Protein 7NB6 (pdb70)

InterPro domains:
  IPR002549 Transmembrane protein TqsA-like [PF01594] (17-328)
  IPR002549 Transmembrane protein TqsA-like [PTHR21716] (136-326)

Foldseek 3Di:
DVDPCDPVNVVVVVVVVVVVVVLVVCLVVLVPVVLLVVLVLVLLQCLVVLVVVVVVVDDSLVSLVVVLVVVVVVVVVVLVVCVVQLVVCVVVQCPLLVLVVVVLVVPPPDPPDDDDSVVVVVVSCVVRPVVSVVVSVVVVVCSPPVVVPVVVSSVSSSVCSVCVVCVVVVPVVPPPVLVCLQDNPVHLVVVLSVVSNLLLVLLLVQLVQQLVVVVVVPFPPSNVLSVQCSLQVLLPPPSLVVSLPPVLSRCCSPPHDPVSVVSVVVSVVSSVVCVVCSCPVDPVVVQFADNVLSVVQLVVLCVSSNPCSNSCRVSVVSSVLSSQCPDPPRVVVSVVRGHD/DVDPCDPVNVVVVVVVVVVVVVLVVCLVVLVPVVLLVVLVLVLLQCLVVLVVVVVVVDDSLVSLVVVLVVVVVVVVVVLVVCVVQLVVCVVVQCPLLVLVVVVLVVPPPDPPDDDDSVVVVVVSCVVRPVVSVVVSVVVVVCSPPVVVPVVVSSVSSSVCSVCVVCVVVVPVVPPPVLVVLQDNPVHLVVVLSVVSNLLLVLLLVQLVQQLVVVVVVPFPPSNVLSVQCSLQVLLPPPSLVVSLPPVLSRCCSPPHDPVSVVSVVVSVVSSVVCVVCSCPVDPVVVQFADNVLSVVQLVVLCVSSNPCSNSCRVSVVSSVLSSQCPDPPRVVVSVVRGHD/DVDPCDPVNVVVVVVVVVVVVVLVVCLVVLVPVVLLVVLVLVLLQCLVVLVVVVVVVDDSLVSLVVVLVVVVVVVVVVLVVCVVQLVVCVVVQCPLLVLVVVVLVVPPPDPPDDDDSVVVVVVSCVVRPVVSVVVSVVVVVCSPPVVVPVVVSSVSSSVCSVCVVCVVVVPVVPPPVLVVLQDNPVHLVVVLSVVSNLLLVLLLVQLVQQLVVVVVVPFPPSNVLSVQCSLQVLLPPPSLVVSLPPVLSRCCSPPHDPVSVVSVVVSVVSSVVCVVCSCPVDPVVVQFADNVLSVVQLVVLCVSSNPCSNSCRVSVVSSVLSSQCPDPPRVVVSVVRGHD/DVDPCDPVNVVVVVVVVVVVVVLVVCLVVLVPVVLLVVLVLVLLQCLVVLVVVVVVVDDSLVSLVVVLVVVVVVVVVVLVVCVVQLVVCVVVQCPLLVLVVVVLVVPPPDPPDDDDSVVVVVVSCVVRPVVSVVVSVVVVVCSPPVVVPVVVSSVSSSVCSVCVVCVVVVPVVPPPVLVVLQDNPVHLVVVLSVVSNLLLVLLLVQLVQQLVVVVVVPFPPSNVLSVQCSLQVLLPPPSLVVSLPPVLSRCCSPPHDPVSVVSVVVSVVSSVVCVVCSCPVDPVVVQFADNVLSVVQLVVLCVSSNPCSNSCRVSVVSSVLSSQCPDPPRVVVSVVRGHD/DVDPCDPVNVVVVVVVVVVVVVLVVCLVVLVPVVLLVVLVLVLLQCLVVLVVVVVVVDDSLVSLVVVLVVVVVVVVVVLVVCVVQLVVCVVVQCPLLVLVVVVLVVPPPDPPDDDDSVVVVVVSCVVRPVVSVVVSVVVVVCSPPVVVPVVVSSVSSSVCSVCVVCVVVVPVVPPPVLVCLQDNPVHLVVVLSVVSNLLLVLLLVQLVQQLVVVVVVPFPPSNVLSVQCSLQVLLPPPSLVVSLPPVLSRCCSPPHDPVSVVSVVVSVVSSVVCVVCSCPVDPVVVQFADNVLSVVQLVVLCVSSNPCSNSCRVSVVSSVLSSQCPDPPRVVVSVVRGHD

Solvent-accessible surface area: 87795 Å² total; per-residue (Å²): 92,138,64,38,34,47,118,84,21,11,45,84,16,25,26,81,0,5,70,39,22,24,60,65,11,49,84,90,14,21,116,28,56,16,26,68,28,47,0,60,10,45,6,28,42,24,41,59,97,0,116,97,45,55,192,172,220,44,83,52,95,88,0,0,42,78,15,15,64,99,54,42,108,46,70,41,117,41,14,6,68,11,18,30,15,24,75,54,32,34,146,29,14,71,139,14,82,81,55,61,40,86,54,37,87,71,143,52,103,117,138,169,147,110,22,72,28,90,20,45,34,90,24,10,58,50,132,27,2,44,61,21,85,85,82,46,79,78,44,81,74,81,29,32,99,18,23,77,48,51,115,57,15,12,38,9,0,36,22,10,0,49,21,36,73,48,52,84,34,11,66,154,121,16,151,12,133,76,25,38,11,124,20,23,154,58,144,5,57,72,36,2,23,63,9,5,49,21,11,22,46,15,0,74,78,5,4,100,61,2,95,65,39,1,60,81,67,126,22,112,23,12,46,21,14,2,50,26,17,59,31,33,10,30,10,44,81,24,3,19,105,102,5,21,103,31,5,26,49,13,5,77,22,81,92,20,145,163,50,7,91,81,1,98,36,12,19,108,112,14,50,89,57,34,56,95,64,34,65,88,174,89,5,58,187,23,39,12,18,5,48,23,15,4,6,50,9,17,46,66,32,15,43,3,6,20,92,51,0,87,71,6,0,4,5,17,8,2,39,54,15,16,33,64,79,65,72,85,7,13,102,18,70,3,38,61,35,17,51,137,92,140,62,44,31,51,116,87,20,11,48,86,14,26,23,81,0,5,72,39,20,24,60,66,11,50,82,91,14,22,114,30,57,16,27,70,28,47,0,60,11,44,6,28,41,24,43,63,94,0,115,99,44,55,193,173,221,43,82,52,95,89,0,0,42,76,15,16,64,99,54,44,109,45,70,34,108,41,15,4,73,10,22,42,15,24,80,52,31,34,147,28,14,70,140,16,83,81,54,62,40,84,54,37,86,69,142,50,103,116,136,170,148,112,24,65,28,85,17,44,34,91,21,10,59,51,130,26,1,42,62,22,85,84,82,47,81,78,44,81,75,80,33,39,104,17,21,75,48,52,114,62,14,13,42,10,0,36,26,10,0,50,19,35,72,51,55,83,32,12,67,157,117,14,153,13,130,73,26,38,12,124,20,22,155,58,146,5,59,73,36,3,24,64,9,6,50,20,10,21,46,16,0,75,77,6,4,99,61,3,97,65,40,1,60,82,65,127,22,110,23,11,46,21,14,2,49,26,18,58,30,32,10,30,10,45,82,24,3,18,106,103,5,22,103,30,6,26,48,14,5,78,21,82,93,20,148,161,51,7,92,80,1,99,36,12,18,109,112,13,51,86,56,32,56,94,64,32,65,85,173,90,6,59,187,23,39,12,18,6,46,24,15,5,6,48,9,17,46,66,32,15,38,3,6,20,92,51,0,86,71,7,0,4,4,17,8,2,39,56,15,16,33,64,80,63,72,81,4,12,102,18,71,4,42,63,34,17,53,138,94,138,65,40,36,51,115,86,21,10,48,84,16,25,21,83,0,4,70,38,20,24,60,65,11,48,81,93,14,22,121,32,56,15,28,72,29,46,0,58,11,45,6,30,42,25,42,62,94,0,115,100,43,56,192,174,219,44,81,52,94,90,0,0,43,79,16,16,65,101,56,43,108,44,68,34,110,41,16,4,77,10,23,45,15,25,81,53,31,34,150,29,14,70,139,15,85,82,55,61,41,85,54,38,87,70,142,51,103,118,137,170,147,112,25,70,28,91,19,46,35,93,22,10,60,54,131,25,2,40,62,22,85,84,82,46,80,77,44,81,74,80,34,43,104,17,22,77,49,52,113,59,14,14,42,11,0,35,24,10,0,50,18,36,73,54,53,84,34,12,67,156,118,16,153,11,131,73,25,39,11,125,20,22,155,59,145,6,58,75,35,3,24,63,10,5,50,20,11,20,48,16,0,74,78,6,4,99,61,2,97,63,39,1,61,82,66,126,23,113,22,11,48,22,16,3,49,24,16,58,30,33,10,32,9,43,83,26,3,18,107,104,4,21,103,30,6,28,47,13,4,78,22,82,92,20,146,161,51,6,93,80,1,98,36,11,20,110,110,14,51,87,56,31,57,97,63,33,64,86,174,88,5,57,187,23,39,12,18,4,51,24,14,5,6,52,10,18,47,67,33,15,38,2,6,20,92,50,0,86,70,7,0,5,5,18,8,3,38,55,15,16,33,65,79,66,71,80,4,11,102,18,68,4,40,61,35,16,53,141,95,139,63,42,35,50,114,86,21,10,46,85,15,26,23,84,0,5,72,39,25,23,59,65,11,49,85,96,14,21,124,30,57,15,27,68,28,47,0,59,10,45,6,28,41,25,43,60,94,0,116,96,44,55,193,174,220,43,82,50,94,89,0,0,42,78,16,15,64,99,54,43,108,46,69,36,113,41,15,5,74,11,22,41,13,24,82,53,32,35,149,28,13,69,140,16,84,81,53,60,42,85,55,38,88,70,143,50,103,115,135,168,147,114,26,71,29,89,20,49,36,98,26,10,58,58,131,26,2,40,62,22,85,85,81,46,81,76,42,79,75,82,33,41,104,18,21,76,49,51,113,62,14,14,42,10,0,36,21,10,0,47,16,36,71,47,51,84,29,6,65,156,114,12,153,9,129,70,24,38,11,124,20,22,156,59,144,5,57,74,35,2,24,62,9,5,50,20,10,20,47,15,0,73,80,6,4,99,60,3,95,66,40,1,60,81,67,127,24,111,22,12,48,22,14,2,50,25,16,59,30,32,10,33,9,45,84,26,3,16,106,103,4,21,105,30,5,26,48,13,4,78,21,83,92,20,147,161,49,7,92,79,2,95,37,12,18,109,110,13,51,88,59,33,56,95,65,33,65,84,174,89,6,58,184,24,39,12,17,6,54,23,14,5,6,51,9,16,48,68,32,15,40,3,5,20,91,50,0,85,71,6,0,3,5,17,9,2,38,56,16,16,33,64,79,66,73,80,4,11,102,18,70,4,40,62,34,17,53,145,96,138,66,39,38,45,115,85,22,11,47,85,16,27,24,85,0,5,71,39,22,24,59,67,12,50,83,92,14,20,103,30,56,16,28,68,28,47,0,59,10,42,6,29,42,24,43,60,94,0,115,97,45,56,193,176,222,43,82,53,95,88,0,0,42,76,15,15,64,100,55,41,108,45,69,40,118,40,14,6,69,11,20,33,14,25,78,54,30,34,150,28,13,69,141,14,84,82,54,62,40,86,54,38,87,70,143,52,103,116,136,170,148,114,24,72,29,90,21,47,34,93,25,10,59,54,131,25,1,40,60,20,84,83,81,47,80,77,44,81,74,80,30,35,104,16,23,84,49,51,113,59,14,12,40,10,0,37,22,9,0,51,20,37,72,48,53,84,32,8,66,156,117,15,151,12,132,72,23,38,11,124,19,22,155,57,142,5,60,74,35,2,24,62,9,6,50,20,10,22,46,15,0,75,77,6,4,100,60,2,95,64,39,1,60,80,66,127,24,111,23,12,46,21,14,2,50,26,18,59,30,32,10,31,9,45,83,24,3,19,106,103,5,21,102,31,5,27,46,12,5,78,22,82,93,20,148,162,52,6,92,81,1,97,37,12,17,108,110,13,50,87,56,32,56,95,63,34,65,85,173,89,6,58,187,24,40,12,17,4,49,21,14,4,6,50,9,18,46,68,31,15,41,2,6,19,91,52,0,85,72,7,0,4,4,17,7,2,39,55,15,14,33,63,79,67,71,82,4,11,102,16,68,4,34,57,35,17,51,137

Sequence (1700 aa):
AKPIITLNGLKIVIMLGMLVIILCGIRFAAEIIVPFILALFIAVILNPLVQHMVRWRVPRVLAVSILMTIIVMAMVLLLAYLGSALNELTRTLPQYRNSIMTPLQALEPLLQRVGIDVSVDQLAHYIDPNAAMTLLTNLLTQLSNAMSSIFLLLLTVLFMLLEVPQLPGKFQQMMARPVEGMAAIQRAIDSVSHYLVLKTAISIITGLVAWAMLAALDVRFAFVWGLLAFALNYIPNIGSVLAAIPPIAQVLVFNGFYEALLVLAGYLLINLVFGNILEPRIMGRGLGLSTLVVFLSLIFWGWLLGPVGMLLSVPLTIIVKIALEQTAGGQSIAVLLSDLAKPIITLNGLKIVIMLGMLVIILCGIRFAAEIIVPFILALFIAVILNPLVQHMVRWRVPRVLAVSILMTIIVMAMVLLLAYLGSALNELTRTLPQYRNSIMTPLQALEPLLQRVGIDVSVDQLAHYIDPNAAMTLLTNLLTQLSNAMSSIFLLLLTVLFMLLEVPQLPGKFQQMMARPVEGMAAIQRAIDSVSHYLVLKTAISIITGLVAWAMLAALDVRFAFVWGLLAFALNYIPNIGSVLAAIPPIAQVLVFNGFYEALLVLAGYLLINLVFGNILEPRIMGRGLGLSTLVVFLSLIFWGWLLGPVGMLLSVPLTIIVKIALEQTAGGQSIAVLLSDLAKPIITLNGLKIVIMLGMLVIILCGIRFAAEIIVPFILALFIAVILNPLVQHMVRWRVPRVLAVSILMTIIVMAMVLLLAYLGSALNELTRTLPQYRNSIMTPLQALEPLLQRVGIDVSVDQLAHYIDPNAAMTLLTNLLTQLSNAMSSIFLLLLTVLFMLLEVPQLPGKFQQMMARPVEGMAAIQRAIDSVSHYLVLKTAISIITGLVAWAMLAALDVRFAFVWGLLAFALNYIPNIGSVLAAIPPIAQVLVFNGFYEALLVLAGYLLINLVFGNILEPRIMGRGLGLSTLVVFLSLIFWGWLLGPVGMLLSVPLTIIVKIALEQTAGGQSIAVLLSDLAKPIITLNGLKIVIMLGMLVIILCGIRFAAEIIVPFILALFIAVILNPLVQHMVRWRVPRVLAVSILMTIIVMAMVLLLAYLGSALNELTRTLPQYRNSIMTPLQALEPLLQRVGIDVSVDQLAHYIDPNAAMTLLTNLLTQLSNAMSSIFLLLLTVLFMLLEVPQLPGKFQQMMARPVEGMAAIQRAIDSVSHYLVLKTAISIITGLVAWAMLAALDVRFAFVWGLLAFALNYIPNIGSVLAAIPPIAQVLVFNGFYEALLVLAGYLLINLVFGNILEPRIMGRGLGLSTLVVFLSLIFWGWLLGPVGMLLSVPLTIIVKIALEQTAGGQSIAVLLSDLAKPIITLNGLKIVIMLGMLVIILCGIRFAAEIIVPFILALFIAVILNPLVQHMVRWRVPRVLAVSILMTIIVMAMVLLLAYLGSALNELTRTLPQYRNSIMTPLQALEPLLQRVGIDVSVDQLAHYIDPNAAMTLLTNLLTQLSNAMSSIFLLLLTVLFMLLEVPQLPGKFQQMMARPVEGMAAIQRAIDSVSHYLVLKTAISIITGLVAWAMLAALDVRFAFVWGLLAFALNYIPNIGSVLAAIPPIAQVLVFNGFYEALLVLAGYLLINLVFGNILEPRIMGRGLGLSTLVVFLSLIFWGWLLGPVGMLLSVPLTIIVKIALEQTAGGQSIAVLLSDL

Organism: Escherichia coli (strain K12) (NCBI:txid83333)

GO terms:
  GO:0015562 efflux transmembrane transporter activity (F, IMP)
  GO:0009372 quorum sensing (P, IMP)
  GO:1905887 autoinducer AI-2 transmembrane transport (P, IMP)

Radius of gyration: 39.15 Å; Cα contacts (8 Å, |Δi|>4): 1643; chains: 5; bounding box: 107×106×61 Å

Secondary structure (DSSP, 8-state):
---SS-HHHHHHHHHHHHHHHHHHHHHHTHHHHHHHHHHHHHHHHHHHHHHHHHHTT--HHHHHHHHHHHHHHHHHHHHHHHHHHHHHHHHHHHHHHHHHHHHHHHHS--TT--S-SHHHHHHHHIIIIIHHHHHHHHHHHHHHHTHHHHHHHHHHHHHHHHHGGGHHHHHHT--THHHHHHSSSS-SSHHHHHHHHHHHHHHHHHHHHHHHHHHHTT-TTHHHHHHHHHHHTTSTTHHHHHHTHHHHHHHHHHT-SHHHHHHHHHHHHHHHHTTSSHHHHS-TT-----HHHHHHHHHHHHHHS-HHHHHHHHHHHHHHHHHHHHSTTTHHHHHHHS--/---SS-HHHHHHHHHHHHHHHHHHHHHHTHHHHHHHHHHHHHHHHHHHHHHHHHHTT--HHHHHHHHHHHHHHHHHHHHHHHHHHHHHHHHHHHHHHHHHHHHHHHHS--TT--S-SHHHHHHHHIIIIIHHHHHHHHHHHHHHHTHHHHHHHHHHHHHHHHHGGGHHHHHHT--THHHHHHSSSS-SSHHHHHHHHHHHHHHHHHHHHHHHHHHHTT-TTHHHHHHHHHHHTTSTTHHHHHHTHHHHHHHHHHT-SHHHHHHHHHHHHHHHHTTSSHHHHS-TT-----HHHHHHHHHHHHHHS-HHHHHHHHHHHHHHHHHHHHSTTTHHHHHHHS--/---SS-HHHHHHHHHHHHHHHHHHHHHHTHHHHHHHHHHHHHHHHHHHHHHHHHHTT--HHHHHHHHHHHHHHHHHHHHHHHHHHHHHHHHHHHHHHHHHHHHHHHHS--TT--S-SHHHHHHHHIIIIIHHHHHHHHHHHHHHHTHHHHHHHHHHHHHHHHHGGGHHHHHHT--THHHHHHSSSS-SSHHHHHHHHHHHHHHHHHHHHHHHHHHHTT-TTHHHHHHHHHHHTTSTTHHHHHHTHHHHHHHHHHT-SHHHHHHHHHHHHHHHHTTSSHHHHS-TT-----HHHHHHHHHHHHHHS-HHHHHHHHHHHHHHHHHHHHSTTTHHHHHHHS--/---SS-HHHHHHHHHHHHHHHHHHHHHHTHHHHHHHHHHHHHHHHHHHHHHHHHHTT--HHHHHHHHHHHHHHHHHHHHHHHHHHHHHHHHHHHHHHHHHHHHHHHHS--TT--S-SHHHHHHHHIIIIIHHHHHHHHHHHHHHHTHHHHHHHHHHHHHHHHHGGGHHHHHHT--THHHHHHSSSS-SSHHHHHHHHHHHHHHHHHHHHHHHHHHHTT-TTHHHHHHHHHHHTTSTTHHHHHHTHHHHHHHHHHT-SHHHHHHHHHHHHHHHHTTSSHHHHS-TT-----HHHHHHHHHHHHHHS-HHHHHHHHHHHHHHHHHHHHSTTTHHHHHHHS--/---SS-HHHHHHHHHHHHHHHHHHHHHHTHHHHHHHHHHHHHHHHHHHHHHHHHHTT--HHHHHHHHHHHHHHHHHHHHHHHHHHHHHHHHHHHHHHHHHHHHHHHHS--TT--S-SHHHHHHHHIIIIIHHHHHHHHHHHHHHHTHHHHHHHHHHHHHHHHHGGGHHHHHHT--THHHHHHSSSS-SSHHHHHHHHHHHHHHHHHHHHHHHHHHHTT-TTHHHHHHHHHHHTTSTTHHHHHHTHHHHHHHHHHT-SHHHHHHHHHHHHHHHHTTSSHHHHS-TT-----HHHHHHHHHHHHHHS-HHHHHHHHHHHHHHHHHHHHSTTTHHHHHHHS--

Nearest PDB structures (foldseek):
  7nb6-assembly1_A  TM=1.003E+00  e=1.177E-42  Escherichia coli K-12
  7nb6-assembly1_A  TM=1.003E+00  e=1.725E-42  Escherichia coli K-12
  7nb6-assembly1_A  TM=1.003E+00  e=1.177E-42  Escherichia coli K-12
  7nb6-assembly1_A  TM=1.003E+00  e=1.725E-42  Escherichia coli K-12
  7nb6-assembly1_A  TM=1.003E+00  e=1.177E-42  Escherichia coli K-12

Structure (mmCIF, N/CA/C/O backbone):
data_7NB6
#
_entry.id   7NB6
#
_cell.length_a   1.00
_cell.length_b   1.00
_cell.length_c   1.00
_cell.angle_alpha   90.00
_cell.angle_beta   90.00
_cell.angle_gamma   90.00
#
_symmetry.space_group_name_H-M   'P 1'
#
loop_
_atom_site.group_PDB
_atom_site.id
_atom_site.type_symbol
_atom_site.label_atom_id
_atom_site.label_alt_id
_atom_site.label_comp_id
_atom_site.label_asym_id
_atom_site.label_entity_id
_atom_site.label_seq_id
_atom_site.pdbx_PDB_ins_code
_atom_site.Cartn_x
_atom_site.Cartn_y
_atom_site.Cartn_z
_atom_site.occupancy
_atom_site.B_iso_or_equiv
_atom_site.auth_seq_id
_atom_site.auth_comp_id
_atom_site.auth_asym_id
_atom_site.auth_atom_id
_atom_site.pdbx_PDB_model_num
ATOM 1 N N . ALA A 1 2 ? 155.294 137.099 101.400 1.00 88.15 2 ALA A N 1
ATOM 2 C CA . ALA A 1 2 ? 154.552 137.545 100.226 1.00 88.15 2 ALA A CA 1
ATOM 3 C C . ALA A 1 2 ? 154.032 138.958 100.431 1.00 88.15 2 ALA A C 1
ATOM 4 O O . ALA A 1 2 ? 154.297 139.576 101.461 1.00 88.15 2 ALA A O 1
ATOM 6 N N . LYS A 1 3 ? 153.299 139.476 99.442 1.00 85.64 3 LYS A N 1
ATOM 7 C CA . LYS A 1 3 ? 152.736 140.818 99.580 1.00 85.64 3 LYS A CA 1
ATOM 8 C C . LYS A 1 3 ? 151.748 140.903 100.736 1.00 85.64 3 LYS A C 1
ATOM 9 O O . LYS A 1 3 ? 151.860 141.834 101.551 1.00 85.64 3 LYS A O 1
ATOM 15 N N . PRO A 1 4 ? 150.774 140.000 100.876 1.00 81.87 4 PRO A N 1
ATOM 16 C CA . PRO A 1 4 ? 150.021 139.944 102.131 1.00 81.87 4 PRO A CA 1
ATOM 17 C C . PRO A 1 4 ? 150.591 138.892 103.066 1.00 81.87 4 PRO A C 1
ATOM 18 O O . PRO A 1 4 ? 151.042 137.825 102.648 1.00 81.87 4 PRO A O 1
ATOM 22 N N . ILE A 1 5 ? 150.582 139.206 104.357 1.00 75.81 5 ILE A N 1
ATOM 23 C CA . ILE A 1 5 ? 151.032 138.219 105.326 1.00 75.81 5 ILE A CA 1
ATOM 24 C C . ILE A 1 5 ? 149.896 137.284 105.706 1.00 75.81 5 ILE A C 1
ATOM 25 O O . ILE A 1 5 ? 150.133 136.131 106.076 1.00 75.81 5 ILE A O 1
ATOM 30 N N . ILE A 1 6 ? 148.654 137.742 105.609 1.00 57.37 6 ILE A N 1
ATOM 31 C CA . ILE A 1 6 ? 147.507 136.939 106.044 1.00 57.37 6 ILE A CA 1
ATOM 32 C C . ILE A 1 6 ? 147.078 136.125 104.831 1.00 57.37 6 ILE A C 1
ATOM 33 O O . ILE A 1 6 ? 146.173 136.482 104.078 1.00 57.37 6 ILE A O 1
ATOM 38 N N . THR A 1 7 ? 147.748 134.998 104.636 1.00 52.89 7 THR A N 1
ATOM 39 C CA . THR A 1 7 ? 147.391 134.098 103.553 1.00 52.89 7 THR A CA 1
ATOM 40 C C . THR A 1 7 ? 146.019 133.495 103.811 1.00 52.89 7 THR A C 1
ATOM 41 O O . THR A 1 7 ? 145.628 133.263 104.954 1.00 52.89 7 THR A O 1
ATOM 45 N N . LEU A 1 8 ? 145.279 133.241 102.735 1.00 45.54 8 LEU A N 1
ATOM 46 C CA . LEU A 1 8 ? 143.958 132.648 102.892 1.00 45.54 8 LEU A CA 1
ATOM 47 C C . LEU A 1 8 ? 144.036 131.301 103.596 1.00 45.54 8 LEU A C 1
ATOM 48 O O . LEU A 1 8 ? 143.178 130.977 104.422 1.00 45.54 8 LEU A O 1
ATOM 53 N N . ASN A 1 9 ? 145.054 130.501 103.286 1.00 46.03 9 ASN A N 1
ATOM 54 C CA . ASN A 1 9 ? 145.247 129.262 104.027 1.00 46.03 9 ASN A CA 1
ATOM 55 C C . ASN A 1 9 ? 145.480 129.536 105.498 1.00 46.03 9 ASN A C 1
ATOM 56 O O . ASN A 1 9 ? 145.038 128.763 106.355 1.00 46.03 9 ASN A O 1
ATOM 61 N N . GLY A 1 10 ? 146.186 130.618 105.810 1.00 41.62 10 GLY A N 1
ATOM 62 C CA . GLY A 1 10 ? 146.334 131.003 107.198 1.00 41.62 10 GLY A CA 1
ATOM 63 C C . GLY A 1 10 ? 144.995 131.255 107.850 1.00 41.62 10 GLY A C 1
ATOM 64 O O . GLY A 1 10 ? 144.743 130.817 108.970 1.00 41.62 10 GLY A O 1
ATOM 65 N N . LEU A 1 11 ? 144.105 131.941 107.143 1.00 38.64 11 LEU A N 1
ATOM 66 C CA . LEU A 1 11 ? 142.781 132.165 107.694 1.00 38.64 11 LEU A CA 1
ATOM 67 C C . LEU A 1 11 ? 142.043 130.860 107.904 1.00 38.64 11 LEU A C 1
ATOM 68 O O . LEU A 1 11 ? 141.355 130.693 108.910 1.00 38.64 11 LEU A O 1
ATOM 73 N N . LYS A 1 12 ? 142.146 129.929 106.962 1.00 39.59 12 LYS A N 1
ATOM 74 C CA . LYS A 1 12 ? 141.446 128.666 107.141 1.00 39.59 12 LYS A CA 1
ATOM 75 C C . LYS A 1 12 ? 141.953 127.943 108.375 1.00 39.59 12 LYS A C 1
ATOM 76 O O . LYS A 1 12 ? 141.164 127.468 109.196 1.00 39.59 12 LYS A O 1
ATOM 82 N N . ILE A 1 13 ? 143.270 127.884 108.545 1.00 37.47 13 ILE A N 1
ATOM 83 C CA . ILE A 1 13 ? 143.825 127.199 109.707 1.00 37.47 13 ILE A CA 1
ATOM 84 C C . ILE A 1 13 ? 143.340 127.857 110.982 1.00 37.47 13 ILE A C 1
ATOM 85 O O . ILE A 1 13 ? 142.885 127.189 111.916 1.00 37.47 13 ILE A O 1
ATOM 90 N N . VAL A 1 14 ? 143.426 129.181 111.041 1.00 33.47 14 VAL A N 1
ATOM 91 C CA . VAL A 1 14 ? 143.129 129.862 112.289 1.00 33.47 14 VAL A CA 1
ATOM 92 C C . VAL A 1 14 ? 141.645 129.805 112.594 1.00 33.47 14 VAL A C 1
ATOM 93 O O . VAL A 1 14 ? 141.252 129.680 113.752 1.00 33.47 14 VAL A O 1
ATOM 97 N N . ILE A 1 15 ? 140.792 129.890 111.578 1.00 31.24 15 ILE A N 1
ATOM 98 C CA . ILE A 1 15 ? 139.361 129.761 111.820 1.00 31.24 15 ILE A CA 1
ATOM 99 C C . ILE A 1 15 ? 139.034 128.369 112.320 1.00 31.24 15 ILE A C 1
ATOM 100 O O . ILE A 1 15 ? 138.246 128.202 113.253 1.00 31.24 15 ILE A O 1
ATOM 105 N N . MET A 1 16 ? 139.625 127.345 111.714 1.00 33.50 16 MET A N 1
ATOM 106 C CA . MET A 1 16 ? 139.359 125.995 112.180 1.00 33.50 16 MET A CA 1
ATOM 107 C C . MET A 1 16 ? 139.766 125.837 113.632 1.00 33.50 16 MET A C 1
ATOM 108 O O . MET A 1 16 ? 139.007 125.308 114.445 1.00 33.50 16 MET A O 1
ATOM 113 N N . LEU A 1 17 ? 140.953 126.315 113.987 1.00 28.54 17 LEU A N 1
ATOM 114 C CA . LEU A 1 17 ? 141.404 126.154 115.363 1.00 28.54 17 LEU A CA 1
ATOM 115 C C . LEU A 1 17 ? 140.561 126.970 116.330 1.00 28.54 17 LEU A C 1
ATOM 116 O O . LEU A 1 17 ? 140.207 126.489 117.409 1.00 28.54 17 LEU A O 1
ATOM 121 N N . GLY A 1 18 ? 140.234 128.204 115.975 1.00 30.95 18 GLY A N 1
ATOM 122 C CA . GLY A 1 18 ? 139.430 129.012 116.864 1.00 30.95 18 GLY A CA 1
ATOM 123 C C . GLY A 1 18 ? 138.065 128.412 117.094 1.00 30.95 18 GLY A C 1
ATOM 124 O O . GLY A 1 18 ? 137.576 128.367 118.222 1.00 30.95 18 GLY A O 1
ATOM 125 N N . MET A 1 19 ? 137.438 127.918 116.036 1.00 28.85 19 MET A N 1
ATOM 126 C CA . MET A 1 19 ? 136.119 127.345 116.209 1.00 28.85 19 MET A CA 1
ATOM 127 C C . MET A 1 19 ? 136.181 126.021 116.948 1.00 28.85 19 MET A C 1
ATOM 128 O O . MET A 1 19 ? 135.248 125.680 117.675 1.00 28.85 19 MET A O 1
ATOM 133 N N . LEU A 1 20 ? 137.265 125.268 116.805 1.00 28.42 20 LEU A N 1
ATOM 134 C CA . LEU A 1 20 ? 137.403 124.078 117.629 1.00 28.42 20 LEU A CA 1
ATOM 135 C C . LEU A 1 20 ? 137.532 124.442 119.093 1.00 28.42 20 LEU A C 1
ATOM 136 O O . LEU A 1 20 ? 136.970 123.765 119.954 1.00 28.42 20 LEU A O 1
ATOM 141 N N . VAL A 1 21 ? 138.277 125.495 119.402 1.00 25.78 21 VAL A N 1
ATOM 142 C CA . VAL A 1 21 ? 138.369 125.924 120.789 1.00 25.78 21 VAL A CA 1
ATOM 143 C C . VAL A 1 21 ? 136.999 126.311 121.311 1.00 25.78 21 VAL A C 1
ATOM 144 O O . VAL A 1 21 ? 136.632 125.979 122.442 1.00 25.78 21 VAL A O 1
ATOM 148 N N . ILE A 1 22 ? 136.221 127.019 120.502 1.00 25.16 22 ILE A N 1
ATOM 149 C CA . ILE A 1 22 ? 134.887 127.401 120.944 1.00 25.16 22 ILE A CA 1
ATOM 150 C C . ILE A 1 22 ? 134.042 126.170 121.198 1.00 25.16 22 ILE A C 1
ATOM 151 O O . ILE A 1 22 ? 133.345 126.081 122.208 1.00 25.16 22 ILE A O 1
ATOM 156 N N . ILE A 1 23 ? 134.093 125.197 120.295 1.00 29.67 23 ILE A N 1
ATOM 157 C CA . ILE A 1 23 ? 133.287 123.996 120.471 1.00 29.67 23 ILE A CA 1
ATOM 158 C C . ILE A 1 23 ? 133.675 123.283 121.751 1.00 29.67 23 ILE A C 1
ATOM 159 O O . ILE A 1 23 ? 132.817 122.866 122.529 1.00 29.67 23 ILE A O 1
ATOM 164 N N . LEU A 1 24 ? 134.973 123.134 121.993 1.00 36.92 24 LEU A N 1
ATOM 165 C CA . LEU A 1 24 ? 135.400 122.439 123.197 1.00 36.92 24 LEU A CA 1
ATOM 166 C C . LEU A 1 24 ? 134.956 123.178 124.443 1.00 36.92 24 LEU A C 1
ATOM 167 O O . LEU A 1 24 ? 134.485 122.557 125.396 1.00 36.92 24 LEU A O 1
ATOM 172 N N . CYS A 1 25 ? 135.077 124.501 124.464 1.00 82.07 25 CYS A N 1
ATOM 173 C CA . CYS A 1 25 ? 134.537 125.208 125.615 1.00 82.07 25 CYS A CA 1
ATOM 174 C C . CYS A 1 25 ? 133.043 125.021 125.720 1.00 82.07 25 CYS A C 1
ATOM 175 O O . CYS A 1 25 ? 132.496 125.104 126.817 1.00 82.07 25 CYS A O 1
ATOM 178 N N . GLY A 1 26 ? 132.369 124.788 124.602 1.00 51.61 26 GLY A N 1
ATOM 179 C CA . GLY A 1 26 ? 130.954 124.490 124.667 1.00 51.61 26 GLY A CA 1
ATOM 180 C C . GLY A 1 26 ? 130.678 123.161 125.331 1.00 51.61 26 GLY A C 1
ATOM 181 O O . GLY A 1 26 ? 129.792 123.053 126.175 1.00 51.61 26 GLY A O 1
ATOM 182 N N . ILE A 1 27 ? 131.436 122.135 124.967 1.00 32.53 27 ILE A N 1
ATOM 183 C CA . ILE A 1 27 ? 131.218 120.819 125.547 1.00 32.53 27 ILE A CA 1
ATOM 184 C C . ILE A 1 27 ? 131.612 120.813 127.011 1.00 32.53 27 ILE A C 1
ATOM 185 O O . ILE A 1 27 ? 130.883 120.303 127.863 1.00 32.53 27 ILE A O 1
ATOM 190 N N . ARG A 1 28 ? 132.767 121.380 127.327 1.00 37.73 28 ARG A N 1
ATOM 191 C CA . ARG A 1 28 ? 133.190 121.452 128.715 1.00 37.73 28 ARG A CA 1
ATOM 192 C C . ARG A 1 28 ? 132.150 122.150 129.566 1.00 37.73 28 ARG A C 1
ATOM 193 O O . ARG A 1 28 ? 131.962 121.801 130.731 1.00 37.73 28 ARG A O 1
ATOM 201 N N . PHE A 1 29 ? 131.455 123.121 128.994 1.00 39.24 29 PHE A N 1
ATOM 202 C CA . PHE A 1 29 ? 130.456 123.886 129.720 1.00 39.24 29 PHE A CA 1
ATOM 203 C C . PHE A 1 29 ? 129.144 123.140 129.852 1.00 39.24 29 PHE A C 1
ATOM 204 O O . PHE A 1 29 ? 128.462 123.276 130.867 1.00 39.24 29 PHE A O 1
ATOM 212 N N . ALA A 1 30 ? 128.769 122.357 128.847 1.00 33.88 30 ALA A N 1
ATOM 213 C CA . ALA A 1 30 ? 127.531 121.597 128.868 1.00 33.88 30 ALA A CA 1
ATOM 214 C C . ALA A 1 30 ? 127.761 120.144 129.223 1.00 33.88 30 ALA A C 1
ATOM 215 O O . ALA A 1 30 ? 127.045 119.271 128.738 1.00 33.88 30 ALA A O 1
ATOM 217 N N . ALA A 1 31 ? 128.755 119.865 130.059 1.00 43.19 31 ALA A N 1
ATOM 218 C CA . ALA A 1 31 ? 129.104 118.482 130.337 1.00 43.19 31 ALA A CA 1
ATOM 219 C C . ALA A 1 31 ? 127.980 117.746 131.037 1.00 43.19 31 ALA A C 1
ATOM 220 O O . ALA A 1 31 ? 127.805 116.545 130.819 1.00 43.19 31 ALA A O 1
ATOM 222 N N . GLU A 1 32 ? 127.221 118.403 131.865 1.00 40.66 32 GLU A N 1
ATOM 223 C CA . GLU A 1 32 ? 126.215 117.719 132.662 1.00 40.66 32 GLU A CA 1
ATOM 224 C C . GLU A 1 32 ? 125.033 117.225 131.847 1.00 40.66 32 GLU A C 1
ATOM 225 O O . GLU A 1 32 ? 124.207 116.491 132.389 1.00 40.66 32 GLU A O 1
ATOM 231 N N . ILE A 1 33 ? 124.910 117.606 130.584 1.00 33.50 33 ILE A N 1
ATOM 232 C CA . ILE A 1 33 ? 123.997 116.939 129.673 1.00 33.50 33 ILE A CA 1
ATOM 233 C C . ILE A 1 33 ? 124.723 115.954 128.787 1.00 33.50 33 ILE A C 1
ATOM 234 O O . ILE A 1 33 ? 124.272 114.828 128.594 1.00 33.50 33 ILE A O 1
ATOM 239 N N . ILE A 1 34 ? 125.833 116.386 128.200 1.00 40.19 34 ILE A N 1
ATOM 240 C CA . ILE A 1 34 ? 126.520 115.552 127.230 1.00 40.19 34 ILE A CA 1
ATOM 241 C C . ILE A 1 34 ? 126.886 114.220 127.850 1.00 40.19 34 ILE A C 1
ATOM 242 O O . ILE A 1 34 ? 126.695 113.167 127.239 1.00 40.19 34 ILE A O 1
ATOM 247 N N . VAL A 1 35 ? 127.393 114.234 129.075 1.00 40.80 35 VAL A N 1
ATOM 248 C CA . VAL A 1 35 ? 127.831 112.991 129.695 1.00 40.80 35 VAL A CA 1
ATOM 249 C C . VAL A 1 35 ? 126.656 112.048 129.917 1.00 40.80 35 VAL A C 1
ATOM 250 O O . VAL A 1 35 ? 126.711 110.912 129.435 1.00 40.80 35 VAL A O 1
ATOM 254 N N . PRO A 1 36 ? 125.588 112.431 130.624 1.00 36.76 36 PRO A N 1
ATOM 255 C CA . PRO A 1 36 ? 124.482 111.483 130.774 1.00 36.76 36 PRO A CA 1
ATOM 256 C C . PRO A 1 36 ? 123.892 111.054 129.455 1.00 36.76 36 PRO A C 1
ATOM 257 O O . PRO A 1 36 ? 123.537 109.887 129.302 1.00 36.76 36 PRO A O 1
ATOM 261 N N . PHE A 1 37 ? 123.801 111.946 128.479 1.00 36.85 37 PHE A N 1
ATOM 262 C CA . PHE A 1 37 ? 123.218 111.542 127.210 1.00 36.85 37 PHE A CA 1
ATOM 263 C C . PHE A 1 37 ? 124.097 110.527 126.505 1.00 36.85 37 PHE A C 1
ATOM 264 O O . PHE A 1 37 ? 123.609 109.504 126.022 1.00 36.85 37 PHE A O 1
ATOM 272 N N . ILE A 1 38 ? 125.401 110.785 126.439 1.00 39.47 38 ILE A N 1
ATOM 273 C CA . ILE A 1 38 ? 126.302 109.844 125.785 1.00 39.47 38 ILE A CA 1
ATOM 274 C C . ILE A 1 38 ? 126.277 108.507 126.497 1.00 39.47 38 ILE A C 1
ATOM 275 O O . ILE A 1 38 ? 126.221 107.445 125.866 1.00 39.47 38 ILE A O 1
ATOM 280 N N . LEU A 1 39 ? 126.331 108.535 127.820 1.00 48.23 39 LEU A N 1
ATOM 281 C CA . LEU A 1 39 ? 126.369 107.295 128.573 1.00 48.23 39 LEU A CA 1
ATOM 282 C C . LEU A 1 39 ? 125.079 106.518 128.404 1.00 48.23 39 LEU A C 1
ATOM 283 O O . LEU A 1 39 ? 125.097 105.289 128.290 1.00 48.23 39 LEU A O 1
ATOM 288 N N . ALA A 1 40 ? 123.947 107.215 128.376 1.00 45.18 40 ALA A N 1
ATOM 289 C CA . ALA A 1 40 ? 122.682 106.550 128.124 1.00 45.18 40 ALA A CA 1
ATOM 290 C C . ALA A 1 40 ? 122.665 105.940 126.740 1.00 45.18 40 ALA A C 1
ATOM 291 O O . ALA A 1 40 ? 122.144 104.841 126.544 1.00 45.18 40 ALA A O 1
ATOM 293 N N . LEU A 1 41 ? 123.233 106.634 125.765 1.00 41.07 41 LEU A N 1
ATOM 294 C CA . LEU A 1 41 ? 123.302 106.075 124.426 1.00 41.07 41 LEU A CA 1
ATOM 295 C C . LEU A 1 41 ? 124.106 104.788 124.414 1.00 41.07 41 LEU A C 1
ATOM 296 O O . LEU A 1 41 ? 123.701 103.798 123.798 1.00 41.07 41 LEU A O 1
ATOM 301 N N . PHE A 1 42 ? 125.241 104.773 125.104 1.00 47.71 42 PHE A N 1
ATOM 302 C CA . PHE A 1 42 ? 126.062 103.569 125.104 1.00 47.71 42 PHE A CA 1
ATOM 303 C C . PHE A 1 42 ? 125.374 102.425 125.829 1.00 47.71 42 PHE A C 1
ATOM 304 O O . PHE A 1 42 ? 125.420 101.280 125.371 1.00 47.71 42 PHE A O 1
ATOM 312 N N . ILE A 1 43 ? 124.733 102.707 126.960 1.00 46.13 43 ILE A N 1
ATOM 313 C CA . ILE A 1 43 ? 124.022 101.650 127.666 1.00 46.13 43 ILE A CA 1
ATOM 314 C C . ILE A 1 43 ? 122.891 101.113 126.809 1.00 46.13 43 ILE A C 1
ATOM 315 O O . ILE A 1 43 ? 122.629 99.907 126.786 1.00 46.13 43 ILE A O 1
ATOM 320 N N . ALA A 1 44 ? 122.199 101.993 126.092 1.00 53.23 44 ALA A N 1
ATOM 321 C CA . ALA A 1 44 ? 121.145 101.532 125.206 1.00 53.23 44 ALA A CA 1
ATOM 322 C C . ALA A 1 44 ? 121.708 100.635 124.128 1.00 53.23 44 ALA A C 1
ATOM 323 O O . ALA A 1 44 ? 121.104 99.619 123.781 1.00 53.23 44 ALA A O 1
ATOM 325 N N . VAL A 1 45 ? 122.866 100.994 123.584 1.00 53.18 45 VAL A N 1
ATOM 326 C CA . VAL A 1 45 ? 123.484 100.155 122.566 1.00 53.18 45 VAL A CA 1
ATOM 327 C C . VAL A 1 45 ? 123.817 98.791 123.141 1.00 53.18 45 VAL A C 1
ATOM 328 O O . VAL A 1 45 ? 123.594 97.758 122.502 1.00 53.18 45 VAL A O 1
ATOM 332 N N . ILE A 1 46 ? 124.349 98.767 124.359 1.00 59.54 46 ILE A N 1
ATOM 333 C CA . ILE A 1 46 ? 124.702 97.503 124.996 1.00 59.54 46 ILE A CA 1
ATOM 334 C C . ILE A 1 46 ? 123.469 96.635 125.179 1.00 59.54 46 ILE A C 1
ATOM 335 O O . ILE A 1 46 ? 123.475 95.442 124.868 1.00 59.54 46 ILE A O 1
ATOM 340 N N . LEU A 1 47 ? 122.397 97.220 125.695 1.00 65.23 47 LEU A N 1
ATOM 341 C CA . LEU A 1 47 ? 121.218 96.453 126.068 1.00 65.23 47 LEU A CA 1
ATOM 342 C C . LEU A 1 47 ? 120.316 96.132 124.892 1.00 65.23 47 LEU A C 1
ATOM 343 O O . LEU A 1 47 ? 119.450 95.264 125.021 1.00 65.23 47 LEU A O 1
ATOM 348 N N . ASN A 1 48 ? 120.484 96.806 123.764 1.00 76.11 48 ASN A N 1
ATOM 349 C CA . ASN A 1 48 ? 119.608 96.544 122.627 1.00 76.11 48 ASN A CA 1
ATOM 350 C C . ASN A 1 48 ? 119.672 95.108 122.141 1.00 76.11 48 ASN A C 1
ATOM 351 O O . ASN A 1 48 ? 118.608 94.535 121.860 1.00 76.11 48 ASN A O 1
ATOM 356 N N . PRO A 1 49 ? 120.841 94.479 121.976 1.00 79.43 49 PRO A N 1
ATOM 357 C CA . PRO A 1 49 ? 120.828 93.074 121.543 1.00 79.43 49 PRO A CA 1
ATOM 358 C C . PRO A 1 49 ? 120.068 92.177 122.488 1.00 79.43 49 PRO A C 1
ATOM 359 O O . PRO A 1 49 ? 119.359 91.266 122.047 1.00 79.43 49 PRO A O 1
ATOM 363 N N . LEU A 1 50 ? 120.182 92.426 123.788 1.00 87.49 50 LEU A N 1
ATOM 364 C CA . LEU A 1 50 ? 119.475 91.599 124.752 1.00 87.49 50 LEU A CA 1
ATOM 365 C C . LEU A 1 50 ? 117.974 91.730 124.563 1.00 87.49 50 LEU A C 1
ATOM 366 O O . LEU A 1 50 ? 117.253 90.730 124.488 1.00 87.49 50 LEU A O 1
ATOM 371 N N . VAL A 1 51 ? 117.487 92.963 124.469 1.00 91.39 51 VAL A N 1
ATOM 372 C CA . VAL A 1 51 ? 116.059 93.185 124.298 1.00 91.39 51 VAL A CA 1
ATOM 373 C C . VAL A 1 51 ? 115.586 92.591 122.985 1.00 91.39 51 VAL A C 1
ATOM 374 O O . VAL A 1 51 ? 114.499 92.014 122.902 1.00 91.39 51 VAL A O 1
ATOM 378 N N . GLN A 1 52 ? 116.391 92.721 121.937 1.00 102.86 52 GLN A N 1
ATOM 379 C CA . GLN A 1 52 ? 115.996 92.193 120.641 1.00 102.86 52 GLN A CA 1
ATOM 380 C C . GLN A 1 52 ? 115.887 90.676 120.680 1.00 102.86 52 GLN A C 1
ATOM 381 O O . GLN A 1 52 ? 114.928 90.099 120.151 1.00 102.86 52 GLN A O 1
ATOM 387 N N . HIS A 1 53 ? 116.847 90.011 121.321 1.00 111.08 53 HIS A N 1
ATOM 388 C CA . HIS A 1 53 ? 116.748 88.566 121.476 1.00 111.08 53 HIS A CA 1
ATOM 389 C C . HIS A 1 53 ? 115.531 88.191 122.303 1.00 111.08 53 HIS A C 1
ATOM 390 O O . HIS A 1 53 ? 114.846 87.208 122.007 1.00 111.08 53 HIS A O 1
ATOM 397 N N . MET A 1 54 ? 115.247 88.961 123.350 1.00 111.27 54 MET A N 1
ATOM 398 C CA . MET A 1 54 ? 114.079 88.674 124.170 1.00 111.27 54 MET A CA 1
ATOM 399 C C . MET A 1 54 ? 112.800 88.841 123.364 1.00 111.27 54 MET A C 1
ATOM 400 O O . MET A 1 54 ? 111.813 88.135 123.589 1.00 111.27 54 MET A O 1
ATOM 405 N N . VAL A 1 55 ? 112.806 89.770 122.413 1.00 115.63 55 VAL A N 1
ATOM 406 C CA . VAL A 1 55 ? 111.693 89.889 121.480 1.00 115.63 55 VAL A CA 1
ATOM 407 C C . VAL A 1 55 ? 111.608 88.648 120.608 1.00 115.63 55 VAL A C 1
ATOM 408 O O . VAL A 1 55 ? 110.516 88.150 120.313 1.00 115.63 55 VAL A O 1
ATOM 412 N N . ARG A 1 56 ? 112.762 88.122 120.194 1.00 121.85 56 ARG A N 1
ATOM 413 C CA . ARG A 1 56 ? 112.769 86.897 119.401 1.00 121.85 56 ARG A CA 1
ATOM 414 C C . ARG A 1 56 ? 112.074 85.757 120.133 1.00 121.85 56 ARG A C 1
ATOM 415 O O . ARG A 1 56 ? 111.563 84.831 119.497 1.00 121.85 56 ARG A O 1
ATOM 423 N N . TRP A 1 57 ? 112.029 85.814 121.461 1.00 120.25 57 TRP A N 1
ATOM 424 C CA . TRP A 1 57 ? 111.211 84.902 122.245 1.00 120.25 57 TRP A CA 1
ATOM 425 C C . TRP A 1 57 ? 109.752 85.310 122.288 1.00 120.25 57 TRP A C 1
ATOM 426 O O . TRP A 1 57 ? 109.032 84.860 123.186 1.00 120.25 57 TRP A O 1
ATOM 437 N N . ARG A 1 58 ? 109.310 86.163 121.364 1.00 123.81 58 ARG A N 1
ATOM 438 C CA . ARG A 1 58 ? 107.902 86.538 121.243 1.00 123.81 58 ARG A CA 1
ATOM 439 C C . ARG A 1 58 ? 107.397 87.199 122.523 1.00 123.81 58 ARG A C 1
ATOM 440 O O . ARG A 1 58 ? 106.350 86.844 123.067 1.00 123.81 58 ARG A O 1
ATOM 448 N N . VAL A 1 59 ? 108.164 88.167 123.009 1.00 117.59 59 VAL A N 1
ATOM 449 C CA . VAL A 1 59 ? 107.790 88.936 124.189 1.00 117.59 59 VAL A CA 1
ATOM 450 C C . VAL A 1 59 ? 107.502 90.358 123.726 1.00 117.59 59 VAL A C 1
ATOM 451 O O . VAL A 1 59 ? 108.199 90.863 122.837 1.00 117.59 59 VAL A O 1
ATOM 455 N N . PRO A 1 60 ? 106.481 91.023 124.261 1.00 109.27 60 PRO A N 1
ATOM 456 C CA . PRO A 1 60 ? 106.211 92.402 123.845 1.00 109.27 60 PRO A CA 1
ATOM 457 C C . PRO A 1 60 ? 107.411 93.298 124.100 1.00 109.27 60 PRO A C 1
ATOM 458 O O . PRO A 1 60 ? 108.075 93.203 125.133 1.00 109.27 60 PRO A O 1
ATOM 462 N N . ARG A 1 61 ? 107.678 94.179 123.138 1.00 96.25 61 ARG A N 1
ATOM 463 C CA . ARG A 1 61 ? 108.850 95.039 123.224 1.00 96.25 61 ARG A CA 1
ATOM 464 C C . ARG A 1 61 ? 108.792 95.922 124.458 1.00 96.25 61 ARG A C 1
ATOM 465 O O . ARG A 1 61 ? 109.729 95.946 125.265 1.00 96.25 61 ARG A O 1
ATOM 473 N N . VAL A 1 62 ? 107.687 96.644 124.630 1.00 100.45 62 VAL A N 1
ATOM 474 C CA . VAL A 1 62 ? 107.575 97.563 125.754 1.00 100.45 62 VAL A CA 1
ATOM 475 C C . VAL A 1 62 ? 107.638 96.803 127.066 1.00 100.45 62 VAL A C 1
ATOM 476 O O . VAL A 1 62 ? 108.303 97.226 128.017 1.00 100.45 62 VAL A O 1
ATOM 480 N N . LEU A 1 63 ? 106.953 95.666 127.137 1.00 104.89 63 LEU A N 1
ATOM 481 C CA . LEU A 1 63 ? 107.014 94.853 128.342 1.00 104.89 63 LEU A CA 1
ATOM 482 C C . LEU A 1 63 ? 108.440 94.414 128.632 1.00 104.89 63 LEU A C 1
ATOM 483 O O . LEU A 1 63 ? 108.904 94.486 129.778 1.00 104.89 63 LEU A O 1
ATOM 488 N N . ALA A 1 64 ? 109.152 93.961 127.601 1.00 105.20 64 ALA A N 1
ATOM 489 C CA . ALA A 1 64 ? 110.511 93.480 127.795 1.00 105.20 64 ALA A CA 1
ATOM 490 C C . ALA A 1 64 ? 111.404 94.580 128.340 1.00 105.20 64 ALA A C 1
ATOM 491 O O . ALA A 1 64 ? 112.100 94.393 129.345 1.00 105.20 64 ALA A O 1
ATOM 493 N N . VAL A 1 65 ? 111.390 95.744 127.692 1.00 100.53 65 VAL A N 1
ATOM 494 C CA . VAL A 1 65 ? 112.267 96.810 128.150 1.00 100.53 65 VAL A CA 1
ATOM 495 C C . VAL A 1 65 ? 111.860 97.278 129.534 1.00 100.53 65 VAL A C 1
ATOM 496 O O . VAL A 1 65 ? 112.718 97.616 130.355 1.00 100.53 65 VAL A O 1
ATOM 500 N N . SER A 1 66 ? 110.563 97.285 129.836 1.00 106.52 66 SER A N 1
ATOM 501 C CA . SER A 1 66 ? 110.129 97.708 131.158 1.00 106.52 66 SER A CA 1
ATOM 502 C C . SER A 1 66 ? 110.683 96.787 132.234 1.00 106.52 66 SER A C 1
ATOM 503 O O . SER A 1 66 ? 111.280 97.248 133.214 1.00 106.52 66 SER A O 1
ATOM 506 N N . ILE A 1 67 ? 110.507 95.476 132.062 1.00 107.43 67 ILE A N 1
ATOM 507 C CA . ILE A 1 67 ? 110.985 94.557 133.089 1.00 107.43 67 ILE A CA 1
ATOM 508 C C . ILE A 1 67 ? 112.498 94.629 133.197 1.00 107.43 67 ILE A C 1
ATOM 509 O O . ILE A 1 67 ? 113.060 94.563 134.297 1.00 107.43 67 ILE A O 1
ATOM 514 N N . LEU A 1 68 ? 113.184 94.782 132.065 1.00 105.29 68 LEU A N 1
ATOM 515 C CA . LEU A 1 68 ? 114.634 94.851 132.110 1.00 105.29 68 LEU A CA 1
ATOM 516 C C . LEU A 1 68 ? 115.095 96.083 132.871 1.00 105.29 68 LEU A C 1
ATOM 517 O O . LEU A 1 68 ? 116.044 96.016 133.660 1.00 105.29 68 LEU A O 1
ATOM 522 N N . MET A 1 69 ? 114.440 97.216 132.651 1.00 105.92 69 MET A N 1
ATOM 523 C CA . MET A 1 69 ? 114.810 98.412 133.385 1.00 105.92 69 MET A CA 1
ATOM 524 C C . MET A 1 69 ? 114.510 98.300 134.868 1.00 105.92 69 MET A C 1
ATOM 525 O O . MET A 1 69 ? 115.301 98.793 135.678 1.00 105.92 69 MET A O 1
ATOM 530 N N . THR A 1 70 ? 113.397 97.672 135.249 1.00 113.38 70 THR A N 1
ATOM 531 C CA . THR A 1 70 ? 113.164 97.445 136.673 1.00 113.38 70 THR A CA 1
ATOM 532 C C . THR A 1 70 ? 114.265 96.583 137.270 1.00 113.38 70 THR A C 1
ATOM 533 O O . THR A 1 70 ? 114.772 96.869 138.363 1.00 113.38 70 THR A O 1
ATOM 537 N N . ILE A 1 71 ? 114.650 95.522 136.564 1.00 112.72 71 ILE A N 1
ATOM 538 C CA . ILE A 1 71 ? 115.739 94.679 137.042 1.00 112.72 71 ILE A CA 1
ATOM 539 C C . ILE A 1 71 ? 116.984 95.518 137.268 1.00 112.72 71 ILE A C 1
ATOM 540 O O . ILE A 1 71 ? 117.622 95.449 138.326 1.00 112.72 71 ILE A O 1
ATOM 545 N N . ILE A 1 72 ? 117.334 96.337 136.280 1.00 115.02 72 ILE A N 1
ATOM 546 C CA . ILE A 1 72 ? 118.574 97.097 136.356 1.00 115.02 72 ILE A CA 1
ATOM 547 C C . ILE A 1 72 ? 118.528 98.086 137.508 1.00 115.02 72 ILE A C 1
ATOM 548 O O . ILE A 1 72 ? 119.504 98.239 138.250 1.00 115.02 72 ILE A O 1
ATOM 553 N N . VAL A 1 73 ? 117.404 98.776 137.684 1.00 117.36 73 VAL A N 1
ATOM 554 C CA . VAL A 1 73 ? 117.362 99.797 138.721 1.00 117.36 73 VAL A CA 1
ATOM 555 C C . VAL A 1 73 ? 117.385 99.160 140.103 1.00 117.36 73 VAL A C 1
ATOM 556 O O . VAL A 1 73 ? 118.039 99.670 141.022 1.00 117.36 73 VAL A O 1
ATOM 560 N N . MET A 1 74 ? 116.693 98.032 140.280 1.00 123.59 74 MET A N 1
ATOM 561 C CA . MET A 1 74 ? 116.760 97.354 141.568 1.00 123.59 74 MET A CA 1
ATOM 562 C C . MET A 1 74 ? 118.177 96.890 141.857 1.00 123.59 74 MET A C 1
ATOM 563 O O . MET A 1 74 ? 118.673 97.028 142.983 1.00 123.59 74 MET A O 1
ATOM 568 N N . ALA A 1 75 ? 118.851 96.342 140.847 1.00 125.77 75 ALA A N 1
ATOM 569 C CA . ALA A 1 75 ? 120.220 95.898 141.052 1.00 125.77 75 ALA A CA 1
ATOM 570 C C . ALA A 1 75 ? 121.119 97.065 141.423 1.00 125.77 75 ALA A C 1
ATOM 571 O O . ALA A 1 75 ? 121.974 96.937 142.302 1.00 125.77 75 ALA A O 1
ATOM 573 N N . MET A 1 76 ? 120.942 98.212 140.770 1.00 131.27 76 MET A N 1
ATOM 574 C CA . MET A 1 76 ? 121.754 99.372 141.117 1.00 131.27 76 MET A CA 1
ATOM 575 C C . MET A 1 76 ? 121.498 99.834 142.541 1.00 131.27 76 MET A C 1
ATOM 576 O O . MET A 1 76 ? 122.439 100.186 143.256 1.00 131.27 76 MET A O 1
ATOM 581 N N . VAL A 1 77 ? 120.240 99.856 142.973 1.00 130.99 77 VAL A N 1
ATOM 582 C CA . VAL A 1 77 ? 119.971 100.293 144.340 1.00 130.99 77 VAL A CA 1
ATOM 583 C C . VAL A 1 77 ? 120.603 99.335 145.340 1.00 130.99 77 VAL A C 1
ATOM 584 O O . VAL A 1 77 ? 121.270 99.755 146.299 1.00 130.99 77 VAL A O 1
ATOM 588 N N . LEU A 1 78 ? 120.420 98.035 145.122 1.00 133.43 78 LEU A N 1
ATOM 589 C CA . LEU A 1 78 ? 121.010 97.051 146.017 1.00 133.43 78 LEU A CA 1
ATOM 590 C C . LEU A 1 78 ? 122.524 97.176 146.039 1.00 133.43 78 LEU A C 1
ATOM 591 O O . LEU A 1 78 ? 123.150 97.085 147.102 1.00 133.43 78 LEU A O 1
ATOM 596 N N . LEU A 1 79 ? 123.129 97.377 144.872 1.00 136.78 79 LEU A N 1
ATOM 597 C CA . LEU A 1 79 ? 124.575 97.493 144.807 1.00 136.78 79 LEU A CA 1
ATOM 598 C C . LEU A 1 79 ? 125.047 98.757 145.497 1.00 136.78 79 LEU A C 1
ATOM 599 O O . LEU A 1 79 ? 126.112 98.764 146.116 1.00 136.78 79 LEU A O 1
ATOM 604 N N . LEU A 1 80 ? 124.277 99.836 145.405 1.00 141.81 80 LEU A N 1
ATOM 605 C CA . LEU A 1 80 ? 124.633 101.034 146.149 1.00 141.81 80 LEU A CA 1
ATOM 606 C C . LEU A 1 80 ? 124.628 100.757 147.641 1.00 141.81 80 LEU A C 1
ATOM 607 O O . LEU A 1 80 ? 125.519 101.206 148.365 1.00 141.81 80 LEU A O 1
ATOM 612 N N . ALA A 1 81 ? 123.637 100.011 148.120 1.00 147.65 81 ALA A N 1
ATOM 613 C CA . ALA A 1 81 ? 123.608 99.687 149.543 1.00 147.65 81 ALA A CA 1
ATOM 614 C C . ALA A 1 81 ? 124.818 98.849 149.944 1.00 147.65 81 ALA A C 1
ATOM 615 O O . ALA A 1 81 ? 125.500 99.140 150.940 1.00 147.65 81 ALA A O 1
ATOM 617 N N . TYR A 1 82 ? 125.091 97.794 149.176 1.00 144.55 82 TYR A N 1
ATOM 618 C CA . TYR A 1 82 ? 126.226 96.930 149.474 1.00 144.55 82 TYR A CA 1
ATOM 619 C C . TYR A 1 82 ? 127.516 97.728 149.466 1.00 144.55 82 TYR A C 1
ATOM 620 O O . TYR A 1 82 ? 128.378 97.554 150.337 1.00 144.55 82 TYR A O 1
ATOM 629 N N . LEU A 1 83 ? 127.659 98.613 148.484 1.00 147.62 83 LEU A N 1
ATOM 630 C CA . LEU A 1 83 ? 128.837 99.455 148.392 1.00 147.62 83 LEU A CA 1
ATOM 631 C C . LEU A 1 83 ? 128.942 100.384 149.586 1.00 147.62 83 LEU A C 1
ATOM 632 O O . LEU A 1 83 ? 130.037 100.609 150.097 1.00 147.62 83 LEU A O 1
ATOM 637 N N . GLY A 1 84 ? 127.823 100.943 150.041 1.00 148.90 84 GLY A N 1
ATOM 638 C CA . GLY A 1 84 ? 127.885 101.822 151.196 1.00 148.90 84 GLY A CA 1
ATOM 639 C C . GLY A 1 84 ? 128.400 101.098 152.420 1.00 148.90 84 GLY A C 1
ATOM 640 O O . GLY A 1 84 ? 129.314 101.570 153.104 1.00 148.90 84 GLY A O 1
ATOM 641 N N . SER A 1 85 ? 127.853 99.912 152.680 1.00 151.11 85 SER A N 1
ATOM 642 C CA . SER A 1 85 ? 128.301 99.144 153.838 1.00 151.11 85 SER A CA 1
ATOM 643 C C . SER A 1 85 ? 129.779 98.790 153.724 1.00 151.11 85 SER A C 1
ATOM 644 O O . SER A 1 85 ? 130.568 99.043 154.647 1.00 151.11 85 SER A O 1
ATOM 647 N N . ALA A 1 86 ? 130.175 98.211 152.588 1.00 150.61 86 ALA A N 1
ATOM 648 C CA . ALA A 1 86 ? 131.558 97.778 152.433 1.00 150.61 86 ALA A CA 1
ATOM 649 C C . ALA A 1 86 ? 132.515 98.959 152.478 1.00 150.61 86 ALA A C 1
ATOM 650 O O . ALA A 1 86 ? 133.594 98.873 153.076 1.00 150.61 86 ALA A O 1
ATOM 652 N N . LEU A 1 87 ? 132.139 100.070 151.850 1.00 152.93 87 LEU A N 1
ATOM 653 C CA . LEU A 1 87 ? 132.989 101.247 151.837 1.00 152.93 87 LEU A CA 1
ATOM 654 C C . LEU A 1 87 ? 133.177 101.802 153.234 1.00 152.93 87 LEU A C 1
ATOM 655 O O . LEU A 1 87 ? 134.290 102.172 153.611 1.00 152.93 87 LEU A O 1
ATOM 660 N N . ASN A 1 88 ? 132.099 101.884 154.015 1.00 156.02 88 ASN A N 1
ATOM 661 C CA . ASN A 1 88 ? 132.239 102.389 155.374 1.00 156.02 88 ASN A CA 1
ATOM 662 C C . ASN A 1 88 ? 133.134 101.476 156.197 1.00 156.02 88 ASN A C 1
ATOM 663 O O . ASN A 1 88 ? 133.967 101.948 156.987 1.00 156.02 88 ASN A O 1
ATOM 668 N N . GLU A 1 89 ? 132.988 100.162 156.015 1.00 155.37 89 GLU A N 1
ATOM 669 C CA . GLU A 1 89 ? 133.857 99.229 156.720 1.00 155.37 89 GLU A CA 1
ATOM 670 C C . GLU A 1 89 ? 135.314 99.459 156.345 1.00 155.37 89 GLU A C 1
ATOM 671 O O . GLU A 1 89 ? 136.196 99.487 157.213 1.00 155.37 89 GLU A O 1
ATOM 677 N N . LEU A 1 90 ? 135.581 99.650 155.055 1.00 158.43 90 LEU A N 1
ATOM 678 C CA . LEU A 1 90 ? 136.947 99.905 154.615 1.00 158.43 90 LEU A CA 1
ATOM 679 C C . LEU A 1 90 ? 137.478 101.211 155.189 1.00 158.43 90 LEU A C 1
ATOM 680 O O . LEU A 1 90 ? 138.646 101.294 155.589 1.00 158.43 90 LEU A O 1
ATOM 685 N N . THR A 1 91 ? 136.642 102.248 155.216 1.00 159.25 91 THR A N 1
ATOM 686 C CA . THR A 1 91 ? 137.072 103.531 155.759 1.00 159.25 91 THR A CA 1
ATOM 687 C C . THR A 1 91 ? 137.495 103.385 157.211 1.00 159.25 91 THR A C 1
ATOM 688 O O . THR A 1 91 ? 138.563 103.859 157.612 1.00 159.25 91 THR A O 1
ATOM 692 N N . ARG A 1 92 ? 136.673 102.711 158.012 1.00 157.15 92 ARG A N 1
ATOM 693 C CA . ARG A 1 92 ? 137.014 102.562 159.419 1.00 157.15 92 ARG A CA 1
ATOM 694 C C . ARG A 1 92 ? 138.095 101.517 159.663 1.00 157.15 92 ARG A C 1
ATOM 695 O O . ARG A 1 92 ? 138.611 101.440 160.782 1.00 157.15 92 ARG A O 1
ATOM 703 N N . THR A 1 93 ? 138.451 100.714 158.662 1.00 164.42 93 THR A N 1
ATOM 704 C CA . THR A 1 93 ? 139.529 99.746 158.821 1.00 164.42 93 THR A CA 1
ATOM 705 C C . THR A 1 93 ? 140.870 100.249 158.293 1.00 164.42 93 THR A C 1
ATOM 706 O O . THR A 1 93 ? 141.914 99.715 158.685 1.00 164.42 93 THR A O 1
ATOM 710 N N . LEU A 1 94 ? 140.869 101.293 157.469 1.00 175.44 94 LEU A N 1
ATOM 711 C CA . LEU A 1 94 ? 142.040 101.776 156.736 1.00 175.44 94 LEU A CA 1
ATOM 712 C C . LEU A 1 94 ? 143.355 101.839 157.517 1.00 175.44 94 LEU A C 1
ATOM 713 O O . LEU A 1 94 ? 144.295 101.111 157.177 1.00 175.44 94 LEU A O 1
ATOM 718 N N . PRO A 1 95 ? 143.479 102.675 158.556 1.00 179.53 95 PRO A N 1
ATOM 719 C CA . PRO A 1 95 ? 144.821 103.059 159.028 1.00 179.53 95 PRO A CA 1
ATOM 720 C C . PRO A 1 95 ? 145.627 101.929 159.648 1.00 179.53 95 PRO A C 1
ATOM 721 O O . PRO A 1 95 ? 146.851 102.072 159.786 1.00 179.53 95 PRO A O 1
ATOM 725 N N . GLN A 1 96 ? 144.992 100.825 160.039 1.00 181.74 96 GLN A N 1
ATOM 726 C CA . GLN A 1 96 ? 145.719 99.762 160.723 1.00 181.74 96 GLN A CA 1
ATOM 727 C C . GLN A 1 96 ? 146.793 99.160 159.825 1.00 181.74 96 GLN A C 1
ATOM 728 O O . GLN A 1 96 ? 147.975 99.102 160.191 1.00 181.74 96 GLN A O 1
ATOM 734 N N . TYR A 1 97 ? 146.412 98.735 158.622 1.00 180.29 97 TYR A N 1
ATOM 735 C CA . TYR A 1 97 ? 147.444 98.231 157.732 1.00 180.29 97 TYR A CA 1
ATOM 736 C C . TYR A 1 97 ? 148.284 99.355 157.148 1.00 180.29 97 TYR A C 1
ATOM 737 O O . TYR A 1 97 ? 149.389 99.089 156.665 1.00 180.29 97 TYR A O 1
ATOM 746 N N . ARG A 1 98 ? 147.804 100.599 157.205 1.00 182.84 98 ARG A N 1
ATOM 747 C CA . ARG A 1 98 ? 148.672 101.725 156.887 1.00 182.84 98 ARG A CA 1
ATOM 748 C C . ARG A 1 98 ? 149.887 101.730 157.799 1.00 182.84 98 ARG A C 1
ATOM 749 O O . ARG A 1 98 ? 151.024 101.850 157.341 1.00 182.84 98 ARG A O 1
ATOM 757 N N . ASN A 1 99 ? 149.658 101.579 159.101 1.00 183.98 99 ASN A N 1
ATOM 758 C CA . ASN A 1 99 ? 150.773 101.483 160.039 1.00 183.98 99 ASN A CA 1
ATOM 759 C C . ASN A 1 99 ? 151.555 100.189 159.840 1.00 183.98 99 ASN A C 1
ATOM 760 O O . ASN A 1 99 ? 152.786 100.163 160.001 1.00 183.98 99 ASN A O 1
ATOM 765 N N . SER A 1 100 ? 150.853 99.102 159.504 1.00 181.17 100 SER A N 1
ATOM 766 C CA . SER A 1 100 ? 151.529 97.827 159.276 1.00 181.17 100 SER A CA 1
ATOM 767 C C . SER A 1 100 ? 152.551 97.932 158.152 1.00 181.17 100 SER A C 1
ATOM 768 O O . SER A 1 100 ? 153.648 97.373 158.248 1.00 181.17 100 SER A O 1
ATOM 771 N N . ILE A 1 101 ? 152.202 98.631 157.072 1.00 180.15 101 ILE A N 1
ATOM 772 C CA . ILE A 1 101 ? 153.157 98.867 155.996 1.00 180.15 101 ILE A CA 1
ATOM 773 C C . ILE A 1 101 ? 154.068 100.047 156.296 1.00 180.15 101 ILE A C 1
ATOM 774 O O . ILE A 1 101 ? 155.126 100.177 155.671 1.00 180.15 101 ILE A O 1
ATOM 779 N N . MET A 1 102 ? 153.684 100.912 157.234 1.00 178.24 102 MET A N 1
ATOM 780 C CA . MET A 1 102 ? 154.565 101.983 157.681 1.00 178.24 102 MET A CA 1
ATOM 781 C C . MET A 1 102 ? 155.814 101.431 158.349 1.00 178.24 102 MET A C 1
ATOM 782 O O . MET A 1 102 ? 156.926 101.910 158.098 1.00 178.24 102 MET A O 1
ATOM 787 N N . THR A 1 103 ? 155.644 100.422 159.199 1.00 175.73 103 THR A N 1
ATOM 788 C CA . THR A 1 103 ? 156.779 99.894 159.955 1.00 175.73 103 THR A CA 1
ATOM 789 C C . THR A 1 103 ? 157.952 99.421 159.091 1.00 175.73 103 THR A C 1
ATOM 790 O O . THR A 1 103 ? 159.104 99.708 159.466 1.00 175.73 103 THR A O 1
ATOM 794 N N . PRO A 1 104 ? 157.764 98.708 157.973 1.00 173.93 104 PRO A N 1
ATOM 795 C CA . PRO A 1 104 ? 158.929 98.360 157.144 1.00 173.93 104 PRO A CA 1
ATOM 796 C C . PRO A 1 104 ? 159.675 99.559 156.602 1.00 173.93 104 PRO A C 1
ATOM 797 O O . PRO A 1 104 ? 160.886 99.456 156.380 1.00 173.93 104 PRO A O 1
ATOM 801 N N . LEU A 1 105 ? 159.009 100.690 156.367 1.00 173.00 105 LEU A N 1
ATOM 802 C CA . LEU A 1 105 ? 159.750 101.888 155.986 1.00 173.00 105 LEU A CA 1
ATOM 803 C C . LEU A 1 105 ? 160.718 102.299 157.084 1.00 173.00 105 LEU A C 1
ATOM 804 O O . LEU A 1 105 ? 161.879 102.622 156.813 1.00 173.00 105 LEU A O 1
ATOM 809 N N . GLN A 1 106 ? 160.255 102.288 158.334 1.00 171.54 106 GLN A N 1
ATOM 810 C CA . GLN A 1 106 ? 161.151 102.579 159.445 1.00 171.54 106 GLN A CA 1
ATOM 811 C C . GLN A 1 106 ? 162.286 101.572 159.509 1.00 171.54 106 GLN A C 1
ATOM 812 O O . GLN A 1 106 ? 163.428 101.941 159.803 1.00 171.54 106 GLN A O 1
ATOM 818 N N . ALA A 1 107 ? 161.991 100.301 159.231 1.00 170.67 107 ALA A N 1
ATOM 819 C CA . ALA A 1 107 ? 163.038 99.286 159.236 1.00 170.67 107 ALA A CA 1
ATOM 820 C C . ALA A 1 107 ? 164.085 99.562 158.163 1.00 170.67 107 ALA A C 1
ATOM 821 O O . ALA A 1 107 ? 165.288 99.407 158.404 1.00 170.67 107 ALA A O 1
ATOM 823 N N . LEU A 1 108 ? 163.650 99.970 156.976 1.00 170.65 108 LEU A N 1
ATOM 824 C CA . LEU A 1 108 ? 164.551 100.155 155.847 1.00 170.65 108 LEU A CA 1
ATOM 825 C C . LEU A 1 108 ? 165.177 101.544 155.790 1.00 170.65 108 LEU A C 1
ATOM 826 O O . LEU A 1 108 ? 166.036 101.781 154.934 1.00 170.65 108 LEU A O 1
ATOM 831 N N . GLU A 1 109 ? 164.767 102.462 156.665 1.00 173.18 109 GLU A N 1
ATOM 832 C CA . GLU A 1 109 ? 165.377 103.791 156.680 1.00 173.18 109 GLU A CA 1
ATOM 833 C C . GLU A 1 109 ? 166.883 103.763 156.905 1.00 173.18 109 GLU A C 1
ATOM 834 O O . GLU A 1 109 ? 167.609 104.407 156.129 1.00 173.18 109 GLU A O 1
ATOM 840 N N . PRO A 1 110 ? 167.425 103.056 157.911 1.00 172.15 110 PRO A N 1
ATOM 841 C CA . PRO A 1 110 ? 168.871 103.144 158.146 1.00 172.15 110 PRO A CA 1
ATOM 842 C C . PRO A 1 110 ? 169.688 102.404 157.101 1.00 172.15 110 PRO A C 1
ATOM 843 O O . PRO A 1 110 ? 170.400 101.449 157.423 1.00 172.15 110 PRO A O 1
ATOM 847 N N . LEU A 1 111 ? 169.586 102.828 155.847 1.00 169.64 111 LEU A N 1
ATOM 848 C CA . LEU A 1 111 ? 170.473 102.306 154.820 1.00 169.64 111 LEU A CA 1
ATOM 849 C C . LEU A 1 111 ? 171.895 102.755 155.112 1.00 169.64 111 LEU A C 1
ATOM 850 O O . LEU A 1 111 ? 172.120 103.901 155.511 1.00 169.64 111 LEU A O 1
ATOM 855 N N . LEU A 1 112 ? 172.853 101.850 154.933 1.00 167.39 112 LEU A N 1
ATOM 856 C CA . LEU A 1 112 ? 174.248 102.197 155.152 1.00 167.39 112 LEU A CA 1
ATOM 857 C C . LEU A 1 112 ? 174.671 103.319 154.211 1.00 167.39 112 LEU A C 1
ATOM 858 O O . LEU A 1 112 ? 174.387 103.285 153.010 1.00 167.39 112 LEU A O 1
ATOM 863 N N . GLN A 1 113 ? 175.333 104.324 154.776 1.00 167.33 113 GLN A N 1
ATOM 864 C CA . GLN A 1 113 ? 175.800 105.498 154.043 1.00 167.33 113 GLN A CA 1
ATOM 865 C C . GLN A 1 113 ? 174.647 106.178 153.305 1.00 167.33 113 GLN A C 1
ATOM 866 O O . GLN A 1 113 ? 174.666 106.368 152.089 1.00 167.33 113 GLN A O 1
ATOM 872 N N . ARG A 1 114 ? 173.628 106.543 154.076 1.00 167.41 114 ARG A N 1
ATOM 873 C CA . ARG A 1 114 ? 172.464 107.248 153.561 1.00 167.41 114 ARG A CA 1
ATOM 874 C C . ARG A 1 114 ? 172.615 108.747 153.794 1.00 167.41 114 ARG A C 1
ATOM 875 O O . ARG A 1 114 ? 173.378 109.193 154.653 1.00 167.41 114 ARG A O 1
ATOM 883 N N . VAL A 1 115 ? 171.866 109.526 153.015 1.00 161.06 115 VAL A N 1
ATOM 884 C CA . VAL A 1 115 ? 171.957 110.981 153.091 1.00 161.06 115 VAL A CA 1
ATOM 885 C C . VAL A 1 115 ? 170.615 111.668 153.276 1.00 161.06 115 VAL A C 1
ATOM 886 O O . VAL A 1 115 ? 170.576 112.803 153.785 1.00 161.06 115 VAL A O 1
ATOM 890 N N . GLY A 1 116 ? 169.494 111.057 152.900 1.00 163.05 116 GLY A N 1
ATOM 891 C CA . GLY A 1 116 ? 168.207 111.717 152.938 1.00 163.05 116 GLY A CA 1
ATOM 892 C C . GLY A 1 116 ? 167.540 111.636 154.298 1.00 163.05 116 GLY A C 1
ATOM 893 O O . GLY A 1 116 ? 168.134 111.238 155.301 1.00 163.05 116 GLY A O 1
ATOM 894 N N . ILE A 1 117 ? 166.269 112.031 154.318 1.00 164.34 117 ILE A N 1
ATOM 895 C CA . ILE A 1 117 ? 165.445 112.003 155.517 1.00 164.34 117 ILE A CA 1
ATOM 896 C C . ILE A 1 117 ? 164.321 110.992 155.304 1.00 164.34 117 ILE A C 1
ATOM 897 O O . ILE A 1 117 ? 164.150 110.439 154.219 1.00 164.34 117 ILE A O 1
ATOM 902 N N . ASP A 1 118 ? 163.554 110.753 156.367 1.00 171.87 118 ASP A N 1
ATOM 903 C CA . ASP A 1 118 ? 162.428 109.831 156.321 1.00 171.87 118 ASP A CA 1
ATOM 904 C C . ASP A 1 118 ? 161.087 110.516 156.105 1.00 171.87 118 ASP A C 1
ATOM 905 O O . ASP A 1 118 ? 160.203 109.931 155.470 1.00 171.87 118 ASP A O 1
ATOM 910 N N . VAL A 1 119 ? 160.920 111.744 156.602 1.00 169.33 119 VAL A N 1
ATOM 911 C CA . VAL A 1 119 ? 159.593 112.354 156.658 1.00 169.33 119 VAL A CA 1
ATOM 912 C C . VAL A 1 119 ? 159.021 112.552 155.259 1.00 169.33 119 VAL A C 1
ATOM 913 O O . VAL A 1 119 ? 157.815 112.387 155.041 1.00 169.33 119 VAL A O 1
ATOM 917 N N . SER A 1 120 ? 159.862 112.913 154.290 1.00 166.76 120 SER A N 1
ATOM 918 C CA . SER A 1 120 ? 159.354 113.049 152.931 1.00 166.76 120 SER A CA 1
ATOM 919 C C . SER A 1 120 ? 158.926 111.699 152.375 1.00 166.76 120 SER A C 1
ATOM 920 O O . SER A 1 120 ? 157.865 111.587 151.755 1.00 166.76 120 SER A O 1
ATOM 923 N N . VAL A 1 121 ? 159.729 110.658 152.599 1.00 170.84 121 VAL A N 1
ATOM 924 C CA . VAL A 1 121 ? 159.296 109.325 152.201 1.00 170.84 121 VAL A CA 1
ATOM 925 C C . VAL A 1 121 ? 158.091 108.901 153.021 1.00 170.84 121 VAL A C 1
ATOM 926 O O . VAL A 1 121 ? 157.254 108.122 152.551 1.00 170.84 121 VAL A O 1
ATOM 930 N N . ASP A 1 122 ? 157.964 109.415 154.244 1.00 173.18 122 ASP A N 1
ATOM 931 C CA . ASP A 1 122 ? 156.741 109.180 154.999 1.00 173.18 122 ASP A CA 1
ATOM 932 C C . ASP A 1 122 ? 155.541 109.745 154.252 1.00 173.18 122 ASP A C 1
ATOM 933 O O . ASP A 1 122 ? 154.496 109.092 154.149 1.00 173.18 122 ASP A O 1
ATOM 938 N N . GLN A 1 123 ? 155.681 110.952 153.703 1.00 171.52 123 GLN A N 1
ATOM 939 C CA . GLN A 1 123 ? 154.591 111.540 152.935 1.00 171.52 123 GLN A CA 1
ATOM 940 C C . GLN A 1 123 ? 154.344 110.783 151.640 1.00 171.52 123 GLN A C 1
ATOM 941 O O . GLN A 1 123 ? 153.198 110.667 151.206 1.00 171.52 123 GLN A O 1
ATOM 947 N N . LEU A 1 124 ? 155.397 110.269 151.006 1.00 172.18 124 LEU A N 1
ATOM 948 C CA . LEU A 1 124 ? 155.199 109.435 149.820 1.00 172.18 124 LEU A CA 1
ATOM 949 C C . LEU A 1 124 ? 154.414 108.171 150.145 1.00 172.18 124 LEU A C 1
ATOM 950 O O . LEU A 1 124 ? 153.535 107.767 149.377 1.00 172.18 124 LEU A O 1
ATOM 955 N N . ALA A 1 125 ? 154.720 107.525 151.269 1.00 179.97 125 ALA A N 1
ATOM 956 C CA . ALA A 1 125 ? 153.916 106.380 151.687 1.00 179.97 125 ALA A CA 1
ATOM 957 C C . ALA A 1 125 ? 152.484 106.800 151.987 1.00 179.97 125 ALA A C 1
ATOM 958 O O . ALA A 1 125 ? 151.534 106.079 151.661 1.00 179.97 125 ALA A O 1
ATOM 960 N N . HIS A 1 126 ? 152.316 107.961 152.626 1.00 182.64 126 HIS A N 1
ATOM 961 C CA . HIS A 1 126 ? 150.987 108.532 152.808 1.00 182.64 126 HIS A CA 1
ATOM 962 C C . HIS A 1 126 ? 150.274 108.637 151.467 1.00 182.64 126 HIS A C 1
ATOM 963 O O . HIS A 1 126 ? 149.075 108.357 151.361 1.00 182.64 126 HIS A O 1
ATOM 970 N N . TYR A 1 127 ? 151.009 109.015 150.423 1.00 177.48 127 TYR A N 1
ATOM 971 C CA . TYR A 1 127 ? 150.444 108.992 149.080 1.00 177.48 127 TYR A CA 1
ATOM 972 C C . TYR A 1 127 ? 150.056 107.575 148.681 1.00 177.48 127 TYR A C 1
ATOM 973 O O . TYR A 1 127 ? 148.994 107.360 148.085 1.00 177.48 127 TYR A O 1
ATOM 982 N N . ILE A 1 128 ? 150.896 106.594 149.011 1.00 185.23 128 ILE A N 1
ATOM 983 C CA . ILE A 1 128 ? 150.685 105.236 148.522 1.00 185.23 128 ILE A CA 1
ATOM 984 C C . ILE A 1 128 ? 149.465 104.605 149.180 1.00 185.23 128 ILE A C 1
ATOM 985 O O . ILE A 1 128 ? 148.454 104.353 148.515 1.00 185.23 128 ILE A O 1
ATOM 990 N N . ASP A 1 129 ? 149.543 104.338 150.481 1.00 187.38 129 ASP A N 1
ATOM 991 C CA . ASP A 1 129 ? 148.425 103.632 151.094 1.00 187.38 129 ASP A CA 1
ATOM 992 C C . ASP A 1 129 ? 147.264 104.569 151.432 1.00 187.38 129 ASP A C 1
ATOM 993 O O . ASP A 1 129 ? 146.162 104.373 150.907 1.00 187.38 129 ASP A O 1
ATOM 998 N N . PRO A 1 130 ? 147.440 105.594 152.288 1.00 183.06 130 PRO A N 1
ATOM 999 C CA . PRO A 1 130 ? 146.279 106.415 152.666 1.00 183.06 130 PRO A CA 1
ATOM 1000 C C . PRO A 1 130 ? 145.726 107.303 151.562 1.00 183.06 130 PRO A C 1
ATOM 1001 O O . PRO A 1 130 ? 144.530 107.234 151.269 1.00 183.06 130 PRO A O 1
ATOM 1005 N N . ASN A 1 131 ? 146.572 108.125 150.933 1.00 180.57 131 ASN A N 1
ATOM 1006 C CA . ASN A 1 131 ? 146.058 109.229 150.123 1.00 180.57 131 ASN A CA 1
ATOM 1007 C C . ASN A 1 131 ? 145.269 108.730 148.920 1.00 180.57 131 ASN A C 1
ATOM 1008 O O . ASN A 1 131 ? 144.148 109.189 148.669 1.00 180.57 131 ASN A O 1
ATOM 1013 N N . ALA A 1 132 ? 145.840 107.798 148.155 1.00 176.96 132 ALA A N 1
ATOM 1014 C CA . ALA A 1 132 ? 145.099 107.221 147.038 1.00 176.96 132 ALA A CA 1
ATOM 1015 C C . ALA A 1 132 ? 143.818 106.564 147.526 1.00 176.96 132 ALA A C 1
ATOM 1016 O O . ALA A 1 132 ? 142.762 106.692 146.896 1.00 176.96 132 ALA A O 1
ATOM 1018 N N . ALA A 1 133 ? 143.891 105.869 148.662 1.00 173.84 133 ALA A N 1
ATOM 1019 C CA . ALA A 1 133 ? 142.680 105.353 149.283 1.00 173.84 133 ALA A CA 1
ATOM 1020 C C . ALA A 1 133 ? 141.754 106.487 149.697 1.00 173.84 133 ALA A C 1
ATOM 1021 O O . ALA A 1 133 ? 140.534 106.368 149.572 1.00 173.84 133 ALA A O 1
ATOM 1023 N N . MET A 1 134 ? 142.309 107.599 150.183 1.00 169.38 134 MET A N 1
ATOM 1024 C CA . MET A 1 134 ? 141.463 108.729 150.557 1.00 169.38 134 MET A CA 1
ATOM 1025 C C . MET A 1 134 ? 140.748 109.318 149.347 1.00 169.38 134 MET A C 1
ATOM 1026 O O . MET A 1 134 ? 139.556 109.640 149.419 1.00 169.38 134 MET A O 1
ATOM 1031 N N . THR A 1 135 ? 141.454 109.470 148.225 1.00 161.01 135 THR A N 1
ATOM 1032 C CA . THR A 1 135 ? 140.819 110.003 147.023 1.00 161.01 135 THR A CA 1
ATOM 1033 C C . THR A 1 135 ? 139.760 109.051 146.482 1.00 161.01 135 THR A C 1
ATOM 1034 O O . THR A 1 135 ? 138.670 109.484 146.084 1.00 161.01 135 THR A O 1
ATOM 1038 N N . LEU A 1 136 ? 140.069 107.753 146.448 1.00 158.31 136 LEU A N 1
ATOM 1039 C CA . LEU A 1 136 ? 139.077 106.774 146.023 1.00 158.31 136 LEU A CA 1
ATOM 1040 C C . LEU A 1 136 ? 137.862 106.815 146.937 1.00 158.31 136 LEU A C 1
ATOM 1041 O O . LEU A 1 136 ? 136.718 106.753 146.472 1.00 158.31 136 LEU A O 1
ATOM 1046 N N . LEU A 1 137 ? 138.099 106.931 148.243 1.00 154.44 137 LEU A N 1
ATOM 1047 C CA . LEU A 1 137 ? 137.030 107.101 149.214 1.00 154.44 137 LEU A CA 1
ATOM 1048 C C . LEU A 1 137 ? 136.150 108.280 148.851 1.00 154.44 137 LEU A C 1
ATOM 1049 O O . LEU A 1 137 ? 134.927 108.160 148.781 1.00 154.44 137 LEU A O 1
ATOM 1054 N N . THR A 1 138 ? 136.765 109.440 148.632 1.00 149.16 138 THR A N 1
ATOM 1055 C CA . THR A 1 138 ? 135.993 110.647 148.365 1.00 149.16 138 THR A CA 1
ATOM 1056 C C . THR A 1 138 ? 135.158 110.493 147.105 1.00 149.16 138 THR A C 1
ATOM 1057 O O . THR A 1 138 ? 133.963 110.813 147.092 1.00 149.16 138 THR A O 1
ATOM 1061 N N . ASN A 1 139 ? 135.777 109.996 146.033 1.00 144.43 139 ASN A N 1
ATOM 1062 C CA . ASN A 1 139 ? 135.072 109.882 144.762 1.00 144.43 139 ASN A CA 1
ATOM 1063 C C . ASN A 1 139 ? 133.909 108.908 144.880 1.00 144.43 139 ASN A C 1
ATOM 1064 O O . ASN A 1 139 ? 132.768 109.228 144.519 1.00 144.43 139 ASN A O 1
ATOM 1069 N N . LEU A 1 140 ? 134.175 107.714 145.408 1.00 144.82 140 LEU A N 1
ATOM 1070 C CA . LEU A 1 140 ? 133.123 106.715 145.506 1.00 144.82 140 LEU A CA 1
ATOM 1071 C C . LEU A 1 140 ? 132.028 107.173 146.455 1.00 144.82 140 LEU A C 1
ATOM 1072 O O . LEU A 1 140 ? 130.844 106.923 146.211 1.00 144.82 140 LEU A O 1
ATOM 1077 N N . LEU A 1 141 ? 132.394 107.868 147.530 1.00 142.74 141 LEU A N 1
ATOM 1078 C CA . LEU A 1 141 ? 131.377 108.265 148.487 1.00 142.74 141 LEU A CA 1
ATOM 1079 C C . LEU A 1 141 ? 130.514 109.383 147.928 1.00 142.74 141 LEU A C 1
ATOM 1080 O O . LEU A 1 141 ? 129.307 109.405 148.175 1.00 142.74 141 LEU A O 1
ATOM 1085 N N . THR A 1 142 ? 131.099 110.323 147.178 1.00 140.16 142 THR A N 1
ATOM 1086 C CA . THR A 1 142 ? 130.249 111.317 146.533 1.00 140.16 142 THR A CA 1
ATOM 1087 C C . THR A 1 142 ? 129.335 110.650 145.523 1.00 140.16 142 THR A C 1
ATOM 1088 O O . THR A 1 142 ? 128.175 111.059 145.372 1.00 140.16 142 THR A O 1
ATOM 1092 N N . GLN A 1 143 ? 129.815 109.593 144.867 1.00 139.07 143 GLN A N 1
ATOM 1093 C CA . GLN A 1 143 ? 128.923 108.808 144.028 1.00 139.07 143 GLN A CA 1
ATOM 1094 C C . GLN A 1 143 ? 127.751 108.285 144.845 1.00 139.07 143 GLN A C 1
ATOM 1095 O O . GLN A 1 143 ? 126.623 108.751 144.695 1.00 139.07 143 GLN A O 1
ATOM 1101 N N . LEU A 1 144 ? 128.010 107.379 145.785 1.00 143.52 144 LEU A N 1
ATOM 1102 C CA . LEU A 1 144 ? 126.889 106.788 146.513 1.00 143.52 144 LEU A CA 1
ATOM 1103 C C . LEU A 1 144 ? 126.043 107.823 147.246 1.00 143.52 144 LEU A C 1
ATOM 1104 O O . LEU A 1 144 ? 124.893 107.535 147.593 1.00 143.52 144 LEU A O 1
ATOM 1109 N N . SER A 1 145 ? 126.574 109.014 147.495 1.00 140.13 145 SER A N 1
ATOM 1110 C CA . SER A 1 145 ? 125.793 110.017 148.196 1.00 140.13 145 SER A CA 1
ATOM 1111 C C . SER A 1 145 ? 124.830 110.711 147.246 1.00 140.13 145 SER A C 1
ATOM 1112 O O . SER A 1 145 ? 123.609 110.620 147.407 1.00 140.13 145 SER A O 1
ATOM 1115 N N . ASN A 1 146 ? 125.361 111.390 146.232 1.00 131.45 146 ASN A N 1
ATOM 1116 C CA . ASN A 1 146 ? 124.529 112.251 145.407 1.00 131.45 146 ASN A CA 1
ATOM 1117 C C . ASN A 1 146 ? 124.120 111.632 144.081 1.00 131.45 146 ASN A C 1
ATOM 1118 O O . ASN A 1 146 ? 123.235 112.178 143.415 1.00 131.45 146 ASN A O 1
ATOM 1123 N N . ALA A 1 147 ? 124.727 110.515 143.682 1.00 113.76 147 ALA A N 1
ATOM 1124 C CA . ALA A 1 147 ? 124.487 109.963 142.362 1.00 113.76 147 ALA A CA 1
ATOM 1125 C C . ALA A 1 147 ? 123.038 109.573 142.167 1.00 113.76 147 ALA A C 1
ATOM 1126 O O . ALA A 1 147 ? 122.510 109.736 141.071 1.00 113.76 147 ALA A O 1
ATOM 1128 N N . MET A 1 148 ? 122.358 109.114 143.215 1.00 110.40 148 MET A N 1
ATOM 1129 C CA . MET A 1 148 ? 121.010 108.600 143.018 1.00 110.40 148 MET A CA 1
ATOM 1130 C C . MET A 1 148 ? 120.066 109.658 142.467 1.00 110.40 148 MET A C 1
ATOM 1131 O O . MET A 1 148 ? 118.994 109.316 141.959 1.00 110.40 148 MET A O 1
ATOM 1136 N N . SER A 1 149 ? 120.432 110.933 142.563 1.00 96.19 149 SER A N 1
ATOM 1137 C CA . SER A 1 149 ? 119.641 111.970 141.919 1.00 96.19 149 SER A CA 1
ATOM 1138 C C . SER A 1 149 ? 119.756 111.913 140.406 1.00 96.19 149 SER A C 1
ATOM 1139 O O . SER A 1 149 ? 118.804 112.266 139.704 1.00 96.19 149 SER A O 1
ATOM 1142 N N . SER A 1 150 ? 120.905 111.486 139.887 1.00 84.60 150 SER A N 1
ATOM 1143 C CA . SER A 1 150 ? 121.173 111.490 138.456 1.00 84.60 150 SER A CA 1
ATOM 1144 C C . SER A 1 150 ? 121.166 110.113 137.821 1.00 84.60 150 SER A C 1
ATOM 1145 O O . SER A 1 150 ? 120.913 110.002 136.625 1.00 84.60 150 SER A O 1
ATOM 1148 N N . ILE A 1 151 ? 121.459 109.072 138.590 1.00 79.79 151 ILE A N 1
ATOM 1149 C CA . ILE A 1 151 ? 121.385 107.710 138.082 1.00 79.79 151 ILE A CA 1
ATOM 1150 C C . ILE A 1 151 ? 119.968 107.396 137.650 1.00 79.79 151 ILE A C 1
ATOM 1151 O O . ILE A 1 151 ? 119.742 106.749 136.623 1.00 79.79 151 ILE A O 1
ATOM 1156 N N . PHE A 1 152 ? 118.991 107.838 138.431 1.00 77.02 152 PHE A N 1
ATOM 1157 C CA . PHE A 1 152 ? 117.609 107.634 138.037 1.00 77.02 152 PHE A CA 1
ATOM 1158 C C . PHE A 1 152 ? 117.308 108.353 136.733 1.00 77.02 152 PHE A C 1
ATOM 1159 O O . PHE A 1 152 ? 116.653 107.799 135.844 1.00 77.02 152 PHE A O 1
ATOM 1167 N N . LEU A 1 153 ? 117.797 109.581 136.592 1.00 66.38 153 LEU A N 1
ATOM 1168 C CA . LEU A 1 153 ? 117.590 110.324 135.358 1.00 66.38 153 LEU A CA 1
ATOM 1169 C C . LEU A 1 153 ? 118.190 109.584 134.172 1.00 66.38 153 LEU A C 1
ATOM 1170 O O . LEU A 1 153 ? 117.561 109.441 133.117 1.00 66.38 153 LEU A O 1
ATOM 1175 N N . LEU A 1 154 ? 119.413 109.099 134.339 1.00 63.10 154 LEU A N 1
ATOM 1176 C CA . LEU A 1 154 ? 120.096 108.399 133.263 1.00 63.10 154 LEU A CA 1
ATOM 1177 C C . LEU A 1 154 ? 119.352 107.132 132.882 1.00 63.10 154 LEU A C 1
ATOM 1178 O O . LEU A 1 154 ? 119.196 106.823 131.697 1.00 63.10 154 LEU A O 1
ATOM 1183 N N . LEU A 1 155 ? 118.891 106.376 133.876 1.00 72.68 155 LEU A N 1
ATOM 1184 C CA . LEU A 1 155 ? 118.127 105.177 133.570 1.00 72.68 155 LEU A CA 1
ATOM 1185 C C . LEU A 1 155 ? 116.844 105.520 132.845 1.00 72.68 155 LEU A C 1
ATOM 1186 O O . LEU A 1 155 ? 116.418 104.782 131.952 1.00 72.68 155 LEU A O 1
ATOM 1191 N N . LEU A 1 156 ? 116.219 106.632 133.205 1.00 66.95 156 LEU A N 1
ATOM 1192 C CA . LEU A 1 156 ? 115.037 107.057 132.476 1.00 66.95 156 LEU A CA 1
ATOM 1193 C C . LEU A 1 156 ? 115.365 107.307 131.014 1.00 66.95 156 LEU A C 1
ATOM 1194 O O . LEU A 1 156 ? 114.631 106.874 130.114 1.00 66.95 156 LEU A O 1
ATOM 1199 N N . THR A 1 157 ? 116.477 107.993 130.760 1.00 59.37 157 THR A N 1
ATOM 1200 C CA . THR A 1 157 ? 116.872 108.258 129.383 1.00 59.37 157 THR A CA 1
ATOM 1201 C C . THR A 1 157 ? 117.097 106.962 128.627 1.00 59.37 157 THR A C 1
ATOM 1202 O O . THR A 1 157 ? 116.669 106.818 127.474 1.00 59.37 157 THR A O 1
ATOM 1206 N N . VAL A 1 158 ? 117.770 106.009 129.264 1.00 60.50 158 VAL A N 1
ATOM 1207 C CA . VAL A 1 158 ? 118.015 104.720 128.631 1.00 60.50 158 VAL A CA 1
ATOM 1208 C C . VAL A 1 158 ? 116.702 104.052 128.282 1.00 60.50 158 VAL A C 1
ATOM 1209 O O . VAL A 1 158 ? 116.541 103.480 127.195 1.00 60.50 158 VAL A O 1
ATOM 1213 N N . LEU A 1 159 ? 115.744 104.106 129.201 1.00 67.76 159 LEU A N 1
ATOM 1214 C CA . LEU A 1 159 ? 114.456 103.487 128.943 1.00 67.76 159 LEU A CA 1
ATOM 1215 C C . LEU A 1 159 ? 113.799 104.104 127.726 1.00 67.76 159 LEU A C 1
ATOM 1216 O O . LEU A 1 159 ? 113.262 103.394 126.870 1.00 67.76 159 LEU A O 1
ATOM 1221 N N . PHE A 1 160 ? 113.843 105.425 127.621 1.00 70.26 160 PHE A N 1
ATOM 1222 C CA . PHE A 1 160 ? 113.193 106.058 126.483 1.00 70.26 160 PHE A CA 1
ATOM 1223 C C . PHE A 1 160 ? 113.872 105.685 125.177 1.00 70.26 160 PHE A C 1
ATOM 1224 O O . PHE A 1 160 ? 113.196 105.420 124.175 1.00 70.26 160 PHE A O 1
ATOM 1232 N N . MET A 1 161 ? 115.204 105.649 125.162 1.00 65.34 161 MET A N 1
ATOM 1233 C CA . MET A 1 161 ? 115.893 105.279 123.932 1.00 65.34 161 MET A CA 1
ATOM 1234 C C . MET A 1 161 ? 115.533 103.865 123.510 1.00 65.34 161 MET A C 1
ATOM 1235 O O . MET A 1 161 ? 115.219 103.612 122.338 1.00 65.34 161 MET A O 1
ATOM 1240 N N . LEU A 1 162 ? 115.570 102.929 124.455 1.00 74.05 162 LEU A N 1
ATOM 1241 C CA . LEU A 1 162 ? 115.205 101.561 124.124 1.00 74.05 162 LEU A CA 1
ATOM 1242 C C . LEU A 1 162 ? 113.784 101.487 123.607 1.00 74.05 162 LEU A C 1
ATOM 1243 O O . LEU A 1 162 ? 113.500 100.729 122.676 1.00 74.05 162 LEU A O 1
ATOM 1248 N N . LEU A 1 163 ? 112.881 102.264 124.198 1.00 76.64 163 LEU A N 1
ATOM 1249 C CA . LEU A 1 163 ? 111.500 102.248 123.747 1.00 76.64 163 LEU A CA 1
ATOM 1250 C C . LEU A 1 163 ? 111.381 102.734 122.316 1.00 76.64 163 LEU A C 1
ATOM 1251 O O . LEU A 1 163 ? 110.612 102.177 121.528 1.00 76.64 163 LEU A O 1
ATOM 1256 N N . GLU A 1 164 ? 112.116 103.778 121.961 1.00 88.53 164 GLU A N 1
ATOM 1257 C CA . GLU A 1 164 ? 111.902 104.375 120.653 1.00 88.53 164 GLU A CA 1
ATOM 1258 C C . GLU A 1 164 ? 112.698 103.703 119.547 1.00 88.53 164 GLU A C 1
ATOM 1259 O O . GLU A 1 164 ? 112.434 103.983 118.376 1.00 88.53 164 GLU A O 1
ATOM 1265 N N . VAL A 1 165 ? 113.662 102.848 119.875 1.00 91.38 165 VAL A N 1
ATOM 1266 C CA . VAL A 1 165 ? 114.485 102.215 118.838 1.00 91.38 165 VAL A CA 1
ATOM 1267 C C . VAL A 1 165 ? 113.684 101.653 117.665 1.00 91.38 165 VAL A C 1
ATOM 1268 O O . VAL A 1 165 ? 114.099 101.852 116.516 1.00 91.38 165 VAL A O 1
ATOM 1272 N N . PRO A 1 166 ? 112.553 100.965 117.870 1.00 95.75 166 PRO A N 1
ATOM 1273 C CA . PRO A 1 166 ? 111.877 100.347 116.716 1.00 95.75 166 PRO A CA 1
ATOM 1274 C C . PRO A 1 166 ? 111.587 101.295 115.567 1.00 95.75 166 PRO A C 1
ATOM 1275 O O . PRO A 1 166 ? 111.683 100.887 114.405 1.00 95.75 166 PRO A O 1
ATOM 1279 N N . GLN A 1 167 ? 111.231 102.541 115.839 1.00 105.23 167 GLN A N 1
ATOM 1280 C CA . GLN A 1 167 ? 110.920 103.453 114.750 1.00 105.23 167 GLN A CA 1
ATOM 1281 C C . GLN A 1 167 ? 112.149 104.121 114.158 1.00 105.23 167 GLN A C 1
ATOM 1282 O O . GLN A 1 167 ? 112.049 104.722 113.086 1.00 105.23 167 GLN A O 1
ATOM 1288 N N . LEU A 1 168 ? 113.296 104.029 114.818 1.00 109.33 168 LEU A N 1
ATOM 1289 C CA . LEU A 1 168 ? 114.484 104.717 114.326 1.00 109.33 168 LEU A CA 1
ATOM 1290 C C . LEU A 1 168 ? 114.928 104.286 112.932 1.00 109.33 168 LEU A C 1
ATOM 1291 O O . LEU A 1 168 ? 115.265 105.174 112.127 1.00 109.33 168 LEU A O 1
ATOM 1296 N N . PRO A 1 169 ? 114.981 102.994 112.584 1.00 116.75 169 PRO A N 1
ATOM 1297 C CA . PRO A 1 169 ? 115.472 102.639 111.244 1.00 116.75 169 PRO A CA 1
ATOM 1298 C C . PRO A 1 169 ? 114.676 103.279 110.129 1.00 116.75 169 PRO A C 1
ATOM 1299 O O . PRO A 1 169 ? 115.256 103.684 109.115 1.00 116.75 169 PRO A O 1
ATOM 1303 N N . GLY A 1 170 ? 113.358 103.393 110.289 1.00 122.72 170 GLY A N 1
ATOM 1304 C CA . GLY A 1 170 ? 112.571 104.111 109.306 1.00 122.72 170 GLY A CA 1
ATOM 1305 C C . GLY A 1 170 ? 112.986 105.561 109.189 1.00 122.72 170 GLY A C 1
ATOM 1306 O O . GLY A 1 170 ? 112.951 106.136 108.099 1.00 122.72 170 GLY A O 1
ATOM 1307 N N . LYS A 1 171 ? 113.396 106.166 110.301 1.00 118.12 171 LYS A N 1
ATOM 1308 C CA . LYS A 1 171 ? 113.786 107.567 110.274 1.00 118.12 171 LYS A CA 1
ATOM 1309 C C . LYS A 1 171 ? 115.133 107.759 109.587 1.00 118.12 171 LYS A C 1
ATOM 1310 O O . LYS A 1 171 ? 115.293 108.682 108.781 1.00 118.12 171 LYS A O 1
ATOM 1316 N N . PHE A 1 172 ? 116.117 106.909 109.890 1.00 124.67 172 PHE A N 1
ATOM 1317 C CA . PHE A 1 172 ? 117.383 106.995 109.161 1.00 124.67 172 PHE A CA 1
ATOM 1318 C C . PHE A 1 172 ? 117.208 106.672 107.684 1.00 124.67 172 PHE A C 1
ATOM 1319 O O . PHE A 1 172 ? 117.807 107.330 106.825 1.00 124.67 172 PHE A O 1
ATOM 1327 N N . GLN A 1 173 ? 116.401 105.659 107.369 1.00 131.32 173 GLN A N 1
ATOM 1328 C CA . GLN A 1 173 ? 116.193 105.290 105.974 1.00 131.32 173 GLN A CA 1
ATOM 1329 C C . GLN A 1 173 ? 115.598 106.446 105.187 1.00 131.32 173 GLN A C 1
ATOM 1330 O O . GLN A 1 173 ? 115.984 106.696 104.039 1.00 131.32 173 GLN A O 1
ATOM 1336 N N . GLN A 1 174 ? 114.670 107.168 105.794 1.00 125.79 174 GLN A N 1
ATOM 1337 C CA . GLN A 1 174 ? 113.978 108.263 105.143 1.00 125.79 174 GLN A CA 1
ATOM 1338 C C . GLN A 1 174 ? 114.810 109.539 105.107 1.00 125.79 174 GLN A C 1
ATOM 1339 O O . GLN A 1 174 ? 114.267 110.617 104.864 1.00 125.79 174 GLN A O 1
ATOM 1345 N N . MET A 1 175 ? 116.118 109.451 105.335 1.00 125.82 175 MET A N 1
ATOM 1346 C CA . MET A 1 175 ? 116.917 110.666 105.480 1.00 125.82 175 MET A CA 1
ATOM 1347 C C . MET A 1 175 ? 118.342 110.359 105.007 1.00 125.82 175 MET A C 1
ATOM 1348 O O . MET A 1 175 ? 119.169 109.870 105.778 1.00 125.82 175 MET A O 1
ATOM 1353 N N . MET A 1 176 ? 118.611 110.639 103.727 1.00 132.37 176 MET A N 1
ATOM 1354 C CA . MET A 1 176 ? 119.903 110.309 103.127 1.00 132.37 176 MET A CA 1
ATOM 1355 C C . MET A 1 176 ? 121.058 111.100 103.731 1.00 132.37 176 MET A C 1
ATOM 1356 O O . MET A 1 176 ? 121.889 110.527 104.441 1.00 132.37 176 MET A O 1
ATOM 1361 N N . ALA A 1 177 ? 121.114 112.410 103.457 1.00 132.70 177 ALA A N 1
ATOM 1362 C CA . ALA A 1 177 ? 121.998 113.353 104.141 1.00 132.70 177 ALA A CA 1
ATOM 1363 C C . ALA A 1 177 ? 123.394 112.809 104.413 1.00 132.70 177 ALA A C 1
ATOM 1364 O O . ALA A 1 177 ? 123.740 112.586 105.575 1.00 132.70 177 ALA A O 1
ATOM 1366 N N . ARG A 1 178 ? 124.191 112.583 103.365 1.00 134.83 178 ARG A N 1
ATOM 1367 C CA . ARG A 1 178 ? 125.452 111.837 103.388 1.00 134.83 178 ARG A CA 1
ATOM 1368 C C . ARG A 1 178 ? 126.259 111.949 104.684 1.00 134.83 178 ARG A C 1
ATOM 1369 O O . ARG A 1 178 ? 126.833 110.944 105.121 1.00 134.83 178 ARG A O 1
ATOM 1377 N N . PRO A 1 179 ? 126.374 113.122 105.317 1.00 139.20 179 PRO A N 1
ATOM 1378 C CA . PRO A 1 179 ? 126.939 113.133 106.680 1.00 139.20 179 PRO A CA 1
ATOM 1379 C C . PRO A 1 179 ? 126.312 112.109 107.623 1.00 139.20 179 PRO A C 1
ATOM 1380 O O . PRO A 1 179 ? 127.036 111.386 108.323 1.00 139.20 179 PRO A O 1
ATOM 1384 N N . VAL A 1 180 ? 124.982 112.010 107.661 1.00 138.02 180 VAL A N 1
ATOM 1385 C CA . VAL A 1 180 ? 124.384 111.097 108.629 1.00 138.02 180 VAL A CA 1
ATOM 1386 C C . VAL A 1 180 ? 124.639 109.652 108.226 1.00 138.02 180 VAL A C 1
ATOM 1387 O O . VAL A 1 180 ? 124.760 108.777 109.089 1.00 138.02 180 VAL A O 1
ATOM 1391 N N . GLU A 1 181 ? 124.720 109.364 106.926 1.00 139.66 181 GLU A N 1
ATOM 1392 C CA . GLU A 1 181 ? 125.037 107.998 106.540 1.00 139.66 181 GLU A CA 1
ATOM 1393 C C . GLU A 1 181 ? 126.490 107.670 106.832 1.00 139.66 181 GLU A C 1
ATOM 1394 O O . GLU A 1 181 ? 126.825 106.499 107.029 1.00 139.66 181 GLU A O 1
ATOM 1400 N N . GLY A 1 182 ? 127.357 108.683 106.875 1.00 132.90 182 GLY A N 1
ATOM 1401 C CA . GLY A 1 182 ? 128.701 108.475 107.370 1.00 132.90 182 GLY A CA 1
ATOM 1402 C C . GLY A 1 182 ? 128.781 108.335 108.869 1.00 132.90 182 GLY A C 1
ATOM 1403 O O . GLY A 1 182 ? 129.775 107.815 109.381 1.00 132.90 182 GLY A O 1
ATOM 1404 N N . MET A 1 183 ? 127.767 108.811 109.587 1.00 132.30 183 MET A N 1
ATOM 1405 C CA . MET A 1 183 ? 127.756 108.607 111.033 1.00 132.30 183 MET A CA 1
ATOM 1406 C C . MET A 1 183 ? 127.181 107.244 111.414 1.00 132.30 183 MET A C 1
ATOM 1407 O O . MET A 1 183 ? 127.778 106.521 112.216 1.00 132.30 183 MET A O 1
ATOM 1412 N N . ALA A 1 184 ? 126.004 106.885 110.894 1.00 135.77 184 ALA A N 1
ATOM 1413 C CA . ALA A 1 184 ? 125.430 105.573 111.200 1.00 135.77 184 ALA A CA 1
ATOM 1414 C C . ALA A 1 184 ? 124.400 105.213 110.131 1.00 135.77 184 ALA A C 1
ATOM 1415 O O . ALA A 1 184 ? 123.260 105.676 110.196 1.00 135.77 184 ALA A O 1
ATOM 1417 N N . ALA A 1 185 ? 124.799 104.377 109.181 1.00 142.81 185 ALA A N 1
ATOM 1418 C CA . ALA A 1 185 ? 123.880 103.870 108.167 1.00 142.81 185 ALA A CA 1
ATOM 1419 C C . ALA A 1 185 ? 124.505 102.624 107.551 1.00 142.81 185 ALA A C 1
ATOM 1420 O O . ALA A 1 185 ? 125.406 102.022 108.136 1.00 142.81 185 ALA A O 1
ATOM 1422 N N . ILE A 1 186 ? 124.005 102.233 106.375 1.00 142.87 186 ILE A N 1
ATOM 1423 C CA . ILE A 1 186 ? 124.604 101.181 105.558 1.00 142.87 186 ILE A CA 1
ATOM 1424 C C . ILE A 1 186 ? 126.116 101.366 105.521 1.00 142.87 186 ILE A C 1
ATOM 1425 O O . ILE A 1 186 ? 126.872 100.389 105.488 1.00 142.87 186 ILE A O 1
ATOM 1430 N N . GLN A 1 187 ? 126.564 102.622 105.529 1.00 136.10 187 GLN A N 1
ATOM 1431 C CA . GLN A 1 187 ? 127.956 102.952 105.824 1.00 136.10 187 GLN A CA 1
ATOM 1432 C C . GLN A 1 187 ? 128.101 102.924 107.342 1.00 136.10 187 GLN A C 1
ATOM 1433 O O . GLN A 1 187 ? 128.012 103.940 108.036 1.00 136.10 187 GLN A O 1
ATOM 1439 N N . ARG A 1 188 ? 128.304 101.716 107.861 1.00 133.28 188 ARG A N 1
ATOM 1440 C CA . ARG A 1 188 ? 128.263 101.478 109.297 1.00 133.28 188 ARG A CA 1
ATOM 1441 C C . ARG A 1 188 ? 129.389 102.229 109.993 1.00 133.28 188 ARG A C 1
ATOM 1442 O O . ARG A 1 188 ? 130.569 101.946 109.768 1.00 133.28 188 ARG A O 1
ATOM 1450 N N . ALA A 1 189 ? 129.023 103.189 110.834 1.00 119.31 189 ALA A N 1
ATOM 1451 C CA . ALA A 1 189 ? 129.976 103.833 111.717 1.00 119.31 189 ALA A CA 1
ATOM 1452 C C . ALA A 1 189 ? 129.490 103.879 113.157 1.00 119.31 189 ALA A C 1
ATOM 1453 O O . ALA A 1 189 ? 130.200 104.410 114.017 1.00 119.31 189 ALA A O 1
ATOM 1455 N N . ILE A 1 190 ? 128.289 103.374 113.432 1.00 110.43 190 ILE A N 1
ATOM 1456 C CA . ILE A 1 190 ? 127.891 103.010 114.779 1.00 110.43 190 ILE A CA 1
ATOM 1457 C C . ILE A 1 190 ? 127.860 101.499 114.972 1.00 110.43 190 ILE A C 1
ATOM 1458 O O . ILE A 1 190 ? 128.241 101.017 116.045 1.00 110.43 190 ILE A O 1
ATOM 1463 N N . ASP A 1 191 ? 127.465 100.735 113.954 1.00 108.81 191 ASP A N 1
ATOM 1464 C CA . ASP A 1 191 ? 127.583 99.288 114.044 1.00 108.81 191 ASP A CA 1
ATOM 1465 C C . ASP A 1 191 ? 129.015 98.854 114.301 1.00 108.81 191 ASP A C 1
ATOM 1466 O O . ASP A 1 191 ? 129.237 97.763 114.835 1.00 108.81 191 ASP A O 1
ATOM 1471 N N . SER A 1 192 ? 129.993 99.673 113.923 1.00 104.86 192 SER A N 1
ATOM 1472 C CA . SER A 1 192 ? 131.364 99.405 114.330 1.00 104.86 192 SER A CA 1
ATOM 1473 C C . SER A 1 192 ? 131.521 99.559 115.834 1.00 104.86 192 SER A C 1
ATOM 1474 O O . SER A 1 192 ? 132.036 98.665 116.513 1.00 104.86 192 SER A O 1
ATOM 1477 N N . VAL A 1 193 ? 131.073 100.689 116.377 1.00 95.16 193 VAL A N 1
ATOM 1478 C CA . VAL A 1 193 ? 131.231 100.915 117.807 1.00 95.16 193 VAL A CA 1
ATOM 1479 C C . VAL A 1 193 ? 130.291 100.031 118.606 1.00 95.16 193 VAL A C 1
ATOM 1480 O O . VAL A 1 193 ? 130.641 99.577 119.699 1.00 95.16 193 VAL A O 1
ATOM 1484 N N . SER A 1 194 ? 129.091 99.771 118.092 1.00 92.52 194 SER A N 1
ATOM 1485 C CA . SER A 1 194 ? 128.147 98.938 118.825 1.00 92.52 194 SER A CA 1
ATOM 1486 C C . SER A 1 194 ? 128.731 97.563 119.090 1.00 92.52 194 SER A C 1
ATOM 1487 O O . SER A 1 194 ? 128.664 97.048 120.213 1.00 92.52 194 SER A O 1
ATOM 1490 N N . HIS A 1 195 ? 129.303 96.945 118.062 1.00 96.68 195 HIS A N 1
ATOM 1491 C CA . HIS A 1 195 ? 129.865 95.617 118.247 1.00 96.68 195 HIS A CA 1
ATOM 1492 C C . HIS A 1 195 ? 131.036 95.649 119.211 1.00 96.68 195 HIS A C 1
ATOM 1493 O O . HIS A 1 195 ? 131.196 94.743 120.039 1.00 96.68 195 HIS A O 1
ATOM 1500 N N . TYR A 1 196 ? 131.866 96.683 119.122 1.00 90.21 196 TYR A N 1
ATOM 1501 C CA . TYR A 1 196 ? 132.979 96.785 120.051 1.00 90.21 196 TYR A CA 1
ATOM 1502 C C . TYR A 1 196 ? 132.480 96.869 121.479 1.00 90.21 196 TYR A C 1
ATOM 1503 O O . TYR A 1 196 ? 133.012 96.206 122.371 1.00 90.21 196 TYR A O 1
ATOM 1512 N N . LEU A 1 197 ? 131.465 97.696 121.719 1.00 85.20 197 LEU A N 1
ATOM 1513 C CA . LEU A 1 197 ? 130.941 97.837 123.071 1.00 85.20 197 LEU A CA 1
ATOM 1514 C C . LEU A 1 197 ? 130.366 96.531 123.574 1.00 85.20 197 LEU A C 1
ATOM 1515 O O . LEU A 1 197 ? 130.609 96.145 124.718 1.00 85.20 197 LEU A O 1
ATOM 1520 N N . VAL A 1 198 ? 129.605 95.834 122.739 1.00 87.87 198 VAL A N 1
ATOM 1521 C CA . VAL A 1 198 ? 129.012 94.583 123.189 1.00 87.87 198 VAL A CA 1
ATOM 1522 C C . VAL A 1 198 ? 130.100 93.590 123.565 1.00 87.87 198 VAL A C 1
ATOM 1523 O O . VAL A 1 198 ? 130.066 92.979 124.640 1.00 87.87 198 VAL A O 1
ATOM 1527 N N . LEU A 1 199 ? 131.095 93.426 122.694 1.00 99.32 199 LEU A N 1
ATOM 1528 C CA . LEU A 1 199 ? 132.135 92.447 122.980 1.00 99.32 199 LEU A CA 1
ATOM 1529 C C . LEU A 1 199 ? 132.954 92.843 124.197 1.00 99.32 199 LEU A C 1
ATOM 1530 O O . LEU A 1 199 ? 133.257 92.001 125.051 1.00 99.32 199 LEU A O 1
ATOM 1535 N N . LYS A 1 200 ? 133.323 94.115 124.297 1.00 92.34 200 LYS A N 1
ATOM 1536 C CA . LYS A 1 200 ? 134.135 94.552 125.418 1.00 92.34 200 LYS A CA 1
ATOM 1537 C C . LYS A 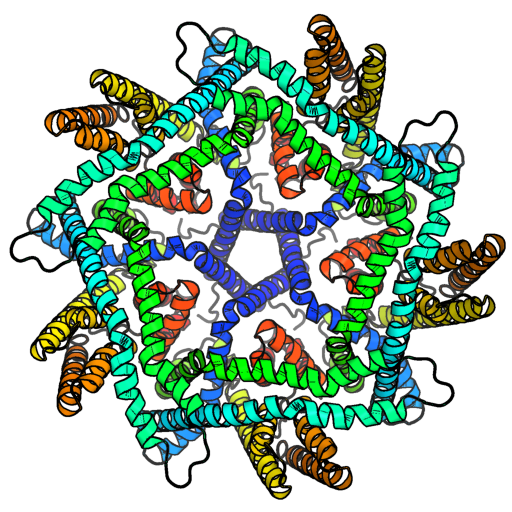1 200 ? 133.379 94.413 126.726 1.00 92.34 200 LYS A C 1
ATOM 1538 O O . LYS A 1 200 ? 133.968 94.062 127.748 1.00 92.34 200 LYS A O 1
ATOM 1544 N N . THR A 1 201 ? 132.073 94.676 126.721 1.00 92.88 201 THR A N 1
ATOM 1545 C CA . THR A 1 201 ? 131.297 94.505 127.941 1.00 92.88 201 THR A CA 1
ATOM 1546 C C . THR A 1 201 ? 131.166 93.041 128.315 1.00 92.88 201 THR A C 1
ATOM 1547 O O . THR A 1 201 ? 131.230 92.695 129.497 1.00 92.88 201 THR A O 1
ATOM 1551 N N . ALA A 1 202 ? 130.987 92.161 127.334 1.00 98.05 202 ALA A N 1
ATOM 1552 C CA . ALA A 1 202 ? 130.989 90.740 127.655 1.00 98.05 202 ALA A CA 1
ATOM 1553 C C . ALA A 1 202 ? 132.302 90.344 128.317 1.00 98.05 202 ALA A C 1
ATOM 1554 O O . ALA A 1 202 ? 132.316 89.680 129.363 1.00 98.05 202 ALA A O 1
ATOM 1556 N N . ILE A 1 203 ? 133.419 90.782 127.739 1.00 101.95 203 ILE A N 1
ATOM 1557 C CA . ILE A 1 203 ? 134.722 90.441 128.299 1.00 101.95 203 ILE A CA 1
ATOM 1558 C C . ILE A 1 203 ? 134.879 91.024 129.694 1.00 101.95 203 ILE A C 1
ATOM 1559 O O . ILE A 1 203 ? 135.415 90.375 130.596 1.00 101.95 203 ILE A O 1
ATOM 1564 N N . SER A 1 204 ? 134.434 92.260 129.891 1.00 99.45 204 SER A N 1
ATOM 1565 C CA . SER A 1 204 ? 134.593 92.900 131.187 1.00 99.45 204 SER A CA 1
ATOM 1566 C C . SER A 1 204 ? 133.760 92.207 132.249 1.00 99.45 204 SER A C 1
ATOM 1567 O O . SER A 1 204 ? 134.210 92.043 133.385 1.00 99.45 204 SER A O 1
ATOM 1570 N N . ILE A 1 205 ? 132.540 91.802 131.908 1.00 100.89 205 ILE A N 1
ATOM 1571 C CA . ILE A 1 205 ? 131.732 91.043 132.854 1.00 100.89 205 ILE A CA 1
ATOM 1572 C C . ILE A 1 205 ? 132.427 89.745 133.215 1.00 100.89 205 ILE A C 1
ATOM 1573 O O . ILE A 1 205 ? 132.490 89.360 134.390 1.00 100.89 205 ILE A O 1
ATOM 1578 N N . ILE A 1 206 ? 132.961 89.047 132.213 1.00 106.57 206 ILE A N 1
ATOM 1579 C CA . ILE A 1 206 ? 133.645 87.790 132.491 1.00 106.57 206 ILE A CA 1
ATOM 1580 C C . ILE A 1 206 ? 134.820 88.026 133.426 1.00 106.57 206 ILE A C 1
ATOM 1581 O O . ILE A 1 206 ? 135.015 87.298 134.405 1.00 106.57 206 ILE A O 1
ATOM 1586 N N . THR A 1 207 ? 135.612 89.058 133.146 1.00 111.11 207 THR A N 1
ATOM 1587 C CA . THR A 1 207 ? 136.773 89.346 133.976 1.00 111.11 207 THR A CA 1
ATOM 1588 C C . THR A 1 207 ? 136.367 89.688 135.397 1.00 111.11 207 THR A C 1
ATOM 1589 O O . THR A 1 207 ? 136.965 89.195 136.357 1.00 111.11 207 THR A O 1
ATOM 1593 N N . GLY A 1 208 ? 135.351 90.532 135.553 1.00 115.93 208 GLY A N 1
ATOM 1594 C CA . GLY A 1 208 ? 134.928 90.912 136.887 1.00 115.93 208 GLY A CA 1
ATOM 1595 C C . GLY A 1 208 ? 134.446 89.724 137.690 1.00 115.93 208 GLY A C 1
ATOM 1596 O O . GLY A 1 208 ? 134.837 89.537 138.844 1.00 115.93 208 GLY A O 1
ATOM 1597 N N . LEU A 1 209 ? 133.605 88.887 137.080 1.00 117.10 209 LEU A N 1
ATOM 1598 C CA . LEU A 1 209 ? 133.102 87.725 137.801 1.00 117.10 209 LEU A CA 1
ATOM 1599 C C . LEU A 1 209 ? 134.220 86.751 138.133 1.00 117.10 209 LEU A C 1
ATOM 1600 O O . LEU A 1 209 ? 134.256 86.200 139.238 1.00 117.10 209 LEU A O 1
ATOM 1605 N N . VAL A 1 210 ? 135.140 86.521 137.197 1.00 120.85 210 VAL A N 1
ATOM 1606 C CA . VAL A 1 210 ? 136.225 85.585 137.460 1.00 120.85 210 VAL A CA 1
ATOM 1607 C C . VAL A 1 210 ? 137.106 86.097 138.587 1.00 120.85 210 VAL A C 1
ATOM 1608 O O . VAL A 1 210 ? 137.499 85.338 139.480 1.00 120.85 210 VAL A O 1
ATOM 1612 N N . ALA A 1 211 ? 137.428 87.389 138.569 1.00 129.89 211 ALA A N 1
ATOM 1613 C CA . ALA A 1 211 ? 138.242 87.950 139.637 1.00 129.89 211 ALA A CA 1
ATOM 1614 C C . ALA A 1 211 ? 137.529 87.850 140.974 1.00 129.89 211 ALA A C 1
ATOM 1615 O O . ALA A 1 211 ? 138.147 87.515 141.989 1.00 129.89 211 ALA A O 1
ATOM 1617 N N . TRP A 1 212 ? 136.227 88.126 140.995 1.00 134.06 212 TRP A N 1
ATOM 1618 C CA . TRP A 1 212 ? 135.481 88.026 142.243 1.00 134.06 212 TRP A CA 1
ATOM 1619 C C . TRP A 1 212 ? 135.490 86.599 142.770 1.00 134.06 212 TRP A C 1
ATOM 1620 O O . TRP A 1 212 ? 135.722 86.363 143.961 1.00 134.06 212 TRP A O 1
ATOM 1631 N N . ALA A 1 213 ? 135.249 85.629 141.889 1.00 138.90 213 ALA A N 1
ATOM 1632 C CA . ALA A 1 213 ? 135.226 84.237 142.316 1.00 138.90 213 ALA A CA 1
ATOM 1633 C C . ALA A 1 213 ? 136.587 83.797 142.831 1.00 138.90 213 ALA A C 1
ATOM 1634 O O . ALA A 1 213 ? 136.681 83.128 143.866 1.00 138.90 213 ALA A O 1
ATOM 1636 N N . MET A 1 214 ? 137.655 84.166 142.127 1.00 145.36 214 MET A N 1
ATOM 1637 C CA . MET A 1 214 ? 138.985 83.758 142.558 1.00 145.36 214 MET A CA 1
ATOM 1638 C C . MET A 1 214 ? 139.355 84.412 143.881 1.00 145.36 214 MET A C 1
ATOM 1639 O O . MET A 1 214 ? 139.970 83.776 144.743 1.00 145.36 214 MET A O 1
ATOM 1644 N N . LEU A 1 215 ? 138.991 85.681 144.064 1.00 145.23 215 LEU A N 1
ATOM 1645 C CA . LEU A 1 215 ? 139.263 86.335 145.336 1.00 145.23 215 LEU A CA 1
ATOM 1646 C C . LEU A 1 215 ? 138.489 85.677 146.466 1.00 145.23 215 LEU A C 1
ATOM 1647 O O . LEU A 1 215 ? 139.007 85.528 147.578 1.00 145.23 215 LEU A O 1
ATOM 1652 N N . ALA A 1 216 ? 137.244 85.281 146.203 1.00 150.35 216 ALA A N 1
ATOM 1653 C CA . ALA A 1 216 ? 136.493 84.534 147.204 1.00 150.35 216 ALA A CA 1
ATOM 1654 C C . ALA A 1 216 ? 137.183 83.216 147.525 1.00 150.35 216 ALA A C 1
ATOM 1655 O O . ALA A 1 216 ? 137.219 82.790 148.684 1.00 150.35 216 ALA A O 1
ATOM 1657 N N . ALA A 1 217 ? 137.744 82.558 146.509 1.00 153.68 217 ALA A N 1
ATOM 1658 C CA . ALA A 1 217 ? 138.513 81.346 146.752 1.00 153.68 217 ALA A CA 1
ATOM 1659 C C . ALA A 1 217 ? 139.758 81.619 147.580 1.00 153.68 217 ALA A C 1
ATOM 1660 O O . ALA A 1 217 ? 140.315 80.688 148.167 1.00 153.68 217 ALA A O 1
ATOM 1662 N N . LEU A 1 218 ? 140.213 82.870 147.633 1.00 151.90 218 LEU A N 1
ATOM 1663 C CA . LEU A 1 218 ? 141.328 83.263 148.480 1.00 151.90 218 LEU A CA 1
ATOM 1664 C C . LEU A 1 218 ? 140.880 84.150 149.633 1.00 151.90 218 LEU A C 1
ATOM 1665 O O . LEU A 1 218 ? 141.663 84.972 150.115 1.00 151.90 218 LEU A O 1
ATOM 1670 N N . ASP A 1 219 ? 139.607 84.040 150.025 1.00 155.49 219 ASP A N 1
ATOM 1671 C CA . ASP A 1 219 ? 138.987 84.607 151.223 1.00 155.49 219 ASP A CA 1
ATOM 1672 C C . ASP A 1 219 ? 139.552 85.963 151.634 1.00 155.49 219 ASP A C 1
ATOM 1673 O O . ASP A 1 219 ? 139.888 86.172 152.803 1.00 155.49 219 ASP A O 1
ATOM 1678 N N . VAL A 1 220 ? 139.651 86.887 150.691 1.00 149.82 220 VAL A N 1
ATOM 1679 C CA . VAL A 1 220 ? 140.050 88.249 151.004 1.00 149.82 220 VAL A CA 1
ATOM 1680 C C . VAL A 1 220 ? 138.803 89.094 151.219 1.00 149.82 220 VAL A C 1
ATOM 1681 O O . VAL A 1 220 ? 137.734 88.822 150.671 1.00 149.82 220 VAL A O 1
ATOM 1685 N N . ARG A 1 221 ? 138.942 90.135 152.029 1.00 150.39 221 ARG A N 1
ATOM 1686 C CA . ARG A 1 221 ? 137.823 91.023 152.286 1.00 150.39 221 ARG A CA 1
ATOM 1687 C C . ARG A 1 221 ? 137.564 91.903 151.073 1.00 150.39 221 ARG A C 1
ATOM 1688 O O . ARG A 1 221 ? 138.467 92.192 150.285 1.00 150.39 221 ARG A O 1
ATOM 1696 N N . PHE A 1 222 ? 136.308 92.328 150.934 1.00 146.62 222 PHE A N 1
ATOM 1697 C CA . PHE A 1 222 ? 135.859 93.153 149.814 1.00 146.62 222 PHE A CA 1
ATOM 1698 C C . PHE A 1 222 ? 136.122 92.487 148.470 1.00 146.62 222 PHE A C 1
ATOM 1699 O O . PHE A 1 222 ? 136.407 93.166 147.482 1.00 146.62 222 PHE A O 1
ATOM 1707 N N . ALA A 1 223 ? 136.034 91.158 148.414 1.00 142.16 223 ALA A N 1
ATOM 1708 C CA . ALA A 1 223 ? 136.264 90.474 147.149 1.00 142.16 223 ALA A CA 1
ATOM 1709 C C . ALA A 1 223 ? 135.301 90.975 146.088 1.00 142.16 223 ALA A C 1
ATOM 1710 O O . ALA A 1 223 ? 135.680 91.170 144.928 1.00 142.16 223 ALA A O 1
ATOM 1712 N N . PHE A 1 224 ? 134.051 91.212 146.474 1.00 136.42 224 PHE A N 1
ATOM 1713 C CA . PHE A 1 224 ? 133.076 91.692 145.508 1.00 136.42 224 PHE A CA 1
ATOM 1714 C C . PHE A 1 224 ? 133.407 93.095 145.026 1.00 136.42 224 PHE A C 1
ATOM 1715 O O . PHE A 1 224 ? 133.259 93.394 143.838 1.00 136.42 224 PHE A O 1
ATOM 1723 N N . VAL A 1 225 ? 133.833 93.978 145.927 1.00 132.82 225 VAL A N 1
ATOM 1724 C CA . VAL A 1 225 ? 134.152 95.334 145.497 1.00 132.82 225 VAL A CA 1
ATOM 1725 C C . VAL A 1 225 ? 135.334 95.318 144.545 1.00 132.82 225 VAL A C 1
ATOM 1726 O O . VAL A 1 225 ? 135.353 96.040 143.544 1.00 132.82 225 VAL A O 1
ATOM 1730 N N . TRP A 1 226 ? 136.336 94.491 144.830 1.00 133.82 226 TRP A N 1
ATOM 1731 C CA . TRP A 1 226 ? 137.465 94.412 143.915 1.00 133.82 226 TRP A CA 1
ATOM 1732 C C . TRP A 1 226 ? 137.048 93.828 142.575 1.00 133.82 226 TRP A C 1
ATOM 1733 O O . TRP A 1 226 ? 137.537 94.262 141.527 1.00 133.82 226 TRP A O 1
ATOM 1744 N N . GLY A 1 227 ? 136.147 92.848 142.579 1.00 120.16 227 GLY A N 1
ATOM 1745 C CA . GLY A 1 227 ? 135.636 92.345 141.317 1.00 120.16 227 GLY A CA 1
ATOM 1746 C C . GLY A 1 227 ? 134.926 93.420 140.521 1.00 120.16 227 GLY A C 1
ATOM 1747 O O . GLY A 1 227 ? 135.119 93.545 139.308 1.00 120.16 227 GLY A O 1
ATOM 1748 N N . LEU A 1 228 ? 134.108 94.223 141.197 1.00 112.50 228 LEU A N 1
ATOM 1749 C CA . LEU A 1 228 ? 133.431 95.325 140.526 1.00 112.50 228 LEU A CA 1
ATOM 1750 C C . LEU A 1 228 ? 134.432 96.313 139.958 1.00 112.50 228 LEU A C 1
ATOM 1751 O O . LEU A 1 228 ? 134.263 96.812 138.842 1.00 112.50 228 LEU A O 1
ATOM 1756 N N . LEU A 1 229 ? 135.463 96.633 140.730 1.00 109.70 229 LEU A N 1
ATOM 1757 C CA . LEU A 1 229 ? 136.444 97.600 140.269 1.00 109.70 229 LEU A CA 1
ATOM 1758 C C . LEU A 1 229 ? 137.192 97.071 139.057 1.00 109.70 229 LEU A C 1
ATOM 1759 O O . LEU A 1 229 ? 137.456 97.817 138.108 1.00 109.70 229 LEU A O 1
ATOM 1764 N N . ALA A 1 230 ? 137.538 95.785 139.067 1.00 105.08 230 ALA A N 1
ATOM 1765 C CA . ALA A 1 230 ? 138.179 95.193 137.900 1.00 105.08 230 ALA A CA 1
ATOM 1766 C C . ALA A 1 230 ? 137.266 95.262 136.690 1.00 105.08 230 ALA A C 1
ATOM 1767 O O . ALA A 1 230 ? 137.711 95.588 135.585 1.00 105.08 230 ALA A O 1
ATOM 1769 N N . PHE A 1 231 ? 135.981 94.972 136.878 1.00 98.86 231 PHE A N 1
ATOM 1770 C CA . PHE A 1 231 ? 135.057 95.062 135.757 1.00 98.86 231 PHE A CA 1
ATOM 1771 C C . PHE A 1 231 ? 134.999 96.477 135.213 1.00 98.86 231 PHE A C 1
ATOM 1772 O O . PHE A 1 231 ? 135.043 96.689 133.999 1.00 98.86 231 PHE A O 1
ATOM 1780 N N . ALA A 1 232 ? 134.889 97.462 136.098 1.00 94.51 232 ALA A N 1
ATOM 1781 C CA . ALA A 1 232 ? 134.759 98.837 135.637 1.00 94.51 232 ALA A CA 1
ATOM 1782 C C . ALA A 1 232 ? 136.011 99.291 134.909 1.00 94.51 232 ALA A C 1
ATOM 1783 O O . ALA A 1 232 ? 135.928 99.966 133.880 1.00 94.51 232 ALA A O 1
ATOM 1785 N N . LEU A 1 233 ? 137.180 98.926 135.419 1.00 96.38 233 LEU A N 1
ATOM 1786 C CA . LEU A 1 233 ? 138.419 99.374 134.809 1.00 96.38 233 LEU A CA 1
ATOM 1787 C C . LEU A 1 233 ? 138.811 98.561 133.594 1.00 96.38 233 LEU A C 1
ATOM 1788 O O . LEU A 1 233 ? 139.717 98.970 132.866 1.00 96.38 233 LEU A O 1
ATOM 1793 N N . ASN A 1 234 ? 138.160 97.431 133.349 1.00 95.84 234 ASN A N 1
ATOM 1794 C CA . ASN A 1 234 ? 138.508 96.660 132.170 1.00 95.84 234 ASN A CA 1
ATOM 1795 C C . ASN A 1 234 ? 138.204 97.401 130.884 1.00 95.84 234 ASN A C 1
ATOM 1796 O O . ASN A 1 234 ? 138.656 96.972 129.821 1.00 95.84 234 ASN A O 1
ATOM 1801 N N . TYR A 1 235 ? 137.455 98.498 130.949 1.00 88.49 235 TYR A N 1
ATOM 1802 C CA . TYR A 1 235 ? 137.111 99.211 129.729 1.00 88.49 235 TYR A CA 1
ATOM 1803 C C . TYR A 1 235 ? 138.309 99.932 129.134 1.00 88.49 235 TYR A C 1
ATOM 1804 O O . TYR A 1 235 ? 138.435 100.001 127.909 1.00 88.49 235 TYR A O 1
ATOM 1813 N N . ILE A 1 236 ? 139.194 100.467 129.963 1.00 84.28 236 ILE A N 1
ATOM 1814 C CA . ILE A 1 236 ? 140.456 100.994 129.457 1.00 84.28 236 ILE A CA 1
ATOM 1815 C C . ILE A 1 236 ? 141.360 99.811 129.146 1.00 84.28 236 ILE A C 1
ATOM 1816 O O . ILE A 1 236 ? 141.714 99.054 130.056 1.00 84.28 236 ILE A O 1
ATOM 1821 N N . PRO A 1 237 ? 141.777 99.636 127.907 1.00 85.47 237 PRO A N 1
ATOM 1822 C CA . PRO A 1 237 ? 142.317 98.342 127.470 1.00 85.47 237 PRO A CA 1
ATOM 1823 C C . PRO A 1 237 ? 143.510 97.814 128.248 1.00 85.47 237 PRO A C 1
ATOM 1824 O O . PRO A 1 237 ? 143.450 96.703 128.784 1.00 85.47 237 PRO A O 1
ATOM 1828 N N . ASN A 1 238 ? 144.598 98.568 128.311 1.00 85.62 238 ASN A N 1
ATOM 1829 C CA . ASN A 1 238 ? 145.819 98.064 128.923 1.00 85.62 238 ASN A CA 1
ATOM 1830 C C . ASN A 1 238 ? 146.139 98.707 130.255 1.00 85.62 238 ASN A C 1
ATOM 1831 O O . ASN A 1 238 ? 146.642 98.035 131.152 1.00 85.62 238 ASN A O 1
ATOM 1836 N N . ILE A 1 239 ? 145.868 99.997 130.407 1.00 87.93 239 ILE A N 1
ATOM 1837 C CA . ILE A 1 239 ? 146.104 100.649 131.687 1.00 87.93 239 ILE A CA 1
ATOM 1838 C C . ILE A 1 239 ? 145.097 100.172 132.721 1.00 87.93 239 ILE A C 1
ATOM 1839 O O . ILE A 1 239 ? 145.430 99.992 133.897 1.00 87.93 239 ILE A O 1
ATOM 1844 N N . GLY A 1 240 ? 143.851 99.961 132.302 1.00 96.22 240 GLY A N 1
ATOM 1845 C CA . GLY A 1 240 ? 142.788 99.737 133.266 1.00 96.22 240 GLY A CA 1
ATOM 1846 C C . GLY A 1 240 ? 142.972 98.469 134.071 1.00 96.22 240 GLY A C 1
ATOM 1847 O O . GLY A 1 240 ? 142.837 98.474 135.295 1.00 96.22 240 GLY A O 1
ATOM 1848 N N . SER A 1 241 ? 143.281 97.363 133.397 1.00 104.77 241 SER A N 1
ATOM 1849 C CA . SER A 1 241 ? 143.429 96.099 134.108 1.00 104.77 241 SER A CA 1
ATOM 1850 C C . SER A 1 241 ? 144.602 96.147 135.075 1.00 104.77 241 SER A C 1
ATOM 1851 O O . SER A 1 241 ? 144.497 95.691 136.220 1.00 104.77 241 SER A O 1
ATOM 1854 N N . VAL A 1 242 ? 145.726 96.705 134.632 1.00 105.14 242 VAL A N 1
ATOM 1855 C CA . VAL A 1 242 ? 146.899 96.795 135.490 1.00 105.14 242 VAL A CA 1
ATOM 1856 C C . VAL A 1 242 ? 146.604 97.659 136.703 1.00 105.14 242 VAL A C 1
ATOM 1857 O O . VAL A 1 242 ? 146.993 97.331 137.828 1.00 105.14 242 VAL A O 1
ATOM 1861 N N . LEU A 1 243 ? 145.915 98.776 136.498 1.00 106.94 243 LEU A N 1
ATOM 1862 C CA . LEU A 1 243 ? 145.612 99.654 137.619 1.00 106.94 243 LEU A CA 1
ATOM 1863 C C . LEU A 1 243 ? 144.633 98.991 138.575 1.00 106.94 243 LEU A C 1
ATOM 1864 O O . LEU A 1 243 ? 144.709 99.192 139.790 1.00 106.94 243 LEU A O 1
ATOM 1869 N N . ALA A 1 244 ? 143.697 98.205 138.045 1.00 111.41 244 ALA A N 1
ATOM 1870 C CA . ALA A 1 244 ? 142.715 97.549 138.896 1.00 111.41 244 ALA A CA 1
ATOM 1871 C C . ALA A 1 244 ? 143.329 96.412 139.692 1.00 111.41 244 ALA A C 1
ATOM 1872 O O . ALA A 1 244 ? 142.861 96.102 140.792 1.00 111.41 244 ALA A O 1
ATOM 1874 N N . ALA A 1 245 ? 144.365 95.775 139.156 1.00 127.36 245 ALA A N 1
ATOM 1875 C CA . ALA A 1 245 ? 144.976 94.655 139.853 1.00 127.36 245 ALA A CA 1
ATOM 1876 C C . ALA A 1 245 ? 145.696 95.062 141.130 1.00 127.36 245 ALA A C 1
ATOM 1877 O O . ALA A 1 245 ? 146.064 94.185 141.915 1.00 127.36 245 ALA A O 1
ATOM 1879 N N . ILE A 1 246 ? 145.910 96.351 141.359 1.00 133.23 246 ILE A N 1
ATOM 1880 C CA . ILE A 1 246 ? 146.746 96.792 142.471 1.00 133.23 246 ILE A CA 1
ATOM 1881 C C . ILE A 1 246 ? 146.034 96.644 143.813 1.00 133.23 246 ILE A C 1
ATOM 1882 O O . ILE A 1 246 ? 146.550 95.926 144.676 1.00 133.23 246 ILE A O 1
ATOM 1887 N N . PRO A 1 247 ? 144.877 97.265 144.051 1.00 140.54 247 PRO A N 1
ATOM 1888 C CA . PRO A 1 247 ? 144.337 97.323 145.421 1.00 140.54 247 PRO A CA 1
ATOM 1889 C C . PRO A 1 247 ? 144.155 95.951 146.050 1.00 140.54 247 PRO A C 1
ATOM 1890 O O . PRO A 1 247 ? 144.449 95.785 147.243 1.00 140.54 247 PRO A O 1
ATOM 1894 N N . PRO A 1 248 ? 143.670 94.940 145.317 1.00 144.25 248 PRO A N 1
ATOM 1895 C CA . PRO A 1 248 ? 143.645 93.603 145.924 1.00 144.25 248 PRO A CA 1
ATOM 1896 C C . PRO A 1 248 ? 145.019 93.099 146.307 1.00 144.25 248 PRO A C 1
ATOM 1897 O O . PRO A 1 248 ? 145.176 92.483 147.368 1.00 144.25 248 PRO A O 1
ATOM 1901 N N . ILE A 1 249 ? 146.026 93.347 145.470 1.00 148.86 249 ILE A N 1
ATOM 1902 C CA . ILE A 1 249 ? 147.378 92.918 145.807 1.00 148.86 249 ILE A CA 1
ATOM 1903 C C . ILE A 1 249 ? 147.857 93.630 147.061 1.00 148.86 249 ILE A C 1
ATOM 1904 O O . ILE A 1 249 ? 148.455 93.018 147.952 1.00 148.86 249 ILE A O 1
ATOM 1909 N N . ALA A 1 250 ? 147.588 94.931 147.155 1.00 152.75 250 ALA A N 1
ATOM 1910 C CA . ALA A 1 250 ? 147.969 95.682 148.343 1.00 152.75 250 ALA A CA 1
ATOM 1911 C C . ALA A 1 250 ? 147.319 95.095 149.585 1.00 152.75 250 ALA A C 1
ATOM 1912 O O . ALA A 1 250 ? 147.989 94.860 150.596 1.00 152.75 250 ALA A O 1
ATOM 1914 N N . GLN A 1 251 ? 146.015 94.829 149.518 1.00 157.60 251 GLN A N 1
ATOM 1915 C CA . GLN A 1 251 ? 145.313 94.305 150.684 1.00 157.60 251 GLN A CA 1
ATOM 1916 C C . GLN A 1 251 ? 145.858 92.941 151.087 1.00 157.60 251 GLN A C 1
ATOM 1917 O O . GLN A 1 251 ? 146.152 92.701 152.264 1.00 157.60 251 GLN A O 1
ATOM 1923 N N . VAL A 1 252 ? 146.022 92.038 150.119 1.00 158.12 252 VAL A N 1
ATOM 1924 C CA . VAL A 1 252 ? 146.449 90.686 150.458 1.00 158.12 252 VAL A CA 1
ATOM 1925 C C . VAL A 1 252 ? 147.879 90.686 150.980 1.00 158.12 252 VAL A C 1
ATOM 1926 O O . VAL A 1 252 ? 148.220 89.916 151.885 1.00 158.12 252 VAL A O 1
ATOM 1930 N N . LEU A 1 253 ? 148.739 91.544 150.434 1.00 158.64 253 LEU A N 1
ATOM 1931 C CA . LEU A 1 253 ? 150.116 91.579 150.905 1.00 158.64 253 LEU A CA 1
ATOM 1932 C C . LEU A 1 253 ? 150.202 92.182 152.298 1.00 158.64 253 LEU A C 1
ATOM 1933 O O . LEU A 1 253 ? 150.910 91.662 153.167 1.00 158.64 253 LEU A O 1
ATOM 1938 N N . VAL A 1 254 ? 149.475 93.275 152.538 1.00 164.33 254 VAL A N 1
ATOM 1939 C CA . VAL A 1 254 ? 149.633 93.969 153.807 1.00 164.33 254 VAL A CA 1
ATOM 1940 C C . VAL A 1 254 ? 148.925 93.216 154.924 1.00 164.33 254 VAL A C 1
ATOM 1941 O O . VAL A 1 254 ? 149.307 93.331 156.094 1.00 164.33 254 VAL A O 1
ATOM 1945 N N . PHE A 1 255 ? 147.897 92.430 154.603 1.00 162.60 255 PHE A N 1
ATOM 1946 C CA . PHE A 1 255 ? 147.277 91.596 155.629 1.00 162.60 255 PHE A CA 1
ATOM 1947 C C . PHE A 1 255 ? 147.966 90.243 155.750 1.00 162.60 255 PHE A C 1
ATOM 1948 O O . PHE A 1 255 ? 148.488 89.899 156.813 1.00 162.60 255 PHE A O 1
ATOM 1956 N N . ASN A 1 256 ? 147.982 89.470 154.669 1.00 161.16 256 ASN A N 1
ATOM 1957 C CA . ASN A 1 256 ? 148.402 88.079 154.770 1.00 161.16 256 ASN A CA 1
ATOM 1958 C C . ASN A 1 256 ? 149.909 87.921 154.600 1.00 161.16 256 ASN A C 1
ATOM 1959 O O . ASN A 1 256 ? 150.596 87.463 155.517 1.00 161.16 256 ASN A O 1
ATOM 1964 N N . GLY A 1 257 ? 150.438 88.298 153.446 1.00 159.04 257 GLY A N 1
ATOM 1965 C CA . GLY A 1 257 ? 151.867 88.124 153.245 1.00 159.04 257 GLY A CA 1
ATOM 1966 C C . GLY A 1 257 ? 152.207 88.043 151.767 1.00 159.04 257 GLY A C 1
ATOM 1967 O O . GLY A 1 257 ? 151.486 88.573 150.922 1.00 159.04 257 GLY A O 1
ATOM 1968 N N . PHE A 1 258 ? 153.309 87.350 151.487 1.00 160.33 258 PHE A N 1
ATOM 1969 C CA . PHE A 1 258 ? 153.971 87.410 150.191 1.00 160.33 258 PHE A CA 1
ATOM 1970 C C . PHE A 1 258 ? 153.568 86.287 149.244 1.00 160.33 258 PHE A C 1
ATOM 1971 O O . PHE A 1 258 ? 153.261 86.551 148.080 1.00 160.33 258 PHE A O 1
ATOM 1979 N N . TYR A 1 259 ? 153.594 85.035 149.701 1.00 160.28 259 TYR A N 1
ATOM 1980 C CA . TYR A 1 259 ? 153.337 83.916 148.797 1.00 160.28 259 TYR A CA 1
ATOM 1981 C C . TYR A 1 259 ? 151.920 83.972 148.241 1.00 160.28 259 TYR A C 1
ATOM 1982 O O . TYR A 1 259 ? 151.699 83.800 147.034 1.00 160.28 259 TYR A O 1
ATOM 1991 N N . GLU A 1 260 ? 150.943 84.219 149.111 1.00 159.08 260 GLU A N 1
ATOM 1992 C CA . GLU A 1 260 ? 149.561 84.337 148.665 1.00 159.08 260 GLU A CA 1
ATOM 1993 C C . GLU A 1 260 ? 149.365 85.541 147.754 1.00 159.08 260 GLU A C 1
ATOM 1994 O O . GLU A 1 260 ? 148.605 85.465 146.782 1.00 159.08 260 GLU A O 1
ATOM 2000 N N . ALA A 1 261 ? 150.036 86.655 148.047 1.00 155.33 261 ALA A N 1
ATOM 2001 C CA . ALA A 1 261 ? 149.953 87.807 147.161 1.00 155.33 261 ALA A CA 1
ATOM 2002 C C . ALA A 1 261 ? 150.504 87.470 145.784 1.00 155.33 261 ALA A C 1
ATOM 2003 O O . ALA A 1 261 ? 149.932 87.870 144.763 1.00 155.33 261 ALA A O 1
ATOM 2005 N N . LEU A 1 262 ? 151.612 86.731 145.735 1.00 152.52 262 LEU A N 1
ATOM 2006 C CA . LEU A 1 262 ? 152.163 86.314 144.451 1.00 152.52 262 LEU A CA 1
ATOM 2007 C C . LEU A 1 262 ? 151.188 85.414 143.709 1.00 152.52 262 LEU A C 1
ATOM 2008 O O . LEU A 1 262 ? 151.028 85.531 142.490 1.00 152.52 262 LEU A O 1
ATOM 2013 N N . LEU A 1 263 ? 150.529 84.506 144.427 1.00 154.05 263 LEU A N 1
ATOM 2014 C CA . LEU A 1 263 ? 149.535 83.653 143.782 1.00 154.05 263 LEU A CA 1
ATOM 2015 C C . LEU A 1 263 ? 148.387 84.477 143.213 1.00 154.05 263 LEU A C 1
ATOM 2016 O O . LEU A 1 263 ? 147.908 84.212 142.105 1.00 154.05 263 LEU A O 1
ATOM 2021 N N . VAL A 1 264 ? 147.936 85.486 143.957 1.00 152.30 264 VAL A N 1
ATOM 2022 C CA . VAL A 1 264 ? 146.838 86.325 143.484 1.00 152.30 264 VAL A CA 1
ATOM 2023 C C . VAL A 1 264 ? 147.254 87.102 142.241 1.00 152.30 264 VAL A C 1
ATOM 2024 O O . VAL A 1 264 ? 146.486 87.229 141.276 1.00 152.30 264 VAL A O 1
ATOM 2028 N N . LEU A 1 265 ? 148.471 87.644 142.247 1.00 150.80 265 LEU A N 1
ATOM 2029 C CA . LEU A 1 265 ? 148.949 88.360 141.072 1.00 150.80 265 LEU A CA 1
ATOM 2030 C C . LEU A 1 265 ? 149.090 87.416 139.887 1.00 150.80 265 LEU A C 1
ATOM 2031 O O . LEU A 1 265 ? 148.844 87.805 138.741 1.00 150.80 265 LEU A O 1
ATOM 2036 N N . ALA A 1 266 ? 149.485 86.170 140.144 1.00 147.54 266 ALA A N 1
ATOM 2037 C CA . ALA A 1 266 ? 149.514 85.177 139.079 1.00 147.54 266 ALA A CA 1
ATOM 2038 C C . ALA A 1 266 ? 148.118 84.938 138.528 1.00 147.54 266 ALA A C 1
ATOM 2039 O O . ALA A 1 266 ? 147.938 84.764 137.318 1.00 147.54 266 ALA A O 1
ATOM 2041 N N . GLY A 1 267 ? 147.118 84.916 139.406 1.00 147.70 267 GLY A N 1
ATOM 2042 C CA . GLY A 1 267 ? 145.749 84.774 138.940 1.00 147.70 267 GLY A CA 1
ATOM 2043 C C . GLY A 1 267 ? 145.328 85.916 138.036 1.00 147.70 267 GLY A C 1
ATOM 2044 O O . GLY A 1 267 ? 144.731 85.701 136.977 1.00 147.70 267 GLY A O 1
ATOM 2045 N N . TYR A 1 268 ? 145.640 87.149 138.439 1.00 146.74 268 TYR A N 1
ATOM 2046 C CA . TYR A 1 268 ? 145.340 88.284 137.570 1.00 146.74 268 TYR A CA 1
ATOM 2047 C C . TYR A 1 268 ? 146.077 88.191 136.248 1.00 146.74 268 TYR A C 1
ATOM 2048 O O . TYR A 1 268 ? 145.516 88.520 135.198 1.00 146.74 268 TYR A O 1
ATOM 2057 N N . LEU A 1 269 ? 147.338 87.771 136.273 1.00 146.45 269 LEU A N 1
ATOM 2058 C CA . LEU A 1 269 ? 148.058 87.632 135.016 1.00 146.45 269 LEU A CA 1
ATOM 2059 C C . LEU A 1 269 ? 147.385 86.609 134.119 1.00 146.45 269 LEU A C 1
ATOM 2060 O O . LEU A 1 269 ? 147.229 86.842 132.918 1.00 146.45 269 LEU A O 1
ATOM 2065 N N . LEU A 1 270 ? 146.966 85.479 134.689 1.00 144.80 270 LEU A N 1
ATOM 2066 C CA . LEU A 1 270 ? 146.256 84.471 133.908 1.00 144.80 270 LEU A CA 1
ATOM 2067 C C . LEU A 1 270 ? 144.999 85.057 133.287 1.00 144.80 270 LEU A C 1
ATOM 2068 O O . LEU A 1 270 ? 144.730 84.868 132.095 1.00 144.80 270 LEU A O 1
ATOM 2073 N N . ILE A 1 271 ? 144.224 85.787 134.088 1.00 140.15 271 ILE A N 1
ATOM 2074 C CA . ILE A 1 271 ? 142.982 86.368 133.592 1.00 140.15 271 ILE A CA 1
ATOM 2075 C C . ILE A 1 271 ? 143.269 87.312 132.435 1.00 140.15 271 ILE A C 1
ATOM 2076 O O . ILE A 1 271 ? 142.671 87.209 131.357 1.00 140.15 271 ILE A O 1
ATOM 2081 N N . ASN A 1 272 ? 144.208 88.229 132.631 1.00 142.50 272 ASN A N 1
ATOM 2082 C CA . ASN A 1 272 ? 144.427 89.260 131.632 1.00 142.50 272 ASN A CA 1
ATOM 2083 C C . ASN A 1 272 ? 145.193 88.746 130.424 1.00 142.50 272 ASN A C 1
ATOM 2084 O O . ASN A 1 272 ? 145.202 89.413 129.385 1.00 142.50 272 ASN A O 1
ATOM 2089 N N . LEU A 1 273 ? 145.831 87.581 130.524 1.00 144.03 273 LEU A N 1
ATOM 2090 C CA . LEU A 1 273 ? 146.471 87.026 129.340 1.00 144.03 273 LEU A CA 1
ATOM 2091 C C . LEU A 1 273 ? 145.481 86.196 128.542 1.00 144.03 273 LEU A C 1
ATOM 2092 O O . LEU A 1 273 ? 145.464 86.259 127.309 1.00 144.03 273 LEU A O 1
ATOM 2097 N N . VAL A 1 274 ? 144.643 85.412 129.225 1.00 143.50 274 VAL A N 1
ATOM 2098 C CA . VAL A 1 274 ? 143.627 84.667 128.497 1.00 143.50 274 VAL A CA 1
ATOM 2099 C C . VAL A 1 274 ? 142.663 85.635 127.840 1.00 143.50 274 VAL A C 1
ATOM 2100 O O . VAL A 1 274 ? 142.189 85.389 126.728 1.00 143.50 274 VAL A O 1
ATOM 2104 N N . PHE A 1 275 ? 142.390 86.764 128.482 1.00 136.90 275 PHE A N 1
ATOM 2105 C CA . PHE A 1 275 ? 141.562 87.788 127.870 1.00 136.90 275 PHE A CA 1
ATOM 2106 C C . PHE A 1 275 ? 142.387 88.820 127.120 1.00 136.90 275 PHE A C 1
ATOM 2107 O O . PHE A 1 275 ? 141.820 89.722 126.496 1.00 136.90 275 PHE A O 1
ATOM 2115 N N . GLY A 1 276 ? 143.708 88.708 127.172 1.00 143.44 276 GLY A N 1
ATOM 2116 C CA . GLY A 1 276 ? 144.536 89.184 126.091 1.00 143.44 276 GLY A CA 1
ATOM 2117 C C . GLY A 1 276 ? 144.672 88.171 124.984 1.00 143.44 276 GLY A C 1
ATOM 2118 O O . GLY A 1 276 ? 145.344 88.423 123.981 1.00 143.44 276 GLY A O 1
ATOM 2119 N N . ASN A 1 277 ? 144.034 87.008 125.156 1.00 150.08 277 ASN A N 1
ATOM 2120 C CA . ASN A 1 277 ? 144.065 85.943 124.168 1.00 150.08 277 ASN A CA 1
ATOM 2121 C C . ASN A 1 277 ? 142.689 85.388 123.828 1.00 150.08 277 ASN A C 1
ATOM 2122 O O . ASN A 1 277 ? 142.606 84.445 123.038 1.00 150.08 277 ASN A O 1
ATOM 2127 N N . ILE A 1 278 ? 141.616 85.909 124.415 1.00 150.80 278 ILE A N 1
ATOM 2128 C CA . ILE A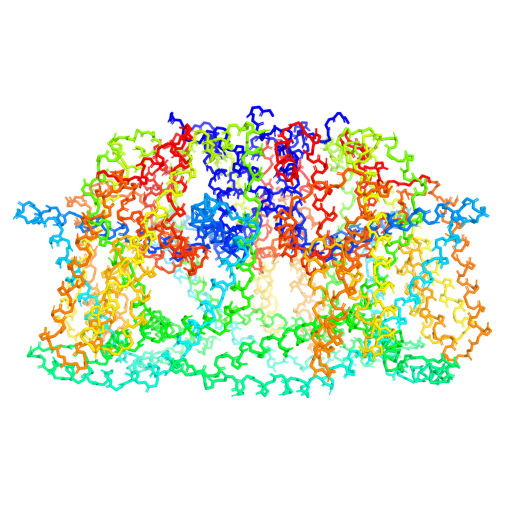 1 278 ? 140.267 85.605 123.957 1.00 150.80 278 ILE A CA 1
ATOM 2129 C C . ILE A 1 278 ? 139.566 86.832 123.398 1.00 150.80 278 ILE A C 1
ATOM 2130 O O . ILE A 1 278 ? 138.766 86.692 122.460 1.00 150.80 278 ILE A O 1
ATOM 2135 N N . LEU A 1 279 ? 139.867 88.024 123.906 1.00 148.00 279 LEU A N 1
ATOM 2136 C CA . LEU A 1 279 ? 139.274 89.237 123.362 1.00 148.00 279 LEU A CA 1
ATOM 2137 C C . LEU A 1 279 ? 139.559 89.367 121.876 1.00 148.00 279 LEU A C 1
ATOM 2138 O O . LEU A 1 279 ? 138.648 89.606 121.076 1.00 148.00 279 LEU A O 1
ATOM 2143 N N . GLU A 1 280 ? 140.815 89.206 121.487 1.00 152.01 280 GLU A N 1
ATOM 2144 C CA . GLU A 1 280 ? 141.158 89.368 120.079 1.00 152.01 280 GLU A CA 1
ATOM 2145 C C . GLU A 1 280 ? 140.577 88.272 119.196 1.00 152.01 280 GLU A C 1
ATOM 2146 O O . GLU A 1 280 ? 139.890 88.604 118.214 1.00 152.01 280 GLU A O 1
ATOM 2152 N N . PRO A 1 281 ? 140.783 86.977 119.468 1.00 157.28 281 PRO A N 1
ATOM 2153 C CA . PRO A 1 281 ? 140.414 85.968 118.469 1.00 157.28 281 PRO A CA 1
ATOM 2154 C C . PRO A 1 281 ? 138.964 85.532 118.503 1.00 157.28 281 PRO A C 1
ATOM 2155 O O . PRO A 1 281 ? 138.491 84.998 117.492 1.00 157.28 281 PRO A O 1
ATOM 2159 N N . ARG A 1 282 ? 138.250 85.710 119.616 1.00 157.49 282 ARG A N 1
ATOM 2160 C CA . ARG A 1 282 ? 136.871 85.239 119.671 1.00 157.49 282 ARG A CA 1
ATOM 2161 C C . ARG A 1 282 ? 136.042 85.898 118.581 1.00 157.49 282 ARG A C 1
ATOM 2162 O O . ARG A 1 282 ? 135.636 85.241 117.618 1.00 157.49 282 ARG A O 1
ATOM 2170 N N . ILE A 1 283 ? 135.816 87.201 118.710 1.00 145.14 283 ILE A N 1
ATOM 2171 C CA . ILE A 1 283 ? 135.277 87.999 117.619 1.00 145.14 283 ILE A CA 1
ATOM 2172 C C . ILE A 1 283 ? 136.064 89.301 117.699 1.00 145.14 283 ILE A C 1
ATOM 2173 O O . ILE A 1 283 ? 136.926 89.453 118.571 1.00 145.14 283 ILE A O 1
ATOM 2178 N N . MET A 1 284 ? 135.794 90.234 116.790 1.00 141.24 284 MET A N 1
ATOM 2179 C CA . MET A 1 284 ? 136.526 91.490 116.716 1.00 141.24 284 MET A CA 1
ATOM 2180 C C . MET A 1 284 ? 138.003 91.206 116.446 1.00 141.24 284 MET A C 1
ATOM 2181 O O . MET A 1 284 ? 138.898 91.601 117.195 1.00 141.24 284 MET A O 1
ATOM 2186 N N . GLY A 1 285 ? 138.244 90.467 115.362 1.00 145.56 285 GLY A N 1
ATOM 2187 C CA . GLY A 1 285 ? 139.594 90.287 114.868 1.00 145.56 285 GLY A CA 1
ATOM 2188 C C . GLY A 1 285 ? 140.228 91.577 114.401 1.00 145.56 285 GLY A C 1
ATOM 2189 O O . GLY A 1 285 ? 141.448 91.631 114.220 1.00 145.56 285 GLY A O 1
ATOM 2190 N N . ARG A 1 286 ? 139.421 92.619 114.194 1.00 139.80 286 ARG A N 1
ATOM 2191 C CA . ARG A 1 286 ? 139.971 93.926 113.858 1.00 139.80 286 ARG A CA 1
ATOM 2192 C C . ARG A 1 286 ? 140.878 94.434 114.967 1.00 139.80 286 ARG A C 1
ATOM 2193 O O . ARG A 1 286 ? 141.921 95.039 114.696 1.00 139.80 286 ARG A O 1
ATOM 2201 N N . GLY A 1 287 ? 140.506 94.187 116.221 1.00 131.23 287 GLY A N 1
ATOM 2202 C CA . GLY A 1 287 ? 141.265 94.716 117.333 1.00 131.23 287 GLY A CA 1
ATOM 2203 C C . GLY A 1 287 ? 141.318 96.223 117.254 1.00 131.23 287 GLY A C 1
ATOM 2204 O O . GLY A 1 287 ? 142.382 96.788 116.986 1.00 131.23 287 GLY A O 1
ATOM 2205 N N . LEU A 1 288 ? 140.169 96.867 117.472 1.00 113.16 288 LEU A N 1
ATOM 2206 C CA . LEU A 1 288 ? 139.951 98.271 117.137 1.00 113.16 288 LEU A CA 1
ATOM 2207 C C . LEU A 1 288 ? 141.172 99.124 117.440 1.00 113.16 288 LEU A C 1
ATOM 2208 O O . LEU A 1 288 ? 141.719 99.092 118.544 1.00 113.16 288 LEU A O 1
ATOM 2213 N N . GLY A 1 289 ? 141.583 99.893 116.440 1.00 101.52 289 GLY A N 1
ATOM 2214 C CA . GLY A 1 289 ? 142.927 100.414 116.365 1.00 101.52 289 GLY A CA 1
ATOM 2215 C C . GLY A 1 289 ? 143.219 101.644 117.187 1.00 101.52 289 GLY A C 1
ATOM 2216 O O . GLY A 1 289 ? 143.262 102.755 116.655 1.00 101.52 289 GLY A O 1
ATOM 2217 N N . LEU A 1 290 ? 143.415 101.471 118.485 1.00 87.91 290 LEU A N 1
ATOM 2218 C CA . LEU A 1 290 ? 143.884 102.550 119.343 1.00 87.91 290 LEU A CA 1
ATOM 2219 C C . LEU A 1 290 ? 145.263 102.178 119.859 1.00 87.91 290 LEU A C 1
ATOM 2220 O O . LEU A 1 290 ? 145.403 101.234 120.642 1.00 87.91 290 LEU A O 1
ATOM 2225 N N . SER A 1 291 ? 146.278 102.906 119.409 1.00 78.66 291 SER A N 1
ATOM 2226 C CA . SER A 1 291 ? 147.605 102.729 119.969 1.00 78.66 291 SER A CA 1
ATOM 2227 C C . SER A 1 291 ? 147.593 103.128 121.433 1.00 78.66 291 SER A C 1
ATOM 2228 O O . SER A 1 291 ? 146.897 104.061 121.834 1.00 78.66 291 SER A O 1
ATOM 2231 N N . THR A 1 292 ? 148.385 102.418 122.232 1.00 72.53 292 THR A N 1
ATOM 2232 C CA . THR A 1 292 ? 148.325 102.590 123.678 1.00 72.53 292 THR A CA 1
ATOM 2233 C C . THR A 1 292 ? 148.538 104.042 124.067 1.00 72.53 292 THR A C 1
ATOM 2234 O O . THR A 1 292 ? 147.866 104.564 124.964 1.00 72.53 292 THR A O 1
ATOM 2238 N N . LEU A 1 293 ? 149.468 104.714 123.394 1.00 64.18 293 LEU A N 1
ATOM 2239 C CA . LEU A 1 293 ? 149.657 106.134 123.644 1.00 64.18 293 LEU A CA 1
ATOM 2240 C C . LEU A 1 293 ? 148.372 106.900 123.421 1.00 64.18 293 LEU A C 1
ATOM 2241 O O . LEU A 1 293 ? 147.999 107.746 124.237 1.00 64.18 293 LEU A O 1
ATOM 2246 N N . VAL A 1 294 ? 147.685 106.629 122.315 1.00 61.89 294 VAL A N 1
ATOM 2247 C CA . VAL A 1 294 ? 146.458 107.357 122.045 1.00 61.89 294 VAL A CA 1
ATOM 2248 C C . VAL A 1 294 ? 145.404 107.006 123.068 1.00 61.89 294 VAL A C 1
ATOM 2249 O O . VAL A 1 294 ? 144.596 107.852 123.446 1.00 61.89 294 VAL A O 1
ATOM 2253 N N . VAL A 1 295 ? 145.391 105.765 123.543 1.00 61.02 295 VAL A N 1
ATOM 2254 C CA . VAL A 1 295 ? 144.471 105.414 124.616 1.00 61.02 295 VAL A CA 1
ATOM 2255 C C . VAL A 1 295 ? 144.715 106.299 125.820 1.00 61.02 295 VAL A C 1
ATOM 2256 O O . VAL A 1 295 ? 143.788 106.896 126.370 1.00 61.02 295 VAL A O 1
ATOM 2260 N N . PHE A 1 296 ? 145.971 106.414 126.234 1.00 63.34 296 PHE A N 1
ATOM 2261 C CA . PHE A 1 296 ? 146.270 107.210 127.416 1.00 63.34 296 PHE A CA 1
ATOM 2262 C C . PHE A 1 296 ? 145.946 108.677 127.192 1.00 63.34 296 PHE A C 1
ATOM 2263 O O . PHE A 1 296 ? 145.389 109.346 128.071 1.00 63.34 296 PHE A O 1
ATOM 2271 N N . LEU A 1 297 ? 146.294 109.201 126.024 1.00 52.40 297 LEU A N 1
ATOM 2272 C CA . LEU A 1 297 ? 146.044 110.607 125.755 1.00 52.40 297 LEU A CA 1
ATOM 2273 C C . LEU A 1 297 ? 144.559 110.895 125.707 1.00 52.40 297 LEU A C 1
ATOM 2274 O O . LEU A 1 297 ? 144.105 111.910 126.236 1.00 52.40 297 LEU A O 1
ATOM 2279 N N . SER A 1 298 ? 143.786 110.024 125.070 1.00 53.46 298 SER A N 1
ATOM 2280 C CA . SER A 1 298 ? 142.347 110.204 125.046 1.00 53.46 298 SER A CA 1
ATOM 2281 C C . SER A 1 298 ? 141.780 110.121 126.443 1.00 53.46 298 SER A C 1
ATOM 2282 O O . SER A 1 298 ? 140.858 110.858 126.792 1.00 53.46 298 SER A O 1
ATOM 2285 N N . LEU A 1 299 ? 142.313 109.220 127.254 1.00 52.60 299 LEU A N 1
ATOM 2286 C CA . LEU A 1 299 ? 141.898 109.154 128.643 1.00 52.60 299 LEU A CA 1
ATOM 2287 C C . LEU A 1 299 ? 142.067 110.502 129.315 1.00 52.60 299 LEU A C 1
ATOM 2288 O O . LEU A 1 299 ? 141.117 111.051 129.876 1.00 52.60 299 LEU A O 1
ATOM 2293 N N . ILE A 1 300 ? 143.262 111.077 129.216 1.00 46.24 300 ILE A N 1
ATOM 2294 C CA . ILE A 1 300 ? 143.518 112.355 129.873 1.00 46.24 300 ILE A CA 1
ATOM 2295 C C . ILE A 1 300 ? 142.615 113.433 129.303 1.00 46.24 300 ILE A C 1
ATOM 2296 O O . ILE A 1 300 ? 141.998 114.206 130.038 1.00 46.24 300 ILE A O 1
ATOM 2301 N N . PHE A 1 301 ? 142.500 113.478 127.982 1.00 39.39 301 PHE A N 1
ATOM 2302 C CA . PHE A 1 301 ? 141.718 114.511 127.322 1.00 39.39 301 PHE A CA 1
ATOM 2303 C C . PHE A 1 301 ? 140.261 114.459 127.749 1.00 39.39 301 PHE A C 1
ATOM 2304 O O . PHE A 1 301 ? 139.747 115.389 128.385 1.00 39.39 301 PHE A O 1
ATOM 2312 N N . TRP A 1 302 ? 139.582 113.364 127.422 1.00 41.99 302 TRP A N 1
ATOM 2313 C CA . TRP A 1 302 ? 138.170 113.261 127.741 1.00 41.99 302 TRP A CA 1
ATOM 2314 C C . TRP A 1 302 ? 137.935 113.427 129.226 1.00 41.99 302 TRP A C 1
ATOM 2315 O O . TRP A 1 302 ? 137.010 114.130 129.632 1.00 41.99 302 TRP A O 1
ATOM 2326 N N . GLY A 1 303 ? 138.766 112.813 130.060 1.00 44.79 303 GLY A N 1
ATOM 2327 C CA . GLY A 1 303 ? 138.592 113.025 131.475 1.00 44.79 303 GLY A CA 1
ATOM 2328 C C . GLY A 1 303 ? 138.788 114.458 131.887 1.00 44.79 303 GLY A C 1
ATOM 2329 O O . GLY A 1 303 ? 138.293 114.864 132.940 1.00 44.79 303 GLY A O 1
ATOM 2330 N N . TRP A 1 304 ? 139.502 115.240 131.090 1.00 35.69 304 TRP A N 1
ATOM 2331 C CA . TRP A 1 304 ? 139.654 116.629 131.470 1.00 35.69 304 TRP A CA 1
ATOM 2332 C C . TRP A 1 304 ? 138.457 117.453 131.054 1.00 35.69 304 TRP A C 1
ATOM 2333 O O . TRP A 1 304 ? 138.007 118.309 131.817 1.00 35.69 304 TRP A O 1
ATOM 2344 N N . LEU A 1 305 ? 137.930 117.240 129.853 1.00 38.14 305 LEU A N 1
ATOM 2345 C CA . LEU A 1 305 ? 136.800 118.104 129.540 1.00 38.14 305 LEU A CA 1
ATOM 2346 C C . LEU A 1 305 ? 135.482 117.501 130.005 1.00 38.14 305 LEU A C 1
ATOM 2347 O O . LEU A 1 305 ? 134.668 118.194 130.613 1.00 38.14 305 LEU A O 1
ATOM 2352 N N . LEU A 1 306 ? 135.268 116.215 129.784 1.00 42.73 306 LEU A N 1
ATOM 2353 C CA . LEU A 1 306 ? 133.992 115.627 130.159 1.00 42.73 306 LEU A CA 1
ATOM 2354 C C . LEU A 1 306 ? 133.892 115.281 131.633 1.00 42.73 306 LEU A C 1
ATOM 2355 O O . LEU A 1 306 ? 132.842 114.805 132.062 1.00 42.73 306 LEU A O 1
ATOM 2360 N N . GLY A 1 307 ? 134.939 115.479 132.416 1.00 52.25 307 GLY A N 1
ATOM 2361 C CA . GLY A 1 307 ? 134.893 115.135 133.816 1.00 52.25 307 GLY A CA 1
ATOM 2362 C C . GLY A 1 307 ? 135.183 113.668 134.046 1.00 52.25 307 GLY A C 1
ATOM 2363 O O . GLY A 1 307 ? 135.408 112.909 133.104 1.00 52.25 307 GLY A O 1
ATOM 2364 N N . PRO A 1 308 ? 135.166 113.243 135.307 1.00 53.58 308 PRO A N 1
ATOM 2365 C CA . PRO A 1 308 ? 135.614 111.889 135.663 1.00 53.58 308 PRO A CA 1
ATOM 2366 C C . PRO A 1 308 ? 135.046 110.774 134.807 1.00 53.58 308 PRO A C 1
ATOM 2367 O O . PRO A 1 308 ? 135.803 110.020 134.197 1.00 53.58 308 PRO A O 1
ATOM 2371 N N . VAL A 1 309 ? 133.722 110.660 134.742 1.00 52.24 309 VAL A N 1
ATOM 2372 C CA . VAL A 1 309 ? 133.106 109.606 133.947 1.00 52.24 309 VAL A CA 1
ATOM 2373 C C . VAL A 1 309 ? 133.503 109.710 132.484 1.00 52.24 309 VAL A C 1
ATOM 2374 O O . VAL A 1 309 ? 133.437 108.720 131.736 1.00 52.24 309 VAL A O 1
ATOM 2378 N N . GLY A 1 310 ? 133.937 110.890 132.056 1.00 53.39 310 GLY A N 1
ATOM 2379 C CA . GLY A 1 310 ? 134.548 110.995 130.751 1.00 53.39 310 GLY A CA 1
ATOM 2380 C C . GLY A 1 310 ? 135.714 110.045 130.604 1.00 53.39 310 GLY A C 1
ATOM 2381 O O . GLY A 1 310 ? 135.932 109.483 129.535 1.00 53.39 310 GLY A O 1
ATOM 2382 N N . MET A 1 311 ? 136.467 109.834 131.680 1.00 56.80 311 MET A N 1
ATOM 2383 C CA . MET A 1 311 ? 137.546 108.860 131.611 1.00 56.80 311 MET A CA 1
ATOM 2384 C C . MET A 1 311 ? 137.005 107.477 131.308 1.00 56.80 311 MET A C 1
ATOM 2385 O O . MET A 1 311 ? 137.552 106.762 130.465 1.00 56.80 311 MET A O 1
ATOM 2390 N N . LEU A 1 312 ? 135.917 107.089 131.966 1.00 59.71 312 LEU A N 1
ATOM 2391 C CA . LEU A 1 312 ? 135.378 105.753 131.749 1.00 59.71 312 LEU A CA 1
ATOM 2392 C C . LEU A 1 312 ? 134.920 105.571 130.315 1.00 59.71 312 LEU A C 1
ATOM 2393 O O . LEU A 1 312 ? 135.171 104.528 129.705 1.00 59.71 312 LEU A O 1
ATOM 2398 N N . LEU A 1 313 ? 134.253 106.570 129.753 1.00 56.11 313 LEU A N 1
ATOM 2399 C CA . LEU A 1 313 ? 133.729 106.419 128.402 1.00 56.11 313 LEU A CA 1
ATOM 2400 C C . LEU A 1 313 ? 134.655 106.982 127.333 1.00 56.11 313 LEU A C 1
ATOM 2401 O O . LEU A 1 313 ? 134.238 107.116 126.183 1.00 56.11 313 LEU A O 1
ATOM 2406 N N . SER A 1 314 ? 135.894 107.320 127.683 1.00 56.87 314 SER A N 1
ATOM 2407 C CA . SER A 1 314 ? 136.822 107.864 126.700 1.00 56.87 314 SER A CA 1
ATOM 2408 C C . SER A 1 314 ? 136.999 106.930 125.518 1.00 56.87 314 SER A C 1
ATOM 2409 O O . SER A 1 314 ? 136.657 107.275 124.384 1.00 56.87 314 SER A O 1
ATOM 2412 N N . VAL A 1 315 ? 137.539 105.744 125.763 1.00 57.22 315 VAL A N 1
ATOM 2413 C CA . VAL A 1 315 ? 137.930 104.866 124.662 1.00 57.22 315 VAL A CA 1
ATOM 2414 C C . VAL A 1 315 ? 136.804 104.627 123.662 1.00 57.22 315 VAL A C 1
ATOM 2415 O O . VAL A 1 315 ? 137.050 104.741 122.456 1.00 57.22 315 VAL A O 1
ATOM 2419 N N . PRO A 1 316 ? 135.577 104.303 124.073 1.00 54.38 316 PRO A N 1
ATOM 2420 C CA . PRO A 1 316 ? 134.516 104.195 123.067 1.00 54.38 316 PRO A CA 1
ATOM 2421 C C . PRO A 1 316 ? 134.335 105.479 122.304 1.00 54.38 316 PRO A C 1
ATOM 2422 O O . PRO A 1 316 ? 134.117 105.469 121.089 1.00 54.38 316 PRO A O 1
ATOM 2426 N N . LEU A 1 317 ? 134.466 106.599 122.996 1.00 55.78 317 LEU A N 1
ATOM 2427 C CA . LEU A 1 317 ? 134.220 107.884 122.370 1.00 55.78 317 LEU A CA 1
ATOM 2428 C C . LEU A 1 317 ? 135.313 108.223 121.369 1.00 55.78 317 LEU A C 1
ATOM 2429 O O . LEU A 1 317 ? 135.032 108.718 120.272 1.00 55.78 317 LEU A O 1
ATOM 2434 N N . THR A 1 318 ? 136.564 107.939 121.712 1.00 54.55 318 THR A N 1
ATOM 2435 C CA . THR A 1 318 ? 137.636 108.150 120.752 1.00 54.55 318 THR A CA 1
ATOM 2436 C C . THR A 1 318 ? 137.508 107.203 119.574 1.00 54.55 318 THR A C 1
ATOM 2437 O O . THR A 1 318 ? 137.813 107.576 118.440 1.00 54.55 318 THR A O 1
ATOM 2441 N N . ILE A 1 319 ? 137.048 105.978 119.810 1.00 59.96 319 ILE A N 1
ATOM 2442 C CA . ILE A 1 319 ? 136.797 105.082 118.690 1.00 59.96 319 ILE A CA 1
ATOM 2443 C C . ILE A 1 319 ? 135.755 105.681 117.765 1.00 59.96 319 ILE A C 1
ATOM 2444 O O . ILE A 1 319 ? 135.882 105.624 116.538 1.00 59.96 319 ILE A O 1
ATOM 2449 N N . ILE A 1 320 ? 134.706 106.259 118.339 1.00 62.57 320 ILE A N 1
ATOM 2450 C CA . ILE A 1 320 ? 133.675 106.898 117.531 1.00 62.57 320 ILE A CA 1
ATOM 2451 C C . ILE A 1 320 ? 134.285 107.991 116.673 1.00 62.57 320 ILE A C 1
ATOM 2452 O O . ILE A 1 320 ? 134.042 108.065 115.464 1.00 62.57 320 ILE A O 1
ATOM 2457 N N . VAL A 1 321 ? 135.074 108.866 117.291 1.00 64.24 321 VAL A N 1
ATOM 2458 C CA . VAL A 1 321 ? 135.653 109.978 116.542 1.00 64.24 321 VAL A CA 1
ATOM 2459 C C . VAL A 1 321 ? 136.553 109.459 115.436 1.00 64.24 321 VAL A C 1
ATOM 2460 O O . VAL A 1 321 ? 136.523 109.956 114.305 1.00 64.24 321 VAL A O 1
ATOM 2464 N N . LYS A 1 322 ? 137.365 108.452 115.738 1.00 75.43 322 LYS A N 1
ATOM 2465 C CA . LYS A 1 322 ? 138.258 107.902 114.730 1.00 75.43 322 LYS A CA 1
ATOM 2466 C C . LYS A 1 322 ? 137.474 107.333 113.562 1.00 75.43 322 LYS A C 1
ATOM 2467 O O . LYS A 1 322 ? 137.810 107.575 112.403 1.00 75.43 322 LYS A O 1
ATOM 2473 N N . ILE A 1 323 ? 136.420 106.574 113.847 1.00 74.17 323 ILE A N 1
ATOM 2474 C CA . ILE A 1 323 ? 135.640 105.985 112.766 1.00 74.17 323 ILE A CA 1
ATOM 2475 C C . ILE A 1 323 ? 135.008 107.075 111.920 1.00 74.17 323 ILE A C 1
ATOM 2476 O O . ILE A 1 323 ? 135.003 106.999 110.688 1.00 74.17 323 ILE A O 1
ATOM 2481 N N . ALA A 1 324 ? 134.468 108.109 112.564 1.00 78.72 324 ALA A N 1
ATOM 2482 C CA . ALA A 1 324 ? 133.814 109.170 111.809 1.00 78.72 324 ALA A CA 1
ATOM 2483 C C . ALA A 1 324 ? 134.801 109.893 110.909 1.00 78.72 324 ALA A C 1
ATOM 2484 O O . ALA A 1 324 ? 134.503 110.164 109.743 1.00 78.72 324 ALA A O 1
ATOM 2486 N N . LEU A 1 325 ? 135.987 110.202 111.420 1.00 80.50 325 LEU A N 1
ATOM 2487 C CA . LEU A 1 325 ? 136.976 110.901 110.611 1.00 80.50 325 LEU A CA 1
ATOM 2488 C C . LEU A 1 325 ? 137.737 109.975 109.682 1.00 80.50 325 LEU A C 1
ATOM 2489 O O . LEU A 1 325 ? 138.533 110.453 108.872 1.00 80.50 325 LEU A O 1
ATOM 2494 N N . GLU A 1 326 ? 137.526 108.668 109.792 1.00 88.18 326 GLU A N 1
ATOM 2495 C CA . GLU A 1 326 ? 138.179 107.736 108.886 1.00 88.18 326 GLU A CA 1
ATOM 2496 C C . GLU A 1 326 ? 137.716 107.938 107.456 1.00 88.18 326 GLU A C 1
ATOM 2497 O O . GLU A 1 326 ? 138.526 107.929 106.525 1.00 88.18 326 GLU A O 1
ATOM 2503 N N . GLN A 1 327 ? 136.420 108.133 107.260 1.00 97.02 327 GLN A N 1
ATOM 2504 C CA . GLN A 1 327 ? 135.857 108.173 105.923 1.00 97.02 327 GLN A CA 1
ATOM 2505 C C . GLN A 1 327 ? 135.748 109.577 105.356 1.00 97.02 327 GLN A C 1
ATOM 2506 O O . GLN A 1 327 ? 135.623 109.725 104.137 1.00 97.02 327 GLN A O 1
ATOM 2512 N N . THR A 1 328 ? 135.791 110.601 106.199 1.00 98.69 328 THR A N 1
ATOM 2513 C CA . THR A 1 328 ? 135.814 111.967 105.701 1.00 98.69 328 THR A CA 1
ATOM 2514 C C . THR A 1 328 ? 137.043 112.183 104.833 1.00 98.69 328 THR A C 1
ATOM 2515 O O . THR A 1 328 ? 138.147 111.754 105.173 1.00 98.69 328 THR A O 1
ATOM 2519 N N . ALA A 1 329 ? 136.843 112.843 103.694 1.00 102.36 329 ALA A N 1
ATOM 2520 C CA . ALA A 1 329 ? 137.914 112.960 102.714 1.00 102.36 329 ALA A CA 1
ATOM 2521 C C . ALA A 1 329 ? 139.100 113.728 103.276 1.00 102.36 329 ALA A C 1
ATOM 2522 O O . ALA A 1 329 ? 140.239 113.249 103.241 1.00 102.36 329 ALA A O 1
ATOM 2524 N N . GLY A 1 330 ? 138.852 114.924 103.805 1.00 102.42 330 GLY A N 1
ATOM 2525 C CA . GLY A 1 330 ? 139.950 115.746 104.283 1.00 102.42 330 GLY A CA 1
ATOM 2526 C C . GLY A 1 330 ? 140.619 115.190 105.524 1.00 102.42 330 GLY A C 1
ATOM 2527 O O . GLY A 1 330 ? 141.845 115.216 105.642 1.00 102.42 330 GLY A O 1
ATOM 2528 N N . GLY A 1 331 ? 139.831 114.678 106.459 1.00 99.94 331 GLY A N 1
ATOM 2529 C CA . GLY A 1 331 ? 140.343 114.308 107.756 1.00 99.94 331 GLY A CA 1
ATOM 2530 C C . GLY A 1 331 ? 140.903 112.917 107.890 1.00 99.94 331 GLY A C 1
ATOM 2531 O O . GLY A 1 331 ? 141.283 112.529 108.995 1.00 99.94 331 GLY A O 1
ATOM 2532 N N . GLN A 1 332 ? 140.980 112.145 106.807 1.00 100.90 332 GLN A N 1
ATOM 2533 C CA . GLN A 1 332 ? 141.471 110.777 106.914 1.00 100.90 332 GLN A CA 1
ATOM 2534 C C . GLN A 1 332 ? 142.885 110.714 107.468 1.00 100.90 332 GLN A C 1
ATOM 2535 O O . GLN A 1 332 ? 143.271 109.695 108.053 1.00 100.90 332 GLN A O 1
ATOM 2541 N N . SER A 1 333 ? 143.659 111.785 107.305 1.00 101.63 333 SER A N 1
ATOM 2542 C CA . SER A 1 333 ? 145.004 111.828 107.863 1.00 101.63 333 SER A CA 1
ATOM 2543 C C . SER A 1 333 ? 144.979 111.711 109.380 1.00 101.63 333 SER A C 1
ATOM 2544 O O . SER A 1 333 ? 145.719 110.913 109.967 1.00 101.63 333 SER A O 1
ATOM 2547 N N . ILE A 1 334 ? 144.128 112.497 110.037 1.00 96.25 334 ILE A N 1
ATOM 2548 C CA . ILE A 1 334 ? 144.020 112.404 111.489 1.00 96.25 334 ILE A CA 1
ATOM 2549 C C . ILE A 1 334 ? 143.579 111.006 111.893 1.00 96.25 334 ILE A C 1
ATOM 2550 O O . ILE A 1 334 ? 144.079 110.433 112.870 1.00 96.25 334 ILE A O 1
ATOM 2555 N N . ALA A 1 335 ? 142.648 110.430 111.139 1.00 93.46 335 ALA A N 1
ATOM 2556 C CA . ALA A 1 335 ? 142.147 109.107 111.474 1.00 93.46 335 ALA A CA 1
ATOM 2557 C C . ALA A 1 335 ? 143.252 108.069 111.421 1.00 93.46 335 ALA A C 1
ATOM 2558 O O . ALA A 1 335 ? 143.330 107.196 112.289 1.00 93.46 335 ALA A O 1
ATOM 2560 N N . VAL A 1 336 ? 144.115 108.133 110.408 1.00 97.56 336 VAL A N 1
ATOM 2561 C CA . VAL A 1 336 ? 145.209 107.176 110.399 1.00 97.56 336 VAL A CA 1
ATOM 2562 C C . VAL A 1 336 ? 146.220 107.512 111.476 1.00 97.56 336 VAL A C 1
ATOM 2563 O O . VAL A 1 336 ? 146.938 106.626 111.947 1.00 97.56 336 VAL A O 1
ATOM 2567 N N . LEU A 1 337 ? 146.292 108.774 111.891 1.00 96.42 337 LEU A N 1
ATOM 2568 C CA . LEU A 1 337 ? 147.213 109.124 112.963 1.00 96.42 337 LEU A CA 1
ATOM 2569 C C . LEU A 1 337 ? 146.781 108.500 114.282 1.00 96.42 337 LEU A C 1
ATOM 2570 O O . LEU A 1 337 ? 147.624 108.083 115.081 1.00 96.42 337 LEU A O 1
ATOM 2575 N N . LEU A 1 338 ? 145.474 108.433 114.536 1.00 85.09 338 LEU A N 1
ATOM 2576 C CA . LEU A 1 338 ? 145.010 107.842 115.787 1.00 85.09 338 LEU A CA 1
ATOM 2577 C C . LEU A 1 338 ? 145.137 106.328 115.806 1.00 85.09 338 LEU A C 1
ATOM 2578 O O . LEU A 1 338 ? 145.115 105.734 116.886 1.00 85.09 338 LEU A O 1
ATOM 2583 N N . SER A 1 339 ? 145.263 105.691 114.648 1.00 97.75 339 SER A N 1
ATOM 2584 C CA . SER A 1 339 ? 145.214 104.240 114.576 1.00 97.75 339 SER A CA 1
ATOM 2585 C C . SER A 1 339 ? 146.452 103.631 115.221 1.00 97.75 339 SER A C 1
ATOM 2586 O O . SER A 1 339 ? 147.318 104.324 115.755 1.00 97.75 339 SER A O 1
ATOM 2589 N N . ASP A 1 340 ? 146.526 102.305 115.181 1.00 104.56 340 ASP A N 1
ATOM 2590 C CA . ASP A 1 340 ? 147.718 101.580 115.588 1.00 104.56 340 ASP A CA 1
ATOM 2591 C C . ASP A 1 340 ? 148.151 100.670 114.448 1.00 104.56 340 ASP A C 1
ATOM 2592 O O . ASP A 1 340 ? 147.401 100.422 113.503 1.00 104.56 340 ASP A O 1
ATOM 2597 N N . LEU A 1 341 ? 149.376 100.168 114.544 1.00 115.91 341 LEU A N 1
ATOM 2598 C CA . LEU A 1 341 ? 149.942 99.362 113.473 1.00 115.91 341 LEU A CA 1
ATOM 2599 C C . LEU A 1 341 ? 150.580 98.086 114.014 1.00 115.91 341 LEU A C 1
ATOM 2600 O O . LEU A 1 341 ? 150.230 97.615 115.096 1.00 115.91 341 LEU A O 1
ATOM 2605 N N . ALA B 1 2 ? 143.568 114.904 101.315 1.00 98.09 2 ALA B N 1
ATOM 2606 C CA . ALA B 1 2 ? 143.755 115.756 100.146 1.00 98.09 2 ALA B CA 1
ATOM 2607 C C . ALA B 1 2 ? 144.936 116.691 100.354 1.00 98.09 2 ALA B C 1
ATOM 2608 O O . ALA B 1 2 ? 145.608 116.626 101.382 1.00 98.09 2 ALA B O 1
ATOM 2610 N N . LYS B 1 3 ? 145.196 117.555 99.370 1.00 93.77 3 LYS B N 1
ATOM 2611 C CA . LYS B 1 3 ? 146.294 118.509 99.511 1.00 93.77 3 LYS B CA 1
ATOM 2612 C C . LYS B 1 3 ? 146.069 119.467 100.674 1.00 93.77 3 LYS B C 1
ATOM 2613 O O . LYS B 1 3 ? 146.991 119.647 101.488 1.00 93.77 3 LYS B O 1
ATOM 2619 N N . PRO B 1 4 ? 144.907 120.109 100.821 1.00 87.10 4 PRO B N 1
ATOM 2620 C CA . PRO B 1 4 ? 144.621 120.798 102.081 1.00 87.10 4 PRO B CA 1
ATOM 2621 C C . PRO B 1 4 ? 143.803 119.921 103.012 1.00 87.10 4 PRO B C 1
ATOM 2622 O O . PRO B 1 4 ? 142.929 119.162 102.592 1.00 87.10 4 PRO B O 1
ATOM 2626 N N . ILE B 1 5 ? 144.102 120.020 104.304 1.00 78.20 5 ILE B N 1
ATOM 2627 C CA . ILE B 1 5 ? 143.307 119.278 105.270 1.00 78.20 5 ILE B CA 1
ATOM 2628 C C . ILE B 1 5 ? 142.064 120.061 105.657 1.00 78.20 5 ILE B C 1
ATOM 2629 O O . ILE B 1 5 ? 141.044 119.474 106.026 1.00 78.20 5 ILE B O 1
ATOM 2634 N N . ILE B 1 6 ? 142.111 121.385 105.569 1.00 60.62 6 ILE B N 1
ATOM 2635 C CA . ILE B 1 6 ? 140.990 122.221 106.012 1.00 60.62 6 ILE B CA 1
ATOM 2636 C C . ILE B 1 6 ? 140.079 122.381 104.802 1.00 60.62 6 ILE B C 1
ATOM 2637 O O . ILE B 1 6 ? 140.134 123.357 104.055 1.00 60.62 6 ILE B O 1
ATOM 2642 N N . THR B 1 7 ? 139.219 121.393 104.603 1.00 53.62 7 THR B N 1
ATOM 2643 C CA . THR B 1 7 ? 138.249 121.457 103.523 1.00 53.62 7 THR B CA 1
ATOM 2644 C C . THR B 1 7 ? 137.248 122.570 103.790 1.00 53.62 7 THR B C 1
ATOM 2645 O O . THR B 1 7 ? 136.908 122.862 104.936 1.00 53.62 7 THR B O 1
ATOM 2649 N N . LEU B 1 8 ? 136.772 123.200 102.719 1.00 46.45 8 LEU B N 1
ATOM 2650 C CA . LEU B 1 8 ? 135.796 124.268 102.886 1.00 46.45 8 LEU B CA 1
ATOM 2651 C C . LEU B 1 8 ? 134.543 123.768 103.589 1.00 46.45 8 LEU B C 1
ATOM 2652 O O . LEU B 1 8 ? 133.969 124.476 104.421 1.00 46.45 8 LEU B O 1
ATOM 2657 N N . ASN B 1 9 ? 134.101 122.553 103.273 1.00 45.05 9 ASN B N 1
ATOM 2658 C CA . ASN B 1 9 ? 132.986 121.977 104.013 1.00 45.05 9 ASN B CA 1
ATOM 2659 C C . ASN B 1 9 ? 133.323 121.832 105.483 1.00 45.05 9 ASN B C 1
ATOM 2660 O O . ASN B 1 9 ? 132.453 122.004 106.342 1.00 45.05 9 ASN B O 1
ATOM 2665 N N . GLY B 1 10 ? 134.572 121.499 105.789 1.00 39.34 10 GLY B N 1
ATOM 2666 C CA . GLY B 1 10 ? 134.988 121.470 107.176 1.00 39.34 10 GLY B CA 1
ATOM 2667 C C . GLY B 1 10 ? 134.809 122.816 107.836 1.00 39.34 10 GLY B C 1
ATOM 2668 O O . GLY B 1 10 ? 134.318 122.911 108.959 1.00 39.34 10 GLY B O 1
ATOM 2669 N N . LEU B 1 11 ? 135.181 123.880 107.136 1.00 39.64 11 LEU B N 1
ATOM 2670 C CA . LEU B 1 11 ? 134.981 125.204 107.695 1.00 39.64 11 LEU B CA 1
ATOM 2671 C C . LEU B 1 11 ? 133.511 125.495 107.911 1.00 39.64 11 LEU B C 1
ATOM 2672 O O . LEU B 1 11 ? 133.140 126.091 108.921 1.00 39.64 11 LEU B O 1
ATOM 2677 N N . LYS B 1 12 ? 132.656 125.112 106.969 1.00 37.29 12 LYS B N 1
ATOM 2678 C CA . LYS B 1 12 ? 131.238 125.380 107.153 1.00 37.29 12 LYS B CA 1
ATOM 2679 C C . LYS B 1 12 ? 130.713 124.665 108.384 1.00 37.29 12 LYS B C 1
ATOM 2680 O O . LYS B 1 12 ? 130.018 125.261 109.210 1.00 37.29 12 LYS B O 1
ATOM 2686 N N . ILE B 1 13 ? 131.069 123.395 108.544 1.00 31.86 13 ILE B N 1
ATOM 2687 C CA . ILE B 1 13 ? 130.595 122.646 109.703 1.00 31.86 13 ILE B CA 1
ATOM 2688 C C . ILE B 1 13 ? 131.072 123.304 110.981 1.00 31.86 13 ILE B C 1
ATOM 2689 O O . ILE B 1 13 ? 130.298 123.522 111.918 1.00 31.86 13 ILE B O 1
ATOM 2694 N N . VAL B 1 14 ? 132.357 123.637 111.039 1.00 30.68 14 VAL B N 1
ATOM 2695 C CA . VAL B 1 14 ? 132.913 124.124 112.289 1.00 30.68 14 VAL B CA 1
ATOM 2696 C C . VAL B 1 14 ? 132.395 125.514 112.604 1.00 30.68 14 VAL B C 1
ATOM 2697 O O . VAL B 1 14 ? 132.157 125.840 113.765 1.00 30.68 14 VAL B O 1
ATOM 2701 N N . ILE B 1 15 ? 132.207 126.357 111.593 1.00 30.33 15 ILE B N 1
ATOM 2702 C CA . ILE B 1 15 ? 131.637 127.674 111.846 1.00 30.33 15 ILE B CA 1
ATOM 2703 C C . ILE B 1 15 ? 130.214 127.546 112.348 1.00 30.33 15 ILE B C 1
ATOM 2704 O O . ILE B 1 15 ? 129.811 128.236 113.287 1.00 30.33 15 ILE B O 1
ATOM 2709 N N . MET B 1 16 ? 129.426 126.668 111.739 1.00 31.81 16 MET B N 1
ATOM 2710 C CA . MET B 1 16 ? 128.061 126.495 112.207 1.00 31.81 16 MET B CA 1
ATOM 2711 C C . MET B 1 16 ? 128.042 126.049 113.656 1.00 31.81 16 MET B C 1
ATOM 2712 O O . MET B 1 16 ? 127.303 126.600 114.475 1.00 31.81 16 MET B O 1
ATOM 2717 N N . LEU B 1 17 ? 128.868 125.069 114.003 1.00 28.38 17 LEU B N 1
ATOM 2718 C CA . LEU B 1 17 ? 128.860 124.582 115.376 1.00 28.38 17 LEU B CA 1
ATOM 2719 C C . LEU B 1 17 ? 129.373 125.632 116.348 1.00 28.38 17 LEU B C 1
ATOM 2720 O O . LEU B 1 17 ? 128.808 125.811 117.430 1.00 28.38 17 LEU B O 1
ATOM 2725 N N . GLY B 1 18 ? 130.442 126.331 115.995 1.00 30.58 18 GLY B N 1
ATOM 2726 C CA . GLY B 1 18 ? 130.960 127.342 116.890 1.00 30.58 18 GLY B CA 1
ATOM 2727 C C . GLY B 1 18 ? 129.963 128.449 117.129 1.00 30.58 18 GLY B C 1
ATOM 2728 O O . GLY B 1 18 ? 129.770 128.892 118.260 1.00 30.58 18 GLY B O 1
ATOM 2729 N N . MET B 1 19 ? 129.296 128.897 116.076 1.00 27.01 19 MET B N 1
ATOM 2730 C CA . MET B 1 19 ? 128.339 129.969 116.257 1.00 27.01 19 MET B CA 1
ATOM 2731 C C . MET B 1 19 ? 127.103 129.492 116.996 1.00 27.01 19 MET B C 1
ATOM 2732 O O . MET B 1 19 ? 126.489 130.266 117.729 1.00 27.01 19 MET B O 1
ATOM 2737 N N . LEU B 1 20 ? 126.727 128.227 116.847 1.00 23.38 20 LEU B N 1
ATOM 2738 C CA . LEU B 1 20 ? 125.641 127.718 117.669 1.00 23.38 20 LEU B CA 1
ATOM 2739 C C . LEU B 1 20 ? 126.031 127.700 119.133 1.00 23.38 20 LEU B C 1
ATOM 2740 O O . LEU B 1 20 ? 125.214 128.016 119.998 1.00 23.38 20 LEU B O 1
ATOM 2745 N N . VAL B 1 21 ? 127.265 127.320 119.436 1.00 18.30 21 VAL B N 1
ATOM 2746 C CA . VAL B 1 21 ? 127.704 127.358 120.823 1.00 18.30 21 VAL B CA 1
ATOM 2747 C C . VAL B 1 21 ? 127.644 128.777 121.354 1.00 18.30 21 VAL B C 1
ATOM 2748 O O . VAL B 1 21 ? 127.217 129.015 122.488 1.00 18.30 21 VAL B O 1
ATOM 2752 N N . ILE B 1 22 ? 128.072 129.743 120.550 1.00 18.22 22 ILE B N 1
ATOM 2753 C CA . ILE B 1 22 ? 128.018 131.127 121.001 1.00 18.22 22 ILE B CA 1
ATOM 2754 C C . ILE B 1 22 ? 126.586 131.542 121.261 1.00 18.22 22 ILE B C 1
ATOM 2755 O O . ILE B 1 22 ? 126.285 132.170 122.276 1.00 18.22 22 ILE B O 1
ATOM 2760 N N . ILE B 1 23 ? 125.675 131.195 120.358 1.00 21.26 23 ILE B N 1
ATOM 2761 C CA . ILE B 1 23 ? 124.283 131.583 120.540 1.00 21.26 23 ILE B CA 1
ATOM 2762 C C . ILE B 1 23 ? 123.730 130.983 121.817 1.00 21.26 23 ILE B C 1
ATOM 2763 O O . ILE B 1 23 ? 123.067 131.663 122.601 1.00 21.26 23 ILE B O 1
ATOM 2768 N N . LEU B 1 24 ? 123.995 129.703 122.050 1.00 24.16 24 LEU B N 1
ATOM 2769 C CA . LEU B 1 24 ? 123.471 129.072 123.252 1.00 24.16 24 LEU B CA 1
ATOM 2770 C C . LEU B 1 24 ? 124.037 129.717 124.501 1.00 24.16 24 LEU B C 1
ATOM 2771 O O . LEU B 1 24 ? 123.303 129.964 125.457 1.00 24.16 24 LEU B O 1
ATOM 2776 N N . CYS B 1 25 ? 125.332 130.017 124.520 1.00 32.44 25 CYS B N 1
ATOM 2777 C CA . CYS B 1 25 ? 125.837 130.743 125.675 1.00 32.44 25 CYS B CA 1
ATOM 2778 C C . CYS B 1 25 ? 125.193 132.103 125.790 1.00 32.44 25 CYS B C 1
ATOM 2779 O O . CYS B 1 25 ? 125.102 132.641 126.891 1.00 32.44 25 CYS B O 1
ATOM 2782 N N . GLY B 1 26 ? 124.757 132.677 124.677 1.00 27.89 26 GLY B N 1
ATOM 2783 C CA . GLY B 1 26 ? 124.031 133.927 124.751 1.00 27.89 26 GLY B CA 1
ATOM 2784 C C . GLY B 1 26 ? 122.685 133.769 125.417 1.00 27.89 26 GLY B C 1
ATOM 2785 O O . GLY B 1 26 ? 122.307 134.572 126.268 1.00 27.89 26 GLY B O 1
ATOM 2786 N N . ILE B 1 27 ? 121.947 132.731 125.049 1.00 26.03 27 ILE B N 1
ATOM 2787 C CA . ILE B 1 27 ? 120.630 132.522 125.631 1.00 26.03 27 ILE B CA 1
ATOM 2788 C C . ILE B 1 27 ? 120.751 132.137 127.092 1.00 26.03 27 ILE B C 1
ATOM 2789 O O . ILE B 1 27 ? 120.040 132.664 127.949 1.00 26.03 27 ILE B O 1
ATOM 2794 N N . ARG B 1 28 ? 121.652 131.215 127.400 1.00 32.11 28 ARG B N 1
ATOM 2795 C CA . ARG B 1 28 ? 121.855 130.827 128.785 1.00 32.11 28 ARG B CA 1
ATOM 2796 C C . ARG B 1 28 ? 122.196 132.028 129.643 1.00 32.11 28 ARG B C 1
ATOM 2797 O O . ARG B 1 28 ? 121.808 132.090 130.810 1.00 32.11 28 ARG B O 1
ATOM 2805 N N . PHE B 1 29 ? 122.899 132.995 129.076 1.00 33.05 29 PHE B N 1
ATOM 2806 C CA . PHE B 1 29 ? 123.315 134.179 129.808 1.00 33.05 29 PHE B CA 1
ATOM 2807 C C . PHE B 1 29 ? 122.196 135.191 129.949 1.00 33.05 29 PHE B C 1
ATOM 2808 O O . PHE B 1 29 ? 122.114 135.875 130.969 1.00 33.05 29 PHE B O 1
ATOM 2816 N N . ALA B 1 30 ? 121.332 135.308 128.947 1.00 29.30 30 ALA B N 1
ATOM 2817 C CA . ALA B 1 30 ? 120.223 136.247 128.976 1.00 29.30 30 ALA B CA 1
ATOM 2818 C C . ALA B 1 30 ? 118.916 135.571 129.331 1.00 29.30 30 ALA B C 1
ATOM 2819 O O . ALA B 1 30 ? 117.862 135.981 128.850 1.00 29.30 30 ALA B O 1
ATOM 2821 N N . ALA B 1 31 ? 118.964 134.534 130.159 1.00 38.40 31 ALA B N 1
ATOM 2822 C CA . ALA B 1 31 ? 117.761 133.768 130.436 1.00 38.40 31 ALA B CA 1
ATOM 2823 C C . ALA B 1 31 ? 116.711 134.601 131.143 1.00 38.40 31 ALA B C 1
ATOM 2824 O O . ALA B 1 31 ? 115.516 134.393 130.927 1.00 38.40 31 ALA B O 1
ATOM 2826 N N . GLU B 1 32 ? 117.123 135.547 131.982 1.00 39.72 32 GLU B N 1
ATOM 2827 C CA . GLU B 1 32 ? 116.138 136.258 132.781 1.00 39.72 32 GLU B CA 1
ATOM 2828 C C . GLU B 1 32 ? 115.296 137.232 131.973 1.00 39.72 32 GLU B C 1
ATOM 2829 O O . GLU B 1 32 ? 114.342 137.782 132.522 1.00 39.72 32 GLU B O 1
ATOM 2835 N N . ILE B 1 33 ? 115.616 137.476 130.712 1.00 32.46 33 ILE B N 1
ATOM 2836 C CA . ILE B 1 33 ? 114.695 138.140 129.807 1.00 32.46 33 ILE B CA 1
ATOM 2837 C C . ILE B 1 33 ? 113.985 137.148 128.916 1.00 32.46 33 ILE B C 1
ATOM 2838 O O . ILE B 1 33 ? 112.774 137.225 128.727 1.00 32.46 33 ILE B O 1
ATOM 2843 N N . ILE B 1 34 ? 114.741 136.233 128.321 1.00 37.96 34 ILE B N 1
ATOM 2844 C CA . ILE B 1 34 ? 114.162 135.325 127.348 1.00 37.96 34 ILE B CA 1
ATOM 2845 C C . ILE B 1 34 ? 113.012 134.557 127.966 1.00 37.96 34 ILE B C 1
ATOM 2846 O O . ILE B 1 34 ? 111.951 134.412 127.356 1.00 37.96 34 ILE B O 1
ATOM 2851 N N . VAL B 1 35 ? 113.187 134.072 129.187 1.00 39.42 35 VAL B N 1
ATOM 2852 C CA . VAL B 1 35 ? 112.145 133.263 129.804 1.00 39.42 35 VAL B CA 1
ATOM 2853 C C . VAL B 1 35 ? 110.882 134.083 130.034 1.00 39.42 35 VAL B C 1
ATOM 2854 O O . VAL B 1 35 ? 109.819 133.678 129.552 1.00 39.42 35 VAL B O 1
ATOM 2858 N N . PRO B 1 36 ? 110.914 135.213 130.748 1.00 36.35 36 PRO B N 1
ATOM 2859 C CA . PRO B 1 36 ? 109.668 135.965 130.906 1.00 36.35 36 PRO B CA 1
ATOM 2860 C C . PRO B 1 36 ? 109.072 136.399 129.591 1.00 36.35 36 PRO B C 1
ATOM 2861 O O . PRO B 1 36 ? 107.852 136.373 129.442 1.00 36.35 36 PRO B O 1
ATOM 2865 N N . PHE B 1 37 ? 109.889 136.771 128.616 1.00 36.40 37 PHE B N 1
ATOM 2866 C CA . PHE B 1 37 ? 109.320 137.207 127.351 1.00 36.40 37 PHE B CA 1
ATOM 2867 C C . PHE B 1 37 ? 108.629 136.058 126.640 1.00 36.40 37 PHE B C 1
ATOM 2868 O O . PHE B 1 37 ? 107.504 136.205 126.161 1.00 36.40 37 PHE B O 1
ATOM 2876 N N . ILE B 1 38 ? 109.282 134.901 126.566 1.00 38.63 38 ILE B N 1
ATOM 2877 C CA . ILE B 1 38 ? 108.668 133.755 125.906 1.00 38.63 38 ILE B CA 1
ATOM 2878 C C . ILE B 1 38 ? 107.392 133.356 126.618 1.00 38.63 38 ILE B C 1
ATOM 2879 O O . ILE B 1 38 ? 106.365 133.081 125.988 1.00 38.63 38 ILE B O 1
ATOM 2884 N N . LEU B 1 39 ? 107.439 133.305 127.941 1.00 46.22 39 LEU B N 1
ATOM 2885 C CA . LEU B 1 39 ? 106.275 132.876 128.694 1.00 46.22 39 LEU B CA 1
ATOM 2886 C C . LEU B 1 39 ? 105.133 133.859 128.534 1.00 46.22 39 LEU B C 1
ATOM 2887 O O . LEU B 1 39 ? 103.971 133.458 128.421 1.00 46.22 39 LEU B O 1
ATOM 2892 N N . ALA B 1 40 ? 105.441 135.153 128.514 1.00 45.57 40 ALA B N 1
ATOM 2893 C CA . ALA B 1 40 ? 104.412 136.148 128.270 1.00 45.57 40 ALA B CA 1
ATOM 2894 C C . ALA B 1 40 ? 103.824 135.982 126.886 1.00 45.57 40 ALA B C 1
ATOM 2895 O O . ALA B 1 40 ? 102.618 136.134 126.695 1.00 45.57 40 ALA B O 1
ATOM 2897 N N . LEU B 1 41 ? 104.659 135.666 125.908 1.00 40.98 41 LEU B N 1
ATOM 2898 C CA . LEU B 1 41 ? 104.147 135.434 124.568 1.00 40.98 41 LEU B CA 1
ATOM 2899 C C . LEU B 1 41 ? 103.176 134.267 124.551 1.00 40.98 41 LEU B C 1
ATOM 2900 O O . LEU B 1 41 ? 102.107 134.346 123.938 1.00 40.98 41 LEU B O 1
ATOM 2905 N N . PHE B 1 42 ? 103.519 133.181 125.234 1.00 47.37 42 PHE B N 1
ATOM 2906 C CA . PHE B 1 42 ? 102.632 132.024 125.228 1.00 47.37 42 PHE B CA 1
ATOM 2907 C C . PHE B 1 42 ? 101.332 132.315 125.958 1.00 47.37 42 PHE B C 1
ATOM 2908 O O . PHE B 1 42 ? 100.257 131.916 125.500 1.00 47.37 42 PHE B O 1
ATOM 2916 N N . ILE B 1 43 ? 101.402 133.005 127.093 1.00 46.19 43 ILE B N 1
ATOM 2917 C CA . ILE B 1 43 ? 100.177 133.345 127.805 1.00 46.19 43 ILE B CA 1
ATOM 2918 C C . ILE B 1 43 ? 99.311 134.257 126.955 1.00 46.19 43 ILE B C 1
ATOM 2919 O O . ILE B 1 43 ? 98.083 134.127 126.935 1.00 46.19 43 ILE B O 1
ATOM 2924 N N . ALA B 1 44 ? 99.928 135.193 126.243 1.00 52.44 44 ALA B N 1
ATOM 2925 C CA . ALA B 1 44 ? 99.159 136.056 125.365 1.00 52.44 44 ALA B CA 1
ATOM 2926 C C . ALA B 1 44 ? 98.480 135.247 124.283 1.00 52.44 44 ALA B C 1
ATOM 2927 O O . ALA B 1 44 ? 97.325 135.505 123.941 1.00 52.44 44 ALA B O 1
ATOM 2929 N N . VAL B 1 45 ? 99.182 134.263 123.731 1.00 53.58 45 VAL B N 1
ATOM 2930 C CA . VAL B 1 45 ? 98.576 133.420 122.709 1.00 53.58 45 VAL B CA 1
ATOM 2931 C C . VAL B 1 45 ? 97.386 132.673 123.282 1.00 53.58 45 VAL B C 1
ATOM 2932 O O . VAL B 1 45 ? 96.334 132.566 122.645 1.00 53.58 45 VAL B O 1
ATOM 2936 N N . ILE B 1 46 ? 97.533 132.153 124.497 1.00 59.98 46 ILE B N 1
ATOM 2937 C CA . ILE B 1 46 ? 96.444 131.418 125.131 1.00 59.98 46 ILE B CA 1
ATOM 2938 C C . ILE B 1 46 ? 95.235 132.316 125.323 1.00 59.98 46 ILE B C 1
ATOM 2939 O O . ILE B 1 46 ? 94.102 131.939 125.012 1.00 59.98 46 ILE B O 1
ATOM 2944 N N . LEU B 1 47 ? 95.456 133.514 125.847 1.00 63.81 47 LEU B N 1
ATOM 2945 C CA . LEU B 1 47 ? 94.360 134.391 126.227 1.00 63.81 47 LEU B CA 1
ATOM 2946 C C . LEU B 1 47 ? 93.770 135.155 125.058 1.00 63.81 47 LEU B C 1
ATOM 2947 O O . LEU B 1 47 ? 92.675 135.705 125.193 1.00 63.81 47 LEU B O 1
ATOM 2952 N N . ASN B 1 48 ? 94.460 135.213 123.928 1.00 76.84 48 ASN B N 1
ATOM 2953 C CA . ASN B 1 48 ? 93.934 135.971 122.798 1.00 76.84 48 ASN B CA 1
ATOM 2954 C C . ASN B 1 48 ? 92.589 135.464 122.311 1.00 76.84 48 ASN B C 1
ATOM 2955 O O . ASN B 1 48 ? 91.711 136.297 122.038 1.00 76.84 48 ASN B O 1
ATOM 2960 N N . PRO B 1 49 ? 92.357 134.158 122.138 1.00 79.66 49 PRO B N 1
ATOM 2961 C CA . PRO B 1 49 ? 91.017 133.733 121.706 1.00 79.66 49 PRO B CA 1
ATOM 2962 C C . PRO B 1 49 ? 89.930 134.168 122.657 1.00 79.66 49 PRO B C 1
ATOM 2963 O O . PRO B 1 49 ? 88.842 134.559 122.221 1.00 79.66 49 PRO B O 1
ATOM 2967 N N . LEU B 1 50 ? 90.205 134.130 123.956 1.00 87.40 50 LEU B N 1
ATOM 2968 C CA . LEU B 1 50 ? 89.201 134.536 124.925 1.00 87.40 50 LEU B CA 1
ATOM 2969 C C . LEU B 1 50 ? 88.855 136.004 124.746 1.00 87.40 50 LEU B C 1
ATOM 2970 O O . LEU B 1 50 ? 87.679 136.377 124.676 1.00 87.40 50 LEU B O 1
ATOM 2975 N N . VAL B 1 51 ? 89.874 136.853 124.655 1.00 90.64 51 VAL B N 1
ATOM 2976 C CA . VAL B 1 51 ? 89.636 138.280 124.494 1.00 90.64 51 VAL B CA 1
ATOM 2977 C C . VAL B 1 51 ? 88.921 138.552 123.184 1.00 90.64 51 VAL B C 1
ATOM 2978 O O . VAL B 1 51 ? 88.033 139.404 123.109 1.00 90.64 51 VAL B O 1
ATOM 2982 N N . GLN B 1 52 ? 89.295 137.834 122.131 1.00 102.20 52 GLN B N 1
ATOM 2983 C CA . GLN B 1 52 ? 88.667 138.053 120.837 1.00 102.20 52 GLN B CA 1
ATOM 2984 C C . GLN B 1 52 ? 87.192 137.682 120.877 1.00 102.20 52 GLN B C 1
ATOM 2985 O O . GLN B 1 52 ? 86.342 138.415 120.356 1.00 102.20 52 GLN B O 1
ATOM 2991 N N . HIS B 1 53 ? 86.862 136.557 121.512 1.00 112.11 53 HIS B N 1
ATOM 2992 C CA . HIS B 1 53 ? 85.459 136.198 121.669 1.00 112.11 53 HIS B CA 1
ATOM 2993 C C . HIS B 1 53 ? 84.724 137.232 122.504 1.00 112.11 53 HIS B C 1
ATOM 2994 O O . HIS B 1 53 ? 83.575 137.576 122.212 1.00 112.11 53 HIS B O 1
ATOM 3001 N N . MET B 1 54 ? 85.369 137.735 123.553 1.00 113.15 54 MET B N 1
ATOM 3002 C CA . MET B 1 54 ? 84.732 138.750 124.381 1.00 113.15 54 MET B CA 1
ATOM 3003 C C . MET B 1 54 ? 84.490 140.022 123.583 1.00 113.15 54 MET B C 1
ATOM 3004 O O . MET B 1 54 ? 83.510 140.737 123.815 1.00 113.15 54 MET B O 1
ATOM 3009 N N . VAL B 1 55 ? 85.372 140.313 122.632 1.00 116.41 55 VAL B N 1
ATOM 3010 C CA . VAL B 1 55 ? 85.133 141.413 121.707 1.00 116.41 55 VAL B CA 1
ATOM 3011 C C . VAL B 1 55 ? 83.927 141.111 120.836 1.00 116.41 55 VAL B C 1
ATOM 3012 O O . VAL B 1 55 ? 83.111 141.994 120.548 1.00 116.41 55 VAL B O 1
ATOM 3016 N N . ARG B 1 56 ? 83.786 139.853 120.414 1.00 122.88 56 ARG B N 1
ATOM 3017 C CA . ARG B 1 56 ? 82.624 139.468 119.621 1.00 122.88 56 ARG B CA 1
ATOM 3018 C C . ARG B 1 56 ? 81.325 139.767 120.358 1.00 122.88 56 ARG B C 1
ATOM 3019 O O . ARG B 1 56 ? 80.284 139.967 119.726 1.00 122.88 56 ARG B O 1
ATOM 3027 N N . TRP B 1 57 ? 81.368 139.819 121.686 1.00 122.65 57 TRP B N 1
ATOM 3028 C CA . TRP B 1 57 ? 80.249 140.305 122.476 1.00 122.65 57 TRP B CA 1
ATOM 3029 C C . TRP B 1 57 ? 80.179 141.818 122.529 1.00 122.65 57 TRP B C 1
ATOM 3030 O O . TRP B 1 57 ? 79.529 142.356 123.432 1.00 122.65 57 TRP B O 1
ATOM 3041 N N . ARG B 1 58 ? 80.849 142.511 121.608 1.00 124.30 58 ARG B N 1
ATOM 3042 C CA . ARG B 1 58 ? 80.764 143.967 121.497 1.00 124.30 58 ARG B CA 1
ATOM 3043 C C . ARG B 1 58 ? 81.237 144.645 122.780 1.00 124.30 58 ARG B C 1
ATOM 3044 O O . ARG B 1 58 ? 80.574 145.525 123.331 1.00 124.30 58 ARG B O 1
ATOM 3052 N N . VAL B 1 59 ? 82.397 144.217 123.260 1.00 118.17 59 VAL B N 1
ATOM 3053 C CA . VAL B 1 59 ? 83.014 144.804 124.443 1.00 118.17 59 VAL B CA 1
ATOM 3054 C C . VAL B 1 59 ? 84.273 145.526 123.981 1.00 118.17 59 VAL B C 1
ATOM 3055 O O . VAL B 1 59 ? 84.968 145.028 123.087 1.00 118.17 59 VAL B O 1
ATOM 3059 N N . PRO B 1 60 ? 84.586 146.700 124.522 1.00 109.37 60 PRO B N 1
ATOM 3060 C CA . PRO B 1 60 ? 85.811 147.391 124.108 1.00 109.37 60 PRO B CA 1
ATOM 3061 C C . PRO B 1 60 ? 87.038 146.530 124.354 1.00 109.37 60 PRO B C 1
ATOM 3062 O O . PRO B 1 60 ? 87.158 145.863 125.383 1.00 109.37 60 PRO B O 1
ATOM 3066 N N . ARG B 1 61 ? 87.956 146.558 123.390 1.00 98.50 61 ARG B N 1
ATOM 3067 C CA . ARG B 1 61 ? 89.140 145.713 123.468 1.00 98.50 61 ARG B CA 1
ATOM 3068 C C . ARG B 1 61 ? 89.963 146.037 124.703 1.00 98.50 61 ARG B C 1
ATOM 3069 O O . ARG B 1 61 ? 90.281 145.150 125.503 1.00 98.50 61 ARG B O 1
ATOM 3077 N N . VAL B 1 62 ? 90.303 147.312 124.882 1.00 99.48 62 VAL B N 1
ATOM 3078 C CA . VAL B 1 62 ? 91.144 147.699 126.006 1.00 99.48 62 VAL B CA 1
ATOM 3079 C C . VAL B 1 62 ? 90.445 147.393 127.318 1.00 99.48 62 VAL B C 1
ATOM 3080 O O . VAL B 1 62 ? 91.058 146.887 128.264 1.00 99.48 62 VAL B O 1
ATOM 3084 N N . LEU B 1 63 ? 89.151 147.687 127.394 1.00 105.33 63 LEU B N 1
ATOM 3085 C CA . LEU B 1 63 ? 88.401 147.367 128.599 1.00 105.33 63 LEU B CA 1
ATOM 3086 C C . LEU B 1 63 ? 88.431 145.873 128.879 1.00 105.33 63 LEU B C 1
ATOM 3087 O O . LEU B 1 63 ? 88.648 145.447 130.022 1.00 105.33 63 LEU B O 1
ATOM 3092 N N . ALA B 1 64 ? 88.221 145.062 127.843 1.00 104.02 64 ALA B N 1
ATOM 3093 C CA . ALA B 1 64 ? 88.189 143.619 128.028 1.00 104.02 64 ALA B CA 1
ATOM 3094 C C . ALA B 1 64 ? 89.515 143.112 128.567 1.00 104.02 64 ALA B C 1
ATOM 3095 O O . ALA B 1 64 ? 89.558 142.386 129.567 1.00 104.02 64 ALA B O 1
ATOM 3097 N N . VAL B 1 65 ? 90.615 143.494 127.919 1.00 99.44 65 VAL B N 1
ATOM 3098 C CA . VAL B 1 65 ? 91.903 142.992 128.370 1.00 99.44 65 VAL B CA 1
ATOM 3099 C C . VAL B 1 65 ? 92.223 143.516 129.757 1.00 99.44 65 VAL B C 1
ATOM 3100 O O . VAL B 1 65 ? 92.815 142.802 130.572 1.00 99.44 65 VAL B O 1
ATOM 3104 N N . SER B 1 66 ? 91.825 144.748 130.067 1.00 104.90 66 SER B N 1
ATOM 3105 C CA . SER B 1 66 ? 92.094 145.284 131.393 1.00 104.90 66 SER B CA 1
ATOM 3106 C C . SER B 1 66 ? 91.395 144.463 132.465 1.00 104.90 66 SER B C 1
ATOM 3107 O O . SER B 1 66 ? 92.022 144.034 133.441 1.00 104.90 66 SER B O 1
ATOM 3110 N N . ILE B 1 67 ? 90.094 144.220 132.295 1.00 105.32 67 ILE B N 1
ATOM 3111 C CA . ILE B 1 67 ? 89.374 143.473 133.319 1.00 105.32 67 ILE B CA 1
ATOM 3112 C C . ILE B 1 67 ? 89.916 142.057 133.416 1.00 105.32 67 ILE B C 1
ATOM 3113 O O . ILE B 1 67 ? 90.032 141.496 134.512 1.00 105.32 67 ILE B O 1
ATOM 3118 N N . LEU B 1 68 ? 90.273 141.461 132.280 1.00 103.76 68 LEU B N 1
ATOM 3119 C CA . LEU B 1 68 ? 90.793 140.105 132.315 1.00 103.76 68 LEU B CA 1
ATOM 3120 C C . LEU B 1 68 ? 92.109 140.048 133.072 1.00 103.76 68 LEU B C 1
ATOM 3121 O O . LEU B 1 68 ? 92.345 139.120 133.855 1.00 103.76 68 LEU B O 1
ATOM 3126 N N . MET B 1 69 ? 92.979 141.026 132.857 1.00 103.58 69 MET B N 1
ATOM 3127 C CA . MET B 1 69 ? 94.233 141.044 133.587 1.00 103.58 69 MET B CA 1
ATOM 3128 C C . MET B 1 69 ? 94.037 141.284 135.072 1.00 103.58 69 MET B C 1
ATOM 3129 O O . MET B 1 69 ? 94.753 140.682 135.877 1.00 103.58 69 MET B O 1
ATOM 3134 N N . THR B 1 70 ? 93.093 142.142 135.461 1.00 110.46 70 THR B N 1
ATOM 3135 C CA . THR B 1 70 ? 92.807 142.284 136.886 1.00 110.46 70 THR B CA 1
ATOM 3136 C C . THR B 1 70 ? 92.335 140.965 137.477 1.00 110.46 70 THR B C 1
ATOM 3137 O O . THR B 1 70 ? 92.767 140.566 138.566 1.00 110.46 70 THR B O 1
ATOM 3141 N N . ILE B 1 71 ? 91.445 140.271 136.769 1.00 110.48 71 ILE B N 1
ATOM 3142 C CA . ILE B 1 71 ? 90.987 138.970 137.239 1.00 110.48 71 ILE B CA 1
ATOM 3143 C C . ILE B 1 71 ? 92.174 138.049 137.457 1.00 110.48 71 ILE B C 1
ATOM 3144 O O . ILE B 1 71 ? 92.311 137.415 138.510 1.00 110.48 71 ILE B O 1
ATOM 3149 N N . ILE B 1 72 ? 93.059 137.979 136.466 1.00 112.28 72 ILE B N 1
ATOM 3150 C CA . ILE B 1 72 ? 94.169 137.039 136.533 1.00 112.28 72 ILE B CA 1
ATOM 3151 C C . ILE B 1 72 ? 95.097 137.385 137.686 1.00 112.28 72 ILE B C 1
ATOM 3152 O O . ILE B 1 72 ? 95.549 136.501 138.420 1.00 112.28 72 ILE B O 1
ATOM 3157 N N . VAL B 1 73 ? 95.400 138.667 137.868 1.00 114.41 73 VAL B N 1
ATOM 3158 C CA . VAL B 1 73 ? 96.360 139.020 138.905 1.00 114.41 73 VAL B CA 1
ATOM 3159 C C . VAL B 1 73 ? 95.765 138.790 140.287 1.00 114.41 73 VAL B C 1
ATOM 3160 O O . VAL B 1 73 ? 96.456 138.322 141.202 1.00 114.41 73 VAL B O 1
ATOM 3164 N N . MET B 1 74 ? 94.478 139.093 140.470 1.00 119.37 74 MET B N 1
ATOM 3165 C CA . MET B 1 74 ? 93.858 138.809 141.758 1.00 119.37 74 MET B CA 1
ATOM 3166 C C . MET B 1 74 ? 93.862 137.316 142.037 1.00 119.37 74 MET B C 1
ATOM 3167 O O . MET B 1 74 ? 94.150 136.881 143.159 1.00 119.37 74 MET B O 1
ATOM 3172 N N . ALA B 1 75 ? 93.550 136.511 141.022 1.00 119.53 75 ALA B N 1
ATOM 3173 C CA . ALA B 1 75 ? 93.557 135.070 141.218 1.00 119.53 75 ALA B CA 1
ATOM 3174 C C . ALA B 1 75 ? 94.947 134.579 141.583 1.00 119.53 75 ALA B C 1
ATOM 3175 O O . ALA B 1 75 ? 95.095 133.722 142.455 1.00 119.53 75 ALA B O 1
ATOM 3177 N N . MET B 1 76 ? 95.980 135.110 140.931 1.00 125.13 76 MET B N 1
ATOM 3178 C CA . MET B 1 76 ? 97.337 134.700 141.272 1.00 125.13 76 MET B CA 1
ATOM 3179 C C . MET B 1 76 ? 97.698 135.078 142.697 1.00 125.13 76 MET B C 1
ATOM 3180 O O . MET B 1 76 ? 98.329 134.291 143.406 1.00 125.13 76 MET B O 1
ATOM 3185 N N . VAL B 1 77 ? 97.326 136.278 143.138 1.00 124.74 77 VAL B N 1
ATOM 3186 C CA . VAL B 1 77 ? 97.661 136.661 144.506 1.00 124.74 77 VAL B CA 1
ATOM 3187 C C . VAL B 1 77 ? 96.952 135.755 145.502 1.00 124.74 77 VAL B C 1
ATOM 3188 O O . VAL B 1 77 ? 97.561 135.247 146.457 1.00 124.74 77 VAL B O 1
ATOM 3192 N N . LEU B 1 78 ? 95.659 135.523 145.286 1.00 126.25 78 LEU B N 1
ATOM 3193 C CA . LEU B 1 78 ? 94.911 134.649 146.177 1.00 126.25 78 LEU B CA 1
ATOM 3194 C C . LEU B 1 78 ? 95.503 133.250 146.189 1.00 126.25 78 LEU B C 1
ATOM 3195 O O . LEU B 1 78 ? 95.616 132.621 147.247 1.00 126.25 78 LEU B O 1
ATOM 3200 N N . LEU B 1 79 ? 95.881 132.746 145.018 1.00 129.27 79 LEU B N 1
ATOM 3201 C CA . LEU B 1 79 ? 96.443 131.409 144.942 1.00 129.27 79 LEU B CA 1
ATOM 3202 C C . LEU B 1 79 ? 97.793 131.352 145.630 1.00 129.27 79 LEU B C 1
ATOM 3203 O O . LEU B 1 79 ? 98.134 130.339 146.241 1.00 129.27 79 LEU B O 1
ATOM 3208 N N . LEU B 1 80 ? 98.577 132.422 145.542 1.00 133.63 80 LEU B N 1
ATOM 3209 C CA . LEU B 1 80 ? 99.828 132.454 146.283 1.00 133.63 80 LEU B CA 1
ATOM 3210 C C . LEU B 1 80 ? 99.567 132.363 147.775 1.00 133.63 80 LEU B C 1
ATOM 3211 O O . LEU B 1 80 ? 100.274 131.652 148.493 1.00 133.63 80 LEU B O 1
ATOM 3216 N N . ALA B 1 81 ? 98.550 133.067 148.261 1.00 141.09 81 ALA B N 1
ATOM 3217 C CA . ALA B 1 81 ? 98.237 132.985 149.685 1.00 141.09 81 ALA B CA 1
ATOM 3218 C C . ALA B 1 81 ? 97.819 131.570 150.078 1.00 141.09 81 ALA B C 1
ATOM 3219 O O . ALA B 1 81 ? 98.313 131.007 151.069 1.00 141.09 81 ALA B O 1
ATOM 3221 N N . TYR B 1 82 ? 96.901 130.986 149.309 1.00 137.26 82 TYR B N 1
ATOM 3222 C CA . TYR B 1 82 ? 96.437 129.635 149.598 1.00 137.26 82 TYR B CA 1
ATOM 3223 C C . TYR B 1 82 ? 97.599 128.660 149.581 1.00 137.26 82 TYR B C 1
ATOM 3224 O O . TYR B 1 82 ? 97.705 127.782 150.447 1.00 137.26 82 TYR B O 1
ATOM 3233 N N . LEU B 1 83 ? 98.481 128.808 148.598 1.00 142.18 83 LEU B N 1
ATOM 3234 C CA . LEU B 1 83 ? 99.649 127.953 148.498 1.00 142.18 83 LEU B CA 1
ATOM 3235 C C . LEU B 1 83 ? 100.567 128.136 149.691 1.00 142.18 83 LEU B C 1
ATOM 3236 O O . LEU B 1 83 ? 101.125 127.163 150.194 1.00 142.18 83 LEU B O 1
ATOM 3241 N N . GLY B 1 84 ? 100.749 129.370 150.154 1.00 144.67 84 GLY B N 1
ATOM 3242 C CA . GLY B 1 84 ? 101.606 129.579 151.308 1.00 144.67 84 GLY B CA 1
ATOM 3243 C C . GLY B 1 84 ? 101.083 128.856 152.528 1.00 144.67 84 GLY B C 1
ATOM 3244 O O . GLY B 1 84 ? 101.819 128.132 153.206 1.00 144.67 84 GLY B O 1
ATOM 3245 N N . SER B 1 85 ? 99.786 129.003 152.793 1.00 148.12 85 SER B N 1
ATOM 3246 C CA . SER B 1 85 ? 99.200 128.330 153.948 1.00 148.12 85 SER B CA 1
ATOM 3247 C C . SER B 1 85 ? 99.325 126.816 153.824 1.00 148.12 85 SER B C 1
ATOM 3248 O O . SER B 1 85 ? 99.815 126.140 154.741 1.00 148.12 85 SER B O 1
ATOM 3251 N N . ALA B 1 86 ? 98.897 126.266 152.686 1.00 149.69 86 ALA B N 1
ATOM 3252 C CA . ALA B 1 86 ? 98.918 124.817 152.521 1.00 149.69 86 ALA B CA 1
ATOM 3253 C C . ALA B 1 86 ? 100.339 124.278 152.559 1.00 149.69 86 ALA B C 1
ATOM 3254 O O . ALA B 1 86 ? 100.597 123.223 153.150 1.00 149.69 86 ALA B O 1
ATOM 3256 N N . LEU B 1 87 ? 101.275 124.987 151.933 1.00 152.03 87 LEU B N 1
ATOM 3257 C CA . LEU B 1 87 ? 102.659 124.548 151.914 1.00 152.03 87 LEU B CA 1
ATOM 3258 C C . LEU B 1 87 ? 103.248 124.535 153.310 1.00 152.03 87 LEU B C 1
ATOM 3259 O O . LEU B 1 87 ? 103.949 123.590 153.679 1.00 152.03 87 LEU B O 1
ATOM 3264 N N . ASN B 1 88 ? 102.991 125.579 154.098 1.00 154.98 88 ASN B N 1
ATOM 3265 C CA . ASN B 1 88 ? 103.517 125.595 155.455 1.00 154.98 88 ASN B CA 1
ATOM 3266 C C . ASN B 1 88 ? 102.933 124.454 156.273 1.00 154.98 88 ASN B C 1
ATOM 3267 O O . ASN B 1 88 ? 103.643 123.806 157.057 1.00 154.98 88 ASN B O 1
ATOM 3272 N N . GLU B 1 89 ? 101.638 124.183 156.092 1.00 156.82 89 GLU B N 1
ATOM 3273 C CA . GLU B 1 89 ? 101.026 123.061 156.792 1.00 156.82 89 GLU B CA 1
ATOM 3274 C C . GLU B 1 89 ? 101.699 121.751 156.407 1.00 156.82 89 GLU B C 1
ATOM 3275 O O . GLU B 1 89 ? 102.004 120.917 157.268 1.00 156.82 89 GLU B O 1
ATOM 3281 N N . LEU B 1 90 ? 101.961 121.566 155.115 1.00 159.32 90 LEU B N 1
ATOM 3282 C CA . LEU B 1 90 ? 102.629 120.351 154.666 1.00 159.32 90 LEU B CA 1
ATOM 3283 C C . LEU B 1 90 ? 104.038 120.252 155.236 1.00 159.32 90 LEU B C 1
ATOM 3284 O O . LEU B 1 90 ? 104.483 119.166 155.628 1.00 159.32 90 LEU B O 1
ATOM 3289 N N . THR B 1 91 ? 104.761 121.370 155.268 1.00 159.03 91 THR B N 1
ATOM 3290 C CA . THR B 1 91 ? 106.115 121.360 155.808 1.00 159.03 91 THR B CA 1
ATOM 3291 C C . THR B 1 91 ? 106.112 120.903 157.256 1.00 159.03 91 THR B C 1
ATOM 3292 O O . THR B 1 91 ? 106.898 120.035 157.651 1.00 159.03 91 THR B O 1
ATOM 3296 N N . ARG B 1 92 ? 105.217 121.468 158.063 1.00 159.00 92 ARG B N 1
ATOM 3297 C CA . ARG B 1 92 ? 105.185 121.088 159.468 1.00 159.00 92 ARG B CA 1
ATOM 3298 C C . ARG B 1 92 ? 104.532 119.733 159.705 1.00 159.00 92 ARG B C 1
ATOM 3299 O O . ARG B 1 92 ? 104.623 119.212 160.821 1.00 159.00 92 ARG B O 1
ATOM 3307 N N . THR B 1 93 ? 103.878 119.150 158.701 1.00 165.13 93 THR B N 1
ATOM 3308 C CA . THR B 1 93 ? 103.296 117.823 158.854 1.00 165.13 93 THR B CA 1
ATOM 3309 C C . THR B 1 93 ? 104.193 116.709 158.317 1.00 165.13 93 THR B C 1
ATOM 3310 O O . THR B 1 93 ? 104.014 115.549 158.702 1.00 165.13 93 THR B O 1
ATOM 3314 N N . LEU B 1 94 ? 105.183 117.042 157.492 1.00 175.33 94 LEU B N 1
ATOM 3315 C CA . LEU B 1 94 ? 106.005 116.086 156.751 1.00 175.33 94 LEU B CA 1
ATOM 3316 C C . LEU B 1 94 ? 106.479 114.852 157.523 1.00 175.33 94 LEU B C 1
ATOM 3317 O O . LEU B 1 94 ? 106.080 113.733 157.177 1.00 175.33 94 LEU B O 1
ATOM 3322 N N . PRO B 1 95 ? 107.314 114.989 158.561 1.00 180.90 95 PRO B N 1
ATOM 3323 C CA . PRO B 1 95 ? 108.100 113.831 159.024 1.00 180.90 95 PRO B CA 1
ATOM 3324 C C . PRO B 1 95 ? 107.280 112.708 159.639 1.00 180.90 95 PRO B C 1
ATOM 3325 O O . PRO B 1 95 ? 107.799 111.590 159.769 1.00 180.90 95 PRO B O 1
ATOM 3329 N N . GLN B 1 96 ? 106.034 112.964 160.034 1.00 182.51 96 GLN B N 1
ATOM 3330 C CA . GLN B 1 96 ? 105.253 111.936 160.714 1.00 182.51 96 GLN B CA 1
ATOM 3331 C C . GLN B 1 96 ? 105.016 110.733 159.808 1.00 182.51 96 GLN B C 1
ATOM 3332 O O . GLN B 1 96 ? 105.332 109.591 160.167 1.00 182.51 96 GLN B O 1
ATOM 3338 N N . TYR B 1 97 ? 104.490 110.970 158.609 1.00 179.04 97 TYR B N 1
ATOM 3339 C CA . TYR B 1 97 ? 104.332 109.838 157.711 1.00 179.04 97 TYR B CA 1
ATOM 3340 C C . TYR B 1 97 ? 105.661 109.396 157.122 1.00 179.04 97 TYR B C 1
ATOM 3341 O O . TYR B 1 97 ? 105.753 108.266 156.631 1.00 179.04 97 TYR B O 1
ATOM 3350 N N . ARG B 1 98 ? 106.693 110.241 157.181 1.00 182.98 98 ARG B N 1
ATOM 3351 C CA . ARG B 1 98 ? 108.033 109.770 156.857 1.00 182.98 98 ARG B CA 1
ATOM 3352 C C . ARG B 1 98 ? 108.419 108.612 157.761 1.00 182.98 98 ARG B C 1
ATOM 3353 O O . ARG B 1 98 ? 108.889 107.573 157.295 1.00 182.98 98 ARG B O 1
ATOM 3361 N N . ASN B 1 99 ? 108.208 108.774 159.064 1.00 182.95 99 ASN B N 1
ATOM 3362 C CA . ASN B 1 99 ? 108.468 107.679 159.995 1.00 182.95 99 ASN B CA 1
ATOM 3363 C C . ASN B 1 99 ? 107.483 106.532 159.791 1.00 182.95 99 ASN B C 1
ATOM 3364 O O . ASN B 1 99 ? 107.844 105.354 159.943 1.00 182.95 99 ASN B O 1
ATOM 3369 N N . SER B 1 100 ? 106.231 106.861 159.460 1.00 177.86 100 SER B N 1
ATOM 3370 C CA . SER B 1 100 ? 105.231 105.822 159.228 1.00 177.86 100 SER B CA 1
ATOM 3371 C C . SER B 1 100 ? 105.647 104.892 158.097 1.00 177.86 100 SER B C 1
ATOM 3372 O O . SER B 1 100 ? 105.460 103.674 158.185 1.00 177.86 100 SER B O 1
ATOM 3375 N N . ILE B 1 101 ? 106.199 105.449 157.019 1.00 178.61 101 ILE B N 1
ATOM 3376 C CA . ILE B 1 101 ? 106.719 104.622 155.936 1.00 178.61 101 ILE B CA 1
ATOM 3377 C C . ILE B 1 101 ? 108.126 104.124 156.230 1.00 178.61 101 ILE B C 1
ATOM 3378 O O . ILE B 1 101 ? 108.579 103.164 155.598 1.00 178.61 101 ILE B O 1
ATOM 3383 N N . MET B 1 102 ? 108.830 104.753 157.170 1.00 177.99 102 MET B N 1
ATOM 3384 C CA . MET B 1 102 ? 110.124 104.249 157.611 1.00 177.99 102 MET B CA 1
ATOM 3385 C C . MET B 1 102 ? 109.992 102.886 158.271 1.00 177.99 102 MET B C 1
ATOM 3386 O O . MET B 1 102 ? 110.794 101.981 158.011 1.00 177.99 102 MET B O 1
ATOM 3391 N N . THR B 1 103 ? 108.983 102.726 159.122 1.00 174.01 103 THR B N 1
ATOM 3392 C CA . THR B 1 103 ? 108.838 101.479 159.870 1.00 174.01 103 THR B CA 1
ATOM 3393 C C . THR B 1 103 ? 108.754 100.222 158.999 1.00 174.01 103 THR B C 1
ATOM 3394 O O . THR B 1 103 ? 109.388 99.215 159.366 1.00 174.01 103 THR B O 1
ATOM 3398 N N . PRO B 1 104 ? 108.015 100.184 157.882 1.00 171.55 104 PRO B N 1
ATOM 3399 C CA . PRO B 1 104 ? 108.047 98.974 157.045 1.00 171.55 104 PRO B CA 1
ATOM 3400 C C . PRO B 1 104 ? 109.418 98.644 156.498 1.00 171.55 104 PRO B C 1
ATOM 3401 O O . PRO B 1 104 ? 109.698 97.464 156.268 1.00 171.55 104 PRO B O 1
ATOM 3405 N N . LEU B 1 105 ? 110.283 99.633 156.267 1.00 170.45 105 LEU B N 1
ATOM 3406 C CA . LEU B 1 105 ? 111.652 99.306 155.881 1.00 170.45 105 LEU B CA 1
ATOM 3407 C C . LEU B 1 105 ? 112.347 98.508 156.972 1.00 170.45 105 LEU B C 1
ATOM 3408 O O . LEU B 1 105 ? 113.017 97.508 156.693 1.00 170.45 105 LEU B O 1
ATOM 3413 N N . GLN B 1 106 ? 112.196 98.936 158.225 1.00 168.07 106 GLN B N 1
ATOM 3414 C CA . GLN B 1 106 ? 112.755 98.170 159.330 1.00 168.07 106 GLN B CA 1
ATOM 3415 C C . GLN B 1 106 ? 112.153 96.776 159.387 1.00 168.07 106 GLN B C 1
ATOM 3416 O O . GLN B 1 106 ? 112.862 95.805 159.673 1.00 168.07 106 GLN B O 1
ATOM 3422 N N . ALA B 1 107 ? 110.854 96.660 159.110 1.00 165.06 107 ALA B N 1
ATOM 3423 C CA . ALA B 1 107 ? 110.217 95.348 159.108 1.00 165.06 107 ALA B CA 1
ATOM 3424 C C . ALA B 1 107 ? 110.804 94.447 158.029 1.00 165.06 107 ALA B C 1
ATOM 3425 O O . ALA B 1 107 ? 111.034 93.255 158.262 1.00 165.06 107 ALA B O 1
ATOM 3427 N N . LEU B 1 108 ? 111.053 94.996 156.845 1.00 163.52 108 LEU B N 1
ATOM 3428 C CA . LEU B 1 108 ? 111.508 94.205 155.709 1.00 163.52 108 LEU B CA 1
ATOM 3429 C C . LEU B 1 108 ? 113.023 94.045 155.648 1.00 163.52 108 LEU B C 1
ATOM 3430 O O . LEU B 1 108 ? 113.515 93.309 154.785 1.00 163.52 108 LEU B O 1
ATOM 3435 N N . GLU B 1 109 ? 113.769 94.716 156.525 1.00 166.33 109 GLU B N 1
ATOM 3436 C CA . GLU B 1 109 ? 115.222 94.553 156.535 1.00 166.33 109 GLU B CA 1
ATOM 3437 C C . GLU B 1 109 ? 115.666 93.112 156.751 1.00 166.33 109 GLU B C 1
ATOM 3438 O O . GLU B 1 109 ? 116.504 92.629 155.970 1.00 166.33 109 GLU B O 1
ATOM 3444 N N . PRO B 1 110 ? 115.168 92.370 157.753 1.00 160.37 110 PRO B N 1
ATOM 3445 C CA . PRO B 1 110 ? 115.704 91.022 157.978 1.00 160.37 110 PRO B CA 1
ATOM 3446 C C . PRO B 1 110 ? 115.255 90.022 156.928 1.00 160.37 110 PRO B C 1
ATOM 3447 O O . PRO B 1 110 ? 114.571 89.045 157.245 1.00 160.37 110 PRO B O 1
ATOM 3451 N N . LEU B 1 111 ? 115.622 90.259 155.674 1.00 153.45 111 LEU B N 1
ATOM 3452 C CA . LEU B 1 111 ? 115.401 89.260 154.641 1.00 153.45 111 LEU B CA 1
ATOM 3453 C C . LEU B 1 111 ? 116.274 88.048 154.923 1.00 153.45 111 LEU B C 1
ATOM 3454 O O . LEU B 1 111 ? 117.434 88.190 155.320 1.00 153.45 111 LEU B O 1
ATOM 3459 N N . LEU B 1 112 ? 115.713 86.856 154.739 1.00 153.51 112 LEU B N 1
ATOM 3460 C CA . LEU B 1 112 ? 116.480 85.638 154.948 1.00 153.51 112 LEU B CA 1
ATOM 3461 C C . LEU B 1 112 ? 117.675 85.594 154.003 1.00 153.51 112 LEU B C 1
ATOM 3462 O O . LEU B 1 112 ? 117.552 85.861 152.805 1.00 153.51 112 LEU B O 1
ATOM 3467 N N . GLN B 1 113 ? 118.838 85.276 154.563 1.00 154.21 113 GLN B N 1
ATOM 3468 C CA . GLN B 1 113 ? 120.098 85.204 153.827 1.00 154.21 113 GLN B CA 1
ATOM 3469 C C . GLN B 1 113 ? 120.382 86.517 153.097 1.00 154.21 113 GLN B C 1
ATOM 3470 O O . GLN B 1 113 ? 120.565 86.566 151.880 1.00 154.21 113 GLN B O 1
ATOM 3476 N N . ARG B 1 114 ? 120.411 87.594 153.874 1.00 152.59 114 ARG B N 1
ATOM 3477 C CA . ARG B 1 114 ? 120.716 88.923 153.367 1.00 152.59 114 ARG B CA 1
ATOM 3478 C C . ARG B 1 114 ? 122.187 89.248 153.598 1.00 152.59 114 ARG B C 1
ATOM 3479 O O . ARG B 1 114 ? 122.851 88.657 154.453 1.00 152.59 114 ARG B O 1
ATOM 3487 N N . VAL B 1 115 ? 122.691 90.208 152.825 1.00 149.13 115 VAL B N 1
ATOM 3488 C CA . VAL B 1 115 ? 124.101 90.576 152.899 1.00 149.13 115 VAL B CA 1
ATOM 3489 C C . VAL B 1 115 ? 124.334 92.065 153.093 1.00 149.13 115 VAL B C 1
ATOM 3490 O O . VAL B 1 115 ? 125.401 92.454 153.602 1.00 149.13 115 VAL B O 1
ATOM 3494 N N . GLY B 1 116 ? 123.402 92.940 152.726 1.00 153.40 116 GLY B N 1
ATOM 3495 C CA . GLY B 1 116 ? 123.626 94.369 152.772 1.00 153.40 116 GLY B CA 1
ATOM 3496 C C . GLY B 1 116 ? 123.344 94.968 154.136 1.00 153.40 116 GLY B C 1
ATOM 3497 O O . GLY B 1 116 ? 123.155 94.273 155.136 1.00 153.40 116 GLY B O 1
ATOM 3498 N N . ILE B 1 117 ? 123.321 96.299 154.165 1.00 163.89 117 ILE B N 1
ATOM 3499 C CA . ILE B 1 117 ? 123.040 97.066 155.369 1.00 163.89 117 ILE B CA 1
ATOM 3500 C C . ILE B 1 117 ? 121.727 97.817 155.165 1.00 163.89 117 ILE B C 1
ATOM 3501 O O . ILE B 1 117 ? 121.146 97.814 154.080 1.00 163.89 117 ILE B O 1
ATOM 3506 N N . ASP B 1 118 ? 121.263 98.465 156.233 1.00 173.95 118 ASP B N 1
ATOM 3507 C CA . ASP B 1 118 ? 120.035 99.246 156.195 1.00 173.95 118 ASP B CA 1
ATOM 3508 C C . ASP B 1 118 ? 120.265 100.735 155.988 1.00 173.95 118 ASP B C 1
ATOM 3509 O O . ASP B 1 118 ? 119.431 101.396 155.359 1.00 173.95 118 ASP B O 1
ATOM 3514 N N . VAL B 1 119 ? 121.380 101.275 156.486 1.00 177.01 119 VAL B N 1
ATOM 3515 C CA . VAL B 1 119 ? 121.544 102.725 156.550 1.00 177.01 119 VAL B CA 1
ATOM 3516 C C . VAL B 1 119 ? 121.550 103.340 155.156 1.00 177.01 119 VAL B C 1
ATOM 3517 O O . VAL B 1 119 ? 121.016 104.435 154.945 1.00 177.01 119 VAL B O 1
ATOM 3521 N N . SER B 1 120 ? 122.154 102.660 154.181 1.00 176.29 120 SER B N 1
ATOM 3522 C CA . SER B 1 120 ? 122.121 103.194 152.825 1.00 176.29 120 SER B CA 1
ATOM 3523 C C . SER B 1 120 ? 120.704 103.181 152.272 1.00 176.29 120 SER B C 1
ATOM 3524 O O . SER B 1 120 ? 120.264 104.159 151.660 1.00 176.29 120 SER B O 1
ATOM 3527 N N . VAL B 1 121 ? 119.966 102.092 152.491 1.00 179.56 121 VAL B N 1
ATOM 3528 C CA . VAL B 1 121 ? 118.564 102.088 152.097 1.00 179.56 121 VAL B CA 1
ATOM 3529 C C . VAL B 1 121 ? 117.786 103.095 152.924 1.00 179.56 121 VAL B C 1
ATOM 3530 O O . VAL B 1 121 ? 116.783 103.649 152.460 1.00 179.56 121 VAL B O 1
ATOM 3534 N N . ASP B 1 122 ? 118.238 103.369 154.149 1.00 181.09 122 ASP B N 1
ATOM 3535 C CA . ASP B 1 122 ? 117.634 104.452 154.912 1.00 181.09 122 ASP B CA 1
ATOM 3536 C C . ASP B 1 122 ? 117.792 105.773 154.173 1.00 181.09 122 ASP B C 1
ATOM 3537 O O . ASP B 1 122 ? 116.846 106.562 154.078 1.00 181.09 122 ASP B O 1
ATOM 3542 N N . GLN B 1 123 ? 118.982 106.021 153.622 1.00 184.85 123 GLN B N 1
ATOM 3543 C CA . GLN B 1 123 ? 119.197 107.245 152.862 1.00 184.85 123 GLN B CA 1
ATOM 3544 C C . GLN B 1 123 ? 118.398 107.251 151.569 1.00 184.85 123 GLN B C 1
ATOM 3545 O O . GLN B 1 123 ? 117.928 108.307 151.143 1.00 184.85 123 GLN B O 1
ATOM 3551 N N . LEU B 1 124 ? 118.237 106.094 150.928 1.00 186.50 124 LEU B N 1
ATOM 3552 C CA . LEU B 1 124 ? 117.381 106.029 149.744 1.00 186.50 124 LEU B CA 1
ATOM 3553 C C . LEU B 1 124 ? 115.936 106.377 150.074 1.00 186.50 124 LEU B C 1
ATOM 3554 O O . LEU B 1 124 ? 115.275 107.090 149.312 1.00 186.50 124 LEU B O 1
ATOM 3559 N N . ALA B 1 125 ? 115.420 105.877 151.196 1.00 192.98 125 ALA B N 1
ATOM 3560 C CA . ALA B 1 125 ? 114.082 106.280 151.620 1.00 192.98 125 ALA B CA 1
ATOM 3561 C C . ALA B 1 125 ? 114.034 107.769 151.930 1.00 192.98 125 ALA B C 1
ATOM 3562 O O . ALA B 1 125 ? 113.051 108.448 151.611 1.00 192.98 125 ALA B O 1
ATOM 3564 N N . HIS B 1 126 ? 115.085 108.288 152.569 1.00 194.14 126 HIS B N 1
ATOM 3565 C CA . HIS B 1 126 ? 115.213 109.728 152.760 1.00 194.14 126 HIS B CA 1
ATOM 3566 C C . HIS B 1 126 ? 115.086 110.446 151.424 1.00 194.14 126 HIS B C 1
ATOM 3567 O O . HIS B 1 126 ? 114.445 111.498 151.326 1.00 194.14 126 HIS B O 1
ATOM 3574 N N . TYR B 1 127 ? 115.672 109.873 150.375 1.00 190.01 127 TYR B N 1
ATOM 3575 C CA . TYR B 1 127 ? 115.470 110.411 149.036 1.00 190.01 127 TYR B CA 1
ATOM 3576 C C . TYR B 1 127 ? 114.002 110.339 148.640 1.00 190.01 127 TYR B C 1
ATOM 3577 O O . TYR B 1 127 ? 113.464 111.284 148.052 1.00 190.01 127 TYR B O 1
ATOM 3586 N N . ILE B 1 128 ? 113.334 109.232 148.964 1.00 197.18 128 ILE B N 1
ATOM 3587 C CA . ILE B 1 128 ? 111.977 109.010 148.477 1.00 197.18 128 ILE B CA 1
ATOM 3588 C C . ILE B 1 128 ? 110.998 109.967 149.144 1.00 197.18 128 ILE B C 1
ATOM 3589 O O . ILE B 1 128 ? 110.441 110.853 148.486 1.00 197.18 128 ILE B O 1
ATOM 3594 N N . ASP B 1 129 ? 110.772 109.801 150.445 1.00 194.74 129 ASP B N 1
ATOM 3595 C CA . ASP B 1 129 ? 109.752 110.639 151.065 1.00 194.74 129 ASP B CA 1
ATOM 3596 C C . ASP B 1 129 ? 110.280 112.033 151.410 1.00 194.74 129 ASP B C 1
ATOM 3597 O O . ASP B 1 129 ? 109.747 113.021 150.893 1.00 194.74 129 ASP B O 1
ATOM 3602 N N . PRO B 1 130 ? 111.311 112.180 152.265 1.00 190.65 130 PRO B N 1
ATOM 3603 C CA . PRO B 1 130 ? 111.728 113.537 152.651 1.00 190.65 130 PRO B CA 1
ATOM 3604 C C . PRO B 1 130 ? 112.396 114.348 151.551 1.00 190.65 130 PRO B C 1
ATOM 3605 O O . PRO B 1 130 ? 111.955 115.464 151.266 1.00 190.65 130 PRO B O 1
ATOM 3609 N N . ASN B 1 131 ? 113.439 113.805 150.916 1.00 191.36 131 ASN B N 1
ATOM 3610 C CA . ASN B 1 131 ? 114.325 114.645 150.109 1.00 191.36 131 ASN B CA 1
ATOM 3611 C C . ASN B 1 131 ? 113.602 115.246 148.911 1.00 191.36 131 ASN B C 1
ATOM 3612 O O . ASN B 1 131 ? 113.687 116.455 148.668 1.00 191.36 131 ASN B O 1
ATOM 3617 N N . ALA B 1 132 ? 112.893 114.416 148.143 1.00 186.79 132 ALA B N 1
ATOM 3618 C CA . ALA B 1 132 ? 112.111 114.946 147.031 1.00 186.79 132 ALA B CA 1
ATOM 3619 C C . ALA B 1 132 ? 111.087 115.954 147.528 1.00 186.79 132 ALA B C 1
ATOM 3620 O O . ALA B 1 132 ? 110.876 117.002 146.905 1.00 186.79 132 ALA B O 1
ATOM 3622 N N . ALA B 1 133 ? 110.453 115.660 148.664 1.00 181.31 133 ALA B N 1
ATOM 3623 C CA . ALA B 1 133 ? 109.585 116.645 149.293 1.00 181.31 133 ALA B CA 1
ATOM 3624 C C . ALA B 1 133 ? 110.373 117.877 149.712 1.00 181.31 133 ALA B C 1
ATOM 3625 O O . ALA B 1 133 ? 109.878 118.999 149.597 1.00 181.31 133 ALA B O 1
ATOM 3627 N N . MET B 1 134 ? 111.604 117.695 150.195 1.00 178.23 134 MET B N 1
ATOM 3628 C CA . MET B 1 134 ? 112.414 118.850 150.574 1.00 178.23 134 MET B CA 1
ATOM 3629 C C . MET B 1 134 ? 112.747 119.721 149.368 1.00 178.23 134 MET B C 1
ATOM 3630 O O . MET B 1 134 ? 112.679 120.952 149.449 1.00 178.23 134 MET B O 1
ATOM 3635 N N . THR B 1 135 ? 113.109 119.105 148.242 1.00 171.02 135 THR B N 1
ATOM 3636 C CA . THR B 1 135 ? 113.414 119.882 147.044 1.00 171.02 135 THR B CA 1
ATOM 3637 C C . THR B 1 135 ? 112.177 120.593 146.511 1.00 171.02 135 THR B C 1
ATOM 3638 O O . THR B 1 135 ? 112.246 121.767 146.120 1.00 171.02 135 THR B O 1
ATOM 3642 N N . LEU B 1 136 ? 111.040 119.894 146.475 1.00 165.71 136 LEU B N 1
ATOM 3643 C CA . LEU B 1 136 ? 109.799 120.532 146.057 1.00 165.71 136 LEU B CA 1
ATOM 3644 C C . LEU B 1 136 ? 109.460 121.694 146.979 1.00 165.71 136 LEU B C 1
ATOM 3645 O O . LEU B 1 136 ? 109.042 122.764 146.522 1.00 165.71 136 LEU B O 1
ATOM 3650 N N . LEU B 1 137 ? 109.648 121.497 148.284 1.00 161.84 137 LEU B N 1
ATOM 3651 C CA . LEU B 1 137 ? 109.477 122.559 149.262 1.00 161.84 137 LEU B CA 1
ATOM 3652 C C . LEU B 1 137 ? 110.321 123.766 148.905 1.00 161.84 137 LEU B C 1
ATOM 3653 O O . LEU B 1 137 ? 109.824 124.890 148.842 1.00 161.84 137 LEU B O 1
ATOM 3658 N N . THR B 1 138 ? 111.614 123.546 148.681 1.00 157.44 138 THR B N 1
ATOM 3659 C CA . THR B 1 138 ? 112.518 124.659 148.419 1.00 157.44 138 THR B CA 1
ATOM 3660 C C . THR B 1 138 ? 112.108 125.411 147.164 1.00 157.44 138 THR B C 1
ATOM 3661 O O . THR B 1 138 ? 112.037 126.647 147.159 1.00 157.44 138 THR B O 1
ATOM 3665 N N . ASN B 1 139 ? 111.826 124.675 146.089 1.00 151.80 139 ASN B N 1
ATOM 3666 C CA . ASN B 1 139 ? 111.495 125.317 144.823 1.00 151.80 139 ASN B CA 1
ATOM 3667 C C . ASN B 1 139 ? 110.206 126.116 144.949 1.00 151.80 139 ASN B C 1
ATOM 3668 O O . ASN B 1 139 ? 110.152 127.302 144.595 1.00 151.80 139 ASN B O 1
ATOM 3673 N N . LEU B 1 140 ? 109.156 125.486 145.475 1.00 149.16 140 LEU B N 1
ATOM 3674 C CA . LEU B 1 140 ? 107.879 126.173 145.581 1.00 149.16 140 LEU B CA 1
ATOM 3675 C C . LEU B 1 140 ? 107.974 127.349 146.537 1.00 149.16 140 LEU B C 1
ATOM 3676 O O . LEU B 1 140 ? 107.365 128.397 146.302 1.00 149.16 140 LEU B O 1
ATOM 3681 N N . LEU B 1 141 ? 108.750 127.213 147.610 1.00 147.20 141 LEU B N 1
ATOM 3682 C CA . LEU B 1 141 ? 108.812 128.296 148.573 1.00 147.20 141 LEU B CA 1
ATOM 3683 C C . LEU B 1 141 ? 109.602 129.470 148.020 1.00 147.20 141 LEU B C 1
ATOM 3684 O O . LEU B 1 141 ? 109.246 130.621 148.274 1.00 147.20 141 LEU B O 1
ATOM 3689 N N . THR B 1 142 ? 110.676 129.213 147.266 1.00 144.32 142 THR B N 1
ATOM 3690 C CA . THR B 1 142 ? 111.353 130.335 146.626 1.00 144.32 142 THR B CA 1
ATOM 3691 C C . THR B 1 142 ? 110.431 131.001 145.622 1.00 144.32 142 THR B C 1
ATOM 3692 O O . THR B 1 142 ? 110.456 132.232 145.479 1.00 144.32 142 THR B O 1
ATOM 3696 N N . GLN B 1 143 ? 109.575 130.218 144.963 1.00 142.46 143 GLN B N 1
ATOM 3697 C CA . GLN B 1 143 ? 108.549 130.825 144.131 1.00 142.46 143 GLN B CA 1
ATOM 3698 C C . GLN B 1 143 ? 107.687 131.769 144.956 1.00 142.46 143 GLN B C 1
ATOM 3699 O O . GLN B 1 143 ? 107.777 132.988 144.813 1.00 142.46 143 GLN B O 1
ATOM 3705 N N . LEU B 1 144 ? 106.911 131.234 145.894 1.00 142.36 144 LEU B N 1
ATOM 3706 C CA . LEU B 1 144 ? 106.000 132.109 146.630 1.00 142.36 144 LEU B CA 1
ATOM 3707 C C . LEU B 1 144 ? 106.720 133.232 147.369 1.00 142.36 144 LEU B C 1
ATOM 3708 O O . LEU B 1 144 ? 106.087 134.232 147.723 1.00 142.36 144 LEU B O 1
ATOM 3713 N N . SER B 1 145 ? 108.018 133.098 147.613 1.00 138.96 145 SER B N 1
ATOM 3714 C CA . SER B 1 145 ? 108.728 134.150 148.319 1.00 138.96 145 SER B CA 1
ATOM 3715 C C . SER B 1 145 ? 109.083 135.288 147.376 1.00 138.96 145 SER B C 1
ATOM 3716 O O . SER B 1 145 ? 108.615 136.418 147.545 1.00 138.96 145 SER B O 1
ATOM 3719 N N . ASN B 1 146 ? 109.892 135.003 146.358 1.00 128.68 146 ASN B N 1
ATOM 3720 C CA . ASN B 1 146 ? 110.448 136.068 145.538 1.00 128.68 146 ASN B CA 1
ATOM 3721 C C . ASN B 1 146 ? 109.728 136.271 144.215 1.00 128.68 146 ASN B C 1
ATOM 3722 O O . ASN B 1 146 ? 109.968 137.286 143.555 1.00 128.68 146 ASN B O 1
ATOM 3727 N N . ALA B 1 147 ? 108.857 135.347 143.813 1.00 111.34 147 ALA B N 1
ATOM 3728 C CA . ALA B 1 147 ? 108.254 135.411 142.494 1.00 111.34 147 ALA B CA 1
ATOM 3729 C C . ALA B 1 147 ? 107.429 136.667 142.310 1.00 111.34 147 ALA B C 1
ATOM 3730 O O . ALA B 1 147 ? 107.416 137.226 141.217 1.00 111.34 147 ALA B O 1
ATOM 3732 N N . MET B 1 148 ? 106.783 137.161 143.363 1.00 106.92 148 MET B N 1
ATOM 3733 C CA . MET B 1 148 ? 105.873 138.282 143.174 1.00 106.92 148 MET B CA 1
ATOM 3734 C C . MET B 1 148 ? 106.580 139.514 142.630 1.00 106.92 148 MET B C 1
ATOM 3735 O O . MET B 1 148 ? 105.919 140.427 142.129 1.00 106.92 148 MET B O 1
ATOM 3740 N N . SER B 1 149 ? 107.906 139.564 142.722 1.00 92.93 149 SER B N 1
ATOM 3741 C CA . SER B 1 149 ? 108.643 140.644 142.084 1.00 92.93 149 SER B CA 1
ATOM 3742 C C . SER B 1 149 ? 108.620 140.527 140.570 1.00 92.93 149 SER B C 1
ATOM 3743 O O . SER B 1 149 ? 108.656 141.545 139.875 1.00 92.93 149 SER B O 1
ATOM 3746 N N . SER B 1 150 ? 108.573 139.305 140.044 1.00 81.33 150 SER B N 1
ATOM 3747 C CA . SER B 1 150 ? 108.658 139.060 138.611 1.00 81.33 150 SER B CA 1
ATOM 3748 C C . SER B 1 150 ? 107.345 138.641 137.976 1.00 81.33 150 SER B C 1
ATOM 3749 O O . SER B 1 150 ? 107.158 138.853 136.782 1.00 81.33 150 SER B O 1
ATOM 3752 N N . ILE B 1 151 ? 106.450 138.032 138.744 1.00 76.69 151 ILE B N 1
ATOM 3753 C CA . ILE B 1 151 ? 105.133 137.679 138.237 1.00 76.69 151 ILE B CA 1
ATOM 3754 C C . ILE B 1 151 ? 104.390 138.929 137.814 1.00 76.69 151 ILE B C 1
ATOM 3755 O O . ILE B 1 151 ? 103.703 138.948 136.789 1.00 76.69 151 ILE B O 1
ATOM 3760 N N . PHE B 1 152 ? 104.506 139.990 138.602 1.00 74.20 152 PHE B N 1
ATOM 3761 C CA . PHE B 1 152 ? 103.879 141.242 138.217 1.00 74.20 152 PHE B CA 1
ATOM 3762 C C . PHE B 1 152 ? 104.464 141.761 136.915 1.00 74.20 152 PHE B C 1
ATOM 3763 O O . PHE B 1 152 ? 103.731 142.215 136.031 1.00 74.20 152 PHE B O 1
ATOM 3771 N N . LEU B 1 153 ? 105.783 141.682 136.770 1.00 62.96 153 LEU B N 1
ATOM 3772 C CA . LEU B 1 153 ? 106.421 142.119 135.537 1.00 62.96 153 LEU B CA 1
ATOM 3773 C C . LEU B 1 153 ? 105.904 141.325 134.348 1.00 62.96 153 LEU B C 1
ATOM 3774 O O . LEU B 1 153 ? 105.568 141.885 133.297 1.00 62.96 153 LEU B O 1
ATOM 3779 N N . LEU B 1 154 ? 105.826 140.010 134.507 1.00 61.09 154 LEU B N 1
ATOM 3780 C CA . LEU B 1 154 ? 105.372 139.150 133.426 1.00 61.09 154 LEU B CA 1
ATOM 3781 C C . LEU B 1 154 ? 103.935 139.462 133.051 1.00 61.09 154 LEU B C 1
ATOM 3782 O O . LEU B 1 154 ? 103.590 139.521 131.867 1.00 61.09 154 LEU B O 1
ATOM 3787 N N . LEU B 1 155 ? 103.075 139.657 134.048 1.00 70.99 155 LEU B N 1
ATOM 3788 C CA . LEU B 1 155 ? 101.697 140.009 133.747 1.00 70.99 155 LEU B CA 1
ATOM 3789 C C . LEU B 1 155 ? 101.619 141.339 133.031 1.00 70.99 155 LEU B C 1
ATOM 3790 O O . LEU B 1 155 ? 100.783 141.519 132.141 1.00 70.99 155 LEU B O 1
ATOM 3795 N N . LEU B 1 156 ? 102.481 142.279 133.395 1.00 65.32 156 LEU B N 1
ATOM 3796 C CA . LEU B 1 156 ? 102.513 143.540 132.674 1.00 65.32 156 LEU B CA 1
ATOM 3797 C C . LEU B 1 156 ? 102.849 143.315 131.209 1.00 65.32 156 LEU B C 1
ATOM 3798 O O . LEU B 1 156 ? 102.206 143.883 130.315 1.00 65.32 156 LEU B O 1
ATOM 3803 N N . THR B 1 157 ? 103.848 142.476 130.948 1.00 58.39 157 THR B N 1
ATOM 3804 C CA . THR B 1 157 ? 104.220 142.192 129.568 1.00 58.39 157 THR B CA 1
ATOM 3805 C C . THR B 1 157 ? 103.058 141.578 128.811 1.00 58.39 157 THR B C 1
ATOM 3806 O O . THR B 1 157 ? 102.784 141.947 127.661 1.00 58.39 157 THR B O 1
ATOM 3810 N N . VAL B 1 158 ? 102.364 140.636 129.444 1.00 60.97 158 VAL B N 1
ATOM 3811 C CA . VAL B 1 158 ? 101.215 140.005 128.810 1.00 60.97 158 VAL B CA 1
ATOM 3812 C C . VAL B 1 158 ? 100.169 141.045 128.470 1.00 60.97 158 VAL B C 1
ATOM 3813 O O . VAL B 1 158 ? 99.573 141.025 127.384 1.00 60.97 158 VAL B O 1
ATOM 3817 N N . LEU B 1 159 ? 99.923 141.966 129.395 1.00 67.43 159 LEU B N 1
ATOM 3818 C CA . LEU B 1 159 ? 98.931 142.997 129.146 1.00 67.43 159 LEU B CA 1
ATOM 3819 C C . LEU B 1 159 ? 99.309 143.822 127.933 1.00 67.43 159 LEU B C 1
ATOM 3820 O O . LEU B 1 159 ? 98.464 144.114 127.081 1.00 67.43 159 LEU B O 1
ATOM 3825 N N . PHE B 1 160 ? 100.577 144.194 127.828 1.00 68.51 160 PHE B N 1
ATOM 3826 C CA . PHE B 1 160 ? 100.972 145.017 126.694 1.00 68.51 160 PHE B CA 1
ATOM 3827 C C . PHE B 1 160 ? 100.827 144.263 125.384 1.00 68.51 160 PHE B C 1
ATOM 3828 O O . PHE B 1 160 ? 100.362 144.828 124.387 1.00 68.51 160 PHE B O 1
ATOM 3836 N N . MET B 1 161 ? 101.210 142.987 125.360 1.00 65.20 161 MET B N 1
ATOM 3837 C CA . MET B 1 161 ? 101.071 142.224 124.125 1.00 65.20 161 MET B CA 1
ATOM 3838 C C . MET B 1 161 ? 99.615 142.127 123.706 1.00 65.20 161 MET B C 1
ATOM 3839 O O . MET B 1 161 ? 99.273 142.353 122.537 1.00 65.20 161 MET B O 1
ATOM 3844 N N . LEU B 1 162 ? 98.739 141.793 124.651 1.00 73.07 162 LEU B N 1
ATOM 3845 C CA . LEU B 1 162 ? 97.324 141.714 124.323 1.00 73.07 162 LEU B CA 1
ATOM 3846 C C . LEU B 1 162 ? 96.808 143.043 123.816 1.00 73.07 162 LEU B C 1
ATOM 3847 O O . LEU B 1 162 ? 95.998 143.082 122.887 1.00 73.07 162 LEU B O 1
ATOM 3852 N N . LEU B 1 163 ? 97.265 144.140 124.412 1.00 75.56 163 LEU B N 1
ATOM 3853 C CA . LEU B 1 163 ? 96.817 145.450 123.971 1.00 75.56 163 LEU B CA 1
ATOM 3854 C C . LEU B 1 163 ? 97.238 145.724 122.541 1.00 75.56 163 LEU B C 1
ATOM 3855 O O . LEU B 1 163 ? 96.466 146.285 121.758 1.00 75.56 163 LEU B O 1
ATOM 3860 N N . GLU B 1 164 ? 98.458 145.355 122.181 1.00 87.52 164 GLU B N 1
ATOM 3861 C CA . GLU B 1 164 ? 98.955 145.753 120.874 1.00 87.52 164 GLU B CA 1
ATOM 3862 C C . GLU B 1 164 ? 98.564 144.794 119.763 1.00 87.52 164 GLU B C 1
ATOM 3863 O O . GLU B 1 164 ? 98.744 145.139 118.594 1.00 87.52 164 GLU B O 1
ATOM 3869 N N . VAL B 1 165 ? 98.054 143.608 120.084 1.00 91.39 165 VAL B N 1
ATOM 3870 C CA . VAL B 1 165 ? 97.708 142.636 119.042 1.00 91.39 165 VAL B CA 1
ATOM 3871 C C . VAL B 1 165 ? 96.920 143.228 117.874 1.00 91.39 165 VAL B C 1
ATOM 3872 O O . VAL B 1 165 ? 97.236 142.903 116.723 1.00 91.39 165 VAL B O 1
ATOM 3876 N N . PRO B 1 166 ? 95.914 144.085 118.087 1.00 96.42 166 PRO B N 1
ATOM 3877 C CA . PRO B 1 166 ? 95.113 144.541 116.938 1.00 96.42 166 PRO B CA 1
ATOM 3878 C C . PRO B 1 166 ? 95.919 145.120 115.791 1.00 96.42 166 PRO B C 1
ATOM 3879 O O . PRO B 1 166 ? 95.559 144.909 114.629 1.00 96.42 166 PRO B O 1
ATOM 3883 N N . GLN B 1 167 ? 96.992 145.847 116.065 1.00 102.82 167 GLN B N 1
ATOM 3884 C CA . GLN B 1 167 ? 97.758 146.434 114.978 1.00 102.82 167 GLN B CA 1
ATOM 3885 C C . GLN B 1 167 ? 98.775 145.480 114.377 1.00 102.82 167 GLN B C 1
ATOM 3886 O O . GLN B 1 167 ? 99.312 145.770 113.306 1.00 102.82 167 GLN B O 1
ATOM 3892 N N . LEU B 1 168 ? 99.048 144.358 115.029 1.00 109.64 168 LEU B N 1
ATOM 3893 C CA . LEU B 1 168 ? 100.073 143.448 114.529 1.00 109.64 168 LEU B CA 1
ATOM 3894 C C . LEU B 1 168 ? 99.799 142.901 113.132 1.00 109.64 168 LEU B C 1
ATOM 3895 O O . LEU B 1 168 ? 100.746 142.864 112.325 1.00 109.64 168 LEU B O 1
ATOM 3900 N N . PRO B 1 169 ? 98.588 142.448 112.784 1.00 115.77 169 PRO B N 1
ATOM 3901 C CA . PRO B 1 169 ? 98.401 141.879 111.441 1.00 115.77 169 PRO B CA 1
ATOM 3902 C C . PRO B 1 169 ? 98.757 142.843 110.331 1.00 115.77 169 PRO B C 1
ATOM 3903 O O . PRO B 1 169 ? 99.320 142.425 109.314 1.00 115.77 169 PRO B O 1
ATOM 3907 N N . GLY B 1 170 ? 98.453 144.129 110.501 1.00 122.14 170 GLY B N 1
ATOM 3908 C CA . GLY B 1 170 ? 98.886 145.108 109.523 1.00 122.14 170 GLY B CA 1
ATOM 3909 C C . GLY B 1 170 ? 100.393 145.167 109.402 1.00 122.14 170 GLY B C 1
ATOM 3910 O O . GLY B 1 170 ? 100.926 145.388 108.312 1.00 122.14 170 GLY B O 1
ATOM 3911 N N . LYS B 1 171 ? 101.098 144.960 110.511 1.00 119.10 171 LYS B N 1
ATOM 3912 C CA . LYS B 1 171 ? 102.552 145.028 110.481 1.00 119.10 171 LYS B CA 1
ATOM 3913 C C . LYS B 1 171 ? 103.153 143.814 109.785 1.00 119.10 171 LYS B C 1
ATOM 3914 O O . LYS B 1 171 ? 104.078 143.956 108.978 1.00 119.10 171 LYS B O 1
ATOM 3920 N N . PHE B 1 172 ? 102.655 142.611 110.082 1.00 125.71 172 PHE B N 1
ATOM 3921 C CA . PHE B 1 172 ? 103.131 141.441 109.343 1.00 125.71 172 PHE B CA 1
ATOM 3922 C C . PHE B 1 172 ? 102.766 141.515 107.868 1.00 125.71 172 PHE B C 1
ATOM 3923 O O . PHE B 1 172 ? 103.576 141.158 107.005 1.00 125.71 172 PHE B O 1
ATOM 3931 N N . GLN B 1 173 ? 101.551 141.966 107.558 1.00 128.08 173 GLN B N 1
ATOM 3932 C CA . GLN B 1 173 ? 101.131 142.058 106.165 1.00 128.08 173 GLN B CA 1
ATOM 3933 C C . GLN B 1 173 ? 102.041 142.989 105.382 1.00 128.08 173 GLN B C 1
ATOM 3934 O O . GLN B 1 173 ? 102.397 142.708 104.232 1.00 128.08 173 GLN B O 1
ATOM 3940 N N . GLN B 1 174 ? 102.438 144.092 105.995 1.00 124.40 174 GLN B N 1
ATOM 3941 C CA . GLN B 1 174 ? 103.260 145.097 105.349 1.00 124.40 174 GLN B CA 1
ATOM 3942 C C . GLN B 1 174 ? 104.732 144.706 105.306 1.00 124.40 174 GLN B C 1
ATOM 3943 O O . GLN B 1 174 ? 105.586 145.561 105.066 1.00 124.40 174 GLN B O 1
ATOM 3949 N N . MET B 1 175 ? 105.059 143.435 105.525 1.00 124.96 175 MET B N 1
ATOM 3950 C CA . MET B 1 175 ? 106.463 143.056 105.665 1.00 124.96 175 MET B CA 1
ATOM 3951 C C . MET B 1 175 ? 106.616 141.609 105.183 1.00 124.96 175 MET B C 1
ATOM 3952 O O . MET B 1 175 ? 106.412 140.665 105.948 1.00 124.96 175 MET B O 1
ATOM 3957 N N . MET B 1 176 ? 106.963 141.450 103.900 1.00 130.95 176 MET B N 1
ATOM 3958 C CA . MET B 1 176 ? 107.052 140.123 103.292 1.00 130.95 176 MET B CA 1
ATOM 3959 C C . MET B 1 176 ? 108.167 139.269 103.888 1.00 130.95 176 MET B C 1
ATOM 3960 O O . MET B 1 176 ? 107.884 138.297 104.592 1.00 130.95 176 MET B O 1
ATOM 3965 N N . ALA B 1 177 ? 109.427 139.628 103.612 1.00 130.66 177 ALA B N 1
ATOM 3966 C CA . ALA B 1 177 ? 110.602 139.079 104.290 1.00 130.66 177 ALA B CA 1
ATOM 3967 C C . ALA B 1 177 ? 110.523 137.581 104.553 1.00 130.66 177 ALA B C 1
ATOM 3968 O O . ALA B 1 177 ? 110.421 137.176 105.713 1.00 130.66 177 ALA B O 1
ATOM 3970 N N . ARG B 1 178 ? 110.555 136.760 103.499 1.00 129.28 178 ARG B N 1
ATOM 3971 C CA . ARG B 1 178 ? 110.241 135.329 103.514 1.00 129.28 178 ARG B CA 1
ATOM 3972 C C . ARG B 1 178 ? 110.603 134.589 104.805 1.00 129.28 178 ARG B C 1
ATOM 3973 O O . ARG B 1 178 ? 109.829 133.727 105.238 1.00 129.28 178 ARG B O 1
ATOM 3981 N N . PRO B 1 179 ? 111.754 134.843 105.437 1.00 132.90 179 PRO B N 1
ATOM 3982 C CA . PRO B 1 179 ? 111.945 134.301 106.796 1.00 132.90 179 PRO B CA 1
ATOM 3983 C C . PRO B 1 179 ? 110.779 134.571 107.744 1.00 132.90 179 PRO B C 1
ATOM 3984 O O . PRO B 1 179 ? 110.321 133.652 108.438 1.00 132.90 179 PRO B O 1
ATOM 3988 N N . VAL B 1 180 ? 110.268 135.803 107.790 1.00 132.21 180 VAL B N 1
ATOM 3989 C CA . VAL B 1 180 ? 109.216 136.078 108.763 1.00 132.21 180 VAL B CA 1
ATOM 3990 C C . VAL B 1 180 ? 107.923 135.387 108.359 1.00 132.21 180 VAL B C 1
ATOM 3991 O O . VAL B 1 180 ? 107.132 134.992 109.221 1.00 132.21 180 VAL B O 1
ATOM 3995 N N . GLU B 1 181 ? 107.671 135.228 107.058 1.00 131.51 181 GLU B N 1
ATOM 3996 C CA . GLU B 1 181 ? 106.472 134.501 106.670 1.00 131.51 181 GLU B CA 1
ATOM 3997 C C . GLU B 1 181 ? 106.617 133.017 106.952 1.00 131.51 181 GLU B C 1
ATOM 3998 O O . GLU B 1 181 ? 105.609 132.331 107.147 1.00 131.51 181 GLU B O 1
ATOM 4004 N N . GLY B 1 182 ? 107.849 132.511 106.989 1.00 125.55 182 GLY B N 1
ATOM 4005 C CA . GLY B 1 182 ? 108.074 131.165 107.475 1.00 125.55 182 GLY B CA 1
ATOM 4006 C C . GLY B 1 182 ? 107.969 131.036 108.974 1.00 125.55 182 GLY B C 1
ATOM 4007 O O . GLY B 1 182 ? 107.788 129.926 109.479 1.00 125.55 182 GLY B O 1
ATOM 4008 N N . MET B 1 183 ? 108.106 132.144 109.698 1.00 125.72 183 MET B N 1
ATOM 4009 C CA . MET B 1 183 ? 107.912 132.081 111.145 1.00 125.72 183 MET B CA 1
ATOM 4010 C C . MET B 1 183 ? 106.439 132.198 111.530 1.00 125.72 183 MET B C 1
ATOM 4011 O O . MET B 1 183 ? 105.941 131.400 112.328 1.00 125.72 183 MET B O 1
ATOM 4016 N N . ALA B 1 184 ? 105.729 133.207 111.018 1.00 129.03 184 ALA B N 1
ATOM 4017 C CA . ALA B 1 184 ? 104.304 133.340 111.328 1.00 129.03 184 ALA B CA 1
ATOM 4018 C C . ALA B 1 184 ? 103.637 134.212 110.267 1.00 129.03 184 ALA B C 1
ATOM 4019 O O . ALA B 1 184 ? 103.720 135.440 110.339 1.00 129.03 184 ALA B O 1
ATOM 4021 N N . ALA B 1 185 ? 102.965 133.577 109.314 1.00 136.28 185 ALA B N 1
ATOM 4022 C CA . ALA B 1 185 ? 102.193 134.299 108.306 1.00 136.28 185 ALA B CA 1
ATOM 4023 C C . ALA B 1 185 ? 101.204 133.319 107.686 1.00 136.28 185 ALA B C 1
ATOM 4024 O O . ALA B 1 185 ? 100.916 132.271 108.266 1.00 136.28 185 ALA B O 1
ATOM 4026 N N . ILE B 1 186 ? 100.673 133.679 106.514 1.00 135.23 186 ILE B N 1
ATOM 4027 C CA . ILE B 1 186 ? 99.860 132.785 105.694 1.00 135.23 186 ILE B CA 1
ATOM 4028 C C . ILE B 1 186 ? 100.508 131.408 105.646 1.00 135.23 186 ILE B C 1
ATOM 4029 O O . ILE B 1 186 ? 99.817 130.385 105.609 1.00 135.23 186 ILE B O 1
ATOM 4034 N N . GLN B 1 187 ? 101.842 131.375 105.651 1.00 127.82 187 GLN B N 1
ATOM 4035 C CA . GLN B 1 187 ? 102.591 130.155 105.936 1.00 127.82 187 GLN B CA 1
ATOM 4036 C C . GLN B 1 187 ? 102.614 129.998 107.453 1.00 127.82 187 GLN B C 1
ATOM 4037 O O . GLN B 1 187 ? 103.553 130.397 108.148 1.00 127.82 187 GLN B O 1
ATOM 4043 N N . ARG B 1 188 ? 101.531 129.425 107.971 1.00 126.24 188 ARG B N 1
ATOM 4044 C CA . ARG B 1 188 ? 101.296 129.380 109.407 1.00 126.24 188 ARG B CA 1
ATOM 4045 C C . ARG B 1 188 ? 102.363 128.541 110.095 1.00 126.24 188 ARG B C 1
ATOM 4046 O O . ARG B 1 188 ? 102.463 127.333 109.863 1.00 126.24 188 ARG B O 1
ATOM 4054 N N . ALA B 1 189 ? 103.163 129.184 110.939 1.00 113.01 189 ALA B N 1
ATOM 4055 C CA . ALA B 1 189 ? 104.075 128.475 111.815 1.00 113.01 189 ALA B CA 1
ATOM 4056 C C . ALA B 1 189 ? 103.970 128.941 113.258 1.00 113.01 189 ALA B C 1
ATOM 4057 O O . ALA B 1 189 ? 104.699 128.428 114.113 1.00 113.01 189 ALA B O 1
ATOM 4059 N N . ILE B 1 190 ? 103.115 129.922 113.541 1.00 105.70 190 ILE B N 1
ATOM 4060 C CA . ILE B 1 190 ? 102.648 130.178 114.891 1.00 105.70 190 ILE B CA 1
ATOM 4061 C C . ILE B 1 190 ? 101.204 129.733 115.085 1.00 105.70 190 ILE B C 1
ATOM 4062 O O . ILE B 1 190 ? 100.868 129.214 116.155 1.00 105.70 190 ILE B O 1
ATOM 4067 N N . ASP B 1 191 ? 100.352 129.875 114.069 1.00 103.63 191 ASP B N 1
ATOM 4068 C CA . ASP B 1 191 ? 99.014 129.310 114.160 1.00 103.63 191 ASP B CA 1
ATOM 4069 C C . ASP B 1 191 ? 99.051 127.812 114.407 1.00 103.63 191 ASP B C 1
ATOM 4070 O O . ASP B 1 191 ? 98.085 127.257 114.940 1.00 103.63 191 ASP B O 1
ATOM 4075 N N . SER B 1 192 ? 100.134 127.142 114.022 1.00 99.84 192 SER B N 1
ATOM 4076 C CA . SER B 1 192 ? 100.309 125.754 114.420 1.00 99.84 192 SER B CA 1
ATOM 4077 C C . SER B 1 192 ? 100.508 125.643 115.922 1.00 99.84 192 SER B C 1
ATOM 4078 O O . SER B 1 192 ? 99.823 124.871 116.598 1.00 99.84 192 SER B O 1
ATOM 4081 N N . VAL B 1 193 ? 101.443 126.419 116.468 1.00 90.97 193 VAL B N 1
ATOM 4082 C CA . VAL B 1 193 ? 101.711 126.331 117.897 1.00 90.97 193 VAL B CA 1
ATOM 4083 C C . VAL B 1 193 ? 100.579 126.942 118.703 1.00 90.97 193 VAL B C 1
ATOM 4084 O O . VAL B 1 193 ? 100.260 126.460 119.793 1.00 90.97 193 VAL B O 1
ATOM 4088 N N . SER B 1 194 ? 99.955 128.004 118.197 1.00 89.58 194 SER B N 1
ATOM 4089 C CA . SER B 1 194 ? 98.870 128.634 118.937 1.00 89.58 194 SER B CA 1
ATOM 4090 C C . SER B 1 194 ? 97.747 127.648 119.199 1.00 89.58 194 SER B C 1
ATOM 4091 O O . SER B 1 194 ? 97.241 127.544 120.322 1.00 89.58 194 SER B O 1
ATOM 4094 N N . HIS B 1 195 ? 97.337 126.917 118.166 1.00 93.22 195 HIS B N 1
ATOM 4095 C CA . HIS B 1 195 ? 96.252 125.967 118.348 1.00 93.22 195 HIS B CA 1
ATOM 4096 C C . HIS B 1 195 ? 96.652 124.859 119.304 1.00 93.22 195 HIS B C 1
ATOM 4097 O O . HIS B 1 195 ? 95.843 124.418 120.131 1.00 93.22 195 HIS B O 1
ATOM 4104 N N . TYR B 1 196 ? 97.893 124.395 119.209 1.00 86.34 196 TYR B N 1
ATOM 4105 C CA . TYR B 1 196 ? 98.341 123.364 120.130 1.00 86.34 196 TYR B CA 1
ATOM 4106 C C . TYR B 1 196 ? 98.268 123.855 121.562 1.00 86.34 196 TYR B C 1
ATOM 4107 O O . TYR B 1 196 ? 97.806 123.136 122.450 1.00 86.34 196 TYR B O 1
ATOM 4116 N N . LEU B 1 197 ? 98.736 125.076 121.809 1.00 83.97 197 LEU B N 1
ATOM 4117 C CA . LEU B 1 197 ? 98.709 125.610 123.164 1.00 83.97 197 LEU B CA 1
ATOM 4118 C C . LEU B 1 197 ? 97.291 125.744 123.671 1.00 83.97 197 LEU B C 1
ATOM 4119 O O . LEU B 1 197 ? 97.002 125.385 124.814 1.00 83.97 197 LEU B O 1
ATOM 4124 N N . VAL B 1 198 ? 96.388 126.254 122.841 1.00 84.69 198 VAL B N 1
ATOM 4125 C CA . VAL B 1 198 ? 95.015 126.422 123.296 1.00 84.69 198 VAL B CA 1
ATOM 4126 C C . VAL B 1 198 ? 94.414 125.076 123.665 1.00 84.69 198 VAL B C 1
ATOM 4127 O O . VAL B 1 198 ? 93.825 124.910 124.741 1.00 84.69 198 VAL B O 1
ATOM 4131 N N . LEU B 1 199 ? 94.567 124.085 122.787 1.00 94.69 199 LEU B N 1
ATOM 4132 C CA . LEU B 1 199 ? 93.964 122.789 123.067 1.00 94.69 199 LEU B CA 1
ATOM 4133 C C . LEU B 1 199 ? 94.599 122.128 124.278 1.00 94.69 199 LEU B C 1
ATOM 4134 O O . LEU B 1 199 ? 93.896 121.571 125.130 1.00 94.69 199 LEU B O 1
ATOM 4139 N N . LYS B 1 200 ? 95.923 122.175 124.375 1.00 87.51 200 LYS B N 1
ATOM 4140 C CA . LYS B 1 200 ? 96.595 121.533 125.490 1.00 87.51 200 LYS B CA 1
ATOM 4141 C C . LYS B 1 200 ? 96.229 122.199 126.803 1.00 87.51 200 LYS B C 1
ATOM 4142 O O . LYS B 1 200 ? 96.082 121.523 127.822 1.00 87.51 200 LYS B O 1
ATOM 4148 N N . THR B 1 201 ? 96.070 123.521 126.807 1.00 86.45 201 THR B N 1
ATOM 4149 C CA . THR B 1 201 ? 95.668 124.197 128.032 1.00 86.45 201 THR B CA 1
ATOM 4150 C C . THR B 1 201 ? 94.237 123.862 128.407 1.00 86.45 201 THR B C 1
ATOM 4151 O O . THR B 1 201 ? 93.931 123.685 129.589 1.00 86.45 201 THR B O 1
ATOM 4155 N N . ALA B 1 202 ? 93.343 123.763 127.428 1.00 92.03 202 ALA B N 1
ATOM 4156 C CA . ALA B 1 202 ? 91.995 123.314 127.750 1.00 92.03 202 ALA B CA 1
ATOM 4157 C C . ALA B 1 202 ? 92.031 121.939 128.402 1.00 92.03 202 ALA B C 1
ATOM 4158 O O . ALA B 1 202 ? 91.408 121.711 129.449 1.00 92.03 202 ALA B O 1
ATOM 4160 N N . ILE B 1 203 ? 92.796 121.019 127.818 1.00 94.87 203 ILE B N 1
ATOM 4161 C CA . ILE B 1 203 ? 92.880 119.671 128.369 1.00 94.87 203 ILE B CA 1
ATOM 4162 C C . ILE B 1 203 ? 93.487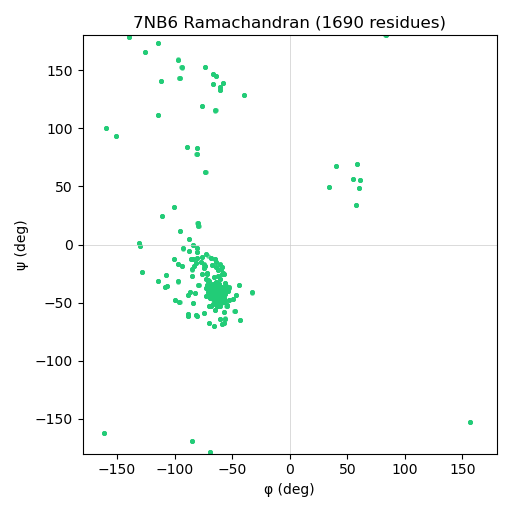 119.695 129.762 1.00 94.87 203 ILE B C 1
ATOM 4163 O O . ILE B 1 203 ? 93.040 118.977 130.661 1.00 94.87 203 ILE B O 1
ATOM 4168 N N . SER B 1 204 ? 94.522 120.503 129.962 1.00 94.23 204 SER B N 1
ATOM 4169 C CA . SER B 1 204 ? 95.182 120.544 131.257 1.00 94.23 204 SER B CA 1
ATOM 4170 C C . SER B 1 204 ? 94.266 121.112 132.325 1.00 94.23 204 SER B C 1
ATOM 4171 O O . SER B 1 204 ? 94.254 120.626 133.457 1.00 94.23 204 SER B O 1
ATOM 4174 N N . ILE B 1 205 ? 93.499 122.146 131.992 1.00 96.38 205 ILE B N 1
ATOM 4175 C CA . ILE B 1 205 ? 92.528 122.670 132.943 1.00 96.38 205 ILE B CA 1
ATOM 4176 C C . ILE B 1 205 ? 91.513 121.601 133.300 1.00 96.38 205 ILE B C 1
ATOM 4177 O O . ILE B 1 205 ? 91.171 121.414 134.475 1.00 96.38 205 ILE B O 1
ATOM 4182 N N . ILE B 1 206 ? 91.015 120.882 132.295 1.00 101.46 206 ILE B N 1
ATOM 4183 C CA . ILE B 1 206 ? 90.036 119.837 132.568 1.00 101.46 206 ILE B CA 1
ATOM 4184 C C . ILE B 1 206 ? 90.630 118.789 133.495 1.00 101.46 206 ILE B C 1
ATOM 4185 O O . ILE B 1 206 ? 90.002 118.370 134.473 1.00 101.46 206 ILE B O 1
ATOM 4190 N N . THR B 1 207 ? 91.858 118.362 133.209 1.00 106.27 207 THR B N 1
ATOM 4191 C CA . THR B 1 207 ? 92.496 117.343 134.031 1.00 106.27 207 THR B CA 1
ATOM 4192 C C . THR B 1 207 ? 92.698 117.828 135.455 1.00 106.27 207 THR B C 1
ATOM 4193 O O . THR B 1 207 ? 92.419 117.099 136.411 1.00 106.27 207 THR B O 1
ATOM 4197 N N . GLY B 1 208 ? 93.182 119.056 135.617 1.00 111.89 208 GLY B N 1
ATOM 4198 C CA . GLY B 1 208 ? 93.413 119.568 136.954 1.00 111.89 208 GLY B CA 1
ATOM 4199 C C . GLY B 1 208 ? 92.136 119.649 137.761 1.00 111.89 208 GLY B C 1
ATOM 4200 O O . GLY B 1 208 ? 92.084 119.212 138.913 1.00 111.89 208 GLY B O 1
ATOM 4201 N N . LEU B 1 209 ? 91.077 120.189 137.157 1.00 115.42 209 LEU B N 1
ATOM 4202 C CA . LEU B 1 209 ? 89.818 120.299 137.882 1.00 115.42 209 LEU B CA 1
ATOM 4203 C C . LEU B 1 209 ? 89.243 118.930 138.207 1.00 115.42 209 LEU B C 1
ATOM 4204 O O . LEU B 1 209 ? 88.734 118.716 139.311 1.00 115.42 209 LEU B O 1
ATOM 4209 N N . VAL B 1 210 ? 89.310 117.990 137.265 1.00 120.64 210 VAL B N 1
ATOM 4210 C CA . VAL B 1 210 ? 88.761 116.665 137.521 1.00 120.64 210 VAL B CA 1
ATOM 4211 C C . VAL B 1 210 ? 89.525 115.981 138.641 1.00 120.64 210 VAL B C 1
ATOM 4212 O O . VAL B 1 210 ? 88.930 115.365 139.531 1.00 120.64 210 VAL B O 1
ATOM 4216 N N . ALA B 1 211 ? 90.854 116.080 138.621 1.00 129.11 211 ALA B N 1
ATOM 4217 C CA . ALA B 1 211 ? 91.644 115.476 139.683 1.00 129.11 211 ALA B CA 1
ATOM 4218 C C . ALA B 1 211 ? 91.329 116.113 141.024 1.00 129.11 211 ALA B C 1
ATOM 4219 O O . ALA B 1 211 ? 91.206 115.415 142.036 1.00 129.11 211 ALA B O 1
ATOM 4221 N N . TRP B 1 212 ? 91.183 117.436 141.055 1.00 132.94 212 TRP B N 1
ATOM 4222 C CA . TRP B 1 212 ? 90.858 118.105 142.307 1.00 132.94 212 TRP B CA 1
ATOM 4223 C C . TRP B 1 212 ? 89.507 117.647 142.835 1.00 132.94 212 TRP B C 1
ATOM 4224 O O . TRP B 1 212 ? 89.359 117.345 144.024 1.00 132.94 212 TRP B O 1
ATOM 4235 N N . ALA B 1 213 ? 88.509 117.578 141.956 1.00 139.39 213 ALA B N 1
ATOM 4236 C CA . ALA B 1 213 ? 87.180 117.161 142.383 1.00 139.39 213 ALA B CA 1
ATOM 4237 C C . ALA B 1 213 ? 87.189 115.728 142.889 1.00 139.39 213 ALA B C 1
ATOM 4238 O O . ALA B 1 213 ? 86.586 115.422 143.924 1.00 139.39 213 ALA B O 1
ATOM 4240 N N . MET B 1 214 ? 87.872 114.833 142.178 1.00 147.24 214 MET B N 1
ATOM 4241 C CA . MET B 1 214 ? 87.902 113.440 142.600 1.00 147.24 214 MET B CA 1
ATOM 4242 C C . MET B 1 214 ? 88.642 113.285 143.920 1.00 147.24 214 MET B C 1
ATOM 4243 O O . MET B 1 214 ? 88.233 112.496 144.778 1.00 147.24 214 MET B O 1
ATOM 4248 N N . LEU B 1 215 ? 89.734 114.026 144.105 1.00 145.87 215 LEU B N 1
ATOM 4249 C CA . LEU B 1 215 ? 90.444 113.964 145.376 1.00 145.87 215 LEU B CA 1
ATOM 4250 C C . LEU B 1 215 ? 89.579 114.486 146.510 1.00 145.87 215 LEU B C 1
ATOM 4251 O O . LEU B 1 215 ? 89.602 113.941 147.619 1.00 145.87 215 LEU B O 1
ATOM 4256 N N . ALA B 1 216 ? 88.813 115.547 146.256 1.00 149.04 216 ALA B N 1
ATOM 4257 C CA . ALA B 1 216 ? 87.871 116.019 147.263 1.00 149.04 216 ALA B CA 1
ATOM 4258 C C . ALA B 1 216 ? 86.835 114.950 147.579 1.00 149.04 216 ALA B C 1
ATOM 4259 O O . ALA B 1 216 ? 86.445 114.775 148.738 1.00 149.04 216 ALA B O 1
ATOM 4261 N N . ALA B 1 217 ? 86.384 114.218 146.559 1.00 151.16 217 ALA B N 1
ATOM 4262 C CA . ALA B 1 217 ? 85.473 113.107 146.798 1.00 151.16 217 ALA B CA 1
ATOM 4263 C C . ALA B 1 217 ? 86.125 112.004 147.617 1.00 151.16 217 ALA B C 1
ATOM 4264 O O . ALA B 1 217 ? 85.416 111.180 148.201 1.00 151.16 217 ALA B O 1
ATOM 4266 N N . LEU B 1 218 ? 87.455 111.963 147.666 1.00 150.46 218 LEU B N 1
ATOM 4267 C CA . LEU B 1 218 ? 88.180 111.022 148.506 1.00 150.46 218 LEU B CA 1
ATOM 4268 C C . LEU B 1 218 ? 88.885 111.718 149.662 1.00 150.46 218 LEU B C 1
ATOM 4269 O O . LEU B 1 218 ? 89.912 111.228 150.138 1.00 150.46 218 LEU B O 1
ATOM 4274 N N . ASP B 1 219 ? 88.3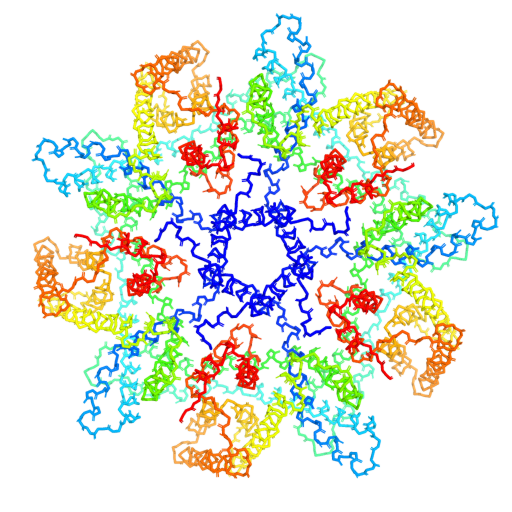82 112.889 150.062 1.00 150.07 219 ASP B N 1
ATOM 4275 C CA . ASP B 1 219 ? 88.730 113.648 151.265 1.00 150.07 219 ASP B CA 1
ATOM 4276 C C . ASP B 1 219 ? 90.195 113.533 151.671 1.00 150.07 219 ASP B C 1
ATOM 4277 O O . ASP B 1 219 ? 90.502 113.272 152.838 1.00 150.07 219 ASP B O 1
ATOM 4282 N N . VAL B 1 220 ? 91.102 113.735 150.728 1.00 145.79 220 VAL B N 1
ATOM 4283 C CA . VAL B 1 220 ? 92.521 113.780 151.037 1.00 145.79 220 VAL B CA 1
ATOM 4284 C C . VAL B 1 220 ? 92.934 115.227 151.260 1.00 145.79 220 VAL B C 1
ATOM 4285 O O . VAL B 1 220 ? 92.340 116.161 150.720 1.00 145.79 220 VAL B O 1
ATOM 4289 N N . ARG B 1 221 ? 93.968 115.416 152.069 1.00 148.64 221 ARG B N 1
ATOM 4290 C CA . ARG B 1 221 ? 94.462 116.754 152.333 1.00 148.64 221 ARG B CA 1
ATOM 4291 C C . ARG B 1 221 ? 95.214 117.284 151.122 1.00 148.64 221 ARG B C 1
ATOM 4292 O O . ARG B 1 221 ? 95.769 116.522 150.327 1.00 148.64 221 ARG B O 1
ATOM 4300 N N . PHE B 1 222 ? 95.225 118.610 150.991 1.00 144.59 222 PHE B N 1
ATOM 4301 C CA . PHE B 1 222 ? 95.865 119.302 149.874 1.00 144.59 222 PHE B CA 1
ATOM 4302 C C . PHE B 1 222 ? 95.311 118.853 148.529 1.00 144.59 222 PHE B C 1
ATOM 4303 O O . PHE B 1 222 ? 96.043 118.801 147.538 1.00 144.59 222 PHE B O 1
ATOM 4311 N N . ALA B 1 223 ? 94.021 118.521 148.474 1.00 139.16 223 ALA B N 1
ATOM 4312 C CA . ALA B 1 223 ? 93.440 118.096 147.207 1.00 139.16 223 ALA B CA 1
ATOM 4313 C C . ALA B 1 223 ? 93.612 119.175 146.152 1.00 139.16 223 ALA B C 1
ATOM 4314 O O . ALA B 1 223 ? 93.913 118.883 144.990 1.00 139.16 223 ALA B O 1
ATOM 4316 N N . PHE B 1 224 ? 93.448 120.433 146.547 1.00 131.88 224 PHE B N 1
ATOM 4317 C CA . PHE B 1 224 ? 93.596 121.516 145.588 1.00 131.88 224 PHE B CA 1
ATOM 4318 C C . PHE B 1 224 ? 95.030 121.643 145.103 1.00 131.88 224 PHE B C 1
ATOM 4319 O O . PHE B 1 224 ? 95.265 121.885 143.916 1.00 131.88 224 PHE B O 1
ATOM 4327 N N . VAL B 1 225 ? 96.004 121.510 146.001 1.00 128.81 225 VAL B N 1
ATOM 4328 C CA . VAL B 1 225 ? 97.391 121.633 145.568 1.00 128.81 225 VAL B CA 1
ATOM 4329 C C . VAL B 1 225 ? 97.744 120.511 144.609 1.00 128.81 225 VAL B C 1
ATOM 4330 O O . VAL B 1 225 ? 98.433 120.727 143.607 1.00 128.81 225 VAL B O 1
ATOM 4334 N N . TRP B 1 226 ? 97.273 119.300 144.887 1.00 130.09 226 TRP B N 1
ATOM 4335 C CA . TRP B 1 226 ? 97.549 118.208 143.964 1.00 130.09 226 TRP B CA 1
ATOM 4336 C C . TRP B 1 226 ? 96.860 118.431 142.627 1.00 130.09 226 TRP B C 1
ATOM 4337 O O . TRP B 1 226 ? 97.423 118.109 141.576 1.00 130.09 226 TRP B O 1
ATOM 4348 N N . GLY B 1 227 ? 95.648 118.980 142.638 1.00 113.98 227 GLY B N 1
ATOM 4349 C CA . GLY B 1 227 ? 95.007 119.315 141.379 1.00 113.98 227 GLY B CA 1
ATOM 4350 C C . GLY B 1 227 ? 95.804 120.332 140.588 1.00 113.98 227 GLY B C 1
ATOM 4351 O O . GLY B 1 227 ? 95.979 120.195 139.374 1.00 113.98 227 GLY B O 1
ATOM 4352 N N . LEU B 1 228 ? 96.312 121.356 141.269 1.00 104.43 228 LEU B N 1
ATOM 4353 C CA . LEU B 1 228 ? 97.145 122.347 140.602 1.00 104.43 228 LEU B CA 1
ATOM 4354 C C . LEU B 1 228 ? 98.395 121.709 140.028 1.00 104.43 228 LEU B C 1
ATOM 4355 O O . LEU B 1 228 ? 98.814 122.033 138.912 1.00 104.43 228 LEU B O 1
ATOM 4360 N N . LEU B 1 229 ? 99.024 120.826 140.792 1.00 103.91 229 LEU B N 1
ATOM 4361 C CA . LEU B 1 229 ? 100.248 120.199 140.324 1.00 103.91 229 LEU B CA 1
ATOM 4362 C C . LEU B 1 229 ? 99.977 119.331 139.107 1.00 103.91 229 LEU B C 1
ATOM 4363 O O . LEU B 1 229 ? 100.766 119.320 138.157 1.00 103.91 229 LEU B O 1
ATOM 4368 N N . ALA B 1 230 ? 98.864 118.600 139.115 1.00 99.34 230 ALA B N 1
ATOM 4369 C CA . ALA B 1 230 ? 98.500 117.813 137.944 1.00 99.34 230 ALA B CA 1
ATOM 4370 C C . ALA B 1 230 ? 98.276 118.709 136.740 1.00 99.34 230 ALA B C 1
ATOM 4371 O O . ALA B 1 230 ? 98.723 118.396 135.632 1.00 99.34 230 ALA B O 1
ATOM 4373 N N . PHE B 1 231 ? 97.599 119.838 136.937 1.00 92.40 231 PHE B N 1
ATOM 4374 C CA . PHE B 1 231 ? 97.392 120.751 135.822 1.00 92.40 231 PHE B CA 1
ATOM 4375 C C . PHE B 1 231 ? 98.717 121.252 135.278 1.00 92.40 231 PHE B C 1
ATOM 4376 O O . PHE B 1 231 ? 98.929 121.285 134.064 1.00 92.40 231 PHE B O 1
ATOM 4384 N N . ALA B 1 232 ? 99.620 121.659 136.164 1.00 89.03 232 ALA B N 1
ATOM 4385 C CA . ALA B 1 232 ? 100.884 122.216 135.703 1.00 89.03 232 ALA B CA 1
ATOM 4386 C C . ALA B 1 232 ? 101.706 121.174 134.966 1.00 89.03 232 ALA B C 1
ATOM 4387 O O . ALA B 1 232 ? 102.318 121.470 133.938 1.00 89.03 232 ALA B O 1
ATOM 4389 N N . LEU B 1 233 ? 101.726 119.946 135.469 1.00 90.47 233 LEU B N 1
ATOM 4390 C CA . LEU B 1 233 ? 102.538 118.913 134.850 1.00 90.47 233 LEU B CA 1
ATOM 4391 C C . LEU B 1 233 ? 101.886 118.295 133.632 1.00 90.47 233 LEU B C 1
ATOM 4392 O O . LEU B 1 233 ? 102.555 117.567 132.898 1.00 90.47 233 LEU B O 1
ATOM 4397 N N . ASN B 1 234 ? 100.608 118.560 133.393 1.00 89.77 234 ASN B N 1
ATOM 4398 C CA . ASN B 1 234 ? 99.981 117.996 132.212 1.00 89.77 234 ASN B CA 1
ATOM 4399 C C . ASN B 1 234 ? 100.587 118.525 130.928 1.00 89.77 234 ASN B C 1
ATOM 4400 O O . ASN B 1 234 ? 100.318 117.968 129.861 1.00 89.77 234 ASN B O 1
ATOM 4405 N N . TYR B 1 235 ? 101.395 119.580 130.998 1.00 84.64 235 TYR B N 1
ATOM 4406 C CA . TYR B 1 235 ? 101.962 120.136 129.779 1.00 84.64 235 TYR B CA 1
ATOM 4407 C C . TYR B 1 235 ? 103.020 119.229 129.176 1.00 84.64 235 TYR B C 1
ATOM 4408 O O . TYR B 1 235 ? 103.122 119.138 127.950 1.00 84.64 235 TYR B O 1
ATOM 4417 N N . ILE B 1 236 ? 103.807 118.550 129.998 1.00 81.56 236 ILE B N 1
ATOM 4418 C CA . ILE B 1 236 ? 104.701 117.520 129.484 1.00 81.56 236 ILE B CA 1
ATOM 4419 C C . ILE B 1 236 ? 103.859 116.293 129.167 1.00 81.56 236 ILE B C 1
ATOM 4420 O O . ILE B 1 236 ? 103.253 115.714 130.075 1.00 81.56 236 ILE B O 1
ATOM 4425 N N . PRO B 1 237 ? 103.820 115.850 127.925 1.00 84.39 237 PRO B N 1
ATOM 4426 C CA . PRO B 1 237 ? 102.760 114.935 127.485 1.00 84.39 237 PRO B CA 1
ATOM 4427 C C . PRO B 1 237 ? 102.633 113.632 128.255 1.00 84.39 237 PRO B C 1
ATOM 4428 O O . PRO B 1 237 ? 101.561 113.338 128.792 1.00 84.39 237 PRO B O 1
ATOM 4432 N N . ASN B 1 238 ? 103.690 112.834 128.310 1.00 84.86 238 ASN B N 1
ATOM 4433 C CA . ASN B 1 238 ? 103.595 111.513 128.914 1.00 84.86 238 ASN B CA 1
ATOM 4434 C C . ASN B 1 238 ? 104.309 111.401 130.244 1.00 84.86 238 ASN B C 1
ATOM 4435 O O . ASN B 1 238 ? 103.830 110.708 131.138 1.00 84.86 238 ASN B O 1
ATOM 4440 N N . ILE B 1 239 ? 105.450 112.061 130.398 1.00 85.59 239 ILE B N 1
ATOM 4441 C CA . ILE B 1 239 ? 106.145 112.033 131.675 1.00 85.59 239 ILE B CA 1
ATOM 4442 C C . ILE B 1 239 ? 105.380 112.834 132.717 1.00 85.59 239 ILE B C 1
ATOM 4443 O O . ILE B 1 239 ? 105.317 112.453 133.890 1.00 85.59 239 ILE B O 1
ATOM 4448 N N . GLY B 1 240 ? 104.789 113.954 132.306 1.00 93.82 240 GLY B N 1
ATOM 4449 C CA . GLY B 1 240 ? 104.246 114.887 133.277 1.00 93.82 240 GLY B CA 1
ATOM 4450 C C . GLY B 1 240 ? 103.101 114.310 134.082 1.00 93.82 240 GLY B C 1
ATOM 4451 O O . GLY B 1 240 ? 103.066 114.432 135.306 1.00 93.82 240 GLY B O 1
ATOM 4452 N N . SER B 1 241 ? 102.145 113.675 133.406 1.00 99.84 241 SER B N 1
ATOM 4453 C CA . SER B 1 241 ? 100.993 113.135 134.116 1.00 99.84 241 SER B CA 1
ATOM 4454 C C . SER B 1 241 ? 101.408 112.030 135.075 1.00 99.84 241 SER B C 1
ATOM 4455 O O . SER B 1 241 ? 100.944 111.979 136.221 1.00 99.84 241 SER B O 1
ATOM 4458 N N . VAL B 1 242 ? 102.289 111.139 134.624 1.00 100.96 242 VAL B N 1
ATOM 4459 C CA . VAL B 1 242 ? 102.744 110.048 135.475 1.00 100.96 242 VAL B CA 1
ATOM 4460 C C . VAL B 1 242 ? 103.475 110.590 136.689 1.00 100.96 242 VAL B C 1
ATOM 4461 O O . VAL B 1 242 ? 103.287 110.112 137.811 1.00 100.96 242 VAL B O 1
ATOM 4465 N N . LEU B 1 243 ? 104.320 111.596 136.488 1.00 101.63 243 LEU B N 1
ATOM 4466 C CA . LEU B 1 243 ? 105.061 112.151 137.611 1.00 101.63 243 LEU B CA 1
ATOM 4467 C C . LEU B 1 243 ? 104.127 112.868 138.574 1.00 101.63 243 LEU B C 1
ATOM 4468 O O . LEU B 1 243 ? 104.346 112.850 139.788 1.00 101.63 243 LEU B O 1
ATOM 4473 N N . ALA B 1 244 ? 103.087 113.513 138.050 1.00 106.22 244 ALA B N 1
ATOM 4474 C CA . ALA B 1 244 ? 102.158 114.236 138.909 1.00 106.22 244 ALA B CA 1
ATOM 4475 C C . ALA B 1 244 ? 101.272 113.292 139.701 1.00 106.22 244 ALA B C 1
ATOM 4476 O O . ALA B 1 244 ? 100.835 113.633 140.803 1.00 106.22 244 ALA B O 1
ATOM 4478 N N . ALA B 1 245 ? 100.991 112.113 139.158 1.00 120.68 245 ALA B N 1
ATOM 4479 C CA . ALA B 1 245 ? 100.119 111.176 139.851 1.00 120.68 245 ALA B CA 1
ATOM 4480 C C . ALA B 1 245 ? 100.735 110.612 141.122 1.00 120.68 245 ALA B C 1
ATOM 4481 O O . ALA B 1 245 ? 100.019 109.983 141.905 1.00 120.68 245 ALA B O 1
ATOM 4483 N N . ILE B 1 246 ? 102.027 110.811 141.350 1.00 125.46 246 ILE B N 1
ATOM 4484 C CA . ILE B 1 246 ? 102.710 110.148 142.457 1.00 125.46 246 ILE B CA 1
ATOM 4485 C C . ILE B 1 246 ? 102.350 110.770 143.803 1.00 125.46 246 ILE B C 1
ATOM 4486 O O . ILE B 1 246 ? 101.832 110.049 144.663 1.00 125.46 246 ILE B O 1
ATOM 4491 N N . PRO B 1 247 ? 102.578 112.061 144.048 1.00 133.55 247 PRO B N 1
ATOM 4492 C CA . PRO B 1 247 ? 102.468 112.583 145.422 1.00 133.55 247 PRO B CA 1
ATOM 4493 C C . PRO B 1 247 ? 101.109 112.323 146.053 1.00 133.55 247 PRO B C 1
ATOM 4494 O O . PRO B 1 247 ? 101.046 111.984 147.244 1.00 133.55 247 PRO B O 1
ATOM 4498 N N . PRO B 1 248 ? 99.996 112.472 145.324 1.00 137.40 248 PRO B N 1
ATOM 4499 C CA . PRO B 1 248 ? 98.719 112.073 145.932 1.00 137.40 248 PRO B CA 1
ATOM 4500 C C . PRO B 1 248 ? 98.671 110.608 146.305 1.00 137.40 248 PRO B C 1
ATOM 4501 O O . PRO B 1 248 ? 98.138 110.260 147.365 1.00 137.40 248 PRO B O 1
ATOM 4505 N N . ILE B 1 249 ? 99.220 109.734 145.461 1.00 143.04 249 ILE B N 1
ATOM 4506 C CA . ILE B 1 249 ? 99.236 108.314 145.789 1.00 143.04 249 ILE B CA 1
ATOM 4507 C C . ILE B 1 249 ? 100.066 108.074 147.039 1.00 143.04 249 ILE B C 1
ATOM 4508 O O . ILE B 1 249 ? 99.674 107.309 147.927 1.00 143.04 249 ILE B O 1
ATOM 4513 N N . ALA B 1 250 ? 101.217 108.736 147.135 1.00 146.28 250 ALA B N 1
ATOM 4514 C CA . ALA B 1 250 ? 102.053 108.602 148.320 1.00 146.28 250 ALA B CA 1
ATOM 4515 C C . ALA B 1 250 ? 101.294 109.027 149.566 1.00 146.28 250 ALA B C 1
ATOM 4516 O O . ALA B 1 250 ? 101.283 108.311 150.573 1.00 146.28 250 ALA B O 1
ATOM 4518 N N . GLN B 1 251 ? 100.634 110.183 149.509 1.00 151.93 251 GLN B N 1
ATOM 4519 C CA . GLN B 1 251 ? 99.919 110.678 150.680 1.00 151.93 251 GLN B CA 1
ATOM 4520 C C . GLN B 1 251 ? 98.795 109.731 151.079 1.00 151.93 251 GLN B C 1
ATOM 4521 O O . GLN B 1 251 ? 98.662 109.370 152.254 1.00 151.93 251 GLN B O 1
ATOM 4527 N N . VAL B 1 252 ? 97.987 109.300 150.111 1.00 154.18 252 VAL B N 1
ATOM 4528 C CA . VAL B 1 252 ? 96.836 108.468 150.447 1.00 154.18 252 VAL B CA 1
ATOM 4529 C C . VAL B 1 252 ? 97.285 107.107 150.959 1.00 154.18 252 VAL B C 1
ATOM 4530 O O . VAL B 1 252 ? 96.664 106.536 151.862 1.00 154.18 252 VAL B O 1
ATOM 4534 N N . LEU B 1 253 ? 98.368 106.562 150.407 1.00 155.93 253 LEU B N 1
ATOM 4535 C CA . LEU B 1 253 ? 98.833 105.262 150.868 1.00 155.93 253 LEU B CA 1
ATOM 4536 C C . LEU B 1 253 ? 99.437 105.360 152.261 1.00 155.93 253 LEU B C 1
ATOM 4537 O O . LEU B 1 253 ? 99.166 104.520 153.125 1.00 155.93 253 LEU B O 1
ATOM 4542 N N . VAL B 1 254 ? 100.248 106.391 152.505 1.00 161.86 254 VAL B N 1
ATOM 4543 C CA . VAL B 1 254 ? 100.959 106.451 153.773 1.00 161.86 254 VAL B CA 1
ATOM 4544 C C . VAL B 1 254 ? 100.025 106.880 154.895 1.00 161.86 254 VAL B C 1
ATOM 4545 O O . VAL B 1 254 ? 100.257 106.545 156.062 1.00 161.86 254 VAL B O 1
ATOM 4549 N N . PHE B 1 255 ? 98.956 107.612 154.581 1.00 159.68 255 PHE B N 1
ATOM 4550 C CA . PHE B 1 255 ? 97.973 107.933 155.612 1.00 159.68 255 PHE B CA 1
ATOM 4551 C C . PHE B 1 255 ? 96.904 106.855 155.729 1.00 159.68 255 PHE B C 1
ATOM 4552 O O . PHE B 1 255 ? 96.743 106.245 156.788 1.00 159.68 255 PHE B O 1
ATOM 4560 N N . ASN B 1 256 ? 96.172 106.605 154.648 1.00 162.63 256 ASN B N 1
ATOM 4561 C CA . ASN B 1 256 ? 94.982 105.770 154.746 1.00 162.63 256 ASN B CA 1
ATOM 4562 C C . ASN B 1 256 ? 95.304 104.290 154.566 1.00 162.63 256 ASN B C 1
ATOM 4563 O O . ASN B 1 256 ? 95.086 103.489 155.479 1.00 162.63 256 ASN B O 1
ATOM 4568 N N . GLY B 1 257 ? 95.824 103.913 153.408 1.00 161.97 257 GLY B N 1
ATOM 4569 C CA . GLY B 1 257 ? 96.106 102.503 153.198 1.00 161.97 257 GLY B CA 1
ATOM 4570 C C . GLY B 1 257 ? 96.132 102.164 151.718 1.00 161.97 257 GLY B C 1
ATOM 4571 O O . GLY B 1 257 ? 96.407 103.020 150.878 1.00 161.97 257 GLY B O 1
ATOM 4572 N N . PHE B 1 258 ? 95.817 100.903 151.430 1.00 163.50 258 PHE B N 1
ATOM 4573 C CA . PHE B 1 258 ? 96.079 100.300 150.129 1.00 163.50 258 PHE B CA 1
ATOM 4574 C C . PHE B 1 258 ? 94.884 100.338 149.185 1.00 163.50 258 PHE B C 1
ATOM 4575 O O . PHE B 1 258 ? 95.036 100.720 148.024 1.00 163.50 258 PHE B O 1
ATOM 4583 N N . TYR B 1 259 ? 93.703 99.919 149.643 1.00 163.61 259 TYR B N 1
ATOM 4584 C CA . TYR B 1 259 ? 92.559 99.818 148.741 1.00 163.61 259 TYR B CA 1
ATOM 4585 C C . TYR B 1 259 ? 92.166 101.186 148.195 1.00 163.61 259 TYR B C 1
ATOM 4586 O O . TYR B 1 259 ? 91.932 101.349 146.990 1.00 163.61 259 TYR B O 1
ATOM 4595 N N . GLU B 1 260 ? 92.098 102.185 149.071 1.00 162.66 260 GLU B N 1
ATOM 4596 C CA . GLU B 1 260 ? 91.776 103.538 148.635 1.00 162.66 260 GLU B CA 1
ATOM 4597 C C . GLU B 1 260 ? 92.857 104.106 147.725 1.00 162.66 260 GLU B C 1
ATOM 4598 O O . GLU B 1 260 ? 92.544 104.811 146.758 1.00 162.66 260 GLU B O 1
ATOM 4604 N N . ALA B 1 261 ? 94.125 103.815 148.013 1.00 160.19 261 ALA B N 1
ATOM 4605 C CA . ALA B 1 261 ? 95.191 104.260 147.127 1.00 160.19 261 ALA B CA 1
ATOM 4606 C C . ALA B 1 261 ? 95.040 103.641 145.746 1.00 160.19 261 ALA B C 1
ATOM 4607 O O . ALA B 1 261 ? 95.238 104.315 144.729 1.00 160.19 261 ALA B O 1
ATOM 4609 N N . LEU B 1 262 ? 94.684 102.357 145.690 1.00 161.77 262 LEU B N 1
ATOM 4610 C CA . LEU B 1 262 ? 94.458 101.712 144.403 1.00 161.77 262 LEU B CA 1
ATOM 4611 C C . LEU B 1 262 ? 93.296 102.361 143.668 1.00 161.77 262 LEU B C 1
ATOM 4612 O O . LEU B 1 262 ? 93.354 102.557 142.450 1.00 161.77 262 LEU B O 1
ATOM 4617 N N . LEU B 1 263 ? 92.229 102.698 144.391 1.00 161.72 263 LEU B N 1
ATOM 4618 C CA . LEU B 1 263 ? 91.106 103.379 143.752 1.00 161.72 263 LEU B CA 1
ATOM 4619 C C . LEU B 1 263 ? 91.529 104.731 143.191 1.00 161.72 263 LEU B C 1
ATOM 4620 O O . LEU B 1 263 ? 91.124 105.110 142.086 1.00 161.72 263 LEU B O 1
ATOM 4625 N N . VAL B 1 264 ? 92.347 105.470 143.937 1.00 156.77 264 VAL B N 1
ATOM 4626 C CA . VAL B 1 264 ? 92.800 106.779 143.472 1.00 156.77 264 VAL B CA 1
ATOM 4627 C C . VAL B 1 264 ? 93.665 106.634 142.226 1.00 156.77 264 VAL B C 1
ATOM 4628 O O . VAL B 1 264 ? 93.543 107.409 141.266 1.00 156.77 264 VAL B O 1
ATOM 4632 N N . LEU B 1 265 ? 94.560 105.649 142.223 1.00 155.01 265 LEU B N 1
ATOM 4633 C CA . LEU B 1 265 ? 95.387 105.426 141.045 1.00 155.01 265 LEU B CA 1
ATOM 4634 C C . LEU B 1 265 ? 94.532 105.004 139.860 1.00 155.01 265 LEU B C 1
ATOM 4635 O O . LEU B 1 265 ? 94.821 105.367 138.714 1.00 155.01 265 LEU B O 1
ATOM 4640 N N . ALA B 1 266 ? 93.473 104.237 140.114 1.00 152.92 266 ALA B N 1
ATOM 4641 C CA . ALA B 1 266 ? 92.536 103.906 139.049 1.00 152.92 266 ALA B CA 1
ATOM 4642 C C . ALA B 1 266 ? 91.871 105.160 138.507 1.00 152.92 266 ALA B C 1
ATOM 4643 O O . ALA B 1 266 ? 91.646 105.285 137.299 1.00 152.92 266 ALA B O 1
ATOM 4645 N N . GLY B 1 267 ? 91.539 106.097 139.392 1.00 150.87 267 GLY B N 1
ATOM 4646 C CA . GLY B 1 267 ? 90.975 107.356 138.936 1.00 150.87 267 GLY B CA 1
ATOM 4647 C C . GLY B 1 267 ? 91.925 108.119 138.034 1.00 150.87 267 GLY B C 1
ATOM 4648 O O . GLY B 1 267 ? 91.532 108.626 136.979 1.00 150.87 267 GLY B O 1
ATOM 4649 N N . TYR B 1 268 ? 93.195 108.206 138.435 1.00 147.90 268 TYR B N 1
ATOM 4650 C CA . TYR B 1 268 ? 94.177 108.852 137.567 1.00 147.90 268 TYR B CA 1
ATOM 4651 C C . TYR B 1 268 ? 94.316 108.131 136.240 1.00 147.90 268 TYR B C 1
ATOM 4652 O O . TYR B 1 268 ? 94.451 108.774 135.194 1.00 147.90 268 TYR B O 1
ATOM 4661 N N . LEU B 1 269 ? 94.312 106.802 136.257 1.00 147.01 269 LEU B N 1
ATOM 4662 C CA . LEU B 1 269 ? 94.402 106.083 134.995 1.00 147.01 269 LEU B CA 1
ATOM 4663 C C . LEU B 1 269 ? 93.218 106.407 134.103 1.00 147.01 269 LEU B C 1
ATOM 4664 O O . LEU B 1 269 ? 93.388 106.636 132.903 1.00 147.01 269 LEU B O 1
ATOM 4669 N N . LEU B 1 270 ? 92.014 106.449 134.676 1.00 145.33 270 LEU B N 1
ATOM 4670 C CA . LEU B 1 270 ? 90.833 106.812 133.900 1.00 145.33 270 LEU B CA 1
ATOM 4671 C C . LEU B 1 270 ? 90.995 108.193 133.288 1.00 145.33 270 LEU B C 1
ATOM 4672 O O . LEU B 1 270 ? 90.728 108.397 132.098 1.00 145.33 270 LEU B O 1
ATOM 4677 N N . ILE B 1 271 ? 91.448 109.153 134.094 1.00 139.39 271 ILE B N 1
ATOM 4678 C CA . ILE B 1 271 ? 91.610 110.517 133.606 1.00 139.39 271 ILE B CA 1
ATOM 4679 C C . ILE B 1 271 ? 92.593 110.548 132.447 1.00 139.39 271 ILE B C 1
ATOM 4680 O O . ILE B 1 271 ? 92.306 111.090 131.373 1.00 139.39 271 ILE B O 1
ATOM 4685 N N . ASN B 1 272 ? 93.759 109.941 132.636 1.00 140.76 272 ASN B N 1
ATOM 4686 C CA . ASN B 1 272 ? 94.804 110.063 131.635 1.00 140.76 272 ASN B CA 1
ATOM 4687 C C . ASN B 1 272 ? 94.553 109.181 130.423 1.00 140.76 272 ASN B C 1
ATOM 4688 O O . ASN B 1 272 ? 95.187 109.388 129.384 1.00 140.76 272 ASN B O 1
ATOM 4693 N N . LEU B 1 273 ? 93.646 108.211 130.519 1.00 142.35 273 LEU B N 1
ATOM 4694 C CA . LEU B 1 273 ? 93.316 107.437 129.331 1.00 142.35 273 LEU B CA 1
ATOM 4695 C C . LEU B 1 273 ? 92.216 108.123 128.539 1.00 142.35 273 LEU B C 1
ATOM 4696 O O . LEU B 1 273 ? 92.268 108.166 127.306 1.00 142.35 273 LEU B O 1
ATOM 4701 N N . VAL B 1 274 ? 91.211 108.668 129.228 1.00 140.16 274 VAL B N 1
ATOM 4702 C CA . VAL B 1 274 ? 90.184 109.405 128.508 1.00 140.16 274 VAL B CA 1
ATOM 4703 C C . VAL B 1 274 ? 90.799 110.628 127.857 1.00 140.16 274 VAL B C 1
ATOM 4704 O O . VAL B 1 274 ? 90.415 111.007 126.748 1.00 140.16 274 VAL B O 1
ATOM 4708 N N . PHE B 1 275 ? 91.788 111.236 128.500 1.00 133.93 275 PHE B N 1
ATOM 4709 C CA . PHE B 1 275 ? 92.500 112.347 127.894 1.00 133.93 275 PHE B CA 1
ATOM 4710 C C . PHE B 1 275 ? 93.737 111.891 127.138 1.00 133.93 275 PHE B C 1
ATOM 4711 O O . PHE B 1 275 ? 94.414 112.716 126.518 1.00 133.93 275 PHE B O 1
ATOM 4719 N N . GLY B 1 276 ? 94.044 110.600 127.181 1.00 141.10 276 GLY B N 1
ATOM 4720 C CA . GLY B 1 276 ? 94.752 109.970 126.094 1.00 141.10 276 GLY B CA 1
ATOM 4721 C C . GLY B 1 276 ? 93.830 109.531 124.986 1.00 141.10 276 GLY B C 1
ATOM 4722 O O . GLY B 1 276 ? 94.277 108.978 123.979 1.00 141.10 276 GLY B O 1
ATOM 4723 N N . ASN B 1 277 ? 92.527 109.772 125.163 1.00 144.94 277 ASN B N 1
ATOM 4724 C CA . ASN B 1 277 ? 91.522 109.416 124.175 1.00 144.94 277 ASN B CA 1
ATOM 4725 C C . ASN B 1 277 ? 90.563 110.552 123.844 1.00 144.94 277 ASN B C 1
ATOM 4726 O O . ASN B 1 277 ? 89.640 110.340 123.056 1.00 144.94 277 ASN B O 1
ATOM 4731 N N . ILE B 1 278 ? 90.724 111.729 124.439 1.00 145.45 278 ILE B N 1
ATOM 4732 C CA . ILE B 1 278 ? 90.012 112.918 123.990 1.00 145.45 278 ILE B CA 1
ATOM 4733 C C . ILE B 1 278 ? 90.956 113.972 123.436 1.00 145.45 278 ILE B C 1
ATOM 4734 O O . ILE B 1 278 ? 90.571 114.694 122.503 1.00 145.45 278 ILE B O 1
ATOM 4739 N N . LEU B 1 279 ? 92.185 114.056 123.941 1.00 142.41 279 LEU B N 1
ATOM 4740 C CA . LEU B 1 279 ? 93.149 115.002 123.401 1.00 142.41 279 LEU B CA 1
ATOM 4741 C C . LEU B 1 279 ? 93.358 114.781 121.913 1.00 142.41 279 LEU B C 1
ATOM 4742 O O . LEU B 1 279 ? 93.298 115.726 121.119 1.00 142.41 279 LEU B O 1
ATOM 4747 N N . GLU B 1 280 ? 93.598 113.541 121.516 1.00 145.62 280 GLU B N 1
ATOM 4748 C CA . GLU B 1 280 ? 93.855 113.275 120.105 1.00 145.62 280 GLU B CA 1
ATOM 4749 C C . GLU B 1 280 ? 92.630 113.489 119.226 1.00 145.62 280 GLU B C 1
ATOM 4750 O O . GLU B 1 280 ? 92.728 114.252 118.249 1.00 145.62 280 GLU B O 1
ATOM 4756 N N . PRO B 1 281 ? 91.466 112.887 119.497 1.00 149.39 281 PRO B N 1
ATOM 4757 C CA . PRO B 1 281 ? 90.389 112.927 118.501 1.00 149.39 281 PRO B CA 1
ATOM 4758 C C . PRO B 1 281 ? 89.522 114.168 118.545 1.00 149.39 281 PRO B C 1
ATOM 4759 O O . PRO B 1 281 ? 88.864 114.457 117.537 1.00 149.39 281 PRO B O 1
ATOM 4763 N N . ARG B 1 282 ? 89.470 114.894 119.663 1.00 150.29 282 ARG B N 1
ATOM 4764 C CA . ARG B 1 282 ? 88.591 116.057 119.727 1.00 150.29 282 ARG B CA 1
ATOM 4765 C C . ARG B 1 282 ? 88.956 117.057 118.643 1.00 150.29 282 ARG B C 1
ATOM 4766 O O . ARG B 1 282 ? 88.201 117.243 117.683 1.00 150.29 282 ARG B O 1
ATOM 4774 N N . ILE B 1 283 ? 90.122 117.679 118.773 1.00 138.16 283 ILE B N 1
ATOM 4775 C CA . ILE B 1 283 ? 90.709 118.447 117.686 1.00 138.16 283 ILE B CA 1
ATOM 4776 C C . ILE B 1 283 ? 92.192 118.107 117.759 1.00 138.16 283 ILE B C 1
ATOM 4777 O O . ILE B 1 283 ? 92.608 117.330 118.626 1.00 138.16 283 ILE B O 1
ATOM 4782 N N . MET B 1 284 ? 92.991 118.661 116.852 1.00 136.41 284 MET B N 1
ATOM 4783 C CA . MET B 1 284 ? 94.414 118.359 116.773 1.00 136.41 284 MET B CA 1
ATOM 4784 C C . MET B 1 284 ? 94.605 116.870 116.493 1.00 136.41 284 MET B C 1
ATOM 4785 O O . MET B 1 284 ? 95.262 116.138 117.236 1.00 136.41 284 MET B O 1
ATOM 4790 N N . GLY B 1 285 ? 93.976 116.416 115.408 1.00 143.50 285 GLY B N 1
ATOM 4791 C CA . GLY B 1 285 ? 94.227 115.081 114.905 1.00 143.50 285 GLY B CA 1
ATOM 4792 C C . GLY B 1 285 ? 95.649 114.886 114.433 1.00 143.50 285 GLY B C 1
ATOM 4793 O O . GLY B 1 285 ? 96.081 113.744 114.243 1.00 143.50 285 GLY B O 1
ATOM 4794 N N . ARG B 1 286 ? 96.385 115.979 114.231 1.00 137.25 286 ARG B N 1
ATOM 4795 C CA . ARG B 1 286 ? 97.797 115.868 113.891 1.00 137.25 286 ARG B CA 1
ATOM 4796 C C . ARG B 1 286 ? 98.567 115.159 114.994 1.00 137.25 286 ARG B C 1
ATOM 4797 O O . ARG B 1 286 ? 99.467 114.359 114.715 1.00 137.25 286 ARG B O 1
ATOM 4805 N N . GLY B 1 287 ? 98.219 115.426 116.250 1.00 129.29 287 GLY B N 1
ATOM 4806 C CA . GLY B 1 287 ? 98.961 114.864 117.357 1.00 129.29 287 GLY B CA 1
ATOM 4807 C C . GLY B 1 287 ? 100.410 115.286 117.277 1.00 129.29 287 GLY B C 1
ATOM 4808 O O . GLY B 1 287 ? 101.278 114.453 117.001 1.00 129.29 287 GLY B O 1
ATOM 4809 N N . LEU B 1 288 ? 100.662 116.577 117.503 1.00 112.22 288 LEU B N 1
ATOM 4810 C CA . LEU B 1 288 ? 101.927 117.225 117.169 1.00 112.22 288 LEU B CA 1
ATOM 4811 C C . LEU B 1 288 ? 103.120 116.331 117.463 1.00 112.22 288 LEU B C 1
ATOM 4812 O O . LEU B 1 288 ? 103.262 115.794 118.563 1.00 112.22 288 LEU B O 1
ATOM 4817 N N . GLY B 1 289 ? 103.976 116.187 116.460 1.00 100.76 289 GLY B N 1
ATOM 4818 C CA . GLY B 1 289 ? 104.891 115.074 116.375 1.00 100.76 289 GLY B CA 1
ATOM 4819 C C . GLY B 1 289 ? 106.153 115.177 117.195 1.00 100.76 289 GLY B C 1
ATOM 4820 O O . GLY B 1 289 ? 107.220 115.487 116.662 1.00 100.76 289 GLY B O 1
ATOM 4821 N N . LEU B 1 290 ? 106.053 114.928 118.491 1.00 88.30 290 LEU B N 1
ATOM 4822 C CA . LEU B 1 290 ? 107.227 114.815 119.346 1.00 88.30 290 LEU B CA 1
ATOM 4823 C C . LEU B 1 290 ? 107.306 113.386 119.853 1.00 88.30 290 LEU B C 1
ATOM 4824 O O . LEU B 1 290 ? 106.456 112.952 120.635 1.00 88.30 290 LEU B O 1
ATOM 4829 N N . SER B 1 291 ? 108.314 112.652 119.396 1.00 80.86 291 SER B N 1
ATOM 4830 C CA . SER B 1 291 ? 108.563 111.333 119.947 1.00 80.86 291 SER B CA 1
ATOM 4831 C C . SER B 1 291 ? 108.942 111.460 121.411 1.00 80.86 291 SER B C 1
ATOM 4832 O O . SER B 1 291 ? 109.611 112.411 121.816 1.00 80.86 291 SER B O 1
ATOM 4835 N N . THR B 1 292 ? 108.517 110.481 122.205 1.00 73.96 292 THR B N 1
ATOM 4836 C CA . THR B 1 292 ? 108.665 110.582 123.651 1.00 73.96 292 THR B CA 1
ATOM 4837 C C . THR B 1 292 ? 110.111 110.832 124.038 1.00 73.96 292 THR B C 1
ATOM 4838 O O . THR B 1 292 ? 110.400 111.627 124.940 1.00 73.96 292 THR B O 1
ATOM 4842 N N . LEU B 1 293 ? 111.039 110.163 123.358 1.00 66.90 293 LEU B N 1
ATOM 4843 C CA . LEU B 1 293 ? 112.448 110.426 123.607 1.00 66.90 293 LEU B CA 1
ATOM 4844 C C . LEU B 1 293 ? 112.773 111.888 123.393 1.00 66.90 293 LEU B C 1
ATOM 4845 O O . LEU B 1 293 ? 113.461 112.502 124.211 1.00 66.90 293 LEU B O 1
ATOM 4850 N N . VAL B 1 294 ? 112.298 112.462 122.291 1.00 65.24 294 VAL B N 1
ATOM 4851 C CA . VAL B 1 294 ? 112.604 113.858 122.029 1.00 65.24 294 VAL B CA 1
ATOM 4852 C C . VAL B 1 294 ? 111.943 114.742 123.060 1.00 65.24 294 VAL B C 1
ATOM 4853 O O . VAL B 1 294 ? 112.495 115.772 123.442 1.00 65.24 294 VAL B O 1
ATOM 4857 N N . VAL B 1 295 ? 110.762 114.363 123.535 1.00 62.23 295 VAL B N 1
ATOM 4858 C CA . VAL B 1 295 ? 110.143 115.121 124.614 1.00 62.23 295 VAL B CA 1
ATOM 4859 C C . VAL B 1 295 ? 111.063 115.158 125.816 1.00 62.23 295 VAL B C 1
ATOM 4860 O O . VAL B 1 295 ? 111.342 116.222 126.373 1.00 62.23 295 VAL B O 1
ATOM 4864 N N . PHE B 1 296 ? 111.566 113.998 126.222 1.00 64.41 296 PHE B N 1
ATOM 4865 C CA . PHE B 1 296 ? 112.419 113.956 127.401 1.00 64.41 296 PHE B CA 1
ATOM 4866 C C . PHE B 1 296 ? 113.711 114.725 127.179 1.00 64.41 296 PHE B C 1
ATOM 4867 O O . PHE B 1 296 ? 114.173 115.457 128.061 1.00 64.41 296 PHE B O 1
ATOM 4875 N N . LEU B 1 297 ? 114.314 114.565 126.008 1.00 55.36 297 LEU B N 1
ATOM 4876 C CA . LEU B 1 297 ? 115.571 115.244 125.741 1.00 55.36 297 LEU B CA 1
ATOM 4877 C C . LEU B 1 297 ? 115.379 116.745 125.703 1.00 55.36 297 LEU B C 1
ATOM 4878 O O . LEU B 1 297 ? 116.202 117.490 126.234 1.00 55.36 297 LEU B O 1
ATOM 4883 N N . SER B 1 298 ? 114.308 117.211 125.072 1.00 55.11 298 SER B N 1
ATOM 4884 C CA . SER B 1 298 ? 114.029 118.634 125.058 1.00 55.11 298 SER B CA 1
ATOM 4885 C C . SER B 1 298 ? 113.776 119.137 126.458 1.00 55.11 298 SER B C 1
ATOM 4886 O O . SER B 1 298 ? 114.189 120.241 126.814 1.00 55.11 298 SER B O 1
ATOM 4889 N N . LEU B 1 299 ? 113.089 118.344 127.266 1.00 52.58 299 LEU B N 1
ATOM 4890 C CA . LEU B 1 299 ? 112.900 118.709 128.657 1.00 52.58 299 LEU B CA 1
ATOM 4891 C C . LEU B 1 299 ? 114.235 118.965 129.328 1.00 52.58 299 LEU B C 1
ATOM 4892 O O . LEU B 1 299 ? 114.461 120.036 129.896 1.00 52.58 299 LEU B O 1
ATOM 4897 N N . ILE B 1 300 ? 115.155 118.012 129.220 1.00 47.09 300 ILE B N 1
ATOM 4898 C CA . ILE B 1 300 ? 116.450 118.164 129.875 1.00 47.09 300 ILE B CA 1
ATOM 4899 C C . ILE B 1 300 ? 117.190 119.363 129.311 1.00 47.09 300 ILE B C 1
ATOM 4900 O O . ILE B 1 300 ? 117.733 120.186 130.050 1.00 47.09 300 ILE B O 1
ATOM 4905 N N . PHE B 1 301 ? 117.193 119.494 127.991 1.00 41.93 301 PHE B N 1
ATOM 4906 C CA . PHE B 1 301 ? 117.929 120.564 127.337 1.00 41.93 301 PHE B CA 1
ATOM 4907 C C . PHE B 1 301 ? 117.425 121.930 127.773 1.00 41.93 301 PHE B C 1
ATOM 4908 O O . PHE B 1 301 ? 118.148 122.704 128.412 1.00 41.93 301 PHE B O 1
ATOM 4916 N N . TRP B 1 302 ? 116.171 122.234 127.451 1.00 44.53 302 TRP B N 1
ATOM 4917 C CA . TRP B 1 302 ? 115.633 123.541 127.780 1.00 44.53 302 TRP B CA 1
ATOM 4918 C C . TRP B 1 302 ? 115.719 123.806 129.266 1.00 44.53 302 TRP B C 1
ATOM 4919 O O . TRP B 1 302 ? 116.099 124.902 129.679 1.00 44.53 302 TRP B O 1
ATOM 4930 N N . GLY B 1 303 ? 115.399 122.819 130.095 1.00 48.28 303 GLY B N 1
ATOM 4931 C CA . GLY B 1 303 ? 115.549 123.042 131.510 1.00 48.28 303 GLY B CA 1
ATOM 4932 C C . GLY B 1 303 ? 116.972 123.302 131.921 1.00 48.28 303 GLY B C 1
ATOM 4933 O O . GLY B 1 303 ? 117.206 123.892 132.977 1.00 48.28 303 GLY B O 1
ATOM 4934 N N . TRP B 1 304 ? 117.936 122.873 131.119 1.00 37.19 304 TRP B N 1
ATOM 4935 C CA . TRP B 1 304 ? 119.305 123.161 131.497 1.00 37.19 304 TRP B CA 1
ATOM 4936 C C . TRP B 1 304 ? 119.712 124.559 131.089 1.00 37.19 304 TRP B C 1
ATOM 4937 O O . TRP B 1 304 ? 120.386 125.249 131.855 1.00 37.19 304 TRP B O 1
ATOM 4948 N N . LEU B 1 305 ? 119.342 125.000 129.892 1.00 39.19 305 LEU B N 1
ATOM 4949 C CA . LEU B 1 305 ? 119.808 126.345 129.586 1.00 39.19 305 LEU B CA 1
ATOM 4950 C C . LEU B 1 305 ? 118.824 127.406 130.060 1.00 39.19 305 LEU B C 1
ATOM 4951 O O . LEU B 1 305 ? 119.228 128.392 130.674 1.00 39.19 305 LEU B O 1
ATOM 4956 N N . LEU B 1 306 ? 117.534 127.208 129.841 1.00 43.21 306 LEU B N 1
ATOM 4957 C CA . LEU B 1 306 ? 116.578 128.233 130.225 1.00 43.21 306 LEU B CA 1
ATOM 4958 C C . LEU B 1 306 ? 116.221 128.210 131.700 1.00 43.21 306 LEU B C 1
ATOM 4959 O O . LEU B 1 306 ? 115.442 129.056 132.137 1.00 43.21 306 LEU B O 1
ATOM 4964 N N . GLY B 1 307 ? 116.739 127.273 132.476 1.00 51.02 307 GLY B N 1
ATOM 4965 C CA . GLY B 1 307 ? 116.401 127.201 133.876 1.00 51.02 307 GLY B CA 1
ATOM 4966 C C . GLY B 1 307 ? 115.099 126.465 134.104 1.00 51.02 307 GLY B C 1
ATOM 4967 O O . GLY B 1 307 ? 114.447 126.019 133.161 1.00 51.02 307 GLY B O 1
ATOM 4968 N N . PRO B 1 308 ? 114.694 126.339 135.366 1.00 57.13 308 PRO B N 1
ATOM 4969 C CA . PRO B 1 308 ? 113.548 125.488 135.719 1.00 57.13 308 PRO B CA 1
ATOM 4970 C C . PRO B 1 308 ? 112.310 125.684 134.867 1.00 57.13 308 PRO B C 1
ATOM 4971 O O . PRO B 1 308 ? 111.828 124.733 134.253 1.00 57.13 308 PRO B O 1
ATOM 4975 N N . VAL B 1 309 ? 111.786 126.907 134.812 1.00 53.59 309 VAL B N 1
ATOM 4976 C CA . VAL B 1 309 ? 110.591 127.166 134.021 1.00 53.59 309 VAL B CA 1
ATOM 4977 C C . VAL B 1 309 ? 110.811 126.831 132.555 1.00 53.59 309 VAL B C 1
ATOM 4978 O O . VAL B 1 309 ? 109.848 126.589 131.808 1.00 53.59 309 VAL B O 1
ATOM 4982 N N . GLY B 1 310 ? 112.066 126.791 132.124 1.00 56.61 310 GLY B N 1
ATOM 4983 C CA . GLY B 1 310 ? 112.354 126.252 130.815 1.00 56.61 310 GLY B CA 1
ATOM 4984 C C . GLY B 1 310 ? 111.816 124.849 130.660 1.00 56.61 310 GLY B C 1
ATOM 4985 O O . GLY B 1 310 ? 111.348 124.473 129.590 1.00 56.61 310 GLY B O 1
ATOM 4986 N N . MET B 1 311 ? 111.854 124.060 131.731 1.00 59.90 311 MET B N 1
ATOM 4987 C CA . MET B 1 311 ? 111.267 122.731 131.655 1.00 59.90 311 MET B CA 1
ATOM 4988 C C . MET B 1 311 ? 109.783 122.814 131.356 1.00 59.90 311 MET B C 1
ATOM 4989 O O . MET B 1 311 ? 109.273 122.076 130.510 1.00 59.90 311 MET B O 1
ATOM 4994 N N . LEU B 1 312 ? 109.075 123.722 132.022 1.00 62.00 312 LEU B N 1
ATOM 4995 C CA . LEU B 1 312 ? 107.637 123.817 131.809 1.00 62.00 312 LEU B CA 1
ATOM 4996 C C . LEU B 1 312 ? 107.318 124.204 130.378 1.00 62.00 312 LEU B C 1
ATOM 4997 O O . LEU B 1 312 ? 106.404 123.643 129.766 1.00 62.00 312 LEU B O 1
ATOM 5002 N N . LEU B 1 313 ? 108.056 125.154 129.820 1.00 57.14 313 LEU B N 1
ATOM 5003 C CA . LEU B 1 313 ? 107.746 125.613 128.473 1.00 57.14 313 LEU B CA 1
ATOM 5004 C C . LEU B 1 313 ? 108.568 124.916 127.398 1.00 57.14 313 LEU B C 1
ATOM 5005 O O . LEU B 1 313 ? 108.562 125.362 126.250 1.00 57.14 313 LEU B O 1
ATOM 5010 N N . SER B 1 314 ? 109.278 123.843 127.739 1.00 56.15 314 SER B N 1
ATOM 5011 C CA . SER B 1 314 ? 110.082 123.138 126.750 1.00 56.15 314 SER B CA 1
ATOM 5012 C C . SER B 1 314 ? 109.248 122.686 125.566 1.00 56.15 314 SER B C 1
ATOM 5013 O O . SER B 1 314 ? 109.465 123.126 124.435 1.00 56.15 314 SER B O 1
ATOM 5016 N N . VAL B 1 315 ? 108.291 121.800 125.808 1.00 57.67 315 VAL B N 1
ATOM 5017 C CA . VAL B 1 315 ? 107.576 121.161 124.705 1.00 57.67 315 VAL B CA 1
ATOM 5018 C C . VAL B 1 315 ? 106.994 122.162 123.712 1.00 57.67 315 VAL B C 1
ATOM 5019 O O . VAL B 1 315 ? 107.177 121.971 122.505 1.00 57.67 315 VAL B O 1
ATOM 5023 N N . PRO B 1 316 ? 106.303 123.223 124.132 1.00 55.03 316 PRO B N 1
ATOM 5024 C CA . PRO B 1 316 ? 105.867 124.203 123.133 1.00 55.03 316 PRO B CA 1
ATOM 5025 C C . PRO B 1 316 ? 107.027 124.782 122.371 1.00 55.03 316 PRO B C 1
ATOM 5026 O O . PRO B 1 316 ? 106.947 124.994 121.158 1.00 55.03 316 PRO B O 1
ATOM 5030 N N . LEU B 1 317 ? 108.134 125.003 123.062 1.00 54.09 317 LEU B N 1
ATOM 5031 C CA . LEU B 1 317 ? 109.276 125.643 122.438 1.00 54.09 317 LEU B CA 1
ATOM 5032 C C . LEU B 1 317 ? 109.937 124.718 121.429 1.00 54.09 317 LEU B C 1
ATOM 5033 O O . LEU B 1 317 ? 110.317 125.147 120.333 1.00 54.09 317 LEU B O 1
ATOM 5038 N N . THR B 1 318 ? 110.060 123.438 121.764 1.00 54.76 318 THR B N 1
ATOM 5039 C CA . THR B 1 318 ? 110.594 122.492 120.796 1.00 54.76 318 THR B CA 1
ATOM 5040 C C . THR B 1 318 ? 109.651 122.325 119.619 1.00 54.76 318 THR B C 1
ATOM 5041 O O . THR B 1 318 ? 110.098 122.160 118.483 1.00 54.76 318 THR B O 1
ATOM 5045 N N . ILE B 1 319 ? 108.345 122.378 119.859 1.00 59.67 319 ILE B N 1
ATOM 5046 C CA . ILE B 1 319 ? 107.412 122.343 118.740 1.00 59.67 319 ILE B CA 1
ATOM 5047 C C . ILE B 1 319 ? 107.653 123.525 117.822 1.00 59.67 319 ILE B C 1
ATOM 5048 O O . ILE B 1 319 ? 107.636 123.395 116.595 1.00 59.67 319 ILE B O 1
ATOM 5053 N N . ILE B 1 320 ? 107.875 124.699 118.404 1.00 62.15 320 ILE B N 1
ATOM 5054 C CA . ILE B 1 320 ? 108.158 125.883 117.603 1.00 62.15 320 ILE B CA 1
ATOM 5055 C C . ILE B 1 320 ? 109.384 125.652 116.740 1.00 62.15 320 ILE B C 1
ATOM 5056 O O . ILE B 1 320 ? 109.376 125.914 115.533 1.00 62.15 320 ILE B O 1
ATOM 5061 N N . VAL B 1 321 ? 110.464 125.172 117.352 1.00 64.48 321 VAL B N 1
ATOM 5062 C CA . VAL B 1 321 ? 111.699 124.975 116.599 1.00 64.48 321 VAL B CA 1
ATOM 5063 C C . VAL B 1 321 ? 111.485 123.965 115.487 1.00 64.48 321 VAL B C 1
ATOM 5064 O O . VAL B 1 321 ? 111.945 124.156 114.356 1.00 64.48 321 VAL B O 1
ATOM 5068 N N . LYS B 1 322 ? 110.784 122.876 115.784 1.00 73.34 322 LYS B N 1
ATOM 5069 C CA . LYS B 1 322 ? 110.538 121.863 114.770 1.00 73.34 322 LYS B CA 1
ATOM 5070 C C . LYS B 1 322 ? 109.749 122.436 113.608 1.00 73.34 322 LYS B C 1
ATOM 5071 O O . LYS B 1 322 ? 110.081 122.200 112.446 1.00 73.34 322 LYS B O 1
ATOM 5077 N N . ILE B 1 323 ? 108.699 123.199 113.900 1.00 71.63 323 ILE B N 1
ATOM 5078 C CA . ILE B 1 323 ? 107.894 123.762 112.825 1.00 71.63 323 ILE B CA 1
ATOM 5079 C C . ILE B 1 323 ? 108.729 124.709 111.983 1.00 71.63 323 ILE B C 1
ATOM 5080 O O . ILE B 1 323 ? 108.652 124.698 110.751 1.00 71.63 323 ILE B O 1
ATOM 5085 N N . ALA B 1 324 ? 109.543 125.541 112.629 1.00 75.36 324 ALA B N 1
ATOM 5086 C CA . ALA B 1 324 ? 110.345 126.499 111.879 1.00 75.36 324 ALA B CA 1
ATOM 5087 C C . ALA B 1 324 ? 111.338 125.793 110.972 1.00 75.36 324 ALA B C 1
ATOM 5088 O O . ALA B 1 324 ? 111.499 126.169 109.808 1.00 75.36 324 ALA B O 1
ATOM 5090 N N . LEU B 1 325 ? 112.004 124.761 111.475 1.00 77.29 325 LEU B N 1
ATOM 5091 C CA . LEU B 1 325 ? 112.975 124.045 110.659 1.00 77.29 325 LEU B CA 1
ATOM 5092 C C . LEU B 1 325 ? 112.332 123.039 109.725 1.00 77.29 325 LEU B C 1
ATOM 5093 O O . LEU B 1 325 ? 113.033 122.437 108.909 1.00 77.29 325 LEU B O 1
ATOM 5098 N N . GLU B 1 326 ? 111.024 122.829 109.837 1.00 84.49 326 GLU B N 1
ATOM 5099 C CA . GLU B 1 326 ? 110.341 121.923 108.927 1.00 84.49 326 GLU B CA 1
ATOM 5100 C C . GLU B 1 326 ? 110.385 122.436 107.499 1.00 84.49 326 GLU B C 1
ATOM 5101 O O . GLU B 1 326 ? 110.628 121.669 106.563 1.00 84.49 326 GLU B O 1
ATOM 5107 N N . GLN B 1 327 ? 110.164 123.729 107.313 1.00 92.42 327 GLN B N 1
ATOM 5108 C CA . GLN B 1 327 ? 110.022 124.284 105.979 1.00 92.42 327 GLN B CA 1
ATOM 5109 C C . GLN B 1 327 ? 111.320 124.830 105.413 1.00 92.42 327 GLN B C 1
ATOM 5110 O O . GLN B 1 327 ? 111.419 125.004 104.195 1.00 92.42 327 GLN B O 1
ATOM 5116 N N . THR B 1 328 ? 112.309 125.105 106.256 1.00 91.62 328 THR B N 1
ATOM 5117 C CA . THR B 1 328 ? 113.612 125.513 105.757 1.00 91.62 328 THR B CA 1
ATOM 5118 C C . THR B 1 328 ? 114.200 124.419 104.880 1.00 91.62 328 THR B C 1
ATOM 5119 O O . THR B 1 328 ? 114.139 123.234 105.213 1.00 91.62 328 THR B O 1
ATOM 5123 N N . ALA B 1 329 ? 114.761 124.823 103.742 1.00 93.36 329 ALA B N 1
ATOM 5124 C CA . ALA B 1 329 ? 115.205 123.848 102.755 1.00 93.36 329 ALA B CA 1
ATOM 5125 C C . ALA B 1 329 ? 116.308 122.959 103.309 1.00 93.36 329 ALA B C 1
ATOM 5126 O O . ALA B 1 329 ? 116.209 121.728 103.266 1.00 93.36 329 ALA B O 1
ATOM 5128 N N . GLY B 1 330 ? 117.367 123.565 103.839 1.00 92.42 330 GLY B N 1
ATOM 5129 C CA . GLY B 1 330 ? 118.492 122.777 104.309 1.00 92.42 330 GLY B CA 1
ATOM 5130 C C . GLY B 1 330 ? 118.176 121.960 105.546 1.00 92.42 330 GLY B C 1
ATOM 5131 O O . GLY B 1 330 ? 118.585 120.803 105.656 1.00 92.42 330 GLY B O 1
ATOM 5132 N N . GLY B 1 331 ? 117.446 122.542 106.486 1.00 92.59 331 GLY B N 1
ATOM 5133 C CA . GLY B 1 331 ? 117.258 121.931 107.780 1.00 92.59 331 GLY B CA 1
ATOM 5134 C C . GLY B 1 331 ? 116.112 120.963 107.910 1.00 92.59 331 GLY B C 1
ATOM 5135 O O . GLY B 1 331 ? 115.865 120.474 109.013 1.00 92.59 331 GLY B O 1
ATOM 5136 N N . GLN B 1 332 ? 115.400 120.656 106.827 1.00 91.61 332 GLN B N 1
ATOM 5137 C CA . GLN B 1 332 ? 114.255 119.761 106.931 1.00 91.61 332 GLN B CA 1
ATOM 5138 C C . GLN B 1 332 ? 114.640 118.394 107.476 1.00 91.61 332 GLN B C 1
ATOM 5139 O O . GLN B 1 332 ? 113.794 117.705 108.059 1.00 91.61 332 GLN B O 1
ATOM 5145 N N . SER B 1 333 ? 115.898 117.995 107.307 1.00 93.16 333 SER B N 1
ATOM 5146 C CA . SER B 1 333 ? 116.361 116.728 107.856 1.00 93.16 333 SER B CA 1
ATOM 5147 C C . SER B 1 333 ? 116.246 116.705 109.373 1.00 93.16 333 SER B C 1
ATOM 5148 O O . SER B 1 333 ? 115.721 115.750 109.955 1.00 93.16 333 SER B O 1
ATOM 5151 N N . ILE B 1 334 ? 116.728 117.755 110.036 1.00 88.20 334 ILE B N 1
ATOM 5152 C CA . ILE B 1 334 ? 116.610 117.820 111.488 1.00 88.20 334 ILE B CA 1
ATOM 5153 C C . ILE B 1 334 ? 115.145 117.799 111.896 1.00 88.20 334 ILE B C 1
ATOM 5154 O O . ILE B 1 334 ? 114.759 117.138 112.869 1.00 88.20 334 ILE B O 1
ATOM 5159 N N . ALA B 1 335 ? 114.305 118.507 111.148 1.00 88.21 335 ALA B N 1
ATOM 5160 C CA . ALA B 1 335 ? 112.892 118.567 111.487 1.00 88.21 335 ALA B CA 1
ATOM 5161 C C . ALA B 1 335 ? 112.252 117.193 111.427 1.00 88.21 335 ALA B C 1
ATOM 5162 O O . ALA B 1 335 ? 111.449 116.840 112.295 1.00 88.21 335 ALA B O 1
ATOM 5164 N N . VAL B 1 336 ? 112.579 116.400 110.408 1.00 92.47 336 VAL B N 1
ATOM 5165 C CA . VAL B 1 336 ? 112.013 115.062 110.392 1.00 92.47 336 VAL B CA 1
ATOM 5166 C C . VAL B 1 336 ? 112.652 114.200 111.462 1.00 92.47 336 VAL B C 1
ATOM 5167 O O . VAL B 1 336 ? 112.036 113.237 111.929 1.00 92.47 336 VAL B O 1
ATOM 5171 N N . LEU B 1 337 ? 113.874 114.523 111.876 1.00 91.02 337 LEU B N 1
ATOM 5172 C CA . LEU B 1 337 ? 114.496 113.752 112.942 1.00 91.02 337 LEU B CA 1
ATOM 5173 C C . LEU B 1 337 ? 113.772 113.958 114.264 1.00 91.02 337 LEU B C 1
ATOM 5174 O O . LEU B 1 337 ? 113.641 113.022 115.057 1.00 91.02 337 LEU B O 1
ATOM 5179 N N . LEU B 1 338 ? 113.300 115.176 114.527 1.00 83.33 338 LEU B N 1
ATOM 5180 C CA . LEU B 1 338 ? 112.596 115.424 115.781 1.00 83.33 338 LEU B CA 1
ATOM 5181 C C . LEU B 1 338 ? 111.198 114.830 115.800 1.00 83.33 338 LEU B C 1
ATOM 5182 O O . LEU B 1 338 ? 110.630 114.658 116.880 1.00 83.33 338 LEU B O 1
ATOM 5187 N N . SER B 1 339 ? 110.630 114.518 114.641 1.00 95.00 339 SER B N 1
ATOM 5188 C CA . SER B 1 339 ? 109.237 114.111 114.570 1.00 95.00 339 SER B CA 1
ATOM 5189 C C . SER B 1 339 ? 109.047 112.741 115.207 1.00 95.00 339 SER B C 1
ATOM 5190 O O . SER B 1 339 ? 109.977 112.131 115.734 1.00 95.00 339 SER B O 1
ATOM 5193 N N . ASP B 1 340 ? 107.811 112.256 115.167 1.00 106.23 340 ASP B N 1
ATOM 5194 C CA . ASP B 1 340 ? 107.496 110.894 115.565 1.00 106.23 340 ASP B CA 1
ATOM 5195 C C . ASP B 1 340 ? 106.764 110.205 114.423 1.00 106.23 340 ASP B C 1
ATOM 5196 O O . ASP B 1 340 ? 106.292 110.847 113.483 1.00 106.23 340 ASP B O 1
ATOM 5201 N N . LEU B 1 341 ? 106.672 108.885 114.511 1.00 119.84 341 LEU B N 1
ATOM 5202 C CA . LEU B 1 341 ? 106.080 108.101 113.436 1.00 119.84 341 LEU B CA 1
ATOM 5203 C C . LEU B 1 341 ? 105.069 107.093 113.973 1.00 119.84 341 LEU B C 1
ATOM 5204 O O . LEU B 1 341 ? 104.515 107.271 115.057 1.00 119.84 341 LEU B O 1
ATOM 5209 N N . ALA C 1 2 ? 118.542 118.908 101.312 1.00 86.02 2 ALA C N 1
ATOM 5210 C CA . ALA C 1 2 ? 119.417 118.979 100.147 1.00 86.02 2 ALA C CA 1
ATOM 5211 C C . ALA C 1 2 ? 120.662 118.134 100.366 1.00 86.02 2 ALA C C 1
ATOM 5212 O O . ALA C 1 2 ? 120.796 117.478 101.397 1.00 86.02 2 ALA C O 1
ATOM 5214 N N . LYS C 1 3 ? 121.570 118.141 99.387 1.00 83.67 3 LYS C N 1
ATOM 5215 C CA . LYS C 1 3 ? 122.809 117.380 99.538 1.00 83.67 3 LYS C CA 1
ATOM 5216 C C . LYS C 1 3 ? 123.648 117.886 100.704 1.00 83.67 3 LYS C C 1
ATOM 5217 O O . LYS C 1 3 ? 124.091 117.065 101.524 1.00 83.67 3 LYS C O 1
ATOM 5223 N N . PRO C 1 4 ? 123.911 119.188 100.847 1.00 80.40 4 PRO C N 1
ATOM 5224 C CA . PRO C 1 4 ? 124.476 119.672 102.108 1.00 80.40 4 PRO C CA 1
ATOM 5225 C C . PRO C 1 4 ? 123.389 120.194 103.031 1.00 80.40 4 PRO C C 1
ATOM 5226 O O . PRO C 1 4 ? 122.405 120.798 102.603 1.00 80.40 4 PRO C O 1
ATOM 5230 N N . ILE C 1 5 ? 123.565 119.944 104.325 1.00 74.13 5 ILE C N 1
ATOM 5231 C CA . ILE C 1 5 ? 122.614 120.484 105.283 1.00 74.13 5 ILE C CA 1
ATOM 5232 C C . ILE C 1 5 ? 122.987 121.906 105.667 1.00 74.13 5 ILE C C 1
ATOM 5233 O O . ILE C 1 5 ? 122.118 122.705 106.027 1.00 74.13 5 ILE C O 1
ATOM 5238 N N . ILE C 1 6 ? 124.264 122.258 105.584 1.00 59.21 6 ILE C N 1
ATOM 5239 C CA . ILE C 1 6 ? 124.722 123.579 106.024 1.00 59.21 6 ILE C CA 1
ATOM 5240 C C . ILE C 1 6 ? 124.610 124.491 104.810 1.00 59.21 6 ILE C C 1
ATOM 5241 O O . ILE C 1 6 ? 125.561 124.728 104.067 1.00 59.21 6 ILE C O 1
ATOM 5246 N N . THR C 1 7 ? 123.410 125.015 104.602 1.00 53.44 7 THR C N 1
ATOM 5247 C CA . THR C 1 7 ? 123.187 125.955 103.517 1.00 53.44 7 THR C CA 1
ATOM 5248 C C . THR C 1 7 ? 123.948 127.245 103.783 1.00 53.44 7 THR C C 1
ATOM 5249 O O . THR C 1 7 ? 124.117 127.662 104.928 1.00 53.44 7 THR C O 1
ATOM 5253 N N . LEU C 1 8 ? 124.412 127.883 102.712 1.00 45.87 8 LEU C N 1
ATOM 5254 C CA . LEU C 1 8 ? 125.137 129.135 102.878 1.00 45.87 8 LEU C CA 1
ATOM 5255 C C . LEU C 1 8 ? 124.281 130.183 103.572 1.00 45.87 8 LEU C C 1
ATOM 5256 O O . LEU C 1 8 ? 124.780 130.948 104.404 1.00 45.87 8 LEU C O 1
ATOM 5261 N N . ASN C 1 9 ? 122.990 130.240 103.248 1.00 46.84 9 ASN C N 1
ATOM 5262 C CA . ASN C 1 9 ? 122.103 131.134 103.979 1.00 46.84 9 ASN C CA 1
ATOM 5263 C C . ASN C 1 9 ? 122.058 130.776 105.450 1.00 46.84 9 ASN C C 1
ATOM 5264 O O . ASN C 1 9 ? 121.956 131.661 106.305 1.00 46.84 9 ASN C O 1
ATOM 5269 N N . GLY C 1 10 ? 122.112 129.485 105.762 1.00 39.90 10 GLY C N 1
ATOM 5270 C CA . GLY C 1 10 ? 122.201 129.085 107.151 1.00 39.90 10 GLY C CA 1
ATOM 5271 C C . GLY C 1 10 ? 123.428 129.662 107.816 1.00 39.90 10 GLY C C 1
ATOM 5272 O O . GLY C 1 10 ? 123.365 130.164 108.937 1.00 39.90 10 GLY C O 1
ATOM 5273 N N . LEU C 1 11 ? 124.558 129.623 107.122 1.00 36.92 11 LEU C N 1
ATOM 5274 C CA . LEU C 1 11 ? 125.759 130.214 107.686 1.00 36.92 11 LEU C CA 1
ATOM 5275 C C . LEU C 1 11 ? 125.595 131.704 107.895 1.00 36.92 11 LEU C C 1
ATOM 5276 O O . LEU C 1 11 ? 126.046 132.241 108.906 1.00 36.92 11 LEU C O 1
ATOM 5281 N N . LYS C 1 12 ? 124.978 132.400 106.946 1.00 37.78 12 LYS C N 1
ATOM 5282 C CA . LYS C 1 12 ? 124.808 133.835 107.123 1.00 37.78 12 LYS C CA 1
ATOM 5283 C C . LYS C 1 12 ? 123.962 134.126 108.348 1.00 37.78 12 LYS C C 1
ATOM 5284 O O . LYS C 1 12 ? 124.316 134.972 109.173 1.00 37.78 12 LYS C O 1
ATOM 5290 N N . ILE C 1 13 ? 122.855 133.406 108.505 1.00 32.64 13 ILE C N 1
ATOM 5291 C CA . ILE C 1 13 ? 121.993 133.639 109.658 1.00 32.64 13 ILE C CA 1
ATOM 5292 C C . ILE C 1 13 ? 122.756 133.387 110.942 1.00 32.64 13 ILE C C 1
ATOM 5293 O O . ILE C 1 13 ? 122.726 134.195 111.875 1.00 32.64 13 ILE C O 1
ATOM 5298 N N . VAL C 1 14 ? 123.458 132.261 111.008 1.00 29.24 14 VAL C N 1
ATOM 5299 C CA . VAL C 1 14 ? 124.082 131.882 112.264 1.00 29.24 14 VAL C CA 1
ATOM 5300 C C . VAL C 1 14 ? 125.251 132.793 112.582 1.00 29.24 14 VAL C C 1
ATOM 5301 O O . VAL C 1 14 ? 125.484 133.123 113.742 1.00 29.24 14 VAL C O 1
ATOM 5305 N N . ILE C 1 15 ? 126.004 133.222 111.573 1.00 28.50 15 ILE C N 1
ATOM 5306 C CA . ILE C 1 15 ? 127.089 134.161 111.828 1.00 28.50 15 ILE C CA 1
ATOM 5307 C C . ILE C 1 15 ? 126.537 135.482 112.322 1.00 28.50 15 ILE C C 1
ATOM 5308 O O . ILE C 1 15 ? 127.070 136.078 113.261 1.00 28.50 15 ILE C O 1
ATOM 5313 N N . MET C 1 16 ? 125.467 135.969 111.704 1.00 32.25 16 MET C N 1
ATOM 5314 C CA . MET C 1 16 ? 124.890 137.221 112.164 1.00 32.25 16 MET C CA 1
ATOM 5315 C C . MET C 1 16 ? 124.451 137.112 113.611 1.00 32.25 16 MET C C 1
ATOM 5316 O O . MET C 1 16 ? 124.750 137.985 114.427 1.00 32.25 16 MET C O 1
ATOM 5321 N N . LEU C 1 17 ? 123.762 136.032 113.959 1.00 27.69 17 LEU C N 1
ATOM 5322 C CA . LEU C 1 17 ? 123.287 135.899 115.329 1.00 27.69 17 LEU C CA 1
ATOM 5323 C C . LEU C 1 17 ? 124.436 135.728 116.309 1.00 27.69 17 LEU C C 1
ATOM 5324 O O . LEU C 1 17 ? 124.431 136.325 117.388 1.00 27.69 17 LEU C O 1
ATOM 5329 N N . GLY C 1 18 ? 125.426 134.916 115.965 1.00 27.11 18 GLY C N 1
ATOM 5330 C CA . GLY C 1 18 ? 126.540 134.729 116.867 1.00 27.11 18 GLY C CA 1
ATOM 5331 C C . GLY C 1 18 ? 127.296 136.012 117.104 1.00 27.11 18 GLY C C 1
ATOM 5332 O O . GLY C 1 18 ? 127.655 136.334 118.237 1.00 27.11 18 GLY C O 1
ATOM 5333 N N . MET C 1 19 ? 127.529 136.779 116.050 1.00 26.66 19 MET C N 1
ATOM 5334 C CA . MET C 1 19 ? 128.265 138.014 116.230 1.00 26.66 19 MET C CA 1
ATOM 5335 C C . MET C 1 19 ? 127.434 139.053 116.960 1.00 26.66 19 MET C C 1
ATOM 5336 O O . MET C 1 19 ? 127.985 139.874 117.693 1.00 26.66 19 MET C O 1
ATOM 5341 N N . LEU C 1 20 ? 126.116 139.032 116.803 1.00 24.10 20 LEU C N 1
ATOM 5342 C CA . LEU C 1 20 ? 125.300 139.919 117.617 1.00 24.10 20 LEU C CA 1
ATOM 5343 C C . LEU C 1 20 ? 125.391 139.548 119.083 1.00 24.10 20 LEU C C 1
ATOM 5344 O O . LEU C 1 20 ? 125.444 140.425 119.945 1.00 24.10 20 LEU C O 1
ATOM 5349 N N . VAL C 1 21 ? 125.397 138.257 119.391 1.00 19.97 21 VAL C N 1
ATOM 5350 C CA . VAL C 1 21 ? 125.557 137.856 120.781 1.00 19.97 21 VAL C CA 1
ATOM 5351 C C . VAL C 1 21 ? 126.890 138.340 121.318 1.00 19.97 21 VAL C C 1
ATOM 5352 O O . VAL C 1 21 ? 126.982 138.824 122.450 1.00 19.97 21 VAL C O 1
ATOM 5356 N N . ILE C 1 22 ? 127.945 138.219 120.520 1.00 18.69 22 ILE C N 1
ATOM 5357 C CA . ILE C 1 22 ? 129.246 138.687 120.977 1.00 18.69 22 ILE C CA 1
ATOM 5358 C C . ILE C 1 22 ? 129.211 140.179 121.230 1.00 18.69 22 ILE C C 1
ATOM 5359 O O . ILE C 1 22 ? 129.714 140.658 122.246 1.00 18.69 22 ILE C O 1
ATOM 5364 N N . ILE C 1 23 ? 128.613 140.940 120.321 1.00 22.30 23 ILE C N 1
ATOM 5365 C CA . ILE C 1 23 ? 128.565 142.385 120.497 1.00 22.30 23 ILE C CA 1
ATOM 5366 C C . ILE C 1 23 ? 127.819 142.738 121.768 1.00 22.30 23 ILE C C 1
ATOM 5367 O O . ILE C 1 23 ? 128.264 143.578 122.551 1.00 22.30 23 ILE C O 1
ATOM 5372 N N . LEU C 1 24 ? 126.676 142.102 121.997 1.00 26.68 24 LEU C N 1
ATOM 5373 C CA . LEU C 1 24 ? 125.910 142.418 123.193 1.00 26.68 24 LEU C CA 1
ATOM 5374 C C . LEU C 1 24 ? 126.688 142.077 124.448 1.00 26.68 24 LEU C C 1
ATOM 5375 O O . LEU C 1 24 ? 126.698 142.855 125.401 1.00 26.68 24 LEU C O 1
ATOM 5380 N N . CYS C 1 25 ? 127.361 140.931 124.476 1.00 32.82 25 CYS C N 1
ATOM 5381 C CA . CYS C 1 25 ? 128.199 140.672 125.637 1.00 32.82 25 CYS C CA 1
ATOM 5382 C C . CYS C 1 25 ? 129.303 141.694 125.754 1.00 32.82 25 CYS C C 1
ATOM 5383 O O . CYS C 1 25 ? 129.782 141.947 126.857 1.00 32.82 25 CYS C O 1
ATOM 5386 N N . GLY C 1 26 ? 129.726 142.278 124.641 1.00 24.68 26 GLY C N 1
ATOM 5387 C CA . GLY C 1 26 ? 130.701 143.345 124.717 1.00 24.68 26 GLY C CA 1
ATOM 5388 C C . GLY C 1 26 ? 130.143 144.585 125.374 1.00 24.68 26 GLY C C 1
ATOM 5389 O O . GLY C 1 26 ? 130.791 145.189 126.226 1.00 24.68 26 GLY C O 1
ATOM 5390 N N . ILE C 1 27 ? 128.933 144.976 124.997 1.00 23.72 27 ILE C N 1
ATOM 5391 C CA . ILE C 1 27 ? 128.336 146.172 125.571 1.00 23.72 27 ILE C CA 1
ATOM 5392 C C . ILE C 1 27 ? 127.997 145.948 127.031 1.00 23.72 27 ILE C C 1
ATOM 5393 O O . ILE C 1 27 ? 128.282 146.787 127.886 1.00 23.72 27 ILE C O 1
ATOM 5398 N N . ARG C 1 28 ? 127.385 144.813 127.340 1.00 32.31 28 ARG C N 1
ATOM 5399 C CA . ARG C 1 28 ? 127.068 144.509 128.724 1.00 32.31 28 ARG C CA 1
ATOM 5400 C C . ARG C 1 28 ? 128.311 144.547 129.589 1.00 32.31 28 ARG C C 1
ATOM 5401 O O . ARG C 1 28 ? 128.247 144.940 130.754 1.00 32.31 28 ARG C O 1
ATOM 5409 N N . PHE C 1 29 ? 129.448 144.164 129.030 1.00 33.66 29 PHE C N 1
ATOM 5410 C CA . PHE C 1 29 ? 130.698 144.125 129.770 1.00 33.66 29 PHE C CA 1
ATOM 5411 C C . PHE C 1 29 ? 131.327 145.497 129.909 1.00 33.66 29 PHE C C 1
ATOM 5412 O O . PHE C 1 29 ? 131.948 145.784 130.931 1.00 33.66 29 PHE C O 1
ATOM 5420 N N . ALA C 1 30 ? 131.186 146.351 128.902 1.00 28.68 30 ALA C N 1
ATOM 5421 C CA . ALA C 1 30 ? 131.748 147.691 128.929 1.00 28.68 30 ALA C CA 1
ATOM 5422 C C . ALA C 1 30 ? 130.710 148.737 129.273 1.00 28.68 30 ALA C C 1
ATOM 5423 O O . ALA C 1 30 ? 130.788 149.864 128.789 1.00 28.68 30 ALA C O 1
ATOM 5425 N N . ALA C 1 31 ? 129.731 148.384 130.098 1.00 41.21 31 ALA C N 1
ATOM 5426 C CA . ALA C 1 31 ? 128.637 149.303 130.364 1.00 41.21 31 ALA C CA 1
ATOM 5427 C C . ALA C 1 31 ? 129.113 150.557 131.069 1.00 41.21 31 ALA C C 1
ATOM 5428 O O . ALA C 1 31 ? 128.558 151.634 130.845 1.00 41.21 31 ALA C O 1
ATOM 5430 N N . GLU C 1 32 ? 130.135 150.451 131.915 1.00 41.09 32 GLU C N 1
ATOM 5431 C CA . GLU C 1 32 ? 130.513 151.608 132.711 1.00 41.09 32 GLU C CA 1
ATOM 5432 C C . GLU C 1 32 ? 131.194 152.699 131.903 1.00 41.09 32 GLU C C 1
ATOM 5433 O O . GLU C 1 32 ? 131.431 153.777 132.448 1.00 41.09 32 GLU C O 1
ATOM 5439 N N . ILE C 1 33 ? 131.531 152.461 130.644 1.00 34.43 33 ILE C N 1
ATOM 5440 C CA . ILE C 1 33 ? 131.893 153.536 129.737 1.00 34.43 33 ILE C CA 1
ATOM 5441 C C . ILE C 1 33 ? 130.739 153.912 128.838 1.00 34.43 33 ILE C C 1
ATOM 5442 O O . ILE C 1 33 ? 130.451 155.090 128.642 1.00 34.43 33 ILE C O 1
ATOM 5447 N N . ILE C 1 34 ? 130.096 152.914 128.243 1.00 39.78 34 ILE C N 1
ATOM 5448 C CA . ILE C 1 34 ? 129.063 153.191 127.262 1.00 39.78 34 ILE C CA 1
ATOM 5449 C C . ILE C 1 34 ? 127.981 154.060 127.870 1.00 39.78 34 ILE C C 1
ATOM 5450 O O . ILE C 1 34 ? 127.529 155.026 127.254 1.00 39.78 34 ILE C O 1
ATOM 5455 N N . VAL C 1 35 ? 127.564 153.752 129.091 1.00 42.50 35 VAL C N 1
ATOM 5456 C CA . VAL C 1 35 ? 126.476 154.507 129.698 1.00 42.50 35 VAL C CA 1
ATOM 5457 C C . VAL C 1 35 ? 126.879 155.958 129.925 1.00 42.50 35 VAL C C 1
ATOM 5458 O O . VAL C 1 35 ? 126.177 156.849 129.435 1.00 42.50 35 VAL C O 1
ATOM 5462 N N . PRO C 1 36 ? 127.962 156.269 130.644 1.00 37.26 36 PRO C N 1
ATOM 5463 C CA . PRO C 1 36 ? 128.306 157.685 130.798 1.00 37.26 36 PRO C CA 1
ATOM 5464 C C . PRO C 1 36 ? 128.549 158.377 129.482 1.00 37.26 36 PRO C C 1
ATOM 5465 O O . PRO C 1 36 ? 128.159 159.533 129.325 1.00 37.26 36 PRO C O 1
ATOM 5469 N N . PHE C 1 37 ? 129.154 157.705 128.512 1.00 37.24 37 PHE C N 1
ATOM 5470 C CA . PHE C 1 37 ? 129.407 158.374 127.247 1.00 37.24 37 PHE C CA 1
ATOM 5471 C C . PHE C 1 37 ? 128.108 158.686 126.526 1.00 37.24 37 PHE C C 1
ATOM 5472 O O . PHE C 1 37 ? 127.914 159.801 126.041 1.00 37.24 37 PHE C O 1
ATOM 5480 N N . ILE C 1 38 ? 127.200 157.716 126.451 1.00 38.82 38 ILE C N 1
ATOM 5481 C CA . ILE C 1 38 ? 125.926 157.955 125.782 1.00 38.82 38 ILE C CA 1
ATOM 5482 C C . ILE C 1 38 ? 125.159 159.055 126.486 1.00 38.82 38 ILE C C 1
ATOM 5483 O O . ILE C 1 38 ? 124.593 159.951 125.849 1.00 38.82 38 ILE C O 1
ATOM 5488 N N . LEU C 1 39 ? 125.117 159.001 127.809 1.00 46.43 39 LEU C N 1
ATOM 5489 C CA . LEU C 1 39 ? 124.355 159.986 128.553 1.00 46.43 39 LEU C CA 1
ATOM 5490 C C . LEU C 1 39 ? 124.951 161.370 128.391 1.00 46.43 39 LEU C C 1
ATOM 5491 O O . LEU C 1 39 ? 124.221 162.358 128.269 1.00 46.43 39 LEU C O 1
ATOM 5496 N N . ALA C 1 40 ? 126.278 161.464 128.378 1.00 45.89 40 ALA C N 1
ATOM 5497 C CA . ALA C 1 40 ? 126.920 162.742 128.133 1.00 45.89 40 ALA C CA 1
ATOM 5498 C C . ALA C 1 40 ? 126.594 163.248 126.745 1.00 45.89 40 ALA C C 1
ATOM 5499 O O . ALA C 1 40 ? 126.378 164.443 126.547 1.00 45.89 40 ALA C O 1
ATOM 5501 N N . LEU C 1 41 ? 126.548 162.352 125.770 1.00 40.70 41 LEU C N 1
ATOM 5502 C CA . LEU C 1 41 ? 126.181 162.766 124.426 1.00 40.70 41 LEU C CA 1
ATOM 5503 C C . LEU C 1 41 ? 124.777 163.343 124.399 1.00 40.70 41 LEU C C 1
ATOM 5504 O O . LEU C 1 41 ? 124.535 164.383 123.780 1.00 40.70 41 LEU C O 1
ATOM 5509 N N . PHE C 1 42 ? 123.839 162.693 125.079 1.00 46.51 42 PHE C N 1
ATOM 5510 C CA . PHE C 1 42 ? 122.470 163.192 125.063 1.00 46.51 42 PHE C CA 1
ATOM 5511 C C . PHE C 1 42 ? 122.354 164.523 125.787 1.00 46.51 42 PHE C C 1
ATOM 5512 O O . PHE C 1 42 ? 121.654 165.426 125.321 1.00 46.51 42 PHE C O 1
ATOM 5520 N N . ILE C 1 43 ? 123.026 164.667 126.925 1.00 47.33 43 ILE C N 1
ATOM 5521 C CA . ILE C 1 43 ? 122.980 165.941 127.632 1.00 47.33 43 ILE C CA 1
ATOM 5522 C C . ILE C 1 43 ? 123.595 167.037 126.781 1.00 47.33 43 ILE C C 1
ATOM 5523 O O . ILE C 1 43 ? 123.104 168.169 126.753 1.00 47.33 43 ILE C O 1
ATOM 5528 N N . ALA C 1 44 ? 124.678 166.725 126.076 1.00 52.66 44 ALA C N 1
ATOM 5529 C CA . ALA C 1 44 ? 125.275 167.715 125.197 1.00 52.66 44 ALA C CA 1
ATOM 5530 C C . ALA C 1 44 ? 124.306 168.115 124.108 1.00 52.66 44 ALA C C 1
ATOM 5531 O O . ALA C 1 44 ? 124.208 169.293 123.760 1.00 52.66 44 ALA C O 1
ATOM 5533 N N . VAL C 1 45 ? 123.581 167.148 123.556 1.00 55.37 45 VAL C N 1
ATOM 5534 C CA . VAL C 1 45 ? 122.601 167.470 122.527 1.00 55.37 45 VAL C CA 1
ATOM 5535 C C . VAL C 1 45 ? 121.529 168.383 123.090 1.00 55.37 45 VAL C C 1
ATOM 5536 O O . VAL C 1 45 ? 121.115 169.352 122.447 1.00 55.37 45 VAL C O 1
ATOM 5540 N N . ILE C 1 46 ? 121.069 168.092 124.303 1.00 60.75 46 ILE C N 1
ATOM 5541 C CA . ILE C 1 46 ? 120.038 168.913 124.928 1.00 60.75 46 ILE C CA 1
ATOM 5542 C C . ILE C 1 46 ? 120.532 170.337 125.117 1.00 60.75 46 ILE C C 1
ATOM 5543 O O . ILE C 1 46 ? 119.834 171.303 124.799 1.00 60.75 46 ILE C O 1
ATOM 5548 N N . LEU C 1 47 ? 121.738 170.488 125.647 1.00 64.17 47 LEU C N 1
ATOM 5549 C CA . LEU C 1 47 ? 122.244 171.798 126.025 1.00 64.17 47 LEU C CA 1
ATOM 5550 C C . LEU C 1 47 ? 122.802 172.585 124.856 1.00 64.17 47 LEU C C 1
ATOM 5551 O O . LEU C 1 47 ? 122.998 173.795 124.987 1.00 64.17 47 LEU C O 1
ATOM 5556 N N . ASN C 1 48 ? 123.071 171.939 123.730 1.00 78.77 48 ASN C N 1
ATOM 5557 C CA . ASN C 1 48 ? 123.643 172.663 122.600 1.00 78.77 48 ASN C CA 1
ATOM 5558 C C . ASN C 1 48 ? 122.759 173.792 122.104 1.00 78.77 48 ASN C C 1
ATOM 5559 O O . ASN C 1 48 ? 123.293 174.878 121.829 1.00 78.77 48 ASN C O 1
ATOM 5564 N N . PRO C 1 49 ? 121.445 173.622 121.924 1.00 80.82 49 PRO C N 1
ATOM 5565 C CA . PRO C 1 49 ? 120.640 174.770 121.482 1.00 80.82 49 PRO C CA 1
ATOM 5566 C C . PRO C 1 49 ? 120.724 175.942 122.429 1.00 80.82 49 PRO C C 1
ATOM 5567 O O . PRO C 1 49 ? 120.774 177.095 121.988 1.00 80.82 49 PRO C O 1
ATOM 5571 N N . LEU C 1 50 ? 120.762 175.674 123.729 1.00 89.54 50 LEU C N 1
ATOM 5572 C CA . LEU C 1 50 ? 120.844 176.757 124.694 1.00 89.54 50 LEU C CA 1
ATOM 5573 C C . LEU C 1 50 ? 122.142 177.527 124.519 1.00 89.54 50 LEU C C 1
ATOM 5574 O O . LEU C 1 50 ? 122.145 178.759 124.444 1.00 89.54 50 LEU C O 1
ATOM 5579 N N . VAL C 1 51 ? 123.257 176.809 124.438 1.00 93.34 51 VAL C N 1
ATOM 5580 C CA . VAL C 1 51 ? 124.549 177.462 124.281 1.00 93.34 51 VAL C CA 1
ATOM 5581 C C . VAL C 1 51 ? 124.601 178.220 122.968 1.00 93.34 51 VAL C C 1
ATOM 5582 O O . VAL C 1 51 ? 125.148 179.323 122.892 1.00 93.34 51 VAL C O 1
ATOM 5586 N N . GLN C 1 52 ? 124.034 177.644 121.915 1.00 105.11 52 GLN C N 1
ATOM 5587 C CA . GLN C 1 52 ? 124.062 178.304 120.619 1.00 105.11 52 GLN C CA 1
ATOM 5588 C C . GLN C 1 52 ? 123.266 179.600 120.649 1.00 105.11 52 GLN C C 1
ATOM 5589 O O . GLN C 1 52 ? 123.714 180.628 120.125 1.00 105.11 52 GLN C O 1
ATOM 5595 N N . HIS C 1 53 ? 122.091 179.580 121.277 1.00 112.75 53 HIS C N 1
ATOM 5596 C CA . HIS C 1 53 ? 121.327 180.812 1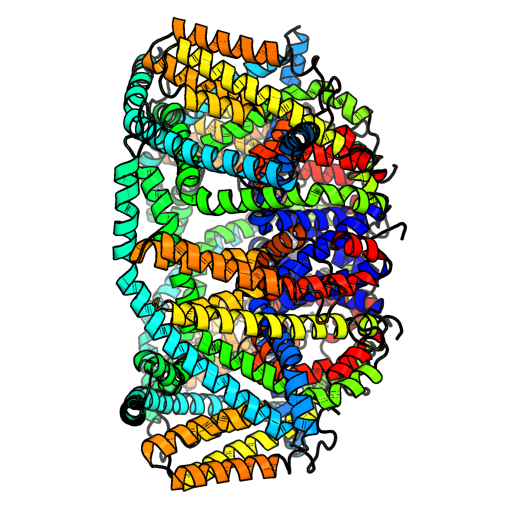21.424 1.00 112.75 53 HIS C CA 1
ATOM 5597 C C . HIS C 1 53 ? 122.088 181.826 122.259 1.00 112.75 53 HIS C C 1
ATOM 5598 O O . HIS C 1 53 ? 122.074 183.024 121.963 1.00 112.75 53 HIS C O 1
ATOM 5605 N N . MET C 1 54 ? 122.755 181.366 123.314 1.00 114.59 54 MET C N 1
ATOM 5606 C CA . MET C 1 54 ? 123.528 182.281 124.142 1.00 114.59 54 MET C CA 1
ATOM 5607 C C . MET C 1 54 ? 124.673 182.890 123.349 1.00 114.59 54 MET C C 1
ATOM 5608 O O . MET C 1 54 ? 125.060 184.040 123.578 1.00 114.59 54 MET C O 1
ATOM 5613 N N . VAL C 1 55 ? 125.221 182.132 122.404 1.00 117.23 55 VAL C N 1
ATOM 5614 C CA . VAL C 1 55 ? 126.204 182.686 121.482 1.00 117.23 55 VAL C CA 1
ATOM 5615 C C . VAL C 1 55 ? 125.559 183.742 120.603 1.00 117.23 55 VAL C C 1
ATOM 5616 O O . VAL C 1 55 ? 126.159 184.784 120.314 1.00 117.23 55 VAL C O 1
ATOM 5620 N N . ARG C 1 56 ? 124.320 183.498 120.175 1.00 122.58 56 ARG C N 1
ATOM 5621 C CA . ARG C 1 56 ? 123.609 184.488 119.374 1.00 122.58 56 ARG C CA 1
ATOM 5622 C C . ARG C 1 56 ? 123.501 185.820 120.105 1.00 122.58 56 ARG C C 1
ATOM 5623 O O . ARG C 1 56 ? 123.382 186.871 119.468 1.00 122.58 56 ARG C O 1
ATOM 5631 N N . TRP C 1 57 ? 123.555 185.800 121.434 1.00 124.79 57 TRP C N 1
ATOM 5632 C CA . TRP C 1 57 ? 123.679 187.017 122.219 1.00 124.79 57 TRP C CA 1
ATOM 5633 C C . TRP C 1 57 ? 125.101 187.537 122.278 1.00 124.79 57 TRP C C 1
ATOM 5634 O O . TRP C 1 57 ? 125.414 188.322 123.179 1.00 124.79 57 TRP C O 1
ATOM 5645 N N . ARG C 1 58 ? 125.968 187.101 121.363 1.00 124.39 58 ARG C N 1
ATOM 5646 C CA . ARG C 1 58 ? 127.332 187.618 121.258 1.00 124.39 58 ARG C CA 1
ATOM 5647 C C . ARG C 1 58 ? 128.114 187.376 122.546 1.00 124.39 58 ARG C C 1
ATOM 5648 O O . ARG C 1 58 ? 128.751 188.274 123.097 1.00 124.39 58 ARG C O 1
ATOM 5656 N N . VAL C 1 59 ? 128.050 186.142 123.031 1.00 118.16 59 VAL C N 1
ATOM 5657 C CA . VAL C 1 59 ? 128.789 185.735 124.220 1.00 118.16 59 VAL C CA 1
ATOM 5658 C C . VAL C 1 59 ? 129.857 184.748 123.769 1.00 118.16 59 VAL C C 1
ATOM 5659 O O . VAL C 1 59 ? 129.595 183.932 122.876 1.00 118.16 59 VAL C O 1
ATOM 5663 N N . PRO C 1 60 ? 131.068 184.803 124.317 1.00 110.02 60 PRO C N 1
ATOM 5664 C CA . PRO C 1 60 ? 132.096 183.840 123.912 1.00 110.02 60 PRO C CA 1
ATOM 5665 C C . PRO C 1 60 ? 131.641 182.413 124.162 1.00 110.02 60 PRO C C 1
ATOM 5666 O O . PRO C 1 60 ? 131.034 182.103 125.188 1.00 110.02 60 PRO C O 1
ATOM 5670 N N . ARG C 1 61 ? 131.949 181.541 123.203 1.00 98.74 61 ARG C N 1
ATOM 5671 C CA . ARG C 1 61 ? 131.497 180.159 123.284 1.00 98.74 61 ARG C CA 1
ATOM 5672 C C . ARG C 1 61 ? 132.046 179.477 124.525 1.00 98.74 61 ARG C C 1
ATOM 5673 O O . ARG C 1 61 ? 131.290 178.910 125.324 1.00 98.74 61 ARG C O 1
ATOM 5681 N N . VAL C 1 62 ? 133.363 179.534 124.711 1.00 100.92 62 VAL C N 1
ATOM 5682 C CA . VAL C 1 62 ? 133.977 178.852 125.842 1.00 100.92 62 VAL C CA 1
ATOM 5683 C C . VAL C 1 62 ? 133.468 179.433 127.148 1.00 100.92 62 VAL C C 1
ATOM 5684 O O . VAL C 1 62 ? 133.164 178.701 128.096 1.00 100.92 62 VAL C O 1
ATOM 5688 N N . LEU C 1 63 ? 133.361 180.756 127.218 1.00 105.33 63 LEU C N 1
ATOM 5689 C CA . LEU C 1 63 ? 132.824 181.381 128.418 1.00 105.33 63 LEU C CA 1
ATOM 5690 C C . LEU C 1 63 ? 131.405 180.906 128.692 1.00 105.33 63 LEU C C 1
ATOM 5691 O O . LEU C 1 63 ? 131.058 180.576 129.834 1.00 105.33 63 LEU C O 1
ATOM 5696 N N . ALA C 1 64 ? 130.575 180.859 127.651 1.00 102.90 64 ALA C N 1
ATOM 5697 C CA . ALA C 1 64 ? 129.188 180.457 127.830 1.00 102.90 64 ALA C CA 1
ATOM 5698 C C . ALA C 1 64 ? 129.098 179.043 128.374 1.00 102.90 64 ALA C C 1
ATOM 5699 O O . ALA C 1 64 ? 128.413 178.788 129.372 1.00 102.90 64 ALA C O 1
ATOM 5701 N N . VAL C 1 65 ? 129.796 178.105 127.734 1.00 98.42 65 VAL C N 1
ATOM 5702 C CA . VAL C 1 65 ? 129.700 176.728 128.190 1.00 98.42 65 VAL C CA 1
ATOM 5703 C C . VAL C 1 65 ? 130.289 176.585 129.581 1.00 98.42 65 VAL C C 1
ATOM 5704 O O . VAL C 1 65 ? 129.780 175.810 130.396 1.00 98.42 65 VAL C O 1
ATOM 5708 N N . SER C 1 66 ? 131.343 177.336 129.895 1.00 104.56 66 SER C N 1
ATOM 5709 C CA . SER C 1 66 ? 131.927 177.245 131.224 1.00 104.56 66 SER C CA 1
ATOM 5710 C C . SER C 1 66 ? 130.928 177.671 132.288 1.00 104.56 66 SER C C 1
ATOM 5711 O O . SER C 1 66 ? 130.701 176.947 133.266 1.00 104.56 66 SER C O 1
ATOM 5714 N N . ILE C 1 67 ? 130.308 178.838 132.110 1.00 105.35 67 ILE C N 1
ATOM 5715 C CA . ILE C 1 67 ? 129.373 179.305 133.127 1.00 105.35 67 ILE C CA 1
ATOM 5716 C C . ILE C 1 67 ? 128.184 178.364 133.221 1.00 105.35 67 ILE C C 1
ATOM 5717 O O . ILE C 1 67 ? 127.678 178.090 134.315 1.00 105.35 67 ILE C O 1
ATOM 5722 N N . LEU C 1 68 ? 127.729 177.841 132.085 1.00 102.29 68 LEU C N 1
ATOM 5723 C CA . LEU C 1 68 ? 126.591 176.938 132.117 1.00 102.29 68 LEU C CA 1
ATOM 5724 C C . LEU C 1 68 ? 126.926 175.669 132.881 1.00 102.29 68 LEU C C 1
ATOM 5725 O O . LEU C 1 68 ? 126.108 175.169 133.661 1.00 102.29 68 LEU C O 1
ATOM 5730 N N . MET C 1 69 ? 128.122 175.130 132.675 1.00 103.64 69 MET C N 1
ATOM 5731 C CA . MET C 1 69 ? 128.510 173.943 133.413 1.00 103.64 69 MET C CA 1
ATOM 5732 C C . MET C 1 69 ? 128.672 174.209 134.897 1.00 103.64 69 MET C C 1
ATOM 5733 O O . MET C 1 69 ? 128.308 173.348 135.703 1.00 103.64 69 MET C O 1
ATOM 5738 N N . THR C 1 70 ? 129.206 175.368 135.285 1.00 108.97 70 THR C N 1
ATOM 5739 C CA . THR C 1 70 ? 129.247 175.688 136.709 1.00 108.97 70 THR C CA 1
ATOM 5740 C C . THR C 1 70 ? 127.843 175.746 137.291 1.00 108.97 70 THR C C 1
ATOM 5741 O O . THR C 1 70 ? 127.586 175.219 138.381 1.00 108.97 70 THR C O 1
ATOM 5745 N N . ILE C 1 71 ? 126.919 176.384 136.575 1.00 107.94 71 ILE C N 1
ATOM 5746 C CA . ILE C 1 71 ? 125.538 176.433 137.037 1.00 107.94 71 ILE C CA 1
ATOM 5747 C C . ILE C 1 71 ? 125.014 175.026 137.257 1.00 107.94 71 ILE C C 1
ATOM 5748 O O . ILE C 1 71 ? 124.443 174.710 138.309 1.00 107.94 71 ILE C O 1
ATOM 5753 N N . ILE C 1 72 ? 125.218 174.157 136.271 1.00 109.27 72 ILE C N 1
ATOM 5754 C CA . ILE C 1 72 ? 124.653 172.816 136.341 1.00 109.27 72 ILE C CA 1
ATOM 5755 C C . ILE C 1 72 ? 125.255 172.039 137.500 1.00 109.27 72 ILE C C 1
ATOM 5756 O O . ILE C 1 72 ? 124.543 171.346 138.234 1.00 109.27 72 ILE C O 1
ATOM 5761 N N . VAL C 1 73 ? 126.568 172.135 137.690 1.00 111.69 73 VAL C N 1
ATOM 5762 C CA . VAL C 1 73 ? 127.186 171.330 138.734 1.00 111.69 73 VAL C CA 1
ATOM 5763 C C . VAL C 1 73 ? 126.780 171.834 140.112 1.00 111.69 73 VAL C C 1
ATOM 5764 O O . VAL C 1 73 ? 126.536 171.038 141.028 1.00 111.69 73 VAL C O 1
ATOM 5768 N N . MET C 1 74 ? 126.683 173.153 140.288 1.00 119.32 74 MET C N 1
ATOM 5769 C CA . MET C 1 74 ? 126.218 173.665 141.571 1.00 119.32 74 MET C CA 1
ATOM 5770 C C . MET C 1 74 ? 124.793 173.215 141.844 1.00 119.32 74 MET C C 1
ATOM 5771 O O . MET C 1 74 ? 124.459 172.814 142.966 1.00 119.32 74 MET C O 1
ATOM 5776 N N . ALA C 1 75 ? 123.938 173.268 140.824 1.00 120.96 75 ALA C N 1
ATOM 5777 C CA . ALA C 1 75 ? 122.565 172.829 141.014 1.00 120.96 75 ALA C CA 1
ATOM 5778 C C . ALA C 1 75 ? 122.510 171.358 141.384 1.00 120.96 75 ALA C C 1
ATOM 5779 O O . ALA C 1 75 ? 121.732 170.963 142.254 1.00 120.96 75 ALA C O 1
ATOM 5781 N N . MET C 1 76 ? 123.330 170.529 140.741 1.00 125.75 76 MET C N 1
ATOM 5782 C CA . MET C 1 76 ? 123.344 169.113 141.087 1.00 125.75 76 MET C CA 1
ATOM 5783 C C . MET C 1 76 ? 123.805 168.887 142.516 1.00 125.75 76 MET C C 1
ATOM 5784 O O . MET C 1 76 ? 123.239 168.052 143.225 1.00 125.75 76 MET C O 1
ATOM 5789 N N . VAL C 1 77 ? 124.835 169.603 142.960 1.00 127.63 77 VAL C N 1
ATOM 5790 C 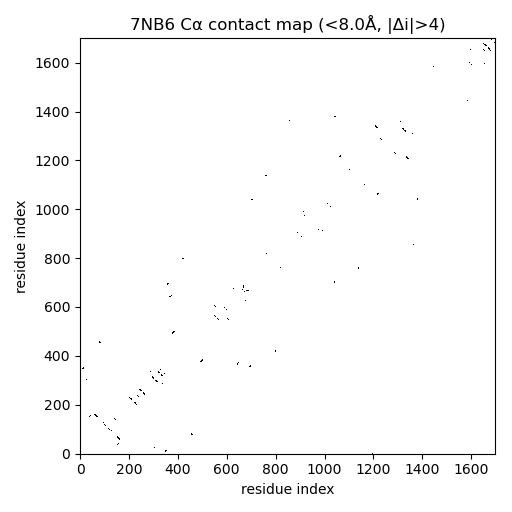CA . VAL C 1 77 ? 125.293 169.404 144.332 1.00 127.63 77 VAL C CA 1
ATOM 5791 C C . VAL C 1 77 ? 124.211 169.814 145.320 1.00 127.63 77 VAL C C 1
ATOM 5792 O O . VAL C 1 77 ? 123.903 169.084 146.276 1.00 127.63 77 VAL C O 1
ATOM 5796 N N . LEU C 1 78 ? 123.603 170.977 145.096 1.00 129.66 78 LEU C N 1
ATOM 5797 C CA . LEU C 1 78 ? 122.540 171.432 145.979 1.00 129.66 78 LEU C CA 1
ATOM 5798 C C . LEU C 1 78 ? 121.383 170.448 145.988 1.00 129.66 78 LEU C C 1
ATOM 5799 O O . LEU C 1 78 ? 120.810 170.156 147.044 1.00 129.66 78 LEU C O 1
ATOM 5804 N N . LEU C 1 79 ? 121.021 169.932 144.817 1.00 133.32 79 LEU C N 1
ATOM 5805 C CA . LEU C 1 79 ? 119.916 168.994 144.739 1.00 133.32 79 LEU C CA 1
ATOM 5806 C C . LEU C 1 79 ? 120.261 167.692 145.434 1.00 133.32 79 LEU C C 1
ATOM 5807 O O . LEU C 1 79 ? 119.394 167.066 146.042 1.00 133.32 79 LEU C O 1
ATOM 5812 N N . LEU C 1 80 ? 121.517 167.264 145.355 1.00 136.67 80 LEU C N 1
ATOM 5813 C CA . LEU C 1 80 ? 121.918 166.084 146.104 1.00 136.67 80 LEU C CA 1
ATOM 5814 C C . LEU C 1 80 ? 121.745 166.311 147.593 1.00 136.67 80 LEU C C 1
ATOM 5815 O O . LEU C 1 80 ? 121.274 165.427 148.313 1.00 136.67 80 LEU C O 1
ATOM 5820 N N . ALA C 1 81 ? 122.109 167.495 148.077 1.00 142.59 81 ALA C N 1
ATOM 5821 C CA . ALA C 1 81 ? 121.929 167.775 149.499 1.00 142.59 81 ALA C CA 1
ATOM 5822 C C . ALA C 1 81 ? 120.452 167.751 149.883 1.00 142.59 81 ALA C C 1
ATOM 5823 O O . ALA C 1 81 ? 120.057 167.116 150.875 1.00 142.59 81 ALA C O 1
ATOM 5825 N N . TYR C 1 82 ? 119.623 168.448 149.106 1.00 138.77 82 TYR C N 1
ATOM 5826 C CA . TYR C 1 82 ? 118.194 168.488 149.387 1.00 138.77 82 TYR C CA 1
ATOM 5827 C C . TYR C 1 82 ? 117.612 167.087 149.373 1.00 138.77 82 TYR C C 1
ATOM 5828 O O . TYR C 1 82 ? 116.801 166.726 150.235 1.00 138.77 82 TYR C O 1
ATOM 5837 N N . LEU C 1 83 ? 118.023 166.285 148.396 1.00 143.16 83 LEU C N 1
ATOM 5838 C CA . LEU C 1 83 ? 117.558 164.915 148.298 1.00 143.16 83 LEU C CA 1
ATOM 5839 C C . LEU C 1 83 ? 118.001 164.099 149.497 1.00 143.16 83 LEU C C 1
ATOM 5840 O O . LEU C 1 83 ? 117.237 163.277 149.999 1.00 143.16 83 LEU C O 1
ATOM 5845 N N . GLY C 1 84 ? 119.231 164.297 149.966 1.00 143.21 84 GLY C N 1
ATOM 5846 C CA . GLY C 1 84 ? 119.680 163.547 151.126 1.00 143.21 84 GLY C CA 1
ATOM 5847 C C . GLY C 1 84 ? 118.826 163.834 152.340 1.00 143.21 84 GLY C C 1
ATOM 5848 O O . GLY C 1 84 ? 118.352 162.918 153.019 1.00 143.21 84 GLY C O 1
ATOM 5849 N N . SER C 1 85 ? 118.576 165.117 152.598 1.00 147.07 85 SER C N 1
ATOM 5850 C CA . SER C 1 85 ? 117.752 165.479 153.747 1.00 147.07 85 SER C CA 1
ATOM 5851 C C . SER C 1 85 ? 116.346 164.905 153.617 1.00 147.07 85 SER C C 1
ATOM 5852 O O . SER C 1 85 ? 115.843 164.239 154.534 1.00 147.07 85 SER C O 1
ATOM 5855 N N . ALA C 1 86 ? 115.699 165.144 152.474 1.00 147.06 86 ALA C N 1
ATOM 5856 C CA . ALA C 1 86 ? 114.325 164.690 152.303 1.00 147.06 86 ALA C CA 1
ATOM 5857 C C . ALA C 1 86 ? 114.235 163.172 152.348 1.00 147.06 86 ALA C C 1
ATOM 5858 O O . ALA C 1 86 ? 113.303 162.612 152.935 1.00 147.06 86 ALA C O 1
ATOM 5860 N N . LEU C 1 87 ? 115.196 162.489 151.730 1.00 147.99 87 LEU C N 1
ATOM 5861 C CA . LEU C 1 87 ? 115.193 161.037 151.717 1.00 147.99 87 LEU C CA 1
ATOM 5862 C C . LEU C 1 87 ? 115.348 160.477 153.116 1.00 147.99 87 LEU C C 1
ATOM 5863 O O . LEU C 1 87 ? 114.655 159.527 153.485 1.00 147.99 87 LEU C O 1
ATOM 5868 N N . ASN C 1 88 ? 116.262 161.038 153.907 1.00 151.11 88 ASN C N 1
ATOM 5869 C CA . ASN C 1 88 ? 116.428 160.547 155.268 1.00 151.11 88 ASN C CA 1
ATOM 5870 C C . ASN C 1 88 ? 115.159 160.766 156.077 1.00 151.11 88 ASN C C 1
ATOM 5871 O O . ASN C 1 88 ? 114.750 159.897 156.862 1.00 151.11 88 ASN C O 1
ATOM 5876 N N . GLU C 1 89 ? 114.514 161.919 155.887 1.00 152.14 89 GLU C N 1
ATOM 5877 C CA . GLU C 1 89 ? 113.256 162.170 156.579 1.00 152.14 89 GLU C CA 1
ATOM 5878 C C . GLU C 1 89 ? 112.211 161.133 156.192 1.00 152.14 89 GLU C C 1
ATOM 5879 O O . GLU C 1 89 ? 111.501 160.596 157.052 1.00 152.14 89 GLU C O 1
ATOM 5885 N N . LEU C 1 90 ? 112.119 160.823 154.901 1.00 153.81 90 LEU C N 1
ATOM 5886 C CA . LEU C 1 90 ? 111.163 159.819 154.451 1.00 153.81 90 LEU C CA 1
ATOM 5887 C C . LEU C 1 90 ? 111.488 158.448 155.028 1.00 153.81 90 LEU C C 1
ATOM 5888 O O . LEU C 1 90 ? 110.583 157.700 155.418 1.00 153.81 90 LEU C O 1
ATOM 5893 N N . THR C 1 91 ? 112.771 158.093 155.069 1.00 154.55 91 THR C N 1
ATOM 5894 C CA . THR C 1 91 ? 113.164 156.801 155.617 1.00 154.55 91 THR C CA 1
ATOM 5895 C C . THR C 1 91 ? 112.719 156.673 157.063 1.00 154.55 91 THR C C 1
ATOM 5896 O O . THR C 1 91 ? 112.124 155.664 157.458 1.00 154.55 91 THR C O 1
ATOM 5900 N N . ARG C 1 92 ? 112.985 157.699 157.868 1.00 153.55 92 ARG C N 1
ATOM 5901 C CA . ARG C 1 92 ? 112.605 157.621 159.270 1.00 153.55 92 ARG C CA 1
ATOM 5902 C C . ARG C 1 92 ? 111.115 157.839 159.498 1.00 153.55 92 ARG C C 1
ATOM 5903 O O . ARG C 1 92 ? 110.639 157.601 160.612 1.00 153.55 92 ARG C O 1
ATOM 5911 N N . THR C 1 93 ? 110.369 158.284 158.488 1.00 158.53 93 THR C N 1
ATOM 5912 C CA . THR C 1 93 ? 108.927 158.442 158.631 1.00 158.53 93 THR C CA 1
ATOM 5913 C C . THR C 1 93 ? 108.137 157.251 158.095 1.00 158.53 93 THR C C 1
ATOM 5914 O O . THR C 1 93 ? 106.974 157.076 158.474 1.00 158.53 93 THR C O 1
ATOM 5918 N N . LEU C 1 94 ? 108.756 156.403 157.277 1.00 164.46 94 LEU C N 1
ATOM 5919 C CA . LEU C 1 94 ? 108.095 155.329 156.537 1.00 164.46 94 LEU C CA 1
ATOM 5920 C C . LEU C 1 94 ? 107.054 154.510 157.306 1.00 164.46 94 LEU C C 1
ATOM 5921 O O . LEU C 1 94 ? 105.870 154.554 156.953 1.00 164.46 94 LEU C O 1
ATOM 5926 N N . PRO C 1 95 ? 107.429 153.759 158.350 1.00 167.98 95 PRO C N 1
ATOM 5927 C CA . PRO C 1 95 ? 106.558 152.664 158.812 1.00 167.98 95 PRO C CA 1
ATOM 5928 C C . PRO C 1 95 ? 105.237 153.112 159.417 1.00 167.98 95 PRO C C 1
ATOM 5929 O O . PRO C 1 95 ? 104.325 152.282 159.545 1.00 167.98 95 PRO C O 1
ATOM 5933 N N . GLN C 1 96 ? 105.105 154.380 159.807 1.00 172.16 96 GLN C N 1
ATOM 5934 C CA . GLN C 1 96 ? 103.887 154.819 160.478 1.00 172.16 96 GLN C CA 1
ATOM 5935 C C . GLN C 1 96 ? 102.674 154.681 159.566 1.00 172.16 96 GLN C C 1
ATOM 5936 O O . GLN C 1 96 ? 101.676 154.039 159.921 1.00 172.16 96 GLN C O 1
ATOM 5942 N N . TYR C 1 97 ? 102.748 155.249 158.364 1.00 172.58 97 TYR C N 1
ATOM 5943 C CA . TYR C 1 97 ? 101.626 155.056 157.461 1.00 172.58 97 TYR C CA 1
ATOM 5944 C C . TYR C 1 97 ? 101.606 153.654 156.877 1.00 172.58 97 TYR C C 1
ATOM 5945 O O . TYR C 1 97 ? 100.559 153.226 156.382 1.00 172.58 97 TYR C O 1
ATOM 5954 N N . ARG C 1 98 ? 102.721 152.923 156.946 1.00 174.44 98 ARG C N 1
ATOM 5955 C CA . ARG C 1 98 ? 102.676 151.502 156.628 1.00 174.44 98 ARG C CA 1
ATOM 5956 C C . ARG C 1 98 ? 101.682 150.790 157.529 1.00 174.44 98 ARG C C 1
ATOM 5957 O O . ARG C 1 98 ? 100.833 150.029 157.062 1.00 174.44 98 ARG C O 1
ATOM 5965 N N . ASN C 1 99 ? 101.765 151.046 158.832 1.00 174.13 99 ASN C N 1
ATOM 5966 C CA . ASN C 1 99 ? 100.793 150.473 159.759 1.00 174.13 99 ASN C CA 1
ATOM 5967 C C . ASN C 1 99 ? 99.405 151.068 159.544 1.00 174.13 99 ASN C C 1
ATOM 5968 O O . ASN C 1 99 ? 98.388 150.372 159.694 1.00 174.13 99 ASN C O 1
ATOM 5973 N N . SER C 1 100 ? 99.346 152.360 159.208 1.00 171.13 100 SER C N 1
ATOM 5974 C CA . SER C 1 100 ? 98.056 153.002 158.966 1.00 171.13 100 SER C CA 1
ATOM 5975 C C . SER C 1 100 ? 97.299 152.321 157.833 1.00 171.13 100 SER C C 1
ATOM 5976 O O . SER C 1 100 ? 96.081 152.135 157.915 1.00 171.13 100 SER C O 1
ATOM 5979 N N . ILE C 1 101 ? 98.003 151.957 156.761 1.00 173.34 101 ILE C N 1
ATOM 5980 C CA . ILE C 1 101 ? 97.376 151.209 155.677 1.00 173.34 101 ILE C CA 1
ATOM 5981 C C . ILE C 1 101 ? 97.321 149.718 155.977 1.00 173.34 101 ILE C C 1
ATOM 5982 O O . ILE C 1 101 ? 96.545 148.996 155.344 1.00 173.34 101 ILE C O 1
ATOM 5987 N N . MET C 1 102 ? 98.127 149.239 156.924 1.00 171.26 102 MET C N 1
ATOM 5988 C CA . MET C 1 102 ? 98.030 147.856 157.370 1.00 171.26 102 MET C CA 1
ATOM 5989 C C . MET C 1 102 ? 96.687 147.576 158.023 1.00 171.26 102 MET C C 1
ATOM 5990 O O . MET C 1 102 ? 96.066 146.538 157.765 1.00 171.26 102 MET C O 1
ATOM 5995 N N . THR C 1 103 ? 96.227 148.494 158.868 1.00 169.13 103 THR C N 1
ATOM 5996 C CA . THR C 1 103 ? 94.989 148.261 159.610 1.00 169.13 103 THR C CA 1
ATOM 5997 C C . THR C 1 103 ? 93.770 147.961 158.733 1.00 169.13 103 THR C C 1
ATOM 5998 O O . THR C 1 103 ? 92.997 147.056 159.099 1.00 169.13 103 THR C O 1
ATOM 6002 N N . PRO C 1 104 ? 93.519 148.650 157.612 1.00 170.17 104 PRO C N 1
ATOM 6003 C CA . PRO C 1 104 ? 92.379 148.254 156.770 1.00 170.17 104 PRO C CA 1
ATOM 6004 C C . PRO C 1 104 ? 92.478 146.845 156.229 1.00 170.17 104 PRO C C 1
ATOM 6005 O O . PRO C 1 104 ? 91.437 146.223 155.996 1.00 170.17 104 PRO C O 1
ATOM 6009 N N . LEU C 1 105 ? 93.682 146.315 156.007 1.00 169.69 105 LEU C N 1
ATOM 6010 C CA . LEU C 1 105 ? 93.783 144.909 155.628 1.00 169.69 105 LEU C CA 1
ATOM 6011 C C . LEU C 1 105 ? 93.224 144.011 156.719 1.00 169.69 105 LEU C C 1
ATOM 6012 O O . LEU C 1 105 ? 92.471 143.071 156.440 1.00 169.69 105 LEU C O 1
ATOM 6017 N N . GLN C 1 106 ? 93.579 144.289 157.974 1.00 168.95 106 GLN C N 1
ATOM 6018 C CA . GLN C 1 106 ? 93.010 143.530 159.078 1.00 168.95 106 GLN C CA 1
ATOM 6019 C C . GLN C 1 106 ? 91.499 143.687 159.126 1.00 168.95 106 GLN C C 1
ATOM 6020 O O . GLN C 1 106 ? 90.783 142.721 159.412 1.00 168.95 106 GLN C O 1
ATOM 6026 N N . ALA C 1 107 ? 91.001 144.891 158.841 1.00 169.18 107 ALA C N 1
ATOM 6027 C CA . ALA C 1 107 ? 89.558 145.106 158.830 1.00 169.18 107 ALA C CA 1
ATOM 6028 C C . ALA C 1 107 ? 88.880 144.271 157.751 1.00 169.18 107 ALA C C 1
ATOM 6029 O O . ALA C 1 107 ? 87.811 143.695 157.979 1.00 169.18 107 ALA C O 1
ATOM 6031 N N . LEU C 1 108 ? 89.486 144.193 156.570 1.00 168.41 108 LEU C N 1
ATOM 6032 C CA . LEU C 1 108 ? 88.874 143.517 155.434 1.00 168.41 108 LEU C CA 1
ATOM 6033 C C . LEU C 1 108 ? 89.176 142.024 155.380 1.00 168.41 108 LEU C C 1
ATOM 6034 O O . LEU C 1 108 ? 88.626 141.331 154.517 1.00 168.41 108 LEU C O 1
ATOM 6039 N N . GLU C 1 109 ? 90.034 141.517 156.264 1.00 170.01 109 GLU C N 1
ATOM 6040 C CA . GLU C 1 109 ? 90.314 140.082 156.282 1.00 170.01 109 GLU C CA 1
ATOM 6041 C C . GLU C 1 109 ? 89.072 139.227 156.494 1.00 170.01 109 GLU C C 1
ATOM 6042 O O . GLU C 1 109 ? 88.866 138.279 155.716 1.00 170.01 109 GLU C O 1
ATOM 6048 N N . PRO C 1 110 ? 88.208 139.484 157.490 1.00 164.97 110 PRO C N 1
ATOM 6049 C CA . PRO C 1 110 ? 87.082 138.570 157.712 1.00 164.97 110 PRO C CA 1
ATOM 6050 C C . PRO C 1 110 ? 85.999 138.694 156.656 1.00 164.97 110 PRO C C 1
ATOM 6051 O O . PRO C 1 110 ? 84.860 139.055 156.965 1.00 164.97 110 PRO C O 1
ATOM 6055 N N . LEU C 1 111 ? 86.343 138.409 155.405 1.00 159.57 111 LEU C N 1
ATOM 6056 C CA . LEU C 1 111 ? 85.329 138.316 154.367 1.00 159.57 111 LEU C CA 1
ATOM 6057 C C . LEU C 1 111 ? 84.433 137.122 154.649 1.00 159.57 111 LEU C C 1
ATOM 6058 O O . LEU C 1 111 ? 84.914 136.060 155.053 1.00 159.57 111 LEU C O 1
ATOM 6063 N N . LEU C 1 112 ? 83.129 137.299 154.456 1.00 159.02 112 LEU C N 1
ATOM 6064 C CA . LEU C 1 112 ? 82.195 136.203 154.665 1.00 159.02 112 LEU C CA 1
ATOM 6065 C C . LEU C 1 112 ? 82.517 135.046 153.726 1.00 159.02 112 LEU C C 1
ATOM 6066 O O . LEU C 1 112 ? 82.741 135.238 152.528 1.00 159.02 112 LEU C O 1
ATOM 6071 N N . GLN C 1 113 ? 82.559 133.843 154.292 1.00 160.79 113 GLN C N 1
ATOM 6072 C CA . GLN C 1 113 ? 82.872 132.616 153.562 1.00 160.79 113 GLN C CA 1
ATOM 6073 C C . GLN C 1 113 ? 84.214 132.736 152.839 1.00 160.79 113 GLN C C 1
ATOM 6074 O O . GLN C 1 113 ? 84.323 132.572 151.624 1.00 160.79 113 GLN C O 1
ATOM 6080 N N . ARG C 1 114 ? 85.246 133.034 153.622 1.00 158.40 114 ARG C N 1
ATOM 6081 C CA . ARG C 1 114 ? 86.608 133.140 153.121 1.00 158.40 114 ARG C CA 1
ATOM 6082 C C . ARG C 1 114 ? 87.357 131.835 153.363 1.00 158.40 114 ARG C C 1
ATOM 6083 O O . ARG C 1 114 ? 86.988 131.027 154.218 1.00 158.40 114 ARG C O 1
ATOM 6091 N N . VAL C 1 115 ? 88.428 131.639 152.596 1.00 153.58 115 VAL C N 1
ATOM 6092 C CA . VAL C 1 115 ? 89.202 130.403 152.680 1.00 153.58 115 VAL C CA 1
ATOM 6093 C C . VAL C 1 115 ? 90.691 130.629 152.882 1.00 153.58 115 VAL C C 1
ATOM 6094 O O . VAL C 1 115 ? 91.379 129.729 153.398 1.00 153.58 115 VAL C O 1
ATOM 6098 N N . GLY C 1 116 ? 91.249 131.778 152.513 1.00 157.92 116 GLY C N 1
ATOM 6099 C CA . GLY C 1 116 ? 92.678 131.993 152.566 1.00 157.92 116 GLY C CA 1
ATOM 6100 C C . GLY C 1 116 ? 93.158 132.448 153.931 1.00 157.92 116 GLY C C 1
ATOM 6101 O O . GLY C 1 116 ? 92.432 132.424 154.927 1.00 157.92 116 GLY C O 1
ATOM 6102 N N . ILE C 1 117 ? 94.421 132.868 153.966 1.00 166.45 117 ILE C N 1
ATOM 6103 C CA . ILE C 1 117 ? 95.061 133.371 155.172 1.00 166.45 117 ILE C CA 1
ATOM 6104 C C . ILE C 1 117 ? 95.386 134.848 154.963 1.00 166.45 117 ILE C C 1
ATOM 6105 O O . ILE C 1 117 ? 95.214 135.397 153.875 1.00 166.45 117 ILE C O 1
ATOM 6110 N N . ASP C 1 118 ? 95.858 135.489 156.031 1.00 174.01 118 ASP C N 1
ATOM 6111 C CA . ASP C 1 118 ? 96.235 136.895 155.989 1.00 174.01 118 ASP C CA 1
ATOM 6112 C C . ASP C 1 118 ? 97.727 137.121 155.790 1.00 174.01 118 ASP C C 1
ATOM 6113 O O . ASP C 1 118 ? 98.110 138.111 155.159 1.00 174.01 118 ASP C O 1
ATOM 6118 N N . VAL C 1 119 ? 98.573 136.221 156.296 1.00 172.52 119 VAL C N 1
ATOM 6119 C CA . VAL C 1 119 ? 100.006 136.499 156.368 1.00 172.52 119 VAL C CA 1
ATOM 6120 C C . VAL C 1 119 ? 100.602 136.672 154.976 1.00 172.52 119 VAL C C 1
ATOM 6121 O O . VAL C 1 119 ? 101.487 137.509 154.767 1.00 172.52 119 VAL C O 1
ATOM 6125 N N . SER C 1 120 ? 100.139 135.888 154.002 1.00 171.40 120 SER C N 1
ATOM 6126 C CA . SER C 1 120 ? 100.646 136.074 152.648 1.00 171.40 120 SER C CA 1
ATOM 6127 C C . SER C 1 120 ? 100.213 1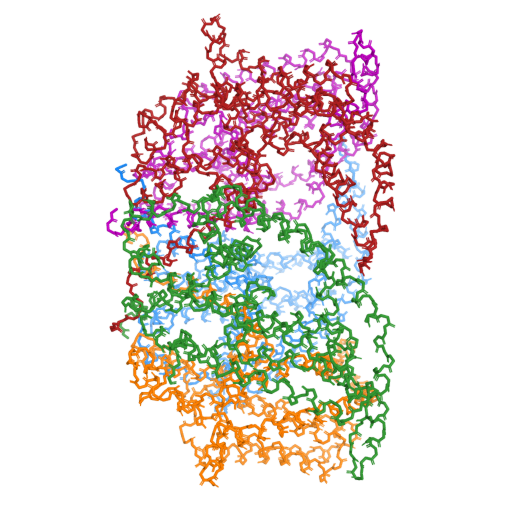37.420 152.087 1.00 171.40 120 SER C C 1
ATOM 6128 O O . SER C 1 120 ? 101.017 138.130 151.476 1.00 171.40 120 SER C O 1
ATOM 6131 N N . VAL C 1 121 ? 98.952 137.798 152.298 1.00 175.40 121 VAL C N 1
ATOM 6132 C CA . VAL C 1 121 ? 98.530 139.133 151.895 1.00 175.40 121 VAL C CA 1
ATOM 6133 C C . VAL C 1 121 ? 99.253 140.180 152.722 1.00 175.40 121 VAL C C 1
ATOM 6134 O O . VAL C 1 121 ? 99.484 141.301 152.255 1.00 175.40 121 VAL C O 1
ATOM 6138 N N . ASP C 1 122 ? 99.642 139.837 153.950 1.00 176.85 122 ASP C N 1
ATOM 6139 C CA . ASP C 1 122 ? 100.491 140.741 154.715 1.00 176.85 122 ASP C CA 1
ATOM 6140 C C . ASP C 1 122 ? 101.803 140.982 153.982 1.00 176.85 122 ASP C C 1
ATOM 6141 O O . ASP C 1 122 ? 102.272 142.121 153.885 1.00 176.85 122 ASP C O 1
ATOM 6146 N N . GLN C 1 123 ? 102.398 139.919 153.440 1.00 175.76 123 GLN C N 1
ATOM 6147 C CA . GLN C 1 123 ? 103.635 140.077 152.685 1.00 175.76 123 GLN C CA 1
ATOM 6148 C C . GLN C 1 123 ? 103.409 140.837 151.388 1.00 175.76 123 GLN C C 1
ATOM 6149 O O . GLN C 1 123 ? 104.278 141.599 150.963 1.00 175.76 123 GLN C O 1
ATOM 6155 N N . LEU C 1 124 ? 102.260 140.640 150.741 1.00 174.84 124 LEU C N 1
ATOM 6156 C CA . LEU C 1 124 ? 101.949 141.433 149.552 1.00 174.84 124 LEU C CA 1
ATOM 6157 C C . LEU C 1 124 ? 101.846 142.917 149.875 1.00 174.84 124 LEU C C 1
ATOM 6158 O O . LEU C 1 124 ? 102.332 143.758 149.113 1.00 174.84 124 LEU C O 1
ATOM 6163 N N . ALA C 1 125 ? 101.208 143.264 150.993 1.00 183.27 125 ALA C N 1
ATOM 6164 C CA . ALA C 1 125 ? 101.189 144.663 151.411 1.00 183.27 125 ALA C CA 1
ATOM 6165 C C . ALA C 1 125 ? 102.594 145.156 151.726 1.00 183.27 125 ALA C C 1
ATOM 6166 O O . ALA C 1 125 ? 102.948 146.297 151.405 1.00 183.27 125 ALA C O 1
ATOM 6168 N N . HIS C 1 126 ? 103.399 144.312 152.374 1.00 183.58 126 HIS C N 1
ATOM 6169 C CA . HIS C 1 126 ? 104.810 144.622 152.572 1.00 183.58 126 HIS C CA 1
ATOM 6170 C C . HIS C 1 126 ? 105.465 144.953 151.237 1.00 183.58 126 HIS C C 1
ATOM 6171 O O . HIS C 1 126 ? 106.277 145.880 151.141 1.00 183.58 126 HIS C O 1
ATOM 6178 N N . TYR C 1 127 ? 105.100 144.218 150.190 1.00 178.97 127 TYR C N 1
ATOM 6179 C CA . TYR C 1 127 ? 105.561 144.566 148.852 1.00 178.97 127 TYR C CA 1
ATOM 6180 C C . TYR C 1 127 ? 105.055 145.944 148.447 1.00 178.97 127 TYR C C 1
ATOM 6181 O O . TYR C 1 127 ? 105.798 146.738 147.860 1.00 178.97 127 TYR C O 1
ATOM 6190 N N . ILE C 1 128 ? 103.796 146.250 148.763 1.00 188.42 128 ILE C N 1
ATOM 6191 C CA . ILE C 1 128 ? 103.181 147.476 148.268 1.00 188.42 128 ILE C CA 1
ATOM 6192 C C . ILE C 1 128 ? 103.797 148.700 148.932 1.00 188.42 128 ILE C C 1
ATOM 6193 O O . ILE C 1 128 ? 104.478 149.495 148.275 1.00 188.42 128 ILE C O 1
ATOM 6198 N N . ASP C 1 129 ? 103.563 148.872 150.231 1.00 184.88 129 ASP C N 1
ATOM 6199 C CA . ASP C 1 129 ? 104.053 150.098 150.850 1.00 184.88 129 ASP C CA 1
ATOM 6200 C C . ASP C 1 129 ? 105.539 150.014 151.204 1.00 184.88 129 ASP C C 1
ATOM 6201 O O . ASP C 1 129 ? 106.325 150.816 150.688 1.00 184.88 129 ASP C O 1
ATOM 6206 N N . PRO C 1 130 ? 105.984 149.078 152.065 1.00 178.44 130 PRO C N 1
ATOM 6207 C CA . PRO C 1 130 ? 107.401 149.088 152.459 1.00 178.44 130 PRO C CA 1
ATOM 6208 C C . PRO C 1 130 ? 108.381 148.689 151.366 1.00 178.44 130 PRO C C 1
ATOM 6209 O O . PRO C 1 130 ? 109.315 149.444 151.083 1.00 178.44 130 PRO C O 1
ATOM 6213 N N . ASN C 1 131 ? 108.180 147.529 150.734 1.00 178.59 131 ASN C N 1
ATOM 6214 C CA . ASN C 1 131 ? 109.251 146.932 149.936 1.00 178.59 131 ASN C CA 1
ATOM 6215 C C . ASN C 1 131 ? 109.614 147.797 148.737 1.00 178.59 131 ASN C C 1
ATOM 6216 O O . ASN C 1 131 ? 110.794 148.078 148.499 1.00 178.59 131 ASN C O 1
ATOM 6221 N N . ALA C 1 132 ? 108.615 148.222 147.961 1.00 173.12 132 ALA C N 1
ATOM 6222 C CA . ALA C 1 132 ? 108.893 149.122 146.847 1.00 173.12 132 ALA C CA 1
ATOM 6223 C C . ALA C 1 132 ? 109.544 150.403 147.342 1.00 173.12 132 ALA C C 1
ATOM 6224 O O . ALA C 1 132 ? 110.484 150.915 146.722 1.00 173.12 132 ALA C O 1
ATOM 6226 N N . ALA C 1 133 ? 109.068 150.924 148.473 1.00 168.28 133 ALA C N 1
ATOM 6227 C CA . ALA C 1 133 ? 109.743 152.050 149.102 1.00 168.28 133 ALA C CA 1
ATOM 6228 C C . ALA C 1 133 ? 111.152 151.669 149.531 1.00 168.28 133 ALA C C 1
ATOM 6229 O O . ALA C 1 133 ? 112.074 152.477 149.417 1.00 168.28 133 ALA C O 1
ATOM 6231 N N . MET C 1 134 ? 111.344 150.442 150.020 1.00 164.80 134 MET C N 1
ATOM 6232 C CA . MET C 1 134 ? 112.687 150.017 150.408 1.00 164.80 134 MET C CA 1
ATOM 6233 C C . MET C 1 134 ? 113.624 149.956 149.208 1.00 164.80 134 MET C C 1
ATOM 6234 O O . MET C 1 134 ? 114.779 150.389 149.294 1.00 164.80 134 MET C O 1
ATOM 6239 N N . THR C 1 135 ? 113.152 149.421 148.082 1.00 159.61 135 THR C N 1
ATOM 6240 C CA . THR C 1 135 ? 113.992 149.358 146.889 1.00 159.61 135 THR C CA 1
ATOM 6241 C C . THR C 1 135 ? 114.302 150.749 146.351 1.00 159.61 135 THR C C 1
ATOM 6242 O O . THR C 1 135 ? 115.445 151.033 145.965 1.00 159.61 135 THR C O 1
ATOM 6246 N N . LEU C 1 136 ? 113.295 151.624 146.306 1.00 157.33 136 LEU C N 1
ATOM 6247 C CA . LEU C 1 136 ? 113.535 152.997 145.884 1.00 157.33 136 LEU C CA 1
ATOM 6248 C C . LEU C 1 136 ? 114.535 153.673 146.809 1.00 157.33 136 LEU C C 1
ATOM 6249 O O . LEU C 1 136 ? 115.434 154.390 146.354 1.00 157.33 136 LEU C O 1
ATOM 6254 N N . LEU C 1 137 ? 114.396 153.440 148.113 1.00 153.64 137 LEU C N 1
ATOM 6255 C CA . LEU C 1 137 ? 115.353 153.926 149.095 1.00 153.64 137 LEU C CA 1
ATOM 6256 C C . LEU C 1 137 ? 116.759 153.480 148.748 1.00 153.64 137 LEU C C 1
ATOM 6257 O O . LEU C 1 137 ? 117.683 154.292 148.688 1.00 153.64 137 LEU C O 1
ATOM 6262 N N . THR C 1 138 ? 116.938 152.180 148.531 1.00 150.36 138 THR C N 1
ATOM 6263 C CA . THR C 1 138 ? 118.272 151.650 148.279 1.00 150.36 138 THR C CA 1
ATOM 6264 C C . THR C 1 138 ? 118.875 152.261 147.025 1.00 150.36 138 THR C C 1
ATOM 6265 O O . THR C 1 138 ? 120.032 152.699 147.025 1.00 150.36 138 THR C O 1
ATOM 6269 N N . ASN C 1 139 ? 118.094 152.305 145.944 1.00 146.73 139 ASN C N 1
ATOM 6270 C CA . ASN C 1 139 ? 118.615 152.809 144.679 1.00 146.73 139 ASN C CA 1
ATOM 6271 C C . ASN C 1 139 ? 118.990 154.278 144.802 1.00 146.73 139 ASN C C 1
ATOM 6272 O O . ASN C 1 139 ? 120.107 154.683 144.452 1.00 146.73 139 ASN C O 1
ATOM 6277 N N . LEU C 1 140 ? 118.072 155.093 145.319 1.00 148.31 140 LEU C N 1
ATOM 6278 C CA . LEU C 1 140 ? 118.343 156.517 145.421 1.00 148.31 140 LEU C CA 1
ATOM 6279 C C . LEU C 1 140 ? 119.488 156.784 146.382 1.00 148.31 140 LEU C C 1
ATOM 6280 O O . LEU C 1 140 ? 120.307 157.677 146.148 1.00 148.31 140 LEU C O 1
ATOM 6285 N N . LEU C 1 141 ? 119.585 156.006 147.459 1.00 147.72 141 LEU C N 1
ATOM 6286 C CA . LEU C 1 141 ? 120.631 156.276 148.427 1.00 147.72 141 LEU C CA 1
ATOM 6287 C C . LEU C 1 141 ? 121.991 155.872 147.883 1.00 147.72 141 LEU C C 1
ATOM 6288 O O . LEU C 1 141 ? 122.981 156.558 148.141 1.00 147.72 141 LEU C O 1
ATOM 6293 N N . THR C 1 142 ? 122.072 154.767 147.134 1.00 145.46 142 THR C N 1
ATOM 6294 C CA . THR C 1 142 ? 123.349 154.455 146.503 1.00 145.46 142 THR C CA 1
ATOM 6295 C C . THR C 1 142 ? 123.714 155.531 145.497 1.00 145.46 142 THR C C 1
ATOM 6296 O O . THR C 1 142 ? 124.896 155.874 145.359 1.00 145.46 142 THR C O 1
ATOM 6300 N N . GLN C 1 143 ? 122.714 156.109 144.829 1.00 143.88 143 GLN C N 1
ATOM 6301 C CA . GLN C 1 143 ? 122.991 157.267 143.994 1.00 143.88 143 GLN C CA 1
ATOM 6302 C C . GLN C 1 143 ? 123.628 158.375 144.818 1.00 143.88 143 GLN C C 1
ATOM 6303 O O . GLN C 1 143 ? 124.818 158.654 144.681 1.00 143.88 143 GLN C O 1
ATOM 6309 N N . LEU C 1 144 ? 122.879 158.960 145.750 1.00 145.94 144 LEU C N 1
ATOM 6310 C CA . LEU C 1 144 ? 123.438 160.093 146.484 1.00 145.94 144 LEU C CA 1
ATOM 6311 C C . LEU C 1 144 ? 124.720 159.746 147.232 1.00 145.94 144 LEU C C 1
ATOM 6312 O O . LEU C 1 144 ? 125.483 160.651 147.587 1.00 145.94 144 LEU C O 1
ATOM 6317 N N . SER C 1 145 ? 124.980 158.469 147.483 1.00 144.25 145 SER C N 1
ATOM 6318 C CA . SER C 1 145 ? 126.192 158.110 148.197 1.00 144.25 145 SER C CA 1
ATOM 6319 C C . SER C 1 145 ? 127.390 158.108 147.261 1.00 144.25 145 SER C C 1
ATOM 6320 O O . SER C 1 145 ? 128.326 158.894 147.432 1.00 144.25 145 SER C O 1
ATOM 6323 N N . ASN C 1 146 ? 127.365 157.247 146.246 1.00 135.92 146 ASN C N 1
ATOM 6324 C CA . ASN C 1 146 ? 128.553 157.032 145.434 1.00 135.92 146 ASN C CA 1
ATOM 6325 C C . ASN C 1 146 ? 128.539 157.774 144.108 1.00 135.92 146 ASN C C 1
ATOM 6326 O O . ASN C 1 146 ? 129.583 157.846 143.454 1.00 135.92 146 ASN C O 1
ATOM 6331 N N . ALA C 1 147 ? 127.398 158.327 143.697 1.00 118.93 147 ALA C N 1
ATOM 6332 C CA . ALA C 1 147 ? 127.287 158.915 142.375 1.00 118.93 147 ALA C CA 1
ATOM 6333 C C . ALA C 1 147 ? 128.238 160.078 142.191 1.00 118.93 147 ALA C C 1
ATOM 6334 O O . ALA C 1 147 ? 128.774 160.253 141.101 1.00 118.93 147 ALA C O 1
ATOM 6336 N N . MET C 1 148 ? 128.511 160.847 143.243 1.00 116.50 148 MET C N 1
ATOM 6337 C CA . MET C 1 148 ? 129.309 162.051 143.054 1.00 116.50 148 MET C CA 1
ATOM 6338 C C . MET C 1 148 ? 130.699 161.742 142.519 1.00 116.50 148 MET C C 1
ATOM 6339 O O . MET C 1 148 ? 131.375 162.645 142.018 1.00 116.50 148 MET C O 1
ATOM 6344 N N . SER C 1 149 ? 131.143 160.493 142.619 1.00 101.19 149 SER C N 1
ATOM 6345 C CA . SER C 1 149 ? 132.398 160.111 141.990 1.00 101.19 149 SER C CA 1
ATOM 6346 C C . SER C 1 149 ? 132.288 160.091 140.475 1.00 101.19 149 SER C C 1
ATOM 6347 O O . SER C 1 149 ? 133.275 160.359 139.784 1.00 101.19 149 SER C O 1
ATOM 6350 N N . SER C 1 150 ? 131.111 159.768 139.943 1.00 88.67 150 SER C N 1
ATOM 6351 C CA . SER C 1 150 ? 130.912 159.608 138.509 1.00 88.67 150 SER C CA 1
ATOM 6352 C C . SER C 1 150 ? 130.122 160.731 137.866 1.00 88.67 150 SER C C 1
ATOM 6353 O O . SER C 1 150 ? 130.275 160.969 136.672 1.00 88.67 150 SER C O 1
ATOM 6356 N N . ILE C 1 151 ? 129.268 161.406 138.626 1.00 83.22 151 ILE C N 1
ATOM 6357 C CA . ILE C 1 151 ? 128.540 162.555 138.110 1.00 83.22 151 ILE C CA 1
ATOM 6358 C C . ILE C 1 151 ? 129.512 163.636 137.688 1.00 83.22 151 ILE C C 1
ATOM 6359 O O . ILE C 1 151 ? 129.330 164.294 136.660 1.00 83.22 151 ILE C O 1
ATOM 6364 N N . PHE C 1 152 ? 130.555 163.847 138.481 1.00 79.68 152 PHE C N 1
ATOM 6365 C CA . PHE C 1 152 ? 131.563 164.819 138.098 1.00 79.68 152 PHE C CA 1
ATOM 6366 C C . PHE C 1 152 ? 132.241 164.411 136.802 1.00 79.68 152 PHE C C 1
ATOM 6367 O O . PHE C 1 152 ? 132.460 165.243 135.915 1.00 79.68 152 PHE C O 1
ATOM 6375 N N . LEU C 1 153 ? 132.562 163.128 136.664 1.00 66.89 153 LEU C N 1
ATOM 6376 C CA . LEU C 1 153 ? 133.177 162.645 135.436 1.00 66.89 153 LEU C CA 1
ATOM 6377 C C . LEU C 1 153 ? 132.271 162.896 134.241 1.00 66.89 153 LEU C C 1
ATOM 6378 O O . LEU C 1 153 ? 132.711 163.380 133.190 1.00 66.89 153 LEU C O 1
ATOM 6383 N N . LEU C 1 154 ? 130.993 162.577 134.394 1.00 65.52 154 LEU C N 1
ATOM 6384 C CA . LEU C 1 154 ? 130.042 162.748 133.307 1.00 65.52 154 LEU C CA 1
ATOM 6385 C C . LEU C 1 154 ? 129.911 164.211 132.925 1.00 65.52 154 LEU C C 1
ATOM 6386 O O . LEU C 1 154 ? 129.871 164.553 131.739 1.00 65.52 154 LEU C O 1
ATOM 6391 N N . LEU C 1 155 ? 129.834 165.093 133.917 1.00 72.94 155 LEU C N 1
ATOM 6392 C CA . LEU C 1 155 ? 129.759 166.513 133.611 1.00 72.94 155 LEU C CA 1
ATOM 6393 C C . LEU C 1 155 ? 131.009 166.983 132.900 1.00 72.94 155 LEU C C 1
ATOM 6394 O O . LEU C 1 155 ? 130.935 167.830 132.006 1.00 72.94 155 LEU C O 1
ATOM 6399 N N . LEU C 1 156 ? 132.161 166.444 133.272 1.00 67.24 156 LEU C N 1
ATOM 6400 C CA . LEU C 1 156 ? 133.378 166.788 132.557 1.00 67.24 156 LEU C CA 1
ATOM 6401 C C . LEU C 1 156 ? 133.273 166.394 131.093 1.00 67.24 156 LEU C C 1
ATOM 6402 O O . LEU C 1 156 ? 133.627 167.174 130.197 1.00 67.24 156 LEU C O 1
ATOM 6407 N N . THR C 1 157 ? 132.773 165.188 130.834 1.00 60.86 157 THR C N 1
ATOM 6408 C CA . THR C 1 157 ? 132.621 164.743 129.455 1.00 60.86 157 THR C CA 1
ATOM 6409 C C . THR C 1 157 ? 131.692 165.664 128.689 1.00 60.86 157 THR C C 1
ATOM 6410 O O . THR C 1 157 ? 131.968 166.030 127.539 1.00 60.86 157 THR C O 1
ATOM 6414 N N . VAL C 1 158 ? 130.582 166.046 129.314 1.00 63.82 158 VAL C N 1
ATOM 6415 C CA . VAL C 1 158 ? 129.639 166.950 128.670 1.00 63.82 158 VAL C CA 1
ATOM 6416 C C . VAL C 1 158 ? 130.319 168.259 128.329 1.00 63.82 158 VAL C C 1
ATOM 6417 O O . VAL C 1 158 ? 130.128 168.817 127.240 1.00 63.82 158 VAL C O 1
ATOM 6421 N N . LEU C 1 159 ? 131.119 168.773 129.257 1.00 68.56 159 LEU C N 1
ATOM 6422 C CA . LEU C 1 159 ? 131.807 170.027 129.007 1.00 68.56 159 LEU C CA 1
ATOM 6423 C C . LEU C 1 159 ? 132.714 169.909 127.799 1.00 68.56 159 LEU C C 1
ATOM 6424 O O . LEU C 1 159 ? 132.745 170.800 126.944 1.00 68.56 159 LEU C O 1
ATOM 6429 N N . PHE C 1 160 ? 133.450 168.811 127.703 1.00 69.93 160 PHE C N 1
ATOM 6430 C CA . PHE C 1 160 ? 134.360 168.675 126.575 1.00 69.93 160 PHE C CA 1
ATOM 6431 C C . PHE C 1 160 ? 133.604 168.583 125.260 1.00 69.93 160 PHE C C 1
ATOM 6432 O O . PHE C 1 160 ? 134.010 169.192 124.263 1.00 69.93 160 PHE C O 1
ATOM 6440 N N . MET C 1 161 ? 132.502 167.835 125.233 1.00 67.47 161 MET C N 1
ATOM 6441 C CA . MET C 1 161 ? 131.740 167.734 123.994 1.00 67.47 161 MET C CA 1
ATOM 6442 C C . MET C 1 161 ? 131.213 169.092 123.567 1.00 67.47 161 MET C C 1
ATOM 6443 O O . MET C 1 161 ? 131.333 169.481 122.396 1.00 67.47 161 MET C O 1
ATOM 6448 N N . LEU C 1 162 ? 130.626 169.831 124.505 1.00 75.83 162 LEU C N 1
ATOM 6449 C CA . LEU C 1 162 ? 130.129 171.156 124.169 1.00 75.83 162 LEU C CA 1
ATOM 6450 C C . LEU C 1 162 ? 131.245 172.045 123.665 1.00 75.83 162 LEU C C 1
ATOM 6451 O O . LEU C 1 162 ? 131.045 172.826 122.731 1.00 75.83 162 LEU C O 1
ATOM 6456 N N . LEU C 1 163 ? 132.426 171.940 124.268 1.00 78.71 163 LEU C N 1
ATOM 6457 C CA . LEU C 1 163 ? 133.543 172.758 123.830 1.00 78.71 163 LEU C CA 1
ATOM 6458 C C . LEU C 1 163 ? 133.940 172.433 122.403 1.00 78.71 163 LEU C C 1
ATOM 6459 O O . LEU C 1 163 ? 134.247 173.334 121.619 1.00 78.71 163 LEU C O 1
ATOM 6464 N N . GLU C 1 164 ? 133.955 171.156 122.048 1.00 91.24 164 GLU C N 1
ATOM 6465 C CA . GLU C 1 164 ? 134.491 170.796 120.746 1.00 91.24 164 GLU C CA 1
ATOM 6466 C C . GLU C 1 164 ? 133.465 170.878 119.629 1.00 91.24 164 GLU C C 1
ATOM 6467 O O . GLU C 1 164 ? 133.856 170.804 118.462 1.00 91.24 164 GLU C O 1
ATOM 6473 N N . VAL C 1 165 ? 132.180 171.010 119.942 1.00 94.56 165 VAL C N 1
ATOM 6474 C CA . VAL C 1 165 ? 131.154 171.044 118.894 1.00 94.56 165 VAL C CA 1
ATOM 6475 C C . VAL C 1 165 ? 131.490 171.968 117.725 1.00 94.56 165 VAL C C 1
ATOM 6476 O O . VAL C 1 165 ? 131.281 171.565 116.573 1.00 94.56 165 VAL C O 1
ATOM 6480 N N . PRO C 1 166 ? 132.005 173.187 117.935 1.00 102.51 166 PRO C N 1
ATOM 6481 C CA . PRO C 1 166 ? 132.206 174.082 116.783 1.00 102.51 166 PRO C CA 1
ATOM 6482 C C . PRO C 1 166 ? 133.007 173.482 115.643 1.00 102.51 166 PRO C C 1
ATOM 6483 O O . PRO C 1 166 ? 132.704 173.758 114.478 1.00 102.51 166 PRO C O 1
ATOM 6487 N N . GLN C 1 167 ? 134.020 172.677 115.927 1.00 110.79 167 GLN C N 1
ATOM 6488 C CA . GLN C 1 167 ? 134.816 172.118 114.847 1.00 110.79 167 GLN C CA 1
ATOM 6489 C C . GLN C 1 167 ? 134.215 170.859 114.247 1.00 110.79 167 GLN C C 1
ATOM 6490 O O . GLN C 1 167 ? 134.658 170.429 113.180 1.00 110.79 167 GLN C O 1
ATOM 6496 N N . LEU C 1 168 ? 133.222 170.265 114.897 1.00 116.10 168 LEU C N 1
ATOM 6497 C CA . LEU C 1 168 ? 132.663 169.012 114.399 1.00 116.10 168 LEU C CA 1
ATOM 6498 C C . LEU C 1 168 ? 132.068 169.104 112.998 1.00 116.10 168 LEU C C 1
ATOM 6499 O O . LEU C 1 168 ? 132.320 168.186 112.195 1.00 116.10 168 LEU C O 1
ATOM 6504 N N . PRO C 1 169 ? 131.275 170.122 112.640 1.00 124.40 169 PRO C N 1
ATOM 6505 C CA . PRO C 1 169 ? 130.683 170.125 111.294 1.00 124.40 169 PRO C CA 1
ATOM 6506 C C . PRO C 1 169 ? 131.716 170.069 110.190 1.00 124.40 169 PRO C C 1
ATOM 6507 O O . PRO C 1 169 ? 131.492 169.403 109.174 1.00 124.40 169 PRO C O 1
ATOM 6511 N N . GLY C 1 170 ? 132.851 170.746 110.364 1.00 129.72 170 GLY C N 1
ATOM 6512 C CA . GLY C 1 170 ? 133.920 170.621 109.392 1.00 129.72 170 GLY C CA 1
ATOM 6513 C C . GLY C 1 170 ? 134.429 169.201 109.280 1.00 129.72 170 GLY C C 1
ATOM 6514 O O . GLY C 1 170 ? 134.805 168.754 108.195 1.00 129.72 170 GLY C O 1
ATOM 6515 N N . LYS C 1 171 ? 134.437 168.471 110.393 1.00 126.29 171 LYS C N 1
ATOM 6516 C CA . LYS C 1 171 ? 134.937 167.105 110.371 1.00 126.29 171 LYS C CA 1
ATOM 6517 C C . LYS C 1 171 ? 133.963 166.164 109.673 1.00 126.29 171 LYS C C 1
ATOM 6518 O O . LYS C 1 171 ? 134.380 165.321 108.872 1.00 126.29 171 LYS C O 1
ATOM 6524 N N . PHE C 1 172 ? 132.664 166.280 109.962 1.00 129.00 172 PHE C N 1
ATOM 6525 C CA . PHE C 1 172 ? 131.695 165.472 109.221 1.00 129.00 172 PHE C CA 1
ATOM 6526 C C . PHE C 1 172 ? 131.664 165.837 107.745 1.00 129.00 172 PHE C C 1
ATOM 6527 O O . PHE C 1 172 ? 131.572 164.953 106.885 1.00 129.00 172 PHE C O 1
ATOM 6535 N N . GLN C 1 173 ? 131.733 167.130 107.430 1.00 133.11 173 GLN C N 1
ATOM 6536 C CA . GLN C 1 173 ? 131.702 167.551 106.035 1.00 133.11 173 GLN C CA 1
ATOM 6537 C C . GLN C 1 173 ? 132.868 166.960 105.261 1.00 133.11 173 GLN C C 1
ATOM 6538 O O . GLN C 1 173 ? 132.714 166.531 104.111 1.00 133.11 173 GLN C O 1
ATOM 6544 N N . GLN C 1 174 ? 134.036 166.914 105.881 1.00 128.16 174 GLN C N 1
ATOM 6545 C CA . GLN C 1 174 ? 135.244 166.428 105.244 1.00 128.16 174 GLN C CA 1
ATOM 6546 C C . GLN C 1 174 ? 135.313 164.906 105.207 1.00 128.16 174 GLN C C 1
ATOM 6547 O O . GLN C 1 174 ? 136.386 164.347 104.976 1.00 128.16 174 GLN C O 1
ATOM 6553 N N . MET C 1 175 ? 134.197 164.215 105.423 1.00 123.91 175 MET C N 1
ATOM 6554 C CA . MET C 1 175 ? 134.255 162.762 105.569 1.00 123.91 175 MET C CA 1
ATOM 6555 C C . MET C 1 175 ? 132.924 162.180 105.082 1.00 123.91 175 MET C C 1
ATOM 6556 O O . MET C 1 175 ? 131.958 162.095 105.842 1.00 123.91 175 MET C O 1
ATOM 6561 N N . MET C 1 176 ? 132.883 161.796 103.800 1.00 127.94 176 MET C N 1
ATOM 6562 C CA . MET C 1 176 ? 131.647 161.311 103.187 1.00 127.94 176 MET C CA 1
ATOM 6563 C C . MET C 1 176 ? 131.163 159.994 103.786 1.00 127.94 176 MET C C 1
ATOM 6564 O O . MET C 1 176 ? 130.147 159.975 104.484 1.00 127.94 176 MET C O 1
ATOM 6569 N N . ALA C 1 177 ? 131.885 158.898 103.519 1.00 126.33 177 ALA C N 1
ATOM 6570 C CA . ALA C 1 177 ? 131.710 157.616 104.201 1.00 126.33 177 ALA C CA 1
ATOM 6571 C C . ALA C 1 177 ? 130.255 157.243 104.457 1.00 126.33 177 ALA C C 1
ATOM 6572 O O . ALA C 1 177 ? 129.831 157.224 105.614 1.00 126.33 177 ALA C O 1
ATOM 6574 N N . ARG C 1 178 ? 129.488 156.963 103.400 1.00 126.44 178 ARG C N 1
ATOM 6575 C CA . ARG C 1 178 ? 128.028 156.833 103.407 1.00 126.44 178 ARG C CA 1
ATOM 6576 C C . ARG C 1 178 ? 127.423 156.272 104.697 1.00 126.44 178 ARG C C 1
ATOM 6577 O O . ARG C 1 178 ? 126.366 156.753 105.122 1.00 126.44 178 ARG C O 1
ATOM 6585 N N . PRO C 1 179 ? 128.007 155.252 105.336 1.00 129.49 179 PRO C N 1
ATOM 6586 C CA . PRO C 1 179 ? 127.539 154.913 106.694 1.00 129.49 179 PRO C CA 1
ATOM 6587 C C . PRO C 1 179 ? 127.442 156.110 107.636 1.00 129.49 179 PRO C C 1
ATOM 6588 O O . PRO C 1 179 ? 126.424 156.275 108.324 1.00 129.49 179 PRO C O 1
ATOM 6592 N N . VAL C 1 180 ? 128.463 156.967 107.685 1.00 129.73 180 VAL C N 1
ATOM 6593 C CA . VAL C 1 180 ? 128.405 158.057 108.653 1.00 129.73 180 VAL C CA 1
ATOM 6594 C C . VAL C 1 180 ? 127.361 159.082 108.239 1.00 129.73 180 VAL C C 1
ATOM 6595 O O . VAL C 1 180 ? 126.742 159.722 109.095 1.00 129.73 180 VAL C O 1
ATOM 6599 N N . GLU C 1 181 ? 127.141 159.269 106.935 1.00 131.92 181 GLU C N 1
ATOM 6600 C CA . GLU C 1 181 ? 126.091 160.194 106.538 1.00 131.92 181 GLU C CA 1
ATOM 6601 C C . GLU C 1 181 ? 124.716 159.612 106.815 1.00 131.92 181 GLU C C 1
ATOM 6602 O O . GLU C 1 181 ? 123.759 160.369 107.001 1.00 131.92 181 GLU C O 1
ATOM 6608 N N . GLY C 1 182 ? 124.603 158.284 106.857 1.00 127.01 182 GLY C N 1
ATOM 6609 C CA . GLY C 1 182 ? 123.384 157.669 107.338 1.00 127.01 182 GLY C CA 1
ATOM 6610 C C . GLY C 1 182 ? 123.221 157.737 108.836 1.00 127.01 182 GLY C C 1
ATOM 6611 O O . GLY C 1 182 ? 122.104 157.579 109.335 1.00 127.01 182 GLY C O 1
ATOM 6612 N N . MET C 1 183 ? 124.314 157.941 109.566 1.00 126.77 183 MET C N 1
ATOM 6613 C CA . MET C 1 183 ? 124.188 158.113 111.010 1.00 126.77 183 MET C CA 1
ATOM 6614 C C . MET C 1 183 ? 123.856 159.556 111.388 1.00 126.77 183 MET C C 1
ATOM 6615 O O . MET C 1 183 ? 122.940 159.794 112.179 1.00 126.77 183 MET C O 1
ATOM 6620 N N . ALA C 1 184 ? 124.609 160.533 110.876 1.00 130.25 184 ALA C N 1
ATOM 6621 C CA . ALA C 1 184 ? 124.306 161.934 111.179 1.00 130.25 184 ALA C CA 1
ATOM 6622 C C . ALA C 1 184 ? 124.945 162.827 110.117 1.00 130.25 184 ALA C C 1
ATOM 6623 O O . ALA C 1 184 ? 126.141 163.116 110.196 1.00 130.25 184 ALA C O 1
ATOM 6625 N N . ALA C 1 185 ? 124.143 163.274 109.158 1.00 136.89 185 ALA C N 1
ATOM 6626 C CA . ALA C 1 185 ? 124.606 164.222 108.149 1.00 136.89 185 ALA C CA 1
ATOM 6627 C C . ALA C 1 185 ? 123.378 164.870 107.519 1.00 136.89 185 ALA C C 1
ATOM 6628 O O . ALA C 1 185 ? 122.289 164.833 108.093 1.00 136.89 185 ALA C O 1
ATOM 6630 N N . ILE C 1 186 ? 123.570 165.479 106.345 1.00 137.68 186 ILE C N 1
ATOM 6631 C CA . ILE C 1 186 ? 122.478 165.984 105.517 1.00 137.68 186 ILE C CA 1
ATOM 6632 C C . ILE C 1 186 ? 121.359 164.952 105.467 1.00 137.68 186 ILE C C 1
ATOM 6633 O O . ILE C 1 186 ? 120.176 165.304 105.421 1.00 137.68 186 ILE C O 1
ATOM 6638 N N . GLN C 1 187 ? 121.727 163.670 105.479 1.00 129.74 187 GLN C N 1
ATOM 6639 C CA . GLN C 1 187 ? 120.786 162.591 105.763 1.00 129.74 187 GLN C CA 1
ATOM 6640 C C . GLN C 1 187 ? 120.635 162.528 107.280 1.00 129.74 187 GLN C C 1
ATOM 6641 O O . GLN C 1 187 ? 121.292 161.755 107.981 1.00 129.74 187 GLN C O 1
ATOM 6647 N N . ARG C 1 188 ? 119.760 163.391 107.789 1.00 124.78 188 ARG C N 1
ATOM 6648 C CA . ARG C 1 188 ? 119.638 163.608 109.224 1.00 124.78 188 ARG C CA 1
ATOM 6649 C C . ARG C 1 188 ? 119.154 162.341 109.914 1.00 124.78 188 ARG C C 1
ATOM 6650 O O . ARG C 1 188 ? 118.032 161.883 109.677 1.00 124.78 188 ARG C O 1
ATOM 6658 N N . ALA C 1 189 ? 120.002 161.775 110.765 1.00 114.33 189 ALA C N 1
ATOM 6659 C CA . ALA C 1 189 ? 119.593 160.696 111.644 1.00 114.33 189 ALA C CA 1
ATOM 6660 C C . ALA C 1 189 ? 119.999 160.942 113.088 1.00 114.33 189 ALA C C 1
ATOM 6661 O O . ALA C 1 189 ? 119.723 160.096 113.945 1.00 114.33 189 ALA C O 1
ATOM 6663 N N . ILE C 1 190 ? 120.677 162.053 113.370 1.00 104.45 190 ILE C N 1
ATOM 6664 C CA . ILE C 1 190 ? 120.773 162.580 114.719 1.00 104.45 190 ILE C CA 1
ATOM 6665 C C . ILE C 1 190 ? 119.915 163.826 114.902 1.00 104.45 190 ILE C C 1
ATOM 6666 O O . ILE C 1 190 ? 119.313 163.995 115.968 1.00 104.45 190 ILE C O 1
ATOM 6671 N N . ASP C 1 191 ? 119.801 164.677 113.883 1.00 102.17 191 ASP C N 1
ATOM 6672 C CA . ASP C 1 191 ? 118.860 165.784 113.963 1.00 102.17 191 ASP C CA 1
ATOM 6673 C C . ASP C 1 191 ? 117.441 165.301 114.204 1.00 102.17 191 ASP C C 1
ATOM 6674 O O . ASP C 1 191 ? 116.619 166.058 114.729 1.00 102.17 191 ASP C O 1
ATOM 6679 N N . SER C 1 192 ? 117.128 164.066 113.822 1.00 98.73 192 SER C N 1
ATOM 6680 C CA . SER C 1 192 ? 115.854 163.484 114.216 1.00 98.73 192 SER C CA 1
ATOM 6681 C C . SER C 1 192 ? 115.800 163.267 115.719 1.00 98.73 192 SER C C 1
ATOM 6682 O O . SER C 1 192 ? 114.853 163.692 116.387 1.00 98.73 192 SER C O 1
ATOM 6685 N N . VAL C 1 193 ? 116.817 162.610 116.273 1.00 89.79 193 VAL C N 1
ATOM 6686 C CA . VAL C 1 193 ? 116.805 162.334 117.702 1.00 89.79 193 VAL C CA 1
ATOM 6687 C C . VAL C 1 193 ? 117.044 163.601 118.505 1.00 89.79 193 VAL C C 1
ATOM 6688 O O . VAL C 1 193 ? 116.482 163.765 119.591 1.00 89.79 193 VAL C O 1
ATOM 6692 N N . SER C 1 194 ? 117.873 164.511 118.000 1.00 87.89 194 SER C N 1
ATOM 6693 C CA . SER C 1 194 ? 118.145 165.739 118.736 1.00 87.89 194 SER C CA 1
ATOM 6694 C C . SER C 1 194 ? 116.866 166.515 118.987 1.00 87.89 194 SER C C 1
ATOM 6695 O O . SER C 1 194 ? 116.608 166.972 120.107 1.00 87.89 194 SER C O 1
ATOM 6698 N N . HIS C 1 195 ? 116.052 166.684 117.950 1.00 91.98 195 HIS C N 1
ATOM 6699 C CA . HIS C 1 195 ? 114.819 167.434 118.121 1.00 91.98 195 HIS C CA 1
ATOM 6700 C C . HIS C 1 195 ? 113.877 166.726 119.075 1.00 91.98 195 HIS C C 1
ATOM 6701 O O . HIS C 1 195 ? 113.209 167.368 119.895 1.00 91.98 195 HIS C O 1
ATOM 6708 N N . TYR C 1 196 ? 113.806 165.401 118.985 1.00 86.80 196 TYR C N 1
ATOM 6709 C CA . TYR C 1 196 ? 112.952 164.669 119.904 1.00 86.80 196 TYR C CA 1
ATOM 6710 C C . TYR C 1 196 ? 113.389 164.892 121.338 1.00 86.80 196 TYR C C 1
ATOM 6711 O O . TYR C 1 196 ? 112.561 165.121 122.220 1.00 86.80 196 TYR C O 1
ATOM 6720 N N . LEU C 1 197 ? 114.694 164.812 121.592 1.00 82.36 197 LEU C N 1
ATOM 6721 C CA . LEU C 1 197 ? 115.187 165.004 122.949 1.00 82.36 197 LEU C CA 1
ATOM 6722 C C . LEU C 1 197 ? 114.887 166.399 123.449 1.00 82.36 197 LEU C C 1
ATOM 6723 O O . LEU C 1 197 ? 114.451 166.572 124.589 1.00 82.36 197 LEU C O 1
ATOM 6728 N N . VAL C 1 198 ? 115.108 167.410 122.616 1.00 85.02 198 VAL C N 1
ATOM 6729 C CA . VAL C 1 198 ? 114.855 168.772 123.064 1.00 85.02 198 VAL C CA 1
ATOM 6730 C C . VAL C 1 198 ? 113.388 168.944 123.423 1.00 85.02 198 VAL C C 1
ATOM 6731 O O . VAL C 1 198 ? 113.047 169.460 124.495 1.00 85.02 198 VAL C O 1
ATOM 6735 N N . LEU C 1 199 ? 112.494 168.497 122.542 1.00 95.14 199 LEU C N 1
ATOM 6736 C CA . LEU C 1 199 ? 111.075 168.685 122.813 1.00 95.14 199 LEU C CA 1
ATOM 6737 C C . LEU C 1 199 ? 110.627 167.886 124.025 1.00 95.14 199 LEU C C 1
ATOM 6738 O O . LEU C 1 199 ? 109.880 168.393 124.871 1.00 95.14 199 LEU C O 1
ATOM 6743 N N . LYS C 1 200 ? 111.068 166.637 124.130 1.00 88.14 200 LYS C N 1
ATOM 6744 C CA . LYS C 1 200 ? 110.650 165.809 125.246 1.00 88.14 200 LYS C CA 1
ATOM 6745 C C . LYS C 1 200 ? 111.169 166.363 126.560 1.00 88.14 200 LYS C C 1
ATOM 6746 O O . LYS C 1 200 ? 110.475 166.304 127.575 1.00 88.14 200 LYS C O 1
ATOM 6752 N N . THR C 1 201 ? 112.383 166.911 126.568 1.00 87.95 201 THR C N 1
ATOM 6753 C CA . THR C 1 201 ? 112.900 167.502 127.794 1.00 87.95 201 THR C CA 1
ATOM 6754 C C . THR C 1 201 ? 112.149 168.768 128.160 1.00 87.95 201 THR C C 1
ATOM 6755 O O . THR C 1 201 ? 111.882 169.012 129.339 1.00 87.95 201 THR C O 1
ATOM 6759 N N . ALA C 1 202 ? 111.792 169.587 127.175 1.00 94.09 202 ALA C N 1
ATOM 6760 C CA . ALA C 1 202 ? 110.958 170.740 127.487 1.00 94.09 202 ALA C CA 1
ATOM 6761 C C . ALA C 1 202 ? 109.653 170.296 128.134 1.00 94.09 202 ALA C C 1
ATOM 6762 O O . ALA C 1 202 ? 109.243 170.827 129.176 1.00 94.09 202 ALA C O 1
ATOM 6764 N N . ILE C 1 203 ? 109.008 169.289 127.550 1.00 98.25 203 ILE C N 1
ATOM 6765 C CA . ILE C 1 203 ? 107.745 168.806 128.096 1.00 98.25 203 ILE C CA 1
ATOM 6766 C C . ILE C 1 203 ? 107.941 168.241 129.493 1.00 98.25 203 ILE C C 1
ATOM 6767 O O . ILE C 1 203 ? 107.117 168.456 130.386 1.00 98.25 203 ILE C O 1
ATOM 6772 N N . SER C 1 204 ? 109.021 167.496 129.702 1.00 96.30 204 SER C N 1
ATOM 6773 C CA . SER C 1 204 ? 109.250 166.884 131.001 1.00 96.30 204 SER C CA 1
ATOM 6774 C C . SER C 1 204 ? 109.512 167.933 132.066 1.00 96.30 204 SER C C 1
ATOM 6775 O O . SER C 1 204 ? 109.038 167.803 133.196 1.00 96.30 204 SER C O 1
ATOM 6778 N N . ILE C 1 205 ? 110.270 168.973 131.732 1.00 97.46 205 ILE C N 1
ATOM 6779 C CA . ILE C 1 205 ? 110.473 170.060 132.681 1.00 97.46 205 ILE C CA 1
ATOM 6780 C C . ILE C 1 205 ? 109.148 170.710 133.027 1.00 97.46 205 ILE C C 1
ATOM 6781 O O . ILE C 1 205 ? 108.860 170.985 134.199 1.00 97.46 205 ILE C O 1
ATOM 6786 N N . ILE C 1 206 ? 108.318 170.965 132.016 1.00 104.97 206 ILE C N 1
ATOM 6787 C CA . ILE C 1 206 ? 107.026 171.588 132.279 1.00 104.97 206 ILE C CA 1
ATOM 6788 C C . ILE C 1 206 ? 106.199 170.710 133.206 1.00 104.97 206 ILE C C 1
ATOM 6789 O O . ILE C 1 206 ? 105.605 171.188 134.178 1.00 104.97 206 ILE C O 1
ATOM 6794 N N . THR C 1 207 ? 106.162 169.410 132.925 1.00 108.12 207 THR C N 1
ATOM 6795 C CA . THR C 1 207 ? 105.376 168.499 133.746 1.00 108.12 207 THR C CA 1
ATOM 6796 C C . THR C 1 207 ? 105.891 168.458 135.173 1.00 108.12 207 THR C C 1
ATOM 6797 O O . THR C 1 207 ? 105.106 168.509 136.124 1.00 108.12 207 THR C O 1
ATOM 6801 N N . GLY C 1 208 ? 107.206 168.364 135.343 1.00 113.05 208 GLY C N 1
ATOM 6802 C CA . GLY C 1 208 ? 107.757 168.303 136.684 1.00 113.05 208 GLY C CA 1
ATOM 6803 C C . GLY C 1 208 ? 107.446 169.549 137.483 1.00 113.05 208 GLY C C 1
ATOM 6804 O O . GLY C 1 208 ? 107.007 169.472 138.633 1.00 113.05 208 GLY C O 1
ATOM 6805 N N . LEU C 1 209 ? 107.648 170.719 136.876 1.00 116.61 209 LEU C N 1
ATOM 6806 C CA . LEU C 1 209 ? 107.371 171.956 137.594 1.00 116.61 209 LEU C CA 1
ATOM 6807 C C . LEU C 1 209 ? 105.891 172.095 137.910 1.00 116.61 209 LEU C C 1
ATOM 6808 O O . LEU C 1 209 ? 105.528 172.522 139.010 1.00 116.61 209 LEU C O 1
ATOM 6813 N N . VAL C 1 210 ? 105.020 171.746 136.964 1.00 122.01 210 VAL C N 1
ATOM 6814 C CA . VAL C 1 210 ? 103.590 171.874 137.211 1.00 122.01 210 VAL C CA 1
ATOM 6815 C C . VAL C 1 210 ? 103.160 170.944 138.333 1.00 122.01 210 VAL C C 1
ATOM 6816 O O . VAL C 1 210 ? 102.388 171.331 139.217 1.00 122.01 210 VAL C O 1
ATOM 6820 N N . ALA C 1 211 ? 103.652 169.707 138.321 1.00 129.25 211 ALA C N 1
ATOM 6821 C CA . ALA C 1 211 ? 103.307 168.776 139.385 1.00 129.25 211 ALA C CA 1
ATOM 6822 C C . ALA C 1 211 ? 103.812 169.273 140.727 1.00 129.25 211 ALA C C 1
ATOM 6823 O O . ALA C 1 211 ? 103.104 169.185 141.735 1.00 129.25 211 ALA C O 1
ATOM 6825 N N . TRP C 1 212 ? 105.031 169.808 140.762 1.00 131.95 212 TRP C N 1
ATOM 6826 C CA . TRP C 1 212 ? 105.564 170.325 142.016 1.00 131.95 212 TRP C CA 1
ATOM 6827 C C . TRP C 1 212 ? 104.719 171.479 142.533 1.00 131.95 212 TRP C C 1
ATOM 6828 O O . TRP C 1 212 ? 104.380 171.534 143.721 1.00 131.95 212 TRP C O 1
ATOM 6839 N N . ALA C 1 213 ? 104.359 172.407 141.649 1.00 138.35 213 ALA C N 1
ATOM 6840 C CA . ALA C 1 213 ? 103.561 173.551 142.067 1.00 138.35 213 ALA C CA 1
ATOM 6841 C C . ALA C 1 213 ? 102.194 173.115 142.567 1.00 138.35 213 ALA C C 1
ATOM 6842 O O . ALA C 1 213 ? 101.716 173.603 143.597 1.00 138.35 213 ALA C O 1
ATOM 6844 N N . MET C 1 214 ? 101.549 172.192 141.856 1.00 144.94 214 MET C N 1
ATOM 6845 C CA . MET C 1 214 ? 100.226 171.748 142.272 1.00 144.94 214 MET C CA 1
ATOM 6846 C C . MET C 1 214 ? 100.292 171.001 143.595 1.00 144.94 214 MET C C 1
ATOM 6847 O O . MET C 1 214 ? 99.412 171.158 144.448 1.00 144.94 214 MET C O 1
ATOM 6852 N N . LEU C 1 215 ? 101.326 170.182 143.790 1.00 144.38 215 LEU C N 1
ATOM 6853 C CA . LEU C 1 215 ? 101.472 169.492 145.064 1.00 144.38 215 LEU C CA 1
ATOM 6854 C C . LEU C 1 215 ? 101.704 170.478 146.196 1.00 144.38 215 LEU C C 1
ATOM 6855 O O . LEU C 1 215 ? 101.185 170.297 147.303 1.00 144.38 215 LEU C O 1
ATOM 6860 N N . ALA C 1 216 ? 102.488 171.526 145.942 1.00 147.69 216 ALA C N 1
ATOM 6861 C CA . ALA C 1 216 ? 102.651 172.570 146.946 1.00 147.69 216 ALA C CA 1
ATOM 6862 C C . ALA C 1 216 ? 101.319 173.239 147.251 1.00 147.69 216 ALA C C 1
ATOM 6863 O O . ALA C 1 216 ? 101.028 173.564 148.408 1.00 147.69 216 ALA C O 1
ATOM 6865 N N . ALA C 1 217 ? 100.491 173.446 146.226 1.00 150.98 217 ALA C N 1
ATOM 6866 C CA . ALA C 1 217 ? 99.156 173.982 146.455 1.00 150.98 217 ALA C CA 1
ATOM 6867 C C . ALA C 1 217 ? 98.295 173.034 147.273 1.00 150.98 217 ALA C C 1
ATOM 6868 O O . ALA C 1 217 ? 97.293 173.465 147.849 1.00 150.98 217 ALA C O 1
ATOM 6870 N N . LEU C 1 218 ? 98.655 171.753 147.329 1.00 150.86 218 LEU C N 1
ATOM 6871 C CA . LEU C 1 218 ? 97.969 170.783 148.169 1.00 150.86 218 LEU C CA 1
ATOM 6872 C C . LEU C 1 218 ? 98.837 170.324 149.332 1.00 150.86 218 LEU C C 1
ATOM 6873 O O . LEU C 1 218 ? 98.675 169.199 149.811 1.00 150.86 218 LEU C O 1
ATOM 6878 N N . ASP C 1 219 ? 99.802 171.156 149.734 1.00 152.17 219 ASP C N 1
ATOM 6879 C CA . ASP C 1 219 ? 100.623 171.056 150.942 1.00 152.17 219 ASP C CA 1
ATOM 6880 C C . ASP C 1 219 ? 100.950 169.625 151.356 1.00 152.17 219 ASP C C 1
ATOM 6881 O O . ASP C 1 219 ? 100.787 169.259 152.524 1.00 152.17 219 ASP C O 1
ATOM 6886 N N . VAL C 1 220 ? 101.420 168.817 150.419 1.00 150.98 220 VAL C N 1
ATOM 6887 C CA . VAL C 1 220 ? 101.886 167.478 150.736 1.00 150.98 220 VAL C CA 1
ATOM 6888 C C . VAL C 1 220 ? 103.389 167.519 150.968 1.00 150.98 220 VAL C C 1
ATOM 6889 O O . VAL C 1 220 ? 104.105 168.363 150.428 1.00 150.98 220 VAL C O 1
ATOM 6893 N N . ARG C 1 221 ? 103.874 166.592 151.783 1.00 150.03 221 ARG C N 1
ATOM 6894 C CA . ARG C 1 221 ? 105.298 166.523 152.056 1.00 150.03 221 ARG C CA 1
ATOM 6895 C C . ARG C 1 221 ? 106.036 165.959 150.852 1.00 150.03 221 ARG C C 1
ATOM 6896 O O . ARG C 1 221 ? 105.479 165.198 150.057 1.00 150.03 221 ARG C O 1
ATOM 6904 N N . PHE C 1 222 ? 107.305 166.346 150.727 1.00 144.74 222 PHE C N 1
ATOM 6905 C CA . PHE C 1 222 ? 108.163 165.938 149.616 1.00 144.74 222 PHE C CA 1
ATOM 6906 C C . PHE C 1 222 ? 107.576 166.326 148.266 1.00 144.74 222 PHE C C 1
ATOM 6907 O O . PHE C 1 222 ? 107.752 165.609 147.279 1.00 144.74 222 PHE C O 1
ATOM 6915 N N . ALA C 1 223 ? 106.874 167.457 148.202 1.00 139.57 223 ALA C N 1
ATOM 6916 C CA . ALA C 1 223 ? 106.302 167.879 146.930 1.00 139.57 223 ALA C CA 1
ATOM 6917 C C . ALA C 1 223 ? 107.388 168.034 145.881 1.00 139.57 223 ALA C C 1
ATOM 6918 O O . ALA C 1 223 ? 107.206 167.654 144.719 1.00 139.57 223 ALA C O 1
ATOM 6920 N N . PHE C 1 224 ? 108.537 168.570 146.280 1.00 133.90 224 PHE C N 1
ATOM 6921 C CA . PHE C 1 224 ? 109.620 168.749 145.326 1.00 133.90 224 PHE C CA 1
ATOM 6922 C C . PHE C 1 224 ? 110.174 167.416 144.850 1.00 133.90 224 PHE C C 1
ATOM 6923 O O . PHE C 1 224 ? 110.482 167.260 143.665 1.00 133.90 224 PHE C O 1
ATOM 6931 N N . VAL C 1 225 ? 110.333 166.451 145.753 1.00 128.97 225 VAL C N 1
ATOM 6932 C CA . VAL C 1 225 ? 110.870 165.163 145.329 1.00 128.97 225 VAL C CA 1
ATOM 6933 C C . VAL C 1 225 ? 109.910 164.486 144.367 1.00 128.97 225 VAL C C 1
ATOM 6934 O O . VAL C 1 225 ? 110.328 163.889 143.370 1.00 128.97 225 VAL C O 1
ATOM 6938 N N . TRP C 1 226 ? 108.612 164.573 144.637 1.00 131.11 226 TRP C N 1
ATOM 6939 C CA . TRP C 1 226 ? 107.658 163.979 143.711 1.00 131.11 226 TRP C CA 1
ATOM 6940 C C . TRP C 1 226 ? 107.672 164.697 142.371 1.00 131.11 226 TRP C C 1
ATOM 6941 O O . TRP C 1 226 ? 107.539 164.059 141.322 1.00 131.11 226 TRP C O 1
ATOM 6952 N N . GLY C 1 227 ? 107.832 166.019 142.377 1.00 117.06 227 GLY C N 1
ATOM 6953 C CA . GLY C 1 227 ? 107.968 166.725 141.116 1.00 117.06 227 GLY C CA 1
ATOM 6954 C C . GLY C 1 227 ? 109.181 166.266 140.334 1.00 117.06 227 GLY C C 1
ATOM 6955 O O . GLY C 1 227 ? 109.110 166.053 139.120 1.00 117.06 227 GLY C O 1
ATOM 6956 N N . LEU C 1 228 ? 110.306 166.091 141.023 1.00 107.44 228 LEU C N 1
ATOM 6957 C CA . LEU C 1 228 ? 111.505 165.591 140.364 1.00 107.44 228 LEU C CA 1
ATOM 6958 C C . LEU C 1 228 ? 111.274 164.205 139.794 1.00 107.44 228 LEU C C 1
ATOM 6959 O O . LEU C 1 228 ? 111.715 163.897 138.683 1.00 107.44 228 LEU C O 1
ATOM 6964 N N . LEU C 1 229 ? 110.616 163.343 140.558 1.00 105.79 229 LEU C N 1
ATOM 6965 C CA . LEU C 1 229 ? 110.387 161.985 140.095 1.00 105.79 229 LEU C CA 1
ATOM 6966 C C . LEU C 1 229 ? 109.485 161.979 138.873 1.00 105.79 229 LEU C C 1
ATOM 6967 O O . LEU C 1 229 ? 109.716 161.219 137.927 1.00 105.79 229 LEU C O 1
ATOM 6972 N N . ALA C 1 230 ? 108.454 162.822 138.871 1.00 101.66 230 ALA C N 1
ATOM 6973 C CA . ALA C 1 230 ? 107.601 162.929 137.695 1.00 101.66 230 ALA C CA 1
ATOM 6974 C C . ALA C 1 230 ? 108.396 163.406 136.494 1.00 101.66 230 ALA C C 1
ATOM 6975 O O . ALA C 1 230 ? 108.237 162.881 135.387 1.00 101.66 230 ALA C O 1
ATOM 6977 N N . PHE C 1 231 ? 109.269 164.390 136.692 1.00 95.27 231 PHE C N 1
ATOM 6978 C CA . PHE C 1 231 ? 110.084 164.857 135.579 1.00 95.27 231 PHE C CA 1
ATOM 6979 C C . PHE C 1 231 ? 110.963 163.741 135.045 1.00 95.27 231 PHE C C 1
ATOM 6980 O O . PHE C 1 231 ? 111.064 163.543 133.832 1.00 95.27 231 PHE C O 1
ATOM 6988 N N . ALA C 1 232 ? 111.616 163.005 135.937 1.00 89.91 232 ALA C N 1
ATOM 6989 C CA . ALA C 1 232 ? 112.529 161.964 135.486 1.00 89.91 232 ALA C CA 1
ATOM 6990 C C . ALA C 1 232 ? 111.785 160.865 134.750 1.00 89.91 232 ALA C C 1
ATOM 6991 O O . ALA C 1 232 ? 112.257 160.365 133.726 1.00 89.91 232 ALA C O 1
ATOM 6993 N N . LEU C 1 233 ? 110.617 160.479 135.247 1.00 93.07 233 LEU C N 1
ATOM 6994 C CA . LEU C 1 233 ? 109.878 159.392 134.629 1.00 93.07 233 LEU C CA 1
ATOM 6995 C C . LEU C 1 233 ? 109.100 159.825 133.405 1.00 93.07 233 LEU C C 1
ATOM 6996 O O . LEU C 1 233 ? 108.610 158.965 132.671 1.00 93.07 233 LEU C O 1
ATOM 7001 N N . ASN C 1 234 ? 108.972 161.122 133.159 1.00 92.73 234 ASN C N 1
ATOM 7002 C CA . ASN C 1 234 ? 108.253 161.546 131.972 1.00 92.73 234 ASN C CA 1
ATOM 7003 C C . ASN C 1 234 ? 108.946 161.121 130.694 1.00 92.73 234 ASN C C 1
ATOM 7004 O O . ASN C 1 234 ? 108.341 161.206 129.623 1.00 92.73 234 ASN C O 1
ATOM 7009 N N . TYR C 1 235 ? 110.194 160.667 130.773 1.00 84.47 235 TYR C N 1
ATOM 7010 C CA . TYR C 1 235 ? 110.902 160.288 129.560 1.00 84.47 235 TYR C CA 1
ATOM 7011 C C . TYR C 1 235 ? 110.357 159.004 128.958 1.00 84.47 235 TYR C C 1
ATOM 7012 O O . TYR C 1 235 ? 110.308 158.875 127.733 1.00 84.47 235 TYR C O 1
ATOM 7021 N N . ILE C 1 236 ? 109.940 158.053 129.783 1.00 81.58 236 ILE C N 1
ATOM 7022 C CA . ILE C 1 236 ? 109.228 156.889 129.269 1.00 81.58 236 ILE C CA 1
ATOM 7023 C C . ILE C 1 236 ? 107.807 157.323 128.942 1.00 81.58 236 ILE C C 1
ATOM 7024 O O . ILE C 1 236 ? 107.068 157.732 129.844 1.00 81.58 236 ILE C O 1
ATOM 7029 N N . PRO C 1 237 ? 107.380 157.223 127.699 1.00 85.82 237 PRO C N 1
ATOM 7030 C CA . PRO C 1 237 ? 106.192 157.958 127.248 1.00 85.82 237 PRO C CA 1
ATOM 7031 C C . PRO C 1 237 ? 104.906 157.692 128.012 1.00 85.82 237 PRO C C 1
ATOM 7032 O O . PRO C 1 237 ? 104.301 158.629 128.542 1.00 85.82 237 PRO C O 1
ATOM 7036 N N . ASN C 1 238 ? 104.462 156.444 128.070 1.00 85.91 238 ASN C N 1
ATOM 7037 C CA . ASN C 1 238 ? 103.169 156.142 128.667 1.00 85.91 238 ASN C CA 1
ATOM 7038 C C . ASN C 1 238 ? 103.269 155.432 130.001 1.00 85.91 238 ASN C C 1
ATOM 7039 O O . ASN C 1 238 ? 102.458 155.685 130.889 1.00 85.91 238 ASN C O 1
ATOM 7044 N N . ILE C 1 239 ? 104.240 154.542 130.164 1.00 88.70 239 ILE C N 1
ATOM 7045 C CA . ILE C 1 239 ? 104.414 153.876 131.445 1.00 88.70 239 ILE C CA 1
ATOM 7046 C C . ILE C 1 239 ? 104.943 154.851 132.486 1.00 88.70 239 ILE C C 1
ATOM 7047 O O . ILE C 1 239 ? 104.554 154.802 133.657 1.00 88.70 239 ILE C O 1
ATOM 7052 N N . GLY C 1 240 ? 105.836 155.749 132.077 1.00 95.59 240 GLY C N 1
ATOM 7053 C CA . GLY C 1 240 ? 106.558 156.550 133.049 1.00 95.59 240 GLY C CA 1
ATOM 7054 C C . GLY C 1 240 ? 105.660 157.473 133.844 1.00 95.59 240 GLY C C 1
ATOM 7055 O O . GLY C 1 240 ? 105.759 157.547 135.069 1.00 95.59 240 GLY C O 1
ATOM 7056 N N . SER C 1 241 ? 104.772 158.191 133.160 1.00 102.60 241 SER C N 1
ATOM 7057 C CA . SER C 1 241 ? 103.907 159.132 133.861 1.00 102.60 241 SER C CA 1
ATOM 7058 C C . SER C 1 241 ? 102.971 158.408 134.818 1.00 102.60 241 SER C C 1
ATOM 7059 O O . SER C 1 241 ? 102.778 158.841 135.962 1.00 102.60 241 SER C O 1
ATOM 7062 N N . VAL C 1 242 ? 102.388 157.299 134.369 1.00 102.89 242 VAL C N 1
ATOM 7063 C CA . VAL C 1 242 ? 101.478 156.542 135.217 1.00 102.89 242 VAL C CA 1
ATOM 7064 C C . VAL C 1 242 ? 102.209 156.012 136.437 1.00 102.89 242 VAL C C 1
ATOM 7065 O O . VAL C 1 242 ? 101.689 156.052 137.556 1.00 102.89 242 VAL C O 1
ATOM 7069 N N . LEU C 1 243 ? 103.423 155.507 136.246 1.00 103.01 243 LEU C N 1
ATOM 7070 C CA . LEU C 1 243 ? 104.167 154.971 137.375 1.00 103.01 243 LEU C CA 1
ATOM 7071 C C . LEU C 1 243 ? 104.565 156.080 138.336 1.00 103.01 243 LEU C C 1
ATOM 7072 O O . LEU C 1 243 ? 104.608 155.872 139.551 1.00 103.01 243 LEU C O 1
ATOM 7077 N N . ALA C 1 244 ? 104.873 157.264 137.809 1.00 107.56 244 ALA C N 1
ATOM 7078 C CA . ALA C 1 244 ? 105.279 158.370 138.665 1.00 107.56 244 ALA C CA 1
ATOM 7079 C C . ALA C 1 244 ? 104.109 158.936 139.448 1.00 107.56 244 ALA C C 1
ATOM 7080 O O . ALA C 1 244 ? 104.296 159.460 140.550 1.00 107.56 244 ALA C O 1
ATOM 7082 N N . ALA C 1 245 ? 102.902 158.848 138.899 1.00 121.57 245 ALA C N 1
ATOM 7083 C CA . ALA C 1 245 ? 101.744 159.402 139.583 1.00 121.57 245 ALA C CA 1
ATOM 7084 C C . ALA C 1 245 ? 101.383 158.651 140.855 1.00 121.57 245 ALA C C 1
ATOM 7085 O O . ALA C 1 245 ? 100.564 159.149 141.631 1.00 121.57 245 ALA C O 1
ATOM 7087 N N . ILE C 1 246 ? 101.958 157.479 141.091 1.00 127.25 246 ILE C N 1
ATOM 7088 C CA . ILE C 1 246 ? 101.524 156.634 142.199 1.00 127.25 246 ILE C CA 1
ATOM 7089 C C . ILE C 1 246 ? 102.001 157.169 143.546 1.00 127.25 246 ILE C C 1
ATOM 7090 O O . ILE C 1 246 ? 101.153 157.451 144.399 1.00 127.25 246 ILE C O 1
ATOM 7095 N N . PRO C 1 247 ? 103.300 157.339 143.798 1.00 134.00 247 PRO C N 1
ATOM 7096 C CA . PRO C 1 247 ? 103.757 157.607 145.173 1.00 134.00 247 PRO C CA 1
ATOM 7097 C C . PRO C 1 247 ? 103.098 158.827 145.795 1.00 134.00 247 PRO C C 1
ATOM 7098 O O . PRO C 1 247 ? 102.749 158.791 146.985 1.00 134.00 247 PRO C O 1
ATOM 7102 N N . PRO C 1 248 ? 102.911 159.931 145.060 1.00 138.24 248 PRO C N 1
ATOM 7103 C CA . PRO C 1 248 ? 102.145 161.033 145.659 1.00 138.24 248 PRO C CA 1
ATOM 7104 C C . PRO C 1 248 ? 100.730 160.641 146.026 1.00 138.24 248 PRO C C 1
ATOM 7105 O O . PRO C 1 248 ? 100.232 161.050 147.081 1.00 138.24 248 PRO C O 1
ATOM 7109 N N . ILE C 1 249 ? 100.066 159.852 145.182 1.00 143.90 249 ILE C N 1
ATOM 7110 C CA . ILE C 1 249 ? 98.714 159.412 145.504 1.00 143.90 249 ILE C CA 1
ATOM 7111 C C . ILE C 1 249 ? 98.727 158.554 146.757 1.00 143.90 249 ILE C C 1
ATOM 7112 O O . ILE C 1 249 ? 97.874 158.702 147.639 1.00 143.90 249 ILE C O 1
ATOM 7117 N N . ALA C 1 250 ? 99.702 157.654 146.862 1.00 147.65 250 ALA C N 1
ATOM 7118 C CA . ALA C 1 250 ? 99.818 156.822 148.052 1.00 147.65 250 ALA C CA 1
ATOM 7119 C C . ALA C 1 250 ? 99.989 157.678 149.296 1.00 147.65 250 ALA C C 1
ATOM 7120 O O . ALA C 1 250 ? 99.297 157.478 150.300 1.00 147.65 250 ALA C O 1
ATOM 7122 N N . GLN C 1 251 ? 100.894 158.654 149.239 1.00 153.96 251 GLN C N 1
ATOM 7123 C CA . GLN C 1 251 ? 101.146 159.489 150.408 1.00 153.96 251 GLN C CA 1
ATOM 7124 C C . GLN C 1 251 ? 99.904 160.279 150.797 1.00 153.96 251 GLN C C 1
ATOM 7125 O O . GLN C 1 251 ? 99.512 160.303 151.970 1.00 153.96 251 GLN C O 1
ATOM 7131 N N . VAL C 1 252 ? 99.255 160.917 149.822 1.00 157.20 252 VAL C N 1
ATOM 7132 C CA . VAL C 1 252 ? 98.115 161.767 150.148 1.00 157.20 252 VAL C CA 1
ATOM 7133 C C . VAL C 1 252 ? 96.948 160.933 150.657 1.00 157.20 252 VAL C C 1
ATOM 7134 O O . VAL C 1 252 ? 96.212 161.359 151.555 1.00 157.20 252 VAL C O 1
ATOM 7138 N N . LEU C 1 253 ? 96.756 159.734 150.109 1.00 157.21 253 LEU C N 1
ATOM 7139 C CA . LEU C 1 253 ? 95.652 158.902 150.568 1.00 157.21 253 LEU C CA 1
ATOM 7140 C C . LEU C 1 253 ? 95.919 158.362 151.964 1.00 157.21 253 LEU C C 1
ATOM 7141 O O . LEU C 1 253 ? 95.031 158.372 152.823 1.00 157.21 253 LEU C O 1
ATOM 7146 N N . VAL C 1 254 ? 97.144 157.898 152.217 1.00 159.31 254 VAL C N 1
ATOM 7147 C CA . VAL C 1 254 ? 97.407 157.243 153.489 1.00 159.31 254 VAL C CA 1
ATOM 7148 C C . VAL C 1 254 ? 97.530 158.267 154.608 1.00 159.31 254 VAL C C 1
ATOM 7149 O O . VAL C 1 254 ? 97.274 157.951 155.775 1.00 159.31 254 VAL C O 1
ATOM 7153 N N . PHE C 1 255 ? 97.910 159.505 154.291 1.00 160.85 255 PHE C N 1
ATOM 7154 C CA . PHE C 1 255 ? 97.916 160.543 155.317 1.00 160.85 255 PHE C CA 1
ATOM 7155 C C . PHE C 1 255 ? 96.566 161.241 155.423 1.00 160.85 255 PHE C C 1
ATOM 7156 O O . PHE C 1 255 ? 95.929 161.216 156.480 1.00 160.85 255 PHE C O 1
ATOM 7164 N N . ASN C 1 256 ? 96.115 161.860 154.337 1.00 164.84 256 ASN C N 1
ATOM 7165 C CA . ASN C 1 256 ? 94.961 162.745 154.425 1.00 164.84 256 ASN C CA 1
ATOM 7166 C C . ASN C 1 256 ? 93.646 161.994 154.240 1.00 164.84 256 ASN C C 1
ATOM 7167 O O . ASN C 1 256 ? 92.812 161.966 155.149 1.00 164.84 256 ASN C O 1
ATOM 7172 N N . GLY C 1 257 ? 93.449 161.380 153.085 1.00 163.36 257 GLY C N 1
ATOM 7173 C CA . GLY C 1 257 ? 92.190 160.688 152.869 1.00 163.36 257 GLY C CA 1
ATOM 7174 C C . GLY C 1 257 ? 91.883 160.555 151.388 1.00 163.36 257 GLY C C 1
ATOM 7175 O O . GLY C 1 257 ? 92.786 160.545 150.553 1.00 163.36 257 GLY C O 1
ATOM 7176 N N . PHE C 1 258 ? 90.587 160.476 151.093 1.00 166.36 258 PHE C N 1
ATOM 7177 C CA . PHE C 1 258 ? 90.098 160.041 149.792 1.00 166.36 258 PHE C CA 1
ATOM 7178 C C . PHE C 1 258 ? 89.781 161.188 148.841 1.00 166.36 258 PHE C C 1
ATOM 7179 O O . PHE C 1 258 ? 90.198 161.153 147.683 1.00 166.36 258 PHE C O 1
ATOM 7187 N N . TYR C 1 259 ? 89.024 162.191 149.291 1.00 167.06 259 TYR C N 1
ATOM 7188 C CA . TYR C 1 259 ? 88.591 163.249 148.382 1.00 167.06 259 TYR C CA 1
ATOM 7189 C C . TYR C 1 259 ? 89.781 164.030 147.839 1.00 167.06 259 TYR C C 1
ATOM 7190 O O . TYR C 1 259 ? 89.874 164.298 146.633 1.00 167.06 259 TYR C O 1
ATOM 7199 N N . GLU C 1 260 ? 90.709 164.399 148.719 1.00 164.86 260 GLU C N 1
ATOM 7200 C CA . GLU C 1 260 ? 91.905 165.109 148.287 1.00 164.86 260 GLU C CA 1
ATOM 7201 C C . GLU C 1 260 ? 92.777 164.245 147.385 1.00 164.86 260 GLU C C 1
ATOM 7202 O O . GLU C 1 260 ? 93.361 164.751 146.419 1.00 164.86 260 GLU C O 1
ATOM 7208 N N . ALA C 1 261 ? 92.878 162.949 147.679 1.00 160.65 261 ALA C N 1
ATOM 7209 C CA . ALA C 1 261 ? 93.627 162.062 146.801 1.00 160.65 261 ALA C CA 1
ATOM 7210 C C . ALA C 1 261 ? 92.998 162.015 145.417 1.00 160.65 261 ALA C C 1
ATOM 7211 O O . ALA C 1 261 ? 93.707 162.023 144.404 1.00 160.65 261 ALA C O 1
ATOM 7213 N N . LEU C 1 262 ? 91.668 161.969 145.353 1.00 159.89 262 LEU C N 1
ATOM 7214 C CA . LEU C 1 262 ? 90.992 161.986 144.062 1.00 159.89 262 LEU C CA 1
ATOM 7215 C C . LEU C 1 262 ? 91.267 163.286 143.323 1.00 159.89 262 LEU C C 1
ATOM 7216 O O . LEU C 1 262 ? 91.478 163.284 142.106 1.00 159.89 262 LEU C O 1
ATOM 7221 N N . LEU C 1 263 ? 91.264 164.408 144.041 1.00 159.55 263 LEU C N 1
ATOM 7222 C CA . LEU C 1 263 ? 91.581 165.680 143.399 1.00 159.55 263 LEU C CA 1
ATOM 7223 C C . LEU C 1 263 ? 93.001 165.680 142.847 1.00 159.55 263 LEU C C 1
ATOM 7224 O O . LEU C 1 263 ? 93.248 166.175 141.741 1.00 159.55 263 LEU C O 1
ATOM 7229 N N . VAL C 1 264 ? 93.947 165.124 143.600 1.00 154.33 264 VAL C N 1
ATOM 7230 C CA . VAL C 1 264 ? 95.334 165.082 143.143 1.00 154.33 264 VAL C CA 1
ATOM 7231 C C . VAL C 1 264 ? 95.463 164.209 141.902 1.00 154.33 264 VAL C C 1
ATOM 7232 O O . VAL C 1 264 ? 96.171 164.554 140.944 1.00 154.33 264 VAL C O 1
ATOM 7236 N N . LEU C 1 265 ? 94.791 163.059 141.900 1.00 151.36 265 LEU C N 1
ATOM 7237 C CA . LEU C 1 265 ? 94.833 162.199 140.725 1.00 151.36 265 LEU C CA 1
ATOM 7238 C C . LEU C 1 265 ? 94.181 162.883 139.533 1.00 151.36 265 LEU C C 1
ATOM 7239 O O . LEU C 1 265 ? 94.620 162.711 138.391 1.00 151.36 265 LEU C O 1
ATOM 7244 N N . ALA C 1 266 ? 93.130 163.665 139.779 1.00 149.22 266 ALA C N 1
ATOM 7245 C CA . ALA C 1 266 ? 92.539 164.454 138.707 1.00 149.22 266 ALA C CA 1
ATOM 7246 C C . ALA C 1 266 ? 93.540 165.463 138.167 1.00 149.22 266 ALA C C 1
ATOM 7247 O O . ALA C 1 266 ? 93.598 165.710 136.957 1.00 149.22 266 ALA C O 1
ATOM 7249 N N . GLY C 1 267 ? 94.329 166.064 139.054 1.00 147.90 267 GLY C N 1
ATOM 7250 C CA . GLY C 1 267 ? 95.364 166.978 138.600 1.00 147.90 267 GLY C CA 1
ATOM 7251 C C . GLY C 1 267 ? 96.382 166.296 137.706 1.00 147.90 267 GLY C C 1
ATOM 7252 O O . GLY C 1 267 ? 96.754 166.819 136.651 1.00 147.90 267 GLY C O 1
ATOM 7253 N N . TYR C 1 268 ? 96.843 165.113 138.115 1.00 143.75 268 TYR C N 1
ATOM 7254 C CA . TYR C 1 268 ? 97.758 164.365 137.255 1.00 143.75 268 TYR C CA 1
ATOM 7255 C C . TYR C 1 268 ? 97.120 164.011 135.926 1.00 143.75 268 TYR C C 1
ATOM 7256 O O . TYR C 1 268 ? 97.780 164.070 134.884 1.00 143.75 268 TYR C O 1
ATOM 7265 N N . LEU C 1 269 ? 95.851 163.616 135.937 1.00 143.49 269 LEU C N 1
ATOM 7266 C CA . LEU C 1 269 ? 95.199 163.310 134.673 1.00 143.49 269 LEU C CA 1
ATOM 7267 C C . LEU C 1 269 ? 95.159 164.533 133.776 1.00 143.49 269 LEU C C 1
ATOM 7268 O O . LEU C 1 269 ? 95.435 164.435 132.578 1.00 143.49 269 LEU C O 1
ATOM 7273 N N . LEU C 1 270 ? 94.834 165.696 134.342 1.00 141.99 270 LEU C N 1
ATOM 7274 C CA . LEU C 1 270 ? 94.832 166.929 133.561 1.00 141.99 270 LEU C CA 1
ATOM 7275 C C . LEU C 1 270 ? 96.201 167.186 132.956 1.00 141.99 270 LEU C C 1
ATOM 7276 O O . LEU C 1 270 ? 96.323 167.497 131.765 1.00 141.99 270 LEU C O 1
ATOM 7281 N N . ILE C 1 271 ? 97.248 167.045 133.768 1.00 136.57 271 ILE C N 1
ATOM 7282 C CA . ILE C 1 271 ? 98.601 167.297 133.287 1.00 136.57 271 ILE C CA 1
ATOM 7283 C C . ILE C 1 271 ? 98.931 166.363 132.133 1.00 136.57 271 ILE C C 1
ATOM 7284 O O . ILE C 1 271 ? 99.369 166.795 131.060 1.00 136.57 271 ILE C O 1
ATOM 7289 N N . ASN C 1 272 ? 98.701 165.070 132.327 1.00 137.80 272 ASN C N 1
ATOM 7290 C CA . ASN C 1 272 ? 99.136 164.105 131.333 1.00 137.80 272 ASN C CA 1
ATOM 7291 C C . ASN C 1 272 ? 98.227 164.076 130.115 1.00 137.80 272 ASN C C 1
ATOM 7292 O O . ASN C 1 272 ? 98.620 163.529 129.080 1.00 137.80 272 ASN C O 1
ATOM 7297 N N . LEU C 1 273 ? 97.028 164.650 130.201 1.00 141.20 273 LEU C N 1
ATOM 7298 C CA . LEU C 1 273 ? 96.198 164.728 129.008 1.00 141.20 273 LEU C CA 1
ATOM 7299 C C . LEU C 1 273 ? 96.527 165.980 128.213 1.00 141.20 273 LEU C C 1
ATOM 7300 O O . LEU C 1 273 ? 96.591 165.938 126.981 1.00 141.20 273 LEU C O 1
ATOM 7305 N N . VAL C 1 274 ? 96.742 167.105 128.899 1.00 141.55 274 VAL C N 1
ATOM 7306 C CA . VAL C 1 274 ? 97.142 168.303 128.176 1.00 141.55 274 VAL C CA 1
ATOM 7307 C C . VAL C 1 274 ? 98.496 168.079 127.533 1.00 141.55 274 VAL C C 1
ATOM 7308 O O . VAL C 1 274 ? 98.750 168.555 126.424 1.00 141.55 274 VAL C O 1
ATOM 7312 N N . PHE C 1 275 ? 99.369 167.321 128.185 1.00 134.84 275 PHE C N 1
ATOM 7313 C CA . PHE C 1 275 ? 100.646 166.973 127.588 1.00 134.84 275 PHE C CA 1
ATOM 7314 C C . PHE C 1 275 ? 100.586 165.652 126.837 1.00 134.84 275 PHE C C 1
ATOM 7315 O O . PHE C 1 275 ? 101.580 165.251 126.224 1.00 134.84 275 PHE C O 1
ATOM 7323 N N . GLY C 1 276 ? 99.447 164.973 126.876 1.00 142.77 276 GLY C N 1
ATOM 7324 C CA . GLY C 1 276 ? 99.064 164.104 125.790 1.00 142.77 276 GLY C CA 1
ATOM 7325 C C . GLY C 1 276 ? 98.375 164.848 124.676 1.00 142.77 276 GLY C C 1
ATOM 7326 O O . GLY C 1 276 ? 97.987 164.251 123.669 1.00 142.77 276 GLY C O 1
ATOM 7327 N N . ASN C 1 277 ? 98.213 166.164 124.846 1.00 149.47 277 ASN C N 1
ATOM 7328 C CA . ASN C 1 277 ? 97.578 167.012 123.851 1.00 149.47 277 ASN C CA 1
ATOM 7329 C C . ASN C 1 277 ? 98.376 168.265 123.520 1.00 149.47 277 ASN C C 1
ATOM 7330 O O . ASN C 1 277 ? 97.902 169.079 122.725 1.00 149.47 277 ASN C O 1
ATOM 7335 N N . ILE C 1 278 ? 99.545 168.467 124.120 1.00 151.60 278 ILE C N 1
ATOM 7336 C CA . ILE C 1 278 ? 100.468 169.501 123.672 1.00 151.60 278 ILE C CA 1
ATOM 7337 C C . ILE C 1 278 ? 101.759 168.914 123.128 1.00 151.60 278 ILE C C 1
ATOM 7338 O O . ILE C 1 278 ? 102.338 169.493 122.196 1.00 151.60 278 ILE C O 1
ATOM 7343 N N . LEU C 1 279 ? 102.205 167.769 123.641 1.00 149.11 279 LEU C N 1
ATOM 7344 C CA . LEU C 1 279 ? 103.400 167.130 123.109 1.00 149.11 279 LEU C CA 1
ATOM 7345 C C . LEU C 1 279 ? 103.260 166.858 121.622 1.00 149.11 279 LEU C C 1
ATOM 7346 O O . LEU C 1 279 ? 104.148 167.195 120.832 1.00 149.11 279 LEU C O 1
ATOM 7351 N N . GLU C 1 280 ? 102.151 166.257 121.221 1.00 154.13 280 GLU C N 1
ATOM 7352 C CA . GLU C 1 280 ? 101.982 165.925 119.811 1.00 154.13 280 GLU C CA 1
ATOM 7353 C C . GLU C 1 280 ? 101.825 167.154 118.925 1.00 154.13 280 GLU C C 1
ATOM 7354 O O . GLU C 1 280 ? 102.587 167.286 117.952 1.00 154.13 280 GLU C O 1
ATOM 7360 N N . PRO C 1 281 ? 100.900 168.086 119.188 1.00 159.05 281 PRO C N 1
ATOM 7361 C CA . PRO C 1 281 ? 100.621 169.121 118.185 1.00 159.05 281 PRO C CA 1
ATOM 7362 C C . PRO C 1 281 ? 101.545 170.320 118.230 1.00 159.05 281 PRO C C 1
ATOM 7363 O O . PRO C 1 281 ? 101.629 171.031 117.220 1.00 159.05 281 PRO C O 1
ATOM 7367 N N . ARG C 1 282 ? 102.216 170.592 119.350 1.00 158.59 282 ARG C N 1
ATOM 7368 C CA . ARG C 1 282 ? 103.061 171.779 119.415 1.00 158.59 282 ARG C CA 1
ATOM 7369 C C . ARG C 1 282 ? 104.131 171.727 118.337 1.00 158.59 282 ARG C C 1
ATOM 7370 O O . ARG C 1 282 ? 104.088 172.498 117.373 1.00 158.59 282 ARG C O 1
ATOM 7378 N N . ILE C 1 283 ? 105.073 170.801 118.476 1.00 143.42 283 ILE C N 1
ATOM 7379 C CA . ILE C 1 283 ? 105.988 170.466 117.395 1.00 143.42 283 ILE C CA 1
ATOM 7380 C C . ILE C 1 283 ? 106.107 168.950 117.476 1.00 143.42 283 ILE C C 1
ATOM 7381 O O . ILE C 1 283 ? 105.485 168.324 118.341 1.00 143.42 283 ILE C O 1
ATOM 7386 N N . MET C 1 284 ? 106.881 168.350 116.576 1.00 139.47 284 MET C N 1
ATOM 7387 C CA . MET C 1 284 ? 107.019 166.902 116.504 1.00 139.47 284 MET C CA 1
ATOM 7388 C C . MET C 1 284 ? 105.657 166.272 116.218 1.00 139.47 284 MET C C 1
ATOM 7389 O O . MET C 1 284 ? 105.152 165.429 116.961 1.00 139.47 284 MET C O 1
ATOM 7394 N N . GLY C 1 285 ? 105.042 166.732 115.128 1.00 144.91 285 GLY C N 1
ATOM 7395 C CA . GLY C 1 285 ? 103.846 166.090 114.620 1.00 144.91 285 GLY C CA 1
ATOM 7396 C C . GLY C 1 285 ? 104.089 164.673 114.155 1.00 144.91 285 GLY C C 1
ATOM 7397 O O . GLY C 1 285 ? 103.131 163.918 113.963 1.00 144.91 285 GLY C O 1
ATOM 7398 N N . ARG C 1 286 ? 105.354 164.297 113.962 1.00 135.27 286 ARG C N 1
ATOM 7399 C CA . ARG C 1 286 ? 105.673 162.915 113.630 1.00 135.27 286 ARG C CA 1
ATOM 7400 C C . ARG C 1 286 ? 105.221 161.973 114.734 1.00 135.27 286 ARG C C 1
ATOM 7401 O O . ARG C 1 286 ? 104.729 160.873 114.458 1.00 135.27 286 ARG C O 1
ATOM 7409 N N . GLY C 1 287 ? 105.365 162.391 115.990 1.00 127.63 287 GLY C N 1
ATOM 7410 C CA . GLY C 1 287 ? 105.044 161.518 117.099 1.00 127.63 287 GLY C CA 1
ATOM 7411 C C . GLY C 1 287 ? 105.881 160.263 117.028 1.00 127.63 287 GLY C C 1
ATOM 7412 O O . GLY C 1 287 ? 105.349 159.184 116.754 1.00 127.63 287 GLY C O 1
ATOM 7413 N N . LEU C 1 288 ? 107.188 160.410 117.261 1.00 107.61 288 LEU C N 1
ATOM 7414 C CA . LEU C 1 288 ? 108.187 159.396 116.937 1.00 107.61 288 LEU C CA 1
ATOM 7415 C C . LEU C 1 288 ? 107.689 157.991 117.234 1.00 107.61 288 LEU C C 1
ATOM 7416 O O . LEU C 1 288 ? 107.214 157.699 118.333 1.00 107.61 288 LEU C O 1
ATOM 7421 N N . GLY C 1 289 ? 107.815 157.128 116.236 1.00 99.66 289 GLY C N 1
ATOM 7422 C CA . GLY C 1 289 ? 107.028 155.920 116.152 1.00 99.66 289 GLY C CA 1
ATOM 7423 C C . GLY C 1 289 ? 107.499 154.751 116.979 1.00 99.66 289 GLY C C 1
ATOM 7424 O O . GLY C 1 289 ? 108.118 153.824 116.453 1.00 99.66 289 GLY C O 1
ATOM 7425 N N . LEU C 1 290 ? 107.224 154.777 118.274 1.00 84.76 290 LEU C N 1
ATOM 7426 C CA . LEU C 1 290 ? 107.463 153.627 119.134 1.00 84.76 290 LEU C CA 1
ATOM 7427 C C . LEU C 1 290 ? 106.120 153.125 119.636 1.00 84.76 290 LEU C C 1
ATOM 7428 O O . LEU C 1 290 ? 105.447 153.809 120.412 1.00 84.76 290 LEU C O 1
ATOM 7433 N N . SER C 1 291 ? 105.725 151.942 119.181 1.00 79.27 291 SER C N 1
ATOM 7434 C CA . SER C 1 291 ? 104.538 151.311 119.728 1.00 79.27 291 SER C CA 1
ATOM 7435 C C . SER C 1 291 ? 104.764 150.994 121.195 1.00 79.27 291 SER C C 1
ATOM 7436 O O . SER C 1 291 ? 105.869 150.642 121.608 1.00 79.27 291 SER C O 1
ATOM 7439 N N . THR C 1 292 ? 103.698 151.109 121.982 1.00 72.82 292 THR C N 1
ATOM 7440 C CA . THR C 1 292 ? 103.831 151.004 123.429 1.00 72.82 292 THR C CA 1
ATOM 7441 C C . THR C 1 292 ? 104.500 149.700 123.826 1.00 72.82 292 THR C C 1
ATOM 7442 O O . THR C 1 292 ? 105.340 149.668 124.732 1.00 72.82 292 THR C O 1
ATOM 7446 N N . LEU C 1 293 ? 104.144 148.612 123.148 1.00 65.38 293 LEU C N 1
ATOM 7447 C CA . LEU C 1 293 ? 104.816 147.348 123.406 1.00 65.38 293 LEU C CA 1
ATOM 7448 C C . LEU C 1 293 ? 106.309 147.475 123.200 1.00 65.38 293 LEU C C 1
ATOM 7449 O O . LEU C 1 293 ? 107.096 147.006 124.025 1.00 65.38 293 LEU C O 1
ATOM 7454 N N . VAL C 1 294 ? 106.721 148.096 122.098 1.00 63.74 294 VAL C N 1
ATOM 7455 C CA . VAL C 1 294 ? 108.146 148.221 121.844 1.00 63.74 294 VAL C CA 1
ATOM 7456 C C . VAL C 1 294 ? 108.785 149.120 122.875 1.00 63.74 294 VAL C C 1
ATOM 7457 O O . VAL C 1 294 ? 109.931 148.904 123.265 1.00 63.74 294 VAL C O 1
ATOM 7461 N N . VAL C 1 295 ? 108.067 150.136 123.342 1.00 61.98 295 VAL C N 1
ATOM 7462 C CA . VAL C 1 295 ? 108.598 150.958 124.420 1.00 61.98 295 VAL C CA 1
ATOM 7463 C C . VAL C 1 295 ? 108.902 150.097 125.628 1.00 61.98 295 VAL C C 1
ATOM 7464 O O . VAL C 1 295 ? 109.998 150.152 126.190 1.00 61.98 295 VAL C O 1
ATOM 7468 N N . PHE C 1 296 ? 107.945 149.270 126.031 1.00 62.26 296 PHE C N 1
ATOM 7469 C CA . PHE C 1 296 ? 108.153 148.449 127.215 1.00 62.26 296 PHE C CA 1
ATOM 7470 C C . PHE C 1 296 ? 109.275 147.446 127.003 1.00 62.26 296 PHE C C 1
ATOM 7471 O O . PHE C 1 296 ? 110.107 147.228 127.892 1.00 62.26 296 PHE C O 1
ATOM 7479 N N . LEU C 1 297 ? 109.310 146.818 125.836 1.00 53.95 297 LEU C N 1
ATOM 7480 C CA . LEU C 1 297 ? 110.336 145.821 125.579 1.00 53.95 297 LEU C CA 1
ATOM 7481 C C . LEU C 1 297 ? 111.711 146.454 125.546 1.00 53.95 297 LEU C C 1
ATOM 7482 O O . LEU C 1 297 ? 112.665 145.894 126.085 1.00 53.95 297 LEU C O 1
ATOM 7487 N N . SER C 1 298 ? 111.838 147.613 124.911 1.00 54.05 298 SER C N 1
ATOM 7488 C CA . SER C 1 298 ? 113.112 148.305 124.901 1.00 54.05 298 SER C CA 1
ATOM 7489 C C . SER C 1 298 ? 113.508 148.703 126.302 1.00 54.05 298 SER C C 1
ATOM 7490 O O . SER C 1 298 ? 114.683 148.642 126.664 1.00 54.05 298 SER C O 1
ATOM 7493 N N . LEU C 1 299 ? 112.541 149.125 127.102 1.00 51.55 299 LEU C N 1
ATOM 7494 C CA . LEU C 1 299 ? 112.824 149.420 128.494 1.00 51.55 299 LEU C CA 1
ATOM 7495 C C . LEU C 1 299 ? 113.465 148.226 129.174 1.00 51.55 299 LEU C C 1
ATOM 7496 O O . LEU C 1 299 ? 114.551 148.334 129.747 1.00 51.55 299 LEU C O 1
ATOM 7501 N N . ILE C 1 300 ? 112.832 147.062 129.067 1.00 48.85 300 ILE C N 1
ATOM 7502 C CA . ILE C 1 300 ? 113.361 145.875 129.730 1.00 48.85 300 ILE C CA 1
ATOM 7503 C C . ILE C 1 300 ? 114.730 145.526 129.175 1.00 48.85 300 ILE C C 1
ATOM 7504 O O . ILE C 1 300 ? 115.674 145.257 129.921 1.00 48.85 300 ILE C O 1
ATOM 7509 N N . PHE C 1 301 ? 114.864 145.557 127.856 1.00 42.50 301 PHE C N 1
ATOM 7510 C CA . PHE C 1 301 ? 116.109 145.173 127.210 1.00 42.50 301 PHE C CA 1
ATOM 7511 C C . PHE C 1 301 ? 117.258 146.065 127.649 1.00 42.50 301 PHE C C 1
ATOM 7512 O O . PHE C 1 301 ? 118.210 145.610 128.296 1.00 42.50 301 PHE C O 1
ATOM 7520 N N . TRP C 1 302 ? 117.175 147.350 127.322 1.00 43.58 302 TRP C N 1
ATOM 7521 C CA . TRP C 1 302 ? 118.258 148.257 127.653 1.00 43.58 302 TRP C CA 1
ATOM 7522 C C . TRP C 1 302 ? 118.528 148.260 129.140 1.00 43.58 302 TRP C C 1
ATOM 7523 O O . TRP C 1 302 ? 119.685 148.228 129.560 1.00 43.58 302 TRP C O 1
ATOM 7534 N N . GLY C 1 303 ? 117.486 148.274 129.963 1.00 46.89 303 GLY C N 1
ATOM 7535 C CA . GLY C 1 303 ? 117.735 148.203 131.381 1.00 46.89 303 GLY C CA 1
ATOM 7536 C C . GLY C 1 303 ? 118.408 146.925 131.801 1.00 46.89 303 GLY C C 1
ATOM 7537 O O . GLY C 1 303 ? 119.035 146.884 132.860 1.00 46.89 303 GLY C O 1
ATOM 7538 N N . TRP C 1 304 ? 118.292 145.874 131.002 1.00 36.46 304 TRP C N 1
ATOM 7539 C CA . TRP C 1 304 ? 118.975 144.656 131.389 1.00 36.46 304 TRP C CA 1
ATOM 7540 C C . TRP C 1 304 ? 120.432 144.685 130.989 1.00 36.46 304 TRP C C 1
ATOM 7541 O O . TRP C 1 304 ? 121.289 144.252 131.762 1.00 36.46 304 TRP C O 1
ATOM 7552 N N . LEU C 1 305 ? 120.750 145.165 129.792 1.00 39.99 305 LEU C N 1
ATOM 7553 C CA . LEU C 1 305 ? 122.174 145.122 129.495 1.00 39.99 305 LEU C CA 1
ATOM 7554 C C . LEU C 1 305 ? 122.888 146.381 129.968 1.00 39.99 305 LEU C C 1
ATOM 7555 O O . LEU C 1 305 ? 123.947 146.293 130.588 1.00 39.99 305 LEU C O 1
ATOM 7560 N N . LEU C 1 306 ? 122.315 147.551 129.741 1.00 46.86 306 LEU C N 1
ATOM 7561 C CA . LEU C 1 306 ? 123.004 148.772 130.123 1.00 46.86 306 LEU C CA 1
ATOM 7562 C C . LEU C 1 306 ? 122.867 149.111 131.596 1.00 46.86 306 LEU C C 1
ATOM 7563 O O . LEU C 1 306 ? 123.437 150.110 132.032 1.00 46.86 306 LEU C O 1
ATOM 7568 N N . GLY C 1 307 ? 122.123 148.340 132.371 1.00 52.79 307 GLY C N 1
ATOM 7569 C CA . GLY C 1 307 ? 121.945 148.647 133.769 1.00 52.79 307 GLY C CA 1
ATOM 7570 C C . GLY C 1 307 ? 120.851 149.669 133.987 1.00 52.79 307 GLY C C 1
ATOM 7571 O O . GLY C 1 307 ? 120.236 150.154 133.038 1.00 52.79 307 GLY C O 1
ATOM 7572 N N . PRO C 1 308 ? 120.603 150.023 135.246 1.00 56.51 308 PRO C N 1
ATOM 7573 C CA . PRO C 1 308 ? 119.446 150.863 135.589 1.00 56.51 308 PRO C CA 1
ATOM 7574 C C . PRO C 1 308 ? 119.266 152.099 134.730 1.00 56.51 308 PRO C C 1
ATOM 7575 O O . PRO C 1 308 ? 118.218 152.271 134.109 1.00 56.51 308 PRO C O 1
ATOM 7579 N N . VAL C 1 309 ? 120.276 152.965 134.677 1.00 54.76 309 VAL C N 1
ATOM 7580 C CA . VAL C 1 309 ? 120.170 154.180 133.881 1.00 54.76 309 VAL C CA 1
ATOM 7581 C C . VAL C 1 309 ? 119.925 153.864 132.414 1.00 54.76 309 VAL C C 1
ATOM 7582 O O . VAL C 1 309 ? 119.409 154.707 131.661 1.00 54.76 309 VAL C O 1
ATOM 7586 N N . GLY C 1 310 ? 120.265 152.652 131.990 1.00 57.16 310 GLY C N 1
ATOM 7587 C CA . GLY C 1 310 ? 119.845 152.210 130.681 1.00 57.16 310 GLY C CA 1
ATOM 7588 C C . GLY C 1 310 ? 118.345 152.302 130.517 1.00 57.16 310 GLY C C 1
ATOM 7589 O O . GLY C 1 310 ? 117.853 152.632 129.442 1.00 57.16 310 GLY C O 1
ATOM 7590 N N . MET C 1 311 ? 117.598 152.034 131.585 1.00 60.07 311 MET C N 1
ATOM 7591 C CA . MET C 1 311 ? 116.155 152.196 131.500 1.00 60.07 311 MET C CA 1
ATOM 7592 C C . MET C 1 311 ? 115.791 153.635 131.193 1.00 60.07 311 MET C C 1
ATOM 7593 O O . MET C 1 311 ? 114.939 153.897 130.340 1.00 60.07 311 MET C O 1
ATOM 7598 N N . LEU C 1 312 ? 116.441 154.585 131.859 1.00 62.45 312 LEU C N 1
ATOM 7599 C CA . LEU C 1 312 ? 116.102 155.985 131.638 1.00 62.45 312 LEU C CA 1
ATOM 7600 C C . LEU C 1 312 ? 116.384 156.400 130.206 1.00 62.45 312 LEU C C 1
ATOM 7601 O O . LEU C 1 312 ? 115.579 157.101 129.587 1.00 62.45 312 LEU C O 1
ATOM 7606 N N . LEU C 1 313 ? 117.515 155.978 129.657 1.00 56.92 313 LEU C N 1
ATOM 7607 C CA . LEU C 1 313 ? 117.868 156.405 128.310 1.00 56.92 313 LEU C CA 1
ATOM 7608 C C . LEU C 1 313 ? 117.455 155.408 127.237 1.00 56.92 313 LEU C C 1
ATOM 7609 O O . LEU C 1 313 ? 117.885 155.542 126.091 1.00 56.92 313 LEU C O 1
ATOM 7614 N N . SER C 1 314 ? 116.642 154.411 127.577 1.00 56.48 314 SER C N 1
ATOM 7615 C CA . SER C 1 314 ? 116.217 153.428 126.590 1.00 56.48 314 SER C CA 1
ATOM 7616 C C . SER C 1 314 ? 115.542 154.083 125.399 1.00 56.48 314 SER C C 1
ATOM 7617 O O . SER C 1 314 ? 116.033 154.003 124.271 1.00 56.48 314 SER C O 1
ATOM 7620 N N . VAL C 1 315 ? 114.408 154.732 125.632 1.00 58.20 315 VAL C N 1
ATOM 7621 C CA . VAL C 1 315 ? 113.591 155.217 124.522 1.00 58.20 315 VAL C CA 1
ATOM 7622 C C . VAL C 1 315 ? 114.377 156.068 123.531 1.00 58.20 315 VAL C C 1
ATOM 7623 O O . VAL C 1 315 ? 114.257 155.832 122.323 1.00 58.20 315 VAL C O 1
ATOM 7627 N N . PRO C 1 316 ? 115.180 157.047 123.951 1.00 55.36 316 PRO C N 1
ATOM 7628 C CA . PRO C 1 316 ? 115.990 157.753 122.953 1.00 55.36 316 PRO C CA 1
ATOM 7629 C C . PRO C 1 316 ? 116.895 156.817 122.201 1.00 55.36 316 PRO C C 1
ATOM 7630 O O . PRO C 1 316 ? 117.080 156.951 120.988 1.00 55.36 316 PRO C O 1
ATOM 7634 N N . LEU C 1 317 ? 117.433 155.830 122.898 1.00 54.33 317 LEU C N 1
ATOM 7635 C CA . LEU C 1 317 ? 118.389 154.930 122.284 1.00 54.33 317 LEU C CA 1
ATOM 7636 C C . LEU C 1 317 ? 117.711 154.017 121.275 1.00 54.33 317 LEU C C 1
ATOM 7637 O O . LEU C 1 317 ? 118.240 153.779 120.183 1.00 54.33 317 LEU C O 1
ATOM 7642 N N . THR C 1 318 ? 116.525 153.518 121.605 1.00 55.62 318 THR C N 1
ATOM 7643 C CA . THR C 1 318 ? 115.788 152.721 120.636 1.00 55.62 318 THR C CA 1
ATOM 7644 C C . THR C 1 318 ? 115.352 153.566 119.453 1.00 55.62 318 THR C C 1
ATOM 7645 O O . THR C 1 318 ? 115.336 153.085 118.319 1.00 55.62 318 THR C O 1
ATOM 7649 N N . ILE C 1 319 ? 115.010 154.829 119.686 1.00 61.16 319 ILE C N 1
ATOM 7650 C CA . ILE C 1 319 ? 114.703 155.704 118.562 1.00 61.16 319 ILE C CA 1
ATOM 7651 C C . ILE C 1 319 ? 115.910 155.824 117.650 1.00 61.16 319 ILE C C 1
ATOM 7652 O O . ILE C 1 319 ? 115.787 155.796 116.422 1.00 61.16 319 ILE C O 1
ATOM 7657 N N . ILE C 1 320 ? 117.093 155.967 118.238 1.00 62.60 320 ILE C N 1
ATOM 7658 C CA . ILE C 1 320 ? 118.311 156.048 117.443 1.00 62.60 320 ILE C CA 1
ATOM 7659 C C . ILE C 1 320 ? 118.463 154.805 116.586 1.00 62.60 320 ILE C C 1
ATOM 7660 O O . ILE C 1 320 ? 118.717 154.887 115.380 1.00 62.60 320 ILE C O 1
ATOM 7665 N N . VAL C 1 321 ? 118.325 153.634 117.203 1.00 64.84 321 VAL C N 1
ATOM 7666 C CA . VAL C 1 321 ? 118.512 152.393 116.456 1.00 64.84 321 VAL C CA 1
ATOM 7667 C C . VAL C 1 321 ? 117.490 152.290 115.338 1.00 64.84 321 VAL C C 1
ATOM 7668 O O . VAL C 1 321 ? 117.817 151.904 114.211 1.00 64.84 321 VAL C O 1
ATOM 7672 N N . LYS C 1 322 ? 116.240 152.634 115.627 1.00 73.76 322 LYS C N 1
ATOM 7673 C CA . LYS C 1 322 ? 115.205 152.561 114.607 1.00 73.76 322 LYS C CA 1
ATOM 7674 C C . LYS C 1 322 ? 115.523 153.480 113.443 1.00 73.76 322 LYS C C 1
ATOM 7675 O O . LYS C 1 322 ? 115.404 153.088 112.282 1.00 73.76 322 LYS C O 1
ATOM 7681 N N . ILE C 1 323 ? 115.934 154.712 113.733 1.00 73.01 323 ILE C N 1
ATOM 7682 C CA . ILE C 1 323 ? 116.236 155.644 112.655 1.00 73.01 323 ILE C CA 1
ATOM 7683 C C . ILE C 1 323 ? 117.394 155.128 111.822 1.00 73.01 323 ILE C C 1
ATOM 7684 O O . ILE C 1 323 ? 117.368 155.193 110.589 1.00 73.01 323 ILE C O 1
ATOM 7689 N N . ALA C 1 324 ? 118.429 154.603 112.477 1.00 77.00 324 ALA C N 1
ATOM 7690 C CA . ALA C 1 324 ? 119.587 154.122 111.735 1.00 77.00 324 ALA C CA 1
ATOM 7691 C C . ALA C 1 324 ? 119.217 152.959 110.830 1.00 77.00 324 ALA C C 1
ATOM 7692 O O . ALA C 1 324 ? 119.630 152.914 109.669 1.00 77.00 324 ALA C O 1
ATOM 7694 N N . LEU C 1 325 ? 118.428 152.017 111.333 1.00 81.48 325 LEU C N 1
ATOM 7695 C CA . LEU C 1 325 ? 118.042 150.872 110.520 1.00 81.48 325 LEU C CA 1
ATOM 7696 C C . LEU C 1 325 ? 116.894 151.181 109.577 1.00 81.48 325 LEU C C 1
ATOM 7697 O O . LEU C 1 325 ? 116.535 150.328 108.763 1.00 81.48 325 LEU C O 1
ATOM 7702 N N . GLU C 1 326 ? 116.301 152.366 109.681 1.00 88.03 326 GLU C N 1
ATOM 7703 C CA . GLU C 1 326 ? 115.238 152.742 108.763 1.00 88.03 326 GLU C CA 1
ATOM 7704 C C . GLU C 1 326 ? 115.748 152.848 107.338 1.00 88.03 326 GLU C C 1
ATOM 7705 O O . GLU C 1 326 ? 115.094 152.383 106.400 1.00 88.03 326 GLU C O 1
ATOM 7711 N N . GLN C 1 327 ? 116.916 153.446 107.156 1.00 97.79 327 GLN C N 1
ATOM 7712 C CA . GLN C 1 327 ? 117.411 153.742 105.824 1.00 97.79 327 GLN C CA 1
ATOM 7713 C C . GLN C 1 327 ? 118.325 152.665 105.267 1.00 97.79 327 GLN C C 1
ATOM 7714 O O . GLN C 1 327 ? 118.527 152.617 104.051 1.00 97.79 327 GLN C O 1
ATOM 7720 N N . THR C 1 328 ? 118.878 151.807 106.117 1.00 97.49 328 THR C N 1
ATOM 7721 C CA . THR C 1 328 ? 119.661 150.685 105.628 1.00 97.49 328 THR C CA 1
ATOM 7722 C C . THR C 1 328 ? 118.799 149.792 104.749 1.00 97.49 328 THR C C 1
ATOM 7723 O O . THR C 1 328 ? 117.648 149.497 105.077 1.00 97.49 328 THR C O 1
ATOM 7727 N N . ALA C 1 329 ? 119.359 149.373 103.617 1.00 101.54 329 ALA C N 1
ATOM 7728 C CA . ALA C 1 329 ? 118.567 148.653 102.627 1.00 101.54 329 ALA C CA 1
ATOM 7729 C C . ALA C 1 329 ? 118.046 147.337 103.184 1.00 101.54 329 ALA C C 1
ATOM 7730 O O . ALA C 1 329 ? 116.842 147.062 103.135 1.00 101.54 329 ALA C O 1
ATOM 7732 N N . GLY C 1 330 ? 118.939 146.511 103.723 1.00 100.26 330 GLY C N 1
ATOM 7733 C CA . GLY C 1 330 ? 118.521 145.203 104.196 1.00 100.26 330 GLY C CA 1
ATOM 7734 C C . GLY C 1 330 ? 117.640 145.264 105.427 1.00 100.26 330 GLY C C 1
ATOM 7735 O O . GLY C 1 330 ? 116.658 144.528 105.534 1.00 100.26 330 GLY C O 1
ATOM 7736 N N . GLY C 1 331 ? 117.971 146.139 106.366 1.00 98.04 331 GLY C N 1
ATOM 7737 C CA . GLY C 1 331 ? 117.325 146.141 107.656 1.00 98.04 331 GLY C CA 1
ATOM 7738 C C . GLY C 1 331 ? 116.057 146.945 107.776 1.00 98.04 331 GLY C C 1
ATOM 7739 O O . GLY C 1 331 ? 115.510 147.038 108.875 1.00 98.04 331 GLY C O 1
ATOM 7740 N N . GLN C 1 332 ? 115.557 147.527 106.688 1.00 96.54 332 GLN C N 1
ATOM 7741 C CA . GLN C 1 332 ? 114.359 148.352 106.781 1.00 96.54 332 GLN C CA 1
ATOM 7742 C C . GLN C 1 332 ? 113.167 147.578 107.322 1.00 96.54 332 GLN C C 1
ATOM 7743 O O . GLN C 1 332 ? 112.253 148.180 107.897 1.00 96.54 332 GLN C O 1
ATOM 7749 N N . SER C 1 333 ? 113.165 146.257 107.159 1.00 99.20 333 SER C N 1
ATOM 7750 C CA . SER C 1 333 ? 112.091 145.437 107.705 1.00 99.20 333 SER C CA 1
ATOM 7751 C C . SER C 1 333 ? 112.027 145.547 109.221 1.00 99.20 333 SER C C 1
ATOM 7752 O O . SER C 1 333 ? 110.954 145.764 109.796 1.00 99.20 333 SER C O 1
ATOM 7755 N N . ILE C 1 334 ? 113.169 145.405 109.891 1.00 93.26 334 ILE C N 1
ATOM 7756 C CA . ILE C 1 334 ? 113.187 145.543 111.343 1.00 93.26 334 ILE C CA 1
ATOM 7757 C C . ILE C 1 334 ? 112.725 146.936 111.742 1.00 93.26 334 ILE C C 1
ATOM 7758 O O . ILE C 1 334 ? 111.974 147.110 112.711 1.00 93.26 334 ILE C O 1
ATOM 7763 N N . ALA C 1 335 ? 113.154 147.947 110.993 1.00 92.40 335 ALA C N 1
ATOM 7764 C CA . ALA C 1 335 ? 112.785 149.313 111.324 1.00 92.40 335 ALA C CA 1
ATOM 7765 C C . ALA C 1 335 ? 111.283 149.512 111.255 1.00 92.40 335 ALA C C 1
ATOM 7766 O O . ALA C 1 335 ? 110.701 150.176 112.116 1.00 92.40 335 ALA C O 1
ATOM 7768 N N . VAL C 1 336 ? 110.631 148.958 110.234 1.00 97.37 336 VAL C N 1
ATOM 7769 C CA . VAL C 1 336 ? 109.184 149.097 110.209 1.00 97.37 336 VAL C CA 1
ATOM 7770 C C . VAL C 1 336 ? 108.547 148.234 111.279 1.00 97.37 336 VAL C C 1
ATOM 7771 O O . VAL C 1 336 ? 107.441 148.535 111.738 1.00 97.37 336 VAL C O 1
ATOM 7775 N N . LEU C 1 337 ? 109.220 147.167 111.701 1.00 93.90 337 LEU C N 1
ATOM 7776 C CA . LEU C 1 337 ? 108.664 146.346 112.767 1.00 93.90 337 LEU C CA 1
ATOM 7777 C C . LEU C 1 337 ? 108.636 147.105 114.086 1.00 93.90 337 LEU C C 1
ATOM 7778 O O . LEU C 1 337 ? 107.699 146.952 114.874 1.00 93.90 337 LEU C O 1
ATOM 7783 N N . LEU C 1 338 ? 109.655 147.921 114.352 1.00 84.70 338 LEU C N 1
ATOM 7784 C CA . LEU C 1 338 ? 109.674 148.672 115.603 1.00 84.70 338 LEU C CA 1
ATOM 7785 C C . LEU C 1 338 ? 108.688 149.828 115.611 1.00 84.70 338 LEU C C 1
ATOM 7786 O O . LEU C 1 338 ? 108.347 150.323 116.687 1.00 84.70 338 LEU C O 1
ATOM 7791 N N . SER C 1 339 ? 108.226 150.272 114.448 1.00 95.44 339 SER C N 1
ATOM 7792 C CA . SER C 1 339 ? 107.421 151.478 114.367 1.00 95.44 339 SER C CA 1
ATOM 7793 C C . SER C 1 339 ? 106.053 151.251 114.997 1.00 95.44 339 SER C C 1
ATOM 7794 O O . SER C 1 339 ? 105.748 150.183 115.527 1.00 95.44 339 SER C O 1
ATOM 7797 N N . ASP C 1 340 ? 105.221 152.285 114.948 1.00 100.33 340 ASP C N 1
ATOM 7798 C CA . ASP C 1 340 ? 103.825 152.179 115.339 1.00 100.33 340 ASP C CA 1
ATOM 7799 C C . ASP C 1 340 ? 102.955 152.666 114.190 1.00 100.33 340 ASP C C 1
ATOM 7800 O O . ASP C 1 340 ? 103.431 153.305 113.249 1.00 100.33 340 ASP C O 1
ATOM 7805 N N . LEU C 1 341 ? 101.667 152.359 114.271 1.00 111.16 341 LEU C N 1
ATOM 7806 C CA . LEU C 1 341 ? 100.748 152.684 113.190 1.00 111.16 341 LEU C CA 1
ATOM 7807 C C . LEU C 1 341 ? 99.481 153.348 113.717 1.00 111.16 341 LEU C C 1
ATOM 7808 O O . LEU C 1 341 ? 99.478 153.935 114.798 1.00 111.16 341 LEU C O 1
ATOM 7813 N N . ALA D 1 2 ? 114.924 143.997 101.365 1.00 97.66 2 ALA D N 1
ATOM 7814 C CA . ALA D 1 2 ? 115.260 143.174 100.208 1.00 97.66 2 ALA D CA 1
ATOM 7815 C C . ALA D 1 2 ? 114.825 141.735 100.436 1.00 97.66 2 ALA D C 1
ATOM 7816 O O . ALA D 1 2 ? 114.234 141.418 101.468 1.00 97.66 2 ALA D O 1
ATOM 7818 N N . LYS D 1 3 ? 115.109 140.863 99.466 1.00 92.61 3 LYS D N 1
ATOM 7819 C CA . LYS D 1 3 ? 114.753 139.454 99.627 1.00 92.61 3 LYS D CA 1
ATOM 7820 C C . LYS D 1 3 ? 115.482 138.814 100.801 1.00 92.61 3 LYS D C 1
ATOM 7821 O O . LYS D 1 3 ? 114.827 138.152 101.624 1.00 92.61 3 LYS D O 1
ATOM 7827 N N . PRO D 1 4 ? 116.802 138.954 100.949 1.00 87.71 4 PRO D N 1
ATOM 7828 C CA . PRO D 1 4 ? 117.427 138.571 102.216 1.00 87.71 4 PRO D CA 1
ATOM 7829 C C . PRO D 1 4 ? 117.595 139.772 103.131 1.00 87.71 4 PRO D C 1
ATOM 7830 O O . PRO D 1 4 ? 117.879 140.888 102.695 1.00 87.71 4 PRO D O 1
ATOM 7834 N N . ILE D 1 5 ? 117.403 139.539 104.426 1.00 77.56 5 ILE D N 1
ATOM 7835 C CA . ILE D 1 5 ? 117.628 140.616 105.377 1.00 77.56 5 ILE D CA 1
ATOM 7836 C C . ILE D 1 5 ? 119.094 140.689 105.767 1.00 77.56 5 ILE D C 1
ATOM 7837 O O . ILE D 1 5 ? 119.594 141.760 106.121 1.00 77.56 5 ILE D O 1
ATOM 7842 N N . ILE D 1 6 ? 119.813 139.576 105.697 1.00 58.33 6 ILE D N 1
ATOM 7843 C CA . ILE D 1 6 ? 121.209 139.538 106.144 1.00 58.33 6 ILE D CA 1
ATOM 7844 C C . ILE D 1 6 ? 122.051 139.909 104.931 1.00 58.33 6 ILE D C 1
ATOM 7845 O O . ILE D 1 6 ? 122.567 139.066 104.197 1.00 58.33 6 ILE D O 1
ATOM 7850 N N . THR D 1 7 ? 122.193 141.208 104.713 1.00 55.70 7 THR D N 1
ATOM 7851 C CA . THR D 1 7 ? 123.028 141.694 103.628 1.00 55.70 7 THR D CA 1
ATOM 7852 C C . THR D 1 7 ? 124.485 141.357 103.904 1.00 55.70 7 THR D C 1
ATOM 7853 O O . THR D 1 7 ? 124.928 141.330 105.051 1.00 55.70 7 THR D O 1
ATOM 7857 N N . LEU D 1 8 ? 125.239 141.097 102.839 1.00 47.91 8 LEU D N 1
ATOM 7858 C CA . LEU D 1 8 ? 126.650 140.781 103.014 1.00 47.91 8 LEU D CA 1
ATOM 7859 C C . LEU D 1 8 ? 127.390 141.918 103.703 1.00 47.91 8 LEU D C 1
ATOM 7860 O O . LEU D 1 8 ? 128.264 141.678 104.541 1.00 47.91 8 LEU D O 1
ATOM 7865 N N . ASN D 1 9 ? 127.059 143.164 103.367 1.00 48.00 9 ASN D N 1
ATOM 7866 C CA . ASN D 1 9 ? 127.642 144.284 104.092 1.00 48.00 9 ASN D CA 1
ATOM 7867 C C . ASN D 1 9 ? 127.279 144.232 105.562 1.00 48.00 9 ASN D C 1
ATOM 7868 O O . ASN D 1 9 ? 128.089 144.601 106.418 1.00 48.00 9 ASN D O 1
ATOM 7873 N N . GLY D 1 10 ? 126.062 143.796 105.871 1.00 43.36 10 GLY D N 1
ATOM 7874 C CA . GLY D 1 10 ? 125.701 143.602 107.260 1.00 43.36 10 GLY D CA 1
ATOM 7875 C C . GLY D 1 10 ? 126.616 142.609 107.938 1.00 43.36 10 GLY D C 1
ATOM 7876 O O . GLY D 1 10 ? 127.070 142.829 109.059 1.00 43.36 10 GLY D O 1
ATOM 7877 N N . LEU D 1 11 ? 126.921 141.514 107.254 1.00 39.77 11 LEU D N 1
ATOM 7878 C CA . LEU D 1 11 ? 127.841 140.550 107.830 1.00 39.77 11 LEU D CA 1
ATOM 7879 C C . LEU D 1 11 ? 129.213 141.155 108.041 1.00 39.77 11 LEU D C 1
ATOM 7880 O O . LEU D 1 11 ? 129.855 140.894 109.057 1.00 39.77 11 LEU D O 1
ATOM 7885 N N . LYS D 1 12 ? 129.697 141.944 107.088 1.00 39.14 12 LYS D N 1
ATOM 7886 C CA . LYS D 1 12 ? 131.014 142.537 107.267 1.00 39.14 12 LYS D CA 1
ATOM 7887 C C . LYS D 1 12 ? 131.032 143.442 108.485 1.00 39.14 12 LYS D C 1
ATOM 7888 O O . LYS D 1 12 ? 131.941 143.364 109.315 1.00 39.14 12 LYS D O 1
ATOM 7894 N N . ILE D 1 13 ? 130.013 144.283 108.630 1.00 34.50 13 ILE D N 1
ATOM 7895 C CA . ILE D 1 13 ? 129.971 145.185 109.775 1.00 34.50 13 ILE D CA 1
ATOM 7896 C C . ILE D 1 13 ? 129.953 144.391 111.066 1.00 34.50 13 ILE D C 1
ATOM 7897 O O . ILE D 1 13 ? 130.710 144.670 112.001 1.00 34.50 13 ILE D O 1
ATOM 7902 N N . VAL D 1 14 ? 129.089 143.385 111.136 1.00 32.72 14 VAL D N 1
ATOM 7903 C CA . VAL D 1 14 ? 128.908 142.686 112.396 1.00 32.72 14 VAL D CA 1
ATOM 7904 C C . VAL D 1 14 ? 130.126 141.847 112.727 1.00 32.72 14 VAL D C 1
ATOM 7905 O O . VAL D 1 14 ? 130.505 141.732 113.890 1.00 32.72 14 VAL D O 1
ATOM 7909 N N . ILE D 1 15 ? 130.766 141.248 111.726 1.00 31.10 15 ILE D N 1
ATOM 7910 C CA . ILE D 1 15 ? 131.985 140.497 111.993 1.00 31.10 15 ILE D CA 1
ATOM 7911 C C . ILE D 1 15 ? 133.078 141.423 112.485 1.00 31.10 15 ILE D C 1
ATOM 7912 O O . ILE D 1 15 ? 133.801 141.101 113.431 1.00 31.10 15 ILE D O 1
ATOM 7917 N N . MET D 1 16 ? 133.225 142.585 111.858 1.00 32.34 16 MET D N 1
ATOM 7918 C CA . MET D 1 16 ? 134.244 143.514 112.316 1.00 32.34 16 MET D CA 1
ATOM 7919 C C . MET D 1 16 ? 134.002 143.912 113.759 1.00 32.34 16 MET D C 1
ATOM 7920 O O . MET D 1 16 ? 134.920 143.894 114.580 1.00 32.34 16 MET D O 1
ATOM 7925 N N . LEU D 1 17 ? 132.763 144.249 114.097 1.00 28.44 17 LEU D N 1
ATOM 7926 C CA . LEU D 1 17 ? 132.487 144.673 115.464 1.00 28.44 17 LEU D CA 1
ATOM 7927 C C . LEU D 1 17 ? 132.664 143.533 116.453 1.00 28.44 17 LEU D C 1
ATOM 7928 O O . LEU D 1 17 ? 133.227 143.725 117.534 1.00 28.44 17 LEU D O 1
ATOM 7933 N N . GLY D 1 18 ? 132.188 142.343 116.116 1.00 32.81 18 GLY D N 1
ATOM 7934 C CA . GLY D 1 18 ? 132.338 141.231 117.028 1.00 32.81 18 GLY D CA 1
ATOM 7935 C C . GLY D 1 18 ? 133.788 140.896 117.275 1.00 32.81 18 GLY D C 1
ATOM 7936 O O . GLY D 1 18 ? 134.197 140.659 118.412 1.00 32.81 18 GLY D O 1
ATOM 7937 N N . MET D 1 19 ? 134.594 140.895 116.225 1.00 30.64 19 MET D N 1
ATOM 7938 C CA . MET D 1 19 ? 135.992 140.565 116.415 1.00 30.64 19 MET D CA 1
ATOM 7939 C C . MET D 1 19 ? 136.731 141.674 117.139 1.00 30.64 19 MET D C 1
ATOM 7940 O O . MET D 1 19 ? 137.676 141.400 117.879 1.00 30.64 19 MET D O 1
ATOM 7945 N N . LEU D 1 20 ? 136.317 142.924 116.970 1.00 29.12 20 LEU D N 1
ATOM 7946 C CA . LEU D 1 20 ? 136.914 143.975 117.779 1.00 29.12 20 LEU D CA 1
ATOM 7947 C C . LEU D 1 20 ? 136.580 143.788 119.245 1.00 29.12 20 LEU D C 1
ATOM 7948 O O . LEU D 1 20 ? 137.429 144.008 120.109 1.00 29.12 20 LEU D O 1
ATOM 7953 N N . VAL D 1 21 ? 135.349 143.398 119.550 1.00 28.62 21 VAL D N 1
ATOM 7954 C CA . VAL D 1 21 ? 135.007 143.137 120.940 1.00 28.62 21 VAL D CA 1
ATOM 7955 C C . VAL D 1 21 ? 135.866 142.015 121.490 1.00 28.62 21 VAL D C 1
ATOM 7956 O O . VAL D 1 21 ? 136.350 142.080 122.624 1.00 28.62 21 VAL D O 1
ATOM 7960 N N . ILE D 1 22 ? 136.070 140.966 120.702 1.00 30.86 22 ILE D N 1
ATOM 7961 C CA . ILE D 1 22 ? 136.904 139.868 121.172 1.00 30.86 22 ILE D CA 1
ATOM 7962 C C . ILE D 1 22 ? 138.316 140.350 121.428 1.00 30.86 22 ILE D C 1
ATOM 7963 O O . ILE D 1 22 ? 138.919 140.022 122.450 1.00 30.86 22 ILE D O 1
ATOM 7968 N N . ILE D 1 23 ? 138.867 141.142 120.515 1.00 36.19 23 ILE D N 1
ATOM 7969 C CA . ILE D 1 23 ? 140.231 141.622 120.693 1.00 36.19 23 ILE D CA 1
ATOM 7970 C C . ILE D 1 23 ? 140.338 142.449 121.958 1.00 36.19 23 ILE D C 1
ATOM 7971 O O . ILE D 1 23 ? 141.269 142.283 122.748 1.00 36.19 23 ILE D O 1
ATOM 7976 N N . LEU D 1 24 ? 139.388 143.352 122.176 1.00 47.50 24 LEU D N 1
ATOM 7977 C CA . LEU D 1 24 ? 139.454 144.186 123.366 1.00 47.50 24 LEU D CA 1
ATOM 7978 C C . LEU D 1 24 ? 139.355 143.352 124.627 1.00 47.50 24 LEU D C 1
ATOM 7979 O O . LEU D 1 24 ? 140.096 143.583 125.582 1.00 47.50 24 LEU D O 1
ATOM 7984 N N . CYS D 1 25 ? 138.464 142.367 124.659 1.00 82.07 25 CYS D N 1
ATOM 7985 C CA . CYS D 1 25 ? 138.462 141.499 125.826 1.00 82.07 25 CYS D CA 1
ATOM 7986 C C . CYS D 1 25 ? 139.768 140.753 125.956 1.00 82.07 25 CYS D C 1
ATOM 7987 O O . CYS D 1 25 ? 140.147 140.380 127.063 1.00 82.07 25 CYS D O 1
ATOM 7990 N N . GLY D 1 26 ? 140.456 140.515 124.848 1.00 82.07 26 GLY D N 1
ATOM 7991 C CA . GLY D 1 26 ? 141.766 139.905 124.935 1.00 82.07 26 GLY D CA 1
ATOM 7992 C C . GLY D 1 26 ? 142.779 140.814 125.590 1.00 82.07 26 GLY D C 1
ATOM 7993 O O . GLY D 1 26 ? 143.545 140.385 126.449 1.00 82.07 26 GLY D O 1
ATOM 7994 N N . ILE D 1 27 ? 142.792 142.083 125.203 1.00 38.28 27 ILE D N 1
ATOM 7995 C CA . ILE D 1 27 ? 143.751 143.015 125.774 1.00 38.28 27 ILE D CA 1
ATOM 7996 C C . ILE D 1 27 ? 143.428 143.284 127.230 1.00 38.28 27 ILE D C 1
ATOM 7997 O O . ILE D 1 27 ? 144.310 143.270 128.090 1.00 38.28 27 ILE D O 1
ATOM 8002 N N . ARG D 1 28 ? 142.161 143.530 127.531 1.00 49.34 28 ARG D N 1
ATOM 8003 C CA . ARG D 1 28 ? 141.768 143.752 128.912 1.00 49.34 28 ARG D CA 1
ATOM 8004 C C . ARG D 1 28 ? 142.173 142.585 129.788 1.00 49.34 28 ARG D C 1
ATOM 8005 O O . ARG D 1 28 ? 142.524 142.773 130.953 1.00 49.34 28 ARG D O 1
ATOM 8013 N N . PHE D 1 29 ? 142.151 141.381 129.239 1.00 48.28 29 PHE D N 1
ATOM 8014 C CA . PHE D 1 29 ? 142.485 140.183 129.990 1.00 48.28 29 PHE D CA 1
ATOM 8015 C C . PHE D 1 29 ? 143.981 139.994 130.137 1.00 48.28 29 PHE D C 1
ATOM 8016 O O . PHE D 1 29 ? 144.437 139.496 131.166 1.00 48.28 29 PHE D O 1
ATOM 8024 N N . ALA D 1 30 ? 144.759 140.377 129.132 1.00 38.59 30 ALA D N 1
ATOM 8025 C CA . ALA D 1 30 ? 146.206 140.242 129.167 1.00 38.59 30 ALA D CA 1
ATOM 8026 C C . ALA D 1 30 ? 146.891 141.549 129.504 1.00 38.59 30 ALA D C 1
ATOM 8027 O O . ALA D 1 30 ? 147.991 141.809 129.022 1.00 38.59 30 ALA D O 1
ATOM 8029 N N . ALA D 1 31 ? 146.256 142.384 130.318 1.00 48.50 31 ALA D N 1
ATOM 8030 C CA . ALA D 1 31 ? 146.805 143.705 130.577 1.00 48.50 31 ALA D CA 1
ATOM 8031 C C . ALA D 1 31 ? 148.140 143.632 131.289 1.00 48.50 31 ALA D C 1
ATOM 8032 O O . ALA D 1 31 ? 149.003 144.483 131.063 1.00 48.50 31 ALA D O 1
ATOM 8034 N N . GLU D 1 32 ? 148.341 142.632 132.144 1.00 46.12 32 GLU D N 1
ATOM 8035 C CA . GLU D 1 32 ? 149.554 142.624 132.946 1.00 46.12 32 GLU D CA 1
ATOM 8036 C C . GLU D 1 32 ? 150.803 142.295 132.146 1.00 46.12 32 GLU D C 1
ATOM 8037 O O . GLU D 1 32 ? 151.900 142.397 132.696 1.00 46.12 32 GLU D O 1
ATOM 8043 N N . ILE D 1 33 ? 150.683 141.893 130.890 1.00 35.81 33 ILE D N 1
ATOM 8044 C CA . ILE D 1 33 ? 151.822 141.861 129.989 1.00 35.81 33 ILE D CA 1
ATOM 8045 C C . ILE D 1 33 ? 151.839 143.068 129.080 1.00 35.81 33 ILE D C 1
ATOM 8046 O O . ILE D 1 33 ? 152.877 143.695 128.884 1.00 35.81 33 ILE D O 1
ATOM 8051 N N . ILE D 1 34 ? 150.697 143.378 128.478 1.00 43.08 34 ILE D N 1
ATOM 8052 C CA . ILE D 1 34 ? 150.656 144.439 127.488 1.00 43.08 34 ILE D CA 1
ATOM 8053 C C . ILE D 1 34 ? 151.159 145.736 128.088 1.00 43.08 34 ILE D C 1
ATOM 8054 O O . ILE D 1 34 ? 151.948 146.452 127.470 1.00 43.08 34 ILE D O 1
ATOM 8059 N N . VAL D 1 35 ? 150.734 146.052 129.304 1.00 43.16 35 VAL D N 1
ATOM 8060 C CA . VAL D 1 35 ? 151.125 147.320 129.903 1.00 43.16 35 VAL D CA 1
ATOM 8061 C C . VAL D 1 35 ? 152.629 147.373 130.137 1.00 43.16 35 VAL D C 1
ATOM 8062 O O . VAL D 1 35 ? 153.271 148.306 129.643 1.00 43.16 35 VAL D O 1
ATOM 8066 N N . PRO D 1 36 ? 153.247 146.438 130.866 1.00 37.45 36 PRO D N 1
ATOM 8067 C CA . PRO D 1 36 ? 154.700 146.536 131.027 1.00 37.45 36 PRO D CA 1
ATOM 8068 C C . PRO D 1 36 ? 155.440 146.501 129.714 1.00 37.45 36 PRO D C 1
ATOM 8069 O O . PRO D 1 36 ? 156.426 147.218 129.557 1.00 37.45 36 PRO D O 1
ATOM 8073 N N . PHE D 1 37 ? 154.985 145.715 128.749 1.00 37.42 37 PHE D N 1
ATOM 8074 C CA . PHE D 1 37 ? 155.704 145.664 127.487 1.00 37.42 37 PHE D CA 1
ATOM 8075 C C . PHE D 1 37 ? 155.617 146.990 126.756 1.00 37.42 37 PHE D C 1
ATOM 8076 O O . PHE D 1 37 ? 156.625 147.506 126.272 1.00 37.42 37 PHE D O 1
ATOM 8084 N N . ILE D 1 38 ? 154.420 147.566 126.670 1.00 38.34 38 ILE D N 1
ATOM 8085 C CA . ILE D 1 38 ? 154.269 148.847 125.990 1.00 38.34 38 ILE D CA 1
ATOM 8086 C C . ILE D 1 38 ? 155.086 149.914 126.689 1.00 38.34 38 ILE D C 1
ATOM 8087 O O . ILE D 1 38 ? 155.774 150.717 126.049 1.00 38.34 38 ILE D O 1
ATOM 8092 N N . LEU D 1 39 ? 155.015 149.948 128.012 1.00 49.81 39 LEU D N 1
ATOM 8093 C CA . LEU D 1 39 ? 155.723 150.977 128.752 1.00 49.81 39 LEU D CA 1
ATOM 8094 C C . LEU D 1 39 ? 157.223 150.821 128.598 1.00 49.81 39 LEU D C 1
ATOM 8095 O O . LEU D 1 39 ? 157.947 151.813 128.472 1.00 49.81 39 LEU D O 1
ATOM 8100 N N . ALA D 1 40 ? 157.709 149.583 128.597 1.00 44.37 40 ALA D N 1
ATOM 8101 C CA . ALA D 1 40 ? 159.123 149.352 128.361 1.00 44.37 40 ALA D CA 1
ATOM 8102 C C . ALA D 1 40 ? 159.514 149.803 126.971 1.00 44.37 40 ALA D C 1
ATOM 8103 O O . ALA D 1 40 ? 160.591 150.366 126.774 1.00 44.37 40 ALA D O 1
ATOM 8105 N N . LEU D 1 41 ? 158.651 149.571 125.994 1.00 39.60 41 LEU D N 1
ATOM 8106 C CA . LEU D 1 41 ? 158.942 150.035 124.648 1.00 39.60 41 LEU D CA 1
ATOM 8107 C C . LEU D 1 41 ? 159.072 151.547 124.609 1.00 39.60 41 LEU D C 1
ATOM 8108 O O . LEU D 1 41 ? 159.995 152.084 123.990 1.00 39.60 41 LEU D O 1
ATOM 8113 N N . PHE D 1 42 ? 158.168 152.252 125.279 1.00 46.95 42 PHE D N 1
ATOM 8114 C CA . PHE D 1 42 ? 158.234 153.708 125.252 1.00 46.95 42 PHE D CA 1
ATOM 8115 C C . PHE D 1 42 ? 159.465 154.223 125.977 1.00 46.95 42 PHE D C 1
ATOM 8116 O O . PHE D 1 42 ? 160.119 155.158 125.508 1.00 46.95 42 PHE D O 1
ATOM 8124 N N . ILE D 1 43 ? 159.799 153.634 127.122 1.00 47.49 43 ILE D N 1
ATOM 8125 C CA . ILE D 1 43 ? 160.997 154.066 127.831 1.00 47.49 43 ILE D CA 1
ATOM 8126 C C . ILE D 1 43 ? 162.230 153.800 126.989 1.00 47.49 43 ILE D C 1
ATOM 8127 O O . ILE D 1 43 ? 163.164 154.608 126.959 1.00 47.49 43 ILE D O 1
ATOM 8132 N N . ALA D 1 44 ? 162.261 152.668 126.293 1.00 54.26 44 ALA D N 1
ATOM 8133 C CA . ALA D 1 44 ? 163.388 152.388 125.422 1.00 54.26 44 ALA D CA 1
ATOM 8134 C C . ALA D 1 44 ? 163.486 153.423 124.325 1.00 54.26 44 ALA D C 1
ATOM 8135 O O . ALA D 1 44 ? 164.582 153.867 123.979 1.00 54.26 44 ALA D O 1
ATOM 8137 N N . VAL D 1 45 ? 162.348 153.821 123.764 1.00 57.81 45 VAL D N 1
ATOM 8138 C CA . VAL D 1 45 ? 162.366 154.845 122.727 1.00 57.81 45 VAL D CA 1
ATOM 8139 C C . VAL D 1 45 ? 162.914 156.145 123.282 1.00 57.81 45 VAL D C 1
ATOM 8140 O O . VAL D 1 45 ? 163.718 156.826 122.637 1.00 57.81 45 VAL D O 1
ATOM 8144 N N . ILE D 1 46 ? 162.493 156.507 124.491 1.00 60.15 46 ILE D N 1
ATOM 8145 C CA . ILE D 1 46 ? 162.964 157.741 125.108 1.00 60.15 46 ILE D CA 1
ATOM 8146 C C . ILE D 1 46 ? 164.470 157.698 125.305 1.00 60.15 46 ILE D C 1
ATOM 8147 O O . ILE D 1 46 ? 165.184 158.650 124.982 1.00 60.15 46 ILE D O 1
ATOM 8152 N N . LEU D 1 47 ? 164.972 156.597 125.846 1.00 67.26 47 LEU D N 1
ATOM 8153 C CA . LEU D 1 47 ? 166.372 156.510 126.232 1.00 67.26 47 LEU D CA 1
ATOM 8154 C C . LEU D 1 47 ? 167.295 156.203 125.069 1.00 67.26 47 LEU D C 1
ATOM 8155 O O . LEU D 1 47 ? 168.508 156.380 125.205 1.00 67.26 47 LEU D O 1
ATOM 8160 N N . ASN D 1 48 ? 166.766 155.745 123.944 1.00 78.72 48 ASN D N 1
ATOM 8161 C CA . ASN D 1 48 ? 167.633 155.406 122.821 1.00 78.72 48 ASN D CA 1
ATOM 8162 C C . ASN D 1 48 ? 168.448 156.585 122.319 1.00 78.72 48 ASN D C 1
ATOM 8163 O O . ASN D 1 48 ? 169.645 156.399 122.052 1.00 78.72 48 ASN D O 1
ATOM 8168 N N . PRO D 1 49 ? 167.892 157.786 122.127 1.00 82.64 49 PRO D N 1
ATOM 8169 C CA . PRO D 1 49 ? 168.749 158.894 121.681 1.00 82.64 49 PRO D CA 1
ATOM 8170 C C . PRO D 1 49 ? 169.888 159.172 122.631 1.00 82.64 49 PRO D C 1
ATOM 8171 O O . PRO D 1 49 ? 171.005 159.467 122.193 1.00 82.64 49 PRO D O 1
ATOM 8175 N N . LEU D 1 50 ? 169.637 159.066 123.931 1.00 87.41 50 LEU D N 1
ATOM 8176 C CA . LEU D 1 50 ? 170.690 159.321 124.899 1.00 87.41 50 LEU D CA 1
ATOM 8177 C C . LEU D 1 50 ? 171.814 158.312 124.738 1.00 87.41 50 LEU D C 1
ATOM 8178 O O . LEU D 1 50 ? 172.991 158.678 124.666 1.00 87.41 50 LEU D O 1
ATOM 8183 N N . VAL D 1 51 ? 171.464 157.031 124.665 1.00 93.93 51 VAL D N 1
ATOM 8184 C CA . VAL D 1 51 ? 172.475 155.994 124.521 1.00 93.93 51 VAL D CA 1
ATOM 8185 C C . VAL D 1 51 ? 173.220 156.161 123.211 1.00 93.93 51 VAL D C 1
ATOM 8186 O O . VAL D 1 51 ? 174.436 155.969 123.142 1.00 93.93 51 VAL D O 1
ATOM 8190 N N . GLN D 1 52 ? 172.506 156.521 122.151 1.00 102.74 52 GLN D N 1
ATOM 8191 C CA . GLN D 1 52 ? 173.150 156.682 120.856 1.00 102.74 52 GLN D CA 1
ATOM 8192 C C . GLN D 1 52 ? 174.148 157.830 120.882 1.00 102.74 52 GLN D C 1
ATOM 8193 O O . GLN D 1 52 ? 175.265 157.706 120.365 1.00 102.74 52 GLN D O 1
ATOM 8199 N N . HIS D 1 53 ? 173.774 158.950 121.500 1.00 109.89 53 HIS D N 1
ATOM 8200 C CA . HIS D 1 53 ? 174.719 160.049 121.643 1.00 109.89 53 HIS D CA 1
ATOM 8201 C C . HIS D 1 53 ? 175.911 159.633 122.487 1.00 109.89 53 HIS D C 1
ATOM 8202 O O . HIS D 1 53 ? 177.051 160.004 122.193 1.00 109.89 53 HIS D O 1
ATOM 8209 N N . MET D 1 54 ? 175.667 158.867 123.547 1.00 112.95 54 MET D N 1
ATOM 8210 C CA . MET D 1 54 ? 176.767 158.411 124.384 1.00 112.95 54 MET D CA 1
ATOM 8211 C C . MET D 1 54 ? 177.695 157.495 123.603 1.00 112.95 54 MET D C 1
ATOM 8212 O O . MET D 1 54 ? 178.907 157.472 123.838 1.00 112.95 54 MET D O 1
ATOM 8217 N N . VAL D 1 55 ? 177.141 156.738 122.661 1.00 118.44 55 VAL D N 1
ATOM 8218 C CA . VAL D 1 55 ? 177.968 155.958 121.749 1.00 118.44 55 VAL D CA 1
ATOM 8219 C C . VAL D 1 55 ? 178.787 156.883 120.867 1.00 118.44 55 VAL D C 1
ATOM 8220 O O . VAL D 1 55 ? 179.962 156.620 120.586 1.00 118.44 55 VAL D O 1
ATOM 8224 N N . ARG D 1 56 ? 178.184 157.988 120.427 1.00 122.32 56 ARG D N 1
ATOM 8225 C CA . ARG D 1 56 ? 178.920 158.957 119.622 1.00 122.32 56 ARG D CA 1
ATOM 8226 C C . ARG D 1 56 ? 180.155 159.465 120.355 1.00 122.32 56 ARG D C 1
ATOM 8227 O O . ARG D 1 56 ? 181.125 159.888 119.719 1.00 122.32 56 ARG D O 1
ATOM 8235 N N . TRP D 1 57 ? 180.146 159.418 121.684 1.00 127.88 57 TRP D N 1
ATOM 8236 C CA . TRP D 1 57 ? 181.340 159.671 122.473 1.00 127.88 57 TRP D CA 1
ATOM 8237 C C . TRP D 1 57 ? 182.262 158.470 122.546 1.00 127.88 57 TRP D C 1
ATOM 8238 O O . TRP D 1 57 ? 183.101 158.414 123.452 1.00 127.88 57 TRP D O 1
ATOM 8249 N N . ARG D 1 58 ? 182.111 157.505 121.639 1.00 127.13 58 ARG D N 1
ATOM 8250 C CA . ARG D 1 58 ? 183.013 156.358 121.547 1.00 127.13 58 ARG D CA 1
ATOM 8251 C C . ARG D 1 58 ? 183.009 155.550 122.842 1.00 127.13 58 ARG D C 1
ATOM 8252 O O . ARG D 1 58 ? 184.055 155.216 123.400 1.00 127.13 58 ARG D O 1
ATOM 8260 N N . VAL D 1 59 ? 181.811 155.245 123.323 1.00 119.47 59 VAL D N 1
ATOM 8261 C CA . VAL D 1 59 ? 181.638 154.428 124.518 1.00 119.47 59 VAL D CA 1
ATOM 8262 C C . VAL D 1 59 ? 181.019 153.109 124.074 1.00 119.47 59 VAL D C 1
ATOM 8263 O O . VAL D 1 59 ? 180.166 153.107 123.177 1.00 119.47 59 VAL D O 1
ATOM 8267 N N . PRO D 1 60 ? 181.432 151.974 124.633 1.00 111.99 60 PRO D N 1
ATOM 8268 C CA . PRO D 1 60 ? 180.823 150.702 124.235 1.00 111.99 60 PRO D CA 1
ATOM 8269 C C . PRO D 1 60 ? 179.324 150.710 124.478 1.00 111.99 60 PRO D C 1
ATOM 8270 O O . PRO D 1 60 ? 178.841 151.204 125.498 1.00 111.99 60 PRO D O 1
ATOM 8274 N N . ARG D 1 61 ? 178.589 150.148 123.520 1.00 98.13 61 ARG D N 1
ATOM 8275 C CA . ARG D 1 61 ? 177.135 150.166 123.594 1.00 98.13 61 ARG D CA 1
ATOM 8276 C C . ARG D 1 61 ? 176.642 149.447 124.838 1.00 98.13 61 ARG D C 1
ATOM 8277 O O . ARG D 1 61 ? 175.871 150.005 125.628 1.00 98.13 61 ARG D O 1
ATOM 8285 N N . VAL D 1 62 ? 177.090 148.210 125.036 1.00 102.87 62 VAL D N 1
ATOM 8286 C CA . VAL D 1 62 ? 176.618 147.428 126.171 1.00 102.87 62 VAL D CA 1
ATOM 8287 C C . VAL D 1 62 ? 177.013 148.098 127.474 1.00 102.87 62 VAL D C 1
ATOM 8288 O O . VAL D 1 62 ? 176.219 148.177 128.417 1.00 102.87 62 VAL D O 1
ATOM 8292 N N . LEU D 1 63 ? 178.243 148.598 127.546 1.00 107.75 63 LEU D N 1
ATOM 8293 C CA . LEU D 1 63 ? 178.673 149.307 128.742 1.00 107.75 63 LEU D CA 1
ATOM 8294 C C . LEU D 1 63 ? 177.793 150.520 129.002 1.00 107.75 63 LEU D C 1
ATOM 8295 O O . LEU D 1 63 ? 177.369 150.761 130.140 1.00 107.75 63 LEU D O 1
ATOM 8300 N N . ALA D 1 64 ? 177.505 151.290 127.954 1.00 106.79 64 ALA D N 1
ATOM 8301 C CA . ALA D 1 64 ? 176.705 152.494 128.119 1.00 106.79 64 ALA D CA 1
ATOM 8302 C C . ALA D 1 64 ? 175.326 152.160 128.659 1.00 106.79 64 ALA D C 1
ATOM 8303 O O . ALA D 1 64 ? 174.873 152.746 129.650 1.00 106.79 64 ALA D O 1
ATOM 8305 N N . VAL D 1 65 ? 174.644 151.209 128.023 1.00 101.76 65 VAL D N 1
ATOM 8306 C CA . VAL D 1 65 ? 173.298 150.891 128.476 1.00 101.76 65 VAL D CA 1
ATOM 8307 C C . VAL D 1 65 ? 173.332 150.298 129.871 1.00 101.76 65 VAL D C 1
ATOM 8308 O O . VAL D 1 65 ? 172.436 150.558 130.680 1.00 101.76 65 VAL D O 1
ATOM 8312 N N . SER D 1 66 ? 174.362 149.520 130.196 1.00 108.05 66 SER D N 1
ATOM 8313 C CA . SER D 1 66 ? 174.444 148.946 131.530 1.00 108.05 66 SER D CA 1
ATOM 8314 C C . SER D 1 66 ? 174.546 150.035 132.586 1.00 108.05 66 SER D C 1
ATOM 8315 O O . SER D 1 66 ? 173.783 150.042 133.560 1.00 108.05 66 SER D O 1
ATOM 8318 N N . ILE D 1 67 ? 175.474 150.975 132.405 1.00 109.53 67 ILE D N 1
ATOM 8319 C CA . ILE D 1 67 ? 175.635 152.015 133.415 1.00 109.53 67 ILE D CA 1
ATOM 8320 C C . ILE D 1 67 ? 174.381 152.868 133.496 1.00 109.53 67 ILE D C 1
ATOM 8321 O O . ILE D 1 67 ? 173.962 153.277 134.585 1.00 109.53 67 ILE D O 1
ATOM 8326 N N . LEU D 1 68 ? 173.750 153.136 132.354 1.00 106.81 68 LEU D N 1
ATOM 8327 C CA . LEU D 1 68 ? 172.548 153.951 132.374 1.00 106.81 68 LEU D CA 1
ATOM 8328 C C . LEU D 1 68 ? 171.434 153.257 133.138 1.00 106.81 68 LEU D C 1
ATOM 8329 O O . LEU D 1 68 ? 170.708 153.895 133.910 1.00 106.81 68 LEU D O 1
ATOM 8334 N N . MET D 1 69 ? 171.280 151.954 132.942 1.00 107.18 69 MET D N 1
ATOM 8335 C CA . MET D 1 69 ? 170.260 151.234 133.680 1.00 107.18 69 MET D CA 1
ATOM 8336 C C . MET D 1 69 ? 170.554 151.170 135.167 1.00 107.18 69 MET D C 1
ATOM 8337 O O . MET D 1 69 ? 169.620 151.266 135.968 1.00 107.18 69 MET D O 1
ATOM 8342 N N . THR D 1 70 ? 171.818 151.012 135.562 1.00 115.97 70 THR D N 1
ATOM 8343 C CA . THR D 1 70 ? 172.129 151.080 136.987 1.00 115.97 70 THR D CA 1
ATOM 8344 C C . THR D 1 70 ? 171.761 152.441 137.557 1.00 115.97 70 THR D C 1
ATOM 8345 O O . THR D 1 70 ? 171.175 152.537 138.643 1.00 115.97 70 THR D O 1
ATOM 8349 N N . ILE D 1 71 ? 172.096 153.508 136.833 1.00 114.96 71 ILE D N 1
ATOM 8350 C CA . ILE D 1 71 ? 171.727 154.844 137.283 1.00 114.96 71 ILE D CA 1
ATOM 8351 C C . ILE D 1 71 ? 170.226 154.924 137.496 1.00 114.96 71 ILE D C 1
ATOM 8352 O O . ILE D 1 71 ? 169.748 155.382 138.541 1.00 114.96 71 ILE D O 1
ATOM 8357 N N . ILE D 1 72 ? 169.463 154.461 136.509 1.00 116.55 72 ILE D N 1
ATOM 8358 C CA . ILE D 1 72 ? 168.014 154.598 136.571 1.00 116.55 72 ILE D CA 1
ATOM 8359 C C . ILE D 1 72 ? 167.448 153.801 137.734 1.00 116.55 72 ILE D C 1
ATOM 8360 O O . ILE D 1 72 ? 166.569 154.279 138.459 1.00 116.55 72 ILE D O 1
ATOM 8365 N N . VAL D 1 73 ? 167.931 152.579 137.936 1.00 120.43 73 VAL D N 1
ATOM 8366 C CA . VAL D 1 73 ? 167.343 151.756 138.984 1.00 120.43 73 VAL D CA 1
ATOM 8367 C C . VAL D 1 73 ? 167.696 152.305 140.359 1.00 120.43 73 VAL D C 1
ATOM 8368 O O . VAL D 1 73 ? 166.859 152.307 141.271 1.00 120.43 73 VAL D O 1
ATOM 8372 N N . MET D 1 74 ? 168.925 152.795 140.537 1.00 125.68 74 MET D N 1
ATOM 8373 C CA . MET D 1 74 ? 169.267 153.401 141.817 1.00 125.68 74 MET D CA 1
ATOM 8374 C C . MET D 1 74 ? 168.410 154.628 142.076 1.00 125.68 74 MET D C 1
ATOM 8375 O O . MET D 1 74 ? 167.922 154.836 143.194 1.00 125.68 74 MET D O 1
ATOM 8380 N N . ALA D 1 75 ? 168.209 155.452 141.049 1.00 126.25 75 ALA D N 1
ATOM 8381 C CA . ALA D 1 75 ? 167.378 156.632 141.225 1.00 126.25 75 ALA D CA 1
ATOM 8382 C C . ALA D 1 75 ? 165.956 156.246 141.591 1.00 126.25 75 ALA D C 1
ATOM 8383 O O . ALA D 1 75 ? 165.342 156.878 142.453 1.00 126.25 75 ALA D O 1
ATOM 8385 N N . MET D 1 76 ? 165.414 155.210 140.953 1.00 130.33 76 MET D N 1
ATOM 8386 C CA . MET D 1 76 ? 164.066 154.776 141.297 1.00 130.33 76 MET D CA 1
ATOM 8387 C C . MET D 1 76 ? 163.981 154.280 142.729 1.00 130.33 76 MET D C 1
ATOM 8388 O O . MET D 1 76 ? 163.012 154.576 143.431 1.00 130.33 76 MET D O 1
ATOM 8393 N N . VAL D 1 77 ? 164.971 153.515 143.184 1.00 130.99 77 VAL D N 1
ATOM 8394 C CA . VAL D 1 77 ? 164.912 153.029 144.560 1.00 130.99 77 VAL D CA 1
ATOM 8395 C C . VAL D 1 77 ? 164.974 154.193 145.539 1.00 130.99 77 VAL D C 1
ATOM 8396 O O . VAL D 1 77 ? 164.181 154.275 146.490 1.00 130.99 77 VAL D O 1
ATOM 8400 N N . LEU D 1 78 ? 165.902 155.119 145.311 1.00 132.19 78 LEU D N 1
ATOM 8401 C CA . LEU D 1 78 ? 166.014 156.277 146.186 1.00 132.19 78 LEU D CA 1
ATOM 8402 C C . LEU D 1 78 ? 164.728 157.086 146.183 1.00 132.19 78 LEU D C 1
ATOM 8403 O O . LEU D 1 78 ? 164.273 157.553 147.233 1.00 132.19 78 LEU D O 1
ATOM 8408 N N . LEU D 1 79 ? 164.133 157.267 145.007 1.00 133.41 79 LEU D N 1
ATOM 8409 C CA . LEU D 1 79 ? 162.908 158.040 144.917 1.00 133.41 79 LEU D CA 1
ATOM 8410 C C . LEU D 1 79 ? 161.765 157.326 145.612 1.00 133.41 79 LEU D C 1
ATOM 8411 O O . LEU D 1 79 ? 160.905 157.971 146.211 1.00 133.41 79 LEU D O 1
ATOM 8416 N N . LEU D 1 80 ? 161.734 155.999 145.543 1.00 136.80 80 LEU D N 1
ATOM 8417 C CA . LEU D 1 80 ? 160.724 155.268 146.293 1.00 136.80 80 LEU D CA 1
ATOM 8418 C C . LEU D 1 80 ? 160.882 155.514 147.782 1.00 136.80 80 LEU D C 1
ATOM 8419 O O . LEU D 1 80 ? 159.894 155.704 148.495 1.00 136.80 80 LEU D O 1
ATOM 8424 N N . ALA D 1 81 ? 162.118 155.525 148.271 1.00 141.79 81 ALA D N 1
ATOM 8425 C CA . ALA D 1 81 ? 162.324 155.793 149.692 1.00 141.79 81 ALA D CA 1
ATOM 8426 C C . ALA D 1 81 ? 161.857 157.197 150.063 1.00 141.79 81 ALA D C 1
ATOM 8427 O O . ALA D 1 81 ? 161.128 157.392 151.049 1.00 141.79 81 ALA D O 1
ATOM 8429 N N . TYR D 1 82 ? 162.278 158.190 149.280 1.00 137.38 82 TYR D N 1
ATOM 8430 C CA . TYR D 1 82 ? 161.886 159.568 149.548 1.00 137.38 82 TYR D CA 1
ATOM 8431 C C . TYR D 1 82 ? 160.376 159.703 149.525 1.00 137.38 82 TYR D C 1
ATOM 8432 O O . TYR D 1 82 ? 159.784 160.376 150.379 1.00 137.38 82 TYR D O 1
ATOM 8441 N N . LEU D 1 83 ? 159.738 159.063 148.550 1.00 143.73 83 LEU D N 1
ATOM 8442 C CA . LEU D 1 83 ? 158.292 159.096 148.445 1.00 143.73 83 LEU D CA 1
ATOM 8443 C C . LEU D 1 83 ? 157.640 158.438 149.646 1.00 143.73 83 LEU D C 1
ATOM 8444 O O . LEU D 1 83 ? 156.625 158.925 150.140 1.00 143.73 83 LEU D O 1
ATOM 8449 N N . GLY D 1 84 ? 158.195 157.328 150.127 1.00 143.92 84 GLY D N 1
ATOM 8450 C CA . GLY D 1 84 ? 157.609 156.683 151.289 1.00 143.92 84 GLY D CA 1
ATOM 8451 C C . GLY D 1 84 ? 157.621 157.594 152.496 1.00 143.92 84 GLY D C 1
ATOM 8452 O O . GLY D 1 84 ? 156.601 157.777 153.168 1.00 143.92 84 GLY D O 1
ATOM 8453 N N . SER D 1 85 ? 158.769 158.219 152.755 1.00 145.39 85 SER D N 1
ATOM 8454 C CA . SER D 1 85 ? 158.862 159.123 153.897 1.00 145.39 85 SER D CA 1
ATOM 8455 C C . SER D 1 85 ? 157.894 160.291 153.753 1.00 145.39 85 SER D C 1
ATOM 8456 O O . SER D 1 85 ? 157.103 160.579 154.664 1.00 145.39 85 SER D O 1
ATOM 8459 N N . ALA D 1 86 ? 157.933 160.971 152.605 1.00 144.02 86 ALA D N 1
ATOM 8460 C CA . ALA D 1 86 ? 157.089 162.145 152.420 1.00 144.02 86 ALA D CA 1
ATOM 8461 C C . ALA D 1 86 ? 155.614 161.775 152.461 1.00 144.02 86 ALA D C 1
ATOM 8462 O O . ALA D 1 86 ? 154.798 162.502 153.038 1.00 144.02 86 ALA D O 1
ATOM 8464 N N . LEU D 1 87 ? 155.253 160.649 151.850 1.00 146.93 87 LEU D N 1
ATOM 8465 C CA . LEU D 1 87 ? 153.867 160.217 151.834 1.00 146.93 87 LEU D CA 1
ATOM 8466 C C . LEU D 1 87 ? 153.372 159.913 153.233 1.00 146.93 87 LEU D C 1
ATOM 8467 O O . LEU D 1 87 ? 152.256 160.292 153.593 1.00 146.93 87 LEU D O 1
ATOM 8472 N N . ASN D 1 88 ? 154.178 159.215 154.033 1.00 150.36 88 ASN D N 1
ATOM 8473 C CA . ASN D 1 88 ? 153.752 158.920 155.394 1.00 150.36 88 ASN D CA 1
ATOM 8474 C C . ASN D 1 88 ? 153.577 160.203 156.193 1.00 150.36 88 ASN D C 1
ATOM 8475 O O . ASN D 1 88 ? 152.621 160.339 156.972 1.00 150.36 88 ASN D O 1
ATOM 8480 N N . GLU D 1 89 ? 154.485 161.162 156.000 1.00 150.66 89 GLU D N 1
ATOM 8481 C CA . GLU D 1 89 ? 154.343 162.443 156.681 1.00 150.66 89 GLU D CA 1
ATOM 8482 C C . GLU D 1 89 ? 153.043 163.127 156.282 1.00 150.66 89 GLU D C 1
ATOM 8483 O O . GLU D 1 89 ? 152.314 163.650 157.134 1.00 150.66 89 GLU D O 1
ATOM 8489 N N . LEU D 1 90 ? 152.726 163.111 154.989 1.00 152.20 90 LEU D N 1
ATOM 8490 C CA . LEU D 1 90 ? 151.484 163.718 154.528 1.00 152.20 90 LEU D CA 1
ATOM 8491 C C . LEU D 1 90 ? 150.271 163.003 155.105 1.00 152.20 90 LEU D C 1
ATOM 8492 O O . LEU D 1 90 ? 149.284 163.645 155.485 1.00 152.20 90 LEU D O 1
ATOM 8497 N N . THR D 1 91 ? 150.316 161.672 155.157 1.00 152.59 91 THR D N 1
ATOM 8498 C CA . THR D 1 91 ? 149.198 160.914 155.705 1.00 152.59 91 THR D CA 1
ATOM 8499 C C . THR D 1 91 ? 148.936 161.312 157.147 1.00 152.59 91 THR D C 1
ATOM 8500 O O . THR D 1 91 ? 147.793 161.581 157.534 1.00 152.59 91 THR D O 1
ATOM 8504 N N . ARG D 1 92 ? 149.990 161.373 157.956 1.00 153.46 92 ARG D N 1
ATOM 8505 C CA . ARG D 1 92 ? 149.796 161.723 159.355 1.00 153.46 92 ARG D CA 1
ATOM 8506 C C . ARG D 1 92 ? 149.556 163.212 159.570 1.00 153.46 92 ARG D C 1
ATOM 8507 O O . ARG D 1 92 ? 149.181 163.603 160.679 1.00 153.46 92 ARG D O 1
ATOM 8515 N N . THR D 1 93 ? 149.762 164.049 158.554 1.00 159.36 93 THR D N 1
ATOM 8516 C CA . THR D 1 93 ? 149.480 165.472 158.685 1.00 159.36 93 THR D CA 1
ATOM 8517 C C . THR D 1 93 ? 148.109 165.866 158.138 1.00 159.36 93 THR D C 1
ATOM 8518 O O . THR D 1 93 ? 147.592 166.926 158.507 1.00 159.36 93 THR D O 1
ATOM 8522 N N . LEU D 1 94 ? 147.490 165.014 157.324 1.00 168.57 94 LEU D N 1
ATOM 8523 C CA . LEU D 1 94 ? 146.271 165.317 156.576 1.00 168.57 94 LEU D CA 1
ATOM 8524 C C . LEU D 1 94 ? 145.174 166.070 157.334 1.00 168.57 94 LEU D C 1
ATOM 8525 O O . LEU D 1 94 ? 144.863 167.211 156.970 1.00 168.57 94 LEU D O 1
ATOM 8530 N N . PRO D 1 95 ? 144.565 165.496 158.379 1.00 172.60 95 PRO D N 1
ATOM 8531 C CA . PRO D 1 95 ? 143.257 166.003 158.831 1.00 172.60 95 PRO D CA 1
ATOM 8532 C C . PRO D 1 95 ? 143.286 167.402 159.425 1.00 172.60 95 PRO D C 1
ATOM 8533 O O . PRO D 1 95 ? 142.220 168.025 159.543 1.00 172.60 95 PRO D O 1
ATOM 8537 N N . GLN D 1 96 ? 144.453 167.911 159.816 1.00 175.36 96 GLN D N 1
ATOM 8538 C CA . GLN D 1 96 ? 144.504 169.210 160.477 1.00 175.36 96 GLN D CA 1
ATOM 8539 C C . GLN D 1 96 ? 144.014 170.319 159.554 1.00 175.36 96 GLN D C 1
ATOM 8540 O O . GLN D 1 96 ? 143.101 171.081 159.899 1.00 175.36 96 GLN D O 1
ATOM 8546 N N . TYR D 1 97 ? 144.584 170.409 158.354 1.00 173.50 97 TYR D N 1
ATOM 8547 C CA . TYR D 1 97 ? 144.068 171.414 157.441 1.00 173.50 97 TYR D CA 1
ATOM 8548 C C . TYR D 1 97 ? 142.727 171.008 156.853 1.00 173.50 97 TYR D C 1
ATOM 8549 O O . TYR D 1 97 ? 142.007 171.875 156.348 1.00 173.50 97 TYR D O 1
ATOM 8558 N N . ARG D 1 98 ? 142.363 169.726 156.930 1.00 179.35 98 ARG D N 1
ATOM 8559 C CA . ARG D 1 98 ? 140.995 169.341 156.609 1.00 179.35 98 ARG D CA 1
ATOM 8560 C C . ARG D 1 98 ? 140.014 170.083 157.499 1.00 179.35 98 ARG D C 1
ATOM 8561 O O . ARG D 1 98 ? 139.036 170.661 157.022 1.00 179.35 98 ARG D O 1
ATOM 8569 N N . ASN D 1 99 ? 140.277 170.090 158.803 1.00 178.21 99 ASN D N 1
ATOM 8570 C CA . ASN D 1 99 ? 139.435 170.853 159.721 1.00 178.21 99 ASN D CA 1
ATOM 8571 C C . ASN D 1 99 ? 139.588 172.354 159.494 1.00 178.21 99 ASN D C 1
ATOM 8572 O O . ASN D 1 99 ? 138.618 173.117 159.633 1.00 178.21 99 ASN D O 1
ATOM 8577 N N . SER D 1 100 ? 140.804 172.796 159.160 1.00 173.69 100 SER D N 1
ATOM 8578 C CA . SER D 1 100 ? 141.031 174.217 158.908 1.00 173.69 100 SER D CA 1
ATOM 8579 C C . SER D 1 100 ? 140.160 174.725 157.767 1.00 173.69 100 SER D C 1
ATOM 8580 O O . SER D 1 100 ? 139.618 175.833 157.838 1.00 173.69 100 SER D O 1
ATOM 8583 N N . ILE D 1 101 ? 140.029 173.937 156.700 1.00 175.41 101 ILE D N 1
ATOM 8584 C CA . ILE D 1 101 ? 139.133 174.302 155.609 1.00 175.41 101 ILE D CA 1
ATOM 8585 C C . ILE D 1 101 ? 137.693 173.910 155.905 1.00 175.41 101 ILE D C 1
ATOM 8586 O O . ILE D 1 101 ? 136.774 174.429 155.263 1.00 175.41 101 ILE D O 1
ATOM 8591 N N . MET D 1 102 ? 137.473 173.005 156.858 1.00 173.90 102 MET D N 1
ATOM 8592 C CA . MET D 1 102 ? 136.122 172.686 157.301 1.00 173.90 102 MET D CA 1
ATOM 8593 C C . MET D 1 102 ? 135.449 173.889 157.941 1.00 173.90 102 MET D C 1
ATOM 8594 O O . MET D 1 102 ? 134.274 174.169 157.674 1.00 173.90 102 MET D O 1
ATOM 8599 N N . THR D 1 103 ? 136.183 174.610 158.784 1.00 171.56 103 THR D N 1
ATOM 8600 C CA . THR D 1 103 ? 135.587 175.727 159.514 1.00 171.56 103 THR D CA 1
ATOM 8601 C C . THR D 1 103 ? 134.939 176.793 158.625 1.00 171.56 103 THR D C 1
ATOM 8602 O O . THR D 1 103 ? 133.843 177.262 158.982 1.00 171.56 103 THR D O 1
ATOM 8606 N N . PRO D 1 104 ? 135.527 177.230 157.504 1.00 171.25 104 PRO D N 1
ATOM 8607 C CA . PRO D 1 104 ? 134.812 178.192 156.650 1.00 171.25 104 PRO D CA 1
ATOM 8608 C C . PRO D 1 104 ? 133.499 177.671 156.107 1.00 171.25 104 PRO D C 1
ATOM 8609 O O . PRO D 1 104 ? 132.595 178.476 155.863 1.00 171.25 104 PRO D O 1
ATOM 8613 N N . LEU D 1 105 ? 133.355 176.362 155.895 1.00 169.07 105 LEU D N 1
ATOM 8614 C CA . LEU D 1 105 ? 132.046 175.841 155.513 1.00 169.07 105 LEU D CA 1
ATOM 8615 C C . LEU D 1 105 ? 131.017 176.115 156.597 1.00 169.07 105 LEU D C 1
ATOM 8616 O O . LEU D 1 105 ? 129.896 176.549 156.309 1.00 169.07 105 LEU D O 1
ATOM 8621 N N . GLN D 1 106 ? 131.383 175.869 157.855 1.00 166.65 106 GLN D N 1
ATOM 8622 C CA . GLN D 1 106 ? 130.482 176.194 158.953 1.00 166.65 106 GLN D CA 1
ATOM 8623 C C . GLN D 1 106 ? 130.179 177.682 158.987 1.00 166.65 106 GLN D C 1
ATOM 8624 O O . GLN D 1 106 ? 129.042 178.078 159.264 1.00 166.65 106 GLN D O 1
ATOM 8630 N N . ALA D 1 107 ? 131.180 178.516 158.701 1.00 165.14 107 ALA D N 1
ATOM 8631 C CA . ALA D 1 107 ? 130.952 179.956 158.677 1.00 165.14 107 ALA D CA 1
ATOM 8632 C C . ALA D 1 107 ? 129.958 180.344 157.590 1.00 165.14 107 ALA D C 1
ATOM 8633 O O . ALA D 1 107 ? 129.087 181.194 157.808 1.00 165.14 107 ALA D O 1
ATOM 8635 N N . LEU D 1 108 ? 130.071 179.734 156.414 1.00 166.21 108 LEU D N 1
ATOM 8636 C CA . LEU D 1 108 ? 129.248 180.106 155.271 1.00 166.21 108 LEU D CA 1
ATOM 8637 C C . LEU D 1 108 ? 127.915 179.370 155.217 1.00 166.21 108 LEU D C 1
ATOM 8638 O O . LEU D 1 108 ? 127.093 179.680 154.348 1.00 166.21 108 LEU D O 1
ATOM 8643 N N . GLU D 1 109 ? 127.684 178.407 156.108 1.00 167.80 109 GLU D N 1
ATOM 8644 C CA . GLU D 1 109 ? 126.398 177.710 156.125 1.00 167.80 109 GLU D CA 1
ATOM 8645 C C . GLU D 1 109 ? 125.209 178.640 156.323 1.00 167.80 109 GLU D C 1
ATOM 8646 O O . GLU D 1 109 ? 124.248 178.546 155.541 1.00 167.80 109 GLU D O 1
ATOM 8652 N N . PRO D 1 110 ? 125.191 179.549 157.312 1.00 163.94 110 PRO D N 1
ATOM 8653 C CA . PRO D 1 110 ? 123.980 180.352 157.522 1.00 163.94 110 PRO D CA 1
ATOM 8654 C C . PRO D 1 110 ? 123.780 181.413 156.456 1.00 163.94 110 PRO D C 1
ATOM 8655 O O . PRO D 1 110 ? 123.782 182.611 156.756 1.00 163.94 110 PRO D O 1
ATOM 8659 N N . LEU D 1 111 ? 123.617 180.990 155.208 1.00 162.00 111 LEU D N 1
ATOM 8660 C CA . LEU D 1 111 ? 123.230 181.921 154.160 1.00 162.00 111 LEU D CA 1
ATOM 8661 C C . LEU D 1 111 ? 121.820 182.421 154.431 1.00 162.00 111 LEU D C 1
ATOM 8662 O O . LEU D 1 111 ? 120.949 181.646 154.838 1.00 162.00 111 LEU D O 1
ATOM 8667 N N . LEU D 1 112 ? 121.600 183.716 154.227 1.00 164.61 112 LEU D N 1
ATOM 8668 C CA . LEU D 1 112 ? 120.273 184.280 154.425 1.00 164.61 112 LEU D CA 1
ATOM 8669 C C . LEU D 1 112 ? 119.270 183.619 153.487 1.00 164.61 112 LEU D C 1
ATOM 8670 O O . LEU D 1 112 ? 119.527 183.453 152.291 1.00 164.61 112 LEU D O 1
ATOM 8675 N N . GLN D 1 113 ? 118.133 183.223 154.050 1.00 163.05 113 GLN D N 1
ATOM 8676 C CA . GLN D 1 113 ? 117.060 182.551 153.320 1.00 163.05 113 GLN D CA 1
ATOM 8677 C C . GLN D 1 113 ? 117.580 181.301 152.610 1.00 163.05 113 GLN D C 1
ATOM 8678 O O . GLN D 1 113 ? 117.461 181.138 151.395 1.00 163.05 113 GLN D O 1
ATOM 8684 N N . ARG D 1 114 ? 118.169 180.412 153.402 1.00 159.43 114 ARG D N 1
ATOM 8685 C CA . ARG D 1 114 ? 118.681 179.140 152.915 1.00 159.43 114 ARG D CA 1
ATOM 8686 C C . ARG D 1 114 ? 117.659 178.036 153.160 1.00 159.43 114 ARG D C 1
ATOM 8687 O O . ARG D 1 114 ? 116.774 178.153 154.010 1.00 159.43 114 ARG D O 1
ATOM 8695 N N . VAL D 1 115 ? 117.796 176.949 152.403 1.00 155.64 115 VAL D N 1
ATOM 8696 C CA . VAL D 1 115 ? 116.849 175.842 152.491 1.00 155.64 115 VAL D CA 1
ATOM 8697 C C . VAL D 1 115 ? 117.509 174.491 152.707 1.00 155.64 115 VAL D C 1
ATOM 8698 O O . VAL D 1 115 ? 116.855 173.569 153.227 1.00 155.64 115 VAL D O 1
ATOM 8702 N N . GLY D 1 116 ? 118.775 174.300 152.345 1.00 159.53 116 GLY D N 1
ATOM 8703 C CA . GLY D 1 116 ? 119.408 173.001 152.412 1.00 159.53 116 GLY D CA 1
ATOM 8704 C C . GLY D 1 116 ? 119.979 172.690 153.783 1.00 159.53 116 GLY D C 1
ATOM 8705 O O . GLY D 1 116 ? 119.734 173.383 154.771 1.00 159.53 116 GLY D O 1
ATOM 8706 N N . ILE D 1 117 ? 120.758 171.612 153.829 1.00 166.42 117 ILE D N 1
ATOM 8707 C CA . ILE D 1 117 ? 121.424 171.162 155.042 1.00 166.42 117 ILE D CA 1
ATOM 8708 C C . ILE D 1 117 ? 122.931 171.292 154.840 1.00 166.42 117 ILE D C 1
ATOM 8709 O O . ILE D 1 117 ? 123.409 171.612 153.752 1.00 166.42 117 ILE D O 1
ATOM 8714 N N . ASP D 1 118 ? 123.679 171.042 155.914 1.00 174.94 118 ASP D N 1
ATOM 8715 C CA . ASP D 1 118 ? 125.133 171.103 155.878 1.00 174.94 118 ASP D CA 1
ATOM 8716 C C . ASP D 1 118 ? 125.797 169.747 155.693 1.00 174.94 118 ASP D C 1
ATOM 8717 O O . ASP D 1 118 ? 126.860 169.672 155.068 1.00 174.94 118 ASP D O 1
ATOM 8722 N N . VAL D 1 119 ? 125.189 168.674 156.205 1.00 176.01 119 VAL D N 1
ATOM 8723 C CA . VAL D 1 119 ? 125.884 167.391 156.290 1.00 176.01 119 VAL D CA 1
ATOM 8724 C C . VAL D 1 119 ? 126.234 166.863 154.904 1.00 176.01 119 VAL D C 1
ATOM 8725 O O . VAL D 1 119 ? 127.299 166.267 154.706 1.00 176.01 119 VAL D O 1
ATOM 8729 N N . SER D 1 120 ? 125.352 167.061 153.924 1.00 174.34 120 SER D N 1
ATOM 8730 C CA . SER D 1 120 ? 125.688 166.623 152.575 1.00 174.34 120 SER D CA 1
ATOM 8731 C C . SER D 1 120 ? 126.845 167.434 152.014 1.00 174.34 120 SER D C 1
ATOM 8732 O O . SER D 1 120 ? 127.767 166.876 151.412 1.00 174.34 120 SER D O 1
ATOM 8735 N N . VAL D 1 121 ? 126.827 168.753 152.214 1.00 178.72 121 VAL D N 1
ATOM 8736 C CA . VAL D 1 121 ? 127.976 169.552 151.810 1.00 178.72 121 VAL D CA 1
ATOM 8737 C C . VAL D 1 121 ? 129.188 169.183 152.647 1.00 178.72 121 VAL D C 1
ATOM 8738 O O . VAL D 1 121 ? 130.329 169.295 152.184 1.00 178.72 121 VAL D O 1
ATOM 8742 N N . ASP D 1 122 ? 128.971 168.718 153.877 1.00 180.33 122 ASP D N 1
ATOM 8743 C CA . ASP D 1 122 ? 130.084 168.186 154.652 1.00 180.33 122 ASP D CA 1
ATOM 8744 C C . ASP D 1 122 ? 130.711 167.001 153.932 1.00 180.33 122 ASP D C 1
ATOM 8745 O O . ASP D 1 122 ? 131.938 166.894 153.841 1.00 180.33 122 ASP D O 1
ATOM 8750 N N . GLN D 1 123 ? 129.878 166.110 153.392 1.00 183.30 123 GLN D N 1
ATOM 8751 C CA . GLN D 1 123 ? 130.403 164.971 152.649 1.00 183.30 123 GLN D CA 1
ATOM 8752 C C . GLN D 1 123 ? 131.066 165.404 151.351 1.00 183.30 123 GLN D C 1
ATOM 8753 O O . GLN D 1 123 ? 132.056 164.800 150.937 1.00 183.30 123 GLN D O 1
ATOM 8759 N N . LEU D 1 124 ? 130.537 166.436 150.694 1.00 183.43 124 LEU D N 1
ATOM 8760 C CA . LEU D 1 124 ? 131.206 166.961 149.503 1.00 183.43 124 LEU D CA 1
ATOM 8761 C C . LEU D 1 124 ? 132.590 167.506 149.829 1.00 183.43 124 LEU D C 1
ATOM 8762 O O . LEU D 1 124 ? 133.542 167.289 149.073 1.00 183.43 124 LEU D O 1
ATOM 8767 N N . ALA D 1 125 ? 132.724 168.228 150.942 1.00 191.27 125 ALA D N 1
ATOM 8768 C CA . ALA D 1 125 ? 134.051 168.669 151.363 1.00 191.27 125 ALA D CA 1
ATOM 8769 C C . ALA D 1 125 ? 134.941 167.479 151.692 1.00 191.27 125 ALA D C 1
ATOM 8770 O O . ALA D 1 125 ? 136.137 167.479 151.376 1.00 191.27 125 ALA D O 1
ATOM 8772 N N . HIS D 1 126 ? 134.374 166.462 152.345 1.00 193.20 126 HIS D N 1
ATOM 8773 C CA . HIS D 1 126 ? 135.091 165.211 152.556 1.00 193.20 126 HIS D CA 1
ATOM 8774 C C . HIS D 1 126 ? 135.610 164.674 151.229 1.00 193.20 126 HIS D C 1
ATOM 8775 O O . HIS D 1 126 ? 136.738 164.176 151.142 1.00 193.20 126 HIS D O 1
ATOM 8782 N N . TYR D 1 127 ? 134.804 164.794 150.176 1.00 189.99 127 TYR D N 1
ATOM 8783 C CA . TYR D 1 127 ? 135.281 164.449 148.843 1.00 189.99 127 TYR D CA 1
ATOM 8784 C C . TYR D 1 127 ? 136.445 165.341 148.438 1.00 189.99 127 TYR D C 1
ATOM 8785 O O . TYR D 1 127 ? 137.429 164.865 147.859 1.00 189.99 127 TYR D O 1
ATOM 8794 N N . ILE D 1 128 ? 136.359 166.636 148.742 1.00 195.87 128 ILE D N 1
ATOM 8795 C CA . ILE D 1 128 ? 137.347 167.586 148.244 1.00 195.87 128 ILE D CA 1
ATOM 8796 C C . ILE D 1 128 ? 138.696 167.371 148.917 1.00 195.87 128 ILE D C 1
ATOM 8797 O O . ILE D 1 128 ? 139.662 166.953 148.268 1.00 195.87 128 ILE D O 1
ATOM 8802 N N . ASP D 1 129 ? 138.784 167.655 150.215 1.00 192.36 129 ASP D N 1
ATOM 8803 C CA . ASP D 1 129 ? 140.097 167.560 150.840 1.00 192.36 129 ASP D CA 1
ATOM 8804 C C . ASP D 1 129 ? 140.460 166.120 151.207 1.00 192.36 129 ASP D C 1
ATOM 8805 O O . ASP D 1 129 ? 141.464 165.606 150.701 1.00 192.36 129 ASP D O 1
ATOM 8810 N N . PRO D 1 130 ? 139.696 165.422 152.071 1.00 188.92 130 PRO D N 1
ATOM 8811 C CA . PRO D 1 130 ? 140.129 164.076 152.478 1.00 188.92 130 PRO D CA 1
ATOM 8812 C C . PRO D 1 130 ? 140.047 163.013 151.392 1.00 188.92 130 PRO D C 1
ATOM 8813 O O . PRO D 1 130 ? 141.048 162.346 151.120 1.00 188.92 130 PRO D O 1
ATOM 8817 N N . ASN D 1 131 ? 138.883 162.852 150.756 1.00 189.76 131 ASN D N 1
ATOM 8818 C CA . ASN D 1 131 ? 138.638 161.646 149.966 1.00 189.76 131 ASN D CA 1
ATOM 8819 C C . ASN D 1 131 ? 139.578 161.548 148.773 1.00 189.76 131 ASN D C 1
ATOM 8820 O O . ASN D 1 131 ? 140.201 160.505 148.546 1.00 189.76 131 ASN D O 1
ATOM 8825 N N . ALA D 1 132 ? 139.688 162.623 147.989 1.00 184.76 132 ALA D N 1
ATOM 8826 C CA . ALA D 1 132 ? 140.635 162.619 146.879 1.00 184.76 132 ALA D CA 1
ATOM 8827 C C . ALA D 1 132 ? 142.050 162.385 147.384 1.00 184.76 132 ALA D C 1
ATOM 8828 O O . ALA D 1 132 ? 142.824 161.637 146.773 1.00 184.76 132 ALA D O 1
ATOM 8830 N N . ALA D 1 133 ? 142.400 163.005 148.511 1.00 179.28 133 ALA D N 1
ATOM 8831 C CA . ALA D 1 133 ? 143.673 162.702 149.148 1.00 179.28 133 ALA D CA 1
ATOM 8832 C C . ALA D 1 133 ? 143.730 161.248 149.590 1.00 179.28 133 ALA D C 1
ATOM 8833 O O . ALA D 1 133 ? 144.777 160.609 149.486 1.00 179.28 133 ALA D O 1
ATOM 8835 N N . MET D 1 134 ? 142.614 160.701 150.077 1.00 175.21 134 MET D N 1
ATOM 8836 C CA . MET D 1 134 ? 142.609 159.296 150.477 1.00 175.21 134 MET D CA 1
ATOM 8837 C C . MET D 1 134 ? 142.837 158.373 149.285 1.00 175.21 134 MET D C 1
ATOM 8838 O O . MET D 1 134 ? 143.596 157.403 149.383 1.00 175.21 134 MET D O 1
ATOM 8843 N N . THR D 1 135 ? 142.191 158.655 148.153 1.00 169.60 135 THR D N 1
ATOM 8844 C CA . THR D 1 135 ? 142.388 157.825 146.968 1.00 169.60 135 THR D CA 1
ATOM 8845 C C . THR D 1 135 ? 143.811 157.941 146.436 1.00 169.60 135 THR D C 1
ATOM 8846 O O . THR D 1 135 ? 144.426 156.933 146.062 1.00 169.60 135 THR D O 1
ATOM 8850 N N . LEU D 1 136 ? 144.344 159.164 146.384 1.00 165.12 136 LEU D N 1
ATOM 8851 C CA . LEU D 1 136 ? 145.728 159.344 145.967 1.00 165.12 136 LEU D CA 1
ATOM 8852 C C . LEU D 1 136 ? 146.668 158.599 146.903 1.00 165.12 136 LEU D C 1
ATOM 8853 O O . LEU D 1 136 ? 147.624 157.953 146.458 1.00 165.12 136 LEU D O 1
ATOM 8858 N N . LEU D 1 137 ? 146.398 158.672 148.205 1.00 160.55 137 LEU D N 1
ATOM 8859 C CA . LEU D 1 137 ? 147.143 157.913 149.197 1.00 160.55 137 LEU D CA 1
ATOM 8860 C C . LEU D 1 137 ? 147.141 156.435 148.862 1.00 160.55 137 LEU D C 1
ATOM 8861 O O . LEU D 1 137 ? 148.192 155.796 148.812 1.00 160.55 137 LEU D O 1
ATOM 8866 N N . THR D 1 138 ? 145.956 155.873 148.643 1.00 157.15 138 THR D N 1
ATOM 8867 C CA . THR D 1 138 ? 145.851 154.439 148.402 1.00 157.15 138 THR D CA 1
ATOM 8868 C C . THR D 1 138 ? 146.620 154.038 147.155 1.00 157.15 138 THR D C 1
ATOM 8869 O O . THR D 1 138 ? 147.385 153.065 147.166 1.00 157.15 138 THR D O 1
ATOM 8873 N N . ASN D 1 139 ? 146.433 154.787 146.068 1.00 152.32 139 ASN D N 1
ATOM 8874 C CA . ASN D 1 139 ? 147.076 154.431 144.808 1.00 152.32 139 ASN D CA 1
ATOM 8875 C C . ASN D 1 139 ? 148.590 154.514 144.938 1.00 152.32 139 ASN D C 1
ATOM 8876 O O . ASN D 1 139 ? 149.313 153.567 144.599 1.00 152.32 139 ASN D O 1
ATOM 8881 N N . LEU D 1 140 ? 149.090 155.639 145.448 1.00 151.92 140 LEU D N 1
ATOM 8882 C CA . LEU D 1 140 ? 150.529 155.808 145.556 1.00 151.92 140 LEU D CA 1
ATOM 8883 C C . LEU D 1 140 ? 151.122 154.802 146.528 1.00 151.92 140 LEU D C 1
ATOM 8884 O O . LEU D 1 140 ? 152.221 154.287 146.303 1.00 151.92 140 LEU D O 1
ATOM 8889 N N . LEU D 1 141 ? 150.404 154.486 147.604 1.00 148.42 141 LEU D N 1
ATOM 8890 C CA . LEU D 1 141 ? 150.970 153.576 148.582 1.00 148.42 141 LEU D CA 1
ATOM 8891 C C . LEU D 1 141 ? 150.995 152.154 148.050 1.00 148.42 141 LEU D C 1
ATOM 8892 O O . LEU D 1 141 ? 151.944 151.416 148.318 1.00 148.42 141 LEU D O 1
ATOM 8897 N N . THR D 1 142 ? 149.968 151.739 147.299 1.00 147.05 142 THR D N 1
ATOM 8898 C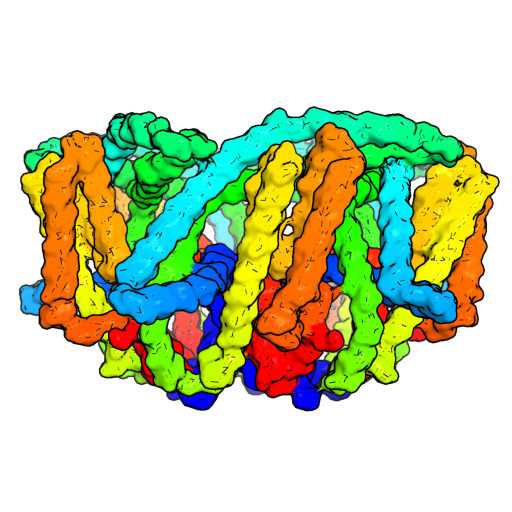 CA . THR D 1 142 ? 150.057 150.423 146.679 1.00 147.05 142 THR D CA 1
ATOM 8899 C C . THR D 1 142 ? 151.197 150.388 145.679 1.00 147.05 142 THR D C 1
ATOM 8900 O O . THR D 1 142 ? 151.880 149.362 145.553 1.00 147.05 142 THR D O 1
ATOM 8904 N N . GLN D 1 143 ? 151.453 151.510 145.003 1.00 144.97 143 GLN D N 1
ATOM 8905 C CA . GLN D 1 143 ? 152.644 151.587 144.173 1.00 144.97 143 GLN D CA 1
ATOM 8906 C C . GLN D 1 143 ? 153.889 151.317 145.006 1.00 144.97 143 GLN D C 1
ATOM 8907 O O . GLN D 1 143 ? 154.512 150.264 144.880 1.00 144.97 143 GLN D O 1
ATOM 8913 N N . LEU D 1 144 ? 154.217 152.214 145.931 1.00 145.25 144 LEU D N 1
ATOM 8914 C CA . LEU D 1 144 ? 155.462 152.027 146.674 1.00 145.25 144 LEU D CA 1
ATOM 8915 C C . LEU D 1 144 ? 155.512 150.705 147.432 1.00 145.25 144 LEU D C 1
ATOM 8916 O O . LEU D 1 144 ? 156.602 150.252 147.796 1.00 145.25 144 LEU D O 1
ATOM 8921 N N . SER D 1 145 ? 154.370 150.077 147.683 1.00 143.56 145 SER D N 1
ATOM 8922 C CA . SER D 1 145 ? 154.387 148.818 148.407 1.00 143.56 145 SER D CA 1
ATOM 8923 C C . SER D 1 145 ? 154.749 147.668 147.482 1.00 143.56 145 SER D C 1
ATOM 8924 O O . SER D 1 145 ? 155.778 147.011 147.663 1.00 143.56 145 SER D O 1
ATOM 8927 N N . ASN D 1 146 ? 153.925 147.425 146.465 1.00 132.98 146 ASN D N 1
ATOM 8928 C CA . ASN D 1 146 ? 154.080 146.221 145.663 1.00 132.98 146 ASN D CA 1
ATOM 8929 C C . ASN D 1 146 ? 154.789 146.447 144.339 1.00 132.98 146 ASN D C 1
ATOM 8930 O O . ASN D 1 146 ? 155.175 145.467 143.694 1.00 132.98 146 ASN D O 1
ATOM 8935 N N . ALA D 1 147 ? 154.977 147.697 143.919 1.00 114.58 147 ALA D N 1
ATOM 8936 C CA . ALA D 1 147 ? 155.512 147.969 142.597 1.00 114.58 147 ALA D CA 1
ATOM 8937 C C . ALA D 1 147 ? 156.907 147.408 142.425 1.00 114.58 147 ALA D C 1
ATOM 8938 O O . ALA D 1 147 ? 157.240 146.941 141.340 1.00 114.58 147 ALA D O 1
ATOM 8940 N N . MET D 1 148 ? 157.717 147.387 143.480 1.00 111.01 148 MET D N 1
ATOM 8941 C CA . MET D 1 148 ? 159.106 146.985 143.301 1.00 111.01 148 MET D CA 1
ATOM 8942 C C . MET D 1 148 ? 159.230 145.562 142.778 1.00 111.01 148 MET D C 1
ATOM 8943 O O . MET D 1 148 ? 160.296 145.184 142.286 1.00 111.01 148 MET D O 1
ATOM 8948 N N . SER D 1 149 ? 158.171 144.765 142.880 1.00 96.64 149 SER D N 1
ATOM 8949 C CA . SER D 1 149 ? 158.186 143.448 142.261 1.00 96.64 149 SER D CA 1
ATOM 8950 C C . SER D 1 149 ? 158.142 143.535 140.745 1.00 96.64 149 SER D C 1
ATOM 8951 O O . SER D 1 149 ? 158.696 142.669 140.064 1.00 96.64 149 SER D O 1
ATOM 8954 N N . SER D 1 150 ? 157.483 144.556 140.202 1.00 83.41 150 SER D N 1
ATOM 8955 C CA . SER D 1 150 ? 157.278 144.688 138.766 1.00 83.41 150 SER D CA 1
ATOM 8956 C C . SER D 1 150 ? 158.116 145.773 138.118 1.00 83.41 150 SER D C 1
ATOM 8957 O O . SER D 1 150 ? 158.394 145.688 136.926 1.00 83.41 150 SER D O 1
ATOM 8960 N N . ILE D 1 151 ? 158.500 146.795 138.871 1.00 78.73 151 ILE D N 1
ATOM 8961 C CA . ILE D 1 151 ? 159.381 147.830 138.351 1.00 78.73 151 ILE D CA 1
ATOM 8962 C C . ILE D 1 151 ? 160.706 147.223 137.942 1.00 78.73 151 ILE D C 1
ATOM 8963 O O . ILE D 1 151 ? 161.284 147.586 136.913 1.00 78.73 151 ILE D O 1
ATOM 8968 N N . PHE D 1 152 ? 161.215 146.298 138.744 1.00 75.79 152 PHE D N 1
ATOM 8969 C CA . PHE D 1 152 ? 162.447 145.625 138.372 1.00 75.79 152 PHE D CA 1
ATOM 8970 C C . PHE D 1 152 ? 162.266 144.845 137.081 1.00 75.79 152 PHE D C 1
ATOM 8971 O O . PHE D 1 152 ? 163.130 144.878 136.199 1.00 75.79 152 PHE D O 1
ATOM 8979 N N . LEU D 1 153 ? 161.139 144.153 136.944 1.00 66.69 153 LEU D N 1
ATOM 8980 C CA . LEU D 1 153 ? 160.869 143.412 135.721 1.00 66.69 153 LEU D CA 1
ATOM 8981 C C . LEU D 1 153 ? 160.843 144.342 134.517 1.00 66.69 153 LEU D C 1
ATOM 8982 O O . LEU D 1 153 ? 161.441 144.059 133.472 1.00 66.69 153 LEU D O 1
ATOM 8987 N N . LEU D 1 154 ? 160.155 145.467 134.658 1.00 61.24 154 LEU D N 1
ATOM 8988 C CA . LEU D 1 154 ? 160.039 146.417 133.563 1.00 61.24 154 LEU D CA 1
ATOM 8989 C C . LEU D 1 154 ? 161.397 146.976 133.183 1.00 61.24 154 LEU D C 1
ATOM 8990 O O . LEU D 1 154 ? 161.717 147.108 131.998 1.00 61.24 154 LEU D O 1
ATOM 8995 N N . LEU D 1 155 ? 162.211 147.323 134.177 1.00 70.68 155 LEU D N 1
ATOM 8996 C CA . LEU D 1 155 ? 163.544 147.817 133.873 1.00 70.68 155 LEU D CA 1
ATOM 8997 C C . LEU D 1 155 ? 164.370 146.760 133.174 1.00 70.68 155 LEU D C 1
ATOM 8998 O O . LEU D 1 155 ? 165.161 147.077 132.282 1.00 70.68 155 LEU D O 1
ATOM 9003 N N . LEU D 1 156 ? 164.199 145.502 133.556 1.00 65.03 156 LEU D N 1
ATOM 9004 C CA . LEU D 1 156 ? 164.896 144.439 132.853 1.00 65.03 156 LEU D CA 1
ATOM 9005 C C . LEU D 1 156 ? 164.495 144.409 131.387 1.00 65.03 156 LEU D C 1
ATOM 9006 O O . LEU D 1 156 ? 165.350 144.298 130.496 1.00 65.03 156 LEU D O 1
ATOM 9011 N N . THR D 1 157 ? 163.196 144.523 131.121 1.00 58.06 157 THR D N 1
ATOM 9012 C CA . THR D 1 157 ? 162.733 144.523 129.739 1.00 58.06 157 THR D CA 1
ATOM 9013 C C . THR D 1 157 ? 163.337 145.680 128.967 1.00 58.06 157 THR D C 1
ATOM 9014 O O . THR D 1 157 ? 163.775 145.517 127.820 1.00 58.06 157 THR D O 1
ATOM 9018 N N . VAL D 1 158 ? 163.366 146.858 129.582 1.00 58.97 158 VAL D N 1
ATOM 9019 C CA . VAL D 1 158 ? 163.949 148.024 128.933 1.00 58.97 158 VAL D CA 1
ATOM 9020 C C . VAL D 1 158 ? 165.403 147.763 128.600 1.00 58.97 158 VAL D C 1
ATOM 9021 O O . VAL D 1 158 ? 165.884 148.104 127.511 1.00 58.97 158 VAL D O 1
ATOM 9025 N N . LEU D 1 159 ? 166.129 147.162 129.537 1.00 65.79 159 LEU D N 1
ATOM 9026 C CA . LEU D 1 159 ? 167.533 146.880 129.296 1.00 65.79 159 LEU D CA 1
ATOM 9027 C C . LEU D 1 159 ? 167.698 145.969 128.096 1.00 65.79 159 LEU D C 1
ATOM 9028 O O . LEU D 1 159 ? 168.561 146.200 127.243 1.00 65.79 159 LEU D O 1
ATOM 9033 N N . PHE D 1 160 ? 166.871 144.937 128.004 1.00 69.10 160 PHE D N 1
ATOM 9034 C CA . PHE D 1 160 ? 167.020 144.020 126.884 1.00 69.10 160 PHE D CA 1
ATOM 9035 C C . PHE D 1 160 ? 166.712 144.702 125.562 1.00 69.10 160 PHE D C 1
ATOM 9036 O O . PHE D 1 160 ? 167.419 144.489 124.570 1.00 69.10 160 PHE D O 1
ATOM 9044 N N . MET D 1 161 ? 165.668 145.529 125.524 1.00 63.95 161 MET D N 1
ATOM 9045 C CA . MET D 1 161 ? 165.350 146.217 124.277 1.00 63.95 161 MET D CA 1
ATOM 9046 C C . MET D 1 161 ? 166.489 147.123 123.848 1.00 63.95 161 MET D C 1
ATOM 9047 O O . MET D 1 161 ? 166.902 147.115 122.680 1.00 63.95 161 MET D O 1
ATOM 9052 N N . LEU D 1 162 ? 167.014 147.911 124.783 1.00 71.75 162 LEU D N 1
ATOM 9053 C CA . LEU D 1 162 ? 168.131 148.780 124.445 1.00 71.75 162 LEU D CA 1
ATOM 9054 C C . LEU D 1 162 ? 169.315 147.977 123.953 1.00 71.75 162 LEU D C 1
ATOM 9055 O O . LEU D 1 162 ? 170.005 148.395 123.020 1.00 71.75 162 LEU D O 1
ATOM 9060 N N . LEU D 1 163 ? 169.566 146.825 124.567 1.00 76.13 163 LEU D N 1
ATOM 9061 C CA . LEU D 1 163 ? 170.684 146.000 124.141 1.00 76.13 163 LEU D CA 1
ATOM 9062 C C . LEU D 1 163 ? 170.499 145.513 122.717 1.00 76.13 163 LEU D C 1
ATOM 9063 O O . LEU D 1 163 ? 171.455 145.483 121.938 1.00 76.13 163 LEU D O 1
ATOM 9068 N N . GLU D 1 164 ? 169.288 145.113 122.360 1.00 88.75 164 GLU D N 1
ATOM 9069 C CA . GLU D 1 164 ? 169.111 144.483 121.062 1.00 88.75 164 GLU D CA 1
ATOM 9070 C C . GLU D 1 164 ? 168.887 145.478 119.935 1.00 88.75 164 GLU D C 1
ATOM 9071 O O . GLU D 1 164 ? 168.940 145.074 118.772 1.00 88.75 164 GLU D O 1
ATOM 9077 N N . VAL D 1 165 ? 168.627 146.746 120.237 1.00 90.14 165 VAL D N 1
ATOM 9078 C CA . VAL D 1 165 ? 168.357 147.726 119.180 1.00 90.14 165 VAL D CA 1
ATOM 9079 C C . VAL D 1 165 ? 169.345 147.674 118.016 1.00 90.14 165 VAL D C 1
ATOM 9080 O O . VAL D 1 165 ? 168.903 147.743 116.862 1.00 90.14 165 VAL D O 1
ATOM 9084 N N . PRO D 1 166 ? 170.661 147.549 118.234 1.00 97.83 166 PRO D N 1
ATOM 9085 C CA . PRO D 1 166 ? 171.581 147.616 117.086 1.00 97.83 166 PRO D CA 1
ATOM 9086 C C . PRO D 1 166 ? 171.254 146.663 115.952 1.00 97.83 166 PRO D C 1
ATOM 9087 O O . PRO D 1 166 ? 171.432 147.026 114.784 1.00 97.83 166 PRO D O 1
ATOM 9091 N N . GLN D 1 167 ? 170.788 145.458 116.243 1.00 106.16 167 GLN D N 1
ATOM 9092 C CA . GLN D 1 167 ? 170.499 144.522 115.168 1.00 106.16 167 GLN D CA 1
ATOM 9093 C C . GLN D 1 167 ? 169.120 144.714 114.561 1.00 106.16 167 GLN D C 1
ATOM 9094 O O . GLN D 1 167 ? 168.848 144.153 113.497 1.00 106.16 167 GLN D O 1
ATOM 9100 N N . LEU D 1 168 ? 168.253 145.488 115.200 1.00 110.13 168 LEU D N 1
ATOM 9101 C CA . LEU D 1 168 ? 166.893 145.642 114.694 1.00 110.13 168 LEU D CA 1
ATOM 9102 C C . LEU D 1 168 ? 166.808 146.226 113.288 1.00 110.13 168 LEU D C 1
ATOM 9103 O O . LEU D 1 168 ? 166.013 145.704 112.486 1.00 110.13 168 LEU D O 1
ATOM 9108 N N . PRO D 1 169 ? 167.544 147.285 112.925 1.00 114.10 169 PRO D N 1
ATOM 9109 C CA . PRO D 1 169 ? 167.376 147.840 111.574 1.00 114.10 169 PRO D CA 1
ATOM 9110 C C . PRO D 1 169 ? 167.638 146.829 110.479 1.00 114.10 169 PRO D C 1
ATOM 9111 O O . PRO D 1 169 ? 166.940 146.835 109.460 1.00 114.10 169 PRO D O 1
ATOM 9115 N N . GLY D 1 170 ? 168.623 145.950 110.664 1.00 121.61 170 GLY D N 1
ATOM 9116 C CA . GLY D 1 170 ? 168.829 144.885 109.703 1.00 121.61 170 GLY D CA 1
ATOM 9117 C C . GLY D 1 170 ? 167.627 143.973 109.592 1.00 121.61 170 GLY D C 1
ATOM 9118 O O . GLY D 1 170 ? 167.319 143.472 108.509 1.00 121.61 170 GLY D O 1
ATOM 9119 N N . LYS D 1 171 ? 166.927 143.756 110.703 1.00 116.00 171 LYS D N 1
ATOM 9120 C CA . LYS D 1 171 ? 165.774 142.869 110.682 1.00 116.00 171 LYS D CA 1
ATOM 9121 C C . LYS D 1 171 ? 164.588 143.510 109.974 1.00 116.00 171 LYS D C 1
ATOM 9122 O O . LYS D 1 171 ? 163.912 142.854 109.174 1.00 116.00 171 LYS D O 1
ATOM 9128 N N . PHE D 1 172 ? 164.308 144.787 110.251 1.00 121.18 172 PHE D N 1
ATOM 9129 C CA . PHE D 1 172 ? 163.250 145.464 109.500 1.00 121.18 172 PHE D CA 1
ATOM 9130 C C . PHE D 1 172 ? 163.596 145.590 108.024 1.00 121.18 172 PHE D C 1
ATOM 9131 O O . PHE D 1 172 ? 162.730 145.407 107.161 1.00 121.18 172 PHE D O 1
ATOM 9139 N N . GLN D 1 173 ? 164.852 145.910 107.713 1.00 124.25 173 GLN D N 1
ATOM 9140 C CA . GLN D 1 173 ? 165.252 146.054 106.318 1.00 124.25 173 GLN D CA 1
ATOM 9141 C C . GLN D 1 173 ? 165.041 144.758 105.553 1.00 124.25 173 GLN D C 1
ATOM 9142 O O . GLN D 1 173 ? 164.591 144.768 104.402 1.00 124.25 173 GLN D O 1
ATOM 9148 N N . GLN D 1 174 ? 165.344 143.636 106.184 1.00 121.99 174 GLN D N 1
ATOM 9149 C CA . GLN D 1 174 ? 165.245 142.332 105.557 1.00 121.99 174 GLN D CA 1
ATOM 9150 C C . GLN D 1 174 ? 163.814 141.811 105.517 1.00 121.99 174 GLN D C 1
ATOM 9151 O O . GLN D 1 174 ? 163.603 140.618 105.295 1.00 121.99 174 GLN D O 1
ATOM 9157 N N . MET D 1 175 ? 162.819 142.669 105.721 1.00 121.90 175 MET D N 1
ATOM 9158 C CA . MET D 1 175 ? 161.450 142.180 105.864 1.00 121.90 175 MET D CA 1
ATOM 9159 C C . MET D 1 175 ? 160.498 143.272 105.364 1.00 121.90 175 MET D C 1
ATOM 9160 O O . MET D 1 175 ? 160.124 144.174 106.115 1.00 121.90 175 MET D O 1
ATOM 9165 N N . MET D 1 176 ? 160.126 143.186 104.081 1.00 130.33 176 MET D N 1
ATOM 9166 C CA . MET D 1 176 ? 159.295 144.214 103.456 1.00 130.33 176 MET D CA 1
ATOM 9167 C C . MET D 1 176 ? 157.891 144.286 104.047 1.00 130.33 176 MET D C 1
ATOM 9168 O O . MET D 1 176 ? 157.566 145.256 104.736 1.00 130.33 176 MET D O 1
ATOM 9173 N N . ALA D 1 177 ? 157.063 143.267 103.784 1.00 128.54 177 ALA D N 1
ATOM 9174 C CA . ALA D 1 177 ? 155.784 143.056 104.462 1.00 128.54 177 ALA D CA 1
ATOM 9175 C C . ALA D 1 177 ? 154.992 144.334 104.704 1.00 128.54 177 ALA D C 1
ATOM 9176 O O . ALA D 1 177 ? 154.840 144.741 105.857 1.00 128.54 177 ALA D O 1
ATOM 9178 N N . ARG D 1 178 ? 154.499 144.973 103.639 1.00 129.05 178 ARG D N 1
ATOM 9179 C CA . ARG D 1 178 ? 153.939 146.327 103.633 1.00 129.05 178 ARG D CA 1
ATOM 9180 C C . ARG D 1 178 ? 153.215 146.746 104.915 1.00 129.05 178 ARG D C 1
ATOM 9181 O O . ARG D 1 178 ? 153.356 147.902 105.332 1.00 129.05 178 ARG D O 1
ATOM 9189 N N . PRO D 1 179 ? 152.414 145.889 105.558 1.00 133.84 179 PRO D N 1
ATOM 9190 C CA . PRO D 1 179 ? 151.944 146.244 106.911 1.00 133.84 179 PRO D CA 1
ATOM 9191 C C . PRO D 1 179 ? 153.052 146.704 107.855 1.00 133.84 179 PRO D C 1
ATOM 9192 O O . PRO D 1 179 ? 152.901 147.730 108.534 1.00 133.84 179 PRO D O 1
ATOM 9196 N N . VAL D 1 180 ? 154.175 145.986 107.915 1.00 135.04 180 VAL D N 1
ATOM 9197 C CA . VAL D 1 180 ? 155.193 146.376 108.885 1.00 135.04 180 VAL D CA 1
ATOM 9198 C C . VAL D 1 180 ? 155.860 147.676 108.463 1.00 135.04 180 VAL D C 1
ATOM 9199 O O . VAL D 1 180 ? 156.282 148.465 109.315 1.00 135.04 180 VAL D O 1
ATOM 9203 N N . GLU D 1 181 ? 155.979 147.931 107.158 1.00 136.90 181 GLU D N 1
ATOM 9204 C CA . GLU D 1 181 ? 156.549 149.207 106.754 1.00 136.90 181 GLU D CA 1
ATOM 9205 C C . GLU D 1 181 ? 155.581 150.346 107.017 1.00 136.90 181 GLU D C 1
ATOM 9206 O O . GLU D 1 181 ? 156.015 151.488 107.196 1.00 136.90 181 GLU D O 1
ATOM 9212 N N . GLY D 1 182 ? 154.280 150.057 107.054 1.00 131.83 182 GLY D N 1
ATOM 9213 C CA . GLY D 1 182 ? 153.325 151.040 107.523 1.00 131.83 182 GLY D CA 1
ATOM 9214 C C . GLY D 1 182 ? 153.333 151.227 109.020 1.00 131.83 182 GLY D C 1
ATOM 9215 O O . GLY D 1 182 ? 152.846 152.249 109.508 1.00 131.83 182 GLY D O 1
ATOM 9216 N N . MET D 1 183 ? 153.853 150.251 109.760 1.00 134.03 183 MET D N 1
ATOM 9217 C CA . MET D 1 183 ? 153.972 150.435 111.204 1.00 134.03 183 MET D CA 1
ATOM 9218 C C . MET D 1 183 ? 155.246 151.187 111.581 1.00 134.03 183 MET D C 1
ATOM 9219 O O . MET D 1 183 ? 155.196 152.138 112.365 1.00 134.03 183 MET D O 1
ATOM 9224 N N . ALA D 1 184 ? 156.407 150.758 111.078 1.00 138.93 184 ALA D N 1
ATOM 9225 C CA . ALA D 1 184 ? 157.651 151.468 111.382 1.00 138.93 184 ALA D CA 1
ATOM 9226 C C . ALA D 1 184 ? 158.700 151.118 110.328 1.00 138.93 184 ALA D C 1
ATOM 9227 O O . ALA D 1 184 ? 159.334 150.064 110.418 1.00 138.93 184 ALA D O 1
ATOM 9229 N N . ALA D 1 185 ? 158.891 152.009 109.363 1.00 144.27 185 ALA D N 1
ATOM 9230 C CA . ALA D 1 185 ? 159.939 151.843 108.360 1.00 144.27 185 ALA D CA 1
ATOM 9231 C C . ALA D 1 185 ? 160.192 153.204 107.720 1.00 144.27 185 ALA D C 1
ATOM 9232 O O . ALA D 1 185 ? 159.828 154.236 108.284 1.00 144.27 185 ALA D O 1
ATOM 9234 N N . ILE D 1 186 ? 160.837 153.194 106.550 1.00 143.48 186 ILE D N 1
ATOM 9235 C CA . ILE D 1 186 ? 160.995 154.381 105.713 1.00 143.48 186 ILE D CA 1
ATOM 9236 C C . ILE D 1 186 ? 159.676 155.139 105.651 1.00 143.48 186 ILE D C 1
ATOM 9237 O O . ILE D 1 186 ? 159.658 156.373 105.595 1.00 143.48 186 ILE D O 1
ATOM 9242 N N . GLN D 1 187 ? 158.563 154.403 105.663 1.00 136.33 187 GLN D N 1
ATOM 9243 C CA . GLN D 1 187 ? 157.250 154.980 105.936 1.00 136.33 187 GLN D CA 1
ATOM 9244 C C . GLN D 1 187 ? 157.137 155.118 107.451 1.00 136.33 187 GLN D C 1
ATOM 9245 O O . GLN D 1 187 ? 156.593 154.265 108.157 1.00 136.33 187 GLN D O 1
ATOM 9251 N N . ARG D 1 188 ? 157.696 156.215 107.954 1.00 130.60 188 ARG D N 1
ATOM 9252 C CA . ARG D 1 188 ? 157.860 156.408 109.388 1.00 130.60 188 ARG D CA 1
ATOM 9253 C C . ARG D 1 188 ? 156.503 156.496 110.072 1.00 130.60 188 ARG D C 1
ATOM 9254 O O . ARG D 1 188 ? 155.731 157.427 109.823 1.00 130.60 188 ARG D O 1
ATOM 9262 N N . ALA D 1 189 ? 156.212 155.524 110.929 1.00 117.21 189 ALA D N 1
ATOM 9263 C CA . ALA D 1 189 ? 155.056 155.597 111.801 1.00 117.21 189 ALA D CA 1
ATOM 9264 C C . ALA D 1 189 ? 155.405 155.296 113.250 1.00 117.21 189 ALA D C 1
ATOM 9265 O O . ALA D 1 189 ? 154.512 155.313 114.102 1.00 117.21 189 ALA D O 1
ATOM 9267 N N . ILE D 1 190 ? 156.667 154.983 113.541 1.00 107.54 190 ILE D N 1
ATOM 9268 C CA . ILE D 1 190 ? 157.192 155.061 114.891 1.00 107.54 190 ILE D CA 1
ATOM 9269 C C . ILE D 1 190 ? 158.122 156.254 115.069 1.00 107.54 190 ILE D C 1
ATOM 9270 O O . ILE D 1 190 ? 158.098 156.888 116.131 1.00 107.54 190 ILE D O 1
ATOM 9275 N N . ASP D 1 191 ? 158.905 156.610 114.051 1.00 103.33 191 ASP D N 1
ATOM 9276 C CA . ASP D 1 191 ? 159.680 157.839 114.125 1.00 103.33 191 ASP D CA 1
ATOM 9277 C C . ASP D 1 191 ? 158.792 159.051 114.352 1.00 103.33 191 ASP D C 1
ATOM 9278 O O . ASP D 1 191 ? 159.266 160.066 114.872 1.00 103.33 191 ASP D O 1
ATOM 9283 N N . SER D 1 192 ? 157.522 158.976 113.965 1.00 99.19 192 SER D N 1
ATOM 9284 C CA . SER D 1 192 ? 156.583 160.020 114.345 1.00 99.19 192 SER D CA 1
ATOM 9285 C C . SER D 1 192 ? 156.353 160.019 115.847 1.00 99.19 192 SER D C 1
ATOM 9286 O O . SER D 1 192 ? 156.472 161.055 116.508 1.00 99.19 192 SER D O 1
ATOM 9289 N N . VAL D 1 193 ? 156.028 158.856 116.409 1.00 91.34 193 VAL D N 1
ATOM 9290 C CA . VAL D 1 193 ? 155.754 158.797 117.838 1.00 91.34 193 VAL D CA 1
ATOM 9291 C C . VAL D 1 193 ? 157.030 158.955 118.645 1.00 91.34 193 VAL D C 1
ATOM 9292 O O . VAL D 1 193 ? 157.013 159.548 119.727 1.00 91.34 193 VAL D O 1
ATOM 9296 N N . SER D 1 194 ? 158.150 158.432 118.151 1.00 91.49 194 SER D N 1
ATOM 9297 C CA . SER D 1 194 ? 159.398 158.546 118.892 1.00 91.49 194 SER D CA 1
ATOM 9298 C C . SER D 1 194 ? 159.755 160.001 119.133 1.00 91.49 194 SER D C 1
ATOM 9299 O O . SER D 1 194 ? 160.108 160.393 120.252 1.00 91.49 194 SER D O 1
ATOM 9302 N N . HIS D 1 195 ? 159.677 160.820 118.089 1.00 96.12 195 HIS D N 1
ATOM 9303 C CA . HIS D 1 195 ? 160.023 162.222 118.250 1.00 96.12 195 HIS D CA 1
ATOM 9304 C C . HIS D 1 195 ? 159.060 162.917 119.194 1.00 96.12 195 HIS D C 1
ATOM 9305 O O . HIS D 1 195 ? 159.469 163.753 120.009 1.00 96.12 195 HIS D O 1
ATOM 9312 N N . TYR D 1 196 ? 157.776 162.587 119.101 1.00 87.36 196 TYR D N 1
ATOM 9313 C CA . TYR D 1 196 ? 156.817 163.190 120.010 1.00 87.36 196 TYR D CA 1
ATOM 9314 C C . TYR D 1 196 ? 157.153 162.850 121.448 1.00 87.36 196 TYR D C 1
ATOM 9315 O O . TYR D 1 196 ? 157.119 163.717 122.323 1.00 87.36 196 TYR D O 1
ATOM 9324 N N . LEU D 1 197 ? 157.467 161.584 121.714 1.00 81.64 197 LEU D N 1
ATOM 9325 C CA . LEU D 1 197 ? 157.791 161.182 123.076 1.00 81.64 197 LEU D CA 1
ATOM 9326 C C . LEU D 1 197 ? 159.030 161.890 123.577 1.00 81.64 197 LEU D C 1
ATOM 9327 O O . LEU D 1 197 ? 159.058 162.367 124.712 1.00 81.64 197 LEU D O 1
ATOM 9332 N N . VAL D 1 198 ? 160.064 161.976 122.748 1.00 84.82 198 VAL D N 1
ATOM 9333 C CA . VAL D 1 198 ? 161.285 162.629 123.196 1.00 84.82 198 VAL D CA 1
ATOM 9334 C C . VAL D 1 198 ? 161.008 164.083 123.543 1.00 84.82 198 VAL D C 1
ATOM 9335 O O . VAL D 1 198 ? 161.394 164.571 124.613 1.00 84.82 198 VAL D O 1
ATOM 9339 N N . LEU D 1 199 ? 160.318 164.795 122.653 1.00 95.72 199 LEU D N 1
ATOM 9340 C CA . LEU D 1 199 ? 160.072 166.207 122.911 1.00 95.72 199 LEU D CA 1
ATOM 9341 C C . LEU D 1 199 ? 159.169 166.404 124.117 1.00 95.72 199 LEU D C 1
ATOM 9342 O O . LEU D 1 199 ? 159.425 167.276 124.957 1.00 95.72 199 LEU D O 1
ATOM 9347 N N . LYS D 1 200 ? 158.109 165.611 124.223 1.00 87.86 200 LYS D N 1
ATOM 9348 C CA . LYS D 1 200 ? 157.188 165.769 125.334 1.00 87.86 200 LYS D CA 1
ATOM 9349 C C . LYS D 1 200 ? 157.866 165.451 126.653 1.00 87.86 200 LYS D C 1
ATOM 9350 O O . LYS D 1 200 ? 157.597 166.104 127.661 1.00 87.86 200 LYS D O 1
ATOM 9356 N N . THR D 1 201 ? 158.752 164.457 126.674 1.00 89.07 201 THR D N 1
ATOM 9357 C CA . THR D 1 201 ? 159.465 164.151 127.906 1.00 89.07 201 THR D CA 1
ATOM 9358 C C . THR D 1 201 ? 160.446 165.249 128.267 1.00 89.07 201 THR D C 1
ATOM 9359 O O . THR D 1 201 ? 160.593 165.587 129.445 1.00 89.07 201 THR D O 1
ATOM 9363 N N . ALA D 1 202 ? 161.125 165.827 127.281 1.00 91.65 202 ALA D N 1
ATOM 9364 C CA . ALA D 1 202 ? 161.974 166.971 127.588 1.00 91.65 202 ALA D CA 1
ATOM 9365 C C . ALA D 1 202 ? 161.156 168.088 128.223 1.00 91.65 202 ALA D C 1
ATOM 9366 O O . ALA D 1 202 ? 161.535 168.647 129.262 1.00 91.65 202 ALA D O 1
ATOM 9368 N N . ILE D 1 203 ? 160.005 168.397 127.630 1.00 97.02 203 ILE D N 1
ATOM 9369 C CA . ILE D 1 203 ? 159.163 169.463 128.163 1.00 97.02 203 ILE D CA 1
ATOM 9370 C C . ILE D 1 203 ? 158.676 169.116 129.561 1.00 97.02 203 ILE D C 1
ATOM 9371 O O . ILE D 1 203 ? 158.630 169.974 130.447 1.00 97.02 203 ILE D O 1
ATOM 9376 N N . SER D 1 204 ? 158.288 167.865 129.778 1.00 93.58 204 SER D N 1
ATOM 9377 C CA . SER D 1 204 ? 157.766 167.473 131.077 1.00 93.58 204 SER D CA 1
ATOM 9378 C C . SER D 1 204 ? 158.840 167.547 132.147 1.00 93.58 204 SER D C 1
ATOM 9379 O O . SER D 1 204 ? 158.569 167.969 133.273 1.00 93.58 204 SER D O 1
ATOM 9382 N N . ILE D 1 205 ? 160.061 167.132 131.823 1.00 96.07 205 ILE D N 1
ATOM 9383 C CA . ILE D 1 205 ? 161.155 167.271 132.776 1.00 96.07 205 ILE D CA 1
ATOM 9384 C C . ILE D 1 205 ? 161.376 168.734 133.111 1.00 96.07 205 ILE D C 1
ATOM 9385 O O . ILE D 1 205 ? 161.546 169.100 134.282 1.00 96.07 205 ILE D O 1
ATOM 9390 N N . ILE D 1 206 ? 161.375 169.594 132.094 1.00 103.68 206 ILE D N 1
ATOM 9391 C CA . ILE D 1 206 ? 161.581 171.015 132.347 1.00 103.68 206 ILE D CA 1
ATOM 9392 C C . ILE D 1 206 ? 160.492 171.548 133.263 1.00 103.68 206 ILE D C 1
ATOM 9393 O O . ILE D 1 206 ? 160.765 172.266 134.231 1.00 103.68 206 ILE D O 1
ATOM 9398 N N . THR D 1 207 ? 159.241 171.192 132.979 1.00 106.47 207 THR D N 1
ATOM 9399 C CA . THR D 1 207 ? 158.133 171.675 133.791 1.00 106.47 207 THR D CA 1
ATOM 9400 C C . THR D 1 207 ? 158.241 171.183 135.223 1.00 106.47 207 THR D C 1
ATOM 9401 O O . THR D 1 207 ? 158.050 171.955 136.167 1.00 106.47 207 THR D O 1
ATOM 9405 N N . GLY D 1 208 ? 158.545 169.902 135.405 1.00 108.53 208 GLY D N 1
ATOM 9406 C CA . GLY D 1 208 ? 158.645 169.369 136.750 1.00 108.53 208 GLY D CA 1
ATOM 9407 C C . GLY D 1 208 ? 159.737 170.045 137.550 1.00 108.53 208 GLY D C 1
ATOM 9408 O O . GLY D 1 208 ? 159.526 170.450 138.695 1.00 108.53 208 GLY D O 1
ATOM 9409 N N . LEU D 1 209 ? 160.916 170.198 136.947 1.00 111.64 209 LEU D N 1
ATOM 9410 C CA . LEU D 1 209 ? 162.010 170.839 137.665 1.00 111.64 209 LEU D CA 1
ATOM 9411 C C . LEU D 1 209 ? 161.698 172.295 137.968 1.00 111.64 209 LEU D C 1
ATOM 9412 O O . LEU D 1 209 ? 161.990 172.777 139.066 1.00 111.64 209 LEU D O 1
ATOM 9417 N N . VAL D 1 210 ? 161.108 173.014 137.013 1.00 114.35 210 VAL D N 1
ATOM 9418 C CA . VAL D 1 210 ? 160.801 174.418 137.248 1.00 114.35 210 VAL D CA 1
ATOM 9419 C C . VAL D 1 210 ? 159.779 174.558 138.363 1.00 114.35 210 VAL D C 1
ATOM 9420 O O . VAL D 1 210 ? 159.913 175.418 139.242 1.00 114.35 210 VAL D O 1
ATOM 9424 N N . ALA D 1 211 ? 158.746 173.718 138.353 1.00 120.34 211 ALA D N 1
ATOM 9425 C CA . ALA D 1 211 ? 157.749 173.777 139.412 1.00 120.34 211 ALA D CA 1
ATOM 9426 C C . ALA D 1 211 ? 158.368 173.455 140.760 1.00 120.34 211 ALA D C 1
ATOM 9427 O O . ALA D 1 211 ? 158.067 174.112 141.760 1.00 120.34 211 ALA D O 1
ATOM 9429 N N . TRP D 1 212 ? 159.244 172.453 140.807 1.00 121.61 212 TRP D N 1
ATOM 9430 C CA . TRP D 1 212 ? 159.891 172.108 142.067 1.00 121.61 212 TRP D CA 1
ATOM 9431 C C . TRP D 1 212 ? 160.736 173.265 142.579 1.00 121.61 212 TRP D C 1
ATOM 9432 O O . TRP D 1 212 ? 160.682 173.614 143.764 1.00 121.61 212 TRP D O 1
ATOM 9443 N N . ALA D 1 213 ? 161.518 173.879 141.693 1.00 125.78 213 ALA D N 1
ATOM 9444 C CA . ALA D 1 213 ? 162.368 174.986 142.107 1.00 125.78 213 ALA D CA 1
ATOM 9445 C C . ALA D 1 213 ? 161.540 176.165 142.593 1.00 125.78 213 ALA D C 1
ATOM 9446 O O . ALA D 1 213 ? 161.857 176.775 143.620 1.00 125.78 213 ALA D O 1
ATOM 9448 N N . MET D 1 214 ? 160.470 176.498 141.874 1.00 131.19 214 MET D N 1
ATOM 9449 C CA . MET D 1 214 ? 159.648 177.630 142.277 1.00 131.19 214 MET D CA 1
ATOM 9450 C C . MET D 1 214 ? 158.948 177.353 143.600 1.00 131.19 214 MET D C 1
ATOM 9451 O O . MET D 1 214 ? 158.831 178.247 144.444 1.00 131.19 214 MET D O 1
ATOM 9456 N N . LEU D 1 215 ? 158.476 176.123 143.802 1.00 131.54 215 LEU D N 1
ATOM 9457 C CA . LEU D 1 215 ? 157.855 175.787 145.076 1.00 131.54 215 LEU D CA 1
ATOM 9458 C C . LEU D 1 215 ? 158.860 175.871 146.212 1.00 131.54 215 LEU D C 1
ATOM 9459 O O . LEU D 1 215 ? 158.526 176.321 147.314 1.00 131.54 215 LEU D O 1
ATOM 9464 N N . ALA D 1 216 ? 160.095 175.434 145.967 1.00 133.75 216 ALA D N 1
ATOM 9465 C CA . ALA D 1 216 ? 161.136 175.600 146.975 1.00 133.75 216 ALA D CA 1
ATOM 9466 C C . ALA D 1 216 ? 161.373 177.074 147.270 1.00 133.75 216 ALA D C 1
ATOM 9467 O O . ALA D 1 216 ? 161.591 177.458 148.424 1.00 133.75 216 ALA D O 1
ATOM 9469 N N . ALA D 1 217 ? 161.328 177.918 146.237 1.00 134.87 217 ALA D N 1
ATOM 9470 C CA . ALA D 1 217 ? 161.439 179.353 146.455 1.00 134.87 217 ALA D CA 1
ATOM 9471 C C . ALA D 1 217 ? 160.272 179.897 147.264 1.00 134.87 217 ALA D C 1
ATOM 9472 O O . ALA D 1 217 ? 160.380 180.987 147.831 1.00 134.87 217 ALA D O 1
ATOM 9474 N N . LEU D 1 218 ? 159.157 179.171 147.320 1.00 135.42 218 LEU D N 1
ATOM 9475 C CA . LEU D 1 218 ? 158.021 179.541 148.152 1.00 135.42 218 LEU D CA 1
ATOM 9476 C C . LEU D 1 218 ? 157.838 178.584 149.321 1.00 135.42 218 LEU D C 1
ATOM 9477 O O . LEU D 1 218 ? 156.714 178.406 149.797 1.00 135.42 218 LEU D O 1
ATOM 9482 N N . ASP D 1 219 ? 158.919 177.917 149.734 1.00 138.37 219 ASP D N 1
ATOM 9483 C CA . ASP D 1 219 ? 159.064 177.113 150.949 1.00 138.37 219 ASP D CA 1
ATOM 9484 C C . ASP D 1 219 ? 157.795 176.376 151.363 1.00 138.37 219 ASP D C 1
ATOM 9485 O O . ASP D 1 219 ? 157.391 176.431 152.528 1.00 138.37 219 ASP D O 1
ATOM 9490 N N . VAL D 1 220 ? 157.170 175.678 150.428 1.00 136.30 220 VAL D N 1
ATOM 9491 C CA . VAL D 1 220 ? 156.030 174.834 150.747 1.00 136.30 220 VAL D CA 1
ATOM 9492 C C . VAL D 1 220 ? 156.518 173.415 150.992 1.00 136.30 220 VAL D C 1
ATOM 9493 O O . VAL D 1 220 ? 157.541 172.980 150.461 1.00 136.30 220 VAL D O 1
ATOM 9497 N N . ARG D 1 221 ? 155.775 172.680 151.810 1.00 134.27 221 ARG D N 1
ATOM 9498 C CA . ARG D 1 221 ? 156.135 171.304 152.096 1.00 134.27 221 ARG D CA 1
ATOM 9499 C C . ARG D 1 221 ? 155.824 170.421 150.896 1.00 134.27 221 ARG D C 1
ATOM 9500 O O . ARG D 1 221 ? 154.934 170.718 150.095 1.00 134.27 221 ARG D O 1
ATOM 9508 N N . PHE D 1 222 ? 156.574 169.325 150.784 1.00 131.32 222 PHE D N 1
ATOM 9509 C CA . PHE D 1 222 ? 156.447 168.375 149.680 1.00 131.32 222 PHE D CA 1
ATOM 9510 C C . PHE D 1 222 ? 156.648 169.041 148.325 1.00 131.32 222 PHE D C 1
ATOM 9511 O O . PHE D 1 222 ? 156.021 168.651 147.339 1.00 131.32 222 PHE D O 1
ATOM 9519 N N . ALA D 1 223 ? 157.517 170.049 148.258 1.00 125.80 223 ALA D N 1
ATOM 9520 C CA . ALA D 1 223 ? 157.754 170.712 146.982 1.00 125.80 223 ALA D CA 1
ATOM 9521 C C . ALA D 1 223 ? 158.232 169.713 145.943 1.00 125.80 223 ALA D C 1
ATOM 9522 O O . ALA D 1 223 ? 157.821 169.763 144.778 1.00 125.80 223 ALA D O 1
ATOM 9524 N N . PHE D 1 224 ? 159.086 168.780 146.354 1.00 121.97 224 PHE D N 1
ATOM 9525 C CA . PHE D 1 224 ? 159.586 167.794 145.410 1.00 121.97 224 PHE D CA 1
ATOM 9526 C C . PHE D 1 224 ? 158.483 166.862 144.936 1.00 121.97 224 PHE D C 1
ATOM 9527 O O . PHE D 1 224 ? 158.432 166.512 143.754 1.00 121.97 224 PHE D O 1
ATOM 9535 N N . VAL D 1 225 ? 157.605 166.428 145.838 1.00 116.14 225 VAL D N 1
ATOM 9536 C CA . VAL D 1 225 ? 156.539 165.527 145.416 1.00 116.14 225 VAL D CA 1
ATOM 9537 C C . VAL D 1 225 ? 155.611 166.232 144.443 1.00 116.14 225 VAL D C 1
ATOM 9538 O O . VAL D 1 225 ? 155.171 165.646 143.449 1.00 116.14 225 VAL D O 1
ATOM 9542 N N . TRP D 1 226 ? 155.304 167.499 144.702 1.00 118.31 226 TRP D N 1
ATOM 9543 C CA . TRP D 1 226 ? 154.456 168.223 143.767 1.00 118.31 226 TRP D CA 1
ATOM 9544 C C . TRP D 1 226 ? 155.151 168.414 142.428 1.00 118.31 226 TRP D C 1
ATOM 9545 O O . TRP D 1 226 ? 154.508 168.341 141.376 1.00 118.31 226 TRP D O 1
ATOM 9556 N N . GLY D 1 227 ? 156.460 168.657 142.439 1.00 104.91 227 GLY D N 1
ATOM 9557 C CA . GLY D 1 227 ? 157.181 168.730 141.180 1.00 104.91 227 GLY D CA 1
ATOM 9558 C C . GLY D 1 227 ? 157.110 167.429 140.408 1.00 104.91 227 GLY D C 1
ATOM 9559 O O . GLY D 1 227 ? 156.891 167.423 139.194 1.00 104.91 227 GLY D O 1
ATOM 9560 N N . LEU D 1 228 ? 157.277 166.309 141.107 1.00 97.63 228 LEU D N 1
ATOM 9561 C CA . LEU D 1 228 ? 157.162 165.009 140.458 1.00 97.63 228 LEU D CA 1
ATOM 9562 C C . LEU D 1 228 ? 155.773 164.809 139.883 1.00 97.63 228 LEU D C 1
ATOM 9563 O O . LEU D 1 228 ? 155.618 164.288 138.775 1.00 97.63 228 LEU D O 1
ATOM 9568 N N . LEU D 1 229 ? 154.750 165.186 140.639 1.00 97.55 229 LEU D N 1
ATOM 9569 C CA . LEU D 1 229 ? 153.389 164.993 140.170 1.00 97.55 229 LEU D CA 1
ATOM 9570 C C . LEU D 1 229 ? 153.118 165.842 138.941 1.00 97.55 229 LEU D C 1
ATOM 9571 O O . LEU D 1 229 ? 152.467 165.387 137.995 1.00 97.55 229 LEU D O 1
ATOM 9576 N N . ALA D 1 230 ? 153.614 167.079 138.931 1.00 92.77 230 ALA D N 1
ATOM 9577 C CA . ALA D 1 230 ? 153.466 167.915 137.748 1.00 92.77 230 ALA D CA 1
ATOM 9578 C C . ALA D 1 230 ? 154.165 167.290 136.555 1.00 92.77 230 ALA D C 1
ATOM 9579 O O . ALA D 1 230 ? 153.622 167.275 135.445 1.00 92.77 230 ALA D O 1
ATOM 9581 N N . PHE D 1 231 ? 155.365 166.754 136.763 1.00 90.13 231 PHE D N 1
ATOM 9582 C CA . PHE D 1 231 ? 156.060 166.107 135.659 1.00 90.13 231 PHE D CA 1
ATOM 9583 C C . PHE D 1 231 ? 155.261 164.930 135.130 1.00 90.13 231 PHE D C 1
ATOM 9584 O O . PHE D 1 231 ? 155.109 164.765 133.918 1.00 90.13 231 PHE D O 1
ATOM 9592 N N . ALA D 1 232 ? 154.750 164.093 136.026 1.00 84.37 232 ALA D N 1
ATOM 9593 C CA . ALA D 1 232 ? 154.032 162.907 135.581 1.00 84.37 232 ALA D CA 1
ATOM 9594 C C . ALA D 1 232 ? 152.764 163.282 134.836 1.00 84.37 232 ALA D C 1
ATOM 9595 O O . ALA D 1 232 ? 152.434 162.673 133.815 1.00 84.37 232 ALA D O 1
ATOM 9597 N N . LEU D 1 233 ? 152.044 164.284 135.321 1.00 86.37 233 LEU D N 1
ATOM 9598 C CA . LEU D 1 233 ? 150.789 164.658 134.694 1.00 86.37 233 LEU D CA 1
ATOM 9599 C C . LEU D 1 233 ? 150.974 165.521 133.464 1.00 86.37 233 LEU D C 1
ATOM 9600 O O . LEU D 1 233 ? 150.011 165.724 132.724 1.00 86.37 233 LEU D O 1
ATOM 9605 N N . ASN D 1 234 ? 152.175 166.030 133.220 1.00 89.30 234 ASN D N 1
ATOM 9606 C CA . ASN D 1 234 ? 152.370 166.833 132.028 1.00 89.30 234 ASN D CA 1
ATOM 9607 C C . ASN D 1 234 ? 152.179 166.034 130.755 1.00 89.30 234 ASN D C 1
ATOM 9608 O O . ASN D 1 234 ? 152.084 166.629 129.679 1.00 89.30 234 ASN D O 1
ATOM 9613 N N . TYR D 1 235 ? 152.119 164.709 130.844 1.00 82.70 235 TYR D N 1
ATOM 9614 C CA . TYR D 1 235 ? 151.975 163.910 129.637 1.00 82.70 235 TYR D CA 1
ATOM 9615 C C . TYR D 1 235 ? 150.590 164.040 129.027 1.00 82.70 235 TYR D C 1
ATOM 9616 O O . TYR D 1 235 ? 150.458 164.038 127.801 1.00 82.70 235 TYR D O 1
ATOM 9625 N N . ILE D 1 236 ? 149.554 164.160 129.846 1.00 78.02 236 ILE D N 1
ATOM 9626 C CA . ILE D 1 236 ? 148.233 164.485 129.323 1.00 78.02 236 ILE D CA 1
ATOM 9627 C C . ILE D 1 236 ? 148.223 165.969 128.984 1.00 78.02 236 ILE D C 1
ATOM 9628 O O . ILE D 1 236 ? 148.386 166.804 129.880 1.00 78.02 236 ILE D O 1
ATOM 9633 N N . PRO D 1 237 ? 148.005 166.336 127.737 1.00 82.77 237 PRO D N 1
ATOM 9634 C CA . PRO D 1 237 ? 148.353 167.686 127.277 1.00 82.77 237 PRO D CA 1
ATOM 9635 C C . PRO D 1 237 ? 147.710 168.839 128.029 1.00 82.77 237 PRO D C 1
ATOM 9636 O O . PRO D 1 237 ? 148.420 169.702 128.555 1.00 82.77 237 PRO D O 1
ATOM 9640 N N . ASN D 1 238 ? 146.386 168.890 128.079 1.00 82.85 238 ASN D N 1
ATOM 9641 C CA . ASN D 1 238 ? 145.707 170.037 128.664 1.00 82.85 238 ASN D CA 1
ATOM 9642 C C . ASN D 1 238 ? 145.054 169.740 129.998 1.00 82.85 238 ASN D C 1
ATOM 9643 O O . ASN D 1 238 ? 145.048 170.596 130.879 1.00 82.85 238 ASN D O 1
ATOM 9648 N N . ILE D 1 239 ? 144.495 168.549 130.167 1.00 84.42 239 ILE D N 1
ATOM 9649 C CA . ILE D 1 239 ? 143.905 168.193 131.448 1.00 84.42 239 ILE D CA 1
ATOM 9650 C C . ILE D 1 239 ? 144.988 167.989 132.496 1.00 84.42 239 ILE D C 1
ATOM 9651 O O . ILE D 1 239 ? 144.819 168.355 133.664 1.00 84.42 239 ILE D O 1
ATOM 9656 N N . GLY D 1 240 ? 146.114 167.402 132.097 1.00 91.30 240 GLY D N 1
ATOM 9657 C CA . GLY D 1 240 ? 147.090 166.961 133.077 1.00 91.30 240 GLY D CA 1
ATOM 9658 C C . GLY D 1 240 ? 147.698 168.101 133.867 1.00 91.30 240 GLY D C 1
ATOM 9659 O O . GLY D 1 240 ? 147.793 168.039 135.093 1.00 91.30 240 GLY D O 1
ATOM 9660 N N . SER D 1 241 ? 148.121 169.158 133.176 1.00 96.89 241 SER D N 1
ATOM 9661 C CA . SER D 1 241 ? 148.755 170.271 133.872 1.00 96.89 241 SER D CA 1
ATOM 9662 C C . SER D 1 241 ? 147.780 170.954 134.818 1.00 96.89 241 SER D C 1
ATOM 9663 O O . SER D 1 241 ? 148.129 171.277 135.961 1.00 96.89 241 SER D O 1
ATOM 9666 N N . VAL D 1 242 ? 146.550 171.175 134.361 1.00 96.44 242 VAL D N 1
ATOM 9667 C CA . VAL D 1 242 ? 145.550 171.823 135.199 1.00 96.44 242 VAL D CA 1
ATOM 9668 C C . VAL D 1 242 ? 145.258 170.977 136.425 1.00 96.44 242 VAL D C 1
ATOM 9669 O O . VAL D 1 242 ? 145.135 171.494 137.540 1.00 96.44 242 VAL D O 1
ATOM 9673 N N . LEU D 1 243 ? 145.140 169.666 136.244 1.00 95.92 243 LEU D N 1
ATOM 9674 C CA . LEU D 1 243 ? 144.846 168.804 137.378 1.00 95.92 243 LEU D CA 1
ATOM 9675 C C . LEU D 1 243 ? 146.019 168.764 138.345 1.00 95.92 243 LEU D C 1
ATOM 9676 O O . LEU D 1 243 ? 145.827 168.671 139.561 1.00 95.92 243 LEU D O 1
ATOM 9681 N N . ALA D 1 244 ? 147.244 168.821 137.824 1.00 100.92 244 ALA D N 1
ATOM 9682 C CA . ALA D 1 244 ? 148.416 168.772 138.686 1.00 100.92 244 ALA D CA 1
ATOM 9683 C C . ALA D 1 244 ? 148.601 170.064 139.460 1.00 100.92 244 ALA D C 1
ATOM 9684 O O . ALA D 1 244 ? 149.152 170.051 140.564 1.00 100.92 244 ALA D O 1
ATOM 9686 N N . ALA D 1 245 ? 148.159 171.185 138.899 1.00 114.69 245 ALA D N 1
ATOM 9687 C CA . ALA D 1 245 ? 148.337 172.461 139.574 1.00 114.69 245 ALA D CA 1
ATOM 9688 C C . ALA D 1 245 ? 147.506 172.591 140.842 1.00 114.69 245 ALA D C 1
ATOM 9689 O O . ALA D 1 245 ? 147.732 173.528 141.611 1.00 114.69 245 ALA D O 1
ATOM 9691 N N . ILE D 1 246 ? 146.559 171.693 141.080 1.00 117.09 246 ILE D N 1
ATOM 9692 C CA . ILE D 1 246 ? 145.617 171.863 142.182 1.00 117.09 246 ILE D CA 1
ATOM 9693 C C . ILE D 1 246 ? 146.264 171.578 143.534 1.00 117.09 246 ILE D C 1
ATOM 9694 O O . ILE D 1 246 ? 146.275 172.478 144.380 1.00 117.09 246 ILE D O 1
ATOM 9699 N N . PRO D 1 247 ? 146.815 170.392 143.798 1.00 122.14 247 PRO D N 1
ATOM 9700 C CA . PRO D 1 247 ? 147.200 170.047 145.178 1.00 122.14 247 PRO D CA 1
ATOM 9701 C C . PRO D 1 247 ? 148.164 171.047 145.797 1.00 122.14 247 PRO D C 1
ATOM 9702 O O . PRO D 1 247 ? 148.019 171.378 146.983 1.00 122.14 247 PRO D O 1
ATOM 9706 N N . PRO D 1 248 ? 149.165 171.550 145.063 1.00 128.84 248 PRO D N 1
ATOM 9707 C CA . PRO D 1 248 ? 149.983 172.616 145.657 1.00 128.84 248 PRO D CA 1
ATOM 9708 C C . PRO D 1 248 ? 149.184 173.851 146.010 1.00 128.84 248 PRO D C 1
ATOM 9709 O O . PRO D 1 248 ? 149.419 174.457 147.062 1.00 128.84 248 PRO D O 1
ATOM 9713 N N . ILE D 1 249 ? 148.236 174.241 145.159 1.00 133.50 249 ILE D N 1
ATOM 9714 C CA . ILE D 1 249 ? 147.410 175.402 145.467 1.00 133.50 249 ILE D CA 1
ATOM 9715 C C . ILE D 1 249 ? 146.589 175.142 146.719 1.00 133.50 249 ILE D C 1
ATOM 9716 O O . ILE D 1 249 ? 146.470 176.008 147.594 1.00 133.50 249 ILE D O 1
ATOM 9721 N N . ALA D 1 250 ? 146.022 173.943 146.831 1.00 135.38 250 ALA D N 1
ATOM 9722 C CA . ALA D 1 250 ? 145.257 173.593 148.019 1.00 135.38 250 ALA D CA 1
ATOM 9723 C C . ALA D 1 250 ? 146.119 173.696 149.267 1.00 135.38 250 ALA D C 1
ATOM 9724 O O . ALA D 1 250 ? 145.716 174.304 150.264 1.00 135.38 250 ALA D O 1
ATOM 9726 N N . GLN D 1 251 ? 147.322 173.125 149.220 1.00 142.64 251 GLN D N 1
ATOM 9727 C CA . GLN D 1 251 ? 148.188 173.144 150.394 1.00 142.64 251 GLN D CA 1
ATOM 9728 C C . GLN D 1 251 ? 148.568 174.569 150.773 1.00 142.64 251 GLN D C 1
ATOM 9729 O O . GLN D 1 251 ? 148.467 174.959 151.942 1.00 142.64 251 GLN D O 1
ATOM 9735 N N . VAL D 1 252 ? 148.987 175.371 149.794 1.00 146.96 252 VAL D N 1
ATOM 9736 C CA . VAL D 1 252 ? 149.454 176.716 150.111 1.00 146.96 252 VAL D CA 1
ATOM 9737 C C . VAL D 1 252 ? 148.306 177.584 150.608 1.00 146.96 252 VAL D C 1
ATOM 9738 O O . VAL D 1 252 ? 148.488 178.420 151.500 1.00 146.96 252 VAL D O 1
ATOM 9742 N N . LEU D 1 253 ? 147.108 177.404 150.055 1.00 146.86 253 LEU D N 1
ATOM 9743 C CA . LEU D 1 253 ? 145.982 178.211 150.502 1.00 146.86 253 LEU D CA 1
ATOM 9744 C C . LEU D 1 253 ? 145.539 177.805 151.899 1.00 146.86 253 LEU D C 1
ATOM 9745 O O . LEU D 1 253 ? 145.278 178.662 152.750 1.00 146.86 253 LEU D O 1
ATOM 9750 N N . VAL D 1 254 ? 145.462 176.500 152.163 1.00 151.31 254 VAL D N 1
ATOM 9751 C CA . VAL D 1 254 ? 144.909 176.063 153.436 1.00 151.31 254 VAL D CA 1
ATOM 9752 C C . VAL D 1 254 ? 145.919 176.261 154.558 1.00 151.31 254 VAL D C 1
ATOM 9753 O O . VAL D 1 254 ? 145.534 176.420 155.722 1.00 151.31 254 VAL D O 1
ATOM 9757 N N . PHE D 1 255 ? 147.215 176.267 154.247 1.00 152.39 255 PHE D N 1
ATOM 9758 C CA . PHE D 1 255 ? 148.202 176.580 155.276 1.00 152.39 255 PHE D CA 1
ATOM 9759 C C . PHE D 1 255 ? 148.463 178.078 155.371 1.00 152.39 255 PHE D C 1
ATOM 9760 O O . PHE D 1 255 ? 148.243 178.687 156.421 1.00 152.39 255 PHE D O 1
ATOM 9768 N N . ASN D 1 256 ? 148.923 178.686 154.282 1.00 154.90 256 ASN D N 1
ATOM 9769 C CA . ASN D 1 256 ? 149.421 180.053 154.362 1.00 154.90 256 ASN D CA 1
ATOM 9770 C C . ASN D 1 256 ? 148.312 181.080 154.163 1.00 154.90 256 ASN D C 1
ATOM 9771 O O . ASN D 1 256 ? 148.031 181.875 155.064 1.00 154.90 256 ASN D O 1
ATOM 9776 N N . GLY D 1 257 ? 147.673 181.075 153.004 1.00 154.85 257 GLY D N 1
ATOM 9777 C CA . GLY D 1 257 ? 146.636 182.067 152.776 1.00 154.85 257 GLY D CA 1
ATOM 9778 C C . GLY D 1 257 ? 146.425 182.309 151.292 1.00 154.85 257 GLY D C 1
ATOM 9779 O O . GLY D 1 257 ? 146.690 181.437 150.465 1.00 154.85 257 GLY D O 1
ATOM 9780 N N . PHE D 1 258 ? 145.963 183.519 150.985 1.00 159.37 258 PHE D N 1
ATOM 9781 C CA . PHE D 1 258 ? 145.407 183.845 149.678 1.00 159.37 258 PHE D CA 1
ATOM 9782 C C . PHE D 1 258 ? 146.412 184.483 148.728 1.00 159.37 258 PHE D C 1
ATOM 9783 O O . PHE D 1 258 ? 146.508 184.065 147.573 1.00 159.37 258 PHE D O 1
ATOM 9791 N N . TYR D 1 259 ? 147.139 185.509 149.172 1.00 160.10 259 TYR D N 1
ATOM 9792 C CA . TYR D 1 259 ? 148.023 186.232 148.262 1.00 160.10 259 TYR D CA 1
ATOM 9793 C C . TYR D 1 259 ? 149.128 185.327 147.731 1.00 160.10 259 TYR D C 1
ATOM 9794 O O . TYR D 1 259 ? 149.417 185.309 146.527 1.00 160.10 259 TYR D O 1
ATOM 9803 N N . GLU D 1 260 ? 149.753 184.559 148.621 1.00 159.67 260 GLU D N 1
ATOM 9804 C CA . GLU D 1 260 ? 150.791 183.627 148.201 1.00 159.67 260 GLU D CA 1
ATOM 9805 C C . GLU D 1 260 ? 150.233 182.529 147.306 1.00 159.67 260 GLU D C 1
ATOM 9806 O O . GLU D 1 260 ? 150.895 182.116 146.347 1.00 159.67 260 GLU D O 1
ATOM 9812 N N . ALA D 1 261 ? 149.025 182.047 147.597 1.00 154.02 261 ALA D N 1
ATOM 9813 C CA . ALA D 1 261 ? 148.407 181.060 146.724 1.00 154.02 261 ALA D CA 1
ATOM 9814 C C . ALA D 1 261 ? 148.181 181.634 145.334 1.00 154.02 261 ALA D C 1
ATOM 9815 O O . ALA D 1 261 ? 148.406 180.952 144.328 1.00 154.02 261 ALA D O 1
ATOM 9817 N N . LEU D 1 262 ? 147.739 182.889 145.259 1.00 154.70 262 LEU D N 1
ATOM 9818 C CA . LEU D 1 262 ? 147.559 183.529 143.961 1.00 154.70 262 LEU D CA 1
ATOM 9819 C C . LEU D 1 262 ? 148.885 183.650 143.228 1.00 154.70 262 LEU D C 1
ATOM 9820 O O . LEU D 1 262 ? 148.953 183.438 142.013 1.00 154.70 262 LEU D O 1
ATOM 9825 N N . LEU D 1 263 ? 149.951 183.994 143.949 1.00 156.26 263 LEU D N 1
ATOM 9826 C CA . LEU D 1 263 ? 151.263 184.068 143.313 1.00 156.26 263 LEU D CA 1
ATOM 9827 C C . LEU D 1 263 ? 151.691 182.709 142.773 1.00 156.26 263 LEU D C 1
ATOM 9828 O O . LEU D 1 263 ? 152.243 182.613 141.670 1.00 156.26 263 LEU D O 1
ATOM 9833 N N . VAL D 1 264 ? 151.440 181.646 143.534 1.00 151.17 264 VAL D N 1
ATOM 9834 C CA . VAL D 1 264 ? 151.819 180.307 143.089 1.00 151.17 264 VAL D CA 1
ATOM 9835 C C . VAL D 1 264 ? 151.030 179.912 141.847 1.00 151.17 264 VAL D C 1
ATOM 9836 O O . VAL D 1 264 ? 151.576 179.332 140.896 1.00 151.17 264 VAL D O 1
ATOM 9840 N N . LEU D 1 265 ? 149.732 180.209 141.836 1.00 150.35 265 LEU D N 1
ATOM 9841 C CA . LEU D 1 265 ? 148.929 179.902 140.660 1.00 150.35 265 LEU D CA 1
ATOM 9842 C C . LEU D 1 265 ? 149.393 180.719 139.464 1.00 150.35 265 LEU D C 1
ATOM 9843 O O . LEU D 1 265 ? 149.366 180.239 138.326 1.00 150.35 265 LEU D O 1
ATOM 9848 N N . ALA D 1 266 ? 149.822 181.958 139.701 1.00 151.90 266 ALA D N 1
ATOM 9849 C CA . ALA D 1 266 ? 150.404 182.749 138.626 1.00 151.90 266 ALA D CA 1
ATOM 9850 C C . ALA D 1 266 ? 151.669 182.092 138.097 1.00 151.90 266 ALA D C 1
ATOM 9851 O O . ALA D 1 266 ? 151.927 182.101 136.889 1.00 151.90 266 ALA D O 1
ATOM 9853 N N . GLY D 1 267 ? 152.474 181.527 138.993 1.00 152.92 267 GLY D N 1
ATOM 9854 C CA . GLY D 1 267 ? 153.658 180.810 138.550 1.00 152.92 267 GLY D CA 1
ATOM 9855 C C . GLY D 1 267 ? 153.317 179.627 137.665 1.00 152.92 267 GLY D C 1
ATOM 9856 O O . GLY D 1 267 ? 153.932 179.420 136.614 1.00 152.92 267 GLY D O 1
ATOM 9857 N N . TYR D 1 268 ? 152.324 178.836 138.075 1.00 148.31 268 TYR D N 1
ATOM 9858 C CA . TYR D 1 268 ? 151.890 177.732 137.222 1.00 148.31 268 TYR D CA 1
ATOM 9859 C C . TYR D 1 268 ? 151.367 178.224 135.886 1.00 148.31 268 TYR D C 1
ATOM 9860 O O . TYR D 1 268 ? 151.626 177.604 134.850 1.00 148.31 268 TYR D O 1
ATOM 9869 N N . LEU D 1 269 ? 150.610 179.317 135.885 1.00 151.40 269 LEU D N 1
ATOM 9870 C CA . LEU D 1 269 ? 150.129 179.837 134.614 1.00 151.40 269 LEU D CA 1
ATOM 9871 C C . LEU D 1 269 ? 151.288 180.234 133.719 1.00 151.40 269 LEU D C 1
ATOM 9872 O O . LEU D 1 269 ? 151.283 179.932 132.524 1.00 151.40 269 LEU D O 1
ATOM 9877 N N . LEU D 1 270 ? 152.298 180.897 134.285 1.00 153.31 270 LEU D N 1
ATOM 9878 C CA . LEU D 1 270 ? 153.477 181.263 133.507 1.00 153.31 270 LEU D CA 1
ATOM 9879 C C . LEU D 1 270 ? 154.135 180.028 132.915 1.00 153.31 270 LEU D C 1
ATOM 9880 O O . LEU D 1 270 ? 154.474 179.996 131.725 1.00 153.31 270 LEU D O 1
ATOM 9885 N N . ILE D 1 271 ? 154.310 178.994 133.736 1.00 146.35 271 ILE D N 1
ATOM 9886 C CA . ILE D 1 271 ? 154.958 177.775 133.268 1.00 146.35 271 ILE D CA 1
ATOM 9887 C C . ILE D 1 271 ? 154.172 177.171 132.115 1.00 146.35 271 ILE D C 1
ATOM 9888 O O . ILE D 1 271 ? 154.720 176.874 131.047 1.00 146.35 271 ILE D O 1
ATOM 9893 N N . ASN D 1 272 ? 152.869 177.005 132.303 1.00 147.57 272 ASN D N 1
ATOM 9894 C CA . ASN D 1 272 ? 152.083 176.293 131.311 1.00 147.57 272 ASN D CA 1
ATOM 9895 C C . ASN D 1 272 ? 151.789 177.141 130.085 1.00 147.57 272 ASN D C 1
ATOM 9896 O O . ASN D 1 272 ? 151.390 176.594 129.053 1.00 147.57 272 ASN D O 1
ATOM 9901 N N . LEU D 1 273 ? 151.977 178.458 130.162 1.00 150.06 273 LEU D N 1
ATOM 9902 C CA . LEU D 1 273 ? 151.809 179.263 128.962 1.00 150.06 273 LEU D CA 1
ATOM 9903 C C . LEU D 1 273 ? 153.105 179.318 128.173 1.00 150.06 273 LEU D C 1
ATOM 9904 O O . LEU D 1 273 ? 153.091 179.235 126.941 1.00 150.06 273 LEU D O 1
ATOM 9909 N N . VAL D 1 274 ? 154.240 179.455 128.863 1.00 150.57 274 VAL D N 1
ATOM 9910 C CA . VAL D 1 274 ? 155.506 179.427 128.146 1.00 150.57 274 VAL D CA 1
ATOM 9911 C C . VAL D 1 274 ? 155.702 178.063 127.516 1.00 150.57 274 VAL D C 1
ATOM 9912 O O . VAL D 1 274 ? 156.237 177.955 126.410 1.00 150.57 274 VAL D O 1
ATOM 9916 N N . PHE D 1 275 ? 155.236 177.008 128.173 1.00 144.51 275 PHE D N 1
ATOM 9917 C CA . PHE D 1 275 ? 155.289 175.681 127.587 1.00 144.51 275 PHE D CA 1
ATOM 9918 C C . PHE D 1 275 ? 154.016 175.337 126.832 1.00 144.51 275 PHE D C 1
ATOM 9919 O O . PHE D 1 275 ? 153.934 174.264 126.228 1.00 144.51 275 PHE D O 1
ATOM 9927 N N . GLY D 1 276 ? 153.026 176.221 126.860 1.00 149.71 276 GLY D N 1
ATOM 9928 C CA . GLY D 1 276 ? 152.088 176.317 125.769 1.00 149.71 276 GLY D CA 1
ATOM 9929 C C . GLY D 1 276 ? 152.596 177.188 124.649 1.00 149.71 276 GLY D C 1
ATOM 9930 O O . GLY D 1 276 ? 151.915 177.371 123.638 1.00 149.71 276 GLY D O 1
ATOM 9931 N N . ASN D 1 277 ? 153.803 177.738 124.822 1.00 155.81 277 ASN D N 1
ATOM 9932 C CA . ASN D 1 277 ? 154.426 178.590 123.822 1.00 155.81 277 ASN D CA 1
ATOM 9933 C C . ASN D 1 277 ? 155.862 178.201 123.501 1.00 155.81 277 ASN D C 1
ATOM 9934 O O . ASN D 1 277 ? 156.501 178.891 122.704 1.00 155.81 277 ASN D O 1
ATOM 9939 N N . ILE D 1 278 ? 156.402 177.152 124.112 1.00 159.42 278 ILE D N 1
ATOM 9940 C CA . ILE D 1 278 ? 157.667 176.577 123.676 1.00 159.42 278 ILE D CA 1
ATOM 9941 C C . ILE D 1 278 ? 157.497 175.165 123.141 1.00 159.42 278 ILE D C 1
ATOM 9942 O O . ILE D 1 278 ? 158.228 174.779 122.216 1.00 159.42 278 ILE D O 1
ATOM 9947 N N . LEU D 1 279 ? 156.536 174.401 123.656 1.00 154.78 279 LEU D N 1
ATOM 9948 C CA . LEU D 1 279 ? 156.287 173.065 123.134 1.00 154.78 279 LEU D CA 1
ATOM 9949 C C . LEU D 1 279 ? 155.993 173.105 121.645 1.00 154.78 279 LEU D C 1
ATOM 9950 O O . LEU D 1 279 ? 156.584 172.353 120.863 1.00 154.78 279 LEU D O 1
ATOM 9955 N N . GLU D 1 280 ? 155.088 173.980 121.232 1.00 159.28 280 GLU D N 1
ATOM 9956 C CA . GLU D 1 280 ? 154.729 174.031 119.820 1.00 159.28 280 GLU D CA 1
ATOM 9957 C C . GLU D 1 280 ? 155.859 174.542 118.936 1.00 159.28 280 GLU D C 1
ATOM 9958 O O . GLU D 1 280 ? 156.217 173.846 117.970 1.00 159.28 280 GLU D O 1
ATOM 9964 N N . PRO D 1 281 ? 156.469 175.706 119.192 1.00 165.30 281 PRO D N 1
ATOM 9965 C CA . PRO D 1 281 ? 157.378 176.273 118.190 1.00 165.30 281 PRO D CA 1
ATOM 9966 C C . PRO D 1 281 ? 158.798 175.752 118.245 1.00 165.30 281 PRO D C 1
ATOM 9967 O O . PRO D 1 281 ? 159.507 175.877 117.237 1.00 165.30 281 PRO D O 1
ATOM 9971 N N . ARG D 1 282 ? 159.253 175.202 119.372 1.00 166.39 282 ARG D N 1
ATOM 9972 C CA . ARG D 1 282 ? 160.639 174.753 119.447 1.00 166.39 282 ARG D CA 1
ATOM 9973 C C . ARG D 1 282 ? 160.915 173.707 118.379 1.00 166.39 282 ARG D C 1
ATOM 9974 O O . ARG D 1 282 ? 161.642 173.972 117.416 1.00 166.39 282 ARG D O 1
ATOM 9982 N N . ILE D 1 283 ? 160.313 172.532 118.524 1.00 152.23 283 ILE D N 1
ATOM 9983 C CA . ILE D 1 283 ? 160.273 171.550 117.451 1.00 152.23 283 ILE D CA 1
ATOM 9984 C C . ILE D 1 283 ? 158.862 170.983 117.530 1.00 152.23 283 ILE D C 1
ATOM 9985 O O . ILE D 1 283 ? 158.074 171.395 118.388 1.00 152.23 283 ILE D O 1
ATOM 9990 N N . MET D 1 284 ? 158.526 170.058 116.635 1.00 147.53 284 MET D N 1
ATOM 9991 C CA . MET D 1 284 ? 157.186 169.491 116.561 1.00 147.53 284 MET D CA 1
ATOM 9992 C C . MET D 1 284 ? 156.178 170.600 116.262 1.00 147.53 284 MET D C 1
ATOM 9993 O O . MET D 1 284 ? 155.219 170.835 116.998 1.00 147.53 284 MET D O 1
ATOM 9998 N N . GLY D 1 285 ? 156.438 171.316 115.167 1.00 152.62 285 GLY D N 1
ATOM 9999 C CA . GLY D 1 285 ? 155.470 172.260 114.647 1.00 152.62 285 GLY D CA 1
ATOM 10000 C C . GLY D 1 285 ? 154.193 171.600 114.181 1.00 152.62 285 GLY D C 1
ATOM 10001 O O . GLY D 1 285 ? 153.186 172.287 113.979 1.00 152.62 285 GLY D O 1
ATOM 10002 N N . ARG D 1 286 ? 154.215 170.279 113.999 1.00 142.41 286 ARG D N 1
ATOM 10003 C CA . ARG D 1 286 ? 152.993 169.558 113.666 1.00 142.41 286 ARG D CA 1
ATOM 10004 C C . ARG D 1 286 ? 151.954 169.716 114.764 1.00 142.41 286 ARG D C 1
ATOM 10005 O O . ARG D 1 286 ? 150.758 169.853 114.481 1.00 142.41 286 ARG D O 1
ATOM 10013 N N . GLY D 1 287 ? 152.389 169.714 116.022 1.00 131.88 287 GLY D N 1
ATOM 10014 C CA . GLY D 1 287 ? 151.455 169.768 117.126 1.00 131.88 287 GLY D CA 1
ATOM 10015 C C . GLY D 1 287 ? 150.508 168.592 117.060 1.00 131.88 287 GLY D C 1
ATOM 10016 O O . GLY D 1 287 ? 149.321 168.774 116.779 1.00 131.88 287 GLY D O 1
ATOM 10017 N N . LEU D 1 288 ? 151.039 167.392 117.305 1.00 110.49 288 LEU D N 1
ATOM 10018 C CA . LEU D 1 288 ? 150.373 166.132 116.988 1.00 110.49 288 LEU D CA 1
ATOM 10019 C C . LEU D 1 288 ? 148.882 166.188 117.277 1.00 110.49 288 LEU D C 1
ATOM 10020 O O . LEU D 1 288 ? 148.455 166.563 118.371 1.00 110.49 288 LEU D O 1
ATOM 10025 N N . GLY D 1 289 ? 148.100 165.802 116.278 1.00 101.37 289 GLY D N 1
ATOM 10026 C CA . GLY D 1 289 ? 146.713 166.190 116.184 1.00 101.37 289 GLY D CA 1
ATOM 10027 C C . GLY D 1 289 ? 145.734 165.397 117.013 1.00 101.37 289 GLY D C 1
ATOM 10028 O O . GLY D 1 289 ? 145.038 164.524 116.491 1.00 101.37 289 GLY D O 1
ATOM 10029 N N . LEU D 1 290 ? 145.671 165.677 118.305 1.00 89.00 290 LEU D N 1
ATOM 10030 C CA . LEU D 1 290 ? 144.641 165.111 119.165 1.00 89.00 290 LEU D CA 1
ATOM 10031 C C . LEU D 1 290 ? 143.757 166.246 119.653 1.00 89.00 290 LEU D C 1
ATOM 10032 O O . LEU D 1 290 ? 144.205 167.099 120.424 1.00 89.00 290 LEU D O 1
ATOM 10037 N N . SER D 1 291 ? 142.512 166.265 119.192 1.00 82.09 291 SER D N 1
ATOM 10038 C CA . SER D 1 291 ? 141.552 167.213 119.727 1.00 82.09 291 SER D CA 1
ATOM 10039 C C . SER D 1 291 ? 141.310 166.913 121.195 1.00 82.09 291 SER D C 1
ATOM 10040 O O . SER D 1 291 ? 141.303 165.757 121.617 1.00 82.09 291 SER D O 1
ATOM 10043 N N . THR D 1 292 ? 141.097 167.971 121.973 1.00 74.52 292 THR D N 1
ATOM 10044 C CA . THR D 1 292 ? 141.029 167.825 123.421 1.00 74.52 292 THR D CA 1
ATOM 10045 C C . THR D 1 292 ? 139.984 166.799 123.821 1.00 74.52 292 THR D C 1
ATOM 10046 O O . THR D 1 292 ? 140.200 165.995 124.735 1.00 74.52 292 THR D O 1
ATOM 10050 N N . LEU D 1 293 ? 138.842 166.807 123.137 1.00 64.55 293 LEU D N 1
ATOM 10051 C CA . LEU D 1 293 ? 137.837 165.789 123.398 1.00 64.55 293 LEU D CA 1
ATOM 10052 C C . LEU D 1 293 ? 138.407 164.401 123.206 1.00 64.55 293 LEU D C 1
ATOM 10053 O O . LEU D 1 293 ? 138.191 163.516 124.037 1.00 64.55 293 LEU D O 1
ATOM 10058 N N . VAL D 1 294 ? 139.127 164.185 122.109 1.00 64.37 294 VAL D N 1
ATOM 10059 C CA . VAL D 1 294 ? 139.674 162.862 121.869 1.00 64.37 294 VAL D CA 1
ATOM 10060 C C . VAL D 1 294 ? 140.719 162.530 122.907 1.00 64.37 294 VAL D C 1
ATOM 10061 O O . VAL D 1 294 ? 140.854 161.375 123.307 1.00 64.37 294 VAL D O 1
ATOM 10065 N N . VAL D 1 295 ? 141.471 163.523 123.370 1.00 63.80 295 VAL D N 1
ATOM 10066 C CA . VAL D 1 295 ? 142.409 163.271 124.455 1.00 63.80 295 VAL D CA 1
ATOM 10067 C C . VAL D 1 295 ? 141.672 162.732 125.663 1.00 63.80 295 VAL D C 1
ATOM 10068 O O . VAL D 1 295 ? 142.050 161.708 126.236 1.00 63.80 295 VAL D O 1
ATOM 10072 N N . PHE D 1 296 ? 140.595 163.401 126.056 1.00 65.87 296 PHE D N 1
ATOM 10073 C CA . PHE D 1 296 ? 139.868 162.966 127.240 1.00 65.87 296 PHE D CA 1
ATOM 10074 C C . PHE D 1 296 ? 139.249 161.594 127.036 1.00 65.87 296 PHE D C 1
ATOM 10075 O O . PHE D 1 296 ? 139.286 160.742 127.932 1.00 65.87 296 PHE D O 1
ATOM 10083 N N . LEU D 1 297 ? 138.665 161.363 125.868 1.00 56.46 297 LEU D N 1
ATOM 10084 C CA . LEU D 1 297 ? 138.023 160.083 125.618 1.00 56.46 297 LEU D CA 1
ATOM 10085 C C . LEU D 1 297 ? 139.039 158.961 125.599 1.00 56.46 297 LEU D C 1
ATOM 10086 O O . LEU D 1 297 ? 138.788 157.887 126.145 1.00 56.46 297 LEU D O 1
ATOM 10091 N N . SER D 1 298 ? 140.186 159.182 124.967 1.00 54.91 298 SER D N 1
ATOM 10092 C CA . SER D 1 298 ? 141.228 158.174 124.971 1.00 54.91 298 SER D CA 1
ATOM 10093 C C . SER D 1 298 ? 141.719 157.926 126.376 1.00 54.91 298 SER D C 1
ATOM 10094 O O . SER D 1 298 ? 142.011 156.789 126.749 1.00 54.91 298 SER D O 1
ATOM 10097 N N . LEU D 1 299 ? 141.828 158.981 127.169 1.00 51.61 299 LEU D N 1
ATOM 10098 C CA . LEU D 1 299 ? 142.187 158.811 128.564 1.00 51.61 299 LEU D CA 1
ATOM 10099 C C . LEU D 1 299 ? 141.237 157.847 129.246 1.00 51.61 299 LEU D C 1
ATOM 10100 O O . LEU D 1 299 ? 141.663 156.848 129.830 1.00 51.61 299 LEU D O 1
ATOM 10105 N N . ILE D 1 300 ? 139.938 158.102 129.132 1.00 47.93 300 ILE D N 1
ATOM 10106 C CA . ILE D 1 300 ? 138.960 157.246 129.796 1.00 47.93 300 ILE D CA 1
ATOM 10107 C C . ILE D 1 300 ? 139.040 155.831 129.253 1.00 47.93 300 ILE D C 1
ATOM 10108 O O . ILE D 1 300 ? 139.063 154.856 130.006 1.00 47.93 300 ILE D O 1
ATOM 10113 N N . PHE D 1 301 ? 139.116 155.702 127.936 1.00 42.19 301 PHE D N 1
ATOM 10114 C CA . PHE D 1 301 ? 139.126 154.394 127.300 1.00 42.19 301 PHE D CA 1
ATOM 10115 C C . PHE D 1 301 ? 140.319 153.569 127.752 1.00 42.19 301 PHE D C 1
ATOM 10116 O O . PHE D 1 301 ? 140.167 152.529 128.406 1.00 42.19 301 PHE D O 1
ATOM 10124 N N . TRP D 1 302 ? 141.522 154.031 127.426 1.00 45.68 302 TRP D N 1
ATOM 10125 C CA . TRP D 1 302 ? 142.711 153.272 127.769 1.00 45.68 302 TRP D CA 1
ATOM 10126 C C . TRP D 1 302 ? 142.787 153.027 129.259 1.00 45.68 302 TRP D C 1
ATOM 10127 O O . TRP D 1 302 ? 143.101 151.917 129.689 1.00 45.68 302 TRP D O 1
ATOM 10138 N N . GLY D 1 303 ? 142.484 154.031 130.073 1.00 50.04 303 GLY D N 1
ATOM 10139 C CA . GLY D 1 303 ? 142.484 153.784 131.492 1.00 50.04 303 GLY D CA 1
ATOM 10140 C C . GLY D 1 303 ? 141.464 152.763 131.915 1.00 50.04 303 GLY D C 1
ATOM 10141 O O . GLY D 1 303 ? 141.607 152.161 132.980 1.00 50.04 303 GLY D O 1
ATOM 10142 N N . TRP D 1 304 ? 140.430 152.552 131.113 1.00 38.46 304 TRP D N 1
ATOM 10143 C CA . TRP D 1 304 ? 139.471 151.538 131.504 1.00 38.46 304 TRP D CA 1
ATOM 10144 C C . TRP D 1 304 ? 139.937 150.153 131.117 1.00 38.46 304 TRP D C 1
ATOM 10145 O O . TRP D 1 304 ? 139.777 149.213 131.897 1.00 38.46 304 TRP D O 1
ATOM 10156 N N . LEU D 1 305 ? 140.496 149.985 129.924 1.00 42.20 305 LEU D N 1
ATOM 10157 C CA . LEU D 1 305 ? 140.884 148.611 129.640 1.00 42.20 305 LEU D CA 1
ATOM 10158 C C . LEU D 1 305 ? 142.296 148.311 130.122 1.00 42.20 305 LEU D C 1
ATOM 10159 O O . LEU D 1 305 ? 142.527 147.279 130.751 1.00 42.20 305 LEU D O 1
ATOM 10164 N N . LEU D 1 306 ? 143.242 149.207 129.892 1.00 46.72 306 LEU D N 1
ATOM 10165 C CA . LEU D 1 306 ? 144.611 148.918 130.284 1.00 46.72 306 LEU D CA 1
ATOM 10166 C C . LEU D 1 306 ? 144.887 149.162 131.756 1.00 46.72 306 LEU D C 1
ATOM 10167 O O . LEU D 1 306 ? 146.009 148.920 132.199 1.00 46.72 306 LEU D O 1
ATOM 10172 N N . GLY D 1 307 ? 143.924 149.647 132.523 1.00 53.98 307 GLY D N 1
ATOM 10173 C CA . GLY D 1 307 ? 144.157 149.920 133.919 1.00 53.98 307 GLY D CA 1
ATOM 10174 C C . GLY D 1 307 ? 144.803 151.271 134.129 1.00 53.98 307 GLY D C 1
ATOM 10175 O O . GLY D 1 307 ? 145.086 151.996 133.176 1.00 53.98 307 GLY D O 1
ATOM 10176 N N . PRO D 1 308 ? 145.061 151.625 135.387 1.00 56.55 308 PRO D N 1
ATOM 10177 C CA . PRO D 1 308 ? 145.513 152.983 135.721 1.00 56.55 308 PRO D CA 1
ATOM 10178 C C . PRO D 1 308 ? 146.643 153.518 134.864 1.00 56.55 308 PRO D C 1
ATOM 10179 O O . PRO D 1 308 ? 146.496 154.564 134.234 1.00 56.55 308 PRO D O 1
ATOM 10183 N N . VAL D 1 309 ? 147.772 152.813 134.822 1.00 55.19 309 VAL D N 1
ATOM 10184 C CA . VAL D 1 309 ? 148.903 153.272 134.028 1.00 55.19 309 VAL D CA 1
ATOM 10185 C C . VAL D 1 309 ? 148.536 153.399 132.558 1.00 55.19 309 VAL D C 1
ATOM 10186 O O . VAL D 1 309 ? 149.189 154.138 131.803 1.00 55.19 309 VAL D O 1
ATOM 10190 N N . GLY D 1 310 ? 147.484 152.708 132.135 1.00 57.67 310 GLY D N 1
ATOM 10191 C CA . GLY D 1 310 ? 146.942 152.966 130.820 1.00 57.67 310 GLY D CA 1
ATOM 10192 C C . GLY D 1 310 ? 146.582 154.423 130.643 1.00 57.67 310 GLY D C 1
ATOM 10193 O O . GLY D 1 310 ? 146.754 154.984 129.565 1.00 57.67 310 GLY D O 1
ATOM 10194 N N . MET D 1 311 ? 146.097 155.064 131.704 1.00 60.10 311 MET D N 1
ATOM 10195 C CA . MET D 1 311 ? 145.819 156.489 131.606 1.00 60.10 311 MET D CA 1
ATOM 10196 C C . MET D 1 311 ? 147.085 157.265 131.299 1.00 60.10 311 MET D C 1
ATOM 10197 O O . MET D 1 311 ? 147.084 158.150 130.439 1.00 60.10 311 MET D O 1
ATOM 10202 N N . LEU D 1 312 ? 148.183 156.934 131.973 1.00 61.52 312 LEU D N 1
ATOM 10203 C CA . LEU D 1 312 ? 149.417 157.675 131.752 1.00 61.52 312 LEU D CA 1
ATOM 10204 C C . LEU D 1 312 ? 149.905 157.520 130.324 1.00 61.52 312 LEU D C 1
ATOM 10205 O O . LEU D 1 312 ? 150.335 158.493 129.699 1.00 61.52 312 LEU D O 1
ATOM 10210 N N . LEU D 1 313 ? 149.844 156.310 129.784 1.00 57.54 313 LEU D N 1
ATOM 10211 C CA . LEU D 1 313 ? 150.364 156.091 128.442 1.00 57.54 313 LEU D CA 1
ATOM 10212 C C . LEU D 1 313 ? 149.294 156.177 127.362 1.00 57.54 313 LEU D C 1
ATOM 10213 O O . LEU D 1 313 ? 149.557 155.798 126.220 1.00 57.54 313 LEU D O 1
ATOM 10218 N N . SER D 1 314 ? 148.097 156.656 127.693 1.00 57.65 314 SER D N 1
ATOM 10219 C CA . SER D 1 314 ? 147.037 156.760 126.699 1.00 57.65 314 SER D CA 1
ATOM 10220 C C . SER D 1 314 ? 147.466 157.591 125.504 1.00 57.65 314 SER D C 1
ATOM 10221 O O . SER D 1 314 ? 147.543 157.089 124.381 1.00 57.65 314 SER D O 1
ATOM 10224 N N . VAL D 1 315 ? 147.744 158.868 125.728 1.00 57.40 315 VAL D N 1
ATOM 10225 C CA . VAL D 1 315 ? 147.968 159.785 124.612 1.00 57.40 315 VAL D CA 1
ATOM 10226 C C . VAL D 1 315 ? 149.020 159.282 123.630 1.00 57.40 315 VAL D C 1
ATOM 10227 O O . VAL D 1 315 ? 148.765 159.316 122.421 1.00 57.40 315 VAL D O 1
ATOM 10231 N N . PRO D 1 316 ? 150.193 158.812 124.059 1.00 54.35 316 PRO D N 1
ATOM 10232 C CA . PRO D 1 316 ? 151.114 158.243 123.071 1.00 54.35 316 PRO D CA 1
ATOM 10233 C C . PRO D 1 316 ? 150.495 157.094 122.325 1.00 54.35 316 PRO D C 1
ATOM 10234 O O . PRO D 1 316 ? 150.685 156.948 121.114 1.00 54.35 316 PRO D O 1
ATOM 10238 N N . LEU D 1 317 ? 149.711 156.290 123.025 1.00 56.44 317 LEU D N 1
ATOM 10239 C CA . LEU D 1 317 ? 149.142 155.103 122.416 1.00 56.44 317 LEU D CA 1
ATOM 10240 C C . LEU D 1 317 ? 148.073 155.469 121.400 1.00 56.44 317 LEU D C 1
ATOM 10241 O O . LEU D 1 317 ? 148.010 154.883 120.312 1.00 56.44 317 LEU D O 1
ATOM 10246 N N . THR D 1 318 ? 147.240 156.453 121.717 1.00 55.91 318 THR D N 1
ATOM 10247 C CA . THR D 1 318 ? 146.264 156.910 120.741 1.00 55.91 318 THR D CA 1
ATOM 10248 C C . THR D 1 318 ? 146.945 157.569 119.556 1.00 55.91 318 THR D C 1
ATOM 10249 O O . THR D 1 318 ? 146.486 157.432 118.421 1.00 55.91 318 THR D O 1
ATOM 10253 N N . ILE D 1 319 ? 148.046 158.276 119.788 1.00 59.85 319 ILE D N 1
ATOM 10254 C CA . ILE D 1 319 ? 148.794 158.821 118.663 1.00 59.85 319 ILE D CA 1
ATOM 10255 C C . ILE D 1 319 ? 149.275 157.700 117.763 1.00 59.85 319 ILE D C 1
ATOM 10256 O O . ILE D 1 319 ? 149.218 157.799 116.534 1.00 59.85 319 ILE D O 1
ATOM 10261 N N . ILE D 1 320 ? 149.763 156.618 118.362 1.00 63.52 320 ILE D N 1
ATOM 10262 C CA . ILE D 1 320 ? 150.210 155.474 117.578 1.00 63.52 320 ILE D CA 1
ATOM 10263 C C . ILE D 1 320 ? 149.073 154.950 116.720 1.00 63.52 320 ILE D C 1
ATOM 10264 O O . ILE D 1 320 ? 149.233 154.722 115.516 1.00 63.52 320 ILE D O 1
ATOM 10269 N N . VAL D 1 321 ? 147.911 154.735 117.332 1.00 65.94 321 VAL D N 1
ATOM 10270 C CA . VAL D 1 321 ? 146.787 154.180 116.585 1.00 65.94 321 VAL D CA 1
ATOM 10271 C C . VAL D 1 321 ? 146.388 155.114 115.457 1.00 65.94 321 VAL D C 1
ATOM 10272 O O . VAL D 1 321 ? 146.123 154.677 114.332 1.00 65.94 321 VAL D O 1
ATOM 10276 N N . LYS D 1 322 ? 146.341 156.413 115.735 1.00 75.07 322 LYS D N 1
ATOM 10277 C CA . LYS D 1 322 ? 145.965 157.369 114.706 1.00 75.07 322 LYS D CA 1
ATOM 10278 C C . LYS D 1 322 ? 146.944 157.333 113.547 1.00 75.07 322 LYS D C 1
ATOM 10279 O O . LYS D 1 322 ? 146.539 157.319 112.384 1.00 75.07 322 LYS D O 1
ATOM 10285 N N . ILE D 1 323 ? 148.240 157.312 113.843 1.00 74.83 323 ILE D N 1
ATOM 10286 C CA . ILE D 1 323 ? 149.226 157.295 112.770 1.00 74.83 323 ILE D CA 1
ATOM 10287 C C . ILE D 1 323 ? 149.084 156.028 111.947 1.00 74.83 323 ILE D C 1
ATOM 10288 O O . ILE D 1 323 ? 149.144 156.063 110.714 1.00 74.83 323 ILE D O 1
ATOM 10293 N N . ALA D 1 324 ? 148.890 154.889 112.610 1.00 78.44 324 ALA D N 1
ATOM 10294 C CA . ALA D 1 324 ? 148.782 153.635 111.877 1.00 78.44 324 ALA D CA 1
ATOM 10295 C C . ALA D 1 324 ? 147.566 153.632 110.967 1.00 78.44 324 ALA D C 1
ATOM 10296 O O . ALA D 1 324 ? 147.652 153.214 109.809 1.00 78.44 324 ALA D O 1
ATOM 10298 N N . LEU D 1 325 ? 146.429 154.106 111.460 1.00 79.85 325 LEU D N 1
ATOM 10299 C CA . LEU D 1 325 ? 145.225 154.125 110.641 1.00 79.85 325 LEU D CA 1
ATOM 10300 C C . LEU D 1 325 ? 145.180 155.305 109.689 1.00 79.85 325 LEU D C 1
ATOM 10301 O O . LEU D 1 325 ? 144.262 155.386 108.869 1.00 79.85 325 LEU D O 1
ATOM 10306 N N . GLU D 1 326 ? 146.132 156.226 109.790 1.00 88.95 326 GLU D N 1
ATOM 10307 C CA . GLU D 1 326 ? 146.177 157.346 108.863 1.00 88.95 326 GLU D CA 1
ATOM 10308 C C . GLU D 1 326 ? 146.438 156.880 107.443 1.00 88.95 326 GLU D C 1
ATOM 10309 O O . GLU D 1 326 ? 145.803 157.357 106.498 1.00 88.95 326 GLU D O 1
ATOM 10315 N N . GLN D 1 327 ? 147.359 155.943 107.273 1.00 97.75 327 GLN D N 1
ATOM 10316 C CA . GLN D 1 327 ? 147.796 155.548 105.946 1.00 97.75 327 GLN D CA 1
ATOM 10317 C C . GLN D 1 327 ? 147.045 154.350 105.395 1.00 97.75 327 GLN D C 1
ATOM 10318 O O . GLN D 1 327 ? 147.066 154.133 104.180 1.00 97.75 327 GLN D O 1
ATOM 10324 N N . THR D 1 328 ? 146.389 153.572 106.248 1.00 94.96 328 THR D N 1
ATOM 10325 C CA . THR D 1 328 ? 145.555 152.485 105.763 1.00 94.96 328 THR D CA 1
ATOM 10326 C C . THR D 1 328 ? 144.449 153.033 104.875 1.00 94.96 328 THR D C 1
ATOM 10327 O O . THR D 1 328 ? 143.821 154.045 105.192 1.00 94.96 328 THR D O 1
ATOM 10331 N N . ALA D 1 329 ? 144.222 152.364 103.746 1.00 94.57 329 ALA D N 1
ATOM 10332 C CA . ALA D 1 329 ? 143.304 152.896 102.748 1.00 94.57 329 ALA D CA 1
ATOM 10333 C C . ALA D 1 329 ? 141.889 153.003 103.297 1.00 94.57 329 ALA D C 1
ATOM 10334 O O . ALA D 1 329 ? 141.266 154.069 103.237 1.00 94.57 329 ALA D O 1
ATOM 10336 N N . GLY D 1 330 ? 141.365 151.908 103.842 1.00 95.38 330 GLY D N 1
ATOM 10337 C CA . GLY D 1 330 ? 139.990 151.918 104.308 1.00 95.38 330 GLY D CA 1
ATOM 10338 C C . GLY D 1 330 ? 139.779 152.787 105.532 1.00 95.38 330 GLY D C 1
ATOM 10339 O O . GLY D 1 330 ? 138.781 153.504 105.629 1.00 95.38 330 GLY D O 1
ATOM 10340 N N . GLY D 1 331 ? 140.708 152.741 106.476 1.00 96.17 331 GLY D N 1
ATOM 10341 C CA . GLY D 1 331 ? 140.510 153.369 107.760 1.00 96.17 331 GLY D CA 1
ATOM 10342 C C . GLY D 1 331 ? 140.896 154.820 107.870 1.00 96.17 331 GLY D C 1
ATOM 10343 O O . GLY D 1 331 ? 140.816 155.378 108.965 1.00 96.17 331 GLY D O 1
ATOM 10344 N N . GLN D 1 332 ? 141.307 155.463 106.779 1.00 96.33 332 GLN D N 1
ATOM 10345 C CA . GLN D 1 332 ? 141.735 156.853 106.863 1.00 96.33 332 GLN D CA 1
ATOM 10346 C C . GLN D 1 332 ? 140.637 157.762 107.391 1.00 96.33 332 GLN D C 1
ATOM 10347 O O . GLN D 1 332 ? 140.935 158.820 107.959 1.00 96.33 332 GLN D O 1
ATOM 10353 N N . SER D 1 333 ? 139.376 157.368 107.225 1.00 99.36 333 SER D N 1
ATOM 10354 C CA . SER D 1 333 ? 138.270 158.151 107.759 1.00 99.36 333 SER D CA 1
ATOM 10355 C C . SER D 1 333 ? 138.349 158.258 109.276 1.00 99.36 333 SER D C 1
ATOM 10356 O O . SER D 1 333 ? 138.231 159.350 109.841 1.00 99.36 333 SER D O 1
ATOM 10359 N N . ILE D 1 334 ? 138.551 157.130 109.955 1.00 94.55 334 ILE D N 1
ATOM 10360 C CA . ILE D 1 334 ? 138.682 157.166 111.408 1.00 94.55 334 ILE D CA 1
ATOM 10361 C C . ILE D 1 334 ? 139.870 158.027 111.806 1.00 94.55 334 ILE D C 1
ATOM 10362 O O . ILE D 1 334 ? 139.806 158.804 112.768 1.00 94.55 334 ILE D O 1
ATOM 10367 N N . ALA D 1 335 ? 140.967 157.915 111.063 1.00 94.04 335 ALA D N 1
ATOM 10368 C CA . ALA D 1 335 ? 142.159 158.679 111.393 1.00 94.04 335 ALA D CA 1
ATOM 10369 C C . ALA D 1 335 ? 141.899 160.171 111.311 1.00 94.04 335 ALA D C 1
ATOM 10370 O O . ALA D 1 335 ? 142.354 160.932 112.169 1.00 94.04 335 ALA D O 1
ATOM 10372 N N . VAL D 1 336 ? 141.179 160.619 110.283 1.00 100.68 336 VAL D N 1
ATOM 10373 C CA . VAL D 1 336 ? 140.879 162.041 110.246 1.00 100.68 336 VAL D CA 1
ATOM 10374 C C . VAL D 1 336 ? 139.859 162.399 111.308 1.00 100.68 336 VAL D C 1
ATOM 10375 O O . VAL D 1 336 ? 139.813 163.547 111.757 1.00 100.68 336 VAL D O 1
ATOM 10379 N N . LEU D 1 337 ? 139.040 161.441 111.733 1.00 98.98 337 LEU D N 1
ATOM 10380 C CA . LEU D 1 337 ? 138.085 161.733 112.793 1.00 98.98 337 LEU D CA 1
ATOM 10381 C C . LEU D 1 337 ? 138.795 161.998 114.113 1.00 98.98 337 LEU D C 1
ATOM 10382 O O . LEU D 1 337 ? 138.364 162.852 114.892 1.00 98.98 337 LEU D O 1
ATOM 10387 N N . LEU D 1 338 ? 139.878 161.272 114.390 1.00 87.51 338 LEU D N 1
ATOM 10388 C CA . LEU D 1 338 ? 140.593 161.489 115.643 1.00 87.51 338 LEU D CA 1
ATOM 10389 C C . LEU D 1 338 ? 141.401 162.776 115.644 1.00 87.51 338 LEU D C 1
ATOM 10390 O O . LEU D 1 338 ? 141.765 163.258 116.718 1.00 87.51 338 LEU D O 1
ATOM 10395 N N . SER D 1 339 ? 141.692 163.340 114.478 1.00 100.74 339 SER D N 1
ATOM 10396 C CA . SER D 1 339 ? 142.602 164.469 114.393 1.00 100.74 339 SER D CA 1
ATOM 10397 C C . SER D 1 339 ? 141.973 165.712 115.009 1.00 100.74 339 SER D C 1
ATOM 10398 O O . SER D 1 339 ? 140.859 165.687 115.535 1.00 100.74 339 SER D O 1
ATOM 10401 N N . ASP D 1 340 ? 142.709 166.815 114.955 1.00 109.28 340 ASP D N 1
ATOM 10402 C CA . ASP D 1 340 ? 142.188 168.118 115.333 1.00 109.28 340 ASP D CA 1
ATOM 10403 C C . ASP D 1 340 ? 142.398 169.085 114.178 1.00 109.28 340 ASP D C 1
ATOM 10404 O O . ASP D 1 340 ? 143.154 168.815 113.243 1.00 109.28 340 ASP D O 1
ATOM 10409 N N . LEU D 1 341 ? 141.718 170.222 114.247 1.00 122.76 341 LEU D N 1
ATOM 10410 C CA . LEU D 1 341 ? 141.758 171.187 113.158 1.00 122.76 341 LEU D CA 1
ATOM 10411 C C . LEU D 1 341 ? 142.010 172.600 113.675 1.00 122.76 341 LEU D C 1
ATOM 10412 O O . LEU D 1 341 ? 142.564 172.787 114.758 1.00 122.76 341 LEU D O 1
ATOM 10417 N N . ALA E 1 2 ? 137.681 155.207 101.370 1.00 88.30 2 ALA E N 1
ATOM 10418 C CA . ALA E 1 2 ? 137.020 154.638 100.200 1.00 88.30 2 ALA E CA 1
ATOM 10419 C C . ALA E 1 2 ? 135.515 154.592 100.411 1.00 88.30 2 ALA E C 1
ATOM 10420 O O . ALA E 1 2 ? 135.016 155.043 101.440 1.00 88.30 2 ALA E O 1
ATOM 10422 N N . LYS E 1 3 ? 134.789 154.055 99.427 1.00 88.02 3 LYS E N 1
ATOM 10423 C CA . LYS E 1 3 ? 133.339 153.945 99.570 1.00 88.02 3 LYS E CA 1
ATOM 10424 C C . LYS E 1 3 ? 132.950 153.040 100.732 1.00 88.02 3 LYS E C 1
ATOM 10425 O O . LYS E 1 3 ? 132.104 153.444 101.548 1.00 88.02 3 LYS E O 1
ATOM 10431 N N . PRO E 1 4 ? 133.499 151.831 100.876 1.00 83.74 4 PRO E N 1
ATOM 10432 C CA . PRO E 1 4 ? 133.319 151.106 102.135 1.00 83.74 4 PRO E CA 1
ATOM 10433 C C . PRO E 1 4 ? 134.500 151.319 103.065 1.00 83.74 4 PRO E C 1
ATOM 10434 O O . PRO E 1 4 ? 135.654 151.408 102.643 1.00 83.74 4 PRO E O 1
ATOM 10438 N N . ILE E 1 5 ? 134.203 151.416 104.357 1.00 75.76 5 ILE E N 1
ATOM 10439 C CA . ILE E 1 5 ? 135.285 151.536 105.322 1.00 75.76 5 ILE E CA 1
ATOM 10440 C C . ILE E 1 5 ? 135.815 150.164 105.706 1.00 75.76 5 ILE E C 1
ATOM 10441 O O . ILE E 1 5 ? 136.985 150.026 106.073 1.00 75.76 5 ILE E O 1
ATOM 10446 N N . ILE E 1 6 ? 134.988 149.130 105.617 1.00 60.50 6 ILE E N 1
ATOM 10447 C CA . ILE E 1 6 ? 135.389 147.790 106.057 1.00 60.50 6 ILE E CA 1
ATOM 10448 C C . ILE E 1 6 ? 136.022 147.120 104.846 1.00 60.50 6 ILE E C 1
ATOM 10449 O O . ILE E 1 6 ? 135.395 146.371 104.098 1.00 60.50 6 ILE E O 1
ATOM 10454 N N . THR E 1 7 ? 137.302 147.400 104.645 1.00 56.11 7 THR E N 1
ATOM 10455 C CA . THR E 1 7 ? 138.040 146.771 103.563 1.00 56.11 7 THR E CA 1
ATOM 10456 C C . THR E 1 7 ? 138.179 145.280 103.827 1.00 56.11 7 THR E C 1
ATOM 10457 O O . THR E 1 7 ? 138.280 144.841 104.972 1.00 56.11 7 THR E O 1
ATOM 10461 N N . LEU E 1 8 ? 138.184 144.492 102.755 1.00 47.13 8 LEU E N 1
ATOM 10462 C CA . LEU E 1 8 ? 138.330 143.052 102.919 1.00 47.13 8 LEU E CA 1
ATOM 10463 C C . LEU E 1 8 ? 139.634 142.705 103.620 1.00 47.13 8 LEU E C 1
ATOM 10464 O O . LEU E 1 8 ? 139.674 141.792 104.450 1.00 47.13 8 LEU E O 1
ATOM 10469 N N . ASN E 1 9 ? 140.714 143.416 103.303 1.00 46.27 9 ASN E N 1
ATOM 10470 C CA . ASN E 1 9 ? 141.954 143.212 104.041 1.00 46.27 9 ASN E CA 1
ATOM 10471 C C . ASN E 1 9 ? 141.772 143.526 105.511 1.00 46.27 9 ASN E C 1
ATOM 10472 O O . ASN E 1 9 ? 142.369 142.867 106.369 1.00 46.27 9 ASN E O 1
ATOM 10477 N N . GLY E 1 10 ? 140.969 144.539 105.821 1.00 43.31 10 GLY E N 1
ATOM 10478 C CA . GLY E 1 10 ? 140.655 144.808 107.208 1.00 43.31 10 GLY E CA 1
ATOM 10479 C C . GLY E 1 10 ? 139.995 143.620 107.868 1.00 43.31 10 GLY E C 1
ATOM 10480 O O . GLY E 1 10 ? 140.335 143.249 108.990 1.00 43.31 10 GLY E O 1
ATOM 10481 N N . LEU E 1 11 ? 139.061 142.990 107.168 1.00 39.89 11 LEU E N 1
ATOM 10482 C CA . LEU E 1 11 ? 138.432 141.807 107.726 1.00 39.89 11 LEU E CA 1
ATOM 10483 C C . LEU E 1 11 ? 139.438 140.695 107.939 1.00 39.89 11 LEU E C 1
ATOM 10484 O O . LEU E 1 11 ? 139.382 139.994 108.948 1.00 39.89 11 LEU E O 1
ATOM 10489 N N . LYS E 1 12 ? 140.351 140.495 106.995 1.00 38.87 12 LYS E N 1
ATOM 10490 C CA . LYS E 1 12 ? 141.329 139.433 107.176 1.00 38.87 12 LYS E CA 1
ATOM 10491 C C . LYS E 1 12 ? 142.179 139.691 108.405 1.00 38.87 12 LYS E C 1
ATOM 10492 O O . LYS E 1 12 ? 142.383 138.797 109.230 1.00 38.87 12 LYS E O 1
ATOM 10498 N N . ILE E 1 13 ? 142.652 140.923 108.567 1.00 35.51 13 ILE E N 1
ATOM 10499 C CA . ILE E 1 13 ? 143.481 141.238 109.725 1.00 35.51 13 ILE E CA 1
ATOM 10500 C C . ILE E 1 13 ? 142.707 140.993 111.004 1.00 35.51 13 ILE E C 1
ATOM 10501 O O . ILE E 1 13 ? 143.200 140.354 111.940 1.00 35.51 13 ILE E O 1
ATOM 10506 N N . VAL E 1 14 ? 141.478 141.492 111.065 1.00 33.48 14 VAL E N 1
ATOM 10507 C CA . VAL E 1 14 ? 140.743 141.431 112.316 1.00 33.48 14 VAL E CA 1
ATOM 10508 C C . VAL E 1 14 ? 140.329 140.007 112.629 1.00 33.48 14 VAL E C 1
ATOM 10509 O O . VAL E 1 14 ? 140.327 139.601 113.789 1.00 33.48 14 VAL E O 1
ATOM 10513 N N . ILE E 1 15 ? 139.976 139.219 111.618 1.00 29.97 15 ILE E N 1
ATOM 10514 C CA . ILE E 1 15 ? 139.647 137.823 111.868 1.00 29.97 15 ILE E CA 1
ATOM 10515 C C . ILE E 1 15 ? 140.866 137.075 112.368 1.00 29.97 15 ILE E C 1
ATOM 10516 O O . ILE E 1 15 ? 140.779 136.279 113.305 1.00 29.97 15 ILE E O 1
ATOM 10521 N N . MET E 1 16 ? 142.022 137.310 111.757 1.00 31.64 16 MET E N 1
ATOM 10522 C CA . MET E 1 16 ? 143.221 136.633 112.222 1.00 31.64 16 MET E CA 1
ATOM 10523 C C . MET E 1 16 ? 143.504 136.977 113.671 1.00 31.64 16 MET E C 1
ATOM 10524 O O . MET E 1 16 ? 143.769 136.093 114.488 1.00 31.64 16 MET E O 1
ATOM 10529 N N . LEU E 1 17 ? 143.427 138.256 114.021 1.00 26.82 17 LEU E N 1
ATOM 10530 C CA . LEU E 1 17 ? 143.726 138.639 115.394 1.00 26.82 17 LEU E CA 1
ATOM 10531 C C . LEU E 1 17 ? 142.689 138.102 116.366 1.00 26.82 17 LEU E C 1
ATOM 10532 O O . LEU E 1 17 ? 143.038 137.619 117.447 1.00 26.82 17 LEU E O 1
ATOM 10537 N N . GLY E 1 18 ? 141.414 138.179 116.016 1.00 28.39 18 GLY E N 1
ATOM 10538 C CA . GLY E 1 18 ? 140.397 137.676 116.911 1.00 28.39 18 GLY E CA 1
ATOM 10539 C C . GLY E 1 18 ? 140.536 136.192 117.147 1.00 28.39 18 GLY E C 1
ATOM 10540 O O . GLY E 1 18 ? 140.427 135.720 118.278 1.00 28.39 18 GLY E O 1
ATOM 10541 N N . MET E 1 19 ? 140.802 135.437 116.092 1.00 26.55 19 MET E N 1
ATOM 10542 C CA . MET E 1 19 ? 140.930 134.005 116.271 1.00 26.55 19 MET E CA 1
ATOM 10543 C C . MET E 1 19 ? 142.208 133.649 117.008 1.00 26.55 19 MET E C 1
ATOM 10544 O O . MET E 1 19 ? 142.239 132.660 117.739 1.00 26.55 19 MET E O 1
ATOM 10549 N N . LEU E 1 20 ? 143.264 134.440 116.858 1.00 25.16 20 LEU E N 1
ATOM 10550 C CA . LEU E 1 20 ? 144.441 134.199 117.678 1.00 25.16 20 LEU E CA 1
ATOM 10551 C C . LEU E 1 20 ? 144.141 134.443 119.143 1.00 25.16 20 LEU E C 1
ATOM 10552 O O . LEU E 1 20 ? 144.609 133.700 120.006 1.00 25.16 20 LEU E O 1
ATOM 10557 N N . VAL E 1 21 ? 143.377 135.484 119.449 1.00 22.69 21 VAL E N 1
ATOM 10558 C CA . VAL E 1 21 ? 143.005 135.714 120.837 1.00 22.69 21 VAL E CA 1
ATOM 10559 C C . VAL E 1 21 ? 142.207 134.539 121.367 1.00 22.69 21 VAL E C 1
ATOM 10560 O O . VAL E 1 21 ? 142.409 134.090 122.500 1.00 22.69 21 VAL E O 1
ATOM 10564 N N . ILE E 1 22 ? 141.286 134.020 120.563 1.00 22.80 22 ILE E N 1
ATOM 10565 C CA . ILE E 1 22 ? 140.504 132.877 121.014 1.00 22.80 22 ILE E CA 1
ATOM 10566 C C . ILE E 1 22 ? 141.406 131.688 121.270 1.00 22.80 22 ILE E C 1
ATOM 10567 O O . ILE E 1 22 ? 141.273 131.003 122.284 1.00 22.80 22 ILE E O 1
ATOM 10572 N N . ILE E 1 23 ? 142.342 131.424 120.365 1.00 28.64 23 ILE E N 1
ATOM 10573 C CA . ILE E 1 23 ? 143.227 130.282 120.544 1.00 28.64 23 ILE E CA 1
ATOM 10574 C C . ILE E 1 23 ? 144.031 130.431 121.820 1.00 28.64 23 ILE E C 1
ATOM 10575 O O . ILE E 1 23 ? 144.159 129.489 122.603 1.00 28.64 23 ILE E O 1
ATOM 10580 N N . LEU E 1 24 ? 144.583 131.617 122.055 1.00 39.57 24 LEU E N 1
ATOM 10581 C CA . LEU E 1 24 ? 145.382 131.808 123.256 1.00 39.57 24 LEU E CA 1
ATOM 10582 C C . LEU E 1 24 ? 144.544 131.626 124.505 1.00 39.57 24 LEU E C 1
ATOM 10583 O O . LEU E 1 24 ? 144.988 130.988 125.460 1.00 39.57 24 LEU E O 1
ATOM 10588 N N . CYS E 1 25 ? 143.327 132.158 124.528 1.00 56.30 25 CYS E N 1
ATOM 10589 C CA . CYS E 1 25 ? 142.490 131.875 125.683 1.00 56.30 25 CYS E CA 1
ATOM 10590 C C . CYS E 1 25 ? 142.195 130.399 125.796 1.00 56.30 25 CYS E C 1
ATOM 10591 O O . CYS E 1 25 ? 141.948 129.912 126.897 1.00 56.30 25 CYS E O 1
ATOM 10594 N N . GLY E 1 26 ? 142.200 129.680 124.682 1.00 82.07 26 GLY E N 1
ATOM 10595 C CA . GLY E 1 26 ? 142.036 128.244 124.754 1.00 82.07 26 GLY E CA 1
ATOM 10596 C C . GLY E 1 26 ? 143.212 127.566 125.417 1.00 82.07 26 GLY E C 1
ATOM 10597 O O . GLY E 1 26 ? 143.037 126.695 126.267 1.00 82.07 26 GLY E O 1
ATOM 10598 N N . ILE E 1 27 ? 144.423 127.959 125.047 1.00 34.43 27 ILE E N 1
ATOM 10599 C CA . ILE E 1 27 ? 145.605 127.340 125.627 1.00 34.43 27 ILE E CA 1
ATOM 10600 C C . ILE E 1 27 ? 145.740 127.718 127.088 1.00 34.43 27 ILE E C 1
ATOM 10601 O O . ILE E 1 27 ? 145.998 126.870 127.943 1.00 34.43 27 ILE E O 1
ATOM 10606 N N . ARG E 1 28 ? 145.569 128.995 127.399 1.00 41.78 28 ARG E N 1
ATOM 10607 C CA . ARG E 1 28 ? 145.639 129.426 128.784 1.00 41.78 28 ARG E CA 1
ATOM 10608 C C . ARG E 1 28 ? 144.650 128.664 129.642 1.00 41.78 28 ARG E C 1
ATOM 10609 O O . ARG E 1 28 ? 144.926 128.381 130.808 1.00 41.78 28 ARG E O 1
ATOM 10617 N N . PHE E 1 29 ? 143.508 128.308 129.076 1.00 41.64 29 PHE E N 1
ATOM 10618 C CA . PHE E 1 29 ? 142.469 127.606 129.809 1.00 41.64 29 PHE E CA 1
ATOM 10619 C C . PHE E 1 29 ? 142.763 126.125 129.947 1.00 41.64 29 PHE E C 1
ATOM 10620 O O . PHE E 1 29 ? 142.422 125.526 130.966 1.00 41.64 29 PHE E O 1
ATOM 10628 N N . ALA E 1 30 ? 143.384 125.518 128.943 1.00 35.27 30 ALA E N 1
ATOM 10629 C CA . ALA E 1 30 ? 143.714 124.103 128.969 1.00 35.27 30 ALA E CA 1
ATOM 10630 C C . ALA E 1 30 ? 145.167 123.864 129.321 1.00 35.27 30 ALA E C 1
ATOM 10631 O O . ALA E 1 30 ? 145.767 122.907 128.838 1.00 35.27 30 ALA E O 1
ATOM 10633 N N . ALA E 1 31 ? 145.748 124.723 130.150 1.00 47.86 31 ALA E N 1
ATOM 10634 C CA . ALA E 1 31 ? 147.171 124.619 130.425 1.00 47.86 31 ALA E CA 1
ATOM 10635 C C . ALA E 1 31 ? 147.517 123.324 131.130 1.00 47.86 31 ALA E C 1
ATOM 10636 O O . ALA E 1 31 ? 148.600 122.777 130.911 1.00 47.86 31 ALA E O 1
ATOM 10638 N N . GLU E 1 32 ? 146.623 122.809 131.969 1.00 42.85 32 GLU E N 1
ATOM 10639 C CA . GLU E 1 32 ? 146.991 121.649 132.765 1.00 42.85 32 GLU E CA 1
ATOM 10640 C C . GLU E 1 32 ? 147.084 120.367 131.955 1.00 42.85 32 GLU E C 1
ATOM 10641 O O . GLU E 1 32 ? 147.522 119.354 132.501 1.00 42.85 32 GLU E O 1
ATOM 10647 N N . ILE E 1 33 ? 146.679 120.364 130.694 1.00 34.58 33 ILE E N 1
ATOM 10648 C CA . ILE E 1 33 ? 147.021 119.283 129.787 1.00 34.58 33 ILE E CA 1
ATOM 10649 C C . ILE E 1 33 ? 148.181 119.657 128.895 1.00 34.58 33 ILE E C 1
ATOM 10650 O O . ILE E 1 33 ? 149.107 118.872 128.703 1.00 34.58 33 ILE E O 1
ATOM 10655 N N . ILE E 1 34 ? 148.120 120.843 128.303 1.00 39.89 34 ILE E N 1
ATOM 10656 C CA . ILE E 1 34 ? 149.125 121.227 127.328 1.00 39.89 34 ILE E CA 1
ATOM 10657 C C . ILE E 1 34 ? 150.507 121.156 127.944 1.00 39.89 34 ILE E C 1
ATOM 10658 O O . ILE E 1 34 ? 151.444 120.640 127.332 1.00 39.89 34 ILE E O 1
ATOM 10663 N N . VAL E 1 35 ? 150.658 121.648 129.166 1.00 40.56 35 VAL E N 1
ATOM 10664 C CA . VAL E 1 35 ? 151.977 121.674 129.781 1.00 40.56 35 VAL E CA 1
ATOM 10665 C C . VAL E 1 35 ? 152.502 120.262 130.008 1.00 40.56 35 VAL E C 1
ATOM 10666 O O . VAL E 1 35 ? 153.596 119.954 129.524 1.00 40.56 35 VAL E O 1
ATOM 10670 N N . PRO E 1 36 ? 151.803 119.373 130.721 1.00 38.64 36 PRO E N 1
ATOM 10671 C CA . PRO E 1 36 ? 152.354 118.025 130.876 1.00 38.64 36 PRO E CA 1
ATOM 10672 C C . PRO E 1 36 ? 152.571 117.324 129.560 1.00 38.64 36 PRO E C 1
ATOM 10673 O O . PRO E 1 36 ? 153.565 116.617 129.407 1.00 38.64 36 PRO E O 1
ATOM 10677 N N . PHE E 1 37 ? 151.692 117.515 128.586 1.00 37.79 37 PHE E N 1
ATOM 10678 C CA . PHE E 1 37 ? 151.887 116.827 127.320 1.00 37.79 37 PHE E CA 1
ATOM 10679 C C . PHE E 1 37 ? 153.125 117.338 126.608 1.00 37.79 37 PHE E C 1
ATOM 10680 O O . PHE E 1 37 ? 153.940 116.549 126.126 1.00 37.79 37 PHE E O 1
ATOM 10688 N N . ILE E 1 38 ? 153.292 118.656 126.536 1.00 39.63 38 ILE E N 1
ATOM 10689 C CA . ILE E 1 38 ? 154.468 119.210 125.874 1.00 39.63 38 ILE E CA 1
ATOM 10690 C C . ILE E 1 38 ? 155.731 118.768 126.584 1.00 39.63 38 ILE E C 1
ATOM 10691 O O . ILE E 1 38 ? 156.718 118.376 125.952 1.00 39.63 38 ILE E O 1
ATOM 10696 N N . LEU E 1 39 ? 155.725 118.835 127.907 1.00 47.48 39 LEU E N 1
ATOM 10697 C CA . LEU E 1 39 ? 156.916 118.483 128.658 1.00 47.48 39 LEU E CA 1
ATOM 10698 C C . LEU E 1 39 ? 157.246 117.012 128.495 1.00 47.48 39 LEU E C 1
ATOM 10699 O O . LEU E 1 39 ? 158.417 116.641 128.379 1.00 47.48 39 LEU E O 1
ATOM 10704 N N . ALA E 1 40 ? 156.226 116.158 128.475 1.00 46.31 40 ALA E N 1
ATOM 10705 C CA . ALA E 1 40 ? 156.458 114.747 128.228 1.00 46.31 40 ALA E CA 1
ATOM 10706 C C . ALA E 1 40 ? 157.026 114.531 126.843 1.00 46.31 40 ALA E C 1
ATOM 10707 O O . ALA E 1 40 ? 157.904 113.689 126.649 1.00 46.31 40 ALA E O 1
ATOM 10709 N N . LEU E 1 41 ? 156.544 115.285 125.867 1.00 41.01 41 LEU E N 1
ATOM 10710 C CA . LEU E 1 41 ? 157.091 115.168 124.526 1.00 41.01 41 LEU E CA 1
ATOM 10711 C C . LEU E 1 41 ? 158.567 115.524 124.507 1.00 41.01 41 LEU E C 1
ATOM 10712 O O . LEU E 1 41 ? 159.376 114.824 123.892 1.00 41.01 41 LEU E O 1
ATOM 10717 N N . PHE E 1 42 ? 158.941 116.599 125.191 1.00 47.42 42 PHE E N 1
ATOM 10718 C CA . PHE E 1 42 ? 160.343 116.998 125.184 1.00 47.42 42 PHE E CA 1
ATOM 10719 C C . PHE E 1 42 ? 161.213 115.987 125.911 1.00 47.42 42 PHE E C 1
ATOM 10720 O O . PHE E 1 42 ? 162.313 115.667 125.451 1.00 47.42 42 PHE E O 1
ATOM 10728 N N . ILE E 1 43 ? 160.747 115.473 127.046 1.00 47.92 43 ILE E N 1
ATOM 10729 C CA . ILE E 1 43 ? 161.528 114.468 127.755 1.00 47.92 43 ILE E CA 1
ATOM 10730 C C . ILE E 1 43 ? 161.678 113.221 126.903 1.00 47.92 43 ILE E C 1
ATOM 10731 O O . ILE E 1 43 ? 162.740 112.592 126.880 1.00 47.92 43 ILE E O 1
ATOM 10736 N N . ALA E 1 44 ? 160.622 112.839 126.192 1.00 54.79 44 ALA E N 1
ATOM 10737 C CA . ALA E 1 44 ? 160.723 111.689 125.312 1.00 54.79 44 ALA E CA 1
ATOM 10738 C C . ALA E 1 44 ? 161.749 111.935 124.229 1.00 54.79 44 ALA E C 1
ATOM 10739 O O . ALA E 1 44 ? 162.521 111.039 123.884 1.00 54.79 44 ALA E O 1
ATOM 10741 N N . VAL E 1 45 ? 161.772 113.145 123.679 1.00 55.27 45 VAL E N 1
ATOM 10742 C CA . VAL E 1 45 ? 162.760 113.461 122.656 1.00 55.27 45 VAL E CA 1
ATOM 10743 C C . VAL E 1 45 ? 164.161 113.349 123.227 1.00 55.27 45 VAL E C 1
ATOM 10744 O O . VAL E 1 45 ? 165.069 112.808 122.588 1.00 55.27 45 VAL E O 1
ATOM 10748 N N . ILE E 1 46 ? 164.356 113.852 124.442 1.00 59.70 46 ILE E N 1
ATOM 10749 C CA . ILE E 1 46 ? 165.669 113.791 125.074 1.00 59.70 46 ILE E CA 1
ATOM 10750 C C . ILE E 1 46 ? 166.104 112.348 125.263 1.00 59.70 46 ILE E C 1
ATOM 10751 O O . ILE E 1 46 ? 167.237 111.975 124.950 1.00 59.70 46 ILE E O 1
ATOM 10756 N N . LEU E 1 47 ? 165.212 111.518 125.786 1.00 66.19 47 LEU E N 1
ATOM 10757 C CA . LEU E 1 47 ? 165.569 110.159 126.164 1.00 66.19 47 LEU E CA 1
ATOM 10758 C C . LEU E 1 47 ? 165.585 109.196 124.993 1.00 66.19 47 LEU E C 1
ATOM 10759 O O . LEU E 1 47 ? 166.135 108.101 125.126 1.00 66.19 47 LEU E O 1
ATOM 10764 N N . ASN E 1 48 ? 164.995 109.563 123.865 1.00 77.44 48 ASN E N 1
ATOM 10765 C CA . ASN E 1 48 ? 164.962 108.643 122.733 1.00 77.44 48 ASN E CA 1
ATOM 10766 C C . ASN E 1 48 ? 166.344 108.249 122.244 1.00 77.44 48 ASN E C 1
ATOM 10767 O O . ASN E 1 48 ? 166.550 107.056 121.968 1.00 77.44 48 ASN E O 1
ATOM 10772 N N . PRO E 1 49 ? 167.309 109.158 122.071 1.00 82.41 49 PRO E N 1
ATOM 10773 C CA . PRO E 1 49 ? 168.636 108.700 121.636 1.00 82.41 49 PRO E CA 1
ATOM 10774 C C . PRO E 1 49 ? 169.250 107.700 122.584 1.00 82.41 49 PRO E C 1
ATOM 10775 O O . PRO E 1 49 ? 169.889 106.738 122.146 1.00 82.41 49 PRO E O 1
ATOM 10779 N N . LEU E 1 50 ? 169.055 107.893 123.884 1.00 87.21 50 LEU E N 1
ATOM 10780 C CA . LEU E 1 50 ? 169.619 106.966 124.850 1.00 87.21 50 LEU E CA 1
ATOM 10781 C C . LEU E 1 50 ? 169.021 105.582 124.670 1.00 87.21 50 LEU E C 1
ATOM 10782 O O . LEU E 1 50 ? 169.741 104.582 124.597 1.00 87.21 50 LEU E O 1
ATOM 10787 N N . VAL E 1 51 ? 167.696 105.509 124.581 1.00 92.14 51 VAL E N 1
ATOM 10788 C CA . VAL E 1 51 ? 167.034 104.223 124.419 1.00 92.14 51 VAL E CA 1
ATOM 10789 C C . VAL E 1 51 ? 167.444 103.580 123.107 1.00 92.14 51 VAL E C 1
ATOM 10790 O O . VAL E 1 51 ? 167.648 102.367 123.030 1.00 92.14 51 VAL E O 1
ATOM 10794 N N . GLN E 1 52 ? 167.571 104.381 122.055 1.00 101.87 52 GLN E N 1
ATOM 10795 C CA . GLN E 1 52 ? 167.943 103.833 120.760 1.00 101.87 52 GLN E CA 1
ATOM 10796 C C . GLN E 1 52 ? 169.348 103.250 120.797 1.00 101.87 52 GLN E C 1
ATOM 10797 O O . GLN E 1 52 ? 169.591 102.156 120.273 1.00 101.87 52 GLN E O 1
ATOM 10803 N N . HIS E 1 53 ? 170.284 103.954 121.432 1.00 108.98 53 HIS E N 1
ATOM 10804 C CA . HIS E 1 53 ? 171.625 103.405 121.585 1.00 108.98 53 HIS E CA 1
ATOM 10805 C C . HIS E 1 53 ? 171.599 102.135 122.419 1.00 108.98 53 HIS E C 1
ATOM 10806 O O . HIS E 1 53 ? 172.315 101.174 122.124 1.00 108.98 53 HIS E O 1
ATOM 10813 N N . MET E 1 54 ? 170.783 102.115 123.468 1.00 109.70 54 MET E N 1
ATOM 10814 C CA . MET E 1 54 ? 170.689 100.919 124.294 1.00 109.70 54 MET E CA 1
ATOM 10815 C C . MET E 1 54 ? 170.123 99.755 123.496 1.00 109.70 54 MET E C 1
ATOM 10816 O O . MET E 1 54 ? 170.483 98.596 123.725 1.00 109.70 54 MET E O 1
ATOM 10821 N N . VAL E 1 55 ? 169.240 100.050 122.546 1.00 113.78 55 VAL E N 1
ATOM 10822 C CA . VAL E 1 55 ? 168.773 99.026 121.620 1.00 113.78 55 VAL E CA 1
ATOM 10823 C C . VAL E 1 55 ? 169.921 98.550 120.747 1.00 113.78 55 VAL E C 1
ATOM 10824 O O . VAL E 1 55 ? 170.048 97.355 120.457 1.00 113.78 55 VAL E O 1
ATOM 10828 N N . ARG E 1 56 ? 170.783 99.476 120.325 1.00 117.04 56 ARG E N 1
ATOM 10829 C CA . ARG E 1 56 ? 171.945 99.092 119.530 1.00 117.04 56 ARG E CA 1
ATOM 10830 C C . ARG E 1 56 ? 172.809 98.076 120.264 1.00 117.04 56 ARG E C 1
ATOM 10831 O O . ARG E 1 56 ? 173.525 97.295 119.629 1.00 117.04 56 ARG E O 1
ATOM 10839 N N . TRP E 1 57 ? 172.746 98.058 121.592 1.00 116.76 57 TRP E N 1
ATOM 10840 C CA . TRP E 1 57 ? 173.355 96.998 122.379 1.00 116.76 57 TRP E CA 1
ATOM 10841 C C . TRP E 1 57 ? 172.508 95.743 122.431 1.00 116.76 57 TRP E C 1
ATOM 10842 O O . TRP E 1 57 ? 172.710 94.921 123.333 1.00 116.76 57 TRP E O 1
ATOM 10853 N N . ARG E 1 58 ? 171.556 95.588 121.511 1.00 117.28 58 ARG E N 1
ATOM 10854 C CA . ARG E 1 58 ? 170.755 94.370 121.399 1.00 117.28 58 ARG E CA 1
ATOM 10855 C C . ARG E 1 58 ? 169.972 94.106 122.683 1.00 117.28 58 ARG E C 1
ATOM 10856 O O . ARG E 1 58 ? 169.980 93.003 123.232 1.00 117.28 58 ARG E O 1
ATOM 10864 N N . VAL E 1 59 ? 169.298 95.141 123.166 1.00 112.35 59 VAL E N 1
ATOM 10865 C CA . VAL E 1 59 ? 168.454 95.036 124.350 1.00 112.35 59 VAL E CA 1
ATOM 10866 C C . VAL E 1 59 ? 167.013 95.209 123.891 1.00 112.35 59 VAL E C 1
ATOM 10867 O O . VAL E 1 59 ? 166.750 96.025 122.998 1.00 112.35 59 VAL E O 1
ATOM 10871 N N . PRO E 1 60 ? 166.061 94.453 124.432 1.00 104.89 60 PRO E N 1
ATOM 10872 C CA . PRO E 1 60 ? 164.665 94.630 124.020 1.00 104.89 60 PRO E CA 1
ATOM 10873 C C . PRO E 1 60 ? 164.195 96.053 124.270 1.00 104.89 60 PRO E C 1
ATOM 10874 O O . PRO E 1 60 ? 164.499 96.658 125.299 1.00 104.89 60 PRO E O 1
ATOM 10878 N N . ARG E 1 61 ? 163.440 96.580 123.308 1.00 94.07 61 ARG E N 1
ATOM 10879 C CA . ARG E 1 61 ? 162.995 97.964 123.388 1.00 94.07 61 ARG E CA 1
ATOM 10880 C C . ARG E 1 61 ? 162.143 98.193 124.625 1.00 94.07 61 ARG E C 1
ATOM 10881 O O . ARG E 1 61 ? 162.419 99.094 125.426 1.00 94.07 61 ARG E O 1
ATOM 10889 N N . VAL E 1 62 ? 161.110 97.373 124.804 1.00 95.73 62 VAL E N 1
ATOM 10890 C CA . VAL E 1 62 ? 160.205 97.564 125.930 1.00 95.73 62 VAL E CA 1
ATOM 10891 C C . VAL E 1 62 ? 160.951 97.390 127.240 1.00 95.73 62 VAL E C 1
ATOM 10892 O O . VAL E 1 62 ? 160.763 98.159 128.188 1.00 95.73 62 VAL E O 1
ATOM 10896 N N . LEU E 1 63 ? 161.814 96.381 127.313 1.00 99.76 63 LEU E N 1
ATOM 10897 C CA . LEU E 1 63 ? 162.609 96.188 128.517 1.00 99.76 63 LEU E CA 1
ATOM 10898 C C . LEU E 1 63 ? 163.477 97.404 128.797 1.00 99.76 63 LEU E C 1
ATOM 10899 O O . LEU E 1 63 ? 163.558 97.873 129.941 1.00 99.76 63 LEU E O 1
ATOM 10904 N N . ALA E 1 64 ? 164.128 97.931 127.762 1.00 98.84 64 ALA E N 1
ATOM 10905 C CA . ALA E 1 64 ? 165.015 99.070 127.947 1.00 98.84 64 ALA E CA 1
ATOM 10906 C C . ALA E 1 64 ? 164.254 100.267 128.489 1.00 98.84 64 ALA E C 1
ATOM 10907 O O . ALA E 1 64 ? 164.654 100.873 129.490 1.00 98.84 64 ALA E O 1
ATOM 10909 N N . VAL E 1 65 ? 163.143 100.618 127.843 1.00 93.22 65 VAL E N 1
ATOM 10910 C CA . VAL E 1 65 ? 162.410 101.789 128.298 1.00 93.22 65 VAL E CA 1
ATOM 10911 C C . VAL E 1 65 ? 161.842 101.557 129.685 1.00 93.22 65 VAL E C 1
ATOM 10912 O O . VAL E 1 65 ? 161.795 102.482 130.501 1.00 93.22 65 VAL E O 1
ATOM 10916 N N . SER E 1 66 ? 161.427 100.330 129.994 1.00 100.04 66 SER E N 1
ATOM 10917 C CA . SER E 1 66 ? 160.893 100.059 131.320 1.00 100.04 66 SER E CA 1
ATOM 10918 C C . SER E 1 66 ? 161.946 100.298 132.390 1.00 100.04 66 SER E C 1
ATOM 10919 O O . SER E 1 66 ? 161.700 101.016 133.368 1.00 100.04 66 SER E O 1
ATOM 10922 N N . ILE E 1 67 ? 163.134 99.717 132.218 1.00 100.49 67 ILE E N 1
ATOM 10923 C CA . ILE E 1 67 ? 164.159 99.885 133.241 1.00 100.49 67 ILE E CA 1
ATOM 10924 C C . ILE E 1 67 ? 164.569 101.344 133.340 1.00 100.49 67 ILE E C 1
ATOM 10925 O O . ILE E 1 67 ? 164.813 101.862 134.436 1.00 100.49 67 ILE E O 1
ATOM 10930 N N . LEU E 1 68 ? 164.637 102.037 132.205 1.00 98.85 68 LEU E N 1
ATOM 10931 C CA . LEU E 1 68 ? 165.029 103.436 132.241 1.00 98.85 68 LEU E CA 1
ATOM 10932 C C . LEU E 1 68 ? 164.009 104.266 133.002 1.00 98.85 68 LEU E C 1
ATOM 10933 O O . LEU E 1 68 ? 164.374 105.149 133.785 1.00 98.85 68 LEU E O 1
ATOM 10938 N N . MET E 1 69 ? 162.726 104.001 132.788 1.00 100.46 69 MET E N 1
ATOM 10939 C CA . MET E 1 69 ? 161.711 104.734 133.521 1.00 100.46 69 MET E CA 1
ATOM 10940 C C . MET E 1 69 ? 161.727 104.421 135.005 1.00 100.46 69 MET E C 1
ATOM 10941 O O . MET E 1 69 ? 161.512 105.330 135.812 1.00 100.46 69 MET E O 1
ATOM 10946 N N . THR E 1 70 ? 161.973 103.169 135.392 1.00 106.64 70 THR E N 1
ATOM 10947 C CA . THR E 1 70 ? 162.120 102.883 136.816 1.00 106.64 70 THR E CA 1
ATOM 10948 C C . THR E 1 70 ? 163.287 103.658 137.406 1.00 106.64 70 THR E C 1
ATOM 10949 O O . THR E 1 70 ? 163.179 104.234 138.496 1.00 106.64 70 THR E O 1
ATOM 10953 N N . ILE E 1 71 ? 164.413 103.684 136.696 1.00 107.47 71 ILE E N 1
ATOM 10954 C CA . ILE E 1 71 ? 165.558 104.454 137.166 1.00 107.47 71 ILE E CA 1
ATOM 10955 C C . ILE E 1 71 ? 165.156 105.901 137.387 1.00 107.47 71 ILE E C 1
ATOM 10956 O O . ILE E 1 71 ? 165.426 106.490 138.441 1.00 107.47 71 ILE E O 1
ATOM 10961 N N . ILE E 1 72 ? 164.486 106.487 136.398 1.00 110.03 72 ILE E N 1
ATOM 10962 C CA . ILE E 1 72 ? 164.157 107.904 136.468 1.00 110.03 72 ILE E CA 1
ATOM 10963 C C . ILE E 1 72 ? 163.208 108.178 137.623 1.00 110.03 72 ILE E C 1
ATOM 10964 O O . ILE E 1 72 ? 163.373 109.156 138.359 1.00 110.03 72 ILE E O 1
ATOM 10969 N N . VAL E 1 73 ? 162.199 107.330 137.805 1.00 112.78 73 VAL E N 1
ATOM 10970 C CA . VAL E 1 73 ? 161.220 107.618 138.845 1.00 112.78 73 VAL E CA 1
ATOM 10971 C C . VAL E 1 73 ? 161.837 107.445 140.226 1.00 112.78 73 VAL E C 1
ATOM 10972 O O . VAL E 1 73 ? 161.563 108.232 141.142 1.00 112.78 73 VAL E O 1
ATOM 10976 N N . MET E 1 74 ? 162.689 106.434 140.405 1.00 118.80 74 MET E N 1
ATOM 10977 C CA . MET E 1 74 ? 163.358 106.289 141.691 1.00 118.80 74 MET E CA 1
ATOM 10978 C C . MET E 1 74 ? 164.246 107.489 141.972 1.00 118.80 74 MET E C 1
ATOM 10979 O O . MET E 1 74 ? 164.276 108.008 143.094 1.00 118.80 74 MET E O 1
ATOM 10984 N N . ALA E 1 75 ? 164.976 107.950 140.957 1.00 119.61 75 ALA E N 1
ATOM 10985 C CA . ALA E 1 75 ? 165.830 109.111 141.153 1.00 119.61 75 ALA E CA 1
ATOM 10986 C C . ALA E 1 75 ? 165.009 110.334 141.521 1.00 119.61 75 ALA E C 1
ATOM 10987 O O . ALA E 1 75 ? 165.403 111.108 142.394 1.00 119.61 75 ALA E O 1
ATOM 10989 N N . MET E 1 76 ? 163.862 110.525 140.871 1.00 124.26 76 MET E N 1
ATOM 10990 C CA . MET E 1 76 ? 163.018 111.663 141.215 1.00 124.26 76 MET E CA 1
ATOM 10991 C C . MET E 1 76 ? 162.505 111.573 142.641 1.00 124.26 76 MET E C 1
ATOM 10992 O O . MET E 1 76 ? 162.469 112.580 143.351 1.00 124.26 76 MET E O 1
ATOM 10997 N N . VAL E 1 77 ? 162.088 110.388 143.080 1.00 124.61 77 VAL E N 1
ATOM 10998 C CA . VAL E 1 77 ? 161.592 110.278 144.449 1.00 124.61 77 VAL E CA 1
ATOM 10999 C C . VAL E 1 77 ? 162.704 110.580 145.444 1.00 124.61 77 VAL E C 1
ATOM 11000 O O . VAL E 1 77 ? 162.520 111.350 146.400 1.00 124.61 77 VAL E O 1
ATOM 11004 N N . LEU E 1 78 ? 163.879 109.995 145.225 1.00 126.79 78 LEU E N 1
ATOM 11005 C CA . LEU E 1 78 ? 165.002 110.248 146.116 1.00 126.79 78 LEU E CA 1
ATOM 11006 C C . LEU E 1 78 ? 165.362 111.723 146.129 1.00 126.79 78 LEU E C 1
ATOM 11007 O O . LEU E 1 78 ? 165.649 112.294 147.188 1.00 126.79 78 LEU E O 1
ATOM 11012 N N . LEU E 1 79 ? 165.359 112.356 144.959 1.00 127.95 79 LEU E N 1
ATOM 11013 C CA . LEU E 1 79 ? 165.705 113.764 144.885 1.00 127.95 79 LEU E CA 1
ATOM 11014 C C . LEU E 1 79 ? 164.657 114.615 145.575 1.00 127.95 79 LEU E C 1
ATOM 11015 O O . LEU E 1 79 ? 164.989 115.630 146.188 1.00 127.95 79 LEU E O 1
ATOM 11020 N N . LEU E 1 80 ? 163.389 114.224 145.489 1.00 130.05 80 LEU E N 1
ATOM 11021 C CA . LEU E 1 80 ? 162.368 114.944 146.233 1.00 130.05 80 LEU E CA 1
ATOM 11022 C C . LEU E 1 80 ? 162.634 114.859 147.724 1.00 130.05 80 LEU E C 1
ATOM 11023 O O . LEU E 1 80 ? 162.492 115.849 148.444 1.00 130.05 80 LEU E O 1
ATOM 11028 N N . ALA E 1 81 ? 163.030 113.685 148.208 1.00 135.85 81 ALA E N 1
ATOM 11029 C CA . ALA E 1 81 ? 163.333 113.562 149.631 1.00 135.85 81 ALA E CA 1
ATOM 11030 C C . ALA E 1 81 ? 164.512 114.448 150.024 1.00 135.85 81 ALA E C 1
ATOM 11031 O O . ALA E 1 81 ? 164.454 115.192 151.016 1.00 135.85 81 ALA E O 1
ATOM 11033 N N . TYR E 1 82 ? 165.597 114.370 149.253 1.00 131.51 82 TYR E N 1
ATOM 11034 C CA . TYR E 1 82 ? 166.776 115.176 149.542 1.00 131.51 82 TYR E CA 1
ATOM 11035 C C . TYR E 1 82 ? 166.426 116.652 149.528 1.00 131.51 82 TYR E C 1
ATOM 11036 O O . TYR E 1 82 ? 166.866 117.418 150.394 1.00 131.51 82 TYR E O 1
ATOM 11045 N N . LEU E 1 83 ? 165.628 117.062 148.547 1.00 134.35 83 LEU E N 1
ATOM 11046 C CA . LEU E 1 83 ? 165.201 118.445 148.450 1.00 134.35 83 LEU E CA 1
ATOM 11047 C C . LEU E 1 83 ? 164.357 118.844 149.644 1.00 134.35 83 LEU E C 1
ATOM 11048 O O . LEU E 1 83 ? 164.491 119.956 150.149 1.00 134.35 83 LEU E O 1
ATOM 11053 N N . GLY E 1 84 ? 163.475 117.961 150.107 1.00 136.65 84 GLY E N 1
ATOM 11054 C CA . GLY E 1 84 ? 162.664 118.303 151.263 1.00 136.65 84 GLY E CA 1
ATOM 11055 C C . GLY E 1 84 ? 163.518 118.569 152.483 1.00 136.65 84 GLY E C 1
ATOM 11056 O O . GLY E 1 84 ? 163.360 119.588 153.162 1.00 136.65 84 GLY E O 1
ATOM 11057 N N . SER E 1 85 ? 164.471 117.677 152.744 1.00 140.23 85 SER E N 1
ATOM 11058 C CA . SER E 1 85 ? 165.344 117.865 153.898 1.00 140.23 85 SER E CA 1
ATOM 11059 C C . SER E 1 85 ? 166.147 119.154 153.775 1.00 140.23 85 SER E C 1
ATOM 11060 O O . SER E 1 85 ? 166.159 119.988 154.694 1.00 140.23 85 SER E O 1
ATOM 11063 N N . ALA E 1 86 ? 166.818 119.343 152.636 1.00 138.44 86 ALA E N 1
ATOM 11064 C CA . ALA E 1 86 ? 167.665 120.517 152.472 1.00 138.44 86 ALA E CA 1
ATOM 11065 C C . ALA E 1 86 ? 166.847 121.798 152.514 1.00 138.44 86 ALA E C 1
ATOM 11066 O O . ALA E 1 86 ? 167.271 122.798 153.106 1.00 138.44 86 ALA E O 1
ATOM 11068 N N . LEU E 1 87 ? 165.672 121.789 151.890 1.00 140.23 87 LEU E N 1
ATOM 11069 C CA . LEU E 1 87 ? 164.823 122.967 151.874 1.00 140.23 87 LEU E CA 1
ATOM 11070 C C . LEU E 1 87 ? 164.361 123.327 153.271 1.00 140.23 87 LEU E C 1
ATOM 11071 O O . LEU E 1 87 ? 164.362 124.503 153.642 1.00 140.23 87 LEU E O 1
ATOM 11076 N N . ASN E 1 88 ? 163.945 122.335 154.058 1.00 143.70 88 ASN E N 1
ATOM 11077 C CA . ASN E 1 88 ? 163.515 122.633 155.417 1.00 143.70 88 ASN E CA 1
ATOM 11078 C C . ASN E 1 88 ? 164.666 123.199 156.234 1.00 143.70 88 ASN E C 1
ATOM 11079 O O . ASN E 1 88 ? 164.484 124.141 157.019 1.00 143.70 88 ASN E O 1
ATOM 11084 N N . GLU E 1 89 ? 165.866 122.644 156.050 1.00 145.29 89 GLU E N 1
ATOM 11085 C CA . GLU E 1 89 ? 167.028 123.178 156.749 1.00 145.29 89 GLU E CA 1
ATOM 11086 C C . GLU E 1 89 ? 167.269 124.631 156.366 1.00 145.29 89 GLU E C 1
ATOM 11087 O O . GLU E 1 89 ? 167.524 125.480 157.228 1.00 145.29 89 GLU E O 1
ATOM 11093 N N . LEU E 1 90 ? 167.168 124.938 155.075 1.00 148.17 90 LEU E N 1
ATOM 11094 C CA . LEU E 1 90 ? 167.356 126.312 154.627 1.00 148.17 90 LEU E CA 1
ATOM 11095 C C . LEU E 1 90 ? 166.286 127.231 155.200 1.00 148.17 90 LEU E C 1
ATOM 11096 O O . LEU E 1 90 ? 166.578 128.368 155.594 1.00 148.17 90 LEU E O 1
ATOM 11101 N N . THR E 1 91 ? 165.038 126.766 155.234 1.00 147.36 91 THR E N 1
ATOM 11102 C CA . THR E 1 91 ? 163.959 127.581 155.777 1.00 147.36 91 THR E CA 1
ATOM 11103 C C . THR E 1 91 ? 164.236 127.944 157.225 1.00 147.36 91 THR E C 1
ATOM 11104 O O . THR E 1 91 ? 164.124 129.109 157.622 1.00 147.36 91 THR E O 1
ATOM 11108 N N . ARG E 1 92 ? 164.618 126.956 158.030 1.00 147.49 92 ARG E N 1
ATOM 11109 C CA . ARG E 1 92 ? 164.873 127.238 159.435 1.00 147.49 92 ARG E CA 1
ATOM 11110 C C . ARG E 1 92 ? 166.206 127.936 159.671 1.00 147.49 92 ARG E C 1
ATOM 11111 O O . ARG E 1 92 ? 166.446 128.406 160.787 1.00 147.49 92 ARG E O 1
ATOM 11119 N N . THR E 1 93 ? 167.077 128.015 158.666 1.00 153.76 93 THR E N 1
ATOM 11120 C CA . THR E 1 93 ? 168.336 128.732 158.818 1.00 153.76 93 THR E CA 1
ATOM 11121 C C . THR E 1 93 ? 168.281 130.162 158.283 1.00 153.76 93 THR E C 1
ATOM 11122 O O . THR E 1 93 ? 169.118 130.985 158.669 1.00 153.76 93 THR E O 1
ATOM 11126 N N . LEU E 1 94 ? 167.287 130.486 157.461 1.00 162.23 94 LEU E N 1
ATOM 11127 C CA . LEU E 1 94 ? 167.196 131.745 156.722 1.00 162.23 94 LEU E CA 1
ATOM 11128 C C . LEU E 1 94 ? 167.554 133.018 157.496 1.00 162.23 94 LEU E C 1
ATOM 11129 O O . LEU E 1 94 ? 168.541 133.678 157.149 1.00 162.23 94 LEU E O 1
ATOM 11134 N N . PRO E 1 95 ? 166.804 133.404 158.535 1.00 165.16 95 PRO E N 1
ATOM 11135 C CA . PRO E 1 95 ? 166.865 134.801 159.000 1.00 165.16 95 PRO E CA 1
ATOM 11136 C C . PRO E 1 95 ? 168.194 135.212 159.614 1.00 165.16 95 PRO E C 1
ATOM 11137 O O . PRO E 1 95 ? 168.445 136.419 159.746 1.00 165.16 95 PRO E O 1
ATOM 11141 N N . GLN E 1 96 ? 169.042 134.263 160.006 1.00 166.67 96 GLN E N 1
ATOM 11142 C CA . GLN E 1 96 ? 170.283 134.620 160.685 1.00 166.67 96 GLN E CA 1
ATOM 11143 C C . GLN E 1 96 ? 171.189 135.445 159.779 1.00 166.67 96 GLN E C 1
ATOM 11144 O O . GLN E 1 96 ? 171.619 136.549 160.139 1.00 166.67 96 GLN E O 1
ATOM 11150 N N . TYR E 1 97 ? 171.469 134.943 158.579 1.00 167.60 97 TYR E N 1
ATOM 11151 C CA . TYR E 1 97 ? 172.269 135.759 157.682 1.00 167.60 97 TYR E CA 1
ATOM 11152 C C . TYR E 1 97 ? 171.467 136.908 157.095 1.00 167.60 97 TYR E C 1
ATOM 11153 O O . TYR E 1 97 ? 172.066 137.870 156.605 1.00 167.60 97 TYR E O 1
ATOM 11162 N N . ARG E 1 98 ? 170.134 136.845 157.156 1.00 168.35 98 ARG E N 1
ATOM 11163 C CA . ARG E 1 98 ? 169.339 138.024 156.836 1.00 168.35 98 ARG E CA 1
ATOM 11164 C C . ARG E 1 98 ? 169.722 139.182 157.741 1.00 168.35 98 ARG E C 1
ATOM 11165 O O . ARG E 1 98 ? 169.965 140.297 157.277 1.00 168.35 98 ARG E O 1
ATOM 11173 N N . ASN E 1 99 ? 169.797 138.923 159.043 1.00 166.56 99 ASN E N 1
ATOM 11174 C CA . ASN E 1 99 ? 170.243 139.955 159.975 1.00 166.56 99 ASN E CA 1
ATOM 11175 C C . ASN E 1 99 ? 171.717 140.288 159.769 1.00 166.56 99 ASN E C 1
ATOM 11176 O O . ASN E 1 99 ? 172.131 141.448 159.923 1.00 166.56 99 ASN E O 1
ATOM 11181 N N . SER E 1 100 ? 172.525 139.277 159.435 1.00 162.83 100 SER E N 1
ATOM 11182 C CA . SER E 1 100 ? 173.948 139.514 159.202 1.00 162.83 100 SER E CA 1
ATOM 11183 C C . SER E 1 100 ? 174.167 140.512 158.072 1.00 162.83 100 SER E C 1
ATOM 11184 O O . SER E 1 100 ? 175.044 141.377 158.161 1.00 162.83 100 SER E O 1
ATOM 11187 N N . ILE E 1 101 ? 173.390 140.396 156.995 1.00 163.24 101 ILE E N 1
ATOM 11188 C CA . ILE E 1 101 ? 173.465 141.371 155.914 1.00 163.24 101 ILE E CA 1
ATOM 11189 C C . ILE E 1 101 ? 172.633 142.610 156.211 1.00 163.24 101 ILE E C 1
ATOM 11190 O O . ILE E 1 101 ? 172.842 143.652 155.581 1.00 163.24 101 ILE E O 1
ATOM 11195 N N . MET E 1 102 ? 171.694 142.524 157.152 1.00 162.52 102 MET E N 1
ATOM 11196 C CA . MET E 1 102 ? 170.958 143.700 157.597 1.00 162.52 102 MET E CA 1
ATOM 11197 C C . MET E 1 102 ? 171.879 144.714 158.257 1.00 162.52 102 MET E C 1
ATOM 11198 O O . MET E 1 102 ? 171.774 145.919 157.999 1.00 162.52 102 MET E O 1
ATOM 11203 N N . THR E 1 103 ? 172.785 144.238 159.106 1.00 160.45 103 THR E N 1
ATOM 11204 C CA . THR E 1 103 ? 173.647 145.152 159.854 1.00 160.45 103 THR E CA 1
ATOM 11205 C C . THR E 1 103 ? 174.463 146.111 158.983 1.00 160.45 103 THR E C 1
ATOM 11206 O O . THR E 1 103 ? 174.556 147.297 159.352 1.00 160.45 103 THR E O 1
ATOM 11210 N N . PRO E 1 104 ? 175.077 145.702 157.865 1.00 160.74 104 PRO E N 1
ATOM 11211 C CA . PRO E 1 104 ? 175.772 146.693 157.028 1.00 160.74 104 PRO E CA 1
ATOM 11212 C C . PRO E 1 104 ? 174.868 147.778 156.484 1.00 160.74 104 PRO E C 1
ATOM 11213 O O . PRO E 1 104 ? 175.348 148.892 156.256 1.00 160.74 104 PRO E O 1
ATOM 11217 N N . LEU E 1 105 ? 173.583 147.501 156.255 1.00 160.43 105 LEU E N 1
ATOM 11218 C CA . LEU E 1 105 ? 172.679 148.581 155.872 1.00 160.43 105 LEU E CA 1
ATOM 11219 C C . LEU E 1 105 ? 172.600 149.634 156.965 1.00 160.43 105 LEU E C 1
ATOM 11220 O O . LEU E 1 105 ? 172.659 150.837 156.688 1.00 160.43 105 LEU E O 1
ATOM 11225 N N . GLN E 1 106 ? 172.468 149.198 158.218 1.00 159.29 106 GLN E N 1
ATOM 11226 C CA . GLN E 1 106 ? 172.478 150.145 159.324 1.00 159.29 106 GLN E CA 1
ATOM 11227 C C . GLN E 1 106 ? 173.793 150.904 159.380 1.00 159.29 106 GLN E C 1
ATOM 11228 O O . GLN E 1 106 ? 173.804 152.106 159.668 1.00 159.29 106 GLN E O 1
ATOM 11234 N N . ALA E 1 107 ? 174.904 150.222 159.101 1.00 157.68 107 ALA E N 1
ATOM 11235 C CA . ALA E 1 107 ? 176.198 150.894 159.098 1.00 157.68 107 ALA E CA 1
ATOM 11236 C C . ALA E 1 107 ? 176.263 151.970 158.021 1.00 157.68 107 ALA E C 1
ATOM 11237 O O . ALA E 1 107 ? 176.791 153.063 158.254 1.00 157.68 107 ALA E O 1
ATOM 11239 N N . LEU E 1 108 ? 175.734 151.680 156.836 1.00 157.19 108 LEU E N 1
ATOM 11240 C CA . LEU E 1 108 ? 175.840 152.588 155.702 1.00 157.19 108 LEU E CA 1
ATOM 11241 C C . LEU E 1 108 ? 174.720 153.620 155.644 1.00 157.19 108 LEU E C 1
ATOM 11242 O O . LEU E 1 108 ? 174.763 154.506 154.783 1.00 157.19 108 LEU E O 1
ATOM 11247 N N . GLU E 1 109 ? 173.722 153.526 156.523 1.00 163.93 109 GLU E N 1
ATOM 11248 C CA . GLU E 1 109 ? 172.654 154.524 156.536 1.00 163.93 109 GLU E CA 1
ATOM 11249 C C . GLU E 1 109 ? 173.157 155.945 156.753 1.00 163.93 109 GLU E C 1
ATOM 11250 O O . GLU E 1 109 ? 172.772 156.834 155.975 1.00 163.93 109 GLU E O 1
ATOM 11256 N N . PRO E 1 110 ? 174.002 156.241 157.755 1.00 162.49 110 PRO E N 1
ATOM 11257 C CA . PRO E 1 110 ? 174.376 157.643 157.981 1.00 162.49 110 PRO E CA 1
ATOM 11258 C C . PRO E 1 110 ? 175.332 158.178 156.931 1.00 162.49 110 PRO E C 1
ATOM 11259 O O . PRO E 1 110 ? 176.465 158.554 157.248 1.00 162.49 110 PRO E O 1
ATOM 11263 N N . LEU E 1 111 ? 174.894 158.210 155.678 1.00 161.41 111 LEU E N 1
ATOM 11264 C CA . LEU E 1 111 ? 175.666 158.881 154.645 1.00 161.41 111 LEU E CA 1
ATOM 11265 C C . LEU E 1 111 ? 175.690 160.374 154.930 1.00 161.41 111 LEU E C 1
ATOM 11266 O O . LEU E 1 111 ? 174.674 160.951 155.329 1.00 161.41 111 LEU E O 1
ATOM 11271 N N . LEU E 1 112 ? 176.851 160.996 154.745 1.00 164.10 112 LEU E N 1
ATOM 11272 C CA . LEU E 1 112 ? 176.962 162.431 154.956 1.00 164.10 112 LEU E CA 1
ATOM 11273 C C . LEU E 1 112 ? 176.028 163.181 154.014 1.00 164.10 112 LEU E C 1
ATOM 11274 O O . LEU E 1 112 ? 175.966 162.896 152.815 1.00 164.10 112 LEU E O 1
ATOM 11279 N N . GLN E 1 113 ? 175.286 164.129 154.577 1.00 165.13 113 GLN E N 1
ATOM 11280 C CA . GLN E 1 113 ? 174.317 164.940 153.843 1.00 165.13 113 GLN E CA 1
ATOM 11281 C C . GLN E 1 113 ? 173.304 164.057 153.113 1.00 165.13 113 GLN E C 1
ATOM 11282 O O . GLN E 1 113 ? 173.126 164.129 151.897 1.00 165.13 113 GLN E O 1
ATOM 11288 N N . ARG E 1 114 ? 172.639 163.209 153.890 1.00 160.65 114 ARG E N 1
ATOM 11289 C CA . ARG E 1 114 ? 171.601 162.326 153.383 1.00 160.65 114 ARG E CA 1
ATOM 11290 C C . ARG E 1 114 ? 170.227 162.943 153.617 1.00 160.65 114 ARG E C 1
ATOM 11291 O O . ARG E 1 114 ? 170.048 163.812 154.473 1.00 160.65 114 ARG E O 1
ATOM 11299 N N . VAL E 1 115 ? 169.249 162.474 152.845 1.00 154.68 115 VAL E N 1
ATOM 11300 C CA . VAL E 1 115 ? 167.897 163.021 152.922 1.00 154.68 115 VAL E CA 1
ATOM 11301 C C . VAL E 1 115 ? 166.822 161.965 153.116 1.00 154.68 115 VAL E C 1
ATOM 11302 O O . VAL E 1 115 ? 165.735 162.289 153.627 1.00 154.68 115 VAL E O 1
ATOM 11306 N N . GLY E 1 116 ? 167.047 160.707 152.746 1.00 157.59 116 GLY E N 1
ATOM 11307 C CA . GLY E 1 116 ? 166.015 159.694 152.792 1.00 157.59 116 GLY E CA 1
ATOM 11308 C C . GLY E 1 116 ? 165.885 159.043 154.155 1.00 157.59 116 GLY E C 1
ATOM 11309 O O . GLY E 1 116 ? 166.454 159.486 155.155 1.00 157.59 116 GLY E O 1
ATOM 11310 N N . ILE E 1 117 ? 165.109 157.961 154.183 1.00 163.54 117 ILE E N 1
ATOM 11311 C CA . ILE E 1 117 ? 164.879 157.176 155.387 1.00 163.54 117 ILE E CA 1
ATOM 11312 C C . ILE E 1 117 ? 165.483 155.790 155.179 1.00 163.54 117 ILE E C 1
ATOM 11313 O O . ILE E 1 117 ? 165.950 155.448 154.093 1.00 163.54 117 ILE E O 1
ATOM 11318 N N . ASP E 1 118 ? 165.471 154.992 156.246 1.00 171.10 118 ASP E N 1
ATOM 11319 C CA . ASP E 1 118 ? 165.990 153.632 156.204 1.00 171.10 118 ASP E CA 1
ATOM 11320 C C . ASP E 1 118 ? 164.916 152.575 155.997 1.00 171.10 118 ASP E C 1
ATOM 11321 O O . ASP E 1 118 ? 165.190 151.548 155.367 1.00 171.10 118 ASP E O 1
ATOM 11326 N N . VAL E 1 119 ? 163.700 152.807 156.497 1.00 171.69 119 VAL E N 1
ATOM 11327 C CA . VAL E 1 119 ? 162.703 151.741 156.562 1.00 171.69 119 VAL E CA 1
ATOM 11328 C C . VAL E 1 119 ? 162.329 151.253 155.167 1.00 171.69 119 VAL E C 1
ATOM 11329 O O . VAL E 1 119 ? 162.104 150.056 154.955 1.00 171.69 119 VAL E O 1
ATOM 11333 N N . SER E 1 120 ? 162.249 152.161 154.194 1.00 170.10 120 SER E N 1
ATOM 11334 C CA . SER E 1 120 ? 161.955 151.715 152.837 1.00 170.10 120 SER E CA 1
ATOM 11335 C C . SER E 1 120 ? 163.099 150.880 152.282 1.00 170.10 120 SER E C 1
ATOM 11336 O O . SER E 1 120 ? 162.868 149.835 151.668 1.00 170.10 120 SER E O 1
ATOM 11339 N N . VAL E 1 121 ? 164.341 151.314 152.500 1.00 173.68 121 VAL E N 1
ATOM 11340 C CA . VAL E 1 121 ? 165.468 150.481 152.102 1.00 173.68 121 VAL E CA 1
ATOM 11341 C C . VAL E 1 121 ? 165.492 149.207 152.927 1.00 173.68 121 VAL E C 1
ATOM 11342 O O . VAL E 1 121 ? 165.965 148.164 152.461 1.00 173.68 121 VAL E O 1
ATOM 11346 N N . ASP E 1 122 ? 164.968 149.255 154.153 1.00 175.19 122 ASP E N 1
ATOM 11347 C CA . ASP E 1 122 ? 164.807 148.024 154.914 1.00 175.19 122 ASP E CA 1
ATOM 11348 C C . ASP E 1 122 ? 163.890 147.060 154.175 1.00 175.19 122 ASP E C 1
ATOM 11349 O O . ASP E 1 122 ? 164.179 145.862 154.077 1.00 175.19 122 ASP E O 1
ATOM 11354 N N . GLN E 1 123 ? 162.787 147.572 153.627 1.00 176.84 123 GLN E N 1
ATOM 11355 C CA . GLN E 1 123 ? 161.883 146.720 152.866 1.00 176.84 123 GLN E CA 1
ATOM 11356 C C . GLN E 1 123 ? 162.519 146.240 151.571 1.00 176.84 123 GLN E C 1
ATOM 11357 O O . GLN E 1 123 ? 162.265 145.113 151.143 1.00 176.84 123 GLN E O 1
ATOM 11363 N N . LEU E 1 124 ? 163.337 147.074 150.931 1.00 176.31 124 LEU E N 1
ATOM 11364 C CA . LEU E 1 124 ? 164.061 146.617 149.744 1.00 176.31 124 LEU E CA 1
ATOM 11365 C C . LEU E 1 124 ? 165.013 145.474 150.071 1.00 176.31 124 LEU E C 1
ATOM 11366 O O . LEU E 1 124 ? 165.117 144.509 149.308 1.00 176.31 124 LEU E O 1
ATOM 11371 N N . ALA E 1 125 ? 165.727 145.565 151.193 1.00 182.62 125 ALA E N 1
ATOM 11372 C CA . ALA E 1 125 ? 166.561 144.443 151.613 1.00 182.62 125 ALA E CA 1
ATOM 11373 C C . ALA E 1 125 ? 165.711 143.219 151.922 1.00 182.62 125 ALA E C 1
ATOM 11374 O O . ALA E 1 125 ? 166.094 142.088 151.601 1.00 182.62 125 ALA E O 1
ATOM 11376 N N . HIS E 1 126 ? 164.559 143.429 152.564 1.00 184.09 126 HIS E N 1
ATOM 11377 C CA . HIS E 1 126 ? 163.598 142.350 152.754 1.00 184.09 126 HIS E CA 1
ATOM 11378 C C . HIS E 1 126 ? 163.269 141.700 151.417 1.00 184.09 126 HIS E C 1
ATOM 11379 O O . HIS E 1 126 ? 163.155 140.473 151.318 1.00 184.09 126 HIS E O 1
ATOM 11386 N N . TYR E 1 127 ? 163.139 142.511 150.370 1.00 180.64 127 TYR E N 1
ATOM 11387 C CA . TYR E 1 127 ? 162.978 141.961 149.030 1.00 180.64 127 TYR E CA 1
ATOM 11388 C C . TYR E 1 127 ? 164.198 141.143 148.631 1.00 180.64 127 TYR E C 1
ATOM 11389 O O . TYR E 1 127 ? 164.065 140.065 148.041 1.00 180.64 127 TYR E O 1
ATOM 11398 N N . ILE E 1 128 ? 165.395 141.633 148.955 1.00 187.68 128 ILE E N 1
ATOM 11399 C CA . ILE E 1 128 ? 166.616 141.001 148.465 1.00 187.68 128 ILE E CA 1
ATOM 11400 C C . ILE E 1 128 ? 166.831 139.648 149.129 1.00 187.68 128 ILE E C 1
ATOM 11401 O O . ILE E 1 128 ? 166.749 138.606 148.469 1.00 187.68 128 ILE E O 1
ATOM 11406 N N . ASP E 1 129 ? 167.114 139.644 150.429 1.00 183.60 129 ASP E N 1
ATOM 11407 C CA . ASP E 1 129 ? 167.433 138.363 151.047 1.00 183.60 129 ASP E CA 1
ATOM 11408 C C . ASP E 1 129 ? 166.178 137.558 151.393 1.00 183.60 129 ASP E C 1
ATOM 11409 O O . ASP E 1 129 ? 166.014 136.448 150.874 1.00 183.60 129 ASP E O 1
ATOM 11414 N N . PRO E 1 130 ? 165.264 138.054 152.250 1.00 179.26 130 PRO E N 1
ATOM 11415 C CA . PRO E 1 130 ? 164.119 137.213 152.636 1.00 179.26 130 PRO E CA 1
ATOM 11416 C C . PRO E 1 130 ? 163.098 136.964 151.537 1.00 179.26 130 PRO E C 1
ATOM 11417 O O . PRO E 1 130 ? 162.786 135.805 151.250 1.00 179.26 130 PRO E O 1
ATOM 11421 N N . ASN E 1 131 ? 162.584 138.023 150.904 1.00 180.12 131 ASN E N 1
ATOM 11422 C CA . ASN E 1 131 ? 161.371 137.879 150.099 1.00 180.12 131 ASN E CA 1
ATOM 11423 C C . ASN E 1 131 ? 161.591 136.967 148.899 1.00 180.12 131 ASN E C 1
ATOM 11424 O O . ASN E 1 131 ? 160.801 136.048 148.655 1.00 180.12 131 ASN E O 1
ATOM 11429 N N . ALA E 1 132 ? 162.654 137.211 148.130 1.00 176.77 132 ALA E N 1
ATOM 11430 C CA . ALA E 1 132 ? 162.963 136.321 147.016 1.00 176.77 132 ALA E CA 1
ATOM 11431 C C . ALA E 1 132 ? 163.184 134.900 147.510 1.00 176.77 132 ALA E C 1
ATOM 11432 O O . ALA E 1 132 ? 162.727 133.935 146.886 1.00 176.77 132 ALA E O 1
ATOM 11434 N N . ALA E 1 133 ? 163.870 134.756 148.645 1.00 170.45 133 ALA E N 1
ATOM 11435 C CA . ALA E 1 133 ? 163.979 133.447 149.272 1.00 170.45 133 ALA E CA 1
ATOM 11436 C C . ALA E 1 133 ? 162.612 132.928 149.692 1.00 170.45 133 ALA E C 1
ATOM 11437 O O . ALA E 1 133 ? 162.340 131.732 149.575 1.00 170.45 133 ALA E O 1
ATOM 11439 N N . MET E 1 134 ? 161.734 133.808 150.178 1.00 166.01 134 MET E N 1
ATOM 11440 C CA . MET E 1 134 ? 160.396 133.364 150.558 1.00 166.01 134 MET E CA 1
ATOM 11441 C C . MET E 1 134 ? 159.607 132.866 149.353 1.00 166.01 134 MET E C 1
ATOM 11442 O O . MET E 1 134 ? 158.926 131.837 149.433 1.00 166.01 134 MET E O 1
ATOM 11447 N N . THR E 1 135 ? 159.683 133.578 148.228 1.00 160.67 135 THR E N 1
ATOM 11448 C CA . THR E 1 135 ? 158.972 133.138 147.030 1.00 160.67 135 THR E CA 1
ATOM 11449 C C . THR E 1 135 ? 159.539 131.830 146.493 1.00 160.67 135 THR E C 1
ATOM 11450 O O . THR E 1 135 ? 158.783 130.931 146.102 1.00 160.67 135 THR E O 1
ATOM 11454 N N . LEU E 1 136 ? 160.868 131.713 146.455 1.00 156.93 136 LEU E N 1
ATOM 11455 C CA . LEU E 1 136 ? 161.482 130.461 146.034 1.00 156.93 136 LEU E CA 1
ATOM 11456 C C . LEU E 1 136 ? 161.063 129.325 146.955 1.00 156.93 136 LEU E C 1
ATOM 11457 O O . LEU E 1 136 ? 160.759 128.218 146.497 1.00 156.93 136 LEU E O 1
ATOM 11462 N N . LEU E 1 137 ? 161.032 129.593 148.260 1.00 152.59 137 LEU E N 1
ATOM 11463 C CA . LEU E 1 137 ? 160.536 128.637 149.238 1.00 152.59 137 LEU E CA 1
ATOM 11464 C C . LEU E 1 137 ? 159.138 128.173 148.882 1.00 152.59 137 LEU E C 1
ATOM 11465 O O . LEU E 1 137 ? 158.866 126.974 148.818 1.00 152.59 137 LEU E O 1
ATOM 11470 N N . THR E 1 138 ? 158.232 129.121 148.661 1.00 149.52 138 THR E N 1
ATOM 11471 C CA . THR E 1 138 ? 156.842 128.769 148.401 1.00 149.52 138 THR E CA 1
ATOM 11472 C C . THR E 1 138 ? 156.720 127.922 147.145 1.00 149.52 138 THR E C 1
ATOM 11473 O O . THR E 1 138 ? 156.039 126.889 147.139 1.00 149.52 138 THR E O 1
ATOM 11477 N N . ASN E 1 139 ? 157.383 128.347 146.069 1.00 143.50 139 ASN E N 1
ATOM 11478 C CA . ASN E 1 139 ? 157.264 127.636 144.802 1.00 143.50 139 ASN E CA 1
ATOM 11479 C C . ASN E 1 139 ? 157.822 126.225 144.925 1.00 143.50 139 ASN E C 1
ATOM 11480 O O . ASN E 1 139 ? 157.157 125.243 144.570 1.00 143.50 139 ASN E O 1
ATOM 11485 N N . LEU E 1 140 ? 159.041 126.103 145.448 1.00 141.42 140 LEU E N 1
ATOM 11486 C CA . LEU E 1 140 ? 159.656 124.790 145.552 1.00 141.42 140 LEU E CA 1
ATOM 11487 C C . LEU E 1 140 ? 158.879 123.901 146.507 1.00 141.42 140 LEU E C 1
ATOM 11488 O O . LEU E 1 140 ? 158.741 122.697 146.270 1.00 141.42 140 LEU E O 1
ATOM 11493 N N . LEU E 1 141 ? 158.339 124.472 147.582 1.00 139.81 141 LEU E N 1
ATOM 11494 C CA . LEU E 1 141 ? 157.644 123.638 148.545 1.00 139.81 141 LEU E CA 1
ATOM 11495 C C . LEU E 1 141 ? 156.309 123.169 147.993 1.00 139.81 141 LEU E C 1
ATOM 11496 O O . LEU E 1 141 ? 155.908 122.032 148.246 1.00 139.81 141 LEU E O 1
ATOM 11501 N N . THR E 1 142 ? 155.599 124.018 147.241 1.00 138.08 142 THR E N 1
ATOM 11502 C CA . THR E 1 142 ? 154.386 123.522 146.602 1.00 138.08 142 THR E CA 1
ATOM 11503 C C . THR E 1 142 ? 154.727 122.439 145.596 1.00 138.08 142 THR E C 1
ATOM 11504 O O . THR E 1 142 ? 153.972 121.467 145.453 1.00 138.08 142 THR E O 1
ATOM 11508 N N . GLN E 1 143 ? 155.879 122.557 144.935 1.00 135.16 143 GLN E N 1
ATOM 11509 C CA . GLN E 1 143 ? 156.340 121.459 144.101 1.00 135.16 143 GLN E CA 1
ATOM 11510 C C . GLN E 1 143 ? 156.469 120.186 144.923 1.00 135.16 143 GLN E C 1
ATOM 11511 O O . GLN E 1 143 ? 155.669 119.262 144.780 1.00 135.16 143 GLN E O 1
ATOM 11517 N N . LEU E 1 144 ? 157.413 120.151 145.860 1.00 135.89 144 LEU E N 1
ATOM 11518 C CA . LEU E 1 144 ? 157.621 118.904 146.594 1.00 135.89 144 LEU E CA 1
ATOM 11519 C C . LEU E 1 144 ? 156.375 118.431 147.333 1.00 135.89 144 LEU E C 1
ATOM 11520 O O . LEU E 1 144 ? 156.286 117.250 147.686 1.00 135.89 144 LEU E O 1
ATOM 11525 N N . SER E 1 145 ? 155.414 119.313 147.581 1.00 135.05 145 SER E N 1
ATOM 11526 C CA . SER E 1 145 ? 154.217 118.891 148.288 1.00 135.05 145 SER E CA 1
ATOM 11527 C C . SER E 1 145 ? 153.252 118.192 147.345 1.00 135.05 145 SER E C 1
ATOM 11528 O O . SER E 1 145 ? 152.954 117.006 147.513 1.00 135.05 145 SER E O 1
ATOM 11531 N N . ASN E 1 146 ? 152.772 118.905 146.329 1.00 127.61 146 ASN E N 1
ATOM 11532 C CA . ASN E 1 146 ? 151.689 118.384 145.510 1.00 127.61 146 ASN E CA 1
ATOM 11533 C C . ASN E 1 146 ? 152.143 117.794 144.185 1.00 127.61 146 ASN E C 1
ATOM 11534 O O . ASN E 1 146 ? 151.344 117.124 143.525 1.00 127.61 146 ASN E O 1
ATOM 11539 N N . ALA E 1 147 ? 153.393 118.016 143.781 1.00 109.84 147 ALA E N 1
ATOM 11540 C CA . ALA E 1 147 ? 153.836 117.607 142.461 1.00 109.84 147 ALA E CA 1
ATOM 11541 C C . ALA E 1 147 ? 153.748 116.108 142.274 1.00 109.84 147 ALA E C 1
ATOM 11542 O O . ALA E 1 147 ? 153.423 115.653 141.182 1.00 109.84 147 ALA E O 1
ATOM 11544 N N . MET E 1 148 ? 153.973 115.323 143.326 1.00 107.63 148 MET E N 1
ATOM 11545 C CA . MET E 1 148 ? 154.034 113.880 143.135 1.00 107.63 148 MET E CA 1
ATOM 11546 C C . MET E 1 148 ? 152.731 113.316 142.591 1.00 107.63 148 MET E C 1
ATOM 11547 O O . MET E 1 148 ? 152.715 112.189 142.089 1.00 107.63 148 MET E O 1
ATOM 11552 N N . SER E 1 149 ? 151.637 114.067 142.687 1.00 94.88 149 SER E N 1
ATOM 11553 C CA . SER E 1 149 ? 150.401 113.641 142.050 1.00 94.88 149 SER E CA 1
ATOM 11554 C C . SER E 1 149 ? 150.486 113.724 140.536 1.00 94.88 149 SER E C 1
ATOM 11555 O O . SER E 1 149 ? 149.848 112.929 139.840 1.00 94.88 149 SER E O 1
ATOM 11558 N N . SER E 1 150 ? 151.252 114.677 140.010 1.00 83.39 150 SER E N 1
ATOM 11559 C CA . SER E 1 150 ? 151.329 114.926 138.577 1.00 83.39 150 SER E CA 1
ATOM 11560 C C . SER E 1 150 ? 152.631 114.481 137.940 1.00 83.39 150 SER E C 1
ATOM 11561 O O . SER E 1 150 ? 152.652 114.200 136.745 1.00 83.39 150 SER E O 1
ATOM 11564 N N . ILE E 1 151 ? 153.714 114.434 138.706 1.00 79.28 151 ILE E N 1
ATOM 11565 C CA . ILE E 1 151 ? 154.980 113.931 138.196 1.00 79.28 151 ILE E CA 1
ATOM 11566 C C . ILE E 1 151 ? 154.830 112.486 137.771 1.00 79.28 151 ILE E C 1
ATOM 11567 O O . ILE E 1 151 ? 155.368 112.062 136.745 1.00 79.28 151 ILE E O 1
ATOM 11572 N N . PHE E 1 152 ? 154.104 111.702 138.559 1.00 76.93 152 PHE E N 1
ATOM 11573 C CA . PHE E 1 152 ? 153.861 110.324 138.172 1.00 76.93 152 PHE E CA 1
ATOM 11574 C C . PHE E 1 152 ? 153.079 110.260 136.871 1.00 76.93 152 PHE E C 1
ATOM 11575 O O . PHE E 1 152 ? 153.395 109.459 135.985 1.00 76.93 152 PHE E O 1
ATOM 11583 N N . LEU E 1 153 ? 152.067 111.110 136.729 1.00 67.24 153 LEU E N 1
ATOM 11584 C CA . LEU E 1 153 ? 151.292 111.142 135.497 1.00 67.24 153 LEU E CA 1
ATOM 11585 C C . LEU E 1 153 ? 152.180 111.472 134.307 1.00 67.24 153 LEU E C 1
ATOM 11586 O O . LEU E 1 153 ? 152.114 110.825 133.255 1.00 67.24 153 LEU E O 1
ATOM 11591 N N . LEU E 1 154 ? 153.027 112.481 134.466 1.00 63.38 154 LEU E N 1
ATOM 11592 C CA . LEU E 1 154 ? 153.904 112.902 133.386 1.00 63.38 154 LEU E CA 1
ATOM 11593 C C . LEU E 1 154 ? 154.870 111.794 133.007 1.00 63.38 154 LEU E C 1
ATOM 11594 O O . LEU E 1 154 ? 155.110 111.543 131.822 1.00 63.38 154 LEU E O 1
ATOM 11599 N N . LEU E 1 155 ? 155.445 111.123 134.002 1.00 70.85 155 LEU E N 1
ATOM 11600 C CA . LEU E 1 155 ? 156.340 110.018 133.698 1.00 70.85 155 LEU E CA 1
ATOM 11601 C C . LEU E 1 155 ? 155.608 108.906 132.981 1.00 70.85 155 LEU E C 1
ATOM 11602 O O . LEU E 1 155 ? 156.169 108.264 132.089 1.00 70.85 155 LEU E O 1
ATOM 11607 N N . LEU E 1 156 ? 154.356 108.666 133.346 1.00 67.01 156 LEU E N 1
ATOM 11608 C CA . LEU E 1 156 ? 153.576 107.674 132.625 1.00 67.01 156 LEU E CA 1
ATOM 11609 C C . LEU E 1 156 ? 153.439 108.058 131.161 1.00 67.01 156 LEU E C 1
ATOM 11610 O O . LEU E 1 156 ? 153.614 107.220 130.265 1.00 67.01 156 LEU E O 1
ATOM 11615 N N . THR E 1 157 ? 153.137 109.328 130.902 1.00 60.40 157 THR E N 1
ATOM 11616 C CA . THR E 1 157 ? 153.006 109.780 129.523 1.00 60.40 157 THR E CA 1
ATOM 11617 C C . THR E 1 157 ? 154.304 109.580 128.764 1.00 60.40 157 THR E C 1
ATOM 11618 O O . THR E 1 157 ? 154.302 109.123 127.613 1.00 60.40 157 THR E O 1
ATOM 11622 N N . VAL E 1 158 ? 155.424 109.921 129.396 1.00 60.81 158 VAL E N 1
ATOM 11623 C CA . VAL E 1 158 ? 156.722 109.743 128.759 1.00 60.81 158 VAL E CA 1
ATOM 11624 C C . VAL E 1 158 ? 156.940 108.284 128.416 1.00 60.81 158 VAL E C 1
ATOM 11625 O O . VAL E 1 158 ? 157.428 107.947 127.329 1.00 60.81 158 VAL E O 1
ATOM 11629 N N . LEU E 1 159 ? 156.589 107.397 129.341 1.00 68.12 159 LEU E N 1
ATOM 11630 C CA . LEU E 1 159 ? 156.769 105.978 129.089 1.00 68.12 159 LEU E CA 1
ATOM 11631 C C . LEU E 1 159 ? 155.971 105.544 127.877 1.00 68.12 159 LEU E C 1
ATOM 11632 O O . LEU E 1 159 ? 156.474 104.806 127.023 1.00 68.12 159 LEU E O 1
ATOM 11637 N N . PHE E 1 160 ? 154.732 106.002 127.774 1.00 70.21 160 PHE E N 1
ATOM 11638 C CA . PHE E 1 160 ? 153.922 105.580 126.641 1.00 70.21 160 PHE E CA 1
ATOM 11639 C C . PHE E 1 160 ? 154.487 106.101 125.330 1.00 70.21 160 PHE E C 1
ATOM 11640 O O . PHE E 1 160 ? 154.521 105.371 124.332 1.00 70.21 160 PHE E O 1
ATOM 11648 N N . MET E 1 161 ? 154.941 107.352 125.308 1.00 65.64 161 MET E N 1
ATOM 11649 C CA . MET E 1 161 ? 155.506 107.884 124.073 1.00 65.64 161 MET E CA 1
ATOM 11650 C C . MET E 1 161 ? 156.732 107.094 123.651 1.00 65.64 161 MET E C 1
ATOM 11651 O O . MET E 1 161 ? 156.869 106.710 122.481 1.00 65.64 161 MET E O 1
ATOM 11656 N N . LEU E 1 162 ? 157.635 106.837 124.594 1.00 72.38 162 LEU E N 1
ATOM 11657 C CA . LEU E 1 162 ? 158.817 106.057 124.263 1.00 72.38 162 LEU E CA 1
ATOM 11658 C C . LEU E 1 162 ? 158.437 104.683 123.754 1.00 72.38 162 LEU E C 1
ATOM 11659 O O . LEU E 1 162 ? 159.063 104.170 122.823 1.00 72.38 162 LEU E O 1
ATOM 11664 N N . LEU E 1 163 ? 157.416 104.075 124.351 1.00 75.09 163 LEU E N 1
ATOM 11665 C CA . LEU E 1 163 ? 156.994 102.757 123.908 1.00 75.09 163 LEU E CA 1
ATOM 11666 C C . LEU E 1 163 ? 156.489 102.791 122.479 1.00 75.09 163 LEU E C 1
ATOM 11667 O O . LEU E 1 163 ? 156.773 101.881 121.694 1.00 75.09 163 LEU E O 1
ATOM 11672 N N . GLU E 1 164 ? 155.730 103.816 122.122 1.00 89.03 164 GLU E N 1
ATOM 11673 C CA . GLU E 1 164 ? 155.092 103.795 120.816 1.00 89.03 164 GLU E CA 1
ATOM 11674 C C . GLU E 1 164 ? 155.977 104.333 119.704 1.00 89.03 164 GLU E C 1
ATOM 11675 O O . GLU E 1 164 ? 155.624 104.165 118.535 1.00 89.03 164 GLU E O 1
ATOM 11681 N N . VAL E 1 165 ? 157.094 104.979 120.025 1.00 89.98 165 VAL E N 1
ATOM 11682 C CA . VAL E 1 165 ? 157.951 105.555 118.983 1.00 89.98 165 VAL E CA 1
ATOM 11683 C C . VAL E 1 165 ? 158.227 104.612 117.813 1.00 89.98 165 VAL E C 1
ATOM 11684 O O . VAL E 1 165 ? 158.166 105.063 116.662 1.00 89.98 165 VAL E O 1
ATOM 11688 N N . PRO E 1 166 ? 158.524 103.322 118.023 1.00 95.85 166 PRO E N 1
ATOM 11689 C CA . PRO E 1 166 ? 158.893 102.481 116.872 1.00 95.85 166 PRO E CA 1
ATOM 11690 C C . PRO E 1 166 ? 157.898 102.499 115.726 1.00 95.85 166 PRO E C 1
ATOM 11691 O O . PRO E 1 166 ? 158.312 102.456 114.563 1.00 95.85 166 PRO E O 1
ATOM 11695 N N . GLN E 1 167 ? 156.604 102.556 116.003 1.00 105.51 167 GLN E N 1
ATOM 11696 C CA . GLN E 1 167 ? 155.637 102.544 114.917 1.00 105.51 167 GLN E CA 1
ATOM 11697 C C . GLN E 1 167 ? 155.389 103.917 114.319 1.00 105.51 167 GLN E C 1
ATOM 11698 O O . GLN E 1 167 ? 154.784 104.007 113.248 1.00 105.51 167 GLN E O 1
ATOM 11704 N N . LEU E 1 168 ? 155.841 104.980 114.972 1.00 107.89 168 LEU E N 1
ATOM 11705 C CA . LEU E 1 168 ? 155.562 106.323 114.475 1.00 107.89 168 LEU E CA 1
ATOM 11706 C C . LEU E 1 168 ? 156.106 106.600 113.077 1.00 107.89 168 LEU E C 1
ATOM 11707 O O . LEU E 1 168 ? 155.367 107.197 112.272 1.00 107.89 168 LEU E O 1
ATOM 11712 N N . PRO E 1 169 ? 157.347 106.241 112.726 1.00 114.83 169 PRO E N 1
ATOM 11713 C CA . PRO E 1 169 ? 157.835 106.589 111.383 1.00 114.83 169 PRO E CA 1
ATOM 11714 C C . PRO E 1 169 ? 156.972 106.029 110.274 1.00 114.83 169 PRO E C 1
ATOM 11715 O O . PRO E 1 169 ? 156.768 106.703 109.258 1.00 114.83 169 PRO E O 1
ATOM 11719 N N . GLY E 1 170 ? 156.449 104.815 110.442 1.00 119.88 170 GLY E N 1
ATOM 11720 C CA . GLY E 1 170 ? 155.516 104.291 109.465 1.00 119.88 170 GLY E CA 1
ATOM 11721 C C . GLY E 1 170 ? 154.271 105.142 109.347 1.00 119.88 170 GLY E C 1
ATOM 11722 O O . GLY E 1 170 ? 153.710 105.286 108.259 1.00 119.88 170 GLY E O 1
ATOM 11723 N N . LYS E 1 171 ? 153.830 105.728 110.458 1.00 117.70 171 LYS E N 1
ATOM 11724 C CA . LYS E 1 171 ? 152.624 106.541 110.431 1.00 117.70 171 LYS E CA 1
ATOM 11725 C C . LYS E 1 171 ? 152.864 107.875 109.737 1.00 117.70 171 LYS E C 1
ATOM 11726 O O . LYS E 1 171 ? 152.036 108.315 108.932 1.00 117.70 171 LYS E O 1
ATOM 11732 N N . PHE E 1 172 ? 153.983 108.543 110.033 1.00 125.15 172 PHE E N 1
ATOM 11733 C CA . PHE E 1 172 ? 154.298 109.767 109.296 1.00 125.15 172 PHE E CA 1
ATOM 11734 C C . PHE E 1 172 ? 154.545 109.492 107.821 1.00 125.15 172 PHE E C 1
ATOM 11735 O O . PHE E 1 172 ? 154.107 110.263 106.959 1.00 125.15 172 PHE E O 1
ATOM 11743 N N . GLN E 1 173 ? 155.250 108.405 107.508 1.00 131.63 173 GLN E N 1
ATOM 11744 C CA . GLN E 1 173 ? 155.530 108.084 106.114 1.00 131.63 173 GLN E CA 1
ATOM 11745 C C . GLN E 1 173 ? 154.243 107.880 105.332 1.00 131.63 173 GLN E C 1
ATOM 11746 O O . GLN E 1 173 ? 154.123 108.320 104.183 1.00 131.63 173 GLN E O 1
ATOM 11752 N N . GLN E 1 174 ? 153.267 107.232 105.946 1.00 129.52 174 GLN E N 1
ATOM 11753 C CA . GLN E 1 174 ? 152.007 106.917 105.301 1.00 129.52 174 GLN E CA 1
ATOM 11754 C C . GLN E 1 174 ? 151.059 108.110 105.261 1.00 129.52 174 GLN E C 1
ATOM 11755 O O . GLN E 1 174 ? 149.863 107.933 105.023 1.00 129.52 174 GLN E O 1
ATOM 11761 N N . MET E 1 175 ? 151.556 109.323 105.482 1.00 129.18 175 MET E N 1
ATOM 11762 C CA . MET E 1 175 ? 150.656 110.466 105.624 1.00 129.18 175 MET E CA 1
ATOM 11763 C C . MET E 1 175 ? 151.395 111.719 105.143 1.00 129.18 175 MET E C 1
ATOM 11764 O O . MET E 1 175 ? 152.124 112.353 105.909 1.00 129.18 175 MET E O 1
ATOM 11769 N N . MET E 1 176 ? 151.211 112.056 103.862 1.00 141.49 176 MET E N 1
ATOM 11770 C CA . MET E 1 176 ? 151.930 113.175 103.254 1.00 141.49 176 MET E CA 1
ATOM 11771 C C . MET E 1 176 ? 151.546 114.524 103.853 1.00 141.49 176 MET E C 1
ATOM 11772 O O . MET E 1 176 ? 152.354 115.135 104.557 1.00 141.49 176 MET E O 1
ATOM 11777 N N . ALA E 1 177 ? 150.320 114.989 103.580 1.00 140.20 177 ALA E N 1
ATOM 11778 C CA . ALA E 1 177 ? 149.706 116.129 104.261 1.00 140.20 177 ALA E CA 1
ATOM 11779 C C . ALA E 1 177 ? 150.664 117.284 104.525 1.00 140.20 177 ALA E C 1
ATOM 11780 O O . ALA E 1 177 ? 150.989 117.546 105.684 1.00 140.20 177 ALA E O 1
ATOM 11782 N N . ARG E 1 178 ? 151.127 117.963 103.471 1.00 140.81 178 ARG E N 1
ATOM 11783 C CA . ARG E 1 178 ? 152.233 118.924 103.486 1.00 140.81 178 ARG E CA 1
ATOM 11784 C C . ARG E 1 178 ? 152.386 119.731 104.778 1.00 140.81 178 ARG E C 1
ATOM 11785 O O . ARG E 1 178 ? 153.522 119.960 105.210 1.00 140.81 178 ARG E O 1
ATOM 11793 N N . PRO E 1 179 ? 151.311 120.214 105.412 1.00 142.86 179 PRO E N 1
ATOM 11794 C CA . PRO E 1 179 ? 151.484 120.760 106.771 1.00 142.86 179 PRO E CA 1
ATOM 11795 C C . PRO E 1 179 ? 152.260 119.846 107.717 1.00 142.86 179 PRO E C 1
ATOM 11796 O O . PRO E 1 179 ? 153.177 120.309 108.411 1.00 142.86 179 PRO E O 1
ATOM 11800 N N . VAL E 1 180 ? 151.935 118.553 107.762 1.00 141.50 180 VAL E N 1
ATOM 11801 C CA . VAL E 1 180 ? 152.616 117.703 108.732 1.00 141.50 180 VAL E CA 1
ATOM 11802 C C . VAL E 1 180 ? 154.065 117.486 108.325 1.00 141.50 180 VAL E C 1
ATOM 11803 O O . VAL E 1 180 ? 154.937 117.329 109.186 1.00 141.50 180 VAL E O 1
ATOM 11807 N N . GLU E 1 181 ? 154.360 117.465 107.024 1.00 141.44 181 GLU E N 1
ATOM 11808 C CA . GLU E 1 181 ? 155.755 117.333 106.634 1.00 141.44 181 GLU E CA 1
ATOM 11809 C C . GLU E 1 181 ? 156.526 118.610 106.917 1.00 141.44 181 GLU E C 1
ATOM 11810 O O . GLU E 1 181 ? 157.744 118.559 107.110 1.00 141.44 181 GLU E O 1
ATOM 11816 N N . GLY E 1 182 ? 155.839 119.752 106.957 1.00 133.88 182 GLY E N 1
ATOM 11817 C CA . GLY E 1 182 ? 156.463 120.964 107.444 1.00 133.88 182 GLY E CA 1
ATOM 11818 C C . GLY E 1 182 ? 156.626 121.003 108.943 1.00 133.88 182 GLY E C 1
ATOM 11819 O O . GLY E 1 182 ? 157.435 121.784 109.448 1.00 133.88 182 GLY E O 1
ATOM 11820 N N . MET E 1 183 ? 155.856 120.195 109.667 1.00 132.25 183 MET E N 1
ATOM 11821 C CA . MET E 1 183 ? 156.051 120.127 111.113 1.00 132.25 183 MET E CA 1
ATOM 11822 C C . MET E 1 183 ? 157.164 119.153 111.495 1.00 132.25 183 MET E C 1
ATOM 11823 O O . MET E 1 183 ? 158.041 119.496 112.292 1.00 132.25 183 MET E O 1
ATOM 11828 N N . ALA E 1 184 ? 157.131 117.921 110.980 1.00 135.43 184 ALA E N 1
ATOM 11829 C CA . ALA E 1 184 ? 158.196 116.963 111.288 1.00 135.43 184 ALA E CA 1
ATOM 11830 C C . ALA E 1 184 ? 158.208 115.867 110.224 1.00 135.43 184 ALA E C 1
ATOM 11831 O O . ALA E 1 184 ? 157.409 114.932 110.297 1.00 135.43 184 ALA E O 1
ATOM 11833 N N . ALA E 1 185 ? 159.125 115.977 109.270 1.00 138.97 185 ALA E N 1
ATOM 11834 C CA . ALA E 1 185 ? 159.312 114.939 108.261 1.00 138.97 185 ALA E CA 1
ATOM 11835 C C . ALA E 1 185 ? 160.690 115.136 107.639 1.00 138.97 185 ALA E C 1
ATOM 11836 O O . ALA E 1 185 ? 161.547 115.804 108.218 1.00 138.97 185 ALA E O 1
ATOM 11838 N N . ILE E 1 186 ? 160.899 114.532 106.465 1.00 137.72 186 ILE E N 1
ATOM 11839 C CA . ILE E 1 186 ? 162.084 114.765 105.644 1.00 137.72 186 ILE E CA 1
ATOM 11840 C C . ILE E 1 186 ? 162.385 116.257 105.598 1.00 137.72 186 ILE E C 1
ATOM 11841 O O . ILE E 1 186 ? 163.550 116.666 105.559 1.00 137.72 186 ILE E O 1
ATOM 11846 N N . GLN E 1 187 ? 161.335 117.079 105.606 1.00 132.68 187 GLN E N 1
ATOM 11847 C CA . GLN E 1 187 ? 161.462 118.505 105.893 1.00 132.68 187 GLN E CA 1
ATOM 11848 C C . GLN E 1 187 ? 161.539 118.642 107.410 1.00 132.68 187 GLN E C 1
ATOM 11849 O O . GLN E 1 187 ? 160.550 118.882 108.107 1.00 132.68 187 GLN E O 1
ATOM 11855 N N . ARG E 1 188 ? 162.752 118.455 107.926 1.00 128.64 188 ARG E N 1
ATOM 11856 C CA . ARG E 1 188 ? 162.969 118.349 109.362 1.00 128.64 188 ARG E CA 1
ATOM 11857 C C . ARG E 1 188 ? 162.615 119.658 110.053 1.00 128.64 188 ARG E C 1
ATOM 11858 O O . ARG E 1 188 ? 163.256 120.687 109.821 1.00 128.64 188 ARG E O 1
ATOM 11866 N N . ALA E 1 189 ? 161.591 119.617 110.898 1.00 116.86 189 ALA E N 1
ATOM 11867 C CA . ALA E 1 189 ? 161.284 120.729 111.776 1.00 116.86 189 ALA E CA 1
ATOM 11868 C C . ALA E 1 189 ? 161.092 120.290 113.219 1.00 116.86 189 ALA E C 1
ATOM 11869 O O . ALA E 1 189 ? 160.814 121.135 114.076 1.00 116.86 189 ALA E O 1
ATOM 11871 N N . ILE E 1 190 ? 161.192 118.992 113.500 1.00 107.84 190 ILE E N 1
ATOM 11872 C CA . ILE E 1 190 ? 161.416 118.506 114.848 1.00 107.84 190 ILE E CA 1
ATOM 11873 C C . ILE E 1 190 ? 162.841 118.001 115.039 1.00 107.84 190 ILE E C 1
ATOM 11874 O O . ILE E 1 190 ? 163.422 118.215 116.109 1.00 107.84 190 ILE E O 1
ATOM 11879 N N . ASP E 1 191 ? 163.438 117.380 114.022 1.00 106.39 191 ASP E N 1
ATOM 11880 C CA . ASP E 1 191 ? 164.849 117.035 114.109 1.00 106.39 191 ASP E CA 1
ATOM 11881 C C . ASP E 1 191 ? 165.714 118.258 114.357 1.00 106.39 191 ASP E C 1
ATOM 11882 O O . ASP E 1 191 ? 166.821 118.126 114.889 1.00 106.39 191 ASP E O 1
ATOM 11887 N N . SER E 1 192 ? 165.244 119.443 113.975 1.00 101.77 192 SER E N 1
ATOM 11888 C CA . SER E 1 192 ? 165.933 120.661 114.374 1.00 101.77 192 SER E CA 1
ATOM 11889 C C . SER E 1 192 ? 165.841 120.866 115.877 1.00 101.77 192 SER E C 1
ATOM 11890 O O . SER E 1 192 ? 166.854 121.075 116.551 1.00 101.77 192 SER E O 1
ATOM 11893 N N . VAL E 1 193 ? 164.629 120.800 116.424 1.00 92.29 193 VAL E N 1
ATOM 11894 C CA . VAL E 1 193 ? 164.469 121.028 117.854 1.00 92.29 193 VAL E CA 1
ATOM 11895 C C . VAL E 1 193 ? 165.014 119.861 118.657 1.00 92.29 193 VAL E C 1
ATOM 11896 O O . VAL E 1 193 ? 165.559 120.055 119.747 1.00 92.29 193 VAL E O 1
ATOM 11900 N N . SER E 1 194 ? 164.879 118.638 118.150 1.00 92.21 194 SER E N 1
ATOM 11901 C CA . SER E 1 194 ? 165.375 117.483 118.886 1.00 92.21 194 SER E CA 1
ATOM 11902 C C . SER E 1 194 ? 166.865 117.604 119.146 1.00 92.21 194 SER E C 1
ATOM 11903 O O . SER E 1 194 ? 167.335 117.383 120.268 1.00 92.21 194 SER E O 1
ATOM 11906 N N . HIS E 1 195 ? 167.629 117.947 118.114 1.00 96.54 195 HIS E N 1
ATOM 11907 C CA . HIS E 1 195 ? 169.066 118.062 118.293 1.00 96.54 195 HIS E CA 1
ATOM 11908 C C . HIS E 1 195 ? 169.409 119.187 119.250 1.00 96.54 195 HIS E C 1
ATOM 11909 O O . HIS E 1 195 ? 170.322 119.057 120.076 1.00 96.54 195 HIS E O 1
ATOM 11916 N N . TYR E 1 196 ? 168.690 120.301 119.159 1.00 89.58 196 TYR E N 1
ATOM 11917 C CA . TYR E 1 196 ? 168.947 121.394 120.081 1.00 89.58 196 TYR E CA 1
ATOM 11918 C C . TYR E 1 196 ? 168.715 120.954 121.513 1.00 89.58 196 TYR E C 1
ATOM 11919 O O . TYR E 1 196 ? 169.515 121.253 122.400 1.00 89.58 196 TYR E O 1
ATOM 11928 N N . LEU E 1 197 ? 167.610 120.253 121.760 1.00 84.56 197 LEU E N 1
ATOM 11929 C CA . LEU E 1 197 ? 167.316 119.806 123.114 1.00 84.56 197 LEU E CA 1
ATOM 11930 C C . LEU E 1 197 ? 168.375 118.851 123.619 1.00 84.56 197 LEU E C 1
ATOM 11931 O O . LEU E 1 197 ? 168.822 118.965 124.761 1.00 84.56 197 LEU E O 1
ATOM 11936 N N . VAL E 1 198 ? 168.793 117.905 122.787 1.00 87.60 198 VAL E N 1
ATOM 11937 C CA . VAL E 1 198 ? 169.795 116.949 123.238 1.00 87.60 198 VAL E CA 1
ATOM 11938 C C . VAL E 1 198 ? 171.081 117.670 123.606 1.00 87.60 198 VAL E C 1
ATOM 11939 O O . VAL E 1 198 ? 171.654 117.450 124.681 1.00 87.60 198 VAL E O 1
ATOM 11943 N N . LEU E 1 199 ? 171.549 118.558 122.729 1.00 97.35 199 LEU E N 1
ATOM 11944 C CA . LEU E 1 199 ? 172.806 119.237 123.008 1.00 97.35 199 LEU E CA 1
ATOM 11945 C C . LEU E 1 199 ? 172.693 120.145 124.221 1.00 97.35 199 LEU E C 1
ATOM 11946 O O . LEU E 1 199 ? 173.591 120.171 125.072 1.00 97.35 199 LEU E O 1
ATOM 11951 N N . LYS E 1 200 ? 171.603 120.898 124.321 1.00 91.20 200 LYS E N 1
ATOM 11952 C CA . LYS E 1 200 ? 171.449 121.811 125.438 1.00 91.20 200 LYS E CA 1
ATOM 11953 C C . LYS E 1 200 ? 171.347 121.056 126.750 1.00 91.20 200 LYS E C 1
ATOM 11954 O O . LYS E 1 200 ? 171.869 121.509 127.768 1.00 91.20 200 LYS E O 1
ATOM 11960 N N . THR E 1 201 ? 170.685 119.901 126.752 1.00 92.07 201 THR E N 1
ATOM 11961 C CA . THR E 1 201 ? 170.606 119.116 127.977 1.00 92.07 201 THR E CA 1
ATOM 11962 C C . THR E 1 201 ? 171.955 118.531 128.349 1.00 92.07 201 THR E C 1
ATOM 11963 O O . THR E 1 201 ? 172.308 118.488 129.530 1.00 92.07 201 THR E O 1
ATOM 11967 N N . ALA E 1 202 ? 172.730 118.079 127.368 1.00 95.53 202 ALA E N 1
ATOM 11968 C CA . ALA E 1 202 ? 174.080 117.633 127.686 1.00 95.53 202 ALA E CA 1
ATOM 11969 C C . ALA E 1 202 ? 174.873 118.757 128.340 1.00 95.53 202 ALA E C 1
ATOM 11970 O O . ALA E 1 202 ? 175.510 118.566 129.385 1.00 95.53 202 ALA E O 1
ATOM 11972 N N . ILE E 1 203 ? 174.808 119.953 127.757 1.00 99.66 203 ILE E N 1
ATOM 11973 C CA . ILE E 1 203 ? 175.545 121.084 128.309 1.00 99.66 203 ILE E CA 1
ATOM 11974 C C . ILE E 1 203 ? 175.046 121.424 129.704 1.00 99.66 203 ILE E C 1
ATOM 11975 O O . ILE E 1 203 ? 175.834 121.731 130.602 1.00 99.66 203 ILE E O 1
ATOM 11980 N N . SER E 1 204 ? 173.733 121.393 129.905 1.00 96.21 204 SER E N 1
ATOM 11981 C CA . SER E 1 204 ? 173.181 121.752 131.202 1.00 96.21 204 SER E CA 1
ATOM 11982 C C . SER E 1 204 ? 173.579 120.748 132.268 1.00 96.21 204 SER E C 1
ATOM 11983 O O . SER E 1 204 ? 173.880 121.129 133.400 1.00 96.21 204 SER E O 1
ATOM 11986 N N . ILE E 1 205 ? 173.576 119.461 131.932 1.00 100.69 205 ILE E N 1
ATOM 11987 C CA . ILE E 1 205 ? 174.045 118.460 132.881 1.00 100.69 205 ILE E CA 1
ATOM 11988 C C . ILE E 1 205 ? 175.497 118.711 133.236 1.00 100.69 205 ILE E C 1
ATOM 11989 O O . ILE E 1 205 ? 175.886 118.655 134.411 1.00 100.69 205 ILE E O 1
ATOM 11994 N N . ILE E 1 206 ? 176.325 118.992 132.231 1.00 104.50 206 ILE E N 1
ATOM 11995 C CA . ILE E 1 206 ? 177.735 119.245 132.502 1.00 104.50 206 ILE E CA 1
ATOM 11996 C C . ILE E 1 206 ? 177.885 120.439 133.431 1.00 104.50 206 ILE E C 1
ATOM 11997 O O . ILE E 1 206 ? 178.640 120.399 134.408 1.00 104.50 206 ILE E O 1
ATOM 12002 N N . THR E 1 207 ? 177.154 121.515 133.148 1.00 108.45 207 THR E N 1
ATOM 12003 C CA . THR E 1 207 ? 177.251 122.712 133.972 1.00 108.45 207 THR E CA 1
ATOM 12004 C C . THR E 1 207 ? 176.802 122.441 135.396 1.00 108.45 207 THR E C 1
ATOM 12005 O O . THR E 1 207 ? 177.462 122.858 136.352 1.00 108.45 207 THR E O 1
ATOM 12009 N N . GLY E 1 208 ? 175.681 121.745 135.559 1.00 112.56 208 GLY E N 1
ATOM 12010 C CA . GLY E 1 208 ? 175.192 121.470 136.896 1.00 112.56 208 GLY E CA 1
ATOM 12011 C C . GLY E 1 208 ? 176.170 120.641 137.700 1.00 112.56 208 GLY E C 1
ATOM 12012 O O . GLY E 1 208 ? 176.474 120.959 138.852 1.00 112.56 208 GLY E O 1
ATOM 12013 N N . LEU E 1 209 ? 176.696 119.577 137.094 1.00 117.03 209 LEU E N 1
ATOM 12014 C CA . LEU E 1 209 ? 177.642 118.736 137.815 1.00 117.03 209 LEU E CA 1
ATOM 12015 C C . LEU E 1 209 ? 178.920 119.491 138.140 1.00 117.03 209 LEU E C 1
ATOM 12016 O O . LEU E 1 209 ? 179.458 119.357 139.243 1.00 117.03 209 LEU E O 1
ATOM 12021 N N . VAL E 1 210 ? 179.426 120.286 137.198 1.00 117.46 210 VAL E N 1
ATOM 12022 C CA . VAL E 1 210 ? 180.658 121.021 137.453 1.00 117.46 210 VAL E CA 1
ATOM 12023 C C . VAL E 1 210 ? 180.454 122.024 138.576 1.00 117.46 210 VAL E C 1
ATOM 12024 O O . VAL E 1 210 ? 181.301 122.162 139.465 1.00 117.46 210 VAL E O 1
ATOM 12028 N N . ALA E 1 211 ? 179.330 122.738 138.558 1.00 124.74 211 ALA E N 1
ATOM 12029 C CA . ALA E 1 211 ? 179.058 123.693 139.622 1.00 124.74 211 ALA E CA 1
ATOM 12030 C C . ALA E 1 211 ? 178.932 122.991 140.963 1.00 124.74 211 ALA E C 1
ATOM 12031 O O . ALA E 1 211 ? 179.449 123.476 141.974 1.00 124.74 211 ALA E O 1
ATOM 12033 N N . TRP E 1 212 ? 178.259 121.843 140.992 1.00 127.50 212 TRP E N 1
ATOM 12034 C CA . TRP E 1 212 ? 178.123 121.109 142.244 1.00 127.50 212 TRP E CA 1
ATOM 12035 C C . TRP E 1 212 ? 179.481 120.670 142.768 1.00 127.50 212 TRP E C 1
ATOM 12036 O O . TRP E 1 212 ? 179.782 120.821 143.958 1.00 127.50 212 TRP E O 1
ATOM 12047 N N . ALA E 1 213 ? 180.322 120.131 141.887 1.00 133.57 213 ALA E N 1
ATOM 12048 C CA . ALA E 1 213 ? 181.637 119.671 142.312 1.00 133.57 213 ALA E CA 1
ATOM 12049 C C . ALA E 1 213 ? 182.486 120.826 142.819 1.00 133.57 213 ALA E C 1
ATOM 12050 O O . ALA E 1 213 ? 183.154 120.709 143.852 1.00 133.57 213 ALA E O 1
ATOM 12052 N N . MET E 1 214 ? 182.471 121.953 142.110 1.00 139.18 214 MET E N 1
ATOM 12053 C CA . MET E 1 214 ? 183.280 123.088 142.532 1.00 139.18 214 MET E CA 1
ATOM 12054 C C . MET E 1 214 ? 182.780 123.652 143.854 1.00 139.18 214 MET E C 1
ATOM 12055 O O . MET E 1 214 ? 183.581 124.039 144.711 1.00 139.18 214 MET E O 1
ATOM 12060 N N . LEU E 1 215 ? 181.462 123.708 144.041 1.00 137.47 215 LEU E N 1
ATOM 12061 C CA . LEU E 1 215 ? 180.931 124.179 145.313 1.00 137.47 215 LEU E CA 1
ATOM 12062 C C . LEU E 1 215 ? 181.316 123.243 146.446 1.00 137.47 215 LEU E C 1
ATOM 12063 O O . LEU E 1 215 ? 181.624 123.692 147.555 1.00 137.47 215 LEU E O 1
ATOM 12068 N N . ALA E 1 216 ? 181.297 121.935 146.190 1.00 141.84 216 ALA E N 1
ATOM 12069 C CA . ALA E 1 216 ? 181.772 120.992 147.194 1.00 141.84 216 ALA E CA 1
ATOM 12070 C C . ALA E 1 216 ? 183.241 121.231 147.508 1.00 141.84 216 ALA E C 1
ATOM 12071 O O . ALA E 1 216 ? 183.661 121.136 148.667 1.00 141.84 216 ALA E O 1
ATOM 12073 N N . ALA E 1 217 ? 184.039 121.551 146.488 1.00 142.24 217 ALA E N 1
ATOM 12074 C CA . ALA E 1 217 ? 185.433 121.899 146.725 1.00 142.24 217 ALA E CA 1
ATOM 12075 C C . ALA E 1 217 ? 185.570 123.170 147.546 1.00 142.24 217 ALA E C 1
ATOM 12076 O O . ALA E 1 217 ? 186.631 123.408 148.129 1.00 142.24 217 ALA E O 1
ATOM 12078 N N . LEU E 1 218 ? 184.527 123.997 147.598 1.00 141.54 218 LEU E N 1
ATOM 12079 C CA . LEU E 1 218 ? 184.509 125.184 148.440 1.00 141.54 218 LEU E CA 1
ATOM 12080 C C . LEU E 1 218 ? 183.529 125.044 149.597 1.00 141.54 218 LEU E C 1
ATOM 12081 O O . LEU E 1 218 ? 182.999 126.050 150.076 1.00 141.54 218 LEU E O 1
ATOM 12086 N N . ASP E 1 219 ? 183.234 123.804 149.996 1.00 143.33 219 ASP E N 1
ATOM 12087 C CA . ASP E 1 219 ? 182.504 123.400 151.199 1.00 143.33 219 ASP E CA 1
ATOM 12088 C C . ASP E 1 219 ? 181.397 124.367 151.609 1.00 143.33 219 ASP E C 1
ATOM 12089 O O . ASP E 1 219 ? 181.308 124.757 152.776 1.00 143.33 219 ASP E O 1
ATOM 12094 N N . VAL E 1 220 ? 180.548 124.747 150.667 1.00 140.35 220 VAL E N 1
ATOM 12095 C CA . VAL E 1 220 ? 179.383 125.558 150.979 1.00 140.35 220 VAL E CA 1
ATOM 12096 C C . VAL E 1 220 ? 178.189 124.643 151.203 1.00 140.35 220 VAL E C 1
ATOM 12097 O O . VAL E 1 220 ? 178.107 123.540 150.661 1.00 140.35 220 VAL E O 1
ATOM 12101 N N . ARG E 1 221 ? 177.247 125.107 152.014 1.00 142.07 221 ARG E N 1
ATOM 12102 C CA . ARG E 1 221 ? 176.053 124.328 152.279 1.00 142.07 221 ARG E CA 1
ATOM 12103 C C . ARG E 1 221 ? 175.131 124.353 151.069 1.00 142.07 221 ARG E C 1
ATOM 12104 O O . ARG E 1 221 ? 175.139 125.298 150.276 1.00 142.07 221 ARG E O 1
ATOM 12112 N N . PHE E 1 222 ? 174.331 123.296 150.937 1.00 137.97 222 PHE E N 1
ATOM 12113 C CA . PHE E 1 222 ? 173.402 123.125 149.821 1.00 137.97 222 PHE E CA 1
ATOM 12114 C C . PHE E 1 222 ? 174.113 123.157 148.475 1.00 137.97 222 PHE E C 1
ATOM 12115 O O . PHE E 1 222 ? 173.556 123.637 147.486 1.00 137.97 222 PHE E O 1
ATOM 12123 N N . ALA E 1 223 ? 175.346 122.653 148.417 1.00 133.65 223 ALA E N 1
ATOM 12124 C CA . ALA E 1 223 ? 176.064 122.650 147.149 1.00 133.65 223 ALA E CA 1
ATOM 12125 C C . ALA E 1 223 ? 175.281 121.888 146.095 1.00 133.65 223 ALA E C 1
ATOM 12126 O O . ALA E 1 223 ? 175.211 122.305 144.933 1.00 133.65 223 ALA E O 1
ATOM 12128 N N . PHE E 1 224 ? 174.662 120.780 146.488 1.00 128.58 224 PHE E N 1
ATOM 12129 C CA . PHE E 1 224 ? 173.896 120.001 145.529 1.00 128.58 224 PHE E CA 1
ATOM 12130 C C . PHE E 1 224 ? 172.668 120.756 145.047 1.00 128.58 224 PHE E C 1
ATOM 12131 O O . PHE E 1 224 ? 172.333 120.704 143.860 1.00 128.58 224 PHE E O 1
ATOM 12139 N N . VAL E 1 225 ? 171.967 121.443 145.947 1.00 122.51 225 VAL E N 1
ATOM 12140 C CA . VAL E 1 225 ? 170.780 122.172 145.518 1.00 122.51 225 VAL E CA 1
ATOM 12141 C C . VAL E 1 225 ? 171.165 123.285 144.560 1.00 122.51 225 VAL E C 1
ATOM 12142 O O . VAL E 1 225 ? 170.482 123.525 143.560 1.00 122.51 225 VAL E O 1
ATOM 12146 N N . TRP E 1 226 ? 172.267 123.975 144.837 1.00 125.58 226 TRP E N 1
ATOM 12147 C CA . TRP E 1 226 ? 172.696 125.017 143.916 1.00 125.58 226 TRP E CA 1
ATOM 12148 C C . TRP E 1 226 ? 173.113 124.430 142.576 1.00 125.58 226 TRP E C 1
ATOM 12149 O O . TRP E 1 226 ? 172.852 125.026 141.527 1.00 125.58 226 TRP E O 1
ATOM 12160 N N . GLY E 1 227 ? 173.758 123.266 142.584 1.00 111.16 227 GLY E N 1
ATOM 12161 C CA . GLY E 1 227 ? 174.070 122.616 141.324 1.00 111.16 227 GLY E CA 1
ATOM 12162 C C . GLY E 1 227 ? 172.823 122.278 140.534 1.00 111.16 227 GLY E C 1
ATOM 12163 O O . GLY E 1 227 ? 172.762 122.494 139.321 1.00 111.16 227 GLY E O 1
ATOM 12164 N N . LEU E 1 228 ? 171.805 121.758 141.216 1.00 104.95 228 LEU E N 1
ATOM 12165 C CA . LEU E 1 228 ? 170.544 121.461 140.551 1.00 104.95 228 LEU E CA 1
ATOM 12166 C C . LEU E 1 228 ? 169.921 122.720 139.979 1.00 104.95 228 LEU E C 1
ATOM 12167 O O . LEU E 1 228 ? 169.390 122.712 138.865 1.00 104.95 228 LEU E O 1
ATOM 12172 N N . LEU E 1 229 ? 169.945 123.803 140.745 1.00 104.58 229 LEU E N 1
ATOM 12173 C CA . LEU E 1 229 ? 169.336 125.037 140.280 1.00 104.58 229 LEU E CA 1
ATOM 12174 C C . LEU E 1 229 ? 170.070 125.574 139.064 1.00 104.58 229 LEU E C 1
ATOM 12175 O O . LEU E 1 229 ? 169.443 126.055 138.115 1.00 104.58 229 LEU E O 1
ATOM 12180 N N . ALA E 1 230 ? 171.400 125.496 139.069 1.00 100.65 230 ALA E N 1
ATOM 12181 C CA . ALA E 1 230 ? 172.159 125.912 137.898 1.00 100.65 230 ALA E CA 1
ATOM 12182 C C . ALA E 1 230 ? 171.802 125.061 136.693 1.00 100.65 230 ALA E C 1
ATOM 12183 O O . ALA E 1 230 ? 171.629 125.581 135.586 1.00 100.65 230 ALA E O 1
ATOM 12185 N N . PHE E 1 231 ? 171.672 123.752 136.888 1.00 95.90 231 PHE E N 1
ATOM 12186 C CA . PHE E 1 231 ? 171.291 122.897 135.772 1.00 95.90 231 PHE E CA 1
ATOM 12187 C C . PHE E 1 231 ? 169.929 123.286 135.231 1.00 95.90 231 PHE E C 1
ATOM 12188 O O . PHE E 1 231 ? 169.737 123.389 134.017 1.00 95.90 231 PHE E O 1
ATOM 12196 N N . ALA E 1 232 ? 168.962 123.498 136.118 1.00 91.54 232 ALA E N 1
ATOM 12197 C CA . ALA E 1 232 ? 167.615 123.806 135.660 1.00 91.54 232 ALA E CA 1
ATOM 12198 C C . ALA E 1 232 ? 167.577 125.134 134.926 1.00 91.54 232 ALA E C 1
ATOM 12199 O O . ALA E 1 232 ? 166.907 125.264 133.898 1.00 91.54 232 ALA E O 1
ATOM 12201 N N . LEU E 1 233 ? 168.294 126.131 135.428 1.00 91.88 233 LEU E N 1
ATOM 12202 C CA . LEU E 1 233 ? 168.258 127.445 134.812 1.00 91.88 233 LEU E CA 1
ATOM 12203 C C . LEU E 1 233 ? 169.149 127.554 133.593 1.00 91.88 233 LEU E C 1
ATOM 12204 O O . LEU E 1 233 ? 169.045 128.539 132.861 1.00 91.88 233 LEU E O 1
ATOM 12209 N N . ASN E 1 234 ? 170.015 126.578 133.351 1.00 92.12 234 ASN E N 1
ATOM 12210 C CA . ASN E 1 234 ? 170.853 126.659 132.169 1.00 92.12 234 ASN E CA 1
ATOM 12211 C C . ASN E 1 234 ? 170.049 126.598 130.886 1.00 92.12 234 ASN E C 1
ATOM 12212 O O . ASN E 1 234 ? 170.595 126.887 129.819 1.00 92.12 234 ASN E O 1
ATOM 12217 N N . TYR E 1 235 ? 168.772 126.234 130.957 1.00 86.95 235 TYR E N 1
ATOM 12218 C CA . TYR E 1 235 ? 167.983 126.128 129.740 1.00 86.95 235 TYR E CA 1
ATOM 12219 C C . TYR E 1 235 ? 167.675 127.489 129.139 1.00 86.95 235 TYR E C 1
ATOM 12220 O O . TYR E 1 235 ? 167.645 127.624 127.913 1.00 86.95 235 TYR E O 1
ATOM 12229 N N . ILE E 1 236 ? 167.450 128.502 129.963 1.00 81.05 236 ILE E N 1
ATOM 12230 C CA . ILE E 1 236 ? 167.346 129.863 129.452 1.00 81.05 236 ILE E CA 1
ATOM 12231 C C . ILE E 1 236 ? 168.753 130.345 129.133 1.00 81.05 236 ILE E C 1
ATOM 12232 O O . ILE E 1 236 ? 169.587 130.447 130.040 1.00 81.05 236 ILE E O 1
ATOM 12237 N N . PRO E 1 237 ? 169.047 130.679 127.892 1.00 82.84 237 PRO E N 1
ATOM 12238 C CA . PRO E 1 237 ? 170.444 130.781 127.449 1.00 82.84 237 PRO E CA 1
ATOM 12239 C C . PRO E 1 237 ? 171.324 131.750 128.220 1.00 82.84 237 PRO E C 1
ATOM 12240 O O . PRO E 1 237 ? 172.361 131.345 128.755 1.00 82.84 237 PRO E O 1
ATOM 12244 N N . ASN E 1 238 ? 170.952 133.021 128.278 1.00 84.18 238 ASN E N 1
ATOM 12245 C CA . ASN E 1 238 ? 171.818 134.023 128.882 1.00 84.18 238 ASN E CA 1
ATOM 12246 C C . ASN E 1 238 ? 171.314 134.537 130.214 1.00 84.18 238 ASN E C 1
ATOM 12247 O O . ASN E 1 238 ? 172.114 134.806 131.107 1.00 84.18 238 ASN E O 1
ATOM 12252 N N . ILE E 1 239 ? 170.004 134.688 130.369 1.00 85.11 239 ILE E N 1
ATOM 12253 C CA . ILE E 1 239 ? 169.465 135.123 131.648 1.00 85.11 239 ILE E CA 1
ATOM 12254 C C . ILE E 1 239 ? 169.603 134.022 132.688 1.00 85.11 239 ILE E C 1
ATOM 12255 O O . ILE E 1 239 ? 169.883 134.288 133.861 1.00 85.11 239 ILE E O 1
ATOM 12260 N N . GLY E 1 240 ? 169.409 132.772 132.276 1.00 93.40 240 GLY E N 1
ATOM 12261 C CA . GLY E 1 240 ? 169.288 131.698 133.245 1.00 93.40 240 GLY E CA 1
ATOM 12262 C C . GLY E 1 240 ? 170.553 131.476 134.047 1.00 93.40 240 GLY E C 1
ATOM 12263 O O . GLY E 1 240 ? 170.509 131.355 135.272 1.00 93.40 240 GLY E O 1
ATOM 12264 N N . SER E 1 241 ? 171.697 131.416 133.370 1.00 98.91 241 SER E N 1
ATOM 12265 C CA . SER E 1 241 ? 172.945 131.160 134.077 1.00 98.91 241 SER E CA 1
ATOM 12266 C C . SER E 1 241 ? 173.273 132.293 135.038 1.00 98.91 241 SER E C 1
ATOM 12267 O O . SER E 1 241 ? 173.677 132.055 136.183 1.00 98.91 241 SER E O 1
ATOM 12270 N N . VAL E 1 242 ? 173.098 133.534 134.590 1.00 98.55 242 VAL E N 1
ATOM 12271 C CA . VAL E 1 242 ? 173.385 134.680 135.441 1.00 98.55 242 VAL E CA 1
ATOM 12272 C C . VAL E 1 242 ? 172.477 134.679 136.657 1.00 98.55 242 VAL E C 1
ATOM 12273 O O . VAL E 1 242 ? 172.915 134.949 137.779 1.00 98.55 242 VAL E O 1
ATOM 12277 N N . LEU E 1 243 ? 171.198 134.376 136.457 1.00 100.19 243 LEU E N 1
ATOM 12278 C CA . LEU E 1 243 ? 170.274 134.372 137.582 1.00 100.19 243 LEU E CA 1
ATOM 12279 C C . LEU E 1 243 ? 170.597 133.238 138.542 1.00 100.19 243 LEU E C 1
ATOM 12280 O O . LEU E 1 243 ? 170.434 133.380 139.757 1.00 100.19 243 LEU E O 1
ATOM 12285 N N . ALA E 1 244 ? 171.046 132.099 138.016 1.00 105.09 244 ALA E N 1
ATOM 12286 C CA . ALA E 1 244 ? 171.361 130.964 138.872 1.00 105.09 244 ALA E CA 1
ATOM 12287 C C . ALA E 1 244 ? 172.636 131.191 139.663 1.00 105.09 244 ALA E C 1
ATOM 12288 O O . ALA E 1 244 ? 172.785 130.655 140.764 1.00 105.09 244 ALA E O 1
ATOM 12290 N N . ALA E 1 245 ? 173.565 131.971 139.120 1.00 118.97 245 ALA E N 1
ATOM 12291 C CA . ALA E 1 245 ? 174.824 132.201 139.811 1.00 118.97 245 ALA E CA 1
ATOM 12292 C C . ALA E 1 245 ? 174.669 133.018 141.084 1.00 118.97 245 ALA E C 1
ATOM 12293 O O . ALA E 1 245 ? 175.620 133.094 141.866 1.00 118.97 245 ALA E O 1
ATOM 12295 N N . ILE E 1 246 ? 173.514 133.630 141.314 1.00 123.51 246 ILE E N 1
ATOM 12296 C CA . ILE E 1 246 ? 173.363 134.567 142.423 1.00 123.51 246 ILE E CA 1
ATOM 12297 C C . ILE E 1 246 ? 173.283 133.851 143.769 1.00 123.51 246 ILE E C 1
ATOM 12298 O O . ILE E 1 246 ? 174.130 134.119 144.627 1.00 123.51 246 ILE E O 1
ATOM 12303 N N . PRO E 1 247 ? 172.329 132.951 144.014 1.00 129.40 247 PRO E N 1
ATOM 12304 C CA . PRO E 1 247 ? 172.108 132.464 145.387 1.00 129.40 247 PRO E CA 1
ATOM 12305 C C . PRO E 1 247 ? 173.355 131.861 146.015 1.00 129.40 247 PRO E C 1
ATOM 12306 O O . PRO E 1 247 ? 173.609 132.094 147.206 1.00 129.40 247 PRO E O 1
ATOM 12310 N N . PRO E 1 248 ? 174.158 131.078 145.283 1.00 134.90 248 PRO E N 1
ATOM 12311 C CA . PRO E 1 248 ? 175.421 130.635 145.888 1.00 134.90 248 PRO E CA 1
ATOM 12312 C C . PRO E 1 248 ? 176.335 131.781 146.262 1.00 134.90 248 PRO E C 1
ATOM 12313 O O . PRO E 1 248 ? 176.972 131.741 147.321 1.00 134.90 248 PRO E O 1
ATOM 12317 N N . ILE E 1 249 ? 176.415 132.811 145.420 1.00 139.19 249 ILE E N 1
ATOM 12318 C CA . ILE E 1 249 ? 177.250 133.960 145.749 1.00 139.19 249 ILE E CA 1
ATOM 12319 C C . ILE E 1 249 ? 176.729 134.645 147.001 1.00 139.19 249 ILE E C 1
ATOM 12320 O O . ILE E 1 249 ? 177.502 135.024 147.888 1.00 139.19 249 ILE E O 1
ATOM 12325 N N . ALA E 1 250 ? 175.410 134.802 147.098 1.00 142.43 250 ALA E N 1
ATOM 12326 C CA . ALA E 1 250 ? 174.822 135.406 148.286 1.00 142.43 250 ALA E CA 1
ATOM 12327 C C . ALA E 1 250 ? 175.179 134.610 149.530 1.00 142.43 250 ALA E C 1
ATOM 12328 O O . ALA E 1 250 ? 175.616 135.176 150.538 1.00 142.43 250 ALA E O 1
ATOM 12330 N N . GLN E 1 251 ? 175.019 133.288 149.471 1.00 149.08 251 GLN E N 1
ATOM 12331 C CA . GLN E 1 251 ? 175.298 132.462 150.640 1.00 149.08 251 GLN E CA 1
ATOM 12332 C C . GLN E 1 251 ? 176.766 132.551 151.037 1.00 149.08 251 GLN E C 1
ATOM 12333 O O . GLN E 1 251 ? 177.090 132.760 152.212 1.00 149.08 251 GLN E O 1
ATOM 12339 N N . VAL E 1 252 ? 177.671 132.416 150.067 1.00 153.13 252 VAL E N 1
ATOM 12340 C CA . VAL E 1 252 ? 179.090 132.396 150.401 1.00 153.13 252 VAL E CA 1
ATOM 12341 C C . VAL E 1 252 ? 179.543 133.756 150.915 1.00 153.13 252 VAL E C 1
ATOM 12342 O O . VAL E 1 252 ? 180.384 133.841 151.817 1.00 153.13 252 VAL E O 1
ATOM 12346 N N . LEU E 1 253 ? 178.999 134.840 150.365 1.00 154.59 253 LEU E N 1
ATOM 12347 C CA . LEU E 1 253 ? 179.402 136.160 150.829 1.00 154.59 253 LEU E CA 1
ATOM 12348 C C . LEU E 1 253 ? 178.861 136.439 152.222 1.00 154.59 253 LEU E C 1
ATOM 12349 O O . LEU E 1 253 ? 179.582 136.950 153.086 1.00 154.59 253 LEU E O 1
ATOM 12354 N N . VAL E 1 254 ? 177.596 136.095 152.468 1.00 158.64 254 VAL E N 1
ATOM 12355 C CA . VAL E 1 254 ? 176.992 136.470 153.737 1.00 158.64 254 VAL E CA 1
ATOM 12356 C C . VAL E 1 254 ? 177.486 135.566 154.857 1.00 158.64 254 VAL E C 1
ATOM 12357 O O . VAL E 1 254 ? 177.502 135.971 156.025 1.00 158.64 254 VAL E O 1
ATOM 12361 N N . PHE E 1 255 ? 177.907 134.341 154.541 1.00 159.04 255 PHE E N 1
ATOM 12362 C CA . PHE E 1 255 ? 178.505 133.495 155.569 1.00 159.04 255 PHE E CA 1
ATOM 12363 C C . PHE E 1 255 ? 180.007 133.722 155.684 1.00 159.04 255 PHE E C 1
ATOM 12364 O O . PHE E 1 255 ? 180.502 134.114 156.743 1.00 159.04 255 PHE E O 1
ATOM 12372 N N . ASN E 1 256 ? 180.742 133.487 154.601 1.00 162.77 256 ASN E N 1
ATOM 12373 C CA . ASN E 1 256 ? 182.195 133.447 154.697 1.00 162.77 256 ASN E CA 1
ATOM 12374 C C . ASN E 1 256 ? 182.820 134.827 154.518 1.00 162.77 256 ASN E C 1
ATOM 12375 O O . ASN E 1 256 ? 183.474 135.337 155.431 1.00 162.77 256 ASN E O 1
ATOM 12380 N N . GLY E 1 257 ? 182.626 135.441 153.362 1.00 160.14 257 GLY E N 1
ATOM 12381 C CA . GLY E 1 257 ? 183.241 136.741 153.153 1.00 160.14 257 GLY E CA 1
ATOM 12382 C C . GLY E 1 257 ? 183.420 137.031 151.673 1.00 160.14 257 GLY E C 1
ATOM 12383 O O . GLY E 1 257 ? 182.687 136.511 150.833 1.00 160.14 257 GLY E O 1
ATOM 12384 N N . PHE E 1 258 ? 184.425 137.856 151.385 1.00 161.08 258 PHE E N 1
ATOM 12385 C CA . PHE E 1 258 ? 184.573 138.498 150.086 1.00 161.08 258 PHE E CA 1
ATOM 12386 C C . PHE E 1 258 ? 185.508 137.756 149.139 1.00 161.08 258 PHE E C 1
ATOM 12387 O O . PHE E 1 258 ? 185.156 137.542 147.978 1.00 161.08 258 PHE E O 1
ATOM 12395 N N . TYR E 1 259 ? 186.706 137.387 149.595 1.00 162.96 259 TYR E N 1
ATOM 12396 C CA . TYR E 1 259 ? 187.683 136.786 148.690 1.00 162.96 259 TYR E CA 1
ATOM 12397 C C . TYR E 1 259 ? 187.180 135.456 148.142 1.00 162.96 259 TYR E C 1
ATOM 12398 O O . TYR E 1 259 ? 187.269 135.186 146.936 1.00 162.96 259 TYR E O 1
ATOM 12407 N N . GLU E 1 260 ? 186.640 134.611 149.018 1.00 163.05 260 GLU E N 1
ATOM 12408 C CA . GLU E 1 260 ? 186.090 133.335 148.580 1.00 163.05 260 GLU E CA 1
ATOM 12409 C C . GLU E 1 260 ? 184.883 133.525 147.672 1.00 163.05 260 GLU E C 1
ATOM 12410 O O . GLU E 1 260 ? 184.712 132.775 146.704 1.00 163.05 260 GLU E O 1
ATOM 12416 N N . ALA E 1 261 ? 184.039 134.515 147.963 1.00 159.62 261 ALA E N 1
ATOM 12417 C CA . ALA E 1 261 ? 182.917 134.796 147.079 1.00 159.62 261 ALA E CA 1
ATOM 12418 C C . ALA E 1 261 ? 183.406 135.205 145.699 1.00 159.62 261 ALA E C 1
ATOM 12419 O O . ALA E 1 261 ? 182.843 134.784 144.681 1.00 159.62 261 ALA E O 1
ATOM 12421 N N . LEU E 1 262 ? 184.457 136.023 145.642 1.00 161.58 262 LEU E N 1
ATOM 12422 C CA . LEU E 1 262 ? 185.022 136.408 144.355 1.00 161.58 262 LEU E CA 1
ATOM 12423 C C . LEU E 1 262 ? 185.566 135.195 143.617 1.00 161.58 262 LEU E C 1
ATOM 12424 O O . LEU E 1 262 ? 185.401 135.074 142.399 1.00 161.58 262 LEU E O 1
ATOM 12429 N N . LEU E 1 263 ? 186.222 134.286 144.337 1.00 162.48 263 LEU E N 1
ATOM 12430 C CA . LEU E 1 263 ? 186.715 133.071 143.696 1.00 162.48 263 LEU E CA 1
ATOM 12431 C C . LEU E 1 263 ? 185.568 132.239 143.135 1.00 162.48 263 LEU E C 1
ATOM 12432 O O . LEU E 1 263 ? 185.665 131.695 142.029 1.00 162.48 263 LEU E O 1
ATOM 12437 N N . VAL E 1 264 ? 184.471 132.133 143.883 1.00 158.17 264 VAL E N 1
ATOM 12438 C CA . VAL E 1 264 ? 183.327 131.354 143.418 1.00 158.17 264 VAL E CA 1
ATOM 12439 C C . VAL E 1 264 ? 182.717 131.988 142.174 1.00 158.17 264 VAL E C 1
ATOM 12440 O O . VAL E 1 264 ? 182.351 131.295 141.213 1.00 158.17 264 VAL E O 1
ATOM 12444 N N . LEU E 1 265 ? 182.587 133.314 142.174 1.00 157.15 265 LEU E N 1
ATOM 12445 C CA . LEU E 1 265 ? 182.055 133.988 140.997 1.00 157.15 265 LEU E CA 1
ATOM 12446 C C . LEU E 1 265 ? 182.991 133.818 139.810 1.00 157.15 265 LEU E C 1
ATOM 12447 O O . LEU E 1 265 ? 182.541 133.701 138.666 1.00 157.15 265 LEU E O 1
ATOM 12452 N N . ALA E 1 266 ? 184.299 133.801 140.063 1.00 156.95 266 ALA E N 1
ATOM 12453 C CA . ALA E 1 266 ? 185.247 133.510 138.996 1.00 156.95 266 ALA E CA 1
ATOM 12454 C C . ALA E 1 266 ? 185.031 132.106 138.452 1.00 156.95 266 ALA E C 1
ATOM 12455 O O . ALA E 1 266 ? 185.135 131.875 137.243 1.00 156.95 266 ALA E O 1
ATOM 12457 N N . GLY E 1 267 ? 184.739 131.155 139.336 1.00 156.51 267 GLY E N 1
ATOM 12458 C CA . GLY E 1 267 ? 184.440 129.809 138.878 1.00 156.51 267 GLY E CA 1
ATOM 12459 C C . GLY E 1 267 ? 183.220 129.766 137.978 1.00 156.51 267 GLY E C 1
ATOM 12460 O O . GLY E 1 267 ? 183.232 129.126 136.922 1.00 156.51 267 GLY E O 1
ATOM 12461 N N . TYR E 1 268 ? 182.150 130.453 138.381 1.00 151.69 268 TYR E N 1
ATOM 12462 C CA . TYR E 1 268 ? 180.976 130.523 137.515 1.00 151.69 268 TYR E CA 1
ATOM 12463 C C . TYR E 1 268 ? 181.293 131.186 136.189 1.00 151.69 268 TYR E C 1
ATOM 12464 O O . TYR E 1 268 ? 180.799 130.753 135.143 1.00 151.69 268 TYR E O 1
ATOM 12473 N N . LEU E 1 269 ? 182.089 132.250 136.206 1.00 153.12 269 LEU E N 1
ATOM 12474 C CA . LEU E 1 269 ? 182.444 132.883 134.945 1.00 153.12 269 LEU E CA 1
ATOM 12475 C C . LEU E 1 269 ? 183.199 131.917 134.050 1.00 153.12 269 LEU E C 1
ATOM 12476 O O . LEU E 1 269 ? 182.924 131.837 132.851 1.00 153.12 269 LEU E O 1
ATOM 12481 N N . LEU E 1 270 ? 184.141 131.165 134.621 1.00 150.54 270 LEU E N 1
ATOM 12482 C CA . LEU E 1 270 ? 184.870 130.169 133.842 1.00 150.54 270 LEU E CA 1
ATOM 12483 C C . LEU E 1 270 ? 183.915 129.159 133.230 1.00 150.54 270 LEU E C 1
ATOM 12484 O O . LEU E 1 270 ? 184.006 128.838 132.039 1.00 150.54 270 LEU E O 1
ATOM 12489 N N . ILE E 1 271 ? 182.981 128.658 134.036 1.00 145.19 271 ILE E N 1
ATOM 12490 C CA . ILE E 1 271 ? 182.035 127.661 133.548 1.00 145.19 271 ILE E CA 1
ATOM 12491 C C . ILE E 1 271 ? 181.227 128.225 132.391 1.00 145.19 271 ILE E C 1
ATOM 12492 O O . ILE E 1 271 ? 181.132 127.621 131.316 1.00 145.19 271 ILE E O 1
ATOM 12497 N N . ASN E 1 272 ? 180.654 129.407 132.583 1.00 147.12 272 ASN E N 1
ATOM 12498 C CA . ASN E 1 272 ? 179.741 129.935 131.584 1.00 147.12 272 ASN E CA 1
ATOM 12499 C C . ASN E 1 272 ? 180.467 130.495 130.372 1.00 147.12 272 ASN E C 1
ATOM 12500 O O . ASN E 1 272 ? 179.833 130.709 129.334 1.00 147.12 272 ASN E O 1
ATOM 12505 N N . LEU E 1 273 ? 181.774 130.732 130.466 1.00 148.19 273 LEU E N 1
ATOM 12506 C CA . LEU E 1 273 ? 182.498 131.158 129.278 1.00 148.19 273 LEU E CA 1
ATOM 12507 C C . LEU E 1 273 ? 182.970 129.953 128.483 1.00 148.19 273 LEU E C 1
ATOM 12508 O O . LEU E 1 273 ? 182.902 129.951 127.251 1.00 148.19 273 LEU E O 1
ATOM 12513 N N . VAL E 1 274 ? 183.453 128.914 129.170 1.00 146.91 274 VAL E N 1
ATOM 12514 C CA . VAL E 1 274 ? 183.836 127.711 128.447 1.00 146.91 274 VAL E CA 1
ATOM 12515 C C . VAL E 1 274 ? 182.611 127.098 127.797 1.00 146.91 274 VAL E C 1
ATOM 12516 O O . VAL E 1 274 ? 182.691 126.566 126.687 1.00 146.91 274 VAL E O 1
ATOM 12520 N N . PHE E 1 275 ? 181.456 127.199 128.442 1.00 139.09 275 PHE E N 1
ATOM 12521 C CA . PHE E 1 275 ? 180.221 126.734 127.837 1.00 139.09 275 PHE E CA 1
ATOM 12522 C C . PHE E 1 275 ? 179.499 127.839 127.084 1.00 139.09 275 PHE E C 1
ATOM 12523 O O . PHE E 1 275 ? 178.463 127.582 126.465 1.00 139.09 275 PHE E O 1
ATOM 12531 N N . GLY E 1 276 ? 180.023 129.058 127.128 1.00 144.88 276 GLY E N 1
ATOM 12532 C CA . GLY E 1 276 ? 179.829 129.988 126.043 1.00 144.88 276 GLY E CA 1
ATOM 12533 C C . GLY E 1 276 ? 180.830 129.791 124.933 1.00 144.88 276 GLY E C 1
ATOM 12534 O O . GLY E 1 276 ? 180.800 130.504 123.928 1.00 144.88 276 GLY E O 1
ATOM 12535 N N . ASN E 1 277 ? 181.732 128.820 125.107 1.00 148.83 277 ASN E N 1
ATOM 12536 C CA . ASN E 1 277 ? 182.750 128.508 124.117 1.00 148.83 277 ASN E CA 1
ATOM 12537 C C . ASN E 1 277 ? 182.840 127.025 123.784 1.00 148.83 277 ASN E C 1
ATOM 12538 O O . ASN E 1 277 ? 183.706 126.645 122.993 1.00 148.83 277 ASN E O 1
ATOM 12543 N N . ILE E 1 278 ? 182.009 126.175 124.378 1.00 150.03 278 ILE E N 1
ATOM 12544 C CA . ILE E 1 278 ? 181.870 124.797 123.928 1.00 150.03 278 ILE E CA 1
ATOM 12545 C C . ILE E 1 278 ? 180.483 124.516 123.375 1.00 150.03 278 ILE E C 1
ATOM 12546 O O . ILE E 1 278 ? 180.359 123.709 122.441 1.00 150.03 278 ILE E O 1
ATOM 12551 N N . LEU E 1 279 ? 179.448 125.181 123.883 1.00 146.85 279 LEU E N 1
ATOM 12552 C CA . LEU E 1 279 ? 178.108 124.998 123.344 1.00 146.85 279 LEU E CA 1
ATOM 12553 C C . LEU E 1 279 ? 178.070 125.303 121.857 1.00 146.85 279 LEU E C 1
ATOM 12554 O O . LEU E 1 279 ? 177.553 124.510 121.062 1.00 146.85 279 LEU E O 1
ATOM 12559 N N . GLU E 1 280 ? 178.618 126.442 121.461 1.00 151.36 280 GLU E N 1
ATOM 12560 C CA . GLU E 1 280 ? 178.568 126.811 120.051 1.00 151.36 280 GLU E CA 1
ATOM 12561 C C . GLU E 1 280 ? 179.421 125.910 119.169 1.00 151.36 280 GLU E C 1
ATOM 12562 O O . GLU E 1 280 ? 178.886 125.358 118.192 1.00 151.36 280 GLU E O 1
ATOM 12568 N N . PRO E 1 281 ? 180.716 125.697 119.438 1.00 160.06 281 PRO E N 1
ATOM 12569 C CA . PRO E 1 281 ? 181.554 125.024 118.439 1.00 160.06 281 PRO E CA 1
ATOM 12570 C C . PRO E 1 281 ? 181.509 123.511 118.481 1.00 160.06 281 PRO E C 1
ATOM 12571 O O . PRO E 1 281 ? 181.864 122.888 117.471 1.00 160.06 281 PRO E O 1
ATOM 12575 N N . ARG E 1 282 ? 181.119 122.895 119.598 1.00 162.30 282 ARG E N 1
ATOM 12576 C CA . ARG E 1 282 ? 181.131 121.438 119.660 1.00 162.30 282 ARG E CA 1
ATOM 12577 C C . ARG E 1 282 ? 180.239 120.855 118.576 1.00 162.30 282 ARG E C 1
ATOM 12578 O O . ARG E 1 282 ? 180.732 120.257 117.614 1.00 162.30 282 ARG E O 1
ATOM 12586 N N . ILE E 1 283 ? 178.932 121.052 118.708 1.00 148.17 283 ILE E N 1
ATOM 12587 C CA . ILE E 1 283 ? 178.001 120.788 117.622 1.00 148.17 283 ILE E CA 1
ATOM 12588 C C . ILE E 1 283 ? 177.015 121.945 117.699 1.00 148.17 283 ILE E C 1
ATOM 12589 O O . ILE E 1 283 ? 177.146 122.816 118.567 1.00 148.17 283 ILE E O 1
ATOM 12594 N N . MET E 1 284 ? 176.041 121.979 116.793 1.00 139.75 284 MET E N 1
ATOM 12595 C CA . MET E 1 284 ? 175.080 123.071 116.718 1.00 139.75 284 MET E CA 1
ATOM 12596 C C . MET E 1 284 ? 175.815 124.381 116.438 1.00 139.75 284 MET E C 1
ATOM 12597 O O . MET E 1 284 ? 175.726 125.358 117.183 1.00 139.75 284 MET E O 1
ATOM 12602 N N . GLY E 1 285 ? 176.589 124.371 115.352 1.00 144.06 285 GLY E N 1
ATOM 12603 C CA . GLY E 1 285 ? 177.184 125.593 114.850 1.00 144.06 285 GLY E CA 1
ATOM 12604 C C . GLY E 1 285 ? 176.159 126.599 114.381 1.00 144.06 285 GLY E C 1
ATOM 12605 O O . GLY E 1 285 ? 176.493 127.773 114.193 1.00 144.06 285 GLY E O 1
ATOM 12606 N N . ARG E 1 286 ? 174.915 126.161 114.181 1.00 136.07 286 ARG E N 1
ATOM 12607 C CA . ARG E 1 286 ? 173.848 127.094 113.844 1.00 136.07 286 ARG E CA 1
ATOM 12608 C C . ARG E 1 286 ? 173.655 128.121 114.949 1.00 136.07 286 ARG E C 1
ATOM 12609 O O . ARG E 1 286 ? 173.410 129.300 114.673 1.00 136.07 286 ARG E O 1
ATOM 12617 N N . GLY E 1 287 ? 173.777 127.696 116.204 1.00 128.72 287 GLY E N 1
ATOM 12618 C CA . GLY E 1 287 ? 173.519 128.589 117.313 1.00 128.72 287 GLY E CA 1
ATOM 12619 C C . GLY E 1 287 ? 172.105 129.115 117.236 1.00 128.72 287 GLY E C 1
ATOM 12620 O O . GLY E 1 287 ? 171.904 130.301 116.963 1.00 128.72 287 GLY E O 1
ATOM 12621 N N . LEU E 1 288 ? 171.132 128.228 117.462 1.00 109.49 288 LEU E N 1
ATOM 12622 C CA . LEU E 1 288 ? 169.729 128.464 117.130 1.00 109.49 288 LEU E CA 1
ATOM 12623 C C . LEU E 1 288 ? 169.306 129.893 117.427 1.00 109.49 288 LEU E C 1
ATOM 12624 O O . LEU E 1 288 ? 169.514 130.407 118.528 1.00 109.49 288 LEU E O 1
ATOM 12629 N N . GLY E 1 289 ? 168.704 130.521 116.426 1.00 100.51 289 GLY E N 1
ATOM 12630 C CA . GLY E 1 289 ? 168.633 131.961 116.344 1.00 100.51 289 GLY E CA 1
ATOM 12631 C C . GLY E 1 289 ? 167.561 132.630 117.167 1.00 100.51 289 GLY E C 1
ATOM 12632 O O . GLY E 1 289 ? 166.519 133.019 116.636 1.00 100.51 289 GLY E O 1
ATOM 12633 N N . LEU E 1 290 ? 167.792 132.768 118.463 1.00 87.24 290 LEU E N 1
ATOM 12634 C CA . LEU E 1 290 ? 166.919 133.557 119.320 1.00 87.24 290 LEU E CA 1
ATOM 12635 C C . LEU E 1 290 ? 167.709 134.751 119.828 1.00 87.24 290 LEU E C 1
ATOM 12636 O O . LEU E 1 290 ? 168.651 134.590 120.609 1.00 87.24 290 LEU E O 1
ATOM 12641 N N . SER E 1 291 ? 167.338 135.942 119.373 1.00 80.92 291 SER E N 1
ATOM 12642 C CA . SER E 1 291 ? 167.926 137.148 119.926 1.00 80.92 291 SER E CA 1
ATOM 12643 C C . SER E 1 291 ? 167.548 137.269 121.391 1.00 80.92 291 SER E C 1
ATOM 12644 O O . SER E 1 291 ? 166.445 136.906 121.797 1.00 80.92 291 SER E O 1
ATOM 12647 N N . THR E 1 292 ? 168.475 137.800 122.184 1.00 73.78 292 THR E N 1
ATOM 12648 C CA . THR E 1 292 ? 168.298 137.805 123.630 1.00 73.78 292 THR E CA 1
ATOM 12649 C C . THR E 1 292 ? 166.989 138.467 124.021 1.00 73.78 292 THR E C 1
ATOM 12650 O O . THR E 1 292 ? 166.284 138.000 124.922 1.00 73.78 292 THR E O 1
ATOM 12654 N N . LEU E 1 293 ? 166.642 139.559 123.343 1.00 65.97 293 LEU E N 1
ATOM 12655 C CA . LEU E 1 293 ? 165.356 140.188 123.594 1.00 65.97 293 LEU E CA 1
ATOM 12656 C C . LEU E 1 293 ? 164.222 139.209 123.381 1.00 65.97 293 LEU E C 1
ATOM 12657 O O . LEU E 1 293 ? 163.305 139.126 124.200 1.00 65.97 293 LEU E O 1
ATOM 12662 N N . VAL E 1 294 ? 164.259 138.467 122.277 1.00 62.74 294 VAL E N 1
ATOM 12663 C CA . VAL E 1 294 ? 163.180 137.531 122.016 1.00 62.74 294 VAL E CA 1
ATOM 12664 C C . VAL E 1 294 ? 163.184 136.425 123.045 1.00 62.74 294 VAL E C 1
ATOM 12665 O O . VAL E 1 294 ? 162.127 135.928 123.428 1.00 62.74 294 VAL E O 1
ATOM 12669 N N . VAL E 1 295 ? 164.358 136.023 123.518 1.00 63.93 295 VAL E N 1
ATOM 12670 C CA . VAL E 1 295 ? 164.404 135.044 124.594 1.00 63.93 295 VAL E CA 1
ATOM 12671 C C . VAL E 1 295 ? 163.646 135.561 125.799 1.00 63.93 295 VAL E C 1
ATOM 12672 O O . VAL E 1 295 ? 162.788 134.873 126.355 1.00 63.93 295 VAL E O 1
ATOM 12676 N N . PHE E 1 296 ? 163.935 136.792 126.206 1.00 62.92 296 PHE E N 1
ATOM 12677 C CA . PHE E 1 296 ? 163.278 137.332 127.387 1.00 62.92 296 PHE E CA 1
ATOM 12678 C C . PHE E 1 296 ? 161.782 137.487 127.167 1.00 62.92 296 PHE E C 1
ATOM 12679 O O . PHE E 1 296 ? 160.975 137.174 128.051 1.00 62.92 296 PHE E O 1
ATOM 12687 N N . LEU E 1 297 ? 161.392 137.977 125.999 1.00 53.55 297 LEU E N 1
ATOM 12688 C CA . LEU E 1 297 ? 159.978 138.183 125.734 1.00 53.55 297 LEU E CA 1
ATOM 12689 C C . LEU E 1 297 ? 159.235 136.864 125.695 1.00 53.55 297 LEU E C 1
ATOM 12690 O O . LEU E 1 297 ? 158.131 136.757 126.227 1.00 53.55 297 LEU E O 1
ATOM 12695 N N . SER E 1 298 ? 159.816 135.852 125.061 1.00 54.64 298 SER E N 1
ATOM 12696 C CA . SER E 1 298 ? 159.190 134.544 125.045 1.00 54.64 298 SER E CA 1
ATOM 12697 C C . SER E 1 298 ? 159.095 133.987 126.445 1.00 54.64 298 SER E C 1
ATOM 12698 O O . SER E 1 298 ? 158.105 133.347 126.801 1.00 54.64 298 SER E O 1
ATOM 12701 N N . LEU E 1 299 ? 160.121 134.211 127.252 1.00 52.14 299 LEU E N 1
ATOM 12702 C CA . LEU E 1 299 ? 160.057 133.804 128.642 1.00 52.14 299 LEU E CA 1
ATOM 12703 C C . LEU E 1 299 ? 158.834 134.394 129.316 1.00 52.14 299 LEU E C 1
ATOM 12704 O O . LEU E 1 299 ? 158.014 133.668 129.884 1.00 52.14 299 LEU E O 1
ATOM 12709 N N . ILE E 1 300 ? 158.665 135.708 129.211 1.00 47.23 300 ILE E N 1
ATOM 12710 C CA . ILE E 1 300 ? 157.536 136.358 129.868 1.00 47.23 300 ILE E CA 1
ATOM 12711 C C . ILE E 1 300 ? 156.225 135.839 129.305 1.00 47.23 300 ILE E C 1
ATOM 12712 O O . ILE E 1 300 ? 155.299 135.501 130.045 1.00 47.23 300 ILE E O 1
ATOM 12717 N N . PHE E 1 301 ? 156.142 135.737 127.986 1.00 40.49 301 PHE E N 1
ATOM 12718 C CA . PHE E 1 301 ? 154.913 135.319 127.332 1.00 40.49 301 PHE E CA 1
ATOM 12719 C C . PHE E 1 301 ? 154.503 133.922 127.767 1.00 40.49 301 PHE E C 1
ATOM 12720 O O . PHE E 1 301 ? 153.461 133.731 128.407 1.00 40.49 301 PHE E O 1
ATOM 12728 N N . TRP E 1 302 ? 155.326 132.930 127.442 1.00 43.11 302 TRP E N 1
ATOM 12729 C CA . TRP E 1 302 ? 154.979 131.560 127.769 1.00 43.11 302 TRP E CA 1
ATOM 12730 C C . TRP E 1 302 ? 154.753 131.396 129.255 1.00 43.11 302 TRP E C 1
ATOM 12731 O O . TRP E 1 302 ? 153.795 130.742 129.668 1.00 43.11 302 TRP E O 1
ATOM 12742 N N . GLY E 1 303 ? 155.600 131.995 130.084 1.00 46.53 303 GLY E N 1
ATOM 12743 C CA . GLY E 1 303 ? 155.349 131.904 131.499 1.00 46.53 303 GLY E CA 1
ATOM 12744 C C . GLY E 1 303 ? 154.053 132.544 131.913 1.00 46.53 303 GLY E C 1
ATOM 12745 O O . GLY E 1 303 ? 153.515 132.208 132.969 1.00 46.53 303 GLY E O 1
ATOM 12746 N N . TRP E 1 304 ? 153.534 133.464 131.113 1.00 37.17 304 TRP E N 1
ATOM 12747 C CA . TRP E 1 304 ? 152.265 134.049 131.494 1.00 37.17 304 TRP E CA 1
ATOM 12748 C C . TRP E 1 304 ? 151.104 133.172 131.086 1.00 37.17 304 TRP E C 1
ATOM 12749 O O . TRP E 1 304 ? 150.152 133.019 131.853 1.00 37.17 304 TRP E O 1
ATOM 12760 N N . LEU E 1 305 ? 151.135 132.599 129.888 1.00 40.37 305 LEU E N 1
ATOM 12761 C CA . LEU E 1 305 ? 149.958 131.798 129.583 1.00 40.37 305 LEU E CA 1
ATOM 12762 C C . LEU E 1 305 ? 150.115 130.359 130.054 1.00 40.37 305 LEU E C 1
ATOM 12763 O O . LEU E 1 305 ? 149.203 129.809 130.669 1.00 40.37 305 LEU E O 1
ATOM 12768 N N . LEU E 1 306 ? 151.268 129.749 129.833 1.00 44.44 306 LEU E N 1
ATOM 12769 C CA . LEU E 1 306 ? 151.423 128.355 130.214 1.00 44.44 306 LEU E CA 1
ATOM 12770 C C . LEU E 1 306 ? 151.725 128.158 131.688 1.00 44.44 306 LEU E C 1
ATOM 12771 O O . LEU E 1 306 ? 151.847 127.013 132.123 1.00 44.44 306 LEU E O 1
ATOM 12776 N N . GLY E 1 307 ? 151.871 129.217 132.466 1.00 52.00 307 GLY E N 1
ATOM 12777 C CA . GLY E 1 307 ? 152.187 129.071 133.865 1.00 52.00 307 GLY E CA 1
ATOM 12778 C C . GLY E 1 307 ? 153.671 128.885 134.091 1.00 52.00 307 GLY E C 1
ATOM 12779 O O . GLY E 1 307 ? 154.459 128.854 133.146 1.00 52.00 307 GLY E O 1
ATOM 12780 N N . PRO E 1 308 ? 154.073 128.741 135.352 1.00 54.68 308 PRO E N 1
ATOM 12781 C CA . PRO E 1 308 ? 155.501 128.740 135.703 1.00 54.68 308 PRO E CA 1
ATOM 12782 C C . PRO E 1 308 ? 156.376 127.845 134.848 1.00 54.68 308 PRO E C 1
ATOM 12783 O O . PRO E 1 308 ? 157.329 128.322 134.232 1.00 54.68 308 PRO E O 1
ATOM 12787 N N . VAL E 1 309 ? 156.067 126.552 134.791 1.00 52.83 309 VAL E N 1
ATOM 12788 C CA . VAL E 1 309 ? 156.869 125.631 133.997 1.00 52.83 309 VAL E CA 1
ATOM 12789 C C . VAL E 1 309 ? 156.891 126.033 132.532 1.00 52.83 309 VAL E C 1
ATOM 12790 O O . VAL E 1 309 ? 157.807 125.654 131.783 1.00 52.83 309 VAL E O 1
ATOM 12794 N N . GLY E 1 310 ? 155.907 126.816 132.103 1.00 53.99 310 GLY E N 1
ATOM 12795 C CA . GLY E 1 310 ? 155.996 127.422 130.795 1.00 53.99 310 GLY E CA 1
ATOM 12796 C C . GLY E 1 310 ? 157.265 128.227 130.640 1.00 53.99 310 GLY E C 1
ATOM 12797 O O . GLY E 1 310 ? 157.863 128.251 129.569 1.00 53.99 310 GLY E O 1
ATOM 12798 N N . MET E 1 311 ? 157.707 128.881 131.712 1.00 57.54 311 MET E N 1
ATOM 12799 C CA . MET E 1 311 ? 158.971 129.597 131.635 1.00 57.54 311 MET E CA 1
ATOM 12800 C C . MET E 1 311 ? 160.112 128.645 131.332 1.00 57.54 311 MET E C 1
ATOM 12801 O O . MET E 1 311 ? 160.960 128.935 130.485 1.00 57.54 311 MET E O 1
ATOM 12806 N N . LEU E 1 312 ? 160.138 127.493 131.997 1.00 58.83 312 LEU E N 1
ATOM 12807 C CA . LEU E 1 312 ? 161.235 126.559 131.780 1.00 58.83 312 LEU E CA 1
ATOM 12808 C C . LEU E 1 312 ? 161.259 126.060 130.348 1.00 58.83 312 LEU E C 1
ATOM 12809 O O . LEU E 1 312 ? 162.326 125.966 129.735 1.00 58.83 312 LEU E O 1
ATOM 12814 N N . LEU E 1 313 ? 160.098 125.740 129.792 1.00 56.32 313 LEU E N 1
ATOM 12815 C CA . LEU E 1 313 ? 160.071 125.188 128.444 1.00 56.32 313 LEU E CA 1
ATOM 12816 C C . LEU E 1 313 ? 159.826 126.240 127.371 1.00 56.32 313 LEU E C 1
ATOM 12817 O O . LEU E 1 313 ? 159.563 125.881 126.222 1.00 56.32 313 LEU E O 1
ATOM 12822 N N . SER E 1 314 ? 159.897 127.524 127.714 1.00 57.07 314 SER E N 1
ATOM 12823 C CA . SER E 1 314 ? 159.671 128.571 126.727 1.00 57.07 314 SER E CA 1
ATOM 12824 C C . SER E 1 314 ? 160.609 128.438 125.542 1.00 57.07 314 SER E C 1
ATOM 12825 O O . SER E 1 314 ? 160.171 128.217 124.411 1.00 57.07 314 SER E O 1
ATOM 12828 N N . VAL E 1 315 ? 161.906 128.578 125.782 1.00 56.56 315 VAL E N 1
ATOM 12829 C CA . VAL E 1 315 ? 162.859 128.666 124.678 1.00 56.56 315 VAL E CA 1
ATOM 12830 C C . VAL E 1 315 ? 162.727 127.517 123.683 1.00 56.56 315 VAL E C 1
ATOM 12831 O O . VAL E 1 315 ? 162.692 127.781 122.476 1.00 56.56 315 VAL E O 1
ATOM 12835 N N . PRO E 1 316 ? 162.649 126.252 124.100 1.00 53.54 316 PRO E N 1
ATOM 12836 C CA . PRO E 1 316 ? 162.412 125.207 123.100 1.00 53.54 316 PRO E CA 1
ATOM 12837 C C . PRO E 1 316 ? 161.134 125.436 122.341 1.00 53.54 316 PRO E C 1
ATOM 12838 O O . PRO E 1 316 ? 161.070 125.221 121.127 1.00 53.54 316 PRO E O 1
ATOM 12842 N N . LEU E 1 317 ? 160.116 125.918 123.033 1.00 55.58 317 LEU E N 1
ATOM 12843 C CA . LEU E 1 317 ? 158.817 126.088 122.412 1.00 55.58 317 LEU E CA 1
ATOM 12844 C C . LEU E 1 317 ? 158.837 127.227 121.405 1.00 55.58 317 LEU E C 1
ATOM 12845 O O . LEU E 1 317 ? 158.274 127.111 120.310 1.00 55.58 317 LEU E O 1
ATOM 12850 N N . THR E 1 318 ? 159.502 128.326 121.740 1.00 54.99 318 THR E N 1
ATOM 12851 C CA . THR E 1 318 ? 159.637 129.405 120.775 1.00 54.99 318 THR E CA 1
ATOM 12852 C C . THR E 1 318 ? 160.492 128.979 119.596 1.00 54.99 318 THR E C 1
ATOM 12853 O O . THR E 1 318 ? 160.230 129.380 118.461 1.00 54.99 318 THR E O 1
ATOM 12857 N N . ILE E 1 319 ? 161.509 128.156 119.832 1.00 59.14 319 ILE E N 1
ATOM 12858 C CA . ILE E 1 319 ? 162.277 127.629 118.712 1.00 59.14 319 ILE E CA 1
ATOM 12859 C C . ILE E 1 319 ? 161.375 126.826 117.794 1.00 59.14 319 ILE E C 1
ATOM 12860 O O . ILE E 1 319 ? 161.466 126.923 116.566 1.00 59.14 319 ILE E O 1
ATOM 12865 N N . ILE E 1 320 ? 160.498 126.015 118.375 1.00 62.89 320 ILE E N 1
ATOM 12866 C CA . ILE E 1 320 ? 159.563 125.236 117.574 1.00 62.89 320 ILE E CA 1
ATOM 12867 C C . ILE E 1 320 ? 158.716 126.155 116.714 1.00 62.89 320 ILE E C 1
ATOM 12868 O O . ILE E 1 320 ? 158.565 125.942 115.507 1.00 62.89 320 ILE E O 1
ATOM 12873 N N . VAL E 1 321 ? 158.137 127.184 117.329 1.00 64.19 321 VAL E N 1
ATOM 12874 C CA . VAL E 1 321 ? 157.262 128.080 116.579 1.00 64.19 321 VAL E CA 1
ATOM 12875 C C . VAL E 1 321 ? 158.035 128.765 115.466 1.00 64.19 321 VAL E C 1
ATOM 12876 O O . VAL E 1 321 ? 157.550 128.888 114.336 1.00 64.19 321 VAL E O 1
ATOM 12880 N N . LYS E 1 322 ? 159.248 129.219 115.762 1.00 74.29 322 LYS E N 1
ATOM 12881 C CA . LYS E 1 322 ? 160.049 129.887 114.748 1.00 74.29 322 LYS E CA 1
ATOM 12882 C C . LYS E 1 322 ? 160.338 128.958 113.584 1.00 74.29 322 LYS E C 1
ATOM 12883 O O . LYS E 1 322 ? 160.210 129.347 112.423 1.00 74.29 322 LYS E O 1
ATOM 12889 N N . ILE E 1 323 ? 160.725 127.719 113.874 1.00 74.61 323 ILE E N 1
ATOM 12890 C CA . ILE E 1 323 ? 161.034 126.788 112.796 1.00 74.61 323 ILE E CA 1
ATOM 12891 C C . ILE E 1 323 ? 159.797 126.528 111.956 1.00 74.61 323 ILE E C 1
ATOM 12892 O O . ILE E 1 323 ? 159.864 126.494 110.724 1.00 74.61 323 ILE E O 1
ATOM 12897 N N . ALA E 1 324 ? 158.648 126.346 112.604 1.00 79.14 324 ALA E N 1
ATOM 12898 C CA . ALA E 1 324 ? 157.433 126.057 111.855 1.00 79.14 324 ALA E CA 1
ATOM 12899 C C . ALA E 1 324 ? 157.055 127.218 110.950 1.00 79.14 324 ALA E C 1
ATOM 12900 O O . ALA E 1 324 ? 156.700 127.014 109.786 1.00 79.14 324 ALA E O 1
ATOM 12902 N N . LEU E 1 325 ? 157.138 128.442 111.455 1.00 80.71 325 LEU E N 1
ATOM 12903 C CA . LEU E 1 325 ? 156.784 129.597 110.642 1.00 80.71 325 LEU E CA 1
ATOM 12904 C C . LEU E 1 325 ? 157.900 130.023 109.707 1.00 80.71 325 LEU E C 1
ATOM 12905 O O . LEU E 1 325 ? 157.695 130.925 108.893 1.00 80.71 325 LEU E O 1
ATOM 12910 N N . GLU E 1 326 ? 159.074 129.410 109.816 1.00 89.48 326 GLU E N 1
ATOM 12911 C CA . GLU E 1 326 ? 160.162 129.731 108.905 1.00 89.48 326 GLU E CA 1
ATOM 12912 C C . GLU E 1 326 ? 159.818 129.348 107.477 1.00 89.48 326 GLU E C 1
ATOM 12913 O O . GLU E 1 326 ? 160.080 130.110 106.542 1.00 89.48 326 GLU E O 1
ATOM 12919 N N . GLN E 1 327 ? 159.224 128.179 107.290 1.00 96.99 327 GLN E N 1
ATOM 12920 C CA . GLN E 1 327 ? 159.004 127.651 105.956 1.00 96.99 327 GLN E CA 1
ATOM 12921 C C . GLN E 1 327 ? 157.636 127.989 105.392 1.00 96.99 327 GLN E C 1
ATOM 12922 O O . GLN E 1 327 ? 157.451 127.911 104.174 1.00 96.99 327 GLN E O 1
ATOM 12928 N N . THR E 1 328 ? 156.680 128.357 106.236 1.00 95.07 328 THR E N 1
ATOM 12929 C CA . THR E 1 328 ? 155.390 128.808 105.741 1.00 95.07 328 THR E CA 1
ATOM 12930 C C . THR E 1 328 ? 155.570 130.038 104.865 1.00 95.07 328 THR E C 1
ATOM 12931 O O . THR E 1 328 ? 156.327 130.952 105.199 1.00 95.07 328 THR E O 1
ATOM 12935 N N . ALA E 1 329 ? 154.877 130.051 103.729 1.00 95.76 329 ALA E N 1
ATOM 12936 C CA . ALA E 1 329 ? 155.101 131.100 102.742 1.00 95.76 329 ALA E CA 1
ATOM 12937 C C . ALA E 1 329 ? 154.748 132.470 103.299 1.00 95.76 329 ALA E C 1
ATOM 12938 O O . ALA E 1 329 ? 155.562 133.399 103.257 1.00 95.76 329 ALA E O 1
ATOM 12940 N N . GLY E 1 330 ? 153.537 132.615 103.832 1.00 95.68 330 GLY E N 1
ATOM 12941 C CA . GLY E 1 330 ? 153.106 133.918 104.305 1.00 95.68 330 GLY E CA 1
ATOM 12942 C C . GLY E 1 330 ? 153.848 134.383 105.541 1.00 95.68 330 GLY E C 1
ATOM 12943 O O . GLY E 1 330 ? 154.211 135.556 105.652 1.00 95.68 330 GLY E O 1
ATOM 12944 N N . GLY E 1 331 ? 154.088 133.479 106.480 1.00 96.74 331 GLY E N 1
ATOM 12945 C CA . GLY E 1 331 ? 154.606 133.854 107.774 1.00 96.74 331 GLY E CA 1
ATOM 12946 C C . GLY E 1 331 ? 156.103 133.947 107.901 1.00 96.74 331 GLY E C 1
ATOM 12947 O O . GLY E 1 331 ? 156.595 134.190 109.004 1.00 96.74 331 GLY E O 1
ATOM 12948 N N . GLN E 1 332 ? 156.856 133.771 106.817 1.00 97.26 332 GLN E N 1
ATOM 12949 C CA . GLN E 1 332 ? 158.309 133.805 106.919 1.00 97.26 332 GLN E CA 1
ATOM 12950 C C . GLN E 1 332 ? 158.817 135.130 107.465 1.00 97.26 332 GLN E C 1
ATOM 12951 O O . GLN E 1 332 ? 159.908 135.178 108.046 1.00 97.26 332 GLN E O 1
ATOM 12957 N N . SER E 1 333 ? 158.045 136.202 107.299 1.00 99.61 333 SER E N 1
ATOM 12958 C CA . SER E 1 333 ? 158.431 137.494 107.849 1.00 99.61 333 SER E CA 1
ATOM 12959 C C . SER E 1 333 ? 158.539 137.441 109.367 1.00 99.61 333 SER E C 1
ATOM 12960 O O . SER E 1 333 ? 159.532 137.893 109.948 1.00 99.61 333 SER E O 1
ATOM 12963 N N . ILE E 1 334 ? 157.527 136.885 110.030 1.00 94.28 334 ILE E N 1
ATOM 12964 C CA . ILE E 1 334 ? 157.585 136.760 111.482 1.00 94.28 334 ILE E CA 1
ATOM 12965 C C . ILE E 1 334 ? 158.774 135.902 111.886 1.00 94.28 334 ILE E C 1
ATOM 12966 O O . ILE E 1 334 ? 159.479 136.200 112.859 1.00 94.28 334 ILE E O 1
ATOM 12971 N N . ALA E 1 335 ? 159.024 134.833 111.136 1.00 93.51 335 ALA E N 1
ATOM 12972 C CA . ALA E 1 335 ? 160.122 133.942 111.472 1.00 93.51 335 ALA E CA 1
ATOM 12973 C C . ALA E 1 335 ? 161.456 134.662 111.412 1.00 93.51 335 ALA E C 1
ATOM 12974 O O . ALA E 1 335 ? 162.312 134.464 112.278 1.00 93.51 335 ALA E O 1
ATOM 12976 N N . VAL E 1 336 ? 161.665 135.496 110.393 1.00 99.11 336 VAL E N 1
ATOM 12977 C CA . VAL E 1 336 ? 162.918 136.231 110.377 1.00 99.11 336 VAL E CA 1
ATOM 12978 C C . VAL E 1 336 ? 162.922 137.303 111.449 1.00 99.11 336 VAL E C 1
ATOM 12979 O O . VAL E 1 336 ? 163.991 137.707 111.915 1.00 99.11 336 VAL E O 1
ATOM 12983 N N . LEU E 1 337 ? 161.749 137.772 111.865 1.00 96.30 337 LEU E N 1
ATOM 12984 C CA . LEU E 1 337 ? 161.711 138.761 112.933 1.00 96.30 337 LEU E CA 1
ATOM 12985 C C . LEU E 1 337 ? 162.171 138.160 114.253 1.00 96.30 337 LEU E C 1
ATOM 12986 O O . LEU E 1 337 ? 162.836 138.832 115.046 1.00 96.30 337 LEU E O 1
ATOM 12991 N N . LEU E 1 338 ? 161.823 136.901 114.515 1.00 85.69 338 LEU E N 1
ATOM 12992 C CA . LEU E 1 338 ? 162.242 136.279 115.767 1.00 85.69 338 LEU E CA 1
ATOM 12993 C C . LEU E 1 338 ? 163.718 135.922 115.783 1.00 85.69 338 LEU E C 1
ATOM 12994 O O . LEU E 1 338 ? 164.278 135.719 116.862 1.00 85.69 338 LEU E O 1
ATOM 12999 N N . SER E 1 339 ? 164.359 135.835 114.623 1.00 98.13 339 SER E N 1
ATOM 13000 C CA . SER E 1 339 ? 165.719 135.330 114.549 1.00 98.13 339 SER E CA 1
ATOM 13001 C C . SER E 1 339 ? 166.690 136.315 115.186 1.00 98.13 339 SER E C 1
ATOM 13002 O O . SER E 1 339 ? 166.308 137.359 115.716 1.00 98.13 339 SER E O 1
ATOM 13005 N N . ASP E 1 340 ? 167.971 135.967 115.144 1.00 105.83 340 ASP E N 1
ATOM 13006 C CA . ASP E 1 340 ? 169.037 136.871 115.542 1.00 105.83 340 ASP E CA 1
ATOM 13007 C C . ASP E 1 340 ? 170.034 136.989 114.399 1.00 105.83 340 ASP E C 1
ATOM 13008 O O . ASP E 1 340 ? 170.029 136.194 113.457 1.00 105.83 340 ASP E O 1
ATOM 13013 N N . LEU E 1 341 ? 170.897 137.993 114.487 1.00 120.35 341 LEU E N 1
ATOM 13014 C CA . LEU E 1 341 ? 171.837 138.270 113.411 1.00 120.35 341 LEU E CA 1
ATOM 13015 C C . LEU E 1 341 ? 173.251 138.475 113.946 1.00 120.35 341 LEU E C 1
ATOM 13016 O O . LEU E 1 341 ? 173.591 137.999 115.029 1.00 120.35 341 LEU E O 1
#

B-factor: mean 109.91, std 44.16, range [18.22, 197.18]